Protein 9BFD (pdb70)

Solvent-accessible surface area: 68091 Å² total; per-residue (Å²): 138,82,63,4,32,53,5,0,58,69,26,30,67,62,133,177,9,25,94,170,60,22,0,10,48,27,50,6,16,58,63,33,1,36,82,0,23,45,92,2,102,70,103,115,46,94,4,36,2,102,9,0,8,60,74,27,29,0,96,75,0,43,137,46,43,104,76,53,103,133,119,25,68,136,30,78,35,49,22,78,0,28,25,6,12,3,0,64,22,0,27,63,68,118,11,76,68,25,7,16,7,0,19,0,3,2,1,29,20,102,125,0,3,91,58,149,37,0,52,37,2,2,62,90,2,0,46,26,10,1,2,0,2,0,9,0,74,82,98,104,84,104,40,55,2,80,1,22,47,77,51,61,123,19,41,44,43,55,75,58,95,16,64,103,63,131,76,9,51,98,19,1,33,54,32,0,89,137,2,0,54,37,10,90,4,99,95,4,13,1,0,2,0,0,2,0,72,15,145,116,15,20,4,0,0,2,0,1,0,26,1,1,0,11,43,59,0,6,65,0,3,6,42,3,1,7,45,1,3,45,24,22,99,82,66,98,90,42,74,32,56,113,13,19,4,13,4,23,25,9,1,90,46,9,66,118,12,0,49,89,79,68,0,39,82,14,31,80,59,0,73,64,13,8,55,95,3,114,128,31,72,4,66,63,44,105,164,62,135,66,9,65,40,118,14,27,133,59,37,106,9,106,2,123,73,133,43,2,79,59,1,44,126,84,0,39,95,1,0,87,11,83,26,36,2,0,0,0,0,0,0,0,14,0,0,24,81,49,12,174,55,60,32,2,15,0,18,10,52,16,80,0,29,17,105,1,14,150,103,21,74,13,73,52,5,5,1,13,15,20,5,34,21,0,5,25,2,31,7,127,125,38,96,64,34,38,72,2,1,26,66,5,1,29,32,30,92,136,14,54,78,116,0,11,0,7,9,2,0,61,32,15,7,92,98,143,50,61,57,78,12,67,22,151,17,96,38,39,0,10,0,31,34,77,44,73,80,57,41,16,104,111,42,165,55,8,50,85,1,108,56,20,34,11,3,20,38,27,43,45,13,127,10,15,28,7,71,88,0,60,25,71,18,6,0,36,0,16,0,40,3,75,73,36,37,1,2,0,3,1,10,10,0,43,107,14,1,101,99,86,10,0,98,105,0,0,88,15,0,40,110,29,0,59,45,0,2,48,50,0,52,151,43,178,66,54,46,39,0,6,48,42,0,47,17,124,74,26,125,71,146,29,5,70,37,1,11,114,17,0,59,118,16,95,183,29,45,78,106,78,0,62,30,0,31,20,13,2,26,36,0,22,17,15,0,28,53,11,15,36,23,92,136,104,13,32,34,3,8,2,0,4,0,12,1,100,18,103,5,69,23,39,43,1,34,69,0,0,64,47,0,4,85,62,10,61,9,2,12,1,1,1,1,27,54,82,4,99,77,14,4,5,0,3,12,97,114,18,95,8,44,37,59,93,57,87,2,39,103,38,104,104,99,76,10,90,116,108,13,74,122,49,36,141,48,9,45,114,122,68,17,72,6,3,131,40,22,1,0,10,3,2,0,2,30,8,49,133,112,55,10,32,2,3,0,1,0,4,29,0,0,0,0,11,92,0,0,29,15,0,5,50,13,0,4,27,0,1,53,13,42,83,66,183,86,91,77,105,35,125,116,53,52,57,23,29,79,8,10,76,36,33,87,180,74,101,125,103,44,2,22,78,34,0,46,90,13,8,141,57,9,105,28,34,6,62,14,47,108,124,108,63,80,161,76,124,64,92,100,100,44,102,49,170,36,53,2,102,130,95,14,12,114,53,0,25,46,7,4,32,124,12,75,2,18,42,19,5,0,5,21,0,5,2,0,0,0,0,9,23,22,20,46,25,66,25,1,1,0,0,5,39,26,51,3,28,26,37,74,12,106,21,5,52,112,0,7,0,1,7,46,4,18,11,1,10,8,0,60,8,135,90,63,23,33,0,25,96,0,0,76,30,1,23,126,63,50,33,98,4,70,66,66,26,30,4,12,27,35,13,0,26,45,46,10,94,8,88,75,68,5,13,26,4,15,2,22,30,42,53,134,55,13,37,111,40,4,58,144,94,4,114,107,42,152,21,42,6,56,10,58,47,19,91,78,61,61,30,52,71,56,37,4,9,0,20,0,35,40,141,113,56,2,16,7,29,0,33,11,8,29,38,14,12,49,77,92,43,4,64,79,5,3,31,5,2,54,40,0,1,54,25,0,4,98,90,32,44,28,79,6,26,93,1,46,7,14,58,150,75,22,36,70,88,6,44,43,42,54,75,150,21,69,47,138,41,100,52,12,3,1,14,42,28,3,35,155,15,6,140,150,42,63,149,60,35,0,0,19,61,70,136,133,78,15,18,1,155,62,0,26,37,92,0,0,12,1,0,48,13,0,57,166,90,64,13,17,94,71,14,23,0,0,3,1,3,60,11,29,15,39,6,0,10,0,5,7,0,0,3,11,0,7,2,3,0,1,5,3,6,24,99,19,79,64,151,49,2,34,56,7,10,77,28,4,181,6,72,6,0,0,0,12,86,124,19,106,88,67,14,114,19,138,43,80,18,20,20,19,85,36,74,85,6,40,148,15,60,134,54,100,35,117,42,100,24,108,74,81,16,28,0,0,0,3,4,21,85,52,129,59,82,89,24,28,0,0,13,0,4,6,98,0,0,4,7,2,14,30,13,15,171,85,114,26,64,42,42,70,155,17,63,3,4,2,9,18,12,3,9,44,15,22,1,2,12,3,1,9,8,5,5,30,18,0,3,30,0,14,9,4,56,38,84,23,40,132,101,8,144,100,7,7,48,48,4,76,136,80,101,0,6,3,3,4,10,11,0,5,16,1,18,8,15,6,5,27,79,110,60,13,165,62,16,2,168,22,3,99,23,3,13,1,24,43,43,48,3,1,0,0,69,15,2,36,87,7,2,110,113,41,130,1,55,2,6,6,21,21,29,23,22,15,0,0,1,3,0,0,12,15,63,14,53,14,157,56,9,83,44,50,12,17,11,1,99,14,0,5,38,2,1,7,4,2,1,14,105,24,43,39,10,12,6,57,27,16,29,4,19,0,0,0,0,9,32,0,1,1,109,4,6,28,71,66,77,152,53,21,89,107,70,18,57,93,1,62,66,68,102,70,51,72,1,13,65,4,17,9,17,0,74,8,42,140,90,15,46,0,44,34,22,21,116,77,86,93,55,9,64,18,141,6,30,89,6,38,32,2,79,0,14,9,106,2,0,33,28,66,1,4,46,14,0,11,3,7,10,50,68,53,157,126,57,30,108,47,4,0,0,0,2,6,46,68,123,101,24,70,78,118,98,7,44,52,66,0,54,150,44,14,61,96,64,7,11,1,41,54,23,26,94,29,169,149,4,45,72,34,62,28,4,88,33,21,96,207,51,11,64,140,13,135,129,91,116,107,53,92,103,52,41,167,102,108,111,47,0,26,2,6,56,118,19,21,58,76,58,101,5,12,21,69,28,56,3,18,65,33,35,4,17,14,25,58,0,4,64,0,16,5,45,9,14,80,78,52,158,44,114,9,44,5,97,24,9,72,135,80,22,25,7,89,10,28,52,89,105,110,186

Radius of gyration: 47.02 Å; Cα contacts (8 Å, |Δi|>4): 2966; chains: 2; bounding box: 88×76×165 Å

InterPro domains:
  IPR000873 AMP-dependent synthetase/ligase domain [PF00501] (33-376)
  IPR001242 Condensation domain [PF00668] (612-1067)
  IPR006162 Phosphopantetheine attachment site [PS00012] (558-573)
  IPR009081 Phosphopantetheine binding ACP domain [PF00550] (537-597)
  IPR009081 Phosphopantetheine binding ACP domain [PS50075] (528-602)
  IPR010060 Non-ribosomal peptide synthase [TIGR01720] (918-1079)
  IPR010071 Amino acid adenylation domain [TIGR01733] (54-449)
  IPR020459 AMP-binding [PR00154] (170-181)
  IPR020459 AMP-binding [PR00154] (182-190)
  IPR020845 AMP-binding, conserved site [PS00455] (175-186)
  IPR023213 Chloramphenicol acetyltransferase-like domain superfamily [G3DSA:3.30.559.10] (603-779)
  IPR025110 AMP-binding enzyme, C-terminal domain [PF13193] (433-506)
  IPR036736 ACP-like superfamily [G3DSA:1.10.1200.10] (524-602)
  IPR036736 ACP-like superfamily [SSF47336] (526-597)
  IPR045851 AMP-binding enzyme domain superfamily [G3DSA:3.30.300.30] (419-523)

Secondary structure (DSSP, 8-state):
-HHHHHHHHHHH--SS--SS-BTTTTT--TTHHHHHHHHHHTTTEE--HHHHTTS-BHHHHGGG-EESS----SS---EEEPPPHHHHHHHHH--TTTT-BEEEEEEEETT---HHHHHHHHHHHHHH-SGGG-EEE--TTS-EEEE--SSS-SEEEEEEE-TTSS-HHHHHHHHHHHHTT---TTSS-SEEEEEEEETTEEEEEEEEEGGG--HHHHHHHHHHHHHHHHHHHHTPPP--PPP-S-HHHHHHHHHHHTTSHHHHTTHHHHHHHHHHHTT-----SS--S--BGGGEEEEEEE--HHHHHHHHHTHHHHHT--HHHHHHHHHHHHHHHHT--SEEEEEEEE----S-STT---TT--S---EEEEEEEE-S--SSHHHHHHHHHHHHHSSTTTTHHHHHHHHTS-TTSSTT-------SEEEEEEEEGGGTSS-SSSEE-S--TT--SSTT-SSSB-TTSB---SEEEEEEEETTEEEEEEEEEBTTB-HHHHHHHHHHHHHHHHHHHHHHHH--S----GGGG--TT--HHHHHHHHHHHHTT-/---GGGEEEEEEPPHHHHHHHHHHHHSGGG---EEEEEEEEEE---HHHHHHHHHHHHHH-GGGSEEEE-SSSSS-EEEEES-----EEEEE-TTS-HHHHHHHHHHHHHHHHH-PPPTTTS-SEEEEEEEEETTEEEEEEEEEGGG--GGGHHHHHHHHHHHHHHHHTT----PPPP--HHHHHHHHHHS-HHHHHHHHHHHTTT--S------SS--SS----EEEEEEE--HHHHHHHHHHHHHHTS-HHHHHHHHHHHHHHHHHT-SEEEEEEEEE---TTSTTGGG--S--EEEEEEEEE--TT-BHHHHHHHHHHHHHHHGGGTTS-HHHHGGGSTTGGGS---EEEE-SS-STTTHHHHGGGS--SEEEEEEEEE----SSEEEEEEESSSEEEEEEEETTTS-HHHHHHHHHHHHHHHHHHHH-TT-BGGG-----HHHHHHHHHHHHTT--------HHHHHHHHHTT-TTSEEEE-SS-EEEHHHHHHHHHHHHHHHHHTT--TT-EEEEE--SSTHHHHHHHHHHHTT-EEEE--TTS-HHHHHHHHHHHT-SEEEE-GGGGGG--SSSEEEETT-HHHHTS--SPPP--S-TT-EEEEEEE-SSSSS-EEEEEEHHHHHHHHHHHHHHS---TT-EEEE-S-SSSTHHHHHHHHHHTTT-EEEE--TTTTT-HHHHHHHHHHHT--EEEE-HHHHHHGGG-TTTGGG--SS--EEEE-SS-----HHHHHHHHTTTPEEEEEE--TTT-S-SEEEEE-SS---SS---BEEPTTEEEEEE-TTS-B--TTS-EEEEEEESS--S-BSSSGGGHHHHEEE-TTSTTSEEEEEEEEEEE-TTS-EEEEEESTT---BTTB---HHHHHHHHHHSTTEEEEEEEEEE-TTS-EEEEEEEEESS---HHHHHHHHHTTS-GGGS-SEEEE-SS--B-TTS-B-TTSSPPP----------S-GGGTHHHHHHH-S-S--TT-BTTTTT--HHHHHHHHHHHHHHT-----TTHHHHS-BGGGGGGGT-

Nearest PDB structures (foldseek):
  9bff-assembly1_A  TM=9.910E-01  e=3.097E-98  Brevibacillus parabrevis
  9bfg-assembly1_A  TM=8.542E-01  e=2.341E-89  Brevibacillus parabrevis
  2xhg-assembly1_A  TM=9.885E-01  e=5.439E-79  Brevibacillus brevis
  5isw-assembly1_A  TM=8.441E-01  e=2.043E-72  Brevibacillus brevis
  7kvw-assembly1_A  TM=6.805E-01  e=3.121E-27  Thermobifida fusca YX

Foldseek 3Di:
DVQLVVLLCVQLVAPDQDQFDFCVNSPHDPCSLVSSQVSVVVVQWHDDVVQCVVQRGNNRRVVGTHGNDDQPDQADDWFWFAQDLVRQVLVVLVWDLLLQFKAKFKWFFQAADDPVLLVVLCLVLLRRAFLQQKAWAPDPVDIIIITDDDDPQQEAEEEEEQQVPPPSLVVCVVVVLVNSRVRPRNHHHQKYWYWYHHPSYIMIIIMGNQQFADLLLLLLSQVQSVQSSVCSVVVHDDDGDRDFDHNSNVSVVLLVLLADPVLLVCLVVLVVVCVVCVPDDQAWPFDDDWDFLLQKDKDKDKDDLVLLCLLQPFLCQQAVAHSVLLLVLLLLQLCCVQRVDQKDKAKEWDQAPQCSRVSGDCSNYGGNRTAIAIAMQGNDPCPPVVVSSQVSRVSCVPPDRNRNSPSSLVGRHDVVSRPDNPPPDAAQHYEYEDEEPCSQVVDDSIGGDPSGDLNHRDPSRDSSGDRSTIDRYAWYWYWYDDPSMIMIMTMGRDSGHDPVSVVSSVVSSVVSSSVSSVVSRPNPDRPYAPVVPPDPPDHPVNVVVVVVVVVVPD/DDDPVFWDDKDAAALVLLVVVLQCQFCVVQDFFKKKKKFKKFFDDDVVLLLVLLQVLCQQAQLQQWAWDQFQDLGIMTIGTNHDRAAEEEAEQAVDDPVVLVVVVVVVLVVVSRDDDDSHPHRFKYWYWYDNHPGMIMIIIMGRCQSFDPLLVLLSVVSSVQSSVCVVVVHDRPDDRADHCVLVSVVVVVDDQVVLLVVLLVVCVPQFFAFDAAWDDPCPDPDFDWDKDKDWADLLLLVLLCVLQVVLVHHSVLVLVLLVLLLSCQQAVFQKYKAKEWDQLQDPPDPPSVNHTGYRTAIDIQMQGDDPFAWLSRSSVVSRVVVVVCNVNRSRNVLSSLLSHLLRPRRHQEYEYECADDSPVSSQPVQVVDPDGIHGDDMDMDGDDDHQWYWYWYSDSITMIMITHGCNIDPPVSVVLSVQQSNQSSVVCSVPVGDTSQPRFSDDPVQVVVQVVLQCVLADDDPLDFLLVLLVVQLVVCQPFFQEDEPHDTHGSLRLLQLLCLLLVVVVVVVQALVAEEEEAEALPPCVSSVQSSSVLVVHAYEYDFLPDDLVVLVLCCVVLVHQYYEYAPVSQVSNPDPHHYDHSVDVSSVVGGRDRDDPPDDSWTWHYWAFDDDDDPDTFIATFTSLQLSLVQVLCVPPHPDAQAAEEELQARRGAQVSCSSVSNSSSRNYYYYRDDVVCSPPVVCVLVVCQVVLHEEYEDELQCQLFVCLQPVCVVSHHQSYAEYEYEDDQHFRAVSNLVVCVVRQHKYKAFDDDVQQHPGFAIDIPRNPDDDRGDFNHGGHRFKRWAFGAPVLHGRGAFGKGWTKMWGSSGGPATSPVRVCRVVFKDANPVHGPIIMGTDQWIWHQDPVRTIHGDDGPVFQQSFSNHGEDQSVVSRLQSNPSQWRHKDKHFDADPVRHTFIEIETETPDDDDDVVVQVSCVVPHDPRHRGPYYHYDHDFDADSRRHGDPVPDDDDDDDQDDDADDPDCLLVVLVCVLLVDDPDHQSHFQVVSPDTSSSLSSSQSNCCVSVVDRDRSVQCVVRVGNVSCPVVPD

Structure (mmCIF, N/CA/C/O backbone):
data_9BFD
#
_entry.id   9BFD
#
_cell.length_a   1.00
_cell.length_b   1.00
_cell.length_c   1.00
_cell.angle_alpha   90.00
_cell.angle_beta   90.00
_cell.angle_gamma   90.00
#
_symmetry.space_group_name_H-M   'P 1'
#
loop_
_entity.id
_entity.type
_entity.pdbx_description
1 polymer 'Tyrocidine synthase 1'
2 polymer 'Tyrocidine synthase 2'
3 non-polymer '(7S,10aR)-1-methyl-4-{4-[(5R)-1,1,5-trihydroxy-4,4-dimethyl-1,6,11-trioxo-2-oxa-7,10-diaza-1lambda~5~-phosphadodecan-12-yl]phenyl}-3,5,6,7,8,9,10,10a-octahydrocycloocta[d]pyridazin-7-yl [2-({N-[(2R)-2-hydroxy-3,3-dimethyl-4-(phosphonooxy)butanoyl]-beta-alanyl}amino)ethyl]carbamate'
4 non-polymer "5'-O-[(R)-hydroxy{[(2S)-pyrrolidin-2-ylcarbonyl]oxy}phosphoryl]adenosine"
#
loop_
_atom_site.group_PDB
_atom_site.id
_atom_site.type_symbol
_atom_site.label_atom_id
_atom_site.label_alt_id
_atom_site.label_comp_id
_atom_site.label_asym_id
_atom_site.label_entity_id
_atom_site.label_seq_id
_atom_site.pdbx_PDB_ins_code
_atom_site.Cartn_x
_atom_site.Cartn_y
_atom_site.Cartn_z
_atom_site.occupancy
_atom_site.B_iso_or_equiv
_atom_site.auth_seq_id
_atom_site.auth_comp_id
_atom_site.auth_asym_id
_atom_site.auth_atom_id
_atom_site.pdbx_PDB_model_num
ATOM 1 N N . GLU A 1 534 ? 132.63100 167.59200 146.08100 1.000 80.79000 534 GLU A N 1
ATOM 2 C CA . GLU A 1 534 ? 133.40300 168.29700 147.09700 1.000 81.11000 534 GLU A CA 1
ATOM 3 C C . GLU A 1 534 ? 134.88400 168.32900 146.73300 1.000 79.65000 534 GLU A C 1
ATOM 4 O O . GLU A 1 534 ? 135.37900 167.45100 146.02900 1.000 80.23000 534 GLU A O 1
ATOM 10 N N . SER A 1 535 ? 135.58400 169.35500 147.22400 1.000 89.60000 535 SER A N 1
ATOM 11 C CA . SER A 1 535 ? 136.99100 169.53300 146.87900 1.000 92.42000 535 SER A CA 1
ATOM 12 C C . SER A 1 535 ? 137.81500 168.29400 147.20500 1.000 95.22000 535 SER A C 1
ATOM 13 O O . SER A 1 535 ? 138.83800 168.03800 146.55700 1.000 97.40000 535 SER A O 1
ATOM 16 N N . ILE A 1 536 ? 137.38200 167.50700 148.19200 1.000 96.36000 536 ILE A N 1
ATOM 17 C CA . ILE A 1 536 ? 138.04600 166.23700 148.47400 1.000 97.32000 536 ILE A CA 1
ATOM 18 C C . ILE A 1 536 ? 138.05400 165.35800 147.23000 1.000 100.08000 536 ILE A C 1
ATOM 19 O O . ILE A 1 536 ? 139.08800 164.79400 146.85200 1.000 100.02000 536 ILE A O 1
ATOM 24 N N . LEU A 1 537 ? 136.90200 165.22800 146.57000 1.000 100.80000 537 LEU A N 1
ATOM 25 C CA . LEU A 1 537 ? 136.84400 164.39700 145.37300 1.000 99.71000 537 LEU A CA 1
ATOM 26 C C . LEU A 1 537 ? 137.53200 165.06800 144.18900 1.000 97.72000 537 LEU A C 1
ATOM 27 O O . LEU A 1 537 ? 138.13000 164.38100 143.34900 1.000 98.92000 537 LEU A O 1
ATOM 32 N N . VAL A 1 538 ? 137.47200 166.40000 144.11200 1.000 94.98000 538 VAL A N 1
ATOM 33 C CA . VAL A 1 538 ? 138.24800 167.12300 143.10900 1.000 96.44000 538 VAL A CA 1
ATOM 34 C C . VAL A 1 538 ? 139.72600 166.77900 143.21600 1.000 96.19000 538 VAL A C 1
ATOM 35 O O . VAL A 1 538 ? 140.43100 166.68800 142.20300 1.000 98.92000 538 VAL A O 1
ATOM 39 N N . SER A 1 539 ? 140.22400 166.58400 144.43700 1.000 93.23000 539 SER A N 1
ATOM 40 C CA . SER A 1 539 ? 141.60200 166.13100 144.59400 1.000 95.18000 539 SER A CA 1
ATOM 41 C C . SER A 1 539 ? 141.73900 164.66000 144.22100 1.000 95.28000 539 SER A C 1
ATOM 42 O O . SER A 1 539 ? 142.61400 164.28500 143.42600 1.000 99.34000 539 SER A O 1
ATOM 45 N N . ILE A 1 540 ? 140.88000 163.81400 144.79600 1.000 90.38000 540 ILE A N 1
ATOM 46 C CA . ILE A 1 540 ? 141.08200 162.37800 144.70700 1.000 93.85000 540 ILE A CA 1
ATOM 47 C C . ILE A 1 540 ? 140.99200 161.88900 143.27100 1.000 95.44000 540 ILE A C 1
ATOM 48 O O . ILE A 1 540 ? 141.57500 160.85200 142.93700 1.000 95.82000 540 ILE A O 1
ATOM 53 N N . TRP A 1 541 ? 140.28000 162.60900 142.39900 1.000 92.33000 541 TRP A N 1
ATOM 54 C CA . TRP A 1 541 ? 140.40700 162.31500 140.97500 1.000 90.78000 541 TRP A CA 1
ATOM 55 C C . TRP A 1 541 ? 141.80400 162.63500 140.46900 1.000 91.62000 541 TRP A C 1
ATOM 56 O O . TRP A 1 541 ? 142.38600 161.85600 139.71100 1.000 92.52000 541 TRP A O 1
ATOM 67 N N . GLN A 1 542 ? 142.34300 163.79600 140.83900 1.000 93.09000 542 GLN A N 1
ATOM 68 C CA . GLN A 1 542 ? 143.60300 164.22500 140.24700 1.000 90.04000 542 GLN A CA 1
ATOM 69 C C . GLN A 1 542 ? 144.71800 163.26000 140.61800 1.000 90.64000 542 GLN A C 1
ATOM 70 O O . GLN A 1 542 ? 145.52000 162.85300 139.77100 1.000 92.21000 542 GLN A O 1
ATOM 76 N N . ASN A 1 543 ? 144.77400 162.88300 141.89100 1.000 96.18000 543 ASN A N 1
ATOM 77 C CA . ASN A 1 543 ? 145.79000 161.95000 142.37100 1.000 98.39000 543 ASN A CA 1
ATOM 78 C C . ASN A 1 543 ? 145.51400 160.49200 142.00400 1.000 98.82000 543 ASN A C 1
ATOM 79 O O . ASN A 1 543 ? 146.18700 159.60700 142.54300 1.000 97.11000 543 ASN A O 1
ATOM 84 N N . VAL A 1 544 ? 144.56000 160.20700 141.11600 1.000 92.82000 544 VAL A N 1
ATOM 85 C CA . VAL A 1 544 ? 144.39300 158.87800 140.53700 1.000 92.39000 544 VAL A CA 1
ATOM 86 C C . VAL A 1 544 ? 144.52800 158.90400 139.01800 1.000 93.11000 544 VAL A C 1
ATOM 87 O O . VAL A 1 544 ? 145.32200 158.15600 138.43900 1.000 94.31000 544 VAL A O 1
ATOM 91 N N . LEU A 1 545 ? 143.75900 159.76500 138.35500 1.000 92.66000 545 LEU A N 1
ATOM 92 C CA . LEU A 1 545 ? 143.77700 159.87400 136.90300 1.000 92.86000 545 LEU A CA 1
ATOM 93 C C . LEU A 1 545 ? 144.99900 160.60900 136.37400 1.000 94.06000 545 LEU A C 1
ATOM 94 O O . LEU A 1 545 ? 145.28400 160.52100 135.17500 1.000 94.09000 545 LEU A O 1
ATOM 99 N N . GLY A 1 546 ? 145.72500 161.32700 137.22600 1.000 103.27000 546 GLY A N 1
ATOM 100 C CA . GLY A 1 546 ? 146.94300 161.97000 136.78300 1.000 103.59000 546 GLY A CA 1
ATOM 101 C C . GLY A 1 546 ? 146.75100 163.22300 135.96100 1.000 102.16000 546 GLY A C 1
ATOM 102 O O . GLY A 1 546 ? 147.72800 163.72900 135.39800 1.000 102.34000 546 GLY A O 1
ATOM 103 N N . ILE A 1 547 ? 145.53000 163.74300 135.87100 1.000 102.73000 547 ILE A N 1
ATOM 104 C CA . ILE A 1 547 ? 145.23500 164.95100 135.11100 1.000 105.60000 547 ILE A CA 1
ATOM 105 C C . ILE A 1 547 ? 144.95200 166.07500 136.09500 1.000 105.87000 547 ILE A C 1
ATOM 106 O O . ILE A 1 547 ? 144.18400 165.89900 137.04900 1.000 106.80000 547 ILE A O 1
ATOM 111 N N . GLU A 1 548 ? 145.57600 167.22500 135.86600 1.000 110.79000 548 GLU A N 1
ATOM 112 C CA . GLU A 1 548 ? 145.55000 168.33700 136.80200 1.000 111.73000 548 GLU A CA 1
ATOM 113 C C . GLU A 1 548 ? 144.34000 169.23700 136.56800 1.000 112.96000 548 GLU A C 1
ATOM 114 O O . GLU A 1 548 ? 143.70900 169.21800 135.50800 1.000 112.99000 548 GLU A O 1
ATOM 120 N N . LYS A 1 549 ? 144.02500 170.03400 137.59000 1.000 116.44000 549 LYS A N 1
ATOM 121 C CA . LYS A 1 549 ? 143.05600 171.12400 137.47300 1.000 116.47000 549 LYS A CA 1
ATOM 122 C C . LYS A 1 549 ? 141.66800 170.60900 137.09600 1.000 114.96000 549 LYS A C 1
ATOM 123 O O . LYS A 1 549 ? 140.94900 171.22600 136.30800 1.000 114.89000 549 LYS A O 1
ATOM 129 N N . ILE A 1 550 ? 141.28900 169.46200 137.66400 1.000 97.61000 550 ILE A N 1
ATOM 130 C CA . ILE A 1 550 ? 139.95000 168.93100 137.44000 1.000 94.96000 550 ILE A CA 1
ATOM 131 C C . ILE A 1 550 ? 138.92200 169.95800 137.89000 1.000 95.09000 550 ILE A C 1
ATOM 132 O O . ILE A 1 550 ? 138.98200 170.47500 139.01200 1.000 95.39000 550 ILE A O 1
ATOM 137 N N . GLY A 1 551 ? 137.96900 170.25900 137.00800 1.000 95.75000 551 GLY A N 1
ATOM 138 C CA . GLY A 1 551 ? 136.96200 171.26000 137.27900 1.000 95.21000 551 GLY A CA 1
ATOM 139 C C . GLY A 1 551 ? 135.72400 170.70000 137.95700 1.000 96.95000 551 GLY A C 1
ATOM 140 O O . GLY A 1 551 ? 135.60700 169.50900 138.23900 1.000 97.15000 551 GLY A O 1
ATOM 141 N N . ILE A 1 552 ? 134.78000 171.60600 138.22300 1.000 95.97000 552 ILE A N 1
ATOM 142 C CA . ILE A 1 552 ? 133.56100 171.24000 138.93700 1.000 95.08000 552 ILE A CA 1
ATOM 143 C C . ILE A 1 552 ? 132.67200 170.33800 138.09500 1.000 94.54000 552 ILE A C 1
ATOM 144 O O . ILE A 1 552 ? 131.87100 169.57000 138.64000 1.000 94.46000 552 ILE A O 1
ATOM 149 N N . ARG A 1 553 ? 132.78600 170.40400 136.76100 1.000 95.64000 553 ARG A N 1
ATOM 150 C CA . ARG A 1 553 ? 132.00900 169.49300 135.92600 1.000 95.08000 553 ARG A CA 1
ATOM 151 C C . ARG A 1 553 ? 132.74400 169.09000 134.65400 1.000 94.28000 553 ARG A C 1
ATOM 152 O O . ARG A 1 553 ? 132.10700 168.87600 133.61600 1.000 94.47000 553 ARG A O 1
ATOM 160 N N . ASP A 1 554 ? 134.06600 168.97600 134.71100 1.000 93.86000 554 ASP A N 1
ATOM 161 C CA . ASP A 1 554 ? 134.76500 168.15600 133.73600 1.000 93.30000 554 ASP A CA 1
ATOM 162 C C . ASP A 1 554 ? 134.31500 166.70700 133.88600 1.000 94.03000 554 ASP A C 1
ATOM 163 O O . ASP A 1 554 ? 133.80800 166.29300 134.93100 1.000 96.13000 554 ASP A O 1
ATOM 168 N N . ASN A 1 555 ? 134.50000 165.92900 132.82700 1.000 83.89000 555 ASN A N 1
ATOM 169 C CA . ASN A 1 555 ? 133.90900 164.60100 132.74400 1.000 81.57000 555 ASN A CA 1
ATOM 170 C C . ASN A 1 555 ? 134.96300 163.55200 133.06200 1.000 83.68000 555 ASN A C 1
ATOM 171 O O . ASN A 1 555 ? 136.06900 163.58800 132.51400 1.000 89.19000 555 ASN A O 1
ATOM 176 N N . PHE A 1 556 ? 134.61700 162.62800 133.96200 1.000 79.57000 556 PHE A N 1
ATOM 177 C CA . PHE A 1 556 ? 135.54200 161.56700 134.34400 1.000 81.95000 556 PHE A CA 1
ATOM 178 C C . PHE A 1 556 ? 136.13900 160.87500 133.12600 1.000 84.96000 556 PHE A C 1
ATOM 179 O O . PHE A 1 556 ? 137.34800 160.61600 133.07700 1.000 85.74000 556 PHE A O 1
ATOM 187 N N . TYR A 1 557 ? 135.30700 160.56400 132.13000 1.000 73.31000 557 TYR A N 1
ATOM 188 C CA . TYR A 1 557 ? 135.81700 159.95500 130.90500 1.000 68.04000 557 TYR A CA 1
ATOM 189 C C . TYR A 1 557 ? 136.60300 160.95100 130.06400 1.000 68.46000 557 TYR A C 1
ATOM 190 O O . TYR A 1 557 ? 137.66700 160.61500 129.53300 1.000 71.08000 557 TYR A O 1
ATOM 199 N N . SER A 1 558 ? 136.10700 162.18200 129.93600 1.000 69.78000 558 SER A N 1
ATOM 200 C CA . SER A 1 558 ? 136.82200 163.16600 129.13200 1.000 67.63000 558 SER A CA 1
ATOM 201 C C . SER A 1 558 ? 138.20300 163.45400 129.70200 1.000 70.38000 558 SER A C 1
ATOM 202 O O . SER A 1 558 ? 139.13900 163.73100 128.94600 1.000 72.42000 558 SER A O 1
ATOM 205 N N . LEU A 1 559 ? 138.35300 163.39000 131.02500 1.000 81.51000 559 LEU A N 1
ATOM 206 C CA . LEU A 1 559 ? 139.67500 163.47700 131.62900 1.000 84.21000 559 LEU A CA 1
ATOM 207 C C . LEU A 1 559 ? 140.49200 162.21400 131.41400 1.000 81.48000 559 LEU A C 1
ATOM 208 O O . LEU A 1 559 ? 141.68700 162.20500 131.72500 1.000 82.13000 559 LEU A O 1
ATOM 213 N N . GLY A 1 560 ? 139.88200 161.16400 130.88400 1.000 73.41000 560 GLY A N 1
ATOM 214 C CA . GLY A 1 560 ? 140.56400 159.91300 130.65500 1.000 74.88000 560 GLY A CA 1
ATOM 215 C C . GLY A 1 560 ? 140.33800 158.87200 131.72500 1.000 78.20000 560 GLY A C 1
ATOM 216 O O . GLY A 1 560 ? 141.17400 157.97500 131.87600 1.000 80.31000 560 GLY A O 1
ATOM 217 N N . GLY A 1 561 ? 139.23000 158.95000 132.45300 1.000 79.30000 561 GLY A N 1
ATOM 218 C CA . GLY A 1 561 ? 138.87500 157.93100 133.41700 1.000 82.14000 561 GLY A CA 1
ATOM 219 C C . GLY A 1 561 ? 138.79500 156.56800 132.77000 1.000 74.98000 561 GLY A C 1
ATOM 220 O O . GLY A 1 561 ? 139.00700 156.44000 131.56200 1.000 76.60000 561 GLY A O 1
ATOM 221 N N . ASP A 1 562 ? 138.50300 155.53800 133.55200 1.000 80.08000 562 ASP A N 1
ATOM 222 C CA . ASP A 1 562 ? 138.54500 154.19900 132.99300 1.000 83.98000 562 ASP A CA 1
ATOM 223 C C . ASP A 1 562 ? 137.84900 153.23500 133.93800 1.000 88.01000 562 ASP A C 1
ATOM 224 O O . ASP A 1 562 ? 137.70200 153.49400 135.13600 1.000 90.70000 562 ASP A O 1
ATOM 229 N N . SER A 1 563 ? 137.42200 152.11400 133.36300 1.000 93.63000 563 SER A N 1
ATOM 230 C CA . SER A 1 563 ? 136.73100 151.05200 134.07900 1.000 94.20000 563 SER A CA 1
ATOM 231 C C . SER A 1 563 ? 137.44100 150.62900 135.35800 1.000 94.37000 563 SER A C 1
ATOM 232 O O . SER A 1 563 ? 136.79200 150.10100 136.26800 1.000 93.26000 563 SER A O 1
ATOM 235 N N . ILE A 1 564 ? 138.75100 150.84300 135.45300 1.000 93.15000 564 ILE A N 1
ATOM 236 C CA . ILE A 1 564 ? 139.52500 150.39000 136.60300 1.000 93.12000 564 ILE A CA 1
ATOM 237 C C . ILE A 1 564 ? 139.78300 151.58600 137.50700 1.000 93.30000 564 ILE A C 1
ATOM 238 O O . ILE A 1 564 ? 139.40300 151.58200 138.68300 1.000 96.14000 564 ILE A O 1
ATOM 243 N N . GLN A 1 565 ? 140.44500 152.60800 136.96500 1.000 91.31000 565 GLN A N 1
ATOM 244 C CA . GLN A 1 565 ? 140.79200 153.82300 137.69700 1.000 92.47000 565 GLN A CA 1
ATOM 245 C C . GLN A 1 565 ? 139.66700 154.29300 138.61500 1.000 93.81000 565 GLN A C 1
ATOM 246 O O . GLN A 1 565 ? 139.91700 154.96000 139.62500 1.000 95.51000 565 GLN A O 1
ATOM 252 N N . ALA A 1 566 ? 138.42400 153.94500 138.27500 1.000 88.63000 566 ALA A N 1
ATOM 253 C CA . ALA A 1 566 ? 137.31000 154.19400 139.18300 1.000 88.62000 566 ALA A CA 1
ATOM 254 C C . ALA A 1 566 ? 137.47700 153.44200 140.49800 1.000 87.96000 566 ALA A C 1
ATOM 255 O O . ALA A 1 566 ? 137.18200 153.98500 141.56800 1.000 90.30000 566 ALA A O 1
ATOM 257 N N . ILE A 1 567 ? 137.90200 152.17900 140.44200 1.000 81.54000 567 ILE A N 1
ATOM 258 C CA . ILE A 1 567 ? 138.14700 151.44800 141.68200 1.000 80.97000 567 ILE A CA 1
ATOM 259 C C . ILE A 1 567 ? 139.18200 152.17600 142.52700 1.000 80.74000 567 ILE A C 1
ATOM 260 O O . ILE A 1 567 ? 139.05300 152.27000 143.75500 1.000 84.67000 567 ILE A O 1
ATOM 265 N N . GLN A 1 568 ? 140.22400 152.70600 141.88400 1.000 90.47000 568 GLN A N 1
ATOM 266 C CA . GLN A 1 568 ? 141.24100 153.45600 142.61300 1.000 92.91000 568 GLN A CA 1
ATOM 267 C C . GLN A 1 568 ? 140.65800 154.71200 143.24600 1.000 93.30000 568 GLN A C 1
ATOM 268 O O . GLN A 1 568 ? 140.96600 155.03500 144.39800 1.000 94.72000 568 GLN A O 1
ATOM 274 N N . VAL A 1 569 ? 139.82700 155.44300 142.50200 1.000 87.35000 569 VAL A N 1
ATOM 275 C CA . VAL A 1 569 ? 139.20700 156.64800 143.04900 1.000 84.34000 569 VAL A CA 1
ATOM 276 C C . VAL A 1 569 ? 138.34300 156.30500 144.25500 1.000 86.73000 569 VAL A C 1
ATOM 277 O O . VAL A 1 569 ? 138.34200 157.02100 145.26100 1.000 88.63000 569 VAL A O 1
ATOM 281 N N . VAL A 1 570 ? 137.58200 155.21500 144.16400 1.000 87.22000 570 VAL A N 1
ATOM 282 C CA . VAL A 1 570 ? 136.71100 154.80700 145.26300 1.000 86.55000 570 VAL A CA 1
ATOM 283 C C . VAL A 1 570 ? 137.52100 154.40300 146.49000 1.000 88.23000 570 VAL A C 1
ATOM 284 O O . VAL A 1 570 ? 137.19000 154.78000 147.61900 1.000 85.83000 570 VAL A O 1
ATOM 288 N N . ALA A 1 571 ? 138.59700 153.64100 146.29200 1.000 93.32000 571 ALA A N 1
ATOM 289 C CA . ALA A 1 571 ? 139.47700 153.29700 147.40600 1.000 89.55000 571 ALA A CA 1
ATOM 290 C C . ALA A 1 571 ? 140.11700 154.53100 148.03200 1.000 90.36000 571 ALA A C 1
ATOM 291 O O . ALA A 1 571 ? 140.23500 154.62000 149.26000 1.000 91.20000 571 ALA A O 1
ATOM 293 N N . ARG A 1 572 ? 140.53400 155.49600 147.21300 1.000 96.64000 572 ARG A N 1
ATOM 294 C CA . ARG A 1 572 ? 141.12400 156.71800 147.75500 1.000 98.06000 572 ARG A CA 1
ATOM 295 C C . ARG A 1 572 ? 140.09900 157.53700 148.53000 1.000 99.22000 572 ARG A C 1
ATOM 296 O O . ARG A 1 572 ? 140.41300 158.08600 149.59300 1.000 101.24000 572 ARG A O 1
ATOM 304 N N . LEU A 1 573 ? 138.87200 157.63600 148.01800 1.000 98.10000 573 LEU A N 1
ATOM 305 C CA . LEU A 1 573 ? 137.81600 158.31900 148.75700 1.000 98.50000 573 LEU A CA 1
ATOM 306 C C . LEU A 1 573 ? 137.48500 157.59700 150.05600 1.000 98.05000 573 LEU A C 1
ATOM 307 O O . LEU A 1 573 ? 137.14000 158.24100 151.05300 1.000 99.42000 573 LEU A O 1
ATOM 312 N N . HIS A 1 574 ? 137.58000 156.26700 150.06600 1.000 91.27000 574 HIS A N 1
ATOM 313 C CA . HIS A 1 574 ? 137.33500 155.50600 151.28600 1.000 92.05000 574 HIS A CA 1
ATOM 314 C C . HIS A 1 574 ? 138.28400 155.89100 152.41200 1.000 90.49000 574 HIS A C 1
ATOM 315 O O . HIS A 1 574 ? 137.95900 155.66600 153.58200 1.000 87.91000 574 HIS A O 1
ATOM 322 N N . SER A 1 575 ? 139.45000 156.45400 152.08900 1.000 97.62000 575 SER A N 1
ATOM 323 C CA . SER A 1 575 ? 140.35400 156.93500 153.12600 1.000 98.44000 575 SER A CA 1
ATOM 324 C C . SER A 1 575 ? 139.82300 158.17600 153.82700 1.000 98.94000 575 SER A C 1
ATOM 325 O O . SER A 1 575 ? 140.30200 158.51100 154.91500 1.000 98.98000 575 SER A O 1
ATOM 328 N N . TYR A 1 576 ? 138.85000 158.86300 153.23200 1.000 96.05000 576 TYR A N 1
ATOM 329 C CA . TYR A 1 576 ? 138.13700 159.95300 153.88200 1.000 96.18000 576 TYR A CA 1
ATOM 330 C C . TYR A 1 576 ? 136.83700 159.49200 154.52900 1.000 97.95000 576 TYR A C 1
ATOM 331 O O . TYR A 1 576 ? 135.96600 160.32000 154.81700 1.000 96.34000 576 TYR A O 1
ATOM 340 N N . GLN A 1 577 ? 136.68900 158.19000 154.76500 1.000 99.82000 577 GLN A N 1
ATOM 341 C CA . GLN A 1 577 ? 135.51700 157.62600 155.42800 1.000 97.36000 577 GLN A CA 1
ATOM 342 C C . GLN A 1 577 ? 134.23000 157.90800 154.66200 1.000 98.05000 577 GLN A C 1
ATOM 343 O O . GLN A 1 577 ? 133.13600 157.82300 155.22700 1.000 98.44000 577 GLN A O 1
ATOM 349 N N . LEU A 1 578 ? 134.34000 158.24900 153.38100 1.000 93.85000 578 LEU A N 1
ATOM 350 C CA . LEU A 1 578 ? 133.18800 158.41500 152.50800 1.000 90.80000 578 LEU A CA 1
ATOM 351 C C . LEU A 1 578 ? 133.02000 157.17700 151.63800 1.000 91.52000 578 LEU A C 1
ATOM 352 O O . LEU A 1 578 ? 134.00000 156.62400 151.13100 1.000 92.16000 578 LEU A O 1
ATOM 357 N N . LYS A 1 579 ? 131.77600 156.74600 151.47200 1.000 87.48000 579 LYS A N 1
ATOM 358 C CA . LYS A 1 579 ? 131.44500 155.62500 150.60600 1.000 84.90000 579 LYS A CA 1
ATOM 359 C C . LYS A 1 579 ? 130.81800 156.15100 149.32500 1.000 85.23000 579 LYS A C 1
ATOM 360 O O . LYS A 1 579 ? 129.92600 157.00400 149.36900 1.000 87.87000 579 LYS A O 1
ATOM 366 N N . LEU A 1 580 ? 131.28100 155.63800 148.18900 1.000 80.56000 580 LEU A N 1
ATOM 367 C CA . LEU A 1 580 ? 130.66500 155.91700 146.90100 1.000 79.60000 580 LEU A CA 1
ATOM 368 C C . LEU A 1 580 ? 130.72100 154.66400 146.04600 1.000 80.31000 580 LEU A C 1
ATOM 369 O O . LEU A 1 580 ? 131.79300 154.07600 145.87600 1.000 83.14000 580 LEU A O 1
ATOM 374 N N . GLU A 1 581 ? 129.57500 154.25500 145.51600 1.000 91.27000 581 GLU A N 1
ATOM 375 C CA . GLU A 1 581 ? 129.56200 153.19200 144.52400 1.000 94.13000 581 GLU A CA 1
ATOM 376 C C . GLU A 1 581 ? 130.07600 153.71400 143.18800 1.000 98.20000 581 GLU A C 1
ATOM 377 O O . GLU A 1 581 ? 129.64400 154.77100 142.71700 1.000 99.38000 581 GLU A O 1
ATOM 383 N N . THR A 1 582 ? 131.00200 152.97300 142.57600 1.000 91.06000 582 THR A N 1
ATOM 384 C CA . THR A 1 582 ? 131.39700 153.28900 141.20800 1.000 87.67000 582 THR A CA 1
ATOM 385 C C . THR A 1 582 ? 130.20200 153.22400 140.27000 1.000 86.29000 582 THR A C 1
ATOM 386 O O . THR A 1 582 ? 130.19400 153.88000 139.22200 1.000 87.30000 582 THR A O 1
ATOM 390 N N . LYS A 1 583 ? 129.18700 152.43900 140.63200 1.000 87.43000 583 LYS A N 1
ATOM 391 C CA . LYS A 1 583 ? 127.91200 152.46400 139.93200 1.000 89.92000 583 LYS A CA 1
ATOM 392 C C . LYS A 1 583 ? 127.32000 153.86300 139.83700 1.000 91.01000 583 LYS A C 1
ATOM 393 O O . LYS A 1 583 ? 126.49200 154.11300 138.95500 1.000 92.35000 583 LYS A O 1
ATOM 399 N N . ASP A 1 584 ? 127.71600 154.78100 140.71600 1.000 94.90000 584 ASP A N 1
ATOM 400 C CA . ASP A 1 584 ? 127.35100 156.18300 140.55800 1.000 96.01000 584 ASP A CA 1
ATOM 401 C C . ASP A 1 584 ? 128.45500 157.03700 139.95000 1.000 92.91000 584 ASP A C 1
ATOM 402 O O . ASP A 1 584 ? 128.16400 157.92000 139.13700 1.000 93.72000 584 ASP A O 1
ATOM 407 N N . LEU A 1 585 ? 129.71500 156.80800 140.32400 1.000 79.90000 585 LEU A N 1
ATOM 408 C CA . LEU A 1 585 ? 130.80400 157.57100 139.72100 1.000 79.13000 585 LEU A CA 1
ATOM 409 C C . LEU A 1 585 ? 130.80500 157.43100 138.20500 1.000 80.45000 585 LEU A C 1
ATOM 410 O O . LEU A 1 585 ? 131.02300 158.41100 137.48300 1.000 85.59000 585 LEU A O 1
ATOM 415 N N . LEU A 1 586 ? 130.56400 156.21900 137.70400 1.000 75.21000 586 LEU A N 1
ATOM 416 C CA . LEU A 1 586 ? 130.53500 156.00400 136.26300 1.000 75.82000 586 LEU A CA 1
ATOM 417 C C . LEU A 1 586 ? 129.26600 156.55200 135.62400 1.000 78.18000 586 LEU A C 1
ATOM 418 O O . LEU A 1 586 ? 129.29300 156.97200 134.46200 1.000 77.59000 586 LEU A O 1
ATOM 423 N N . ASN A 1 587 ? 128.15300 156.56500 136.35600 1.000 79.27000 587 ASN A N 1
ATOM 424 C CA . ASN A 1 587 ? 126.85900 156.86900 135.76000 1.000 73.23000 587 ASN A CA 1
ATOM 425 C C . ASN A 1 587 ? 126.53400 158.35300 135.78000 1.000 76.22000 587 ASN A C 1
ATOM 426 O O . ASN A 1 587 ? 125.74500 158.81500 134.95000 1.000 78.99000 587 ASN A O 1
ATOM 431 N N . TYR A 1 588 ? 127.12100 159.10100 136.71100 1.000 79.09000 588 TYR A N 1
ATOM 432 C CA . TYR A 1 588 ? 126.96700 160.54900 136.81500 1.000 77.75000 588 TYR A CA 1
ATOM 433 C C . TYR A 1 588 ? 128.36100 161.15800 136.74500 1.000 75.85000 588 TYR A C 1
ATOM 434 O O . TYR A 1 588 ? 128.89100 161.65500 137.74800 1.000 80.90000 588 TYR A O 1
ATOM 443 N N . PRO A 1 589 ? 128.98100 161.13500 135.57300 1.000 67.98000 589 PRO A N 1
ATOM 444 C CA . PRO A 1 589 ? 130.43800 161.28200 135.50000 1.000 72.46000 589 PRO A CA 1
ATOM 445 C C . PRO A 1 589 ? 130.94000 162.69700 135.72300 1.000 74.21000 589 PRO A C 1
ATOM 446 O O . PRO A 1 589 ? 131.99600 163.06500 135.20000 1.000 78.37000 589 PRO A O 1
ATOM 450 N N . THR A 1 590 ? 130.21500 163.50000 136.49100 1.000 78.84000 590 THR A N 1
ATOM 451 C CA . THR A 1 590 ? 130.66600 164.84600 136.80200 1.000 83.60000 590 THR A CA 1
ATOM 452 C C . THR A 1 590 ? 130.63100 165.06400 138.30700 1.000 89.08000 590 THR A C 1
ATOM 453 O O . THR A 1 590 ? 129.71000 164.60800 138.99200 1.000 91.29000 590 THR A O 1
ATOM 457 N N . ILE A 1 591 ? 131.65000 165.76500 138.81200 1.000 85.40000 591 ILE A N 1
ATOM 458 C CA . ILE A 1 591 ? 131.80500 165.95000 140.25300 1.000 80.84000 591 ILE A CA 1
ATOM 459 C C . ILE A 1 591 ? 130.54200 166.54800 140.85500 1.000 80.64000 591 ILE A C 1
ATOM 460 O O . ILE A 1 591 ? 129.97000 166.01700 141.81800 1.000 84.53000 591 ILE A O 1
ATOM 465 N N . GLU A 1 592 ? 130.08800 167.66700 140.28700 1.000 82.37000 592 GLU A N 1
ATOM 466 C CA . GLU A 1 592 ? 128.89800 168.33200 140.80200 1.000 85.53000 592 GLU A CA 1
ATOM 467 C C . GLU A 1 592 ? 127.71000 167.38800 140.85800 1.000 86.41000 592 GLU A C 1
ATOM 468 O O . GLU A 1 592 ? 126.80300 167.58100 141.67600 1.000 89.53000 592 GLU A O 1
ATOM 474 N N . GLN A 1 593 ? 127.69000 166.36700 140.00500 1.000 78.77000 593 GLN A N 1
ATOM 475 C CA . GLN A 1 593 ? 126.52600 165.49800 139.93000 1.000 80.69000 593 GLN A CA 1
ATOM 476 C C . GLN A 1 593 ? 126.67800 164.27600 140.82200 1.000 79.48000 593 GLN A C 1
ATOM 477 O O . GLN A 1 593 ? 125.67300 163.72600 141.28500 1.000 78.85000 593 GLN A O 1
ATOM 483 N N . VAL A 1 594 ? 127.91400 163.83400 141.06200 1.000 76.44000 594 VAL A N 1
ATOM 484 C CA . VAL A 1 594 ? 128.13700 162.66900 141.90700 1.000 77.44000 594 VAL A CA 1
ATOM 485 C C . VAL A 1 594 ? 128.18600 163.04200 143.38100 1.000 79.90000 594 VAL A C 1
ATOM 486 O O . VAL A 1 594 ? 128.00400 162.16900 144.24000 1.000 82.85000 594 VAL A O 1
ATOM 490 N N . ALA A 1 595 ? 128.43500 164.31600 143.69800 1.000 75.46000 595 ALA A N 1
ATOM 491 C CA . ALA A 1 595 ? 128.33600 164.77600 145.08100 1.000 72.51000 595 ALA A CA 1
ATOM 492 C C . ALA A 1 595 ? 127.02100 164.36900 145.73700 1.000 72.88000 595 ALA A C 1
ATOM 493 O O . ALA A 1 595 ? 126.96600 164.18200 146.95700 1.000 76.55000 595 ALA A O 1
ATOM 495 N N . LEU A 1 596 ? 125.96000 164.22500 144.94800 1.000 76.90000 596 LEU A N 1
ATOM 496 C CA . LEU A 1 596 ? 124.65900 163.76600 145.42600 1.000 81.20000 596 LEU A CA 1
ATOM 497 C C . LEU A 1 596 ? 124.66100 162.34800 145.98900 1.000 79.08000 596 LEU A C 1
ATOM 498 O O . LEU A 1 596 ? 123.63000 161.88400 146.48500 1.000 78.89000 596 LEU A O 1
ATOM 503 N N . PHE A 1 597 ? 125.79100 161.64100 145.91600 1.000 72.32000 597 PHE A N 1
ATOM 504 C CA . PHE A 1 597 ? 125.83600 160.25600 146.36300 1.000 69.83000 597 PHE A CA 1
ATOM 505 C C . PHE A 1 597 ? 126.99200 159.92900 147.29700 1.000 73.52000 597 PHE A C 1
ATOM 506 O O . PHE A 1 597 ? 127.11900 158.77000 147.70600 1.000 75.62000 597 PHE A O 1
ATOM 514 N N . VAL A 1 598 ? 127.83400 160.89500 147.64800 1.000 77.08000 598 VAL A N 1
ATOM 515 C CA . VAL A 1 598 ? 128.92300 160.64900 148.58700 1.000 78.34000 598 VAL A CA 1
ATOM 516 C C . VAL A 1 598 ? 128.36900 160.61900 150.00700 1.000 78.61000 598 VAL A C 1
ATOM 517 O O . VAL A 1 598 ? 127.73100 161.57600 150.45600 1.000 80.56000 598 VAL A O 1
ATOM 521 N N . LYS A 1 599 ? 128.61500 159.52000 150.71400 1.000 87.58000 599 LYS A N 1
ATOM 522 C CA . LYS A 1 599 ? 127.97300 159.23200 151.98700 1.000 88.74000 599 LYS A CA 1
ATOM 523 C C . LYS A 1 599 ? 129.03700 159.00100 153.05200 1.000 91.62000 599 LYS A C 1
ATOM 524 O O . LYS A 1 599 ? 130.16600 158.60500 152.74700 1.000 92.88000 599 LYS A O 1
ATOM 530 N N . SER A 1 600 ? 128.67100 159.25100 154.30700 1.000 92.39000 600 SER A N 1
ATOM 531 C CA . SER A 1 600 ? 129.53200 158.87000 155.41800 1.000 92.41000 600 SER A CA 1
ATOM 532 C C . SER A 1 600 ? 129.57500 157.35500 155.56500 1.000 94.26000 600 SER A C 1
ATOM 533 O O . SER A 1 600 ? 128.57400 156.66500 155.35500 1.000 94.87000 600 SER A O 1
ATOM 536 N N . THR A 1 601 ? 130.75000 156.83600 155.93000 1.000 96.54000 601 THR A N 1
ATOM 537 C CA . THR A 1 601 ? 130.87700 155.41000 156.20900 1.000 95.96000 601 THR A CA 1
ATOM 538 C C . THR A 1 601 ? 130.25200 155.00100 157.53700 1.000 96.93000 601 THR A C 1
ATOM 539 O O . THR A 1 601 ? 129.97500 153.81300 157.73200 1.000 96.07000 601 THR A O 1
ATOM 543 N N . THR A 1 602 ? 130.02500 155.94100 158.45300 1.000 90.47000 602 THR A N 1
ATOM 544 C CA . THR A 1 602 ? 129.33700 155.65100 159.70500 1.000 86.86000 602 THR A CA 1
ATOM 545 C C . THR A 1 602 ? 128.29500 156.72100 159.98500 1.000 85.67000 602 THR A C 1
ATOM 546 O O . THR A 1 602 ? 128.58700 157.91600 159.88500 1.000 89.56000 602 THR A O 1
ATOM 550 N N . ARG A 1 603 ? 127.08700 156.29000 160.34200 1.000 76.75000 603 ARG A N 1
ATOM 551 C CA . ARG A 1 603 ? 126.07800 157.21100 160.84000 1.000 77.33000 603 ARG A CA 1
ATOM 552 C C . ARG A 1 603 ? 126.40900 157.66900 162.25700 1.000 76.06000 603 ARG A C 1
ATOM 553 O O . ARG A 1 603 ? 127.20000 157.05400 162.97600 1.000 78.46000 603 ARG A O 1
ATOM 561 N N . LYS A 1 604 ? 125.78400 158.77800 162.64900 1.000 79.43000 604 LYS A N 1
ATOM 562 C CA . LYS A 1 604 ? 125.94600 159.38600 163.97000 1.000 81.95000 604 LYS A CA 1
ATOM 563 C C . LYS A 1 604 ? 124.53300 159.63300 164.49200 1.000 84.42000 604 LYS A C 1
ATOM 564 O O . LYS A 1 604 ? 124.01800 160.75200 164.43000 1.000 87.32000 604 LYS A O 1
ATOM 570 N N . SER A 1 605 ? 123.91000 158.57600 165.00500 1.000 67.76000 605 SER A N 1
ATOM 571 C CA . SER A 1 605 ? 122.50800 158.64500 165.38900 1.000 66.73000 605 SER A CA 1
ATOM 572 C C . SER A 1 605 ? 122.27900 159.70700 166.45800 1.000 66.25000 605 SER A C 1
ATOM 573 O O . SER A 1 605 ? 123.17600 160.05900 167.22800 1.000 64.75000 605 SER A O 1
ATOM 576 N N . ASP A 1 606 ? 121.05100 160.21600 166.48800 1.000 63.84000 606 ASP A N 1
ATOM 577 C CA . ASP A 1 606 ? 120.69700 161.39100 167.27300 1.000 61.04000 606 ASP A CA 1
ATOM 578 C C . ASP A 1 606 ? 121.18100 161.29700 168.71100 1.000 66.05000 606 ASP A C 1
ATOM 579 O O . ASP A 1 606 ? 120.73300 160.43500 169.47300 1.000 76.99000 606 ASP A O 1
ATOM 584 N N . GLN A 1 607 ? 122.10000 162.18900 169.08100 1.000 65.58000 607 GLN A N 1
ATOM 585 C CA . GLN A 1 607 ? 122.53700 162.29200 170.46700 1.000 68.29000 607 GLN A CA 1
ATOM 586 C C . GLN A 1 607 ? 121.56000 163.09000 171.32000 1.000 66.89000 607 GLN A C 1
ATOM 587 O O . GLN A 1 607 ? 121.70500 163.11700 172.54700 1.000 62.67000 607 GLN A O 1
ATOM 593 N N . GLY A 1 608 ? 120.57700 163.73600 170.69600 1.000 65.97000 608 GLY A N 1
ATOM 594 C CA . GLY A 1 608 ? 119.51900 164.45000 171.38600 1.000 69.21000 608 GLY A CA 1
ATOM 595 C C . GLY A 1 608 ? 118.34100 163.58400 171.78500 1.000 71.08000 608 GLY A C 1
ATOM 596 O O . GLY A 1 608 ? 118.51400 162.53400 172.41000 1.000 73.69000 608 GLY A O 1
ATOM 597 N N . ILE A 1 609 ? 117.13300 164.02000 171.42600 1.000 57.35000 609 ILE A N 1
ATOM 598 C CA . ILE A 1 609 ? 115.89200 163.50900 171.99400 1.000 50.76000 609 ILE A CA 1
ATOM 599 C C . ILE A 1 609 ? 115.00100 163.02200 170.86300 1.000 54.49000 609 ILE A C 1
ATOM 600 O O . ILE A 1 609 ? 114.87000 163.68900 169.83100 1.000 51.96000 609 ILE A O 1
ATOM 605 N N . ILE A 1 610 ? 114.39200 161.85400 171.06100 1.000 63.79000 610 ILE A N 1
ATOM 606 C CA . ILE A 1 610 ? 113.30900 161.36500 170.21600 1.000 63.10000 610 ILE A CA 1
ATOM 607 C C . ILE A 1 610 ? 112.10000 161.06300 171.08800 1.000 53.99000 610 ILE A C 1
ATOM 608 O O . ILE A 1 610 ? 112.22700 160.71900 172.26700 1.000 53.18000 610 ILE A O 1
ATOM 613 N N . ALA A 1 611 ? 110.91800 161.21500 170.49900 1.000 53.64000 611 ALA A N 1
ATOM 614 C CA . ALA A 1 611 ? 109.67000 161.16800 171.24300 1.000 54.13000 611 ALA A CA 1
ATOM 615 C C . ALA A 1 611 ? 108.55000 160.71500 170.31600 1.000 54.33000 611 ALA A C 1
ATOM 616 O O . ALA A 1 611 ? 108.74300 160.53200 169.11200 1.000 56.05000 611 ALA A O 1
ATOM 618 N N . GLY A 1 612 ? 107.37400 160.52800 170.89700 1.000 47.39000 612 GLY A N 1
ATOM 619 C CA . GLY A 1 612 ? 106.19900 160.12400 170.15600 1.000 46.77000 612 GLY A CA 1
ATOM 620 C C . GLY A 1 612 ? 105.92900 158.63400 170.19800 1.000 46.21000 612 GLY A C 1
ATOM 621 O O . GLY A 1 612 ? 106.51500 157.86800 170.96700 1.000 50.93000 612 GLY A O 1
ATOM 622 N N . ASN A 1 613 ? 105.00200 158.23000 169.33300 1.000 53.20000 613 ASN A N 1
ATOM 623 C CA . ASN A 1 613 ? 104.54400 156.84800 169.27700 1.000 55.57000 613 ASN A CA 1
ATOM 624 C C . ASN A 1 613 ? 105.69600 155.88200 169.03400 1.000 64.61000 613 ASN A C 1
ATOM 625 O O . ASN A 1 613 ? 106.54900 156.11100 168.17100 1.000 65.41000 613 ASN A O 1
ATOM 630 N N . VAL A 1 614 ? 105.71500 154.79700 169.80400 1.000 61.53000 614 VAL A N 1
ATOM 631 C CA . VAL A 1 614 ? 106.68000 153.71300 169.63300 1.000 52.22000 614 VAL A CA 1
ATOM 632 C C . VAL A 1 614 ? 105.91100 152.40700 169.48000 1.000 51.49000 614 VAL A C 1
ATOM 633 O O . VAL A 1 614 ? 105.27300 151.94900 170.43800 1.000 59.79000 614 VAL A O 1
ATOM 637 N N . PRO A 1 615 ? 105.94800 151.77700 168.31000 1.000 44.47000 615 PRO A N 1
ATOM 638 C CA . PRO A 1 615 ? 105.18600 150.53800 168.11400 1.000 50.09000 615 PRO A CA 1
ATOM 639 C C . PRO A 1 615 ? 105.65400 149.43700 169.05400 1.000 54.98000 615 PRO A C 1
ATOM 640 O O . PRO A 1 615 ? 106.85000 149.26400 169.29600 1.000 59.11000 615 PRO A O 1
ATOM 644 N N . LEU A 1 616 ? 104.68700 148.69100 169.58500 1.000 52.27000 616 LEU A N 1
ATOM 645 C CA . LEU A 1 616 ? 104.98900 147.55300 170.44200 1.000 54.09000 616 LEU A CA 1
ATOM 646 C C . LEU A 1 616 ? 105.83400 146.52300 169.70200 1.000 59.19000 616 LEU A C 1
ATOM 647 O O . LEU A 1 616 ? 105.49300 146.09900 168.59500 1.000 61.08000 616 LEU A O 1
ATOM 652 N N . THR A 1 617 ? 106.94000 146.12200 170.32300 1.000 48.58000 617 THR A N 1
ATOM 653 C CA . THR A 1 617 ? 107.73100 144.99300 169.86600 1.000 39.98000 617 THR A CA 1
ATOM 654 C C . THR A 1 617 ? 107.07600 143.66900 170.24600 1.000 46.64000 617 THR A C 1
ATOM 655 O O . THR A 1 617 ? 106.20100 143.62000 171.11300 1.000 50.30000 617 THR A O 1
ATOM 659 N N . PRO A 1 618 ? 107.48600 142.57500 169.60000 1.000 37.31000 618 PRO A N 1
ATOM 660 C CA . PRO A 1 618 ? 106.82700 141.28000 169.84200 1.000 36.81000 618 PRO A CA 1
ATOM 661 C C . PRO A 1 618 ? 106.77700 140.85200 171.30100 1.000 39.11000 618 PRO A C 1
ATOM 662 O O . PRO A 1 618 ? 105.75400 140.31600 171.73600 1.000 46.95000 618 PRO A O 1
ATOM 666 N N . ILE A 1 619 ? 107.85300 141.04100 172.06600 1.000 28.45000 619 ILE A N 1
ATOM 667 C CA . ILE A 1 619 ? 107.81200 140.70900 173.48700 1.000 30.93000 619 ILE A CA 1
ATOM 668 C C . ILE A 1 619 ? 106.84800 141.61100 174.25400 1.000 45.80000 619 ILE A C 1
ATOM 669 O O . ILE A 1 619 ? 106.14000 141.14800 175.16000 1.000 46.23000 619 ILE A O 1
ATOM 674 N N . GLN A 1 620 ? 106.72100 142.87400 173.84900 1.000 40.04000 620 GLN A N 1
ATOM 675 C CA . GLN A 1 620 ? 105.76800 143.76900 174.50000 1.000 33.67000 620 GLN A CA 1
ATOM 676 C C . GLN A 1 620 ? 104.33200 143.41300 174.14400 1.000 40.03000 620 GLN A C 1
ATOM 677 O O . GLN A 1 620 ? 103.43100 143.47700 174.99700 1.000 46.17000 620 GLN A O 1
ATOM 683 N N . LYS A 1 621 ? 104.10300 142.99200 172.90200 1.000 46.25000 621 LYS A N 1
ATOM 684 C CA . LYS A 1 621 ? 102.76200 142.57800 172.52500 1.000 48.33000 621 LYS A CA 1
ATOM 685 C C . LYS A 1 621 ? 102.39700 141.27500 173.21500 1.000 48.57000 621 LYS A C 1
ATOM 686 O O . LYS A 1 621 ? 101.25900 141.10300 173.66300 1.000 54.56000 621 LYS A O 1
ATOM 692 N N . TRP A 1 622 ? 103.35400 140.35200 173.32300 1.000 34.87000 622 TRP A N 1
ATOM 693 C CA . TRP A 1 622 ? 103.13600 139.15500 174.12400 1.000 35.47000 622 TRP A CA 1
ATOM 694 C C . TRP A 1 622 ? 102.74500 139.52500 175.54400 1.000 39.15000 622 TRP A C 1
ATOM 695 O O . TRP A 1 622 ? 101.83600 138.92200 176.12900 1.000 46.12000 622 TRP A O 1
ATOM 706 N N . PHE A 1 623 ? 103.42200 140.52000 176.11800 1.000 22.58000 623 PHE A N 1
ATOM 707 C CA . PHE A 1 623 ? 103.15600 140.87300 177.50600 1.000 17.95000 623 PHE A CA 1
ATOM 708 C C . PHE A 1 623 ? 101.73800 141.38100 177.68200 1.000 30.28000 623 PHE A C 1
ATOM 709 O O . PHE A 1 623 ? 101.00000 140.91400 178.55700 1.000 41.01000 623 PHE A O 1
ATOM 717 N N . PHE A 1 624 ? 101.33400 142.34100 176.85400 1.000 44.06000 624 PHE A N 1
ATOM 718 C CA . PHE A 1 624 ? 99.97000 142.84300 176.97500 1.000 41.60000 624 PHE A CA 1
ATOM 719 C C . PHE A 1 624 ? 98.93100 141.78900 176.61300 1.000 43.67000 624 PHE A C 1
ATOM 720 O O . PHE A 1 624 ? 97.81300 141.82300 177.13800 1.000 47.79000 624 PHE A O 1
ATOM 728 N N . GLY A 1 625 ? 99.27100 140.84600 175.73300 1.000 41.55000 625 GLY A N 1
ATOM 729 C CA . GLY A 1 625 ? 98.37600 139.73600 175.45500 1.000 39.26000 625 GLY A CA 1
ATOM 730 C C . GLY A 1 625 ? 98.23900 138.75400 176.60100 1.000 40.03000 625 GLY A C 1
ATOM 731 O O . GLY A 1 625 ? 97.22300 138.06300 176.71200 1.000 39.67000 625 GLY A O 1
ATOM 732 N N . LYS A 1 626 ? 99.25300 138.67400 177.46500 1.000 44.39000 626 LYS A N 1
ATOM 733 C CA . LYS A 1 626 ? 99.16200 137.82500 178.64800 1.000 45.69000 626 LYS A CA 1
ATOM 734 C C . LYS A 1 626 ? 98.25000 138.39900 179.72600 1.000 43.09000 626 LYS A C 1
ATOM 735 O O . LYS A 1 626 ? 97.72900 137.63600 180.54600 1.000 46.37000 626 LYS A O 1
ATOM 741 N N . ASN A 1 627 ? 98.04400 139.71400 179.75100 1.000 38.67000 627 ASN A N 1
ATOM 742 C CA . ASN A 1 627 ? 96.94100 140.31900 180.49700 1.000 42.26000 627 ASN A CA 1
ATOM 743 C C . ASN A 1 627 ? 97.07100 140.05100 181.99600 1.000 35.70000 627 ASN A C 1
ATOM 744 O O . ASN A 1 627 ? 96.11000 139.68500 182.67300 1.000 36.37000 627 ASN A O 1
ATOM 749 N N . PHE A 1 628 ? 98.28000 140.23800 182.51400 1.000 36.36000 628 PHE A N 1
ATOM 750 C CA . PHE A 1 628 ? 98.55400 139.91300 183.90500 1.000 31.66000 628 PHE A CA 1
ATOM 751 C C . PHE A 1 628 ? 97.65600 140.71100 184.83900 1.000 32.28000 628 PHE A C 1
ATOM 752 O O . PHE A 1 628 ? 97.24200 141.83100 184.53600 1.000 43.58000 628 PHE A O 1
ATOM 760 N N . THR A 1 629 ? 97.34600 140.11300 185.98300 1.000 45.37000 629 THR A N 1
ATOM 761 C CA . THR A 1 629 ? 96.80800 140.86600 187.10600 1.000 46.83000 629 THR A CA 1
ATOM 762 C C . THR A 1 629 ? 97.88300 141.78800 187.66300 1.000 41.32000 629 THR A C 1
ATOM 763 O O . THR A 1 629 ? 98.95800 141.32900 188.06100 1.000 44.27000 629 THR A O 1
ATOM 767 N N . ASN A 1 630 ? 97.59600 143.08600 187.69700 1.000 53.32000 630 ASN A N 1
ATOM 768 C CA . ASN A 1 630 ? 98.59600 144.10800 187.98800 1.000 59.52000 630 ASN A CA 1
ATOM 769 C C . ASN A 1 630 ? 99.78500 143.99500 187.02800 1.000 63.24000 630 ASN A C 1
ATOM 770 O O . ASN A 1 630 ? 100.88900 143.58600 187.39200 1.000 64.03000 630 ASN A O 1
ATOM 775 N N . THR A 1 631 ? 99.52400 144.37700 185.77400 1.000 47.98000 631 THR A N 1
ATOM 776 C CA . THR A 1 631 ? 100.61700 144.56900 184.82800 1.000 31.09000 631 THR A CA 1
ATOM 777 C C . THR A 1 631 ? 101.61100 145.61000 185.31300 1.000 28.72000 631 THR A C 1
ATOM 778 O O . THR A 1 631 ? 102.72500 145.68100 184.78700 1.000 35.51000 631 THR A O 1
ATOM 782 N N . GLY A 1 632 ? 101.23500 146.42100 186.29100 1.000 47.62000 632 GLY A N 1
ATOM 783 C CA . GLY A 1 632 ? 102.14200 147.34000 186.93400 1.000 53.57000 632 GLY A CA 1
ATOM 784 C C . GLY A 1 632 ? 103.09800 146.70400 187.90800 1.000 54.42000 632 GLY A C 1
ATOM 785 O O . GLY A 1 632 ? 103.74100 147.41300 188.68600 1.000 57.05000 632 GLY A O 1
ATOM 786 N N . HIS A 1 633 ? 103.22100 145.37100 187.89000 1.000 49.93000 633 HIS A N 1
ATOM 787 C CA . HIS A 1 633 ? 104.10800 144.65100 188.79000 1.000 55.29000 633 HIS A CA 1
ATOM 788 C C . HIS A 1 633 ? 104.72600 143.50300 187.99200 1.000 59.25000 633 HIS A C 1
ATOM 789 O O . HIS A 1 633 ? 104.37900 142.33400 188.14000 1.000 56.09000 633 HIS A O 1
ATOM 796 N N . TRP A 1 634 ? 105.65900 143.86500 187.11200 1.000 60.36000 634 TRP A N 1
ATOM 797 C CA . TRP A 1 634 ? 106.34200 142.89900 186.25400 1.000 50.73000 634 TRP A CA 1
ATOM 798 C C . TRP A 1 634 ? 107.66100 143.57300 185.86400 1.000 48.75000 634 TRP A C 1
ATOM 799 O O . TRP A 1 634 ? 107.73600 144.26200 184.84700 1.000 48.09000 634 TRP A O 1
ATOM 810 N N . ASN A 1 635 ? 108.68800 143.35300 186.67500 1.000 53.02000 635 ASN A N 1
ATOM 811 C CA . ASN A 1 635 ? 109.78000 144.30100 186.78800 1.000 51.35000 635 ASN A CA 1
ATOM 812 C C . ASN A 1 635 ? 111.12200 143.58900 186.71800 1.000 56.86000 635 ASN A C 1
ATOM 813 O O . ASN A 1 635 ? 111.21200 142.35900 186.77300 1.000 63.36000 635 ASN A O 1
ATOM 818 N N . GLN A 1 636 ? 112.17300 144.39400 186.59700 1.000 49.83000 636 GLN A N 1
ATOM 819 C CA . GLN A 1 636 ? 113.53700 143.97000 186.85200 1.000 49.34000 636 GLN A CA 1
ATOM 820 C C . GLN A 1 636 ? 114.20100 145.00000 187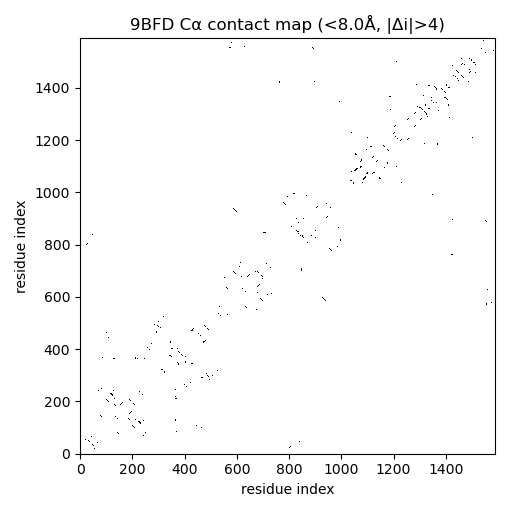.75200 1.000 56.13000 636 GLN A C 1
ATOM 821 O O . GLN A 1 636 ? 113.79800 146.16500 187.79600 1.000 66.03000 636 GLN A O 1
ATOM 827 N N . SER A 1 637 ? 115.22600 144.56600 188.47900 1.000 74.74000 637 SER A N 1
ATOM 828 C CA . SER A 1 637 ? 115.83900 145.42900 189.47900 1.000 73.71000 637 SER A CA 1
ATOM 829 C C . SER A 1 637 ? 117.22900 144.91300 189.81600 1.000 70.66000 637 SER A C 1
ATOM 830 O O . SER A 1 637 ? 117.60000 143.78700 189.47800 1.000 75.46000 637 SER A O 1
ATOM 833 N N . SER A 1 638 ? 117.99500 145.76500 190.48800 1.000 88.26000 638 SER A N 1
ATOM 834 C CA . SER A 1 638 ? 119.16100 145.34200 191.24800 1.000 93.16000 638 SER A CA 1
ATOM 835 C C . SER A 1 638 ? 119.43600 146.39100 192.31300 1.000 95.33000 638 SER A C 1
ATOM 836 O O . SER A 1 638 ? 118.95100 147.52200 192.23100 1.000 99.13000 638 SER A O 1
ATOM 839 N N . VAL A 1 639 ? 120.22000 146.00600 193.31500 1.000 106.03000 639 VAL A N 1
ATOM 840 C CA . VAL A 1 639 ? 120.62000 146.90800 194.38900 1.000 106.30000 639 VAL A CA 1
ATOM 841 C C . VAL A 1 639 ? 122.13500 147.02700 194.35100 1.000 105.45000 639 VAL A C 1
ATOM 842 O O . VAL A 1 639 ? 122.84700 146.03200 194.53500 1.000 107.72000 639 VAL A O 1
ATOM 846 N N . LEU A 1 640 ? 122.62500 148.23800 194.12000 1.000 113.86000 640 LEU A N 1
ATOM 847 C CA . LEU A 1 640 ? 124.05000 148.51100 194.18700 1.000 118.18000 640 LEU A CA 1
ATOM 848 C C . LEU A 1 640 ? 124.47700 148.82400 195.61500 1.000 118.89000 640 LEU A C 1
ATOM 849 O O . LEU A 1 640 ? 123.65900 149.12800 196.48700 1.000 116.98000 640 LEU A O 1
ATOM 854 N N . TYR A 1 641 ? 125.78600 148.74900 195.84200 1.000 135.47000 641 TYR A N 1
ATOM 855 C CA . TYR A 1 641 ? 126.38000 149.17200 197.10000 1.000 135.78000 641 TYR A CA 1
ATOM 856 C C . TYR A 1 641 ? 127.74600 149.77400 196.80600 1.000 135.96000 641 TYR A C 1
ATOM 857 O O . TYR A 1 641 ? 128.37400 149.46800 195.78900 1.000 134.68000 641 TYR A O 1
ATOM 866 N N . ARG A 1 642 ? 128.20100 150.64100 197.71000 1.000 140.77000 642 ARG A N 1
ATOM 867 C CA . ARG A 1 642 ? 129.52300 151.22700 197.60900 1.000 140.06000 642 ARG A CA 1
ATOM 868 C C . ARG A 1 642 ? 130.13900 151.29900 198.99900 1.000 141.01000 642 ARG A C 1
ATOM 869 O O . ARG A 1 642 ? 129.45500 151.67200 199.96400 1.000 140.42000 642 ARG A O 1
ATOM 877 N N . PRO A 1 643 ? 131.41900 150.94300 199.13200 1.000 147.23000 643 PRO A N 1
ATOM 878 C CA . PRO A 1 643 ? 132.02500 150.85700 200.47100 1.000 147.17000 643 PRO A CA 1
ATOM 879 C C . PRO A 1 643 ? 131.86600 152.11700 201.29800 1.000 147.66000 643 PRO A C 1
ATOM 880 O O . PRO A 1 643 ? 131.72400 152.03100 202.52500 1.000 147.24000 643 PRO A O 1
ATOM 884 N N . GLU A 1 644 ? 131.88500 153.29100 200.66800 1.000 145.49000 644 GLU A N 1
ATOM 885 C CA . GLU A 1 644 ? 131.61200 154.54800 201.35100 1.000 145.05000 644 GLU A CA 1
ATOM 886 C C . GLU A 1 644 ? 130.26500 155.13600 200.94500 1.000 144.37000 644 GLU A C 1
ATOM 887 O O . GLU A 1 644 ? 130.03100 156.33400 201.13100 1.000 145.04000 644 GLU A O 1
ATOM 893 N N . GLY A 1 645 ? 129.37600 154.31300 200.39300 1.000 140.45000 645 GLY A N 1
ATOM 894 C CA . GLY A 1 645 ? 128.02600 154.74800 200.10800 1.000 141.03000 645 GLY A CA 1
ATOM 895 C C . GLY A 1 645 ? 127.91200 155.63800 198.88300 1.000 141.19000 645 GLY A C 1
ATOM 896 O O . GLY A 1 645 ? 128.80300 155.72000 198.03000 1.000 141.35000 645 GLY A O 1
ATOM 897 N N . PHE A 1 646 ? 126.77000 156.31700 198.80700 1.000 135.90000 646 PHE A N 1
ATOM 898 C CA . PHE A 1 646 ? 126.43400 157.20900 197.70600 1.000 136.22000 646 PHE A CA 1
ATOM 899 C C . PHE A 1 646 ? 125.85400 158.48800 198.28600 1.000 136.07000 646 PHE A C 1
ATOM 900 O O . PHE A 1 646 ? 124.98600 158.43500 199.16200 1.000 135.49000 646 PHE A O 1
ATOM 908 N N . ASP A 1 647 ? 126.32700 159.62700 197.80000 1.000 131.75000 647 ASP A N 1
ATOM 909 C CA . ASP A 1 647 ? 125.67600 160.89300 198.11000 1.000 131.09000 647 ASP A CA 1
ATOM 910 C C . ASP A 1 647 ? 124.35100 160.99600 197.36600 1.000 130.06000 647 ASP A C 1
ATOM 911 O O . ASP A 1 647 ? 124.33100 160.88600 196.13300 1.000 129.50000 647 ASP A O 1
ATOM 916 N N . PRO A 1 648 ? 123.23100 161.19900 198.06500 1.000 127.33000 648 PRO A N 1
ATOM 917 C CA . PRO A 1 648 ? 121.93200 161.22300 197.37000 1.000 127.14000 648 PRO A CA 1
ATOM 918 C C . PRO A 1 648 ? 121.86800 162.22900 196.23400 1.000 126.32000 648 PRO A C 1
ATOM 919 O O . PRO A 1 648 ? 121.36700 161.90500 195.15100 1.000 125.39000 648 PRO A O 1
ATOM 923 N N . LYS A 1 649 ? 122.35400 163.45200 196.45400 1.000 128.70000 649 LYS A N 1
ATOM 924 C CA . LYS A 1 649 ? 122.31500 164.45900 195.39800 1.000 129.70000 649 LYS A CA 1
ATOM 925 C C . LYS A 1 649 ? 123.17400 164.06300 194.20500 1.000 128.86000 649 LYS A C 1
ATOM 926 O O . LYS A 1 649 ? 122.79600 164.31700 193.05900 1.000 128.75000 649 LYS A O 1
ATOM 932 N N . VAL A 1 650 ? 124.28600 163.37100 194.44900 1.000 124.47000 650 VAL A N 1
ATOM 933 C CA . VAL A 1 650 ? 125.15900 162.93600 193.36100 1.000 125.52000 650 VAL A CA 1
ATOM 934 C C . VAL A 1 650 ? 124.48400 161.86200 192.51600 1.000 124.11000 650 VAL A C 1
ATOM 935 O O . VAL A 1 650 ? 124.44200 161.95100 191.28200 1.000 122.52000 650 VAL A O 1
ATOM 939 N N . ILE A 1 651 ? 123.95300 160.82500 193.16100 1.000 118.78000 651 ILE A N 1
ATOM 940 C CA . ILE A 1 651 ? 123.29300 159.76700 192.40500 1.000 118.92000 651 ILE A CA 1
ATOM 941 C C . ILE A 1 651 ? 122.03200 160.28000 191.71900 1.000 117.58000 651 ILE A C 1
ATOM 942 O O . ILE A 1 651 ? 121.71500 159.86200 190.60200 1.000 117.67000 651 ILE A O 1
ATOM 947 N N . GLN A 1 652 ? 121.26500 161.14900 192.38000 1.000 112.62000 652 GLN A N 1
ATOM 948 C CA . GLN A 1 652 ? 120.13600 161.78000 191.70000 1.000 114.16000 652 GLN A CA 1
ATOM 949 C C . GLN A 1 652 ? 120.57700 162.59000 190.48200 1.000 113.74000 652 GLN A C 1
ATOM 950 O O . GLN A 1 652 ? 119.92600 162.54600 189.42900 1.000 112.54000 652 GLN A O 1
ATOM 956 N N . SER A 1 653 ? 121.68600 163.32700 190.60000 1.000 113.52000 653 SER A N 1
ATOM 957 C CA . SER A 1 653 ? 122.20400 164.08200 189.46500 1.000 114.62000 653 SER A CA 1
ATOM 958 C C . SER A 1 653 ? 122.67100 163.17200 188.34300 1.000 114.46000 653 SER A C 1
ATOM 959 O O . SER A 1 653 ? 122.63400 163.56000 187.16900 1.000 113.92000 653 SER A O 1
ATOM 962 N N . VAL A 1 654 ? 123.11100 161.96100 188.67800 1.000 108.92000 654 VAL A N 1
ATOM 963 C CA . VAL A 1 654 ? 123.44000 160.99200 187.63900 1.000 108.59000 654 VAL A CA 1
ATOM 964 C C . VAL A 1 654 ? 122.17300 160.45900 186.98500 1.000 107.33000 654 VAL A C 1
ATOM 965 O O . VAL A 1 654 ? 122.04100 160.47800 185.75700 1.000 103.19000 654 VAL A O 1
ATOM 969 N N . MET A 1 655 ? 121.21100 160.02200 187.79900 1.000 106.31000 655 MET A N 1
ATOM 970 C CA . MET A 1 655 ? 119.97900 159.44300 187.27600 1.000 105.17000 655 MET A CA 1
ATOM 971 C C . MET A 1 655 ? 119.19400 160.42900 186.42500 1.000 104.18000 655 MET A C 1
ATOM 972 O O . MET A 1 655 ? 118.55800 160.02000 185.44600 1.000 106.70000 655 MET A O 1
ATOM 977 N N . ASP A 1 656 ? 119.36700 161.73000 186.66400 1.000 97.09000 656 ASP A N 1
ATOM 978 C CA . ASP A 1 656 ? 118.80200 162.72200 185.75400 1.000 99.73000 656 ASP A CA 1
ATOM 979 C C . ASP A 1 656 ? 119.32400 162.50600 184.34100 1.000 98.41000 656 ASP A C 1
ATOM 980 O O . ASP A 1 656 ? 118.54900 162.30400 183.39700 1.000 95.91000 656 ASP A O 1
ATOM 985 N N . LYS A 1 657 ? 120.64200 162.52400 184.17400 1.000 97.66000 657 LYS A N 1
ATOM 986 C CA . LYS A 1 657 ? 121.17600 162.48800 182.82300 1.000 98.91000 657 LYS A CA 1
ATOM 987 C C . LYS A 1 657 ? 120.99000 161.09700 182.23500 1.000 93.73000 657 LYS A C 1
ATOM 988 O O . LYS A 1 657 ? 120.62800 160.95500 181.06400 1.000 89.04000 657 LYS A O 1
ATOM 994 N N . ILE A 1 658 ? 121.26600 160.06000 183.02700 1.000 86.48000 658 ILE A N 1
ATOM 995 C CA . ILE A 1 658 ? 121.17300 158.69500 182.52600 1.000 90.80000 658 ILE A CA 1
ATOM 996 C C . ILE A 1 658 ? 119.75200 158.36400 182.08600 1.000 92.94000 658 ILE A C 1
ATOM 997 O O . ILE A 1 658 ? 119.55400 157.51400 181.20900 1.000 93.13000 658 ILE A O 1
ATOM 1002 N N . ILE A 1 659 ? 118.74000 159.01300 182.67300 1.000 93.17000 659 ILE A N 1
ATOM 1003 C CA . ILE A 1 659 ? 117.37400 158.81700 182.20300 1.000 91.94000 659 ILE A CA 1
ATOM 1004 C C . ILE A 1 659 ? 116.97900 159.79000 181.10000 1.000 90.79000 659 ILE A C 1
ATOM 1005 O O . ILE A 1 659 ? 116.00000 159.53600 180.38300 1.000 89.94000 659 ILE A O 1
ATOM 1010 N N . GLU A 1 660 ? 117.71200 160.89200 180.93900 1.000 85.43000 660 GLU A N 1
ATOM 1011 C CA . GLU A 1 660 ? 117.61000 161.68000 179.71300 1.000 86.55000 660 GLU A CA 1
ATOM 1012 C C . GLU A 1 660 ? 118.14600 160.92900 178.49800 1.000 82.31000 660 GLU A C 1
ATOM 1013 O O . GLU A 1 660 ? 117.51300 160.92600 177.43600 1.000 74.53000 660 GLU A O 1
ATOM 1019 N N . HIS A 1 661 ? 119.30100 160.27600 178.63700 1.000 71.14000 661 HIS A N 1
ATOM 1020 C CA . HIS A 1 661 ? 120.01700 159.76300 177.47400 1.000 71.70000 661 HIS A CA 1
ATOM 1021 C C . HIS A 1 661 ? 119.22200 158.68300 176.74900 1.000 75.31000 661 HIS A C 1
ATOM 1022 O O . HIS A 1 661 ? 118.98900 158.78100 175.53800 1.000 74.21000 661 HIS A O 1
ATOM 1029 N N . HIS A 1 662 ? 118.79400 157.64700 177.46400 1.000 66.58000 662 HIS A N 1
ATOM 1030 C CA . HIS A 1 662 ? 118.04900 156.55600 176.84800 1.000 59.75000 662 HIS A CA 1
ATOM 1031 C C . HIS A 1 662 ? 116.56300 156.88100 176.86200 1.000 60.70000 662 HIS A C 1
ATOM 1032 O O . HIS A 1 662 ? 115.98300 157.12500 177.92500 1.000 64.36000 662 HIS A O 1
ATOM 1039 N N . ASP A 1 663 ? 115.95400 156.88300 175.67800 1.000 61.59000 663 ASP A N 1
ATOM 1040 C CA . ASP A 1 663 ? 114.60900 157.42000 175.52800 1.000 66.70000 663 ASP A CA 1
ATOM 1041 C C . ASP A 1 663 ? 113.53200 156.40300 175.87400 1.000 68.22000 663 ASP A C 1
ATOM 1042 O O . ASP A 1 663 ? 112.46600 156.78800 176.36700 1.000 66.08000 663 ASP A O 1
ATOM 1047 N N . ALA A 1 664 ? 113.77400 155.11300 175.62400 1.000 61.53000 664 ALA A N 1
ATOM 1048 C CA . ALA A 1 664 ? 112.72200 154.13300 175.86700 1.000 49.16000 664 ALA A CA 1
ATOM 1049 C C . ALA A 1 664 ? 112.34800 154.07900 177.33800 1.000 42.70000 664 ALA A C 1
ATOM 1050 O O . ALA A 1 664 ? 111.19100 153.80500 177.67200 1.000 55.27000 664 ALA A O 1
ATOM 1052 N N . LEU A 1 665 ? 113.30400 154.33000 178.23000 1.000 35.95000 665 LEU A N 1
ATOM 1053 C CA . LEU A 1 665 ? 113.01300 154.24500 179.65300 1.000 46.14000 665 LEU A CA 1
ATOM 1054 C C . LEU A 1 665 ? 111.98000 155.27100 180.09600 1.000 55.82000 665 LEU A C 1
ATOM 1055 O O . LEU A 1 665 ? 111.43200 155.13800 181.19600 1.000 54.21000 665 LEU A O 1
ATOM 1060 N N . ARG A 1 666 ? 111.70500 156.28300 179.27600 1.000 62.10000 666 ARG A N 1
ATOM 1061 C CA . ARG A 1 666 ? 110.69400 157.28900 179.56900 1.000 65.36000 666 ARG A CA 1
ATOM 1062 C C . ARG A 1 666 ? 109.30700 156.90600 179.07500 1.000 61.73000 666 ARG A C 1
ATOM 1063 O O . ARG A 1 666 ? 108.34700 157.63000 179.35800 1.000 66.92000 666 ARG A O 1
ATOM 1071 N N . MET A 1 667 ? 109.17500 155.80100 178.35100 1.000 42.85000 667 MET A N 1
ATOM 1072 C CA . MET A 1 667 ? 107.93100 155.51200 177.66300 1.000 38.48000 667 MET A CA 1
ATOM 1073 C C . MET A 1 667 ? 106.80100 155.27500 178.66100 1.000 45.95000 667 MET A C 1
ATOM 1074 O O . MET A 1 667 ? 107.02100 154.96700 179.83400 1.000 49.12000 667 MET A O 1
ATOM 1079 N N . VAL A 1 668 ? 105.56900 155.43900 178.17300 1.000 52.79000 668 VAL A N 1
ATOM 1080 C CA . VAL A 1 668 ? 104.36400 155.16200 178.94200 1.000 50.09000 668 VAL A CA 1
ATOM 1081 C C . VAL A 1 668 ? 103.35700 154.49300 178.02000 1.000 53.53000 668 VAL A C 1
ATOM 1082 O O . VAL A 1 668 ? 103.46200 154.55500 176.79400 1.000 47.43000 668 VAL A O 1
ATOM 1086 N N . TYR A 1 669 ? 102.37000 153.84300 178.63100 1.000 66.53000 669 TYR A N 1
ATOM 1087 C CA . TYR A 1 669 ? 101.54300 152.85800 177.94300 1.000 69.20000 669 TYR A CA 1
ATOM 1088 C C . TYR A 1 669 ? 100.07900 153.20400 178.17500 1.000 70.85000 669 TYR A C 1
ATOM 1089 O O . TYR A 1 669 ? 99.55100 152.98900 179.27100 1.000 69.22000 669 TYR A O 1
ATOM 1098 N N . GLN A 1 670 ? 99.43200 153.73700 177.14200 1.000 82.20000 670 GLN A N 1
ATOM 1099 C CA . GLN A 1 670 ? 98.11100 154.34500 177.26500 1.000 80.78000 670 GLN A CA 1
ATOM 1100 C C . GLN A 1 670 ? 97.05100 153.26000 177.39700 1.000 86.23000 670 GLN A C 1
ATOM 1101 O O . GLN A 1 670 ? 96.75500 152.55000 176.43000 1.000 89.93000 670 GLN A O 1
ATOM 1107 N N . HIS A 1 671 ? 96.47900 153.12600 178.59300 1.000 96.06000 671 HIS A N 1
ATOM 1108 C CA . HIS A 1 671 ? 95.42100 152.14800 178.85500 1.000 97.32000 671 HIS A CA 1
ATOM 1109 C C . HIS A 1 671 ? 94.08100 152.64600 178.30400 1.000 100.26000 671 HIS A C 1
ATOM 1110 O O . HIS A 1 671 ? 93.10700 152.83500 179.03200 1.000 101.95000 671 HIS A O 1
ATOM 1117 N N . GLU A 1 672 ? 94.03600 152.86300 176.99000 1.000 106.35000 672 GLU A N 1
ATOM 1118 C CA . GLU A 1 672 ? 92.85600 153.45900 176.37800 1.000 107.73000 672 GLU A CA 1
ATOM 1119 C C . GLU A 1 672 ? 92.52800 152.80000 175.04300 1.000 107.44000 672 GLU A C 1
ATOM 1120 O O . GLU A 1 672 ? 93.27600 151.96600 174.52500 1.000 103.88000 672 GLU A O 1
ATOM 1126 N N . ASN A 1 673 ? 91.35300 153.17400 174.52500 1.000 104.37000 673 ASN A N 1
ATOM 1127 C CA . ASN A 1 673 ? 90.82300 152.75400 173.22100 1.000 104.29000 673 ASN A CA 1
ATOM 1128 C C . ASN A 1 673 ? 90.77700 151.23500 173.06900 1.000 107.06000 673 ASN A C 1
ATOM 1129 O O . ASN A 1 673 ? 90.93500 150.70100 171.96900 1.000 106.64000 673 ASN A O 1
ATOM 1134 N N . GLY A 1 674 ? 90.55800 150.52600 174.17400 1.000 107.61000 674 GLY A N 1
ATOM 1135 C CA . GLY A 1 674 ? 90.40800 149.08500 174.12700 1.000 105.34000 674 GLY A CA 1
ATOM 1136 C C . GLY A 1 674 ? 91.66800 148.32700 173.79000 1.000 106.14000 674 GLY A C 1
ATOM 1137 O O . GLY A 1 674 ? 91.60600 147.11500 173.56000 1.000 105.94000 674 GLY A O 1
ATOM 1138 N N . ASN A 1 675 ? 92.80800 149.00500 173.75000 1.000 98.00000 675 ASN A N 1
ATOM 1139 C CA . ASN A 1 675 ? 94.05300 148.43500 173.26300 1.000 97.43000 675 ASN A CA 1
ATOM 1140 C C . ASN A 1 675 ? 95.18900 149.05400 174.06400 1.000 97.12000 675 ASN A C 1
ATOM 1141 O O . ASN A 1 675 ? 94.96400 149.70000 175.09200 1.000 95.14000 675 ASN A O 1
ATOM 1146 N N . VAL A 1 676 ? 96.41500 148.86700 173.58900 1.000 77.09000 676 VAL A N 1
ATOM 1147 C CA . VAL A 1 676 ? 97.55800 149.60400 174.10300 1.000 73.94000 676 VAL A CA 1
ATOM 1148 C C . VAL A 1 676 ? 98.32000 150.21400 172.93900 1.000 70.56000 676 VAL A C 1
ATOM 1149 O O . VAL A 1 676 ? 98.42800 149.61100 171.86600 1.000 71.81000 676 VAL A O 1
ATOM 1153 N N . VAL A 1 677 ? 98.83500 151.42000 173.15200 1.000 60.97000 677 VAL A N 1
ATOM 1154 C CA . VAL A 1 677 ? 99.78400 152.05900 172.25200 1.000 61.31000 677 VAL A CA 1
ATOM 1155 C C . VAL A 1 677 ? 100.84800 152.71300 173.11600 1.000 62.72000 677 VAL A C 1
ATOM 1156 O O . VAL A 1 677 ? 100.53000 153.35500 174.12200 1.000 62.09000 677 VAL A O 1
ATOM 1160 N N . GLN A 1 678 ? 102.11000 152.55500 172.73200 1.000 68.44000 678 GLN A N 1
ATOM 1161 C CA . GLN A 1 678 ? 103.20000 153.09200 173.53100 1.000 71.37000 678 GLN A CA 1
ATOM 1162 C C . GLN A 1 678 ? 103.52200 154.51700 173.11500 1.000 65.77000 678 GLN A C 1
ATOM 1163 O O . GLN A 1 678 ? 103.36500 154.90100 171.95400 1.000 67.38000 678 GLN A O 1
ATOM 1169 N N . HIS A 1 679 ? 103.98500 155.29700 174.08200 1.000 61.87000 679 HIS A N 1
ATOM 1170 C CA . HIS A 1 679 ? 104.41200 156.66400 173.83800 1.000 67.81000 679 HIS A CA 1
ATOM 1171 C C . HIS A 1 679 ? 105.72600 156.91700 174.55600 1.000 66.85000 679 HIS A C 1
ATOM 1172 O O . HIS A 1 679 ? 106.00400 156.33100 175.60600 1.000 73.42000 679 HIS A O 1
ATOM 1179 N N . ASN A 1 680 ? 106.53000 157.80100 173.97800 1.000 58.61000 680 ASN A N 1
ATOM 1180 C CA . ASN A 1 680 ? 107.81700 158.18300 174.53200 1.000 60.22000 680 ASN A CA 1
ATOM 1181 C C . ASN A 1 680 ? 107.80100 159.67700 174.81400 1.000 66.30000 680 ASN A C 1
ATOM 1182 O O . ASN A 1 680 ? 107.25300 160.45900 174.03100 1.000 71.75000 680 ASN A O 1
ATOM 1187 N N . ARG A 1 681 ? 108.40200 160.07200 175.93200 1.000 66.41000 681 ARG A N 1
ATOM 1188 C CA . ARG A 1 681 ? 108.11500 161.34800 176.57200 1.000 66.94000 681 ARG A CA 1
ATOM 1189 C C . ARG A 1 681 ? 109.28400 162.30500 176.39300 1.000 64.66000 681 ARG A C 1
ATOM 1190 O O . ARG A 1 681 ? 110.43400 161.94900 176.66900 1.000 67.62000 681 ARG A O 1
ATOM 1198 N N . GLY A 1 682 ? 108.98100 163.51300 175.92700 1.000 62.12000 682 GLY A N 1
ATOM 1199 C CA . GLY A 1 682 ? 109.96400 164.57500 175.94300 1.000 66.11000 682 GLY A CA 1
ATOM 1200 C C . GLY A 1 682 ? 110.26500 165.03800 177.35500 1.000 68.19000 682 GLY A C 1
ATOM 1201 O O . GLY A 1 682 ? 109.40700 165.03100 178.23700 1.000 68.08000 682 GLY A O 1
ATOM 1202 N N . LEU A 1 683 ? 111.51000 165.46000 177.56000 1.000 69.37000 683 LEU A N 1
ATOM 1203 C CA . LEU A 1 683 ? 112.03000 165.62400 178.90800 1.000 65.63000 683 LEU A CA 1
ATOM 1204 C C . LEU A 1 683 ? 111.13800 166.54300 179.73400 1.000 68.71000 683 LEU A C 1
ATOM 1205 O O . LEU A 1 683 ? 110.46900 167.43800 179.21100 1.000 72.24000 683 LEU A O 1
ATOM 1210 N N . GLY A 1 684 ? 111.12900 166.30100 181.04100 1.000 87.35000 684 GLY A N 1
ATOM 1211 C CA . GLY A 1 684 ? 110.35000 167.09300 181.97000 1.000 88.15000 684 GLY A CA 1
ATOM 1212 C C . GLY A 1 684 ? 110.41400 166.54000 183.37800 1.000 91.10000 684 GLY A C 1
ATOM 1213 O O . GLY A 1 684 ? 111.41400 165.92600 183.76300 1.000 91.50000 684 GLY A O 1
ATOM 1214 N N . GLY A 1 685 ? 109.35800 166.75000 184.15600 1.000 94.78000 685 GLY A N 1
ATOM 1215 C CA . GLY A 1 685 ? 109.18200 166.01700 185.39100 1.000 94.71000 685 GLY A CA 1
ATOM 1216 C C . GLY A 1 685 ? 108.79400 164.56600 185.16600 1.000 95.37000 685 GLY A C 1
ATOM 1217 O O . GLY A 1 685 ? 108.54900 164.10800 184.04900 1.000 95.14000 685 GLY A O 1
ATOM 1218 N N . GLN A 1 686 ? 108.73700 163.82900 186.27600 1.000 86.96000 686 GLN A N 1
ATOM 1219 C CA . GLN A 1 686 ? 108.24800 162.45100 186.28800 1.000 82.14000 686 GLN A CA 1
ATOM 1220 C C . GLN A 1 686 ? 109.02500 161.56600 185.31500 1.000 83.71000 686 GLN A C 1
ATOM 1221 O O . GLN A 1 686 ? 108.44900 160.82600 184.51600 1.000 84.53000 686 GLN A O 1
ATOM 1227 N N . LEU A 1 687 ? 110.35200 161.65000 185.38100 1.000 84.37000 687 LEU A N 1
ATOM 1228 C CA . LEU A 1 687 ? 111.18000 160.65500 184.70800 1.000 85.52000 687 LEU A CA 1
ATOM 1229 C C . LEU A 1 687 ? 111.28800 159.37600 185.53000 1.000 81.92000 687 LEU A C 1
ATOM 1230 O O . LEU A 1 687 ? 111.06000 158.27600 185.01600 1.000 80.74000 687 LEU A O 1
ATOM 1235 N N . TYR A 1 688 ? 111.63200 159.50300 186.80900 1.000 81.74000 688 TYR A N 1
ATOM 1236 C CA . TYR A 1 688 ? 111.82100 158.35600 187.68000 1.000 79.18000 688 TYR A CA 1
ATOM 1237 C C . TYR A 1 688 ? 111.27800 158.67000 189.06500 1.000 81.31000 688 TYR A C 1
ATOM 1238 O O . TYR A 1 688 ? 111.16500 159.83200 189.46200 1.000 89.87000 688 TYR A O 1
ATOM 1247 N N . ASP A 1 689 ? 110.94100 157.61600 189.79700 1.000 82.86000 689 ASP A N 1
ATOM 1248 C CA . ASP A 1 689 ? 110.41500 157.73400 191.14900 1.000 86.12000 689 ASP A CA 1
ATOM 1249 C C . ASP A 1 689 ? 111.54000 157.39500 192.11500 1.000 88.64000 689 ASP A C 1
ATOM 1250 O O . ASP A 1 689 ? 112.19100 156.35500 191.97300 1.000 92.40000 689 ASP A O 1
ATOM 1255 N N . PHE A 1 690 ? 111.76400 158.26400 193.09500 1.000 102.05000 690 PHE A N 1
ATOM 1256 C CA . PHE A 1 690 ? 112.92500 158.15000 193.96500 1.000 104.57000 690 PHE A CA 1
ATOM 1257 C C . PHE A 1 690 ? 112.48400 158.14000 195.41900 1.000 106.03000 690 PHE A C 1
ATOM 1258 O O . PHE A 1 690 ? 111.64000 158.94500 195.82400 1.000 107.26000 690 PHE A O 1
ATOM 1266 N N . PHE A 1 691 ? 113.05500 157.22300 196.19300 1.000 111.03000 691 PHE A N 1
ATOM 1267 C CA . PHE A 1 691 ? 112.77900 157.09700 197.61300 1.000 111.89000 691 PHE A CA 1
ATOM 1268 C C . PHE A 1 691 ? 114.09700 156.99200 198.36500 1.000 113.38000 691 PHE A C 1
ATOM 1269 O O . PHE A 1 691 ? 115.07900 156.44900 197.85200 1.000 112.13000 691 PHE A O 1
ATOM 1277 N N . SER A 1 692 ? 114.11500 157.52100 199.58500 1.000 124.08000 692 SER A N 1
ATOM 1278 C CA . SER A 1 692 ? 115.31100 157.50900 200.41500 1.000 124.68000 692 SER A CA 1
ATOM 1279 C C . SER A 1 692 ? 114.96100 157.04700 201.82100 1.000 123.58000 692 SER A C 1
ATOM 1280 O O . SER A 1 692 ? 113.91900 157.42000 202.36700 1.000 122.70000 692 SER A O 1
ATOM 1283 N N . TYR A 1 693 ? 115.83900 156.23100 202.39900 1.000 128.87000 693 TYR A N 1
ATOM 1284 C CA . TYR A 1 693 ? 115.58000 155.60100 203.68500 1.000 130.55000 693 TYR A CA 1
ATOM 1285 C C . TYR A 1 693 ? 116.89300 155.44000 204.43600 1.000 130.13000 693 TYR A C 1
ATOM 1286 O O . TYR A 1 693 ? 117.96400 155.34100 203.83200 1.000 128.68000 693 TYR A O 1
ATOM 1295 N N . ASN A 1 694 ? 116.79400 155.41500 205.76300 1.000 147.36000 694 ASN A N 1
ATOM 1296 C CA . ASN A 1 694 ? 117.87500 154.97900 206.63900 1.000 148.30000 694 ASN A CA 1
ATOM 1297 C C . ASN A 1 694 ? 117.38200 153.79600 207.45900 1.000 149.35000 694 ASN A C 1
ATOM 1298 O O . ASN A 1 694 ? 116.39100 153.91400 208.18700 1.000 148.85000 694 ASN A O 1
ATOM 1303 N N . LEU A 1 695 ? 118.07100 152.66300 207.34000 1.000 150.28000 695 LEU A N 1
ATOM 1304 C CA . LEU A 1 695 ? 117.64600 151.42700 207.98100 1.000 149.57000 695 LEU A CA 1
ATOM 1305 C C . LEU A 1 695 ? 118.40500 151.12900 209.26700 1.000 150.01000 695 LEU A C 1
ATOM 1306 O O . LEU A 1 695 ? 118.14000 150.10400 209.90200 1.000 149.65000 695 LEU A O 1
ATOM 1311 N N . THR A 1 696 ? 119.34300 151.99300 209.66500 1.000 152.48000 696 THR A N 1
ATOM 1312 C CA . THR A 1 696 ? 120.19400 151.69000 210.80900 1.000 152.16000 696 THR A CA 1
ATOM 1313 C C . THR A 1 696 ? 119.39100 151.50800 212.09000 1.000 152.26000 696 THR A C 1
ATOM 1314 O O . THR A 1 696 ? 119.86900 150.85400 213.02300 1.000 150.79000 696 THR A O 1
ATOM 1318 N N . ALA A 1 697 ? 118.18200 152.07200 212.15400 1.000 154.82000 697 ALA A N 1
ATOM 1319 C CA . ALA A 1 697 ? 117.33700 151.92200 213.33200 1.000 154.50000 697 ALA A CA 1
ATOM 1320 C C . ALA A 1 697 ? 116.88100 150.48500 213.54800 1.000 155.27000 697 ALA A C 1
ATOM 1321 O O . ALA A 1 697 ? 116.55600 150.11600 214.68200 1.000 155.58000 697 ALA A O 1
ATOM 1323 N N . GLN A 1 698 ? 116.84800 149.66900 212.49600 1.000 151.87000 698 GLN A N 1
ATOM 1324 C CA . GLN A 1 698 ? 116.43900 148.27600 212.61300 1.000 151.29000 698 GLN A CA 1
ATOM 1325 C C . GLN A 1 698 ? 117.64000 147.36800 212.41700 1.000 150.90000 698 GLN A C 1
ATOM 1326 O O . GLN A 1 698 ? 118.30100 147.44100 211.37000 1.000 150.34000 698 GLN A O 1
ATOM 1332 N N . PRO A 1 699 ? 117.96200 146.50500 213.38400 1.000 152.89000 699 PRO A N 1
ATOM 1333 C CA . PRO A 1 699 ? 119.07600 145.56600 213.17400 1.000 153.08000 699 PRO A CA 1
ATOM 1334 C C . PRO A 1 699 ? 118.86400 144.64400 211.98800 1.000 152.72000 699 PRO A C 1
ATOM 1335 O O . PRO A 1 699 ? 119.82300 144.33900 211.26700 1.000 151.25000 699 PRO A O 1
ATOM 1339 N N . ASP A 1 700 ? 117.63100 144.18800 211.76100 1.000 149.31000 700 ASP A N 1
ATOM 1340 C CA . ASP A 1 700 ? 117.30000 143.42300 210.55800 1.000 149.14000 700 ASP A CA 1
ATOM 1341 C C . ASP A 1 700 ? 117.10000 144.38700 209.38800 1.000 148.53000 700 ASP A C 1
ATOM 1342 O O . ASP A 1 700 ? 115.99200 144.62400 208.90100 1.000 146.70000 700 ASP A O 1
ATOM 1347 N N . VAL A 1 701 ? 118.22100 144.95000 208.93500 1.000 145.52000 701 VAL A N 1
ATOM 1348 C CA . VAL A 1 701 ? 118.19800 145.84400 207.78200 1.000 145.47000 701 VAL A CA 1
ATOM 1349 C C . VAL A 1 701 ? 117.62200 145.13000 206.56700 1.000 144.73000 701 VAL A C 1
ATOM 1350 O O . VAL A 1 701 ? 116.88100 145.72000 205.77100 1.000 145.20000 701 VAL A O 1
ATOM 1354 N N . GLN A 1 702 ? 117.97100 143.85400 206.39500 1.000 135.71000 702 GLN A N 1
ATOM 1355 C CA . GLN A 1 702 ? 117.50200 143.10000 205.23800 1.000 135.71000 702 GLN A CA 1
ATOM 1356 C C . GLN A 1 702 ? 115.98300 142.99500 205.20000 1.000 134.05000 702 GLN A C 1
ATOM 1357 O O . GLN A 1 702 ? 115.37200 143.19100 204.14500 1.000 132.92000 702 GLN A O 1
ATOM 1363 N N . GLN A 1 703 ? 115.34700 142.74200 206.34600 1.000 138.45000 703 GLN A N 1
ATOM 1364 C CA . GLN A 1 703 ? 113.88700 142.68300 206.37500 1.000 139.47000 703 GLN A CA 1
ATOM 1365 C C . GLN A 1 703 ? 113.25900 144.04300 206.10000 1.000 139.94000 703 GLN A C 1
ATOM 1366 O O . GLN A 1 703 ? 112.24500 144.13400 205.39600 1.000 141.01000 703 GLN A O 1
ATOM 1372 N N . ALA A 1 704 ? 113.86000 145.11500 206.61500 1.000 133.05000 704 ALA A N 1
ATOM 1373 C CA . ALA A 1 704 ? 113.29800 146.44600 206.40900 1.000 133.37000 704 ALA A CA 1
ATOM 1374 C C . ALA A 1 704 ? 113.38500 146.85600 204.94400 1.000 133.38000 704 ALA A C 1
ATOM 1375 O O . ALA A 1 704 ? 112.39900 147.32400 204.35600 1.000 132.32000 704 ALA A O 1
ATOM 1377 N N . ILE A 1 705 ? 114.54500 146.63700 204.32200 1.000 126.64000 705 ILE A N 1
ATOM 1378 C CA . ILE A 1 705 ? 114.68100 146.96300 202.90900 1.000 124.09000 705 ILE A CA 1
ATOM 1379 C C . ILE A 1 705 ? 113.82500 146.04000 202.06100 1.000 122.67000 705 ILE A C 1
ATOM 1380 O O . ILE A 1 705 ? 113.26600 146.46800 201.04800 1.000 122.08000 705 ILE A O 1
ATOM 1385 N N . GLU A 1 706 ? 113.67600 144.77600 202.45600 1.000 114.32000 706 GLU A N 1
ATOM 1386 C CA . GLU A 1 706 ? 112.80800 143.87900 201.70700 1.000 113.41000 706 GLU A CA 1
ATOM 1387 C C . GLU A 1 706 ? 111.38200 144.41000 201.69900 1.000 112.68000 706 GLU A C 1
ATOM 1388 O O . GLU A 1 706 ? 110.77000 144.58100 200.63600 1.000 111.57000 706 GLU A O 1
ATOM 1394 N N . ALA A 1 707 ? 110.83800 144.67100 202.89000 1.000 116.20000 707 ALA A N 1
ATOM 1395 C CA . ALA A 1 707 ? 109.45500 145.11600 202.99800 1.000 115.93000 707 ALA A CA 1
ATOM 1396 C C . ALA A 1 707 ? 109.23300 146.46100 202.32100 1.000 116.26000 707 ALA A C 1
ATOM 1397 O O . ALA A 1 707 ? 108.14800 146.70800 201.78300 1.000 117.56000 707 ALA A O 1
ATOM 1399 N N . GLU A 1 708 ? 110.23400 147.34700 202.33200 1.000 116.25000 708 GLU A N 1
ATOM 1400 C CA . GLU A 1 708 ? 110.02800 148.63900 201.68400 1.000 116.96000 708 GLU A CA 1
ATOM 1401 C C . GLU A 1 708 ? 110.15600 148.54600 200.16600 1.000 116.79000 708 GLU A C 1
ATOM 1402 O O . GLU A 1 708 ? 109.36200 149.14900 199.43700 1.000 114.38000 708 GLU A O 1
ATOM 1408 N N . THR A 1 709 ? 111.14300 147.79700 199.67100 1.000 108.89000 709 THR A N 1
ATOM 1409 C CA . THR A 1 709 ? 111.30000 147.61700 198.23400 1.000 106.30000 709 THR A CA 1
ATOM 1410 C C . THR A 1 709 ? 110.12900 146.86600 197.62100 1.000 105.19000 709 THR A C 1
ATOM 1411 O O . THR A 1 709 ? 109.80200 147.08100 196.44900 1.000 103.92000 709 THR A O 1
ATOM 1415 N N . GLN A 1 710 ? 109.48600 145.98300 198.38700 1.000 101.12000 710 GLN A N 1
ATOM 1416 C CA . GLN A 1 710 ? 108.27800 145.33500 197.89100 1.000 100.54000 710 GLN A CA 1
ATOM 1417 C C . GLN A 1 710 ? 107.21500 146.34000 197.46400 1.000 100.98000 710 GLN A C 1
ATOM 1418 O O . GLN A 1 710 ? 106.39800 146.04100 196.58700 1.000 101.78000 710 GLN A O 1
ATOM 1424 N N . ARG A 1 711 ? 107.20800 147.53300 198.06000 1.000 100.24000 711 ARG A N 1
ATOM 1425 C CA . ARG A 1 711 ? 106.24100 148.55300 197.66600 1.000 102.91000 711 ARG A CA 1
ATOM 1426 C C . ARG A 1 711 ? 106.42400 148.96100 196.20800 1.000 100.18000 711 ARG A C 1
ATOM 1427 O O . ARG A 1 711 ? 105.50200 148.84700 195.39100 1.000 95.09000 711 ARG A O 1
ATOM 1435 N N . LEU A 1 712 ? 107.62600 149.42600 195.86300 1.000 93.21000 712 LEU A N 1
ATOM 1436 C CA . LEU A 1 712 ? 107.83400 150.10400 194.58700 1.000 90.53000 712 LEU A CA 1
ATOM 1437 C C . LEU A 1 712 ? 107.47300 149.21100 193.40800 1.000 91.65000 712 LEU A C 1
ATOM 1438 O O . LEU A 1 712 ? 106.95000 149.69100 192.39600 1.000 94.19000 712 LEU A O 1
ATOM 1443 N N . HIS A 1 713 ? 107.75400 147.91000 193.51500 1.000 76.59000 713 HIS A N 1
ATOM 1444 C CA . HIS A 1 713 ? 107.42600 146.99200 192.43000 1.000 73.38000 713 HIS A CA 1
ATOM 1445 C C . HIS A 1 713 ? 105.95900 147.09100 192.03500 1.000 71.75000 713 HIS A C 1
ATOM 1446 O O . HIS A 1 713 ? 105.60100 146.79600 190.88900 1.000 67.34000 713 HIS A O 1
ATOM 1453 N N . SER A 1 714 ? 105.10000 147.50000 192.96900 1.000 66.00000 714 SER A N 1
ATOM 1454 C CA . SER A 1 714 ? 103.66400 147.58200 192.74500 1.000 66.89000 714 SER A CA 1
ATOM 1455 C C . SER A 1 714 ? 103.23000 148.86300 192.04500 1.000 73.51000 714 SER A C 1
ATOM 1456 O O . SER A 1 714 ? 102.08400 148.94100 191.59100 1.000 72.07000 714 SER A O 1
ATOM 1459 N N . SER A 1 715 ? 104.11000 149.86000 191.94300 1.000 84.28000 715 SER A N 1
ATOM 1460 C CA . SER A 1 715 ? 103.71200 151.25200 191.77400 1.000 80.77000 715 SER A CA 1
ATOM 1461 C C . SER A 1 715 ? 103.93100 151.76300 190.35500 1.000 75.84000 715 SER A C 1
ATOM 1462 O O . SER A 1 715 ? 104.09300 152.97000 190.15500 1.000 74.85000 715 SER A O 1
ATOM 1465 N N . MET A 1 716 ? 103.94700 150.87600 189.36700 1.000 71.23000 716 MET A N 1
ATOM 1466 C CA . MET A 1 716 ? 104.19400 151.27700 187.98400 1.000 72.79000 716 MET A CA 1
ATOM 1467 C C . MET A 1 716 ? 102.90200 151.82100 187.38900 1.000 72.20000 716 MET A C 1
ATOM 1468 O O . MET A 1 716 ? 102.05800 151.06500 186.90500 1.000 74.72000 716 MET A O 1
ATOM 1473 N N . ASN A 1 717 ? 102.74400 153.14300 187.41600 1.000 65.73000 717 ASN A N 1
ATOM 1474 C CA . ASN A 1 717 ? 101.59600 153.76000 186.76700 1.000 66.76000 717 ASN A CA 1
ATOM 1475 C C . ASN A 1 717 ? 101.79700 153.74100 185.26000 1.000 62.73000 717 ASN A C 1
ATOM 1476 O O . ASN A 1 717 ? 102.08100 154.77400 184.64700 1.000 73.32000 717 ASN A O 1
ATOM 1481 N N . LEU A 1 718 ? 101.65400 152.55900 184.66000 1.000 52.43000 718 LEU A N 1
ATOM 1482 C CA . LEU A 1 718 ? 101.92800 152.39600 183.23800 1.000 55.17000 718 LEU A CA 1
ATOM 1483 C C . LEU A 1 718 ? 101.21100 153.42700 182.37500 1.000 61.08000 718 LEU A C 1
ATOM 1484 O O . LEU A 1 718 ? 101.66800 153.72600 181.26600 1.000 64.74000 718 LEU A O 1
ATOM 1489 N N . GLN A 1 719 ? 100.09100 153.97700 182.85000 1.000 71.78000 719 GLN A N 1
ATOM 1490 C CA . GLN A 1 719 ? 99.36800 154.96800 182.05400 1.000 72.74000 719 GLN A CA 1
ATOM 1491 C C . GLN A 1 719 ? 100.20200 156.22700 181.85100 1.000 71.75000 719 GLN A C 1
ATOM 1492 O O . GLN A 1 719 ? 100.29200 156.75700 180.73800 1.000 70.67000 719 GLN A O 1
ATOM 1498 N N . GLU A 1 720 ? 100.81300 156.72300 182.92100 1.000 72.49000 720 GLU A N 1
ATOM 1499 C CA . GLU A 1 720 ? 101.71500 157.86400 182.85700 1.000 70.02000 720 GLU A CA 1
ATOM 1500 C C . GLU A 1 720 ? 102.46400 157.95700 184.17600 1.000 68.36000 720 GLU A C 1
ATOM 1501 O O . GLU A 1 720 ? 101.89300 158.36800 185.19000 1.000 70.93000 720 GLU A O 1
ATOM 1507 N N . GLY A 1 721 ? 103.73600 157.58600 184.17600 1.000 46.89000 721 GLY A N 1
ATOM 1508 C CA . GLY A 1 721 ? 104.52700 157.63800 185.37700 1.000 50.13000 721 GLY A CA 1
ATOM 1509 C C . GLY A 1 721 ? 105.95000 157.20400 185.12900 1.000 53.06000 721 GLY A C 1
ATOM 1510 O O . GLY A 1 721 ? 106.29000 156.69000 184.06000 1.000 59.40000 721 GLY A O 1
ATOM 1511 N N . PRO A 1 722 ? 106.81400 157.41000 186.10600 1.000 51.21000 722 PRO A N 1
ATOM 1512 C CA . PRO A 1 722 ? 108.20500 156.98200 185.94600 1.000 57.15000 722 PRO A CA 1
ATOM 1513 C C . PRO A 1 722 ? 108.32200 155.46600 185.98600 1.000 62.55000 722 PRO A C 1
ATOM 1514 O O . PRO A 1 722 ? 108.08100 154.84400 187.02500 1.000 66.39000 722 PRO A O 1
ATOM 1518 N N . LEU A 1 723 ? 108.69200 154.86200 184.85700 1.000 44.65000 723 LEU A N 1
ATOM 1519 C CA . LEU A 1 723 ? 108.92800 153.42800 184.78400 1.000 31.16000 723 LEU A CA 1
ATOM 1520 C C . LEU A 1 723 ? 110.27800 153.01800 185.34600 1.000 27.12000 723 LEU A C 1
ATOM 1521 O O . LEU A 1 723 ? 110.62600 151.83500 185.27300 1.000 48.32000 723 LEU A O 1
ATOM 1526 N N . VAL A 1 724 ? 111.04200 153.95000 185.89800 1.000 35.00000 724 VAL A N 1
ATOM 1527 C CA . VAL A 1 724 ? 112.23900 153.64300 186.66500 1.000 42.25000 724 VAL A CA 1
ATOM 1528 C C . VAL A 1 724 ? 111.97400 154.01800 188.11200 1.000 48.96000 724 VAL A C 1
ATOM 1529 O O . VAL A 1 724 ? 111.56800 155.15000 188.40200 1.000 59.73000 724 VAL A O 1
ATOM 1533 N N . LYS A 1 725 ? 112.20000 153.07600 189.01700 1.000 61.41000 725 LYS A N 1
ATOM 1534 C CA . LYS A 1 725 ? 112.09900 153.32700 190.44500 1.000 65.34000 725 LYS A CA 1
ATOM 1535 C C . LYS A 1 725 ? 113.48200 153.29100 191.07400 1.000 64.21000 725 LYS A C 1
ATOM 1536 O O . LYS A 1 725 ? 114.29600 152.41900 190.75600 1.000 74.37000 725 LYS A O 1
ATOM 1542 N N . VAL A 1 726 ? 113.74600 154.24300 191.96000 1.000 85.07000 726 VAL A N 1
ATOM 1543 C CA . VAL A 1 726 ? 115.03700 154.36300 192.62000 1.000 92.77000 726 VAL A CA 1
ATOM 1544 C C . VAL A 1 726 ? 114.79500 154.48200 194.11600 1.000 95.70000 726 VAL A C 1
ATOM 1545 O O . VAL A 1 726 ? 113.82300 155.11300 194.54700 1.000 100.35000 726 VAL A O 1
ATOM 1549 N N . ALA A 1 727 ? 115.67500 153.87700 194.91000 1.000 107.09000 727 ALA A N 1
ATOM 1550 C CA . ALA A 1 727 ? 115.67000 154.11900 196.34300 1.000 109.04000 727 ALA A CA 1
ATOM 1551 C C . ALA A 1 727 ? 117.09000 154.02800 196.87500 1.000 112.14000 727 ALA A C 1
ATOM 1552 O O . ALA A 1 727 ? 117.95800 153.38000 196.28400 1.000 114.66000 727 ALA A O 1
ATOM 1554 N N . LEU A 1 728 ? 117.31400 154.68800 198.00800 1.000 131.31000 728 LEU A N 1
ATOM 1555 C CA . LEU A 1 728 ? 118.58500 154.63900 198.71500 1.000 132.84000 728 LEU A CA 1
ATOM 1556 C C . LEU A 1 728 ? 118.32200 154.28300 200.16900 1.000 131.22000 728 LEU A C 1
ATOM 1557 O O . LEU A 1 728 ? 117.43400 154.86400 200.80100 1.000 130.38000 728 LEU A O 1
ATOM 1562 N N . PHE A 1 729 ? 119.08700 153.33100 200.69600 1.000 131.17000 729 PHE A N 1
ATOM 1563 C CA . PHE A 1 729 ? 118.93100 152.86900 202.07100 1.000 132.04000 729 PHE A CA 1
ATOM 1564 C C . PHE A 1 729 ? 120.25100 153.07400 202.80100 1.000 134.19000 729 PHE A C 1
ATOM 1565 O O . PHE A 1 729 ? 121.25000 152.41800 202.48500 1.000 133.32000 729 PHE A O 1
ATOM 1573 N N . G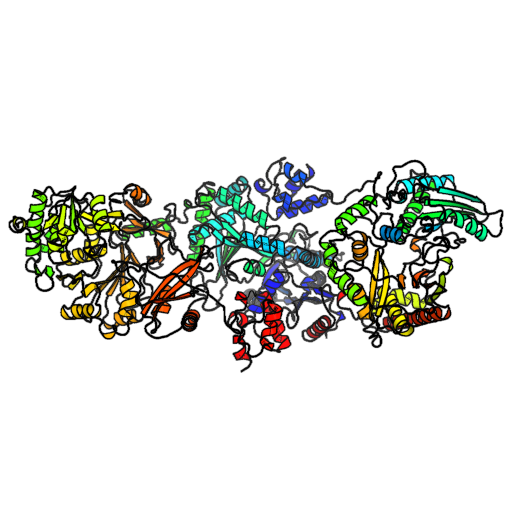LN A 1 730 ? 120.25300 153.98100 203.77400 1.000 148.37000 730 GLN A N 1
ATOM 1574 C CA . GLN A 1 730 ? 121.42700 154.21800 204.59800 1.000 148.61000 730 GLN A CA 1
ATOM 1575 C C . GLN A 1 730 ? 121.52400 153.18300 205.71200 1.000 148.56000 730 GLN A C 1
ATOM 1576 O O . GLN A 1 730 ? 120.51400 152.70700 206.23900 1.000 149.30000 730 GLN A O 1
ATOM 1582 N N . THR A 1 731 ? 122.75800 152.83800 206.07000 1.000 149.50000 731 THR A N 1
ATOM 1583 C CA . THR A 1 731 ? 122.99900 151.83400 207.09500 1.000 149.88000 731 THR A CA 1
ATOM 1584 C C . THR A 1 731 ? 124.38800 152.06200 207.67600 1.000 150.73000 731 THR A C 1
ATOM 1585 O O . THR A 1 731 ? 125.23400 152.72200 207.06700 1.000 149.98000 731 THR A O 1
ATOM 1589 N N . LEU A 1 732 ? 124.60700 151.50900 208.87200 1.000 155.87000 732 LEU A N 1
ATOM 1590 C CA . LEU A 1 732 ? 125.90800 151.63400 209.52300 1.000 155.98000 732 LEU A CA 1
ATOM 1591 C C . LEU A 1 732 ? 127.02500 151.12200 208.62300 1.000 155.75000 732 LEU A C 1
ATOM 1592 O O . LEU A 1 732 ? 128.13300 151.67000 208.61900 1.000 154.68000 732 LEU A O 1
ATOM 1597 N N . HIS A 1 733 ? 126.75000 150.07200 207.85200 1.000 153.49000 733 HIS A N 1
ATOM 1598 C CA . HIS A 1 733 ? 127.73100 149.48100 206.95000 1.000 152.33000 733 HIS A CA 1
ATOM 1599 C C . HIS A 1 733 ? 127.93300 150.28800 205.67400 1.000 152.20000 733 HIS A C 1
ATOM 1600 O O . HIS A 1 733 ? 128.79100 149.92400 204.86300 1.000 152.39000 733 HIS A O 1
ATOM 1607 N N . GLY A 1 734 ? 127.17300 151.36600 205.47500 1.000 148.21000 734 GLY A N 1
ATOM 1608 C CA . GLY A 1 734 ? 127.26500 152.18000 204.28400 1.000 147.84000 734 GLY A CA 1
ATOM 1609 C C . GLY A 1 734 ? 125.89200 152.48900 203.73200 1.000 147.52000 734 GLY A C 1
ATOM 1610 O O . GLY A 1 734 ? 124.87300 152.32300 204.41200 1.000 146.29000 734 GLY A O 1
ATOM 1611 N N . ASP A 1 735 ? 125.86900 152.94400 202.48200 1.000 146.55000 735 ASP A N 1
ATOM 1612 C CA . ASP A 1 735 ? 124.64100 153.30900 201.78900 1.000 146.39000 735 ASP A CA 1
ATOM 1613 C C . ASP A 1 735 ? 124.29700 152.25200 200.74900 1.000 146.21000 735 ASP A C 1
ATOM 1614 O O . ASP A 1 735 ? 125.16400 151.82300 199.98000 1.000 145.07000 735 ASP A O 1
ATOM 1619 N N . HIS A 1 736 ? 123.03400 151.84000 200.73300 1.000 137.48000 736 HIS A N 1
ATOM 1620 C CA . HIS A 1 736 ? 122.51900 150.86100 199.78600 1.000 136.38000 736 HIS A CA 1
ATOM 1621 C C . HIS A 1 736 ? 121.64600 151.56300 198.75500 1.000 135.52000 736 HIS A C 1
ATOM 1622 O O . HIS A 1 736 ? 120.76000 152.34600 199.11500 1.000 134.05000 736 HIS A O 1
ATOM 1629 N N . LEU A 1 737 ? 121.90100 151.28100 197.47900 1.000 119.98000 737 LEU A N 1
ATOM 1630 C CA . LEU A 1 737 ? 121.33600 152.03100 196.36400 1.000 119.65000 737 LEU A CA 1
ATOM 1631 C C . LEU A 1 737 ? 120.44400 151.10300 195.55400 1.000 116.82000 737 LEU A C 1
ATOM 1632 O O . LEU A 1 737 ? 120.91900 150.10500 195.00200 1.000 117.32000 737 LEU A O 1
ATOM 1637 N N . PHE A 1 738 ? 119.15700 151.43200 195.48800 1.000 94.21000 738 PHE A N 1
ATOM 1638 C CA . PHE A 1 738 ? 118.15400 150.59600 194.84400 1.000 91.39000 738 PHE A CA 1
ATOM 1639 C C . PHE A 1 738 ? 117.80200 151.16000 193.47400 1.000 92.73000 738 PHE A C 1
ATOM 1640 O O . PHE A 1 738 ? 117.55300 152.36200 193.33700 1.000 95.17000 738 PHE A O 1
ATOM 1648 N N . LEU A 1 739 ? 117.78400 150.28800 192.46600 1.000 81.26000 739 LEU A N 1
ATOM 1649 C CA . LEU A 1 739 ? 117.24600 150.60300 191.15000 1.000 79.26000 739 LEU A CA 1
ATOM 1650 C C . LEU A 1 739 ? 116.26300 149.52000 190.73600 1.000 76.81000 739 LEU A C 1
ATOM 1651 O O . LEU A 1 739 ? 116.52800 148.32900 190.92000 1.000 82.34000 739 LEU A O 1
ATOM 1656 N N . ALA A 1 740 ? 115.12900 149.93400 190.18000 1.000 60.38000 740 ALA A N 1
ATOM 1657 C CA . ALA A 1 740 ? 114.15300 149.01000 189.62300 1.000 57.06000 740 ALA A CA 1
ATOM 1658 C C . ALA A 1 740 ? 113.53500 149.61800 188.37500 1.000 58.06000 740 ALA A C 1
ATOM 1659 O O . ALA A 1 740 ? 113.31200 150.82900 188.31200 1.000 69.93000 740 ALA A O 1
ATOM 1661 N N . ILE A 1 741 ? 113.26000 148.77300 187.38800 1.000 39.98000 741 ILE A N 1
ATOM 1662 C CA . ILE A 1 741 ? 112.80300 149.21200 186.07600 1.000 34.20000 741 ILE A CA 1
ATOM 1663 C C . ILE A 1 741 ? 111.73000 148.25100 185.59900 1.000 36.48000 741 ILE A C 1
ATOM 1664 O O . ILE A 1 741 ? 111.83400 147.03800 185.80500 1.000 54.69000 741 ILE A O 1
ATOM 1669 N N . HIS A 1 742 ? 110.69300 148.78900 184.96600 1.000 26.52000 742 HIS A N 1
ATOM 1670 C CA . HIS A 1 742 ? 109.65900 147.93900 184.39800 1.000 30.49000 742 HIS A CA 1
ATOM 1671 C C . HIS A 1 742 ? 110.20900 147.16200 183.21200 1.000 30.71000 742 HIS A C 1
ATOM 1672 O O . HIS A 1 742 ? 110.93700 147.70000 182.37600 1.000 44.41000 742 HIS A O 1
ATOM 1679 N N . HIS A 1 743 ? 109.85800 145.87700 183.14900 1.000 39.26000 743 HIS A N 1
ATOM 1680 C CA . HIS A 1 743 ? 110.48900 144.97600 182.19500 1.000 45.88000 743 HIS A CA 1
ATOM 1681 C C . HIS A 1 743 ? 110.19300 145.35600 180.75300 1.000 34.58000 743 HIS A C 1
ATOM 1682 O O . HIS A 1 743 ? 110.97800 145.01600 179.86200 1.000 45.67000 743 HIS A O 1
ATOM 1689 N N . LEU A 1 744 ? 109.08200 146.04600 180.49700 1.000 12.31000 744 LEU A N 1
ATOM 1690 C CA . LEU A 1 744 ? 108.77100 146.45500 179.13400 1.000 25.11000 744 LEU A CA 1
ATOM 1691 C C . LEU A 1 744 ? 109.85000 147.34600 178.53100 1.000 41.89000 744 LEU A C 1
ATOM 1692 O O . LEU A 1 744 ? 109.90100 147.49700 177.30600 1.000 44.47000 744 LEU A O 1
ATOM 1697 N N . VAL A 1 745 ? 110.70600 147.94600 179.35600 1.000 47.57000 745 VAL A N 1
ATOM 1698 C CA . VAL A 1 745 ? 111.68000 148.92000 178.88900 1.000 32.43000 745 VAL A CA 1
ATOM 1699 C C . VAL A 1 745 ? 113.11400 148.51300 179.20600 1.000 43.02000 745 VAL A C 1
ATOM 1700 O O . VAL A 1 745 ? 114.01600 149.34600 179.12100 1.000 57.31000 745 VAL A O 1
ATOM 1704 N N . VAL A 1 746 ? 113.35600 147.25500 179.57200 1.000 32.47000 746 VAL A N 1
ATOM 1705 C CA . VAL A 1 746 ? 114.67900 146.82600 180.01300 1.000 32.72000 746 VAL A CA 1
ATOM 1706 C C . VAL A 1 746 ? 114.89700 145.36300 179.64900 1.000 43.79000 746 VAL A C 1
ATOM 1707 O O . VAL A 1 746 ? 113.96600 144.63700 179.29300 1.000 51.37000 746 VAL A O 1
ATOM 1711 N N . ASP A 1 747 ? 116.15400 144.93600 179.73900 1.000 40.86000 747 ASP A N 1
ATOM 1712 C CA . ASP A 1 747 ? 116.59900 143.62500 179.28900 1.000 31.13000 747 ASP A CA 1
ATOM 1713 C C . ASP A 1 747 ? 117.89500 143.30400 180.01700 1.000 41.07000 747 ASP A C 1
ATOM 1714 O O . ASP A 1 747 ? 118.50600 144.17400 180.64200 1.000 52.81000 747 ASP A O 1
ATOM 1719 N N . GLY A 1 748 ? 118.30800 142.03900 179.94200 1.000 51.18000 748 GLY A N 1
ATOM 1720 C CA . GLY A 1 748 ? 119.58100 141.66500 180.54000 1.000 55.52000 748 GLY A CA 1
ATOM 1721 C C . GLY A 1 748 ? 120.75300 142.40300 179.91900 1.000 56.90000 748 GLY A C 1
ATOM 1722 O O . GLY A 1 748 ? 121.53300 143.06300 180.61500 1.000 59.48000 748 GLY A O 1
ATOM 1723 N N . ILE A 1 749 ? 120.88700 142.31300 178.59400 1.000 49.13000 749 ILE A N 1
ATOM 1724 C CA . ILE A 1 749 ? 121.93500 143.06600 177.91400 1.000 45.99000 749 ILE A CA 1
ATOM 1725 C C . ILE A 1 749 ? 121.75500 144.55100 178.17900 1.000 43.28000 749 ILE A C 1
ATOM 1726 O O . ILE A 1 749 ? 122.72700 145.29100 178.37200 1.000 46.40000 749 ILE A O 1
ATOM 1731 N N . SER A 1 750 ? 120.50400 145.01000 178.17400 1.000 45.89000 750 SER A N 1
ATOM 1732 C CA . SER A 1 750 ? 120.23500 146.40800 178.45900 1.000 43.51000 750 SER A CA 1
ATOM 1733 C C . SER A 1 750 ? 120.58900 146.75200 179.89500 1.000 43.94000 750 SER A C 1
ATOM 1734 O O . SER A 1 750 ? 120.97000 147.89000 180.17600 1.000 62.67000 750 SER A O 1
ATOM 1737 N N . TRP A 1 751 ? 120.51900 145.78300 180.81000 1.000 45.31000 751 TRP A N 1
ATOM 1738 C CA . TRP A 1 751 ? 120.95000 146.06800 182.17300 1.000 49.88000 751 TRP A CA 1
ATOM 1739 C C . TRP A 1 751 ? 122.46200 146.14700 182.27700 1.000 57.98000 751 TRP A C 1
ATOM 1740 O O . TRP A 1 751 ? 122.98300 146.95200 183.05400 1.000 65.53000 751 TRP A O 1
ATOM 1751 N N . ARG A 1 752 ? 123.18500 145.35600 181.48400 1.000 71.90000 752 ARG A N 1
ATOM 1752 C CA . ARG A 1 752 ? 124.62500 145.56700 181.36800 1.000 74.35000 752 ARG A CA 1
ATOM 1753 C C . ARG A 1 752 ? 124.92800 146.97500 180.86500 1.000 75.57000 752 ARG A C 1
ATOM 1754 O O . ARG A 1 752 ? 125.73200 147.70600 181.45700 1.000 72.10000 752 ARG A O 1
ATOM 1762 N N . ILE A 1 753 ? 124.35900 147.32800 179.71000 1.000 68.54000 753 ILE A N 1
ATOM 1763 C CA . ILE A 1 753 ? 124.52000 148.67400 179.15900 1.000 56.51000 753 ILE A CA 1
ATOM 1764 C C . ILE A 1 753 ? 124.24400 149.73400 180.21600 1.000 52.12000 753 ILE A C 1
ATOM 1765 O O . ILE A 1 753 ? 125.02000 150.67900 180.39700 1.000 62.74000 753 ILE A O 1
ATOM 1770 N N . LEU A 1 754 ? 123.12700 149.59100 180.92800 1.000 65.73000 754 LEU A N 1
ATOM 1771 C CA . LEU A 1 754 ? 122.73000 150.57800 181.92400 1.000 72.45000 754 LEU A CA 1
ATOM 1772 C C . LEU A 1 754 ? 123.69800 150.63300 183.09500 1.000 74.76000 754 LEU A C 1
ATOM 1773 O O . LEU A 1 754 ? 123.96800 151.71300 183.62300 1.000 78.54000 754 LEU A O 1
ATOM 1778 N N . PHE A 1 755 ? 124.26400 149.49500 183.49600 1.000 77.72000 755 PHE A N 1
ATOM 1779 C CA . PHE A 1 755 ? 125.21100 149.51900 184.60500 1.000 78.94000 755 PHE A CA 1
ATOM 1780 C C . PHE A 1 755 ? 126.54800 150.12100 184.20200 1.000 84.52000 755 PHE A C 1
ATOM 1781 O O . PHE A 1 755 ? 127.15600 150.85200 184.98600 1.000 89.34000 755 PHE A O 1
ATOM 1789 N N . GLU A 1 756 ? 127.03200 149.83300 182.99700 1.000 81.88000 756 GLU A N 1
ATOM 1790 C CA . GLU A 1 756 ? 128.27800 150.46700 182.56900 1.000 79.33000 756 GLU A CA 1
ATOM 1791 C C . GLU A 1 756 ? 128.09200 151.96300 182.33400 1.000 80.21000 756 GLU A C 1
ATOM 1792 O O . GLU A 1 756 ? 128.96100 152.77100 182.69800 1.000 82.30000 756 GLU A O 1
ATOM 1798 N N . ASP A 1 757 ? 126.92900 152.36000 181.81000 1.000 86.21000 757 ASP A N 1
ATOM 1799 C CA . ASP A 1 757 ? 126.60500 153.77900 181.71300 1.000 88.88000 757 ASP A CA 1
ATOM 1800 C C . ASP A 1 757 ? 126.51400 154.43500 183.08400 1.000 86.14000 757 ASP A C 1
ATOM 1801 O O . ASP A 1 757 ? 127.02200 155.54200 183.27800 1.000 89.59000 757 ASP A O 1
ATOM 1806 N N . LEU A 1 758 ? 125.88100 153.77100 184.05100 1.000 96.86000 758 LEU A N 1
ATOM 1807 C CA . LEU A 1 758 ? 125.77600 154.35000 185.38400 1.000 101.85000 758 LEU A CA 1
ATOM 1808 C C . LEU A 1 758 ? 127.12300 154.38500 186.08700 1.000 102.21000 758 LEU A C 1
ATOM 1809 O O . LEU A 1 758 ? 127.38800 155.30400 186.86400 1.000 103.32000 758 LEU A O 1
ATOM 1814 N N . ALA A 1 759 ? 127.98700 153.40800 185.81800 1.000 109.90000 759 ALA A N 1
ATOM 1815 C CA . ALA A 1 759 ? 129.32100 153.40300 186.40400 1.000 113.43000 759 ALA A CA 1
ATOM 1816 C C . ALA A 1 759 ? 130.14700 154.57200 185.88700 1.000 115.20000 759 ALA A C 1
ATOM 1817 O O . ALA A 1 759 ? 130.77400 155.29700 186.66900 1.000 116.14000 759 ALA A O 1
ATOM 1819 N N . THR A 1 760 ? 130.12300 154.80100 184.57200 1.000 109.77000 760 THR A N 1
ATOM 1820 C CA . THR A 1 760 ? 130.80800 155.97500 184.04100 1.000 108.46000 760 THR A CA 1
ATOM 1821 C C . THR A 1 760 ? 130.16800 157.26800 184.53700 1.000 106.99000 760 THR A C 1
ATOM 1822 O O . THR A 1 760 ? 130.87600 158.22100 184.87800 1.000 106.94000 760 THR A O 1
ATOM 1826 N N . GLY A 1 761 ? 128.83800 157.33300 184.56300 1.000 111.28000 761 GLY A N 1
ATOM 1827 C CA . GLY A 1 761 ? 128.16700 158.51600 185.07800 1.000 113.67000 761 GLY A CA 1
ATOM 1828 C C . GLY A 1 761 ? 128.55600 158.85200 186.50600 1.000 114.66000 761 GLY A C 1
ATOM 1829 O O . GLY A 1 761 ? 128.84500 160.00500 186.83000 1.000 116.23000 761 GLY A O 1
ATOM 1830 N N . TYR A 1 762 ? 128.55300 157.84700 187.38300 1.000 117.05000 762 TYR A N 1
ATOM 1831 C CA . TYR A 1 762 ? 128.93700 158.06600 188.77300 1.000 119.98000 762 TYR A CA 1
ATOM 1832 C C . TYR A 1 762 ? 130.41300 158.41400 188.90800 1.000 120.98000 762 TYR A C 1
ATOM 1833 O O . TYR A 1 762 ? 130.77900 159.25000 189.74000 1.000 121.55000 762 TYR A O 1
ATOM 1842 N N . ALA A 1 763 ? 131.28200 157.78000 188.11800 1.000 117.63000 763 ALA A N 1
ATOM 1843 C CA . ALA A 1 763 ? 132.68800 158.17400 188.12200 1.000 117.13000 763 ALA A CA 1
ATOM 1844 C C . ALA A 1 763 ? 132.85400 159.63400 187.71700 1.000 115.90000 763 ALA A C 1
ATOM 1845 O O . ALA A 1 763 ? 133.62700 160.37700 188.33400 1.000 115.64000 763 ALA A O 1
ATOM 1847 N N . GLN A 1 764 ? 132.11600 160.06500 186.69500 1.000 109.40000 764 GLN A N 1
ATOM 1848 C CA . GLN A 1 764 ? 132.13800 161.46000 186.26900 1.000 110.32000 764 GLN A CA 1
ATOM 1849 C C . GLN A 1 764 ? 131.64200 162.39100 187.36800 1.000 110.67000 764 GLN A C 1
ATOM 1850 O O . GLN A 1 764 ? 132.26200 163.42300 187.65200 1.000 111.05000 764 GLN A O 1
ATOM 1856 N N . ALA A 1 765 ? 130.52300 162.04100 188.00000 1.000 115.20000 765 ALA A N 1
ATOM 1857 C CA . ALA A 1 765 ? 129.98000 162.88300 189.06100 1.000 115.98000 765 ALA A CA 1
ATOM 1858 C C . ALA A 1 765 ? 130.93400 162.98200 190.24500 1.000 116.43000 765 ALA A C 1
ATOM 1859 O O . ALA A 1 765 ? 131.14100 164.07200 190.79200 1.000 116.93000 765 ALA A O 1
ATOM 1861 N N . LEU A 1 766 ? 131.52500 161.86100 190.65800 1.000 122.26000 766 LEU A N 1
ATOM 1862 C CA . LEU A 1 766 ? 132.47900 161.89900 191.76000 1.000 123.29000 766 LEU A CA 1
ATOM 1863 C C . LEU A 1 766 ? 133.72700 162.69200 191.38900 1.000 123.76000 766 LEU A C 1
ATOM 1864 O O . LEU A 1 766 ? 134.28100 163.41200 192.22700 1.000 122.56000 766 LEU A O 1
ATOM 1869 N N . ALA A 1 767 ? 134.18400 162.57700 190.14100 1.000 125.88000 767 ALA A N 1
ATOM 1870 C CA . ALA A 1 767 ? 135.29600 163.39700 189.68000 1.000 124.87000 767 ALA A CA 1
ATOM 1871 C C . ALA A 1 767 ? 134.92000 164.86200 189.50700 1.000 125.12000 767 ALA A C 1
ATOM 1872 O O . ALA A 1 767 ? 135.81800 165.70300 189.39300 1.000 125.61000 767 ALA A O 1
ATOM 1874 N N . GLY A 1 768 ? 133.63000 165.18800 189.48700 1.000 123.10000 768 GLY A N 1
ATOM 1875 C CA . GLY A 1 768 ? 133.20100 166.56300 189.34800 1.000 122.74000 768 GLY A CA 1
ATOM 1876 C C . GLY A 1 768 ? 133.23600 167.11500 187.94100 1.000 124.38000 768 GLY A C 1
ATOM 1877 O O . GLY A 1 768 ? 133.02400 168.32000 187.76300 1.000 124.42000 768 GLY A O 1
ATOM 1878 N N . GLN A 1 769 ? 133.49300 166.28100 186.93700 1.000 122.75000 769 GLN A N 1
ATOM 1879 C CA . GLN A 1 769 ? 133.48800 166.74400 185.55900 1.000 123.88000 769 GLN A CA 1
ATOM 1880 C C . GLN A 1 769 ? 132.06200 166.85600 185.02800 1.000 124.88000 769 GLN A C 1
ATOM 1881 O O . GLN A 1 769 ? 131.10900 166.32300 185.60400 1.000 123.79000 769 GLN A O 1
ATOM 1887 N N . ALA A 1 770 ? 131.92500 167.56400 183.90800 1.000 120.61000 770 ALA A N 1
ATOM 1888 C CA . ALA A 1 770 ? 130.65900 167.58900 183.18600 1.000 117.73000 770 ALA A CA 1
ATOM 1889 C C . ALA A 1 770 ? 130.30600 166.19500 182.68800 1.000 116.78000 770 ALA A C 1
ATOM 1890 O O . ALA A 1 770 ? 131.09300 165.55900 181.98100 1.000 115.58000 770 ALA A O 1
ATOM 1892 N N . ILE A 1 771 ? 129.11900 165.72400 183.05600 1.000 114.30000 771 ILE A N 1
ATOM 1893 C CA . ILE A 1 771 ? 128.69500 164.36900 182.72500 1.000 114.87000 771 ILE A CA 1
ATOM 1894 C C . ILE A 1 771 ? 128.29100 164.30600 181.25800 1.000 114.22000 771 ILE A C 1
ATOM 1895 O O . ILE A 1 771 ? 127.45900 165.09400 180.79300 1.000 113.17000 771 ILE A O 1
ATOM 1900 N N . SER A 1 772 ? 128.88200 163.36500 180.52700 1.000 95.59000 772 SER A N 1
ATOM 1901 C CA . SER A 1 772 ? 128.49100 163.08400 179.15400 1.000 92.74000 772 SER A CA 1
ATOM 1902 C C . SER A 1 772 ? 128.77400 161.61700 178.87600 1.000 90.86000 772 SER A C 1
ATOM 1903 O O . SER A 1 772 ? 129.63000 161.00200 179.51700 1.000 92.05000 772 SER A O 1
ATOM 1906 N N . LEU A 1 773 ? 128.04700 161.05700 177.92100 1.000 73.65000 773 LEU A N 1
ATOM 1907 C CA . LEU A 1 773 ? 127.94800 159.61300 177.79300 1.000 76.17000 773 LEU A CA 1
ATOM 1908 C C . LEU A 1 773 ? 128.24600 159.16500 176.37300 1.000 76.28000 773 LEU A C 1
ATOM 1909 O O . LEU A 1 773 ? 128.24300 159.97300 175.43800 1.000 77.28000 773 LEU A O 1
ATOM 1914 N N . PRO A 1 774 ? 128.51800 157.87300 176.18500 1.000 67.38000 774 PRO A N 1
ATOM 1915 C CA . PRO A 1 774 ? 128.73000 157.33100 174.83900 1.000 66.61000 774 PRO A CA 1
ATOM 1916 C C . PRO A 1 774 ? 127.68100 157.78600 173.83200 1.000 66.69000 774 PRO A C 1
ATOM 1917 O O . PRO A 1 774 ? 126.54600 158.11100 174.18200 1.000 68.00000 774 PRO A O 1
ATOM 1921 N N . GLU A 1 775 ? 128.09100 157.80600 172.56700 1.000 69.01000 775 GLU A N 1
ATOM 1922 C CA . GLU A 1 775 ? 127.22800 158.23700 171.47600 1.000 68.72000 775 GLU A CA 1
ATOM 1923 C C . GLU A 1 775 ? 126.03100 157.30800 171.33100 1.000 67.96000 775 GLU A C 1
ATOM 1924 O O . GLU A 1 775 ? 126.17800 156.08300 171.32300 1.000 72.86000 775 GLU A O 1
ATOM 1930 N N . LYS A 1 776 ? 124.84500 157.89600 171.21000 1.000 62.47000 776 LYS A N 1
ATOM 1931 C CA . LYS A 1 776 ? 123.61500 157.11800 171.14900 1.000 63.50000 776 LYS A CA 1
ATOM 1932 C C . LYS A 1 776 ? 123.57300 156.27700 169.88200 1.000 66.55000 776 LYS A C 1
ATOM 1933 O O . LYS A 1 776 ? 123.77300 156.78700 168.77600 1.000 62.46000 776 LYS A O 1
ATOM 1939 N N . THR A 1 777 ? 123.32100 154.98100 170.04800 1.000 62.08000 777 THR A N 1
ATOM 1940 C CA . THR A 1 777 ? 122.97000 154.11200 168.93600 1.000 55.44000 777 THR A CA 1
ATOM 1941 C C . THR A 1 777 ? 121.49500 154.28300 168.58400 1.000 54.36000 777 THR A C 1
ATOM 1942 O O . THR A 1 777 ? 120.78300 155.11000 169.15800 1.000 58.21000 777 THR A O 1
ATOM 1946 N N . ASP A 1 778 ? 121.02800 153.49000 167.62200 1.000 53.04000 778 ASP A N 1
ATOM 1947 C CA . ASP A 1 778 ? 119.67400 153.64600 167.10900 1.000 53.65000 778 ASP A CA 1
ATOM 1948 C C . ASP A 1 778 ? 118.66300 153.47400 168.23400 1.000 63.08000 778 ASP A C 1
ATOM 1949 O O . ASP A 1 778 ? 118.46700 152.36400 168.73900 1.000 67.24000 778 ASP A O 1
ATOM 1954 N N . SER A 1 779 ? 118.01800 154.56700 168.62800 1.000 63.82000 779 SER A N 1
ATOM 1955 C CA . SER A 1 779 ? 117.20700 154.57700 169.83400 1.000 61.34000 779 SER A CA 1
ATOM 1956 C C . SER A 1 779 ? 115.88700 153.85700 169.60300 1.000 59.69000 779 SER A C 1
ATOM 1957 O O . SER A 1 779 ? 115.39200 153.76200 168.47700 1.000 63.15000 779 SER A O 1
ATOM 1960 N N . PHE A 1 780 ? 115.31700 153.34900 170.69700 1.000 52.00000 780 PHE A N 1
ATOM 1961 C CA . PHE A 1 780 ? 114.40900 152.21200 170.60600 1.000 52.98000 780 PHE A CA 1
ATOM 1962 C C . PHE A 1 780 ? 113.22400 152.48800 169.69300 1.000 61.25000 780 PHE A C 1
ATOM 1963 O O . PHE A 1 780 ? 112.71700 151.56400 169.05000 1.000 60.66000 780 PHE A O 1
ATOM 1971 N N . GLN A 1 781 ? 112.74400 153.73200 169.63800 1.000 60.38000 781 GLN A N 1
ATOM 1972 C CA . GLN A 1 781 ? 111.68100 154.05800 168.69300 1.000 55.11000 781 GLN A CA 1
ATOM 1973 C C . GLN A 1 781 ? 112.07800 153.70900 167.26300 1.000 59.55000 781 GLN A C 1
ATOM 1974 O O . GLN A 1 781 ? 111.30300 153.08900 166.52500 1.000 61.85000 781 GLN A O 1
ATOM 1980 N N . SER A 1 782 ? 113.28700 154.09900 166.85200 1.000 59.06000 782 SER A N 1
ATOM 1981 C CA . SER A 1 782 ? 113.76000 153.75400 165.51500 1.000 55.17000 782 SER A CA 1
ATOM 1982 C C . SER A 1 782 ? 113.91200 152.25200 165.33700 1.000 57.79000 782 SER A C 1
ATOM 1983 O O . SER A 1 782 ? 113.68100 151.72800 164.23800 1.000 63.03000 782 SER A O 1
ATOM 1986 N N . TRP A 1 783 ? 114.25000 151.53700 166.41100 1.000 49.38000 783 TRP A N 1
ATOM 1987 C CA . TRP A 1 783 ? 114.30500 150.08300 166.33400 1.000 47.43000 783 TRP A CA 1
ATOM 1988 C C . TRP A 1 783 ? 112.92900 149.49900 166.06200 1.000 48.55000 783 TRP A C 1
ATOM 1989 O O . TRP A 1 783 ? 112.75900 148.69800 165.14000 1.000 60.08000 783 TRP A O 1
ATOM 2000 N N . SER A 1 784 ? 111.93600 149.87300 166.86800 1.000 44.53000 784 SER A N 1
ATOM 2001 C CA . SER A 1 784 ? 110.57500 149.40200 166.63400 1.000 49.32000 784 SER A CA 1
ATOM 2002 C C . SER A 1 784 ? 110.10600 149.74900 165.22800 1.000 54.13000 784 SER A C 1
ATOM 2003 O O . SER A 1 784 ? 109.42600 148.94900 164.57400 1.000 54.65000 784 SER A O 1
ATOM 2006 N N . GLN A 1 785 ? 110.46200 150.94100 164.74600 1.000 58.99000 785 GLN A N 1
ATOM 2007 C CA . GLN A 1 785 ? 110.02000 151.38300 163.42800 1.000 57.27000 785 GLN A CA 1
ATOM 2008 C C . GLN A 1 785 ? 110.60600 150.51700 162.31700 1.000 58.91000 785 GLN A C 1
ATOM 2009 O O . GLN A 1 785 ? 109.86600 149.94700 161.50200 1.000 59.85000 785 GLN A O 1
ATOM 2015 N N . TRP A 1 786 ? 111.93600 150.38300 162.27300 1.000 56.55000 786 TRP A N 1
ATOM 2016 C CA . TRP A 1 786 ? 112.51500 149.50700 161.25800 1.000 54.61000 786 TRP A CA 1
ATOM 2017 C C . TRP A 1 786 ? 112.07900 148.06400 161.45500 1.000 54.78000 786 TRP A C 1
ATOM 2018 O O . TRP A 1 786 ? 112.03900 147.29300 160.49100 1.000 59.05000 786 TRP A O 1
ATOM 2029 N N . LEU A 1 787 ? 111.74800 147.67800 162.68800 1.000 56.32000 787 LEU A N 1
ATOM 2030 C CA . LEU A 1 787 ? 111.30700 146.31400 162.93600 1.000 59.72000 787 LEU A CA 1
ATOM 2031 C C . LEU A 1 787 ? 109.95100 146.05300 162.30200 1.000 65.39000 787 LEU A C 1
ATOM 2032 O O . LEU A 1 787 ? 109.74100 145.00400 161.68000 1.000 69.11000 787 LEU A O 1
ATOM 2037 N N . GLN A 1 788 ? 109.01700 146.99500 162.44200 1.000 63.36000 788 GLN A N 1
ATOM 2038 C CA . GLN A 1 788 ? 107.74000 146.83500 161.75600 1.000 59.58000 788 GLN A CA 1
ATOM 2039 C C . GLN A 1 788 ? 107.90900 146.95700 160.25200 1.000 60.19000 788 GLN A C 1
ATOM 2040 O O . GLN A 1 788 ? 107.15200 146.34200 159.49300 1.000 60.35000 788 GLN A O 1
ATOM 2046 N N . GLU A 1 789 ? 108.89400 147.73400 159.80000 1.000 70.33000 789 GLU A N 1
ATOM 2047 C CA . GLU A 1 789 ? 109.21500 147.74300 158.37800 1.000 70.49000 789 GLU A CA 1
ATOM 2048 C C . GLU A 1 789 ? 109.76800 146.39200 157.94200 1.000 69.73000 789 GLU A C 1
ATOM 2049 O O . GLU A 1 789 ? 109.35500 145.83900 156.91700 1.000 69.45000 789 GLU A O 1
ATOM 2055 N N . TYR A 1 790 ? 110.70900 145.84700 158.71800 1.000 70.97000 790 TYR A N 1
ATOM 2056 C CA . TYR A 1 790 ? 111.24100 144.51500 158.45000 1.000 69.83000 790 TYR A CA 1
ATOM 2057 C C . TYR A 1 790 ? 110.19700 143.42600 158.65700 1.000 67.96000 790 TYR A C 1
ATOM 2058 O O . TYR A 1 790 ? 110.22900 142.40300 157.96600 1.000 68.91000 790 TYR A O 1
ATOM 2067 N N . ALA A 1 791 ? 109.27100 143.62300 159.59400 1.000 61.63000 791 ALA A N 1
ATOM 2068 C CA . ALA A 1 791 ? 108.31200 142.58200 159.94300 1.000 64.22000 791 ALA A CA 1
ATOM 2069 C C . ALA A 1 791 ? 107.46900 142.11400 158.76400 1.000 68.20000 791 ALA A C 1
ATOM 2070 O O . ALA A 1 791 ? 106.74200 141.12500 158.90700 1.000 65.30000 791 ALA A O 1
ATOM 2072 N N . ASN A 1 792 ? 107.54000 142.78700 157.61600 1.000 77.31000 792 ASN A N 1
ATOM 2073 C CA . ASN A 1 792 ? 106.78800 142.39400 156.43200 1.000 75.14000 792 ASN A CA 1
ATOM 2074 C C . ASN A 1 792 ? 107.66600 142.13400 155.21700 1.000 73.88000 792 ASN A C 1
ATOM 2075 O O . ASN A 1 792 ? 107.13400 141.87500 154.13200 1.000 73.61000 792 ASN A O 1
ATOM 2080 N N . GLU A 1 793 ? 108.98600 142.18900 155.36300 1.000 78.21000 793 GLU A N 1
ATOM 2081 C CA . GLU A 1 793 ? 109.87800 142.04100 154.22700 1.000 76.03000 793 GLU A CA 1
ATOM 2082 C C . GLU A 1 793 ? 109.95200 140.58300 153.77800 1.000 75.82000 793 GLU A C 1
ATOM 2083 O O . GLU A 1 793 ? 109.57800 139.65600 154.50100 1.000 77.46000 793 GLU A O 1
ATOM 2089 N N . ALA A 1 794 ? 110.43600 140.39400 152.54900 1.000 80.77000 794 ALA A N 1
ATOM 2090 C CA . ALA A 1 794 ? 110.53600 139.05700 151.97400 1.000 84.19000 794 ALA A CA 1
ATOM 2091 C C . ALA A 1 794 ? 111.53300 138.17800 152.72100 1.000 86.91000 794 ALA A C 1
ATOM 2092 O O . ALA A 1 794 ? 111.39500 136.95000 152.71600 1.000 85.61000 794 ALA A O 1
ATOM 2094 N N . ASP A 1 795 ? 112.54000 138.77800 153.35800 1.000 83.13000 795 ASP A N 1
ATOM 2095 C CA . ASP A 1 795 ? 113.53200 137.99400 154.08800 1.000 78.10000 795 ASP A CA 1
ATOM 2096 C C . ASP A 1 795 ? 112.88500 137.16700 155.19300 1.000 78.35000 795 ASP A C 1
ATOM 2097 O O . ASP A 1 795 ? 112.98500 135.93500 155.20500 1.000 77.99000 795 ASP A O 1
ATOM 2102 N N . LEU A 1 796 ? 112.20500 137.82900 156.13100 1.000 74.57000 796 LEU A N 1
ATOM 2103 C CA . LEU A 1 796 ? 111.59200 137.10100 157.23700 1.000 73.34000 796 LEU A CA 1
ATOM 2104 C C . LEU A 1 796 ? 110.57700 136.08300 156.73400 1.000 69.70000 796 LEU A C 1
ATOM 2105 O O . LEU A 1 796 ? 110.49600 134.96700 157.25800 1.000 72.52000 796 LEU A O 1
ATOM 2110 N N . LEU A 1 797 ? 109.79300 136.44800 155.72000 1.000 71.27000 797 LEU A N 1
ATOM 2111 C CA . LEU A 1 797 ? 108.79900 135.52600 155.18600 1.000 74.07000 797 LEU A CA 1
ATOM 2112 C C . LEU A 1 797 ? 109.43200 134.26900 154.61000 1.000 75.94000 797 LEU A C 1
ATOM 2113 O O . LEU A 1 797 ? 108.76700 133.23000 154.54300 1.000 76.29000 797 LEU A O 1
ATOM 2118 N N . SER A 1 798 ? 110.70000 134.33600 154.19700 1.000 74.15000 798 SER A N 1
ATOM 2119 C CA . SER A 1 798 ? 111.38800 133.14600 153.70900 1.000 75.10000 798 SER A CA 1
ATOM 2120 C C . SER A 1 798 ? 111.50600 132.06900 154.77800 1.000 74.03000 798 SER A C 1
ATOM 2121 O O . SER A 1 798 ? 111.63900 130.88700 154.44300 1.000 71.98000 798 SER A O 1
ATOM 2124 N N . GLU A 1 799 ? 111.45700 132.44900 156.05400 1.000 70.51000 799 GLU A N 1
ATOM 2125 C CA . GLU A 1 799 ? 111.59000 131.48500 157.13700 1.000 68.44000 799 GLU A CA 1
ATOM 2126 C C . GLU A 1 799 ? 110.33600 130.64500 157.31700 1.000 68.11000 799 GLU A C 1
ATOM 2127 O O . GLU A 1 799 ? 110.40000 129.58900 157.95500 1.000 66.58000 799 GLU A O 1
ATOM 2133 N N . ILE A 1 800 ? 109.21000 131.08800 156.77100 1.000 63.14000 800 ILE A N 1
ATOM 2134 C CA . ILE A 1 800 ? 107.89600 130.56500 157.13100 1.000 63.68000 800 ILE A CA 1
ATOM 2135 C C . ILE A 1 800 ? 107.84400 129.04500 157.03700 1.000 63.75000 800 ILE A C 1
ATOM 2136 O O . ILE A 1 800 ? 107.24500 128.40800 157.91200 1.000 66.41000 800 ILE A O 1
ATOM 2141 N N . PRO A 1 801 ? 108.42100 128.41500 156.01100 1.000 63.97000 801 PRO A N 1
ATOM 2142 C CA . PRO A 1 801 ? 108.37000 126.94600 155.95800 1.000 68.17000 801 PRO A CA 1
ATOM 2143 C C . PRO A 1 801 ? 109.15300 126.25600 157.06200 1.000 67.72000 801 PRO A C 1
ATOM 2144 O O . PRO A 1 801 ? 108.74600 125.16900 157.49200 1.000 64.20000 801 PRO A O 1
ATOM 2148 N N . TYR A 1 802 ? 110.18100 126.89400 157.62600 1.000 61.08000 802 TYR A N 1
ATOM 2149 C CA . TYR A 1 802 ? 110.84100 126.31300 158.79100 1.000 59.36000 802 TYR A CA 1
ATOM 2150 C C . TYR A 1 802 ? 109.92800 126.32200 160.00500 1.000 53.49000 802 TYR A C 1
ATOM 2151 O O . TYR A 1 802 ? 109.74500 125.29200 160.66600 1.000 56.53000 802 TYR A O 1
ATOM 2160 N N . TRP A 1 803 ? 109.38300 127.48500 160.34400 1.000 43.90000 803 TRP A N 1
ATOM 2161 C CA . TRP A 1 803 ? 108.54000 127.56100 161.52600 1.000 45.38000 803 TRP A CA 1
ATOM 2162 C C . TRP A 1 803 ? 107.26200 126.75900 161.34300 1.000 51.54000 803 TRP A C 1
ATOM 2163 O O . TRP A 1 803 ? 106.69200 126.26300 162.32300 1.000 51.72000 803 TRP A O 1
ATOM 2174 N N . GLU A 1 804 ? 106.82400 126.57800 160.09600 1.000 72.99000 804 GLU A N 1
ATOM 2175 C CA . GLU A 1 804 ? 105.73800 125.64400 159.83300 1.000 75.77000 804 GLU A CA 1
ATOM 2176 C C . GLU A 1 804 ? 106.15900 124.20900 160.11100 1.000 73.05000 804 GLU A C 1
ATOM 2177 O O . GLU A 1 804 ? 105.40000 123.44800 160.71600 1.000 72.73000 804 GLU A O 1
ATOM 2183 N N . SER A 1 805 ? 107.35600 123.81200 159.67700 1.000 66.78000 805 SER A N 1
ATOM 2184 C CA . SER A 1 805 ? 107.82100 122.46300 159.98400 1.000 67.83000 805 SER A CA 1
ATOM 2185 C C . SER A 1 805 ? 107.90600 122.24600 161.48800 1.000 66.83000 805 SER A C 1
ATOM 2186 O O . SER A 1 805 ? 107.46900 121.20800 162.00500 1.000 68.88000 805 SER A O 1
ATOM 2189 N N . LEU A 1 806 ? 108.32000 123.28200 162.21400 1.000 63.71000 806 LEU A N 1
ATOM 2190 C CA . LEU A 1 806 ? 108.36500 123.21900 163.67000 1.000 62.85000 806 LEU A CA 1
ATOM 2191 C C . LEU A 1 806 ? 106.97600 123.02200 164.25800 1.000 68.93000 806 LEU A C 1
ATOM 2192 O O . LEU A 1 806 ? 106.73200 122.05100 164.98000 1.000 72.13000 806 LEU A O 1
ATOM 2197 N N . GLU A 1 807 ? 106.05300 123.94300 163.98100 1.000 79.41000 807 GLU A N 1
ATOM 2198 C CA . GLU A 1 807 ? 104.74800 123.85200 164.62800 1.000 79.88000 807 GLU A CA 1
ATOM 2199 C C . GLU A 1 807 ? 104.02200 122.58100 164.20800 1.000 80.22000 807 GLU A C 1
ATOM 2200 O O . GLU A 1 807 ? 103.44200 121.88300 165.04700 1.000 78.74000 807 GLU A O 1
ATOM 2206 N N . SER A 1 808 ? 104.04800 122.25900 162.91400 1.000 77.81000 808 SER A N 1
ATOM 2207 C CA . SER A 1 808 ? 103.41200 121.04500 162.42200 1.000 78.30000 808 SER A CA 1
ATOM 2208 C C . SER A 1 808 ? 103.99800 119.78900 163.05200 1.000 79.25000 808 SER A C 1
ATOM 2209 O O . SER A 1 808 ? 103.29800 118.77700 163.17100 1.000 80.84000 808 SER A O 1
ATOM 2212 N N . GLN A 1 809 ? 105.26900 119.82100 163.46100 1.000 75.15000 809 GLN A N 1
ATOM 2213 C CA . GLN A 1 809 ? 105.83300 118.66900 164.15000 1.000 74.78000 809 GLN A CA 1
ATOM 2214 C C . GLN A 1 809 ? 105.60700 118.68600 165.65700 1.000 75.56000 809 GLN A C 1
ATOM 2215 O O . GLN A 1 809 ? 105.65200 117.62300 166.28500 1.000 80.57000 809 GLN A O 1
ATOM 2221 N N . ALA A 1 810 ? 105.36700 119.85200 166.25000 1.000 69.43000 810 ALA A N 1
ATOM 2222 C CA . ALA A 1 810 ? 105.20300 119.95300 167.69500 1.000 71.00000 810 ALA A CA 1
ATOM 2223 C C . ALA A 1 810 ? 103.78000 119.69200 168.16900 1.000 71.65000 810 ALA A C 1
ATOM 2224 O O . ALA A 1 810 ? 103.57800 119.46300 169.36700 1.000 73.44000 810 ALA A O 1
ATOM 2226 N N . LYS A 1 811 ? 102.80100 119.72600 167.26200 1.000 81.16000 811 LYS A N 1
ATOM 2227 C CA . LYS A 1 811 ? 101.38500 119.77500 167.62600 1.000 83.43000 811 LYS A CA 1
ATOM 2228 C C . LYS A 1 811 ? 101.02200 118.93600 168.85000 1.000 82.54000 811 LYS A C 1
ATOM 2229 O O . LYS A 1 811 ? 100.31800 119.40700 169.74900 1.000 77.93000 811 LYS A O 1
ATOM 2235 N N . ASN A 1 812 ? 101.49500 117.69300 168.90700 1.000 83.68000 812 ASN A N 1
ATOM 2236 C CA . ASN A 1 812 ? 100.99800 116.72000 169.87200 1.000 81.49000 812 ASN A CA 1
ATOM 2237 C C . ASN A 1 812 ? 101.86500 116.59600 171.12100 1.000 81.45000 812 ASN A C 1
ATOM 2238 O O . ASN A 1 812 ? 101.64400 115.68200 171.92200 1.000 82.98000 812 ASN A O 1
ATOM 2243 N N . VAL A 1 813 ? 102.84100 117.48400 171.30900 1.000 70.03000 813 VAL A N 1
ATOM 2244 C CA . VAL A 1 813 ? 103.66700 117.43800 172.50900 1.000 66.21000 813 VAL A CA 1
ATOM 2245 C C . VAL A 1 813 ? 102.83200 117.84800 173.71300 1.000 59.19000 813 VAL A C 1
ATOM 2246 O O . VAL A 1 813 ? 102.00500 118.76600 173.63400 1.000 62.58000 813 VAL A O 1
ATOM 2250 N N . SER A 1 814 ? 103.03400 117.16700 174.83800 1.000 46.67000 814 SER A N 1
ATOM 2251 C CA . SER A 1 814 ? 102.44600 117.63400 176.09100 1.000 52.03000 814 SER A CA 1
ATOM 2252 C C . SER A 1 814 ? 103.17800 117.00800 177.26600 1.000 49.93000 814 SER A C 1
ATOM 2253 O O . SER A 1 814 ? 103.15800 115.78500 177.43100 1.000 52.22000 814 SER A O 1
ATOM 2256 N N . LEU A 1 815 ? 103.81100 117.84400 178.07300 1.000 49.58000 815 LEU A N 1
ATOM 2257 C CA . LEU A 1 815 ? 104.44400 117.38600 179.30300 1.000 47.88000 815 LEU A CA 1
ATOM 2258 C C . LEU A 1 815 ? 103.39000 116.90400 180.29500 1.000 49.88000 815 LEU A C 1
ATOM 2259 O O . LEU A 1 815 ? 102.44700 117.64400 180.59600 1.000 53.46000 815 LEU A O 1
ATOM 2264 N N . PRO A 1 816 ? 103.50500 115.68600 180.81700 1.000 63.37000 816 PRO A N 1
ATOM 2265 C CA . PRO A 1 816 ? 102.47800 115.18200 181.73200 1.000 62.00000 816 PRO A CA 1
ATOM 2266 C C . PRO A 1 816 ? 102.53100 115.92200 183.05600 1.000 64.48000 816 PRO A C 1
ATOM 2267 O O . PRO A 1 816 ? 103.57000 116.45300 183.45300 1.000 68.89000 816 PRO A O 1
ATOM 2271 N N . LYS A 1 817 ? 101.39300 115.95500 183.74600 1.000 66.41000 817 LYS A N 1
ATOM 2272 C CA . LYS A 1 817 ? 101.24300 116.74400 184.96100 1.000 64.68000 817 LYS A CA 1
ATOM 2273 C C . LYS A 1 817 ? 100.98200 115.83800 186.15400 1.000 64.45000 817 LYS A C 1
ATOM 2274 O O . LYS A 1 817 ? 100.28000 114.82900 186.03800 1.000 62.98000 817 LYS A O 1
ATOM 2280 N N . ASP A 1 818 ? 101.54700 116.20800 187.30600 1.000 71.20000 818 ASP A N 1
ATOM 2281 C CA . ASP A 1 818 ? 101.22300 115.50400 188.54100 1.000 74.80000 818 ASP A CA 1
ATOM 2282 C C . ASP A 1 818 ? 99.80400 115.82100 188.99400 1.000 78.41000 818 ASP A C 1
ATOM 2283 O O . ASP A 1 818 ? 99.10100 114.95200 189.52300 1.000 80.47000 818 ASP A O 1
ATOM 2288 N N . TYR A 1 819 ? 99.37000 117.06300 188.79300 1.000 69.32000 819 TYR A N 1
ATOM 2289 C CA . TYR A 1 819 ? 98.02300 117.51600 189.10000 1.000 63.32000 819 TYR A CA 1
ATOM 2290 C C . TYR A 1 819 ? 97.51400 118.34300 187.93200 1.000 69.33000 819 TYR A C 1
ATOM 2291 O O . TYR A 1 819 ? 98.24500 119.18000 187.39400 1.000 73.13000 819 TYR A O 1
ATOM 2300 N N . GLU A 1 820 ? 96.26700 118.11700 187.54200 1.000 79.91000 820 GLU A N 1
ATOM 2301 C CA . GLU A 1 820 ? 95.69600 118.78300 186.37800 1.000 81.61000 820 GLU A CA 1
ATOM 2302 C C . GLU A 1 820 ? 95.02900 120.07100 186.84800 1.000 84.22000 820 GLU A C 1
ATOM 2303 O O . GLU A 1 820 ? 94.03900 120.03200 187.58500 1.000 85.37000 820 GLU A O 1
ATOM 2309 N N . VAL A 1 821 ? 95.56800 121.21300 186.42000 1.000 84.64000 821 VAL A N 1
ATOM 2310 C CA . VAL A 1 821 ? 94.99600 122.51500 186.74600 1.000 84.32000 821 VAL A CA 1
ATOM 2311 C C . VAL A 1 821 ? 95.28700 123.47200 185.60100 1.000 84.59000 821 VAL A C 1
ATOM 2312 O O . VAL A 1 821 ? 96.31500 123.37000 184.92600 1.000 86.08000 821 VAL A O 1
ATOM 2316 N N . THR A 1 822 ? 94.36500 124.41000 185.38300 1.000 91.94000 822 THR A N 1
ATOM 2317 C CA . THR A 1 822 ? 94.42000 125.27800 184.21300 1.000 95.24000 822 THR A CA 1
ATOM 2318 C C . THR A 1 822 ? 95.29000 126.51300 184.40700 1.000 95.42000 822 THR A C 1
ATOM 2319 O O . THR A 1 822 ? 95.94400 126.95000 183.45300 1.000 93.98000 822 THR A O 1
ATOM 2323 N N . ASP A 1 823 ? 95.32200 127.08900 185.60600 1.000 88.82000 823 ASP A N 1
ATOM 2324 C CA . ASP A 1 823 ? 96.19600 128.22500 185.85500 1.000 86.41000 823 ASP A CA 1
ATOM 2325 C C . ASP A 1 823 ? 96.64600 128.22800 187.30700 1.000 87.26000 823 ASP A C 1
ATOM 2326 O O . ASP A 1 823 ? 95.98900 127.66700 188.18800 1.000 89.02000 823 ASP A O 1
ATOM 2331 N N . CYS A 1 824 ? 97.78500 128.87500 187.54100 1.000 69.10000 824 CYS A N 1
ATOM 2332 C CA . CYS A 1 824 ? 98.35100 129.04500 188.87000 1.000 65.59000 824 CYS A CA 1
ATOM 2333 C C . CYS A 1 824 ? 98.89900 130.45800 188.98400 1.000 65.40000 824 CYS A C 1
ATOM 2334 O O . CYS A 1 824 ? 99.03700 131.17400 187.99000 1.000 65.07000 824 CYS A O 1
ATOM 2337 N N . LYS A 1 825 ? 99.20300 130.86400 190.21000 1.000 62.41000 825 LYS A N 1
ATOM 2338 C CA . LYS A 1 825 ? 99.70800 132.20000 190.48000 1.000 56.84000 825 LYS A CA 1
ATOM 2339 C C . LYS A 1 825 ? 101.14600 132.13500 190.97400 1.000 56.41000 825 LYS A C 1
ATOM 2340 O O . LYS A 1 825 ? 101.56300 131.15900 191.60100 1.000 66.44000 825 LYS A O 1
ATOM 2346 N N . GLN A 1 826 ? 101.89900 133.19900 190.68700 1.000 47.67000 826 GLN A N 1
ATOM 2347 C CA . GLN A 1 826 ? 103.32700 133.22600 190.99000 1.000 53.59000 826 GLN A CA 1
ATOM 2348 C C . GLN A 1 826 ? 103.62000 132.86400 192.43700 1.000 57.19000 826 GLN A C 1
ATOM 2349 O O . GLN A 1 826 ? 104.69000 132.32500 192.74000 1.000 64.52000 826 GLN A O 1
ATOM 2355 N N . LYS A 1 827 ? 102.68900 133.15300 193.34500 1.000 58.48000 827 LYS A N 1
ATOM 2356 C CA . LYS A 1 827 ? 102.85000 132.73600 194.73200 1.000 60.28000 827 LYS A CA 1
ATOM 2357 C C . LYS A 1 827 ? 102.95800 131.22400 194.87200 1.000 67.98000 827 LYS A C 1
ATOM 2358 O O . LYS A 1 827 ? 103.54400 130.73500 195.84500 1.000 71.72000 827 LYS A O 1
ATOM 2364 N N . SER A 1 828 ? 102.40800 130.46500 193.92300 1.000 69.02000 828 SER A N 1
ATOM 2365 C CA . SER A 1 828 ? 102.54700 129.01500 193.96300 1.000 62.46000 828 SER A CA 1
ATOM 2366 C C . SER A 1 828 ? 103.90700 128.52500 193.48700 1.000 61.20000 828 SER A C 1
ATOM 2367 O O . SER A 1 828 ? 104.24900 127.36500 193.73700 1.000 62.07000 828 SER A O 1
ATOM 2370 N N . VAL A 1 829 ? 104.69000 129.36800 192.81600 1.000 70.25000 829 VAL A N 1
ATOM 2371 C CA . VAL A 1 829 ? 105.95600 128.91300 192.25600 1.000 70.03000 829 VAL A CA 1
ATOM 2372 C C . VAL A 1 829 ? 106.97500 128.71200 193.36800 1.000 70.09000 829 VAL A C 1
ATOM 2373 O O . VAL A 1 829 ? 107.13800 129.56400 194.25000 1.000 69.65000 829 VAL A O 1
ATOM 2377 N N . ARG A 1 830 ? 107.67000 127.58000 193.32100 1.000 73.42000 830 ARG A N 1
ATOM 2378 C CA . ARG A 1 830 ? 108.82300 127.29700 194.15900 1.000 71.49000 830 ARG A CA 1
ATOM 2379 C C . ARG A 1 830 ? 110.00600 126.98500 193.25700 1.000 71.55000 830 ARG A C 1
ATOM 2380 O O . ARG A 1 830 ? 109.83700 126.46400 192.15000 1.000 76.74000 830 ARG A O 1
ATOM 2388 N N . ASN A 1 831 ? 111.20800 127.30200 193.72700 1.000 62.72000 831 ASN A N 1
ATOM 2389 C CA . ASN A 1 831 ? 112.41500 127.01300 192.97000 1.000 66.62000 831 ASN A CA 1
ATOM 2390 C C . ASN A 1 831 ? 113.36900 126.14600 193.77800 1.000 70.52000 831 ASN A C 1
ATOM 2391 O O . ASN A 1 831 ? 113.43400 126.23700 195.00800 1.000 73.31000 831 ASN A O 1
ATOM 2396 N N . MET A 1 832 ? 114.11100 125.30200 193.06300 1.000 68.91000 832 MET A N 1
ATOM 2397 C CA . MET A 1 832 ? 115.16800 124.48700 193.64000 1.000 67.59000 832 MET A CA 1
ATOM 2398 C C . MET A 1 832 ? 116.35700 124.49500 192.69000 1.000 67.00000 832 MET A C 1
ATOM 2399 O O . MET A 1 832 ? 116.20900 124.70600 191.48400 1.000 68.94000 832 MET A O 1
ATOM 2404 N N . ARG A 1 833 ? 117.54300 124.26000 193.24400 1.000 62.60000 833 ARG A N 1
ATOM 2405 C CA . ARG A 1 833 ? 118.78900 124.42300 192.50800 1.000 62.67000 833 ARG A CA 1
ATOM 2406 C C . ARG A 1 833 ? 119.61500 123.14300 192.51300 1.000 66.80000 833 ARG A C 1
ATOM 2407 O O . ARG A 1 833 ? 119.62600 122.40000 193.49900 1.000 68.60000 833 ARG A O 1
ATOM 2415 N N . ILE A 1 834 ? 120.30300 122.89600 191.39900 1.000 58.10000 834 ILE A N 1
ATOM 2416 C CA . ILE A 1 834 ? 121.33800 121.87700 191.29400 1.000 49.41000 834 ILE A CA 1
ATOM 2417 C C . ILE A 1 834 ? 122.63600 122.55800 190.88500 1.000 55.17000 834 ILE A C 1
ATOM 2418 O O . ILE A 1 834 ? 122.63100 123.53900 190.13500 1.000 62.54000 834 ILE A O 1
ATOM 2423 N N . ARG A 1 835 ? 123.75400 122.03500 191.38300 1.000 63.22000 835 ARG A N 1
ATOM 2424 C CA . ARG A 1 835 ? 125.05500 122.66100 191.19700 1.000 63.63000 835 ARG A CA 1
ATOM 2425 C C . ARG A 1 835 ? 126.04300 121.66200 190.61100 1.000 62.94000 835 ARG A C 1
ATOM 2426 O O . ARG A 1 835 ? 125.93600 120.45300 190.83100 1.000 65.91000 835 ARG A O 1
ATOM 2434 N N . LEU A 1 836 ? 127.00600 122.18300 189.85600 1.000 64.17000 836 LEU A N 1
ATOM 2435 C CA . LEU A 1 836 ? 128.19300 121.44500 189.45200 1.000 70.45000 836 LEU A CA 1
ATOM 2436 C C . LEU A 1 836 ? 129.41600 121.99400 190.17500 1.000 73.62000 836 LEU A C 1
ATOM 2437 O O . LEU A 1 836 ? 129.51700 123.20200 190.41400 1.000 71.82000 836 LEU A O 1
ATOM 2442 N N . HIS A 1 837 ? 130.34300 121.10300 190.51800 1.000 83.68000 837 HIS A N 1
ATOM 2443 C CA . HIS A 1 837 ? 131.56100 121.51300 191.19200 1.000 78.98000 837 HIS A CA 1
ATOM 2444 C C . HIS A 1 837 ? 132.45200 122.33000 190.26000 1.000 82.31000 837 HIS A C 1
ATOM 2445 O O . HIS A 1 837 ? 132.31500 122.27000 189.03600 1.000 87.26000 837 HIS A O 1
ATOM 2452 N N . PRO A 1 838 ? 133.37800 123.10800 190.82400 1.000 77.65000 838 PRO A N 1
ATOM 2453 C CA . PRO A 1 838 ? 134.28000 123.90800 189.98000 1.000 77.79000 838 PRO A CA 1
ATOM 2454 C C . PRO A 1 838 ? 135.08700 123.10400 188.97400 1.000 83.99000 838 PRO A C 1
ATOM 2455 O O . PRO A 1 838 ? 135.35800 123.60900 187.87900 1.000 85.18000 838 PRO A O 1
ATOM 2459 N N . GLU A 1 839 ? 135.47200 121.86700 189.29600 1.000 89.50000 839 GLU A N 1
ATOM 2460 C CA . GLU A 1 839 ? 136.20100 121.05400 188.32600 1.000 88.55000 839 GLU A CA 1
ATOM 2461 C C . GLU A 1 839 ? 135.32800 120.71500 187.12500 1.000 87.40000 839 GLU A C 1
ATOM 2462 O O . GLU A 1 839 ? 135.72700 120.92300 185.97100 1.000 86.63000 839 GLU A O 1
ATOM 2468 N N . GLU A 1 840 ? 134.12700 120.19800 187.38000 1.000 76.13000 840 GLU A N 1
ATOM 2469 C CA . GLU A 1 840 ? 133.20600 119.90800 186.29100 1.000 74.64000 840 GLU A CA 1
ATOM 2470 C C . GLU A 1 840 ? 132.80900 121.17300 185.54800 1.000 74.76000 840 GLU A C 1
ATOM 2471 O O . GLU A 1 840 ? 132.63100 121.14100 184.32700 1.000 80.64000 840 GLU A O 1
ATOM 2477 N N . THR A 1 841 ? 132.68600 122.29800 186.25400 1.000 67.40000 841 THR A N 1
ATOM 2478 C CA . THR A 1 841 ? 132.33300 123.54500 185.58400 1.000 70.62000 841 THR A CA 1
ATOM 2479 C C . THR A 1 841 ? 133.43800 123.99500 184.63800 1.000 70.73000 841 THR A C 1
ATOM 2480 O O . THR A 1 841 ? 133.16300 124.41200 183.50300 1.000 73.02000 841 THR A O 1
ATOM 2484 N N . GLU A 1 842 ? 134.69300 123.92100 185.08100 1.000 71.77000 842 GLU A N 1
ATOM 2485 C CA . GLU A 1 842 ? 135.78500 124.34500 184.21700 1.000 74.01000 842 GLU A CA 1
ATOM 2486 C C . GLU A 1 842 ? 135.98000 123.38300 183.05600 1.000 76.13000 842 GLU A C 1
ATOM 2487 O O . GLU A 1 842 ? 136.34200 123.81000 181.95300 1.000 77.08000 842 GLU A O 1
ATOM 2493 N N . GLN A 1 843 ? 135.71600 122.09200 183.26900 1.000 69.43000 843 GLN A N 1
ATOM 2494 C CA . GLN A 1 843 ? 135.70500 121.16100 182.14600 1.000 66.11000 843 GLN A CA 1
ATOM 2495 C C . GLN A 1 843 ? 134.61800 121.52600 181.14500 1.000 64.84000 843 GLN A C 1
ATOM 2496 O O . GLN A 1 843 ? 134.85900 121.57000 179.93400 1.000 66.10000 843 GLN A O 1
ATOM 2502 N N . LEU A 1 844 ? 133.40800 121.79500 181.63800 1.000 60.20000 844 LEU A N 1
ATOM 2503 C CA . LEU A 1 844 ? 132.30400 122.15500 180.75800 1.000 53.85000 844 LEU A CA 1
ATOM 2504 C C . LEU A 1 844 ? 132.62700 123.39100 179.93400 1.000 54.13000 844 LEU A C 1
ATOM 2505 O O . LEU A 1 844 ? 132.34100 123.43800 178.73300 1.000 63.10000 844 LEU A O 1
ATOM 2510 N N . LEU A 1 845 ? 133.21900 124.40600 180.56100 1.000 61.46000 845 LEU A N 1
ATOM 2511 C CA . LEU A 1 845 ? 133.51300 125.63500 179.83000 1.000 65.63000 845 LEU A CA 1
ATOM 2512 C C . LEU A 1 845 ? 134.66200 125.45000 178.84400 1.000 71.42000 845 LEU A C 1
ATOM 2513 O O . LEU A 1 845 ? 134.53600 125.79700 177.66400 1.000 74.83000 845 LEU A O 1
ATOM 2518 N N . LYS A 1 846 ? 135.79300 124.91100 179.30300 1.000 71.82000 846 LYS A N 1
ATOM 2519 C CA . LYS A 1 846 ? 137.03900 125.06800 178.56300 1.000 69.11000 846 LYS A CA 1
ATOM 2520 C C . LYS A 1 846 ? 137.38600 123.90000 177.64800 1.000 66.38000 846 LYS A C 1
ATOM 2521 O O . LYS A 1 846 ? 138.23900 124.06300 176.77000 1.000 68.73000 846 LYS A O 1
ATOM 2527 N N . HIS A 1 847 ? 136.76800 122.74500 177.81700 1.000 67.22000 847 HIS A N 1
ATOM 2528 C CA . HIS A 1 847 ? 137.27200 121.58100 177.09600 1.000 70.26000 847 HIS A CA 1
ATOM 2529 C C . HIS A 1 847 ? 136.21200 120.83700 176.29800 1.000 70.95000 847 HIS A C 1
ATOM 2530 O O . HIS A 1 847 ? 136.47300 120.45700 175.15400 1.000 70.00000 847 HIS A O 1
ATOM 2537 N N . ALA A 1 848 ? 135.02700 120.61100 176.87100 1.000 47.55000 848 ALA A N 1
ATOM 2538 C CA . ALA A 1 848 ? 134.02100 119.78900 176.20300 1.000 40.38000 848 ALA A CA 1
ATOM 2539 C C . ALA A 1 848 ? 133.65600 120.32600 174.82700 1.000 38.18000 848 ALA A C 1
ATOM 2540 O O . ALA A 1 848 ? 133.30000 119.55200 173.93400 1.000 34.45000 848 ALA A O 1
ATOM 2542 N N . ASN A 1 849 ? 133.73800 121.64100 174.63300 1.000 41.98000 849 ASN A N 1
ATOM 2543 C CA . ASN A 1 849 ? 133.34400 122.21900 173.35500 1.000 43.08000 849 ASN A CA 1
ATOM 2544 C C . ASN A 1 849 ? 134.15100 121.65000 172.19600 1.000 51.72000 849 ASN A C 1
ATOM 2545 O O . ASN A 1 849 ? 133.62600 121.51500 171.08500 1.000 54.51000 849 ASN A O 1
ATOM 2550 N N . GLN A 1 850 ? 135.41900 121.31000 172.42700 1.000 59.79000 850 GLN A N 1
ATOM 2551 C CA . GLN A 1 850 ? 136.30300 120.99400 171.31100 1.000 51.71000 850 GLN A CA 1
ATOM 2552 C C . GLN A 1 850 ? 135.97300 119.64900 170.67800 1.000 50.31000 850 GLN A C 1
ATOM 2553 O O . GLN A 1 850 ? 136.24100 119.44800 169.49000 1.000 54.62000 850 GLN A O 1
ATOM 2559 N N . ALA A 1 851 ? 135.40200 118.71800 171.44300 1.000 40.18000 851 ALA A N 1
ATOM 2560 C CA . ALA A 1 851 ? 135.15700 117.38400 170.90500 1.000 41.71000 851 ALA A CA 1
ATOM 2561 C C . ALA A 1 851 ? 134.17300 117.40900 169.74400 1.000 46.30000 851 ALA A C 1
ATOM 2562 O O . ALA A 1 851 ? 134.22300 116.53800 168.86900 1.000 53.97000 851 ALA A O 1
ATOM 2564 N N . TYR A 1 852 ? 133.27200 118.39000 169.72000 1.000 43.86000 852 TYR A N 1
ATOM 2565 C CA . TYR A 1 852 ? 132.24200 118.48200 168.69500 1.000 31.48000 852 TYR A CA 1
ATOM 2566 C C . TYR A 1 852 ? 132.08900 119.89300 168.14600 1.000 34.99000 852 TYR A C 1
ATOM 2567 O O . TYR A 1 852 ? 131.16000 120.14500 167.37200 1.000 41.77000 852 TYR A O 1
ATOM 2576 N N . GLN A 1 853 ? 132.97500 120.81000 168.51300 1.000 32.76000 853 GLN A N 1
ATOM 2577 C CA . GLN A 1 853 ? 132.85700 122.20500 168.11200 1.000 28.25000 853 GLN A CA 1
ATOM 2578 C C . GLN A 1 853 ? 131.47400 122.74600 168.45400 1.000 38.98000 853 GLN A C 1
ATOM 2579 O O . GLN A 1 853 ? 130.85600 123.48000 167.68100 1.000 53.90000 853 GLN A O 1
ATOM 2585 N N . THR A 1 854 ? 130.98600 122.37400 169.63100 1.000 34.77000 854 THR A N 1
ATOM 2586 C CA . THR A 1 854 ? 129.74300 122.89500 170.16900 1.000 25.27000 854 THR A CA 1
ATOM 2587 C C . THR A 1 854 ? 129.98800 124.22500 170.87400 1.000 29.03000 854 THR A C 1
ATOM 2588 O O . THR A 1 854 ? 131.12800 124.63600 171.10500 1.000 39.69000 854 THR A O 1
ATOM 2592 N N . GLU A 1 855 ? 128.90400 124.90800 171.21900 1.000 42.95000 855 GLU A N 1
ATOM 2593 C CA . GLU A 1 855 ? 128.94400 125.87900 172.29900 1.000 43.06000 855 GLU A CA 1
ATOM 2594 C C . GLU A 1 855 ? 128.18400 125.35800 173.51200 1.000 43.69000 855 GLU A C 1
ATOM 2595 O O . GLU A 1 855 ? 127.49300 124.33900 173.46200 1.000 40.31000 855 GLU A O 1
ATOM 2601 N N . ILE A 1 856 ? 128.33800 126.08700 174.61800 1.000 45.92000 856 ILE A N 1
ATOM 2602 C CA . ILE A 1 856 ? 127.83500 125.63100 175.91100 1.000 46.52000 856 ILE A CA 1
ATOM 2603 C C . ILE A 1 856 ? 126.35200 125.28900 175.84500 1.000 44.86000 856 ILE A C 1
ATOM 2604 O O . ILE A 1 856 ? 125.89900 124.30500 176.44100 1.000 57.40000 856 ILE A O 1
ATOM 2609 N N . ASN A 1 857 ? 125.57100 126.09400 175.12100 1.000 40.59000 857 ASN A N 1
ATOM 2610 C CA . ASN A 1 857 ? 124.13400 125.85100 175.04400 1.000 38.97000 857 ASN A CA 1
ATOM 2611 C C . ASN A 1 857 ? 123.80600 124.49800 174.43100 1.000 41.11000 857 ASN A C 1
ATOM 2612 O O . ASN A 1 857 ? 122.78600 123.89400 174.77900 1.000 48.77000 857 ASN A O 1
ATOM 2617 N N . ASP A 1 858 ? 124.64600 124.00500 173.52400 1.000 40.85000 858 ASP A N 1
ATOM 2618 C CA . ASP A 1 858 ? 124.35600 122.72600 172.88200 1.000 45.09000 858 ASP A CA 1
ATOM 2619 C C . ASP A 1 858 ? 124.47000 121.56300 173.86000 1.000 43.68000 858 ASP A C 1
ATOM 2620 O O . ASP A 1 858 ? 123.71500 120.59100 173.76700 1.000 40.66000 858 ASP A O 1
ATOM 2625 N N . LEU A 1 859 ? 125.41600 121.63700 174.79500 1.000 40.79000 859 LEU A N 1
ATOM 2626 C CA . LEU A 1 859 ? 125.58300 120.56600 175.76900 1.000 34.39000 859 LEU A CA 1
ATOM 2627 C C . LEU A 1 859 ? 124.50600 120.60700 176.84500 1.000 42.32000 859 LEU A C 1
ATOM 2628 O O . LEU A 1 859 ? 123.92000 119.57400 177.19200 1.000 49.62000 859 LEU A O 1
ATOM 2633 N N . LEU A 1 860 ? 124.23900 121.79400 177.39100 1.000 28.72000 860 LEU A N 1
ATOM 2634 C CA . LEU A 1 860 ? 123.17400 121.93300 178.37600 1.000 29.83000 860 LEU A CA 1
ATOM 2635 C C . LEU A 1 860 ? 121.83500 121.46600 177.81900 1.000 30.75000 860 LEU A C 1
ATOM 2636 O O . LEU A 1 860 ? 121.07300 120.76400 178.50000 1.000 36.47000 860 LEU A O 1
ATOM 2641 N N . LEU A 1 861 ? 121.56900 121.76200 176.55100 1.000 23.92000 861 LEU A N 1
ATOM 2642 C CA . LEU A 1 861 ? 120.28800 121.37700 175.98400 1.000 22.51000 861 LEU A CA 1
ATOM 2643 C C . LEU A 1 861 ? 120.24200 119.88400 175.69800 1.000 37.23000 861 LEU A C 1
ATOM 2644 O O . LEU A 1 861 ? 119.19100 119.25400 175.85400 1.000 48.10000 861 LEU A O 1
ATOM 2649 N N . ALA A 1 862 ? 121.36100 119.29600 175.27100 1.000 41.44000 862 ALA A N 1
ATOM 2650 C CA . ALA A 1 862 ? 121.39200 117.84700 175.09600 1.000 41.52000 862 ALA A CA 1
ATOM 2651 C C . ALA A 1 862 ? 121.15100 117.12600 176.41800 1.000 33.33000 862 ALA A C 1
ATOM 2652 O O . ALA A 1 862 ? 120.40700 116.13700 176.47300 1.000 30.60000 862 ALA A O 1
ATOM 2654 N N . ALA A 1 863 ? 121.79000 117.59400 177.49500 1.000 31.55000 863 ALA A N 1
ATOM 2655 C CA . ALA A 1 863 ? 121.51900 117.01000 178.80200 1.000 36.45000 863 ALA A CA 1
ATOM 2656 C C . ALA A 1 863 ? 120.05200 117.15200 179.17800 1.000 35.36000 863 ALA A C 1
ATOM 2657 O O . ALA A 1 863 ? 119.46000 116.23400 179.76100 1.000 44.04000 863 ALA A O 1
ATOM 2659 N N . LEU A 1 864 ? 119.43300 118.28200 178.82500 1.000 40.20000 864 LEU A N 1
ATOM 2660 C CA . LEU A 1 864 ? 118.02400 118.44500 179.16500 1.000 41.52000 864 LEU A CA 1
ATOM 2661 C C . LEU A 1 864 ? 117.17700 117.45800 178.37800 1.000 41.47000 864 LEU A C 1
ATOM 2662 O O . LEU A 1 864 ? 116.19800 116.90100 178.89600 1.000 48.24000 864 LEU A O 1
ATOM 2667 N N . GLY A 1 865 ? 117.54800 117.23500 177.11900 1.000 42.21000 865 GLY A N 1
ATOM 2668 C CA . GLY A 1 865 ? 116.84500 116.25700 176.31300 1.000 49.02000 865 GLY A CA 1
ATOM 2669 C C . GLY A 1 865 ? 116.90100 114.87900 176.93400 1.000 51.61000 865 GLY A C 1
ATOM 2670 O O . GLY A 1 865 ? 115.89000 114.18100 177.02000 1.000 50.68000 865 GLY A O 1
ATOM 2671 N N . LEU A 1 866 ? 118.10000 114.45100 177.33600 1.000 49.70000 866 LEU A N 1
ATOM 2672 C CA . LEU A 1 866 ? 118.22400 113.13800 177.96400 1.000 42.68000 866 LEU A CA 1
ATOM 2673 C C . LEU A 1 866 ? 117.40100 113.06200 179.24200 1.000 47.84000 866 LEU A C 1
ATOM 2674 O O . LEU A 1 866 ? 116.77100 112.03500 179.53100 1.000 57.51000 866 LEU A O 1
ATOM 2679 N N . ALA A 1 867 ? 117.40000 114.14400 180.02400 1.000 41.18000 867 ALA A N 1
ATOM 2680 C CA . ALA A 1 867 ? 116.62800 114.15700 181.26100 1.000 37.11000 867 ALA A CA 1
ATOM 2681 C C . ALA A 1 867 ? 115.14400 113.95600 180.99600 1.000 31.39000 867 ALA A C 1
ATOM 2682 O O . ALA A 1 867 ? 114.48400 113.17100 181.68400 1.000 35.78000 867 ALA A O 1
ATOM 2684 N N . PHE A 1 868 ? 114.60500 114.64100 179.98800 1.000 38.02000 868 PHE A N 1
ATOM 2685 C CA . PHE A 1 868 ? 113.19700 114.44700 179.65600 1.000 45.36000 868 PHE A CA 1
ATOM 2686 C C . PHE A 1 868 ? 112.92900 113.09800 179.00300 1.000 44.88000 868 PHE A C 1
ATOM 2687 O O . PHE A 1 868 ? 111.83600 112.54500 179.16600 1.000 50.83000 868 PHE A O 1
ATOM 2695 N N . ALA A 1 869 ? 113.89500 112.55100 178.26600 1.000 52.01000 869 ALA A N 1
ATOM 2696 C CA . ALA A 1 869 ? 113.72400 111.21000 177.71400 1.000 54.81000 869 ALA A CA 1
ATOM 2697 C C . ALA A 1 869 ? 113.60400 110.16900 178.81800 1.000 50.23000 869 ALA A C 1
ATOM 2698 O O . ALA A 1 869 ? 112.79800 109.23700 178.72100 1.000 47.84000 869 ALA A O 1
ATOM 2700 N N . GLU A 1 870 ? 114.40100 110.31100 179.87600 1.000 47.41000 870 GLU A N 1
ATOM 2701 C CA . GLU A 1 870 ? 114.30600 109.38700 181.00100 1.000 37.39000 870 GLU A CA 1
ATOM 2702 C C . GLU A 1 870 ? 113.05100 109.63200 181.83000 1.000 49.14000 870 GLU A C 1
ATOM 2703 O O . GLU A 1 870 ? 112.37800 108.68100 182.24400 1.000 55.08000 870 GLU A O 1
ATOM 2709 N N . TRP A 1 871 ? 112.72100 110.89800 182.08100 1.000 54.77000 871 TRP A N 1
ATOM 2710 C CA . TRP A 1 871 ? 111.69500 111.29200 183.04000 1.000 46.63000 871 TRP A CA 1
ATOM 2711 C C . TRP A 1 871 ? 110.29900 111.33800 182.42500 1.000 41.39000 871 TRP A C 1
ATOM 2712 O O . TRP A 1 871 ? 109.36200 110.74800 182.97000 1.000 43.93000 871 TRP A O 1
ATOM 2723 N N . SER A 1 872 ? 110.13900 112.02600 181.29600 1.000 45.26000 872 SER A N 1
ATOM 2724 C CA . SER A 1 872 ? 108.82300 112.14100 180.68000 1.000 49.64000 872 SER A CA 1
ATOM 2725 C C . SER A 1 872 ? 108.47400 110.93500 179.81900 1.000 46.89000 872 SER A C 1
ATOM 2726 O O . SER A 1 872 ? 107.29000 110.63300 179.63900 1.000 53.16000 872 SER A O 1
ATOM 2729 N N . LYS A 1 873 ? 109.47300 110.24600 179.27700 1.000 48.67000 873 LYS A N 1
ATOM 2730 C CA . LYS A 1 873 ? 109.27400 109.12000 178.36600 1.000 57.22000 873 LYS A CA 1
ATOM 2731 C C . LYS A 1 873 ? 108.44900 109.49700 177.14200 1.000 54.72000 873 LYS A C 1
ATOM 2732 O O . LYS A 1 873 ? 107.87800 108.62600 176.48200 1.000 57.97000 873 LYS A O 1
ATOM 2738 N N . LEU A 1 874 ? 108.37000 110.78500 176.82900 1.000 53.07000 874 LEU A N 1
ATOM 2739 C CA . LEU A 1 874 ? 107.80500 111.22500 175.56500 1.000 54.80000 874 LEU A CA 1
ATOM 2740 C C . LEU A 1 874 ? 108.78600 110.96100 174.42600 1.000 53.08000 874 LEU A C 1
ATOM 2741 O O . LEU A 1 874 ? 109.97700 110.72500 174.63700 1.000 57.41000 874 LEU A O 1
ATOM 2746 N N . ALA A 1 875 ? 108.26800 110.99600 173.20000 1.000 53.84000 875 ALA A N 1
ATOM 2747 C CA . ALA A 1 875 ? 109.15700 110.91400 172.04900 1.000 60.81000 875 ALA A CA 1
ATOM 2748 C C . ALA A 1 875 ? 109.81700 112.25300 171.74600 1.000 64.28000 875 ALA A C 1
ATOM 2749 O O . ALA A 1 875 ? 110.90800 112.28400 171.16700 1.000 65.97000 875 ALA A O 1
ATOM 2751 N N . GLN A 1 876 ? 109.18200 113.35800 172.12700 1.000 58.60000 876 GLN A N 1
ATOM 2752 C CA . GLN A 1 876 ? 109.70600 114.68200 171.84000 1.000 51.57000 876 GLN A CA 1
ATOM 2753 C C . GLN A 1 876 ? 109.31100 115.61800 172.96900 1.000 59.56000 876 GLN A C 1
ATOM 2754 O O . GLN A 1 876 ? 108.38500 115.34300 173.73500 1.000 62.45000 876 GLN A O 1
ATOM 2760 N N . ILE A 1 877 ? 110.02500 116.73600 173.06200 1.000 43.18000 877 ILE A N 1
ATOM 2761 C CA . ILE A 1 877 ? 109.62200 117.85000 173.90600 1.000 36.45000 877 ILE A CA 1
ATOM 2762 C C . ILE A 1 877 ? 110.01000 119.14400 173.20400 1.000 48.26000 877 ILE A C 1
ATOM 2763 O O . ILE A 1 877 ? 110.96700 119.18300 172.42700 1.000 52.37000 877 ILE A O 1
ATOM 2768 N N . VAL A 1 878 ? 109.25800 120.20900 173.47600 1.000 47.05000 878 VAL A N 1
ATOM 2769 C CA . VAL A 1 878 ? 109.56600 121.54700 172.97900 1.000 39.21000 878 VAL A CA 1
ATOM 2770 C C . VAL A 1 878 ? 110.07600 122.38800 174.13800 1.000 39.31000 878 VAL A C 1
ATOM 2771 O O . VAL A 1 878 ? 109.40500 122.50200 175.16900 1.000 31.88000 878 VAL A O 1
ATOM 2775 N N . ILE A 1 879 ? 111.25500 122.98100 173.96600 1.000 48.33000 879 ILE A N 1
ATOM 2776 C CA . ILE A 1 879 ? 111.86900 123.84400 174.96900 1.000 48.65000 879 ILE A CA 1
ATOM 2777 C C . ILE A 1 879 ? 112.03400 125.24000 174.38400 1.000 51.80000 879 ILE A C 1
ATOM 2778 O O . ILE A 1 879 ? 112.57000 125.39800 173.28200 1.000 49.60000 879 ILE A O 1
ATOM 2783 N N . HIS A 1 880 ? 111.57400 126.24500 175.12300 1.000 44.12000 880 HIS A N 1
ATOM 2784 C CA . HIS A 1 880 ? 111.68800 127.63600 174.71300 1.000 31.37000 880 HIS A CA 1
ATOM 2785 C C . HIS A 1 880 ? 112.98000 128.24700 175.24300 1.000 41.58000 880 HIS A C 1
ATOM 2786 O O . HIS A 1 880 ? 113.37600 127.99100 176.38400 1.000 52.24000 880 HIS A O 1
ATOM 2793 N N . LEU A 1 881 ? 113.63700 129.05900 174.41400 1.000 31.39000 881 LEU A N 1
ATOM 2794 C CA . LEU A 1 881 ? 114.86200 129.74100 174.81100 1.000 31.13000 881 LEU A CA 1
ATOM 2795 C C . LEU A 1 881 ? 114.73100 131.23700 174.56700 1.000 34.89000 881 LEU A C 1
ATOM 2796 O O . LEU A 1 881 ? 114.11900 131.66400 173.58600 1.000 37.58000 881 LEU A O 1
ATOM 2801 N N . GLU A 1 882 ? 115.31300 132.02600 175.46800 1.000 46.61000 882 GLU A N 1
ATOM 2802 C CA . GLU A 1 882 ? 115.36700 133.48400 175.34800 1.000 45.61000 882 GLU A CA 1
ATOM 2803 C C . GLU A 1 882 ? 116.68000 133.90100 174.70000 1.000 45.73000 882 GLU A C 1
ATOM 2804 O O . GLU A 1 882 ? 117.69500 134.08600 175.37000 1.000 51.40000 882 GLU A O 1
ATOM 2810 N N . GLY A 1 883 ? 116.66600 134.06300 173.38100 1.000 37.84000 883 GLY A N 1
ATOM 2811 C CA . GLY A 1 883 ? 117.74500 134.77600 172.72600 1.000 40.59000 883 GLY A CA 1
ATOM 2812 C C . GLY A 1 883 ? 117.71600 136.25700 173.05000 1.000 38.24000 883 GLY A C 1
ATOM 2813 O O . GLY A 1 883 ? 116.67300 136.82900 173.36500 1.000 45.71000 883 GLY A O 1
ATOM 2814 N N . HIS A 1 884 ? 118.88500 136.88900 172.97500 1.000 37.26000 884 HIS A N 1
ATOM 2815 C CA . HIS A 1 884 ? 118.98800 138.30600 173.29900 1.000 40.26000 884 HIS A CA 1
ATOM 2816 C C . HIS A 1 884 ? 118.44500 139.21600 172.20700 1.000 37.88000 884 HIS A C 1
ATOM 2817 O O . HIS A 1 884 ? 118.38800 140.43200 172.41400 1.000 47.95000 884 HIS A O 1
ATOM 2824 N N . GLY A 1 885 ? 118.04100 138.66900 171.06500 1.000 29.00000 885 GLY A N 1
ATOM 2825 C CA . GLY A 1 885 ? 117.62400 139.50300 169.95700 1.000 34.49000 885 GLY A CA 1
ATOM 2826 C C . GLY A 1 885 ? 118.79600 140.22900 169.31700 1.000 50.56000 885 GLY A C 1
ATOM 2827 O O . GLY A 1 885 ? 119.93500 139.75300 169.31200 1.000 55.09000 885 GLY A O 1
ATOM 2828 N N . ARG A 1 886 ? 118.50600 141.41100 168.76800 1.000 46.49000 886 ARG A N 1
ATOM 2829 C CA . ARG A 1 886 ? 119.53900 142.29600 168.23100 1.000 34.43000 886 ARG A CA 1
ATOM 2830 C C . ARG A 1 886 ? 120.33700 141.61300 167.12800 1.000 32.04000 886 ARG A C 1
ATOM 2831 O O . ARG A 1 886 ? 121.52300 141.89000 166.94100 1.000 32.38000 886 ARG A O 1
ATOM 2839 N N . GLU A 1 887 ? 119.69100 140.71300 166.39900 1.000 49.22000 887 GLU A N 1
ATOM 2840 C CA . GLU A 1 887 ? 120.38700 139.70600 165.60500 1.000 53.05000 887 GLU A CA 1
ATOM 2841 C C . GLU A 1 887 ? 120.81400 140.19400 164.22800 1.000 60.92000 887 GLU A C 1
ATOM 2842 O O . GLU A 1 887 ? 120.77600 139.42800 163.26200 1.000 64.22000 887 GLU A O 1
ATOM 2848 N N . ASP A 1 888 ? 121.23200 141.45200 164.10200 1.000 66.74000 888 ASP A N 1
ATOM 2849 C CA . ASP A 1 888 ? 121.62600 142.00300 162.80500 1.000 66.22000 888 ASP A CA 1
ATOM 2850 C C . ASP A 1 888 ? 120.52900 141.79300 161.76500 1.000 62.61000 888 ASP A C 1
ATOM 2851 O O . ASP A 1 888 ? 120.78600 141.41300 160.62100 1.000 62.07000 888 ASP A O 1
ATOM 2856 N N . ILE A 1 889 ? 119.28800 142.03900 162.17400 1.000 61.99000 889 ILE A N 1
ATOM 2857 C CA . ILE A 1 889 ? 118.14200 141.77800 161.31100 1.000 61.67000 889 ILE A CA 1
ATOM 2858 C C . ILE A 1 889 ? 117.97400 142.89600 160.29200 1.000 66.47000 889 ILE A C 1
ATOM 2859 O O . ILE A 1 889 ? 117.92200 142.65300 159.08200 1.000 66.35000 889 ILE A O 1
ATOM 2864 N N . ILE A 1 890 ? 117.88400 144.13300 160.76700 1.000 73.35000 890 ILE A N 1
ATOM 2865 C CA . ILE A 1 890 ? 117.78900 145.30500 159.90400 1.000 69.86000 890 ILE A CA 1
ATOM 2866 C C . ILE A 1 890 ? 119.20600 145.75500 159.57600 1.000 69.26000 890 ILE A C 1
ATOM 2867 O O . ILE A 1 890 ? 119.94100 146.21600 160.45300 1.000 69.49000 890 ILE A O 1
ATOM 2872 N N . GLU A 1 891 ? 119.58500 145.63300 158.30100 1.000 75.35000 891 GLU A N 1
ATOM 2873 C CA . GLU A 1 891 ? 120.99200 145.73900 157.92400 1.000 75.72000 891 GLU A CA 1
ATOM 2874 C C . GLU A 1 891 ? 121.58200 147.08100 158.33200 1.000 73.31000 891 GLU A C 1
ATOM 2875 O O . GLU A 1 891 ? 122.72400 147.14800 158.80100 1.000 73.43000 891 GLU A O 1
ATOM 2881 N N . GLN A 1 892 ? 120.82200 148.16100 158.16900 1.000 71.47000 892 GLN A N 1
ATOM 2882 C CA . GLN A 1 892 ? 121.33600 149.47800 158.51600 1.000 73.97000 892 GLN A CA 1
ATOM 2883 C C . GLN A 1 892 ? 121.39100 149.71200 160.01700 1.000 72.02000 892 GLN A C 1
ATOM 2884 O O . GLN A 1 892 ? 122.04400 150.66500 160.45200 1.000 71.39000 892 GLN A O 1
ATOM 2890 N N . ALA A 1 893 ? 120.72900 148.87800 160.81300 1.000 58.10000 893 ALA A N 1
ATOM 2891 C CA . ALA A 1 893 ? 120.53200 149.19000 162.21800 1.000 60.26000 893 ALA A CA 1
ATOM 2892 C C . ALA A 1 893 ? 121.81800 148.98500 163.00700 1.000 52.60000 893 ALA A C 1
ATOM 2893 O O . ALA A 1 893 ? 122.65200 148.14000 162.67400 1.000 56.04000 893 ALA A O 1
ATOM 2895 N N . ASN A 1 894 ? 121.97300 149.77900 164.06200 1.000 44.27000 894 ASN A N 1
ATOM 2896 C CA . ASN A 1 894 ? 122.94600 149.52600 165.11900 1.000 45.31000 894 ASN A CA 1
ATOM 2897 C C . ASN A 1 894 ? 122.22200 149.67300 166.44900 1.000 57.88000 894 ASN A C 1
ATOM 2898 O O . ASN A 1 894 ? 121.78200 150.77300 166.79900 1.000 63.82000 894 ASN A O 1
ATOM 2903 N N . VAL A 1 895 ? 122.09800 148.57500 167.18900 1.000 49.58000 895 VAL A N 1
ATOM 2904 C CA . VAL A 1 895 ? 121.44700 148.60400 168.48900 1.000 39.49000 895 VAL A CA 1
ATOM 2905 C C . VAL A 1 895 ? 122.39900 148.20200 169.61000 1.000 43.72000 895 VAL A C 1
ATOM 2906 O O . VAL A 1 895 ? 121.96100 147.86100 170.69900 1.000 53.57000 895 VAL A O 1
ATOM 2910 N N . ALA A 1 896 ? 123.70600 148.23900 169.35500 1.000 43.82000 896 ALA A N 1
ATOM 2911 C CA . ALA A 1 896 ? 124.66400 147.74800 170.33600 1.000 45.34000 896 ALA A CA 1
ATOM 2912 C C . ALA A 1 896 ? 124.61700 148.54100 171.63400 1.000 44.37000 896 ALA A C 1
ATOM 2913 O O . ALA A 1 896 ? 125.09600 148.05400 172.66300 1.000 50.46000 896 ALA A O 1
ATOM 2915 N N . ARG A 1 897 ? 124.04900 149.74600 171.61100 1.000 55.02000 897 ARG A N 1
ATOM 2916 C CA . ARG A 1 897 ? 123.93600 150.59200 172.79400 1.000 61.15000 897 ARG A CA 1
ATOM 2917 C C . ARG A 1 897 ? 122.48300 150.87200 173.16600 1.000 63.24000 897 ARG A C 1
ATOM 2918 O O . ARG A 1 897 ? 122.22600 151.68100 174.06500 1.000 63.94000 897 ARG A O 1
ATOM 2926 N N . THR A 1 898 ? 121.53200 150.21900 172.50800 1.000 51.19000 898 THR A N 1
ATOM 2927 C CA . THR A 1 898 ? 120.11900 150.47600 172.74100 1.000 47.08000 898 THR A CA 1
ATOM 2928 C C . THR A 1 898 ? 119.66700 149.82500 174.04100 1.000 48.87000 898 THR A C 1
ATOM 2929 O O . THR A 1 898 ? 120.08300 148.71100 174.36700 1.000 51.45000 898 THR A O 1
ATOM 2933 N N . VAL A 1 899 ? 118.81600 150.52300 174.78700 1.000 41.00000 899 VAL A N 1
ATOM 2934 C CA . VAL A 1 899 ? 118.24300 149.99500 176.01900 1.000 35.32000 899 VAL A CA 1
ATOM 2935 C C . VAL A 1 899 ? 116.76200 149.74200 175.77800 1.000 35.99000 899 VAL A C 1
ATOM 2936 O O . VAL A 1 899 ? 116.00600 150.67000 175.46900 1.000 30.64000 899 VAL A O 1
ATOM 2940 N N . GLY A 1 900 ? 116.35000 148.49300 175.94800 1.000 48.68000 900 GLY A N 1
ATOM 2941 C CA . GLY A 1 900 ? 114.97500 148.09300 175.71000 1.000 51.26000 900 GLY A CA 1
ATOM 2942 C C . GLY A 1 900 ? 114.82900 146.62100 176.02500 1.000 49.62000 900 GLY A C 1
ATOM 2943 O O . GLY A 1 900 ? 115.80800 145.92400 176.31100 1.000 60.63000 900 GLY A O 1
ATOM 2944 N N . TRP A 1 901 ? 113.58500 146.15300 175.97300 1.000 26.68000 901 TRP A N 1
ATOM 2945 C CA . TRP A 1 901 ? 113.30000 144.72300 176.06300 1.000 22.99000 901 TRP A CA 1
ATOM 2946 C C . TRP A 1 901 ? 113.41200 144.12200 174.66500 1.000 28.97000 901 TRP A C 1
ATOM 2947 O O . TRP A 1 901 ? 112.49000 144.22500 173.85500 1.000 29.70000 901 TRP A O 1
ATOM 2958 N N . PHE A 1 902 ? 114.54700 143.48200 174.38000 1.000 31.64000 902 PHE A N 1
ATOM 2959 C CA . PHE A 1 902 ? 114.81800 142.92200 173.06300 1.000 32.49000 902 PHE A CA 1
ATOM 2960 C C . PHE A 1 902 ? 114.63700 141.41100 172.99500 1.000 47.01000 902 PHE A C 1
ATOM 2961 O O . PHE A 1 902 ? 114.62500 140.85700 171.89100 1.000 51.38000 902 PHE A O 1
ATOM 2969 N N . THR A 1 903 ? 114.51000 140.74100 174.14000 1.000 46.19000 903 THR A N 1
ATOM 2970 C CA . THR A 1 903 ? 114.41100 139.28700 174.21600 1.000 23.57000 903 THR A CA 1
ATOM 2971 C C . THR A 1 903 ? 113.51300 138.70300 173.13500 1.000 22.71000 903 THR A C 1
ATOM 2972 O O . THR A 1 903 ? 112.36000 139.10700 172.98300 1.000 35.43000 903 THR A O 1
ATOM 2976 N N . SER A 1 904 ? 114.05600 137.75100 172.38100 1.000 21.96000 904 SER A N 1
ATOM 2977 C CA . SER A 1 904 ? 113.30400 136.99100 171.39400 1.000 27.33000 904 SER A CA 1
ATOM 2978 C C . SER A 1 904 ? 113.11600 135.56500 171.89400 1.000 35.66000 904 SER A C 1
ATOM 2979 O O . SER A 1 904 ? 114.09000 134.89800 172.25900 1.000 48.15000 904 SER A O 1
ATOM 2982 N N . GLN A 1 905 ? 111.87000 135.10300 171.90600 1.000 34.93000 905 GLN A N 1
ATOM 2983 C CA . GLN A 1 905 ? 111.52200 133.77000 172.38200 1.000 35.73000 905 GLN A CA 1
ATOM 2984 C C . GLN A 1 905 ? 111.20900 132.84800 171.21100 1.000 38.70000 905 GLN A C 1
ATOM 2985 O O . GLN A 1 905 ? 110.30800 133.13600 170.41800 1.000 48.26000 905 GLN A O 1
ATOM 2991 N N . TYR A 1 906 ? 111.94400 131.74100 171.10200 1.000 39.97000 906 TYR A N 1
ATOM 2992 C CA . TYR A 1 906 ? 111.66100 130.78400 170.04600 1.000 38.10000 906 TYR A CA 1
ATOM 2993 C C . TYR A 1 906 ? 111.60000 129.37100 170.61200 1.000 43.33000 906 TYR A C 1
ATOM 2994 O O . TYR A 1 906 ? 112.41400 129.00500 171.46700 1.000 53.99000 906 TYR A O 1
ATOM 3003 N N . PRO A 1 907 ? 110.65100 128.55800 170.15500 1.000 38.18000 907 PRO A N 1
ATOM 3004 C CA . PRO A 1 907 ? 110.63900 127.14400 170.53600 1.000 43.37000 907 PRO A CA 1
ATOM 3005 C C . PRO A 1 907 ? 111.70600 126.34400 169.80500 1.000 57.22000 907 PRO A C 1
ATOM 3006 O O . PRO A 1 907 ? 112.09800 126.66700 168.68100 1.000 60.76000 907 PRO A O 1
ATOM 3010 N N . VAL A 1 908 ? 112.17900 125.28200 170.46000 1.000 48.77000 908 VAL A N 1
ATOM 3011 C CA . VAL A 1 908 ? 113.00000 124.26100 169.81600 1.000 26.54000 908 VAL A CA 1
ATOM 3012 C C . VAL A 1 908 ? 112.44600 122.88600 170.16000 1.000 31.00000 908 VAL A C 1
ATOM 3013 O O . VAL A 1 908 ? 112.19300 122.59000 171.33200 1.000 42.38000 908 VAL A O 1
ATOM 3017 N N . LEU A 1 909 ? 112.25600 122.05300 169.14000 1.000 40.65000 909 LEU A N 1
ATOM 3018 C CA . LEU A 1 909 ? 111.88300 120.65600 169.32400 1.000 44.41000 909 LEU A CA 1
ATOM 3019 C C . LEU A 1 909 ? 113.13600 119.81100 169.51600 1.000 45.53000 909 LEU A C 1
ATOM 3020 O O . LEU A 1 909 ? 114.06200 119.87600 168.70200 1.000 48.21000 909 LEU A O 1
ATOM 3025 N N . LEU A 1 910 ? 113.16700 119.02000 170.58500 1.000 41.96000 910 LEU A N 1
ATOM 3026 C CA . LEU A 1 910 ? 114.20700 118.02000 170.78000 1.000 37.95000 910 LEU A CA 1
ATOM 3027 C C . LEU A 1 910 ? 113.69900 116.63600 170.40000 1.000 55.56000 910 LEU A C 1
ATOM 3028 O O . LEU A 1 910 ? 112.61200 116.23100 170.82700 1.000 58.07000 910 LEU A O 1
ATOM 3033 N N . ASP A 1 911 ? 114.48200 115.91500 169.59900 1.000 62.52000 911 ASP A N 1
ATOM 3034 C CA . ASP A 1 911 ? 114.31400 114.47400 169.47200 1.000 53.55000 911 ASP A CA 1
ATOM 3035 C C . ASP A 1 911 ? 114.87800 113.77800 170.70400 1.000 49.90000 911 ASP A C 1
ATOM 3036 O O . ASP A 1 911 ? 116.00600 114.05600 171.11600 1.000 54.76000 911 ASP A O 1
ATOM 3041 N N . LEU A 1 912 ? 114.09100 112.88500 171.29800 1.000 46.31000 912 LEU A N 1
ATOM 3042 C CA . LEU A 1 912 ? 114.52900 112.08700 172.43600 1.000 54.48000 912 LEU A CA 1
ATOM 3043 C C . LEU A 1 912 ? 114.65300 110.59800 172.13000 1.000 62.73000 912 LEU A C 1
ATOM 3044 O O . LEU A 1 912 ? 114.92400 109.81700 173.04800 1.000 64.23000 912 LEU A O 1
ATOM 3049 N N . LYS A 1 913 ? 114.46600 110.18000 170.87700 1.000 61.80000 913 LYS A N 1
ATOM 3050 C CA . LYS A 1 913 ? 114.41900 108.75300 170.56800 1.000 58.21000 913 LYS A CA 1
ATOM 3051 C C . LYS A 1 913 ? 115.80100 108.11200 170.61300 1.000 65.21000 913 LYS A C 1
ATOM 3052 O O . LYS A 1 913 ? 116.04100 107.17700 171.38500 1.000 67.90000 913 LYS A O 1
ATOM 3058 N N . GLN A 1 914 ? 116.72800 108.60200 169.79400 1.000 65.44000 914 GLN A N 1
ATOM 3059 C CA . GLN A 1 914 ? 118.00600 107.92000 169.58400 1.000 65.58000 914 GLN A CA 1
ATOM 3060 C C . GLN A 1 914 ? 119.06600 108.42000 170.56600 1.000 65.02000 914 GLN A C 1
ATOM 3061 O O . GLN A 1 914 ? 120.12500 108.92400 170.19400 1.000 69.41000 914 GLN A O 1
ATOM 3067 N N . THR A 1 915 ? 118.75600 108.26800 171.85100 1.000 50.86000 915 THR A N 1
ATOM 3068 C CA . THR A 1 915 ? 119.66000 108.72200 172.89700 1.000 52.25000 915 THR A CA 1
ATOM 3069 C C . THR A 1 915 ? 120.82000 107.76600 173.14400 1.000 55.77000 915 THR A C 1
ATOM 3070 O O . THR A 1 915 ? 121.80700 108.16700 173.76700 1.000 54.73000 915 THR A O 1
ATOM 3074 N N . ALA A 1 916 ? 120.72500 106.51300 172.68300 1.000 58.86000 916 ALA A N 1
ATOM 3075 C CA . ALA A 1 916 ? 121.72000 105.52000 173.08900 1.000 55.50000 916 ALA A CA 1
ATOM 3076 C C . ALA A 1 916 ? 123.10800 105.83100 172.55000 1.000 56.11000 916 ALA A C 1
ATOM 3077 O O . ALA A 1 916 ? 124.06000 105.88900 173.34900 1.000 54.62000 916 ALA A O 1
ATOM 3079 N N . PRO A 1 917 ? 123.30900 106.03700 171.24900 1.000 54.14000 917 PRO A N 1
ATOM 3080 C CA . PRO A 1 917 ? 124.60800 106.53100 170.77500 1.000 45.92000 917 PRO A CA 1
ATOM 3081 C C . PRO A 1 917 ? 124.82800 108.00100 171.10200 1.000 50.45000 917 PRO A C 1
ATOM 3082 O O . PRO A 1 917 ? 124.58200 108.87500 170.26600 1.000 57.16000 917 PRO A O 1
ATOM 3086 N N . LEU A 1 918 ? 125.29400 108.27800 172.31900 1.000 44.93000 918 LEU A N 1
ATOM 3087 C CA . LEU A 1 918 ? 125.42900 109.65900 172.77100 1.000 46.07000 918 LEU A CA 1
ATOM 3088 C C . LEU A 1 918 ? 126.31200 110.47700 171.83700 1.000 49.34000 918 LEU A C 1
ATOM 3089 O O . LEU A 1 918 ? 126.05700 111.67300 171.62000 1.000 56.03000 918 LEU A O 1
ATOM 3094 N N . SER A 1 919 ? 127.32100 109.83500 171.24000 1.000 46.39000 919 SER A N 1
ATOM 3095 C CA . SER A 1 919 ? 128.16900 110.47300 170.24200 1.000 38.85000 919 SER A CA 1
ATOM 3096 C C . SER A 1 919 ? 127.37400 111.06800 169.09300 1.000 44.87000 919 SER A C 1
ATOM 3097 O O . SER A 1 919 ? 127.89700 111.92800 168.37600 1.000 57.78000 919 SER A O 1
ATOM 3100 N N . ASP A 1 920 ? 126.13300 110.63700 168.89400 1.000 35.35000 920 ASP A N 1
ATOM 3101 C CA . ASP A 1 920 ? 125.33700 111.12100 167.78200 1.000 34.45000 920 ASP A CA 1
ATOM 3102 C C . ASP A 1 920 ? 124.09100 111.85700 168.22900 1.000 49.83000 920 ASP A C 1
ATOM 3103 O O . ASP A 1 920 ? 123.58600 112.69300 167.47400 1.000 57.27000 920 ASP A O 1
ATOM 3108 N N . TYR A 1 921 ? 123.62700 111.62900 169.45700 1.000 51.88000 921 TYR A N 1
ATOM 3109 C CA . TYR A 1 921 ? 122.63600 112.51700 170.05000 1.000 44.90000 921 TYR A CA 1
ATOM 3110 C C . TYR A 1 921 ? 123.18900 113.92100 170.25100 1.000 36.08000 921 TYR A C 1
ATOM 3111 O O . TYR A 1 921 ? 122.50000 114.91400 169.97700 1.000 45.99000 921 TYR A O 1
ATOM 3120 N N . ILE A 1 922 ? 124.43200 114.03100 170.71900 1.000 13.21000 922 ILE A N 1
ATOM 3121 C CA . ILE A 1 922 ? 125.04000 115.35100 170.85300 1.000 10.30000 922 ILE A CA 1
ATOM 3122 C C . ILE A 1 922 ? 125.12500 116.06000 169.50700 1.000 15.12000 922 ILE A C 1
ATOM 3123 O O . ILE A 1 922 ? 124.83700 117.26000 169.40200 1.000 32.81000 922 ILE A O 1
ATOM 3128 N N . LYS A 1 923 ? 125.49800 115.33600 168.45300 1.000 17.97000 923 LYS A N 1
ATOM 3129 C CA . LYS A 1 923 ? 125.56700 115.95600 167.13500 1.000 23.19000 923 LYS A CA 1
ATOM 3130 C C . LYS A 1 923 ? 124.18700 116.34400 166.61600 1.000 28.16000 923 LYS A C 1
ATOM 3131 O O . LYS A 1 923 ? 124.02400 117.41300 166.01200 1.000 42.42000 923 LYS A O 1
ATOM 3137 N N . LEU A 1 924 ? 123.19000 115.48100 166.80600 1.000 24.53000 924 LEU A N 1
ATOM 3138 C CA . LEU A 1 924 ? 121.82900 115.82900 166.41900 1.000 28.29000 924 LEU A CA 1
ATOM 3139 C C . LEU A 1 924 ? 121.34300 117.09500 167.11600 1.000 41.59000 924 LEU A C 1
ATOM 3140 O O . LEU A 1 924 ? 120.71500 117.95400 166.48600 1.000 49.87000 924 LEU A O 1
ATOM 3145 N N . THR A 1 925 ? 121.66800 117.25800 168.40300 1.000 32.74000 925 THR A N 1
ATOM 3146 C CA . THR A 1 925 ? 121.27400 118.47800 169.10500 1.000 17.74000 925 THR A CA 1
ATOM 3147 C C . THR A 1 925 ? 122.02500 119.70100 168.59600 1.000 26.35000 925 THR A C 1
ATOM 3148 O O . THR A 1 925 ? 121.42500 120.77000 168.39900 1.000 36.84000 925 THR A O 1
ATOM 3152 N N . LYS A 1 926 ? 123.32500 119.56400 168.34500 1.000 19.12000 926 LYS A N 1
ATOM 3153 C CA . LYS A 1 926 ? 124.07200 120.68300 167.78500 1.000 4.84000 926 LYS A CA 1
ATOM 3154 C C . LYS A 1 926 ? 123.47000 121.13400 166.46100 1.000 23.90000 926 LYS A C 1
ATOM 3155 O O . LYS A 1 926 ? 123.22700 122.32900 166.24600 1.000 47.35000 926 LYS A O 1
ATOM 3161 N N . GLU A 1 927 ? 123.22200 120.19400 165.55200 1.000 14.82000 927 GLU A N 1
ATOM 3162 C CA . GLU A 1 927 ? 122.73100 120.61200 164.24600 1.000 15.67000 927 GLU A CA 1
ATOM 3163 C C . GLU A 1 927 ? 121.28900 121.09600 164.29900 1.000 31.23000 927 GLU A C 1
ATOM 3164 O O . GLU A 1 927 ? 120.90800 121.97500 163.51300 1.000 42.48000 927 GLU A O 1
ATOM 3170 N N . ASN A 1 928 ? 120.46900 120.56900 165.21500 1.000 34.54000 928 ASN A N 1
ATOM 3171 C CA . ASN A 1 928 ? 119.15900 121.17300 165.42000 1.000 27.74000 928 ASN A CA 1
ATOM 3172 C C . ASN A 1 928 ? 119.29200 122.63400 165.81700 1.000 31.51000 928 ASN A C 1
ATOM 3173 O O . ASN A 1 928 ? 118.57200 123.49400 165.30000 1.000 37.75000 928 ASN A O 1
ATOM 3178 N N . MET A 1 929 ? 120.21600 122.93800 166.73200 1.000 35.21000 929 MET A N 1
ATOM 3179 C CA . MET A 1 929 ? 120.41500 124.33000 167.12000 1.000 33.90000 929 MET A CA 1
ATOM 3180 C C . MET A 1 929 ? 120.96600 125.17100 165.97900 1.000 28.67000 929 MET A C 1
ATOM 3181 O O . MET A 1 929 ? 120.74800 126.38700 165.94600 1.000 40.21000 929 MET A O 1
ATOM 3186 N N . ARG A 1 930 ? 121.68400 124.55300 165.04700 1.000 17.70000 930 ARG A N 1
ATOM 3187 C CA . ARG A 1 930 ? 122.21900 125.30900 163.92100 1.000 20.10000 930 ARG A CA 1
ATOM 3188 C C . ARG A 1 930 ? 121.22500 125.48900 162.78400 1.000 29.78000 930 ARG A C 1
ATOM 3189 O O . ARG A 1 930 ? 121.45600 126.32900 161.90900 1.000 40.17000 930 ARG A O 1
ATOM 3197 N N . LYS A 1 931 ? 120.13900 124.72700 162.76600 1.000 34.91000 931 LYS A N 1
ATOM 3198 C CA . LYS A 1 931 ? 119.13400 124.89000 161.72400 1.000 31.64000 931 LYS A CA 1
ATOM 3199 C C . LYS A 1 931 ? 118.17000 126.04800 161.97400 1.000 42.02000 931 LYS A C 1
ATOM 3200 O O . LYS A 1 931 ? 117.41900 126.40500 161.06100 1.000 49.03000 931 LYS A O 1
ATOM 3206 N N . ILE A 1 932 ? 118.16700 126.63800 163.16300 1.000 41.32000 932 ILE A N 1
ATOM 3207 C CA . ILE A 1 932 ? 117.30000 127.79300 163.43900 1.000 37.97000 932 ILE A CA 1
ATOM 3208 C C . ILE A 1 932 ? 117.75900 128.99300 162.61700 1.000 45.86000 932 ILE A C 1
ATOM 3209 O O . ILE A 1 932 ? 118.94200 129.37200 162.68200 1.000 47.75000 932 ILE A O 1
ATOM 3214 N N . PRO A 1 933 ? 116.86900 129.62300 161.84100 1.000 47.99000 933 PRO A N 1
ATOM 3215 C CA . PRO A 1 933 ? 117.33300 130.38100 160.66700 1.000 49.71000 933 PRO A CA 1
ATOM 3216 C C . PRO A 1 933 ? 118.00800 131.69800 161.00300 1.000 50.60000 933 PRO A C 1
ATOM 3217 O O . PRO A 1 933 ? 118.98100 132.07000 160.33600 1.000 57.75000 933 PRO A O 1
ATOM 3221 N N . ARG A 1 934 ? 117.53100 132.42000 162.01100 1.000 42.98000 934 ARG A N 1
ATOM 3222 C CA . ARG A 1 934 ? 118.12700 133.69700 162.38300 1.000 49.26000 934 ARG A CA 1
ATOM 3223 C C . ARG A 1 934 ? 118.29800 133.79400 163.88700 1.000 52.27000 934 ARG A C 1
ATOM 3224 O O . ARG A 1 934 ? 118.13900 134.86000 164.48700 1.000 61.63000 934 ARG A O 1
ATOM 3232 N N . LYS A 1 935 ? 118.62900 132.67300 164.51600 1.000 45.76000 935 LYS A N 1
ATOM 3233 C CA . LYS A 1 935 ? 118.65900 132.56400 165.96900 1.000 45.62000 935 LYS A CA 1
ATOM 3234 C C . LYS A 1 935 ? 117.33700 132.98900 166.60300 1.000 55.57000 935 LYS A C 1
ATOM 3235 O O . LYS A 1 935 ? 117.30400 133.58100 167.68300 1.000 60.09000 935 LYS A O 1
ATOM 3241 N N . GLY A 1 936 ? 116.23000 132.68400 165.92500 1.000 56.48000 936 GLY A N 1
ATOM 3242 C CA . GLY A 1 936 ? 114.92400 132.68900 166.55300 1.000 58.28000 936 GLY A CA 1
ATOM 3243 C C . GLY A 1 936 ? 114.21000 134.02200 166.63200 1.000 61.06000 936 GLY A C 1
ATOM 3244 O O . GLY A 1 936 ? 113.04900 134.05500 167.06000 1.000 66.38000 936 GLY A O 1
ATOM 3245 N N . ILE A 1 937 ? 114.85300 135.12300 166.23800 1.000 48.28000 937 ILE A N 1
ATOM 3246 C CA . ILE A 1 937 ? 114.19400 136.42600 166.26300 1.000 38.36000 937 ILE A CA 1
ATOM 3247 C C . ILE A 1 937 ? 112.92900 136.43400 165.41300 1.000 44.96000 937 ILE A C 1
ATOM 3248 O O . ILE A 1 937 ? 111.99500 137.19700 165.68500 1.000 54.75000 937 ILE A O 1
ATOM 3253 N N . GLY A 1 938 ? 112.87000 135.59200 164.38200 1.000 47.24000 938 GLY A N 1
ATOM 3254 C CA . GLY A 1 938 ? 111.76500 135.67000 163.43900 1.000 50.94000 938 GLY A CA 1
ATOM 3255 C C . GLY A 1 938 ? 110.42500 135.25000 164.01400 1.000 50.59000 938 GLY A C 1
ATOM 3256 O O . GLY A 1 938 ? 109.37900 135.78000 163.61800 1.000 61.64000 938 GLY A O 1
ATOM 3257 N N . TYR A 1 939 ? 110.42400 134.24800 164.89300 1.000 31.85000 939 TYR A N 1
ATOM 3258 C CA . TYR A 1 939 ? 109.16700 133.61400 165.26800 1.000 34.07000 939 TYR A CA 1
ATOM 3259 C C . TYR A 1 939 ? 108.25100 134.57000 166.01900 1.000 41.28000 939 TYR A C 1
ATOM 3260 O O . TYR A 1 939 ? 107.04500 134.61500 165.75300 1.000 58.78000 939 TYR A O 1
ATOM 3269 N N . ASP A 1 940 ? 108.79400 135.33700 166.96400 1.000 32.99000 940 ASP A N 1
ATOM 3270 C CA . ASP A 1 940 ? 107.96700 136.31900 167.65700 1.000 38.98000 940 ASP A CA 1
ATOM 3271 C C . ASP A 1 940 ? 107.39700 137.35700 166.69800 1.000 49.87000 940 ASP A C 1
ATOM 3272 O O . ASP A 1 940 ? 106.23900 137.76900 166.83700 1.000 54.17000 940 ASP A O 1
ATOM 3277 N N . ILE A 1 941 ? 108.19600 137.80400 165.72700 1.000 53.37000 941 ILE A N 1
ATOM 3278 C CA . ILE A 1 941 ? 107.69500 138.78600 164.76900 1.000 51.23000 941 ILE A CA 1
ATOM 3279 C C . ILE A 1 941 ? 106.54200 138.21600 163.95900 1.000 51.71000 941 ILE A C 1
ATOM 3280 O O . ILE A 1 941 ? 105.52700 138.88900 163.74000 1.000 62.44000 941 ILE A O 1
ATOM 3285 N N . LEU A 1 942 ? 106.67000 136.97100 163.50100 1.000 38.16000 942 LEU A N 1
ATOM 3286 C CA . LEU A 1 942 ? 105.53800 136.33900 162.82800 1.000 43.07000 942 LEU A CA 1
ATOM 3287 C C . LEU A 1 942 ? 104.33700 136.20600 163.75400 1.000 50.62000 942 LEU A C 1
ATOM 3288 O O . LEU A 1 942 ? 103.18900 136.34900 163.31700 1.000 58.82000 942 LEU A O 1
ATOM 3293 N N . LYS A 1 943 ? 104.57700 135.93000 165.03400 1.000 48.90000 943 LYS A N 1
ATOM 3294 C CA . LYS A 1 943 ? 103.47000 135.71500 165.95900 1.000 50.46000 943 LYS A CA 1
ATOM 3295 C C . LYS A 1 943 ? 102.71800 136.99500 166.29400 1.000 50.88000 943 LYS A C 1
ATOM 3296 O O . LYS A 1 943 ? 101.50700 136.94800 166.53400 1.000 55.36000 943 LYS A O 1
ATOM 3302 N N . HIS A 1 944 ? 103.39400 138.14000 166.31500 1.000 40.67000 944 HIS A N 1
ATOM 3303 C CA . HIS A 1 944 ? 102.74700 139.32200 166.87200 1.000 49.94000 944 HIS A CA 1
ATOM 3304 C C . HIS A 1 944 ? 102.73100 140.54400 165.95900 1.000 52.40000 944 HIS A C 1
ATOM 3305 O O . HIS A 1 944 ? 101.83700 141.38800 166.08000 1.000 56.30000 944 HIS A O 1
ATOM 3312 N N . VAL A 1 945 ? 103.69200 140.66200 165.05000 1.000 51.56000 945 VAL A N 1
ATOM 3313 C CA . VAL A 1 945 ? 103.93900 141.93300 164.38100 1.000 43.41000 945 VAL A CA 1
ATOM 3314 C C . VAL A 1 945 ? 103.81500 141.85800 162.86600 1.000 54.76000 945 VAL A C 1
ATOM 3315 O O . VAL A 1 945 ? 103.55800 142.89400 162.23200 1.000 62.66000 945 VAL A O 1
ATOM 3319 N N . THR A 1 946 ? 103.96200 140.69000 162.25000 1.000 60.78000 946 THR A N 1
ATOM 3320 C CA . THR A 1 946 ? 103.69000 140.58100 160.82600 1.000 64.46000 946 THR A CA 1
ATOM 3321 C C . THR A 1 946 ? 102.22000 140.86400 160.54100 1.000 71.87000 946 THR A C 1
ATOM 3322 O O . THR A 1 946 ? 101.34600 140.64400 161.38400 1.000 67.90000 946 THR A O 1
ATOM 3326 N N . LEU A 1 947 ? 101.95200 141.35400 159.33500 1.000 81.17000 947 LEU A N 1
ATOM 3327 C CA . LEU A 1 947 ? 100.57600 141.57700 158.91500 1.000 74.71000 947 LEU A CA 1
ATOM 3328 C C . LEU A 1 947 ? 99.83800 140.24400 158.86000 1.000 76.50000 947 LEU A C 1
ATOM 3329 O O . LEU A 1 947 ? 100.31000 139.30700 158.20200 1.000 78.36000 947 LEU A O 1
ATOM 3334 N N . PRO A 1 948 ? 98.68400 140.12000 159.51600 1.000 68.42000 948 PRO A N 1
ATOM 3335 C CA . PRO A 1 948 ? 98.15300 138.78000 159.80500 1.000 67.43000 948 PRO A CA 1
ATOM 3336 C C . PRO A 1 948 ? 97.78500 137.98600 158.56700 1.000 67.30000 948 PRO A C 1
ATOM 3337 O O . PRO A 1 948 ? 97.70400 136.75500 158.64500 1.000 67.65000 948 PRO A O 1
ATOM 3341 N N . GLU A 1 949 ? 97.55100 138.63900 157.42900 1.000 79.69000 949 GLU A N 1
ATOM 3342 C CA . GLU A 1 949 ? 97.33300 137.90800 156.18800 1.000 82.17000 949 GLU A CA 1
ATOM 3343 C C . GLU A 1 949 ? 98.63400 137.46100 155.53900 1.000 80.15000 949 GLU A C 1
ATOM 3344 O O . GLU A 1 949 ? 98.60100 136.62300 154.63200 1.000 80.50000 949 GLU A O 1
ATOM 3350 N N . ASN A 1 950 ? 99.76600 138.00000 155.98100 1.000 71.26000 950 ASN A N 1
ATOM 3351 C CA . ASN A 1 950 ? 101.05200 137.80000 155.33000 1.000 68.91000 950 ASN A CA 1
ATOM 3352 C C . ASN A 1 950 ? 101.79400 136.56600 155.82900 1.000 73.58000 950 ASN A C 1
ATOM 3353 O O . ASN A 1 950 ? 102.82300 136.20600 155.24700 1.000 74.08000 950 ASN A O 1
ATOM 3358 N N . ARG A 1 951 ? 101.30600 135.91400 156.88400 1.000 70.56000 951 ARG A N 1
ATOM 3359 C CA . ARG A 1 951 ? 102.12000 135.03100 157.71000 1.000 62.98000 951 ARG A CA 1
ATOM 3360 C C . ARG A 1 951 ? 101.74200 133.55900 157.58000 1.000 64.53000 951 ARG A C 1
ATOM 3361 O O . ARG A 1 951 ? 102.21400 132.73700 158.37200 1.000 69.28000 951 ARG A O 1
ATOM 3369 N N . GLY A 1 952 ? 100.90500 133.20700 156.60700 1.000 66.89000 952 GLY A N 1
ATOM 3370 C CA . GLY A 1 952 ? 100.69500 131.81400 156.25000 1.000 65.32000 952 GLY A CA 1
ATOM 3371 C C . GLY A 1 952 ? 99.99000 130.98000 157.30800 1.000 64.94000 952 GLY A C 1
ATOM 3372 O O . GLY A 1 952 ? 99.20500 131.47400 158.12200 1.000 65.87000 952 GLY A O 1
ATOM 3373 N N . SER A 1 953 ? 100.28200 129.67900 157.28100 1.000 60.79000 953 SER A N 1
ATOM 3374 C CA . SER A 1 953 ? 99.55500 128.67800 158.05400 1.000 63.34000 953 SER A CA 1
ATOM 3375 C C . SER A 1 953 ? 99.92700 128.64900 159.53100 1.000 67.51000 953 SER A C 1
ATOM 3376 O O . SER A 1 953 ? 99.28100 127.92500 160.29500 1.000 63.47000 953 SER A O 1
ATOM 3379 N N . LEU A 1 954 ? 100.94500 129.39600 159.94800 1.000 75.78000 954 LEU A N 1
ATOM 3380 C CA . LEU A 1 954 ? 101.46600 129.27000 161.30400 1.000 70.44000 954 LEU A CA 1
ATOM 3381 C C . LEU A 1 954 ? 100.35500 129.46700 162.32700 1.000 66.56000 954 LEU A C 1
ATOM 3382 O O . LEU A 1 954 ? 99.70000 130.51300 162.35500 1.000 68.84000 954 LEU A O 1
ATOM 3387 N N . SER A 1 955 ? 100.15000 128.45600 163.17500 1.000 66.06000 955 SER A N 1
ATOM 3388 C CA . SER A 1 955 ? 99.09300 128.51900 164.17700 1.000 69.30000 955 SER A CA 1
ATOM 3389 C C . SER A 1 955 ? 99.52900 129.28600 165.41900 1.000 70.14000 955 SER A C 1
ATOM 3390 O O . SER A 1 955 ? 98.69500 129.92200 166.07100 1.000 71.07000 955 SER A O 1
ATOM 3393 N N . PHE A 1 956 ? 100.81700 129.24200 165.76100 1.000 62.43000 956 PHE A N 1
ATOM 3394 C CA . PHE A 1 956 ? 101.31100 129.80700 167.01600 1.000 55.48000 956 PHE A CA 1
ATOM 3395 C C . PHE A 1 956 ? 100.61900 129.22100 168.24300 1.000 54.43000 956 PHE A C 1
ATOM 3396 O O . PHE A 1 956 ? 100.53300 129.86700 169.28800 1.000 57.72000 956 PHE A O 1
ATOM 3404 N N . ARG A 1 957 ? 100.10900 127.99500 168.12600 1.000 64.90000 957 ARG A N 1
ATOM 3405 C CA . ARG A 1 957 ? 99.35700 127.38700 169.21500 1.000 70.03000 957 ARG A CA 1
ATOM 3406 C C . ARG A 1 957 ? 100.25300 126.78200 170.29200 1.000 75.82000 957 ARG A C 1
ATOM 3407 O O . ARG A 1 957 ? 99.77400 126.52600 171.40100 1.000 74.43000 957 ARG A O 1
ATOM 3415 N N . VAL A 1 958 ? 101.53100 126.54500 169.99300 1.000 71.39000 958 VAL A N 1
ATOM 3416 C CA . VAL A 1 958 ? 102.43500 125.91600 170.95300 1.000 60.96000 958 VAL A CA 1
ATOM 3417 C C . VAL A 1 958 ? 102.68800 126.86300 172.11700 1.000 58.52000 958 VAL A C 1
ATOM 3418 O O . VAL A 1 958 ? 102.95300 128.05600 171.92400 1.000 64.15000 958 VAL A O 1
ATOM 3422 N N . GLN A 1 959 ? 102.59500 126.33600 173.33400 1.000 48.48000 959 GLN A N 1
ATOM 3423 C CA . GLN A 1 959 ? 102.67400 127.15000 174.53200 1.000 51.10000 959 GLN A CA 1
ATOM 3424 C C . GLN A 1 959 ? 103.84300 126.70200 175.39800 1.000 53.04000 959 GLN A C 1
ATOM 3425 O O . GLN A 1 959 ? 104.18500 125.51600 175.42600 1.000 54.59000 959 GLN A O 1
ATOM 3431 N N . PRO A 1 960 ? 104.47800 127.62600 176.11200 1.000 51.10000 960 PRO A N 1
ATOM 3432 C CA . PRO A 1 960 ? 105.73300 127.30200 176.81700 1.000 50.73000 960 PRO A CA 1
ATOM 3433 C C . PRO A 1 960 ? 105.51900 126.52900 178.11500 1.000 52.54000 960 PRO A C 1
ATOM 3434 O O . PRO A 1 960 ? 105.61600 127.04600 179.22600 1.000 56.32000 960 PRO A O 1
ATOM 3438 N N . GLU A 1 961 ? 105.21400 125.23800 177.97600 1.000 46.88000 961 GLU A N 1
ATOM 3439 C CA . GLU A 1 961 ? 105.20800 124.36700 179.14400 1.000 44.11000 961 GLU A CA 1
ATOM 3440 C C . GLU A 1 961 ? 106.56900 124.35800 179.82800 1.000 43.86000 961 GLU A C 1
ATOM 3441 O O . GLU A 1 961 ? 106.65500 124.36600 181.06000 1.000 47.39000 961 GLU A O 1
ATOM 3447 N N . VAL A 1 962 ? 107.64000 124.34000 179.04300 1.000 48.30000 962 VAL A N 1
ATOM 3448 C CA . VAL A 1 962 ? 109.00800 124.32100 179.54400 1.000 45.79000 962 VAL A CA 1
ATOM 3449 C C . VAL A 1 962 ? 109.79800 125.39600 178.81500 1.000 51.86000 962 VAL A C 1
ATOM 3450 O O . VAL A 1 962 ? 109.65000 125.56500 177.59900 1.000 59.59000 962 VAL A O 1
ATOM 3454 N N . THR A 1 963 ? 110.63600 126.12400 179.54500 1.000 30.96000 963 THR A N 1
ATOM 3455 C CA . THR A 1 963 ? 111.52200 127.07900 178.90500 1.000 23.50000 963 THR A CA 1
ATOM 3456 C C . THR A 1 963 ? 112.90700 126.97400 179.52000 1.000 33.77000 963 THR A C 1
ATOM 3457 O O . THR A 1 963 ? 113.05700 126.71800 180.71600 1.000 37.32000 963 THR A O 1
ATOM 3461 N N . PHE A 1 964 ? 113.92200 127.17400 178.68300 1.000 35.40000 964 PHE A N 1
ATOM 3462 C CA . PHE A 1 964 ? 115.31500 127.02800 179.07600 1.000 30.45000 964 PHE A CA 1
ATOM 3463 C C . PHE A 1 964 ? 116.10400 128.25700 178.65800 1.000 34.10000 964 PHE A C 1
ATOM 3464 O O . PHE A 1 964 ? 115.98500 128.71900 177.52000 1.000 41.52000 964 PHE A O 1
ATOM 3472 N N . ASN A 1 965 ? 116.90600 128.77900 179.57800 1.000 33.31000 965 ASN A N 1
ATOM 3473 C CA . ASN A 1 965 ? 117.82000 129.87000 179.29200 1.000 27.24000 965 ASN A CA 1
ATOM 3474 C C . ASN A 1 965 ? 119.11900 129.60300 180.03400 1.000 37.17000 965 ASN A C 1
ATOM 3475 O O . ASN A 1 965 ? 119.12500 128.95600 181.08300 1.000 41.42000 965 ASN A O 1
ATOM 3480 N N . TYR A 1 966 ? 120.22000 130.10100 179.48300 1.000 41.92000 966 TYR A N 1
ATOM 3481 C CA . TYR A 1 966 ? 121.51600 130.05800 180.15100 1.000 36.78000 966 TYR A CA 1
ATOM 3482 C C . TYR A 1 966 ? 122.12200 131.45300 180.10400 1.000 41.52000 966 TYR A C 1
ATOM 3483 O O . TYR A 1 966 ? 122.53000 131.92200 179.03700 1.000 46.86000 966 TYR A O 1
ATOM 3492 N N . LEU A 1 967 ? 122.17900 132.11300 181.25400 1.000 46.21000 967 LEU A N 1
ATOM 3493 C CA . LEU A 1 967 ? 122.86900 133.38500 181.34800 1.000 44.17000 967 LEU A CA 1
ATOM 3494 C C . LEU A 1 967 ? 124.37900 133.17200 181.31800 1.000 56.25000 967 LEU A C 1
ATOM 3495 O O . LEU A 1 967 ? 124.88400 132.06100 181.50500 1.000 61.57000 967 LEU A O 1
ATOM 3500 N N . GLY A 1 968 ? 125.10000 134.25600 181.07500 1.000 71.56000 968 GLY A N 1
ATOM 3501 C CA . GLY A 1 968 ? 126.54400 134.24000 181.14900 1.000 71.47000 968 GLY A CA 1
ATOM 3502 C C . GLY A 1 968 ? 127.02100 134.31300 182.58300 1.000 72.85000 968 GLY A C 1
ATOM 3503 O O . GLY A 1 968 ? 126.30700 133.96600 183.52700 1.000 74.38000 968 GLY A O 1
ATOM 3504 N N . GLN A 1 969 ? 128.25600 134.77100 182.74400 1.000 91.43000 969 GLN A N 1
ATOM 3505 C CA . GLN A 1 969 ? 128.75600 135.07700 184.07300 1.000 94.56000 969 GLN A CA 1
ATOM 3506 C C . GLN A 1 969 ? 127.95400 136.21200 184.70600 1.000 96.95000 969 GLN A C 1
ATOM 3507 O O . GLN A 1 969 ? 127.27500 136.99000 184.03000 1.000 95.01000 969 GLN A O 1
ATOM 3513 N N . PHE A 1 970 ? 128.04400 136.29200 186.03300 1.000 112.03000 970 PHE A N 1
ATOM 3514 C CA . PHE A 1 970 ? 127.50700 137.41000 186.79900 1.000 113.14000 970 PHE A CA 1
ATOM 3515 C C . PHE A 1 970 ? 128.22700 138.72300 186.52300 1.000 113.15000 970 PHE A C 1
ATOM 3516 O O . PHE A 1 970 ? 127.75700 139.77200 186.97300 1.000 112.01000 970 PHE A O 1
ATOM 3524 N N . ASP A 1 971 ? 129.34600 138.69400 185.80000 1.000 120.32000 971 ASP A N 1
ATOM 3525 C CA . ASP A 1 971 ? 130.11000 139.90700 185.53500 1.000 121.64000 971 ASP A CA 1
ATOM 3526 C C . ASP A 1 971 ? 129.36900 140.90400 184.65400 1.000 121.81000 971 ASP A C 1
ATOM 3527 O O . ASP A 1 971 ? 129.91400 141.98000 184.38100 1.000 121.27000 971 ASP A O 1
ATOM 3532 N N . ALA A 1 972 ? 128.15400 140.58200 184.20600 1.000 116.29000 972 ALA A N 1
ATOM 3533 C CA . ALA A 1 972 ? 127.27800 141.60000 183.64100 1.000 117.34000 972 ALA A CA 1
ATOM 3534 C C . ALA A 1 972 ? 126.72500 142.53000 184.71100 1.000 116.88000 972 ALA A C 1
ATOM 3535 O O . ALA A 1 972 ? 126.22400 143.61000 184.38000 1.000 112.71000 972 ALA A O 1
ATOM 3537 N N . ASP A 1 973 ? 126.79900 142.13200 185.98000 1.000 124.35000 973 ASP A N 1
ATOM 3538 C CA . ASP A 1 973 ? 126.51200 143.00800 187.10800 1.000 124.46000 973 ASP A CA 1
ATOM 3539 C C . ASP A 1 973 ? 127.78000 143.58600 187.72400 1.000 123.46000 973 ASP A C 1
ATOM 3540 O O . ASP A 1 973 ? 127.86700 144.79800 187.94100 1.000 120.96000 973 ASP A O 1
ATOM 3545 N N . MET A 1 974 ? 128.76500 142.74000 188.01700 1.000 127.47000 974 MET A N 1
ATOM 3546 C CA . MET A 1 974 ? 130.05100 143.19700 188.54200 1.000 127.56000 974 MET A CA 1
ATOM 3547 C C . MET A 1 974 ? 130.97600 143.71700 187.44900 1.000 127.19000 974 MET A C 1
ATOM 3548 O O . MET A 1 974 ? 132.18000 143.44900 187.46200 1.000 125.82000 974 MET A O 1
ATOM 3553 N N . ARG A 1 975 ? 130.43000 144.46600 186.49100 1.000 130.32000 975 ARG A N 1
ATOM 3554 C CA . ARG A 1 975 ? 131.19100 144.95100 185.34900 1.000 128.91000 975 ARG A CA 1
ATOM 3555 C C . ARG A 1 975 ? 132.10000 146.12200 185.69300 1.000 128.34000 975 ARG A C 1
ATOM 3556 O O . ARG A 1 975 ? 132.89800 146.53300 184.84500 1.000 126.86000 975 ARG A O 1
ATOM 3564 N N . THR A 1 976 ? 132.00100 146.66900 186.90400 1.000 126.93000 976 THR A N 1
ATOM 3565 C CA . THR A 1 976 ? 132.90500 147.72400 187.33400 1.000 126.36000 976 THR A CA 1
ATOM 3566 C C . THR A 1 976 ? 133.10200 147.63400 188.84000 1.000 126.77000 976 THR A C 1
ATOM 3567 O O . THR A 1 976 ? 132.24100 147.12900 189.56500 1.000 125.67000 976 THR A O 1
ATOM 3571 N N . GLU A 1 977 ? 134.25400 148.12300 189.29700 1.000 135.79000 977 GLU A N 1
ATOM 3572 C CA . GLU A 1 977 ? 134.68400 147.98600 190.68200 1.000 136.74000 977 GLU A CA 1
ATOM 3573 C C . GLU A 1 977 ? 134.25300 149.14400 191.57400 1.000 136.12000 977 GLU A C 1
ATOM 3574 O O . GLU A 1 977 ? 134.33400 149.02000 192.80100 1.000 136.24000 977 GLU A O 1
ATOM 3580 N N . LEU A 1 978 ? 133.79900 150.26100 191.00100 1.000 131.66000 978 LEU A N 1
ATOM 3581 C CA . LEU A 1 978 ? 133.49700 151.43500 191.81100 1.000 131.26000 978 LEU A CA 1
ATOM 3582 C C . LEU A 1 978 ? 132.32100 151.21000 192.75300 1.000 132.79000 978 LEU A C 1
ATOM 3583 O O . LEU A 1 978 ? 132.18500 151.94200 193.73900 1.000 133.51000 978 LEU A O 1
ATOM 3588 N N . PHE A 1 979 ? 131.47200 150.22600 192.47200 1.000 131.02000 979 PHE A N 1
ATOM 3589 C CA . PHE A 1 979 ? 130.43000 149.81800 193.40200 1.000 129.51000 979 PHE A CA 1
ATOM 3590 C C . PHE A 1 979 ? 130.18900 148.32700 193.22600 1.000 129.50000 979 PHE A C 1
ATOM 3591 O O . PHE A 1 979 ? 130.61600 147.72400 192.23800 1.000 130.41000 979 PHE A O 1
ATOM 3599 N N . THR A 1 980 ? 129.49900 147.73500 194.19600 1.000 120.88000 980 THR A N 1
ATOM 3600 C CA . THR A 1 980 ? 129.27500 146.29800 194.19300 1.000 119.33000 980 THR A CA 1
ATOM 3601 C C . THR A 1 980 ? 127.83400 146.01600 194.58300 1.000 117.94000 980 THR A C 1
ATOM 3602 O O . THR A 1 980 ? 127.13500 146.87000 195.13400 1.000 119.64000 980 THR A O 1
ATOM 3606 N N . ARG A 1 981 ? 127.39900 144.79400 194.29100 1.000 117.72000 981 ARG A N 1
ATOM 3607 C CA . ARG A 1 981 ? 126.05300 144.37600 194.65100 1.000 120.71000 981 ARG A CA 1
ATOM 3608 C C . ARG A 1 981 ? 125.85800 144.44200 196.15900 1.000 122.51000 981 ARG A C 1
ATOM 3609 O O . ARG A 1 981 ? 126.71700 144.00500 196.93000 1.000 121.61000 981 ARG A O 1
ATOM 3617 N N . SER A 1 982 ? 124.72600 144.99500 196.57400 1.000 127.08000 982 SER A N 1
ATOM 3618 C CA . SER A 1 982 ? 124.39100 145.02600 197.98900 1.000 126.28000 982 SER A CA 1
ATOM 3619 C C . SER A 1 982 ? 124.32800 143.60300 198.53300 1.000 125.25000 982 SER A C 1
ATOM 3620 O O . SER A 1 982 ? 123.61400 142.76100 197.97100 1.000 123.81000 982 SER A O 1
ATOM 3623 N N . PRO A 1 983 ? 125.05500 143.29100 199.60600 1.000 121.73000 983 PRO A N 1
ATOM 3624 C CA . PRO A 1 983 ? 124.86000 141.98600 200.25700 1.000 121.32000 983 PRO A CA 1
ATOM 3625 C C . PRO A 1 983 ? 123.41100 141.71500 200.61400 1.000 120.49000 983 PRO A C 1
ATOM 3626 O O . PRO A 1 983 ? 122.92800 140.59100 200.43000 1.000 119.90000 983 PRO A O 1
ATOM 3630 N N . TYR A 1 984 ? 122.69700 142.72300 201.11500 1.000 129.07000 984 TYR A N 1
ATOM 3631 C CA . TYR A 1 984 ? 121.24400 142.65700 201.19200 1.000 130.70000 984 TYR A CA 1
ATOM 3632 C C . TYR A 1 984 ? 120.62900 142.77400 199.80400 1.000 131.19000 984 TYR A C 1
ATOM 3633 O O . TYR A 1 984 ? 120.04300 143.80600 199.46200 1.000 130.30000 984 TYR A O 1
ATOM 3642 N N . SER A 1 985 ? 120.75700 141.72100 198.99800 1.000 114.58000 985 SER A N 1
ATOM 3643 C CA . SER A 1 985 ? 120.12500 141.71300 197.68500 1.000 111.82000 985 SER A CA 1
ATOM 3644 C C . SER A 1 985 ? 118.65200 141.34200 197.76800 1.000 111.10000 985 SER A C 1
ATOM 3645 O O . SER A 1 985 ? 117.85500 141.79500 196.93800 1.000 109.03000 985 SER A O 1
ATOM 3648 N N . GLY A 1 986 ? 118.27500 140.53200 198.75100 1.000 105.56000 986 GLY A N 1
ATOM 3649 C CA . GLY A 1 986 ? 116.91100 140.06900 198.88000 1.000 104.65000 986 GLY A CA 1
ATOM 3650 C C . GLY A 1 986 ? 116.42700 139.35700 197.63100 1.000 103.92000 986 GLY A C 1
ATOM 3651 O O . GLY A 1 986 ? 117.20100 138.78600 196.85600 1.000 105.13000 986 GLY A O 1
ATOM 3652 N N . GLY A 1 987 ? 115.11200 139.39500 197.43600 1.000 91.75000 987 GLY A N 1
ATOM 3653 C CA . GLY A 1 987 ? 114.48300 138.84100 196.25300 1.000 89.64000 987 GLY A CA 1
ATOM 3654 C C . GLY A 1 987 ? 114.63400 139.69500 195.01200 1.000 91.30000 987 GLY A C 1
ATOM 3655 O O . GLY A 1 987 ? 113.90400 139.50800 194.03400 1.000 89.86000 987 GLY A O 1
ATOM 3656 N N . ASN A 1 988 ? 115.58200 140.63100 195.03100 1.000 93.58000 988 ASN A N 1
ATOM 3657 C CA . ASN A 1 988 ? 115.60300 141.74300 194.09000 1.000 94.42000 988 ASN A CA 1
ATOM 3658 C C . ASN A 1 988 ? 116.69300 141.58500 193.03300 1.000 93.01000 988 ASN A C 1
ATOM 3659 O O . ASN A 1 988 ? 117.23900 142.57400 192.54000 1.000 94.45000 988 ASN A O 1
ATOM 3664 N N . THR A 1 989 ? 117.02000 140.34600 192.68600 1.000 82.07000 989 THR A N 1
ATOM 3665 C CA . THR A 1 989 ? 118.00000 140.06700 191.65000 1.000 84.66000 989 THR A CA 1
ATOM 3666 C C . THR A 1 989 ? 117.38100 140.20900 190.26000 1.000 81.52000 989 THR A C 1
ATOM 3667 O O . THR A 1 989 ? 116.16000 140.22600 190.08900 1.000 76.74000 989 THR A O 1
ATOM 3671 N N . LEU A 1 990 ? 118.25500 140.31000 189.25700 1.000 76.80000 990 LEU A N 1
ATOM 3672 C CA . LEU A 1 990 ? 117.80200 140.49100 187.88100 1.000 73.64000 990 LEU A CA 1
ATOM 3673 C C . LEU A 1 990 ? 117.05800 139.26000 187.38000 1.000 67.68000 990 LEU A C 1
ATOM 3674 O O . LEU A 1 990 ? 115.99200 139.37200 186.76600 1.000 64.70000 990 LEU A O 1
ATOM 3679 N N . GLY A 1 991 ? 117.60400 138.07900 187.63400 1.000 80.13000 991 GLY A N 1
ATOM 3680 C CA . GLY A 1 991 ? 117.20900 136.87100 186.94300 1.000 82.80000 991 GLY A CA 1
ATOM 3681 C C . GLY A 1 991 ? 116.01700 136.17300 187.56300 1.000 85.26000 991 GLY A C 1
ATOM 3682 O O . GLY A 1 991 ? 115.25600 136.74700 188.34700 1.000 86.28000 991 GLY A O 1
ATOM 3683 N N . ALA A 1 992 ? 115.85700 134.90100 187.19200 1.000 84.95000 992 ALA A N 1
ATOM 3684 C CA . ALA A 1 992 ? 114.73900 134.10100 187.67700 1.000 84.72000 992 ALA A CA 1
ATOM 3685 C C . ALA A 1 992 ? 114.75800 133.90600 189.18700 1.000 82.34000 992 ALA A C 1
ATOM 3686 O O . ALA A 1 992 ? 113.73300 133.52400 189.76000 1.000 83.71000 992 ALA A O 1
ATOM 3688 N N . ASP A 1 993 ? 115.88400 134.15700 189.84600 1.000 80.65000 993 ASP A N 1
ATOM 3689 C CA . ASP A 1 993 ? 115.91800 134.12200 191.30200 1.000 81.83000 993 ASP A CA 1
ATOM 3690 C C . ASP A 1 993 ? 115.48500 135.43300 191.95100 1.000 85.03000 993 ASP A C 1
ATOM 3691 O O . ASP A 1 993 ? 115.55300 135.54900 193.17900 1.000 84.99000 993 ASP A O 1
ATOM 3696 N N . GLY A 1 994 ? 115.04800 136.41500 191.16900 1.000 87.52000 994 GLY A N 1
ATOM 3697 C CA . GLY A 1 994 ? 114.35900 137.55900 191.74100 1.000 83.84000 994 GLY A CA 1
ATOM 3698 C C . GLY A 1 994 ? 113.03000 137.14700 192.35000 1.000 87.04000 994 GLY A C 1
ATOM 3699 O O . GLY A 1 994 ? 112.29000 136.33700 191.79000 1.000 88.02000 994 GLY A O 1
ATOM 3700 N N . LYS A 1 995 ? 112.72200 137.71300 193.51400 1.000 86.44000 995 LYS A N 1
ATOM 3701 C CA . LYS A 1 995 ? 111.53500 137.31800 194.26300 1.000 86.04000 995 LYS A CA 1
ATOM 3702 C C . LYS A 1 995 ? 110.44000 138.37100 194.27500 1.000 83.74000 995 LYS A C 1
ATOM 3703 O O . LYS A 1 995 ? 109.25900 138.02400 194.21500 1.000 84.73000 995 LYS A O 1
ATOM 3709 N N . ASN A 1 996 ? 110.79900 139.64700 194.35200 1.000 76.08000 996 ASN A N 1
ATOM 3710 C CA . ASN A 1 996 ? 109.82800 140.72900 194.43300 1.000 77.53000 996 ASN A CA 1
ATOM 3711 C C . ASN A 1 996 ? 109.34300 141.21100 193.07300 1.000 77.14000 996 ASN A C 1
ATOM 3712 O O . ASN A 1 996 ? 108.35100 141.94600 193.01400 1.000 78.52000 996 ASN A O 1
ATOM 3717 N N . ASN A 1 997 ? 110.00800 140.82300 191.98900 1.000 62.69000 997 ASN A N 1
ATOM 3718 C CA . ASN A 1 997 ? 109.90200 141.55100 190.73400 1.000 64.51000 997 ASN A CA 1
ATOM 3719 C C . ASN A 1 997 ? 108.63800 141.23500 189.94400 1.000 62.01000 997 ASN A C 1
ATOM 3720 O O . ASN A 1 997 ? 108.36400 141.92600 188.95800 1.000 67.89000 997 ASN A O 1
ATOM 3725 N N . LEU A 1 998 ? 107.86800 140.22400 190.33200 1.000 46.21000 998 LEU A N 1
ATOM 3726 C CA . LEU A 1 998 ? 106.51800 140.04600 189.82000 1.000 50.47000 998 LEU A CA 1
ATOM 3727 C C . LEU A 1 998 ? 105.50300 140.02600 190.95300 1.000 54.71000 998 LEU A C 1
ATOM 3728 O O . LEU A 1 998 ? 105.80100 139.59400 192.07100 1.000 55.30000 998 LEU A O 1
ATOM 3733 N N . SER A 1 999 ? 104.30300 140.50900 190.65400 1.000 63.17000 999 SER A N 1
ATOM 3734 C CA . SER A 1 999 ? 103.22700 140.48400 191.63300 1.000 63.31000 999 SER A CA 1
ATOM 3735 C C . SER A 1 999 ? 102.87600 139.03800 191.96800 1.000 59.40000 999 SER A C 1
ATOM 3736 O O . SER A 1 999 ? 102.70700 138.21900 191.05400 1.000 57.60000 999 SER A O 1
ATOM 3739 N N . PRO A 1 1000 ? 102.74100 138.69000 193.24600 1.000 57.17000 1000 PRO A N 1
ATOM 3740 C CA . PRO A 1 1000 ? 102.28300 137.34400 193.61300 1.000 59.23000 1000 PRO A CA 1
ATOM 3741 C C . PRO A 1 1000 ? 100.98400 136.91000 192.95400 1.000 59.00000 1000 PRO A C 1
ATOM 3742 O O . PRO A 1 1000 ? 100.73900 135.70800 192.81000 1.000 69.30000 1000 PRO A O 1
ATOM 3746 N N . GLU A 1 1001 ? 100.14700 137.85600 192.54900 1.000 48.64000 1001 GLU A N 1
ATOM 3747 C CA . GLU A 1 1001 ? 98.87800 137.52700 191.91600 1.000 54.28000 1001 GLU A CA 1
ATOM 3748 C C . GLU A 1 1001 ? 99.00000 137.29200 190.41800 1.000 54.76000 1001 GLU A C 1
ATOM 3749 O O . GLU A 1 1001 ? 97.99700 136.97000 189.77600 1.000 59.62000 1001 GLU A O 1
ATOM 3755 N N . SER A 1 1002 ? 100.18900 137.44700 189.85000 1.000 48.68000 1002 SER A N 1
ATOM 3756 C CA . SER A 1 1002 ? 100.36800 137.24200 188.42300 1.000 53.50000 1002 SER A CA 1
ATOM 3757 C C . SER A 1 1002 ? 100.17200 135.77600 188.04900 1.000 61.82000 1002 SER A C 1
ATOM 3758 O O . SER A 1 1002 ? 100.41400 134.86700 188.84800 1.000 68.50000 1002 SER A O 1
ATOM 3761 N N . GLU A 1 1003 ? 99.73000 135.55100 186.81400 1.000 59.90000 1003 GLU A N 1
ATOM 3762 C CA . GLU A 1 1003 ? 99.66300 134.20500 186.26400 1.000 61.60000 1003 GLU A CA 1
ATOM 3763 C C . GLU A 1 1003 ? 101.04100 133.54600 186.23400 1.000 69.76000 1003 GLU A C 1
ATOM 3764 O O . GLU A 1 1003 ? 102.08100 134.21000 186.20400 1.000 73.14000 1003 GLU A O 1
ATOM 3770 N N . VAL A 1 1004 ? 101.03600 132.21500 186.24700 1.000 57.01000 1004 VAL A N 1
ATOM 3771 C CA . VAL A 1 1004 ? 102.17500 131.41500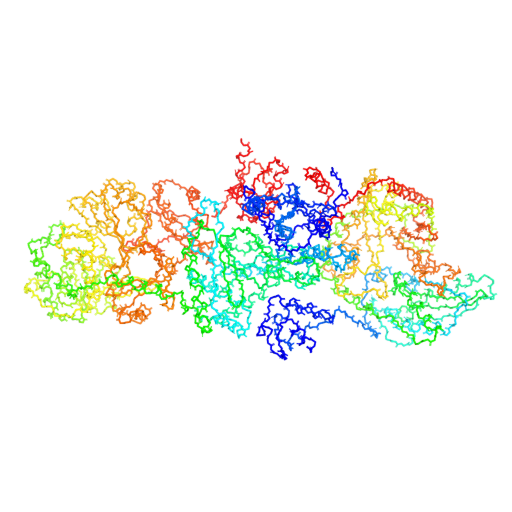 185.80200 1.000 46.42000 1004 VAL A CA 1
ATOM 3772 C C . VAL A 1 1004 ? 102.13300 131.29000 184.28100 1.000 46.84000 1004 VAL A C 1
ATOM 3773 O O . VAL A 1 1004 ? 101.21400 130.68700 183.72400 1.000 46.46000 1004 VAL A O 1
ATOM 3777 N N . TYR A 1 1005 ? 103.13000 131.86100 183.60600 1.000 44.57000 1005 TYR A N 1
ATOM 3778 C CA . TYR A 1 1005 ? 103.20900 131.78400 182.15300 1.000 41.14000 1005 TYR A CA 1
ATOM 3779 C C . TYR A 1 1005 ? 104.05800 130.62100 181.65500 1.000 55.08000 1005 TYR A C 1
ATOM 3780 O O . TYR A 1 1005 ? 103.96600 130.27300 180.47200 1.000 56.76000 1005 TYR A O 1
ATOM 3789 N N . THR A 1 1006 ? 104.87800 130.01200 182.51400 1.000 53.86000 1006 THR A N 1
ATOM 3790 C CA . THR A 1 1006 ? 105.66600 128.84200 182.14400 1.000 44.79000 1006 THR A CA 1
ATOM 3791 C C . THR A 1 1006 ? 105.68400 127.85100 183.29900 1.000 49.43000 1006 THR A C 1
ATOM 3792 O O . THR A 1 1006 ? 105.85200 128.24100 184.45800 1.000 56.16000 1006 THR A O 1
ATOM 3796 N N . ALA A 1 1007 ? 105.50800 126.56700 182.97300 1.000 37.32000 1007 ALA A N 1
ATOM 3797 C CA . ALA A 1 1007 ? 105.36300 125.53600 183.99700 1.000 27.71000 1007 ALA A CA 1
ATOM 3798 C C . ALA A 1 1007 ? 106.69900 125.11100 184.59800 1.000 40.04000 1007 ALA A C 1
ATOM 3799 O O . ALA A 1 1007 ? 106.82200 124.98600 185.82000 1.000 43.08000 1007 ALA A O 1
ATOM 3801 N N . LEU A 1 1008 ? 107.70800 124.87700 183.76000 1.000 41.79000 1008 LEU A N 1
ATOM 3802 C CA . LEU A 1 1008 ? 109.08300 124.66900 184.20500 1.000 29.86000 1008 LEU A CA 1
ATOM 3803 C C . LEU A 1 1008 ? 109.96600 125.77700 183.65700 1.000 33.52000 1008 LEU A C 1
ATOM 3804 O O . LEU A 1 1008 ? 110.08400 125.93400 182.43800 1.000 41.83000 1008 LEU A O 1
ATOM 3809 N N . ASN A 1 1009 ? 110.58200 126.54200 184.55100 1.000 42.66000 1009 ASN A N 1
ATOM 3810 C CA . ASN A 1 1009 ? 111.50500 127.60300 184.17100 1.000 48.14000 1009 ASN A CA 1
ATOM 3811 C C . ASN A 1 1009 ? 112.90700 127.25300 184.65100 1.000 53.76000 1009 ASN A C 1
ATOM 3812 O O . ASN A 1 1009 ? 113.15000 127.16200 185.85900 1.000 60.15000 1009 ASN A O 1
ATOM 3817 N N . ILE A 1 1010 ? 113.81900 127.05700 183.70400 1.000 46.95000 1010 ILE A N 1
ATOM 3818 C CA . ILE A 1 1010 ? 115.15100 126.52100 183.95900 1.000 35.43000 1010 ILE A CA 1
ATOM 3819 C C . ILE A 1 1010 ? 116.15400 127.54700 183.45200 1.000 42.61000 1010 ILE A C 1
ATOM 3820 O O . ILE A 1 1010 ? 116.18500 127.84500 182.25200 1.000 50.75000 1010 ILE A O 1
ATOM 3825 N N . THR A 1 1011 ? 116.96900 128.08900 184.35300 1.000 45.34000 1011 THR A N 1
ATOM 3826 C CA . THR A 1 1011 ? 117.91600 129.13700 183.99700 1.000 46.70000 1011 THR A CA 1
ATOM 3827 C C . THR A 1 1011 ? 119.28300 128.82100 184.57900 1.000 51.65000 1011 THR A C 1
ATOM 3828 O O . THR A 1 1011 ? 119.39900 128.49500 185.76400 1.000 53.09000 1011 THR A O 1
ATOM 3832 N N . GLY A 1 1012 ? 120.31100 128.92500 183.74400 1.000 51.72000 1012 GLY A N 1
ATOM 3833 C CA . GLY A 1 1012 ? 121.67800 128.69700 184.16000 1.000 47.39000 1012 GLY A CA 1
ATOM 3834 C C . GLY A 1 1012 ? 122.43600 129.98300 184.43000 1.000 46.10000 1012 GLY A C 1
ATOM 3835 O O . GLY A 1 1012 ? 122.18900 131.01200 183.81100 1.000 53.47000 1012 GLY A O 1
ATOM 3836 N N . LEU A 1 1013 ? 123.36800 129.90300 185.37200 1.000 52.80000 1013 LEU A N 1
ATOM 3837 C CA . LEU A 1 1013 ? 124.28600 130.99000 185.66200 1.000 57.48000 1013 LEU A CA 1
ATOM 3838 C C . LEU A 1 1013 ? 125.55400 130.39200 186.24500 1.000 58.39000 1013 LEU A C 1
ATOM 3839 O O . LEU A 1 1013 ? 125.56800 129.24600 186.69900 1.000 64.19000 1013 LEU A O 1
ATOM 3844 N N . ILE A 1 1014 ? 126.62700 131.17500 186.22800 1.000 67.94000 1014 ILE A N 1
ATOM 3845 C CA . ILE A 1 1014 ? 127.85300 130.82500 186.93100 1.000 67.61000 1014 ILE A CA 1
ATOM 3846 C C . ILE A 1 1014 ? 128.08500 131.83700 188.04100 1.000 76.38000 1014 ILE A C 1
ATOM 3847 O O . ILE A 1 1014 ? 128.05400 133.05000 187.80400 1.000 79.55000 1014 ILE A O 1
ATOM 3852 N N . GLU A 1 1015 ? 128.32100 131.33500 189.25000 1.000 90.55000 1015 GLU A N 1
ATOM 3853 C CA . GLU A 1 1015 ? 128.75300 132.14500 190.37800 1.000 90.42000 1015 GLU A CA 1
ATOM 3854 C C . GLU A 1 1015 ? 129.92200 131.44600 191.05100 1.000 89.07000 1015 GLU A C 1
ATOM 3855 O O . GLU A 1 1015 ? 129.88100 130.23200 191.27600 1.000 87.99000 1015 GLU A O 1
ATOM 3861 N N . GLY A 1 1016 ? 130.96000 132.21100 191.37400 1.000 81.08000 1016 GLY A N 1
ATOM 3862 C CA . GLY A 1 1016 ? 132.10100 131.63800 192.05800 1.000 79.03000 1016 GLY A CA 1
ATOM 3863 C C . GLY A 1 1016 ? 132.73500 130.46800 191.34500 1.000 80.04000 1016 GLY A C 1
ATOM 3864 O O . GLY A 1 1016 ? 133.40900 129.65500 191.98200 1.000 83.49000 1016 GLY A O 1
ATOM 3865 N N . GLY A 1 1017 ? 132.53600 130.35500 190.03500 1.000 74.85000 1017 GLY A N 1
ATOM 3866 C CA . GLY A 1 1017 ? 133.04800 129.23600 189.27400 1.000 76.57000 1017 GLY A CA 1
ATOM 3867 C C . GLY A 1 1017 ? 132.20900 127.97900 189.28600 1.000 76.64000 1017 GLY A C 1
ATOM 3868 O O . GLY A 1 1017 ? 132.68700 126.93900 188.82100 1.000 80.02000 1017 GLY A O 1
ATOM 3869 N N . GLU A 1 1018 ? 130.98000 128.02600 189.79400 1.000 72.06000 1018 GLU A N 1
ATOM 3870 C CA . GLU A 1 1018 ? 130.06400 126.89600 189.71400 1.000 72.32000 1018 GLU A CA 1
ATOM 3871 C C . GLU A 1 1018 ? 128.88500 127.23700 188.81300 1.000 75.96000 1018 GLU A C 1
ATOM 3872 O O . GLU A 1 1018 ? 128.28000 128.30500 188.95200 1.000 76.83000 1018 GLU A O 1
ATOM 3878 N N . LEU A 1 1019 ? 128.56000 126.32900 187.89700 1.000 68.75000 1019 LEU A N 1
ATOM 3879 C CA . LEU A 1 1019 ? 127.28400 126.38600 187.19500 1.000 66.75000 1019 LEU A CA 1
ATOM 3880 C C . LEU A 1 1019 ? 126.14200 126.06400 188.14900 1.000 61.15000 1019 LEU A C 1
ATOM 3881 O O . LEU A 1 1019 ? 126.21100 125.09400 188.91000 1.000 64.22000 1019 LEU A O 1
ATOM 3886 N N . VAL A 1 1020 ? 125.08800 126.87400 188.11000 1.000 53.23000 1020 VAL A N 1
ATOM 3887 C CA . VAL A 1 1020 ? 123.84900 126.59600 188.82600 1.000 51.37000 1020 VAL A CA 1
ATOM 3888 C C . VAL A 1 1020 ? 122.70700 126.55200 187.82100 1.000 52.35000 1020 VAL A C 1
ATOM 3889 O O . VAL A 1 1020 ? 122.51300 127.50300 187.05600 1.000 57.41000 1020 VAL A O 1
ATOM 3893 N N . LEU A 1 1021 ? 121.95200 125.45800 187.82500 1.000 51.89000 1021 LEU A N 1
ATOM 3894 C CA . LEU A 1 1021 ? 120.67700 125.39300 187.12500 1.000 50.71000 1021 LEU A CA 1
ATOM 3895 C C . LEU A 1 1021 ? 119.55800 125.48500 188.15400 1.000 56.80000 1021 LEU A C 1
ATOM 3896 O O . LEU A 1 1021 ? 119.50700 124.68700 189.09600 1.000 57.46000 1021 LEU A O 1
ATOM 3901 N N . THR A 1 1022 ? 118.66700 126.45200 187.96900 1.000 56.78000 1022 THR A N 1
ATOM 3902 C CA . THR A 1 1022 ? 117.52000 126.65000 188.84400 1.000 54.51000 1022 THR A CA 1
ATOM 3903 C C . THR A 1 1022 ? 116.27800 126.10300 188.15600 1.000 48.80000 1022 THR A C 1
ATOM 3904 O O . THR A 1 1022 ? 115.93400 126.54300 187.05500 1.000 50.91000 1022 THR A O 1
ATOM 3908 N N . PHE A 1 1023 ? 115.60500 125.15400 188.79900 1.000 44.00000 1023 PHE A N 1
ATOM 3909 C CA . PHE A 1 1023 ? 114.29800 124.69400 188.34600 1.000 43.84000 1023 PHE A CA 1
ATOM 3910 C C . PHE A 1 1023 ? 113.22700 125.39300 189.17300 1.000 55.19000 1023 PHE A C 1
ATOM 3911 O O . PHE A 1 1023 ? 113.07900 125.12100 190.36900 1.000 56.09000 1023 PHE A O 1
ATOM 3919 N N . SER A 1 1024 ? 112.48100 126.28900 188.53400 1.000 63.98000 1024 SER A N 1
ATOM 3920 C CA . SER A 1 1024 ? 111.32300 126.92900 189.13800 1.000 56.74000 1024 SER A CA 1
ATOM 3921 C C . SER A 1 1024 ? 110.06400 126.29200 188.57500 1.000 50.44000 1024 SER A C 1
ATOM 3922 O O . SER A 1 1024 ? 109.93100 126.14500 187.35700 1.000 55.50000 1024 SER A O 1
ATOM 3925 N N . TYR A 1 1025 ? 109.14000 125.92300 189.45400 1.000 48.74000 1025 TYR A N 1
ATOM 3926 C CA . TYR A 1 1025 ? 107.98400 125.14800 189.03800 1.000 57.80000 1025 TYR A CA 1
ATOM 3927 C C . TYR A 1 1025 ? 106.75800 125.59700 189.81700 1.000 64.64000 1025 TYR A C 1
ATOM 3928 O O . TYR A 1 1025 ? 106.86300 126.13100 190.92300 1.000 63.50000 1025 TYR A O 1
ATOM 3937 N N . SER A 1 1026 ? 105.59200 125.39500 189.20700 1.000 67.24000 1026 SER A N 1
ATOM 3938 C CA . SER A 1 1026 ? 104.31300 125.65600 189.85700 1.000 64.27000 1026 SER A CA 1
ATOM 3939 C C . SER A 1 1026 ? 103.92300 124.46600 190.72300 1.000 63.24000 1026 SER A C 1
ATOM 3940 O O . SER A 1 1026 ? 103.53200 123.41500 190.20700 1.000 62.96000 1026 SER A O 1
ATOM 3943 N N . SER A 1 1027 ? 104.01300 124.63000 192.03700 1.000 61.57000 1027 SER A N 1
ATOM 3944 C CA . SER A 1 1027 ? 103.28300 123.74200 192.92400 1.000 56.91000 1027 SER A CA 1
ATOM 3945 C C . SER A 1 1027 ? 101.80800 123.77900 192.55500 1.000 55.33000 1027 SER A C 1
ATOM 3946 O O . SER A 1 1027 ? 101.28600 124.80200 192.10500 1.000 61.82000 1027 SER A O 1
ATOM 3949 N N . GLU A 1 1028 ? 101.13100 122.65300 192.74300 1.000 56.99000 1028 GLU A N 1
ATOM 3950 C CA . GLU A 1 1028 ? 99.80100 122.41300 192.19600 1.000 61.85000 1028 GLU A CA 1
ATOM 3951 C C . GLU A 1 1028 ? 99.81200 122.18300 190.69100 1.000 63.10000 1028 GLU A C 1
ATOM 3952 O O . GLU A 1 1028 ? 98.74800 122.22400 190.06000 1.000 65.89000 1028 GLU A O 1
ATOM 3958 N N . GLN A 1 1029 ? 100.98000 121.94900 190.09200 1.000 64.33000 1029 GLN A N 1
ATOM 3959 C CA . GLN A 1 1029 ? 101.04400 121.25500 188.81100 1.000 64.65000 1029 GLN A CA 1
ATOM 3960 C C . GLN A 1 1029 ? 102.00500 120.07500 188.89100 1.000 66.02000 1029 GLN A C 1
ATOM 3961 O O . GLN A 1 1029 ? 101.83500 119.07300 188.18900 1.000 66.70000 1029 GLN A O 1
ATOM 3967 N N . TYR A 1 1030 ? 103.02300 120.19400 189.74000 1.000 66.62000 1030 TYR A N 1
ATOM 3968 C CA . TYR A 1 1030 ? 103.95800 119.11600 190.01700 1.000 65.00000 1030 TYR A CA 1
ATOM 3969 C C . TYR A 1 1030 ? 104.26300 119.11600 191.50500 1.000 66.26000 1030 TYR A C 1
ATOM 3970 O O . TYR A 1 1030 ? 104.09300 120.12700 192.19000 1.000 70.00000 1030 TYR A O 1
ATOM 3979 N N . ARG A 1 1031 ? 104.71900 117.97600 192.00700 1.000 62.19000 1031 ARG A N 1
ATOM 3980 C CA . ARG A 1 1031 ? 105.15600 117.89800 193.39000 1.000 64.07000 1031 ARG A CA 1
ATOM 3981 C C . ARG A 1 1031 ? 106.67300 117.79500 193.48600 1.000 62.66000 1031 ARG A C 1
ATOM 3982 O O . ARG A 1 1031 ? 107.35800 117.35400 192.56000 1.000 70.40000 1031 ARG A O 1
ATOM 3990 N N . GLU A 1 1032 ? 107.17700 118.22700 194.64300 1.000 64.74000 1032 GLU A N 1
ATOM 3991 C CA . GLU A 1 1032 ? 108.60500 118.44800 194.85000 1.000 67.98000 1032 GLU A CA 1
ATOM 3992 C C . GLU A 1 1032 ? 109.46000 117.26800 194.40400 1.000 75.85000 1032 GLU A C 1
ATOM 3993 O O . GLU A 1 1032 ? 110.51600 117.45400 193.78700 1.000 78.16000 1032 GLU A O 1
ATOM 3999 N N . GLU A 1 1033 ? 109.02400 116.04600 194.71300 1.000 75.69000 1033 GLU A N 1
ATOM 4000 C CA . GLU A 1 1033 ? 109.81100 114.86600 194.36700 1.000 72.51000 1033 GLU A CA 1
ATOM 4001 C C . GLU A 1 1033 ? 110.02200 114.73400 192.86400 1.000 72.20000 1033 GLU A C 1
ATOM 4002 O O . GLU A 1 1033 ? 111.09700 114.31600 192.42100 1.000 75.97000 1033 GLU A O 1
ATOM 4008 N N . SER A 1 1034 ? 109.02900 115.10600 192.05900 1.000 59.12000 1034 SER A N 1
ATOM 4009 C CA . SER A 1 1034 ? 109.18800 114.92500 190.62100 1.000 62.49000 1034 SER A CA 1
ATOM 4010 C C . SER A 1 1034 ? 110.17700 115.92600 190.03600 1.000 64.95000 1034 SER A C 1
ATOM 4011 O O . SER A 1 1034 ? 110.92000 115.59500 189.10100 1.000 67.59000 1034 SER A O 1
ATOM 4014 N N . ILE A 1 1035 ? 110.27600 117.11600 190.62500 1.000 64.53000 1035 ILE A N 1
ATOM 4015 C CA . ILE A 1 1035 ? 111.26900 118.06300 190.13800 1.000 62.36000 1035 ILE A CA 1
ATOM 4016 C C . ILE A 1 1035 ? 112.64600 117.73500 190.69000 1.000 67.49000 1035 ILE A C 1
ATOM 4017 O O . ILE A 1 1035 ? 113.65300 117.94400 190.00700 1.000 71.23000 1035 ILE A O 1
ATOM 4022 N N . GLN A 1 1036 ? 112.72300 117.18100 191.90100 1.000 67.87000 1036 GLN A N 1
ATOM 4023 C CA . GLN A 1 1036 ? 113.99000 116.62800 192.36700 1.000 63.67000 1036 GLN A CA 1
ATOM 4024 C C . GLN A 1 1036 ? 114.48200 115.52600 191.43900 1.000 62.00000 1036 GLN A C 1
ATOM 4025 O O . GLN A 1 1036 ? 115.67500 115.45600 191.12100 1.000 66.20000 1036 GLN A O 1
ATOM 4031 N N . GLN A 1 1037 ? 113.56800 114.68600 190.95300 1.000 53.03000 1037 GLN A N 1
ATOM 4032 C CA . GLN A 1 1037 ? 113.94600 113.63400 190.01400 1.000 54.07000 1037 GLN A CA 1
ATOM 4033 C C . GLN A 1 1037 ? 114.44600 114.20800 188.69700 1.000 53.62000 1037 GLN A C 1
ATOM 4034 O O . GLN A 1 1037 ? 115.50600 113.81100 188.20200 1.000 60.86000 1037 GLN A O 1
ATOM 4040 N N . LEU A 1 1038 ? 113.67100 115.10300 188.08400 1.000 47.35000 1038 LEU A N 1
ATOM 4041 C CA . LEU A 1 1038 ? 114.11400 115.69600 186.82600 1.000 47.65000 1038 LEU A CA 1
ATOM 4042 C C . LEU A 1 1038 ? 115.44500 116.43300 186.97300 1.000 50.92000 1038 LEU A C 1
ATOM 4043 O O . LEU A 1 1038 ? 116.31100 116.33800 186.09500 1.000 58.19000 1038 LEU A O 1
ATOM 4048 N N . SER A 1 1039 ? 115.65500 117.12800 188.09300 1.000 46.32000 1039 SER A N 1
ATOM 4049 C CA . SER A 1 1039 ? 116.90800 117.85300 188.28800 1.000 46.46000 1039 SER A CA 1
ATOM 4050 C C . SER A 1 1039 ? 118.09200 116.92600 188.53900 1.000 54.90000 1039 SER A C 1
ATOM 4051 O O . SER A 1 1039 ? 119.20700 117.20000 188.07600 1.000 56.44000 1039 SER A O 1
ATOM 4054 N N . GLN A 1 1040 ? 117.88100 115.81100 189.24000 1.000 56.11000 1040 GLN A N 1
ATOM 4055 C CA . GLN A 1 1040 ? 118.97200 114.85400 189.38100 1.000 48.95000 1040 GLN A CA 1
ATOM 4056 C C . GLN A 1 1040 ? 119.27900 114.13300 188.07600 1.000 47.53000 1040 GLN A C 1
ATOM 4057 O O . GLN A 1 1040 ? 120.45000 113.88900 187.76200 1.000 58.29000 1040 GLN A O 1
ATOM 4063 N N . SER A 1 1041 ? 118.25600 113.78800 187.29400 1.000 29.55000 1041 SER A N 1
ATOM 4064 C CA . SER A 1 1041 ? 118.51700 113.26100 185.96000 1.000 32.39000 1041 SER A CA 1
ATOM 4065 C C . SER A 1 1041 ? 119.28500 114.25700 185.10300 1.000 39.19000 1041 SER A C 1
ATOM 4066 O O . SER A 1 1041 ? 120.20500 113.87800 184.36100 1.000 55.48000 1041 SER A O 1
ATOM 4069 N N . TYR A 1 1042 ? 118.98500 115.54700 185.25700 1.000 38.65000 1042 TYR A N 1
ATOM 4070 C CA . TYR A 1 1042 ? 119.73700 116.56300 184.53100 1.000 38.28000 1042 TYR A CA 1
ATOM 4071 C C . TYR A 1 1042 ? 121.19400 116.59000 184.96000 1.000 41.99000 1042 TYR A C 1
ATOM 4072 O O . TYR A 1 1042 ? 122.09300 116.61600 184.11600 1.000 48.57000 1042 TYR A O 1
ATOM 4081 N N . GLN A 1 1043 ? 121.45100 116.65900 186.26500 1.000 42.96000 1043 GLN A N 1
ATOM 4082 C CA . GLN A 1 1043 ? 122.84000 116.71400 186.70800 1.000 44.49000 1043 GLN A CA 1
ATOM 4083 C C . GLN A 1 1043 ? 123.60500 115.47400 186.26000 1.000 46.28000 1043 GLN A C 1
ATOM 4084 O O . GLN A 1 1043 ? 124.74400 115.57200 185.78100 1.000 50.20000 1043 GLN A O 1
ATOM 4090 N N . LYS A 1 1044 ? 122.98600 114.29900 186.39400 1.000 47.78000 1044 LYS A N 1
ATOM 4091 C CA . LYS A 1 1044 ? 123.62000 113.05800 185.96200 1.000 44.94000 1044 LYS A CA 1
ATOM 4092 C C . LYS A 1 1044 ? 124.01600 113.11600 184.49400 1.000 46.57000 1044 LYS A C 1
ATOM 4093 O O . LYS A 1 1044 ? 125.16000 112.81100 184.13100 1.000 53.43000 1044 LYS A O 1
ATOM 4099 N N . HIS A 1 1045 ? 123.09700 113.55200 183.63300 1.000 36.52000 1045 HIS A N 1
ATOM 4100 C CA . HIS A 1 1045 ? 123.41900 113.51700 182.21500 1.000 33.29000 1045 HIS A CA 1
ATOM 4101 C C . HIS A 1 1045 ? 124.35200 114.64500 181.80800 1.000 39.74000 1045 HIS A C 1
ATOM 4102 O O . HIS A 1 1045 ? 125.13700 114.47800 180.87100 1.000 49.68000 1045 HIS A O 1
ATOM 4109 N N . LEU A 1 1046 ? 124.28700 115.79300 182.47600 1.000 42.24000 1046 LEU A N 1
ATOM 4110 C CA . LEU A 1 1046 ? 125.24300 116.85100 182.18100 1.000 46.05000 1046 LEU A CA 1
ATOM 4111 C C . LEU A 1 1046 ? 126.65600 116.41300 182.53300 1.000 47.08000 1046 LEU A C 1
ATOM 4112 O O . LEU A 1 1046 ? 127.60100 116.67500 181.78100 1.000 49.35000 1046 LEU A O 1
ATOM 4117 N N . LEU A 1 1047 ? 126.82000 115.74000 183.67600 1.000 42.47000 1047 LEU A N 1
ATOM 4118 C CA . LEU A 1 1047 ? 128.11800 115.16500 184.01000 1.000 36.25000 1047 LEU A CA 1
ATOM 4119 C C . LEU A 1 1047 ? 128.55200 114.12200 182.98800 1.000 38.19000 1047 LEU A C 1
ATOM 4120 O O . LEU A 1 1047 ? 129.71900 114.09100 182.57600 1.000 44.14000 1047 LEU A O 1
ATOM 4125 N N . ALA A 1 1048 ? 127.62500 113.26700 182.55500 1.000 40.16000 1048 ALA A N 1
ATOM 4126 C CA . ALA A 1 1048 ? 127.95800 112.27500 181.53800 1.000 35.85000 1048 ALA A CA 1
ATOM 4127 C C . ALA A 1 1048 ? 128.43600 112.92100 180.24400 1.000 29.68000 1048 ALA A C 1
ATOM 4128 O O . ALA A 1 1048 ? 129.41800 112.47100 179.64500 1.000 37.68000 1048 ALA A O 1
ATOM 4130 N N . ILE A 1 1049 ? 127.76700 113.98600 179.80400 1.000 31.93000 1049 ILE A N 1
ATOM 4131 C CA . ILE A 1 1049 ? 128.17000 114.66000 178.57300 1.000 39.14000 1049 ILE A CA 1
ATOM 4132 C C . ILE A 1 1049 ? 129.49500 115.39500 178.74600 1.000 43.16000 1049 ILE A C 1
ATOM 4133 O O . ILE A 1 1049 ? 130.34400 115.37200 177.84800 1.000 45.62000 1049 ILE A O 1
ATOM 4138 N N . ILE A 1 1050 ? 129.70900 116.04600 179.89000 1.000 42.87000 1050 ILE A N 1
ATOM 4139 C CA . ILE A 1 1050 ? 130.99500 116.69700 180.12900 1.000 37.37000 1050 ILE A CA 1
ATOM 4140 C C . ILE A 1 1050 ? 132.12300 115.67800 180.04600 1.000 42.33000 1050 ILE A C 1
ATOM 4141 O O . ILE A 1 1050 ? 133.13600 115.88700 179.36200 1.000 47.91000 1050 ILE A O 1
ATOM 4146 N N . ALA A 1 1051 ? 131.94400 114.53300 180.70400 1.000 41.28000 1051 ALA A N 1
ATOM 4147 C CA . ALA A 1 1051 ? 132.97500 113.50500 180.67000 1.000 37.63000 1051 ALA A CA 1
ATOM 4148 C C . ALA A 1 1051 ? 133.19000 112.99800 179.25000 1.000 41.87000 1051 ALA A C 1
ATOM 4149 O O . ALA A 1 1051 ? 134.30300 113.05800 178.72300 1.000 45.53000 1051 ALA A O 1
ATOM 4151 N N . HIS A 1 1052 ? 132.12500 112.52000 178.60500 1.000 39.91000 1052 HIS A N 1
ATOM 4152 C CA . HIS A 1 1052 ? 132.23900 112.01200 177.24300 1.000 28.67000 1052 HIS A CA 1
ATOM 4153 C C . HIS A 1 1052 ? 132.93700 112.99800 176.31400 1.000 35.75000 1052 HIS A C 1
ATOM 4154 O O . HIS A 1 1052 ? 133.77400 112.60200 175.49600 1.000 46.28000 1052 HIS A O 1
ATOM 4161 N N . CYS A 1 1053 ? 132.60600 114.28600 176.41700 1.000 45.48000 1053 CYS A N 1
ATOM 4162 C CA . CYS A 1 1053 ? 133.25000 115.29100 175.58100 1.000 48.20000 1053 CYS A CA 1
ATOM 4163 C C . CYS A 1 1053 ? 134.67800 115.60700 176.00000 1.000 48.52000 1053 CYS A C 1
ATOM 4164 O O . CYS A 1 1053 ? 135.41300 116.21600 175.21600 1.000 54.25000 1053 CYS A O 1
ATOM 4167 N N . THR A 1 1054 ? 135.09600 115.22300 177.20200 1.000 46.34000 1054 THR A N 1
ATOM 4168 C CA . THR A 1 1054 ? 136.51000 115.40700 177.51800 1.000 49.71000 1054 THR A CA 1
ATOM 4169 C C . THR A 1 1054 ? 137.36000 114.18100 177.18600 1.000 52.65000 1054 THR A C 1
ATOM 4170 O O . THR A 1 1054 ? 138.49300 114.32100 176.71600 1.000 52.40000 1054 THR A O 1
ATOM 4174 N N . GLU A 1 1055 ? 136.83200 112.98000 177.42000 1.000 55.89000 1055 GLU A N 1
ATOM 4175 C CA . GLU A 1 1055 ? 137.55800 111.75400 177.10500 1.000 53.39000 1055 GLU A CA 1
ATOM 4176 C C . GLU A 1 1055 ? 137.79500 111.57700 175.60900 1.000 57.31000 1055 GLU A C 1
ATOM 4177 O O . GLU A 1 1055 ? 138.83500 111.03900 175.21000 1.000 62.15000 1055 GLU A O 1
ATOM 4183 N N . LYS A 1 1056 ? 136.86100 112.01400 174.76900 1.000 54.09000 1056 LYS A N 1
ATOM 4184 C CA . LYS A 1 1056 ? 137.04400 111.90500 173.32600 1.000 51.96000 1056 LYS A CA 1
ATOM 4185 C C . LYS A 1 1056 ? 138.16500 112.82600 172.85700 1.000 60.47000 1056 LYS A C 1
ATOM 4186 O O . LYS A 1 1056 ? 138.11800 114.04000 173.07900 1.000 62.88000 1056 LYS A O 1
ATOM 4192 N N . LYS A 1 1057 ? 139.17400 112.24200 172.20800 1.000 74.85000 1057 LYS A N 1
ATOM 4193 C CA . LYS A 1 1057 ? 140.37300 112.96600 171.80600 1.000 76.58000 1057 LYS A CA 1
ATOM 4194 C C . LYS A 1 1057 ? 140.29700 113.55700 170.40400 1.000 76.75000 1057 LYS A C 1
ATOM 4195 O O . LYS A 1 1057 ? 141.04400 114.49600 170.10600 1.000 75.59000 1057 LYS A O 1
ATOM 4201 N N . GLU A 1 1058 ? 139.43100 113.03900 169.53700 1.000 73.19000 1058 GLU A N 1
ATOM 4202 C CA . GLU A 1 1058 ? 139.25700 113.60000 168.20400 1.000 74.39000 1058 GLU A CA 1
ATOM 4203 C C . GLU A 1 1058 ? 138.23700 114.73100 168.21400 1.000 75.84000 1058 GLU A C 1
ATOM 4204 O O . GLU A 1 1058 ? 137.24600 114.68900 168.95000 1.000 74.03000 1058 GLU A O 1
ATOM 4210 N N . VAL A 1 1059 ? 138.48900 115.74400 167.38600 1.000 54.71000 1059 VAL A N 1
ATOM 4211 C CA . VAL A 1 1059 ? 137.49200 116.74900 167.02300 1.000 45.26000 1059 VAL A CA 1
ATOM 4212 C C . VAL A 1 1059 ? 136.64500 116.17600 165.88900 1.000 47.70000 1059 VAL A C 1
ATOM 4213 O O . VAL A 1 1059 ? 137.04100 116.22300 164.72500 1.000 55.41000 1059 VAL A O 1
ATOM 4217 N N . GLU A 1 1060 ? 135.47500 115.63200 166.22200 1.000 41.71000 1060 GLU A N 1
ATOM 4218 C CA . GLU A 1 1060 ? 134.52700 115.15100 165.21700 1.000 39.55000 1060 GLU A CA 1
ATOM 4219 C C . GLU A 1 1060 ? 133.61700 116.30900 164.83200 1.000 43.58000 1060 GLU A C 1
ATOM 4220 O O . GLU A 1 1060 ? 132.54600 116.50800 165.40600 1.000 51.94000 1060 GLU A O 1
ATOM 4226 N N . ARG A 1 1061 ? 134.04800 117.07900 163.84100 1.000 36.72000 1061 ARG A N 1
ATOM 4227 C CA . ARG A 1 1061 ? 133.24600 118.18100 163.33300 1.000 37.38000 1061 ARG A CA 1
ATOM 4228 C C . ARG A 1 1061 ? 131.96400 117.68100 162.68200 1.000 35.25000 1061 ARG A C 1
ATOM 4229 O O . ARG A 1 1061 ? 131.87600 116.54700 162.20800 1.000 37.31000 1061 ARG A O 1
ATOM 4237 N N . THR A 1 1062 ? 130.96600 118.55500 162.65800 1.000 31.71000 1062 THR A N 1
ATOM 4238 C CA . THR A 1 1062 ? 129.62900 118.27500 162.17100 1.000 28.83000 1062 THR A CA 1
ATOM 4239 C C . THR A 1 1062 ? 129.32600 119.14400 160.95800 1.000 40.49000 1062 THR A C 1
ATOM 4240 O O . THR A 1 1062 ? 129.98500 120.16700 160.73400 1.000 49.69000 1062 THR A O 1
ATOM 4244 N N . PRO A 1 1063 ? 128.33800 118.76300 160.14800 1.000 29.87000 1063 PRO A N 1
ATOM 4245 C CA . PRO A 1 1063 ? 128.17200 119.40400 158.83600 1.000 31.21000 1063 PRO A CA 1
ATOM 4246 C C . PRO A 1 1063 ? 128.06200 120.91800 158.86000 1.000 32.64000 1063 PRO A C 1
ATOM 4247 O O . PRO A 1 1063 ? 128.38900 121.56500 157.85800 1.000 41.71000 1063 PRO A O 1
ATOM 4251 N N . SER A 1 1064 ? 127.60500 121.51100 159.96200 1.000 22.78000 1064 SER A N 1
ATOM 4252 C CA . SER A 1 1064 ? 127.53000 122.96500 160.03600 1.000 26.10000 1064 SER A CA 1
ATOM 4253 C C . SER A 1 1064 ? 128.89600 123.62600 160.08200 1.000 33.55000 1064 SER A C 1
ATOM 4254 O O . SER A 1 1064 ? 128.99800 124.82500 159.80500 1.000 43.26000 1064 SER A O 1
ATOM 4257 N N . ASP A 1 1065 ? 129.94400 122.88100 160.42400 1.000 32.23000 1065 ASP A N 1
ATOM 4258 C CA . ASP A 1 1065 ? 131.27300 123.46000 160.55700 1.000 40.17000 1065 ASP A CA 1
ATOM 4259 C C . ASP A 1 1065 ? 131.92200 123.82400 159.22800 1.000 42.95000 1065 ASP A C 1
ATOM 4260 O O . ASP A 1 1065 ? 132.95500 124.50100 159.24000 1.000 42.84000 1065 ASP A O 1
ATOM 4265 N N . PHE A 1 1066 ? 131.36000 123.40600 158.09200 1.000 41.24000 1066 PHE A N 1
ATOM 4266 C CA . PHE A 1 1066 ? 132.10800 123.38100 156.84100 1.000 34.27000 1066 PHE A CA 1
ATOM 4267 C C . PHE A 1 1066 ? 131.61400 124.37100 155.79100 1.000 37.51000 1066 PHE A C 1
ATOM 4268 O O . PHE A 1 1066 ? 131.95700 124.23000 154.61300 1.000 48.77000 1066 PHE A O 1
ATOM 4276 N N . SER A 1 1067 ? 130.82500 125.36800 156.17600 1.000 42.06000 1067 SER A N 1
ATOM 4277 C CA . SER A 1 1067 ? 130.51200 126.50400 155.30600 1.000 45.81000 1067 SER A CA 1
ATOM 4278 C C . SER A 1 1067 ? 129.91500 126.08600 153.96400 1.000 44.83000 1067 SER A C 1
ATOM 4279 O O . SER A 1 1067 ? 129.92900 126.86700 153.01000 1.000 48.04000 1067 SER A O 1
ATOM 4282 N N . VAL A 1 1068 ? 129.40100 124.86500 153.85600 1.000 45.35000 1068 VAL A N 1
ATOM 4283 C CA . VAL A 1 1068 ? 128.64500 124.41800 152.69000 1.000 43.01000 1068 VAL A CA 1
ATOM 4284 C C . VAL A 1 1068 ? 127.17600 124.35000 153.07800 1.000 50.46000 1068 VAL A C 1
ATOM 4285 O O . VAL A 1 1068 ? 126.80800 123.64400 154.02400 1.000 57.95000 1068 VAL A O 1
ATOM 4289 N N . LYS A 1 1069 ? 126.33600 125.08000 152.34900 1.000 52.62000 1069 LYS A N 1
ATOM 4290 C CA . LYS A 1 1069 ? 124.92100 125.15500 152.68500 1.000 52.38000 1069 LYS A CA 1
ATOM 4291 C C . LYS A 1 1069 ? 124.23300 123.82300 152.42200 1.000 53.82000 1069 LYS A C 1
ATOM 4292 O O . LYS A 1 1069 ? 124.41900 123.21000 151.36700 1.000 59.88000 1069 LYS A O 1
ATOM 4298 N N . GLY A 1 1070 ? 123.43000 123.37900 153.38600 1.000 45.81000 1070 GLY A N 1
ATOM 4299 C CA . GLY A 1 1070 ? 122.64400 122.17300 153.22100 1.000 45.35000 1070 GLY A CA 1
ATOM 4300 C C . GLY A 1 1070 ? 123.41900 120.88000 153.30100 1.000 46.33000 1070 GLY A C 1
ATOM 4301 O O . GLY A 1 1070 ? 122.90300 119.83600 152.89700 1.000 55.52000 1070 GLY A O 1
ATOM 4302 N N . LEU A 1 1071 ? 124.64500 120.91700 153.80800 1.000 42.65000 1071 LEU A N 1
ATOM 4303 C CA . LEU A 1 1071 ? 125.42000 119.69900 153.98900 1.000 44.58000 1071 LEU A CA 1
ATOM 4304 C C . LEU A 1 1071 ? 124.78400 118.81400 155.05300 1.000 43.41000 1071 LEU A C 1
ATOM 4305 O O . LEU A 1 1071 ? 124.23500 119.30300 156.04200 1.000 47.77000 1071 LEU A O 1
ATOM 4310 N N . GLN A 1 1072 ? 124.85500 117.50200 154.84400 1.000 45.42000 1072 GLN A N 1
ATOM 4311 C CA . GLN A 1 1072 ? 124.26000 116.53700 155.75400 1.000 50.91000 1072 GLN A CA 1
ATOM 4312 C C . GLN A 1 1072 ? 125.29000 115.47600 156.11700 1.000 53.66000 1072 GLN A C 1
ATOM 4313 O O . GLN A 1 1072 ? 126.29800 115.29800 155.42900 1.000 61.90000 1072 GLN A O 1
ATOM 4319 N N . MET A 1 1073 ? 125.02300 114.77500 157.22000 1.000 47.92000 1073 MET A N 1
ATOM 4320 C CA . MET A 1 1073 ? 125.97900 113.80300 157.74200 1.000 51.73000 1073 MET A CA 1
ATOM 4321 C C . MET A 1 1073 ? 126.40100 112.78900 156.68700 1.000 54.41000 1073 MET A C 1
ATOM 4322 O O . MET A 1 1073 ? 127.59200 112.49200 156.53300 1.000 62.09000 1073 MET A O 1
ATOM 4327 N N . GLU A 1 1074 ? 125.43600 112.24600 155.94300 1.000 51.61000 1074 GLU A N 1
ATOM 4328 C CA . GLU A 1 1074 ? 125.77000 111.24800 154.93300 1.000 52.95000 1074 GLU A CA 1
ATOM 4329 C C . GLU A 1 1074 ? 126.67400 111.82900 153.85800 1.000 55.13000 1074 GLU A C 1
ATOM 4330 O O . GLU A 1 1074 ? 127.67900 111.21300 153.48000 1.000 63.28000 1074 GLU A O 1
ATOM 4336 N N . GLU A 1 1075 ? 126.41400 113.07100 153.45000 1.000 59.39000 1075 GLU A N 1
ATOM 4337 C CA . GLU A 1 1075 ? 127.25300 113.69500 152.43500 1.000 62.59000 1075 GLU A CA 1
ATOM 4338 C C . GLU A 1 1075 ? 128.60300 114.10000 153.00600 1.000 60.64000 1075 GLU A C 1
ATOM 4339 O O . GLU A 1 1075 ? 129.62800 113.96200 152.33300 1.000 59.67000 1075 GLU A O 1
ATOM 4345 N N . MET A 1 1076 ? 128.63000 114.62000 154.23100 1.000 53.62000 1076 MET A N 1
ATOM 4346 C CA . MET A 1 1076 ? 129.90000 115.02800 154.81700 1.000 50.41000 1076 MET A CA 1
ATOM 4347 C C . MET A 1 1076 ? 130.83600 113.83600 154.98100 1.000 56.75000 1076 MET A C 1
ATOM 4348 O O . MET A 1 1076 ? 132.00700 113.89000 154.58000 1.000 71.25000 1076 MET A O 1
ATOM 4353 N N . ASP A 1 1077 ? 130.34300 112.74700 155.57700 1.000 50.45000 1077 ASP A N 1
ATOM 4354 C CA . ASP A 1 1077 ? 131.17900 111.56100 155.71700 1.000 53.42000 1077 ASP A CA 1
ATOM 4355 C C . ASP A 1 1077 ? 131.46000 110.85000 154.39600 1.000 53.71000 1077 ASP A C 1
ATOM 4356 O O . ASP A 1 1077 ? 132.52500 110.23600 154.26300 1.000 56.27000 1077 ASP A O 1
ATOM 4361 N N . ASP A 1 1078 ? 130.61800 111.01700 153.37300 1.000 58.26000 1078 ASP A N 1
ATOM 4362 C CA . ASP A 1 1078 ? 130.98900 110.50400 152.05900 1.000 57.30000 1078 ASP A CA 1
ATOM 4363 C C . ASP A 1 1078 ? 132.11100 111.32500 151.43700 1.000 57.03000 1078 ASP A C 1
ATOM 4364 O O . ASP A 1 1078 ? 133.03900 110.76800 150.83700 1.000 61.85000 1078 ASP A O 1
ATOM 4369 N N . ILE A 1 1079 ? 132.05400 112.64600 151.58400 1.000 47.81000 1079 ILE A N 1
ATOM 4370 C CA . ILE A 1 1079 ? 133.14400 113.49400 151.11600 1.000 41.82000 1079 ILE A CA 1
ATOM 4371 C C . ILE A 1 1079 ? 134.44000 113.12000 151.81700 1.000 49.01000 1079 ILE A C 1
ATOM 4372 O O . ILE A 1 1079 ? 135.49300 112.98600 151.18200 1.000 60.55000 1079 ILE A O 1
ATOM 4377 N N . PHE A 1 1080 ? 134.39200 112.96900 153.14100 1.000 41.91000 1080 PHE A N 1
ATOM 4378 C CA . PHE A 1 1080 ? 135.61200 112.62200 153.85900 1.000 39.98000 1080 PHE A CA 1
ATOM 4379 C C . PHE A 1 1080 ? 136.14200 111.25300 153.45900 1.000 43.09000 1080 PHE A C 1
ATOM 4380 O O . PHE A 1 1080 ? 137.36000 111.05200 153.42100 1.000 52.08000 1080 PHE A O 1
ATOM 4388 N N . GLU A 1 1081 ? 135.26000 110.29700 153.16000 1.000 48.48000 1081 GLU A N 1
ATOM 4389 C CA . GLU A 1 1081 ? 135.73700 109.02200 152.63400 1.000 50.60000 1081 GLU A CA 1
ATOM 4390 C C . GLU A 1 1081 ? 136.40500 109.19900 151.27700 1.000 53.06000 1081 GLU A C 1
ATOM 4391 O O . GLU A 1 1081 ? 137.41800 108.55400 150.98300 1.000 55.04000 1081 GLU A O 1
ATOM 4397 N N . LEU A 1 1082 ? 135.85000 110.07300 150.43700 1.000 44.88000 1082 LEU A N 1
ATOM 4398 C CA . LEU A 1 1082 ? 136.42300 110.31100 149.11700 1.000 39.59000 1082 LEU A CA 1
ATOM 4399 C C . LEU A 1 1082 ? 137.76900 111.02200 149.18000 1.000 42.97000 1082 LEU A C 1
ATOM 4400 O O . LEU A 1 1082 ? 138.62000 110.80400 148.31200 1.000 55.31000 1082 LEU A O 1
ATOM 4405 N N . LEU A 1 1083 ? 137.98500 111.87200 150.18500 1.000 38.13000 1083 LEU A N 1
ATOM 4406 C CA . LEU A 1 1083 ? 139.31900 112.42800 150.39400 1.000 36.14000 1083 LEU A CA 1
ATOM 4407 C C . LEU A 1 1083 ? 140.33400 111.34700 150.74100 1.000 36.27000 1083 LEU A C 1
ATOM 4408 O O . LEU A 1 1083 ? 141.45500 111.34900 150.21900 1.000 45.57000 1083 LEU A O 1
ATOM 4413 N N . ALA A 1 1084 ? 139.96600 110.41600 151.61900 1.000 37.13000 1084 ALA A N 1
ATOM 4414 C CA . ALA A 1 1084 ? 140.87600 109.32700 151.95100 1.000 42.15000 1084 ALA A CA 1
ATOM 4415 C C . ALA A 1 1084 ? 141.19300 108.45600 150.74300 1.000 46.18000 1084 ALA A C 1
ATOM 4416 O O . ALA A 1 1084 ? 142.30600 107.93100 150.63500 1.000 46.53000 1084 ALA A O 1
ATOM 4418 N N . ASN A 1 1085 ? 140.24300 108.29200 149.82700 1.000 51.17000 1085 ASN A N 1
ATOM 4419 C CA . ASN A 1 1085 ? 140.49400 107.58800 148.57600 1.000 46.82000 1085 ASN A CA 1
ATOM 4420 C C . ASN A 1 1085 ? 141.12100 108.47000 147.50500 1.000 45.93000 1085 ASN A C 1
ATOM 4421 O O . ASN A 1 1085 ? 141.15600 108.06800 146.33900 1.000 51.95000 1085 ASN A O 1
ATOM 4426 N N . ARG A 1 1086 ? 141.60900 109.66200 147.86300 1.000 48.16000 1086 ARG A N 1
ATOM 4427 C CA . ARG A 1 1086 ? 142.20000 110.53900 146.85800 1.000 45.39000 1086 ARG A CA 1
ATOM 4428 C C . ARG A 1 1086 ? 143.36900 111.35000 147.40700 1.000 44.34000 1086 ARG A C 1
ATOM 4429 O O . ARG A 1 1086 ? 143.69700 112.39500 146.83400 1.000 47.95000 1086 ARG A O 1
ATOM 4431 N N . LEU A 1 1087 ? 143.99600 110.91600 148.49300 1.000 39.08000 1087 LEU A N 1
ATOM 4432 C CA . LEU A 1 1087 ? 145.19500 111.56800 148.99900 1.000 40.40000 1087 LEU A CA 1
ATOM 4433 C C . LEU A 1 1087 ? 146.16600 110.53300 149.55500 1.000 50.46000 1087 LEU A C 1
ATOM 4434 O O . LEU A 1 1087 ? 147.24100 110.87000 150.04700 1.000 55.13000 1087 LEU A O 1
ATOM 4439 N N . VAL B 2 3 ? 149.44100 109.75400 155.44400 1.000 75.37000 3 VAL B N 1
ATOM 4440 C CA . VAL B 2 3 ? 148.08000 109.23900 155.38200 1.000 77.20000 3 VAL B CA 1
ATOM 4441 C C . VAL B 2 3 ? 147.08700 110.33600 155.74200 1.000 76.98000 3 VAL B C 1
ATOM 4442 O O . VAL B 2 3 ? 147.40000 111.24100 156.51500 1.000 75.21000 3 VAL B O 1
ATOM 4446 N N . PHE B 2 4 ? 145.88800 110.24900 155.17600 1.000 66.28000 4 PHE B N 1
ATOM 4447 C CA . PHE B 2 4 ? 144.87400 111.26500 155.41100 1.000 63.80000 4 PHE B CA 1
ATOM 4448 C C . PHE B 2 4 ? 144.31000 111.16100 156.82300 1.000 64.77000 4 PHE B C 1
ATOM 4449 O O . PHE B 2 4 ? 144.26800 110.08500 157.42600 1.000 67.60000 4 PHE B O 1
ATOM 4457 N N . SER B 2 5 ? 143.87300 112.30300 157.34700 1.000 61.21000 5 SER B N 1
ATOM 4458 C CA . SER B 2 5 ? 143.03000 112.34300 158.53000 1.000 59.31000 5 SER B CA 1
ATOM 4459 C C . SER B 2 5 ? 142.09400 113.53500 158.41000 1.000 64.17000 5 SER B C 1
ATOM 4460 O O . SER B 2 5 ? 142.43700 114.55200 157.80100 1.000 64.28000 5 SER B O 1
ATOM 4463 N N . LYS B 2 6 ? 140.90300 113.39600 158.99500 1.000 56.31000 6 LYS B N 1
ATOM 4464 C CA . LYS B 2 6 ? 139.90700 114.45800 158.91200 1.000 48.74000 6 LYS B CA 1
ATOM 4465 C C . LYS B 2 6 ? 140.44800 115.79100 159.40000 1.000 47.82000 6 LYS B C 1
ATOM 4466 O O . LYS B 2 6 ? 140.02000 116.84700 158.92400 1.000 49.76000 6 LYS B O 1
ATOM 4472 N N . GLU B 2 7 ? 141.38700 115.76600 160.34400 1.000 54.64000 7 GLU B N 1
ATOM 4473 C CA . GLU B 2 7 ? 141.90600 117.00100 160.91600 1.000 54.99000 7 GLU B CA 1
ATOM 4474 C C . GLU B 2 7 ? 142.56500 117.89700 159.87900 1.000 56.71000 7 GLU B C 1
ATOM 4475 O O . GLU B 2 7 ? 142.72400 119.09700 160.12700 1.000 58.40000 7 GLU B O 1
ATOM 4481 N N . GLN B 2 8 ? 142.95500 117.35000 158.73100 1.000 57.54000 8 GLN B N 1
ATOM 4482 C CA . GLN B 2 8 ? 143.67300 118.13000 157.73300 1.000 57.50000 8 GLN B CA 1
ATOM 4483 C C . GLN B 2 8 ? 142.77100 118.99900 156.86600 1.000 58.77000 8 GLN B C 1
ATOM 4484 O O . GLN B 2 8 ? 143.28500 119.87800 156.16600 1.000 58.53000 8 GLN B O 1
ATOM 4490 N N . VAL B 2 9 ? 141.45800 118.79100 156.88500 1.000 45.57000 9 VAL B N 1
ATOM 4491 C CA . VAL B 2 9 ? 140.55300 119.66300 156.14400 1.000 33.19000 9 VAL B CA 1
ATOM 4492 C C . VAL B 2 9 ? 140.24700 120.90000 156.97600 1.000 32.74000 9 VAL B C 1
ATOM 4493 O O . VAL B 2 9 ? 139.86100 120.79800 158.14600 1.000 41.36000 9 VAL B O 1
ATOM 4497 N N . GLN B 2 10 ? 140.41800 122.07300 156.37100 1.000 30.22000 10 GLN B N 1
ATOM 4498 C CA . GLN B 2 10 ? 140.07400 123.33300 157.01700 1.000 33.84000 10 GLN B CA 1
ATOM 4499 C C . GLN B 2 10 ? 138.63200 123.75900 156.76300 1.000 39.16000 10 GLN B C 1
ATOM 4500 O O . GLN B 2 10 ? 137.93900 124.17500 157.69700 1.000 44.97000 10 GLN B O 1
ATOM 4506 N N . ASP B 2 11 ? 138.16700 123.66700 155.51900 1.000 34.09000 11 ASP B N 1
ATOM 4507 C CA . ASP B 2 11 ? 136.82800 124.12000 155.16400 1.000 31.92000 11 ASP B CA 1
ATOM 4508 C C . ASP B 2 11 ? 136.43500 123.51900 153.82500 1.000 23.67000 11 ASP B C 1
ATOM 4509 O O . ASP B 2 11 ? 137.25800 122.94200 153.11200 1.000 35.99000 11 ASP B O 1
ATOM 4514 N N . MET B 2 12 ? 135.15500 123.66100 153.49500 1.000 11.55000 12 MET B N 1
ATOM 4515 C CA . MET B 2 12 ? 134.64000 123.36500 152.17000 1.000 11.39000 12 MET B CA 1
ATOM 4516 C C . MET B 2 12 ? 133.77800 124.52400 151.68700 1.000 27.02000 12 MET B C 1
ATOM 4517 O O . MET B 2 12 ? 133.22300 125.28300 152.48400 1.000 34.31000 12 MET B O 1
ATOM 4522 N N . TYR B 2 13 ? 133.66500 124.65200 150.36600 1.000 33.79000 13 TYR B N 1
ATOM 4523 C CA . TYR B 2 13 ? 132.77400 125.62900 149.75300 1.000 33.00000 13 TYR B CA 1
ATOM 4524 C C . TYR B 2 13 ? 132.27100 125.08000 148.42600 1.000 33.51000 13 TYR B C 1
ATOM 4525 O O . TYR B 2 13 ? 132.90400 124.21900 147.81000 1.000 43.35000 13 TYR B O 1
ATOM 4534 N N . ALA B 2 14 ? 131.12000 125.58400 147.99200 1.000 25.07000 14 ALA B N 1
ATOM 4535 C CA . ALA B 2 14 ? 130.73900 125.48300 146.59200 1.000 25.57000 14 ALA B CA 1
ATOM 4536 C C . ALA B 2 14 ? 131.61200 126.38000 145.71300 1.000 38.89000 14 ALA B C 1
ATOM 4537 O O . ALA B 2 14 ? 132.17700 127.38200 146.15900 1.000 47.85000 14 ALA B O 1
ATOM 4539 N N . LEU B 2 15 ? 131.71300 126.00000 144.44200 1.000 43.54000 15 LEU B N 1
ATOM 4540 C CA . LEU B 2 15 ? 132.51100 126.73500 143.47000 1.000 36.00000 15 LEU B CA 1
ATOM 4541 C C . LEU B 2 15 ? 131.83500 128.04000 143.05100 1.000 43.31000 15 LEU B C 1
ATOM 4542 O O . LEU B 2 15 ? 130.60800 128.13300 142.97300 1.000 46.03000 15 LEU B O 1
ATOM 4547 N N . THR B 2 16 ? 132.65400 129.05900 142.78200 1.000 48.74000 16 THR B N 1
ATOM 4548 C CA . THR B 2 16 ? 132.17400 130.26400 142.12000 1.000 48.56000 16 THR B CA 1
ATOM 4549 C C . THR B 2 16 ? 131.89100 130.00200 140.63800 1.000 53.99000 16 THR B C 1
ATOM 4550 O O . THR B 2 16 ? 132.42000 129.05500 140.05100 1.000 55.85000 16 THR B O 1
ATOM 4554 N N . PRO B 2 17 ? 131.04500 130.83200 140.01500 1.000 54.90000 17 PRO B N 1
ATOM 4555 C CA . PRO B 2 17 ? 130.67700 130.60600 138.60500 1.000 52.45000 17 PRO B CA 1
ATOM 4556 C C . PRO B 2 17 ? 131.84100 130.33300 137.66000 1.000 56.13000 17 PRO B C 1
ATOM 4557 O O . PRO B 2 17 ? 131.77200 129.41500 136.82700 1.000 57.53000 17 PRO B O 1
ATOM 4561 N N . MET B 2 18 ? 132.94200 131.07000 137.80100 1.000 60.73000 18 MET B N 1
ATOM 4562 C CA . MET B 2 18 ? 134.05100 130.89900 136.87700 1.000 59.03000 18 MET B CA 1
ATOM 4563 C C . MET B 2 18 ? 134.97100 129.76400 137.28200 1.000 62.22000 18 MET B C 1
ATOM 4564 O O . MET B 2 18 ? 135.61200 129.15400 136.41300 1.000 66.90000 18 MET B O 1
ATOM 4569 N N . GLN B 2 19 ? 134.99600 129.41300 138.56600 1.000 45.22000 19 GLN B N 1
ATOM 4570 C CA . GLN B 2 19 ? 135.62700 128.15800 138.92700 1.000 39.36000 19 GLN B CA 1
ATOM 4571 C C . GLN B 2 19 ? 134.85000 126.99800 138.33000 1.000 38.44000 19 GLN B C 1
ATOM 4572 O O . GLN B 2 19 ? 135.44100 125.99700 137.92100 1.000 46.57000 19 GLN B O 1
ATOM 4578 N N . GLU B 2 20 ? 133.52200 127.11000 138.27700 1.000 46.36000 20 GLU B N 1
ATOM 4579 C CA . GLU B 2 20 ? 132.72600 126.07800 137.62500 1.000 47.60000 20 GLU B CA 1
ATOM 4580 C C . GLU B 2 20 ? 133.02400 126.01100 136.13200 1.000 51.91000 20 GLU B C 1
ATOM 4581 O O . GLU B 2 20 ? 133.11000 124.92000 135.55500 1.000 57.54000 20 GLU B O 1
ATOM 4587 N N . GLY B 2 21 ? 133.26400 127.16500 135.50700 1.000 52.22000 21 GLY B N 1
ATOM 4588 C CA . GLY B 2 21 ? 133.64000 127.16800 134.09900 1.000 49.51000 21 GLY B CA 1
ATOM 4589 C C . GLY B 2 21 ? 134.98300 126.52000 133.81700 1.000 48.74000 21 GLY B C 1
ATOM 4590 O O . GLY B 2 21 ? 135.12300 125.73000 132.87300 1.000 53.26000 21 GLY B O 1
ATOM 4591 N N . MET B 2 22 ? 135.97200 126.77000 134.67200 1.000 44.17000 22 MET B N 1
ATOM 4592 C CA . MET B 2 22 ? 137.26600 126.15300 134.40800 1.000 39.69000 22 MET B CA 1
ATOM 4593 C C . MET B 2 22 ? 137.33700 124.71400 134.90000 1.000 45.46000 22 MET B C 1
ATOM 4594 O O . MET B 2 22 ? 138.10200 123.91700 134.34500 1.000 52.88000 22 MET B O 1
ATOM 4599 N N . LEU B 2 23 ? 136.53700 124.34200 135.89900 1.000 47.92000 23 LEU B N 1
ATOM 4600 C CA . LEU B 2 23 ? 136.35100 122.92800 136.19300 1.000 45.34000 23 LEU B CA 1
ATOM 4601 C C . LEU B 2 23 ? 135.75900 122.20800 134.99400 1.000 46.41000 23 LEU B C 1
ATOM 4602 O O . LEU B 2 23 ? 136.19200 121.10100 134.64600 1.000 54.35000 23 LEU B O 1
ATOM 4607 N N . PHE B 2 24 ? 134.75900 122.81500 134.35100 1.000 47.58000 24 PHE B N 1
ATOM 4608 C CA . PHE B 2 24 ? 134.22700 122.23200 133.12700 1.000 50.94000 24 PHE B CA 1
ATOM 4609 C C . PHE B 2 24 ? 135.32700 122.04700 132.09400 1.000 54.20000 24 PHE B C 1
ATOM 4610 O O . PHE B 2 24 ? 135.42900 120.99100 131.46300 1.000 58.20000 24 PHE B O 1
ATOM 4618 N N . HIS B 2 25 ? 136.15000 123.07700 131.88600 1.000 57.25000 25 HIS B N 1
ATOM 4619 C CA . HIS B 2 25 ? 137.22800 122.94300 130.90700 1.000 55.81000 25 HIS B CA 1
ATOM 4620 C C . HIS B 2 25 ? 138.14200 121.77500 131.24400 1.000 61.81000 25 HIS B C 1
ATOM 4621 O O . HIS B 2 25 ? 138.41800 120.91900 130.39500 1.000 63.30000 25 HIS B O 1
ATOM 4628 N N . ALA B 2 26 ? 138.62400 121.72600 132.48700 1.000 62.19000 26 ALA B N 1
ATOM 4629 C CA . ALA B 2 26 ? 139.56900 120.68500 132.87200 1.000 59.80000 26 ALA B CA 1
ATOM 4630 C C . ALA B 2 26 ? 138.97100 119.29100 132.76500 1.000 57.70000 26 ALA B C 1
ATOM 4631 O O . ALA B 2 26 ? 139.68500 118.33800 132.43500 1.000 61.50000 26 ALA B O 1
ATOM 4633 N N . LEU B 2 27 ? 137.67500 119.14300 133.03100 1.000 56.21000 27 LEU B N 1
ATOM 4634 C CA . LEU B 2 27 ? 137.04000 117.84400 132.85500 1.000 57.92000 27 LEU B CA 1
ATOM 4635 C C . LEU B 2 27 ? 136.73100 117.51400 131.40400 1.000 61.10000 27 LEU B C 1
ATOM 4636 O O . LEU B 2 27 ? 136.62600 116.33100 131.06400 1.000 68.81000 27 LEU B O 1
ATOM 4641 N N . LEU B 2 28 ? 136.57900 118.51900 130.54200 1.000 61.50000 28 LEU B N 1
ATOM 4642 C CA . LEU B 2 28 ? 136.30300 118.24400 129.13700 1.000 65.10000 28 LEU B CA 1
ATOM 4643 C C . LEU B 2 28 ? 137.56100 117.80900 128.39400 1.000 65.17000 28 LEU B C 1
ATOM 4644 O O . LEU B 2 28 ? 137.58300 116.74800 127.76200 1.000 62.71000 28 LEU B O 1
ATOM 4649 N N . ASP B 2 29 ? 138.61300 118.61700 128.46300 1.000 79.75000 29 ASP B N 1
ATOM 4650 C CA . ASP B 2 29 ? 139.77600 118.50000 127.59400 1.000 83.72000 29 ASP B CA 1
ATOM 4651 C C . ASP B 2 29 ? 140.77500 117.44600 128.05900 1.000 82.68000 29 ASP B C 1
ATOM 4652 O O . ASP B 2 29 ? 141.87800 117.38300 127.50700 1.000 85.30000 29 ASP B O 1
ATOM 4657 N N . GLN B 2 30 ? 140.42100 116.63400 129.05600 1.000 80.76000 30 GLN B N 1
ATOM 4658 C CA . GLN B 2 30 ? 141.37300 115.77500 129.75500 1.000 82.49000 30 GLN B CA 1
ATOM 4659 C C . GLN B 2 30 ? 142.34900 115.06100 128.82500 1.000 85.87000 30 GLN B C 1
ATOM 4660 O O . GLN B 2 30 ? 143.53800 114.95200 129.14100 1.000 83.18000 30 GLN B O 1
ATOM 4666 N N . GLU B 2 31 ? 141.86700 114.57400 127.67900 1.000 101.12000 31 GLU B N 1
ATOM 4667 C CA . GLU B 2 31 ? 142.71600 113.76000 126.81600 1.000 100.76000 31 GLU B CA 1
ATOM 4668 C C . GLU B 2 31 ? 143.91600 114.53400 126.28500 1.000 99.54000 31 GLU B C 1
ATOM 4669 O O . GLU B 2 31 ? 144.93600 113.92200 125.94900 1.000 99.55000 31 GLU B O 1
ATOM 4675 N N . HIS B 2 32 ? 143.81900 115.86000 126.20600 1.000 94.82000 32 HIS B N 1
ATOM 4676 C CA . HIS B 2 32 ? 144.97600 116.70100 125.92700 1.000 94.78000 32 HIS B CA 1
ATOM 4677 C C . HIS B 2 32 ? 144.84300 118.01900 126.67600 1.000 95.74000 32 HIS B C 1
ATOM 4678 O O . HIS B 2 32 ? 145.17000 119.08800 126.15000 1.000 94.63000 32 HIS B O 1
ATOM 4685 N N . ASN B 2 33 ? 144.36900 117.95400 127.91400 1.000 97.75000 33 ASN B N 1
ATOM 4686 C CA . ASN B 2 33 ? 144.05300 119.16900 128.64600 1.000 97.66000 33 ASN B CA 1
ATOM 4687 C C . ASN B 2 33 ? 145.31800 119.96000 128.93800 1.000 95.97000 33 ASN B C 1
ATOM 4688 O O . ASN B 2 33 ? 146.38700 119.39400 129.17800 1.000 94.22000 33 ASN B O 1
ATOM 4693 N N . SER B 2 34 ? 145.19300 121.28200 128.88500 1.000 86.21000 34 SER B N 1
ATOM 4694 C CA . SER B 2 34 ? 146.08000 122.17300 129.61600 1.000 84.54000 34 SER B CA 1
ATOM 4695 C C . SER B 2 34 ? 145.49700 123.57900 129.60500 1.000 85.43000 34 SER B C 1
ATOM 4696 O O . SER B 2 34 ? 145.36700 124.19700 128.54300 1.000 85.46000 34 SER B O 1
ATOM 4699 N N . HIS B 2 35 ? 145.14300 124.09000 130.78300 1.000 64.12000 35 HIS B N 1
ATOM 4700 C CA . HIS B 2 35 ? 144.60400 125.43600 130.93800 1.000 62.04000 35 HIS B CA 1
ATOM 4701 C C . HIS B 2 35 ? 145.45600 126.14300 131.99100 1.000 60.77000 35 HIS B C 1
ATOM 4702 O O . HIS B 2 35 ? 145.01800 126.40600 133.11100 1.000 64.20000 35 HIS B O 1
ATOM 4709 N N . LEU B 2 36 ? 146.69200 126.44500 131.61000 1.000 46.81000 36 LEU B N 1
ATOM 4710 C CA . LEU B 2 36 ? 147.81100 126.53400 132.54000 1.000 41.15000 36 LEU B CA 1
ATOM 4711 C C . LEU B 2 36 ? 148.60700 127.78300 132.20300 1.000 41.49000 36 LEU B C 1
ATOM 4712 O O . LEU B 2 36 ? 149.28400 127.82700 131.17200 1.000 51.65000 36 LEU B O 1
ATOM 4717 N N . VAL B 2 37 ? 148.53300 128.79100 133.06500 1.000 37.36000 37 VAL B N 1
ATOM 4718 C CA . VAL B 2 37 ? 149.42500 129.93200 132.94200 1.000 40.80000 37 VAL B CA 1
ATOM 4719 C C . VAL B 2 37 ? 150.84200 129.48800 133.26200 1.000 40.83000 37 VAL B C 1
ATOM 4720 O O . VAL B 2 37 ? 151.06800 128.67400 134.16800 1.000 50.09000 37 VAL B O 1
ATOM 4724 N N . GLN B 2 38 ? 151.81000 130.01600 132.52100 1.000 40.64000 38 GLN B N 1
ATOM 4725 C CA . GLN B 2 38 ? 153.21100 129.87000 132.88200 1.000 40.73000 38 GLN B CA 1
ATOM 4726 C C . GLN B 2 38 ? 153.89500 131.22100 132.80500 1.000 43.68000 38 GLN B C 1
ATOM 4727 O O . GLN B 2 38 ? 153.97500 131.82000 131.72700 1.000 56.03000 38 GLN B O 1
ATOM 4733 N N . MET B 2 39 ? 154.37900 131.69800 133.94400 1.000 43.07000 39 MET B N 1
ATOM 4734 C CA . MET B 2 39 ? 155.31700 132.80500 133.97100 1.000 46.21000 39 MET B CA 1
ATOM 4735 C C . MET B 2 39 ? 156.72800 132.27300 133.77400 1.000 47.41000 39 MET B C 1
ATOM 4736 O O . MET B 2 39 ? 157.07900 131.20600 134.28500 1.000 54.11000 39 MET B O 1
ATOM 4741 N N . SER B 2 40 ? 157.54200 133.01700 133.03500 1.000 48.37000 40 SER B N 1
ATOM 4742 C CA . SER B 2 40 ? 158.98900 132.93700 133.17000 1.000 46.83000 40 SER B CA 1
ATOM 4743 C C . SER B 2 40 ? 159.49800 134.28600 133.64500 1.000 44.78000 40 SER B C 1
ATOM 4744 O O . SER B 2 40 ? 159.27400 135.30800 132.98800 1.000 52.86000 40 SER B O 1
ATOM 4747 N N . ILE B 2 41 ? 160.17800 134.28400 134.78100 1.000 43.50000 41 ILE B N 1
ATOM 4748 C CA . ILE B 2 41 ? 160.72300 135.48400 135.39300 1.000 40.47000 41 ILE B CA 1
ATOM 4749 C C . ILE B 2 41 ? 162.21500 135.25700 135.54300 1.000 50.49000 41 ILE B C 1
ATOM 4750 O O . ILE B 2 41 ? 162.63500 134.29700 136.20100 1.000 61.19000 41 ILE B O 1
ATOM 4755 N N . SER B 2 42 ? 163.01700 136.12600 134.94300 1.000 51.35000 42 SER B N 1
ATOM 4756 C CA . SER B 2 42 ? 164.46000 136.00500 135.05100 1.000 53.94000 42 SER B CA 1
ATOM 4757 C C . SER B 2 42 ? 164.97200 137.04800 136.03000 1.000 56.45000 42 SER B C 1
ATOM 4758 O O . SER B 2 42 ? 164.64000 138.23100 135.91900 1.000 57.85000 42 SER B O 1
ATOM 4761 N N . LEU B 2 43 ? 165.77600 136.60000 136.98700 1.000 67.15000 43 LEU B N 1
ATOM 4762 C CA . LEU B 2 43 ? 166.28500 137.44500 138.05700 1.000 65.75000 43 LEU B CA 1
ATOM 4763 C C . LEU B 2 43 ? 167.80300 137.42700 138.00100 1.000 67.27000 43 LEU B C 1
ATOM 4764 O O . LEU B 2 43 ? 168.41500 136.35700 138.07200 1.000 74.63000 43 LEU B O 1
ATOM 4769 N N . GLN B 2 44 ? 168.40500 138.60200 137.87600 1.000 76.35000 44 GLN B N 1
ATOM 4770 C CA . GLN B 2 44 ? 169.85000 138.74500 137.93700 1.000 79.78000 44 GLN B CA 1
ATOM 4771 C C . GLN B 2 44 ? 170.24300 139.37000 139.26700 1.000 84.07000 44 GLN B C 1
ATOM 4772 O O . GLN B 2 44 ? 169.57500 140.28800 139.75400 1.000 86.43000 44 GLN B O 1
ATOM 4778 N N . GLY B 2 45 ? 171.32900 138.87000 139.84800 1.000 90.71000 45 GLY B N 1
ATOM 4779 C CA . GLY B 2 45 ? 171.83000 139.32300 141.12400 1.000 91.32000 45 GLY B CA 1
ATOM 4780 C C . GLY B 2 45 ? 172.07700 138.15200 142.04600 1.000 92.41000 45 GLY B C 1
ATOM 4781 O O . GLY B 2 45 ? 172.29200 137.01900 141.60100 1.000 89.67000 45 GLY B O 1
ATOM 4782 N N . ASP B 2 46 ? 172.04600 138.42700 143.34700 1.000 92.14000 46 ASP B N 1
ATOM 4783 C CA . ASP B 2 46 ? 172.30600 137.42300 144.37100 1.000 90.32000 46 ASP B CA 1
ATOM 4784 C C . ASP B 2 46 ? 170.99300 137.01200 145.02800 1.000 90.96000 46 ASP B C 1
ATOM 4785 O O . ASP B 2 46 ? 170.32600 137.83900 145.65900 1.000 91.53000 46 ASP B O 1
ATOM 4790 N N . LEU B 2 47 ? 170.62600 135.73900 144.88300 1.000 74.32000 47 LEU B N 1
ATOM 4791 C CA . LEU B 2 47 ? 169.34700 135.23000 145.36600 1.000 69.94000 47 LEU B CA 1
ATOM 4792 C C . LEU B 2 47 ? 169.59100 133.95000 146.15100 1.000 72.61000 47 LEU B C 1
ATOM 4793 O O . LEU B 2 47 ? 170.18400 133.00200 145.62600 1.000 76.22000 47 LEU B O 1
ATOM 4798 N N . ASP B 2 48 ? 169.13800 133.92600 147.40100 1.000 71.22000 48 ASP B N 1
ATOM 4799 C CA . ASP B 2 48 ? 169.26100 132.75100 148.25800 1.000 67.05000 48 ASP B CA 1
ATOM 4800 C C . ASP B 2 48 ? 168.11400 131.79300 147.95900 1.000 67.80000 48 ASP B C 1
ATOM 4801 O O . ASP B 2 48 ? 166.96600 132.05500 148.33400 1.000 72.75000 48 ASP B O 1
ATOM 4806 N N . VAL B 2 49 ? 168.41600 130.68200 147.28400 1.000 65.49000 49 VAL B N 1
ATOM 4807 C CA . VAL B 2 49 ? 167.37100 129.74700 146.87700 1.000 69.93000 49 VAL B CA 1
ATOM 4808 C C . VAL B 2 49 ? 166.68900 129.11500 148.08000 1.000 69.08000 49 VAL B C 1
ATOM 4809 O O . VAL B 2 49 ? 165.52300 128.71300 147.99400 1.000 69.29000 49 VAL B O 1
ATOM 4813 N N . GLY B 2 50 ? 167.37400 129.06300 149.22200 1.000 69.06000 50 GLY B N 1
ATOM 4814 C CA . GLY B 2 50 ? 166.73100 128.61200 150.44500 1.000 68.06000 50 GLY B CA 1
ATOM 4815 C C . GLY B 2 50 ? 165.62300 129.54400 150.89600 1.000 68.24000 50 GLY B C 1
ATOM 4816 O O . GLY B 2 50 ? 164.49700 129.10900 151.16200 1.000 70.00000 50 GLY B O 1
ATOM 4817 N N . LEU B 2 51 ? 165.93500 130.83300 151.02300 1.000 55.39000 51 LEU B N 1
ATOM 4818 C CA . LEU B 2 51 ? 164.92300 131.79400 151.44200 1.000 54.01000 51 LEU B CA 1
ATOM 4819 C C . LEU B 2 51 ? 163.83600 131.97800 150.39100 1.000 53.91000 51 LEU B C 1
ATOM 4820 O O . LEU B 2 51 ? 162.69500 132.28200 150.74300 1.000 56.96000 51 LEU B O 1
ATOM 4825 N N . PHE B 2 52 ? 164.13400 131.72300 149.11500 1.000 49.19000 52 PHE B N 1
ATOM 4826 C CA . PHE B 2 52 ? 163.08100 131.73300 148.10200 1.000 49.45000 52 PHE B CA 1
ATOM 4827 C C . PHE B 2 52 ? 162.17400 130.50800 148.18800 1.000 54.38000 52 PHE B C 1
ATOM 4828 O O . PHE B 2 52 ? 160.95000 130.63600 148.04000 1.000 64.49000 52 PHE B O 1
ATOM 4836 N N . THR B 2 53 ? 162.72300 129.34800 148.54800 1.000 51.66000 53 THR B N 1
ATOM 4837 C CA . THR B 2 53 ? 161.87900 128.19000 148.82700 1.000 49.61000 53 THR B CA 1
ATOM 4838 C C . THR B 2 53 ? 160.99600 128.44100 150.04300 1.000 48.55000 53 THR B C 1
ATOM 4839 O O . THR B 2 53 ? 159.78300 128.17800 150.01700 1.000 48.90000 53 THR B O 1
ATOM 4843 N N . ASP B 2 54 ? 161.58600 128.95200 151.12000 1.000 54.64000 54 ASP B N 1
ATOM 4844 C CA . ASP B 2 54 ? 160.80100 129.17800 152.32400 1.000 56.60000 54 ASP B CA 1
ATOM 4845 C C . ASP B 2 54 ? 159.73800 130.24300 152.09000 1.000 59.68000 54 ASP B C 1
ATOM 4846 O O . ASP B 2 54 ? 158.62100 130.13200 152.61000 1.000 65.06000 54 ASP B O 1
ATOM 4851 N N . SER B 2 55 ? 160.06900 131.30500 151.35100 1.000 50.52000 55 SER B N 1
ATOM 4852 C CA . SER B 2 55 ? 159.07000 132.32600 151.07900 1.000 53.29000 55 SER B CA 1
ATOM 4853 C C . SER B 2 55 ? 157.94900 131.80500 150.18900 1.000 53.02000 55 SER B C 1
ATOM 4854 O O . SER B 2 55 ? 156.79000 132.18900 150.37700 1.000 56.82000 55 SER B O 1
ATOM 4857 N N . LEU B 2 56 ? 158.24600 130.88200 149.26700 1.000 46.47000 56 LEU B N 1
ATOM 4858 C CA . LEU B 2 56 ? 157.16800 130.22500 148.53200 1.000 41.03000 56 LEU B CA 1
ATOM 4859 C C . LEU B 2 56 ? 156.26900 129.40900 149.45000 1.000 46.56000 56 LEU B C 1
ATOM 4860 O O . LEU B 2 56 ? 155.03800 129.41800 149.30300 1.000 57.30000 56 LEU B O 1
ATOM 4865 N N . HIS B 2 57 ? 156.85800 128.71100 150.42000 1.000 45.13000 57 HIS B N 1
ATOM 4866 C CA . HIS B 2 57 ? 156.02400 127.91200 151.31400 1.000 47.82000 57 HIS B CA 1
ATOM 4867 C C . HIS B 2 57 ? 155.17500 128.78400 152.23200 1.000 47.73000 57 HIS B C 1
ATOM 4868 O O . HIS B 2 57 ? 154.00100 128.47600 152.48100 1.000 51.32000 57 HIS B O 1
ATOM 4875 N N . VAL B 2 58 ? 155.73700 129.88500 152.73000 1.000 44.71000 58 VAL B N 1
ATOM 4876 C CA . VAL B 2 58 ? 154.92800 130.82400 153.50000 1.000 45.51000 58 VAL B CA 1
ATOM 4877 C C . VAL B 2 58 ? 153.81800 131.40800 152.64000 1.000 45.25000 58 VAL B C 1
ATOM 4878 O O . VAL B 2 58 ? 152.69300 131.61500 153.10900 1.000 52.77000 58 VAL B O 1
ATOM 4882 N N . LEU B 2 59 ? 154.11200 131.68600 151.36900 1.000 36.69000 59 LEU B N 1
ATOM 4883 C CA . LEU B 2 59 ? 153.09000 132.22300 150.48000 1.000 35.15000 59 LEU B CA 1
ATOM 4884 C C . LEU B 2 59 ? 151.95300 131.23500 150.27700 1.000 32.59000 59 LEU B C 1
ATOM 4885 O O . LEU B 2 59 ? 150.78700 131.63100 150.17500 1.000 37.07000 59 LEU B O 1
ATOM 4890 N N . VAL B 2 60 ? 152.27100 129.94300 150.20700 1.000 31.49000 60 VAL B N 1
ATOM 4891 C CA . VAL B 2 60 ? 151.20800 128.95400 150.05000 1.000 33.07000 60 VAL B CA 1
ATOM 4892 C C . VAL B 2 60 ? 150.42300 128.76600 151.33900 1.000 37.80000 60 VAL B C 1
ATOM 4893 O O . VAL B 2 60 ? 149.21800 128.49500 151.30300 1.000 42.62000 60 VAL B O 1
ATOM 4897 N N . GLU B 2 61 ? 151.07400 128.89900 152.49500 1.000 43.01000 61 GLU B N 1
ATOM 4898 C CA . GLU B 2 61 ? 150.33100 128.93500 153.75200 1.000 34.49000 61 GLU B CA 1
ATOM 4899 C C . GLU B 2 61 ? 149.38900 130.13200 153.82100 1.000 41.61000 61 GLU B C 1
ATOM 4900 O O . GLU B 2 61 ? 148.27700 130.02900 154.35300 1.000 47.63000 61 GLU B O 1
ATOM 4906 N N . ARG B 2 62 ? 149.81800 131.27500 153.28800 1.000 47.12000 62 ARG B N 1
ATOM 4907 C CA . ARG B 2 62 ? 149.06200 132.51600 153.44100 1.000 42.38000 62 ARG B CA 1
ATOM 4908 C C . ARG B 2 62 ? 147.72800 132.50100 152.70000 1.000 44.09000 62 ARG B C 1
ATOM 4909 O O . ARG B 2 62 ? 146.74400 133.06700 153.18900 1.000 48.83000 62 ARG B O 1
ATOM 4917 N N . TYR B 2 63 ? 147.66000 131.87000 151.53200 1.000 37.28000 63 TYR B N 1
ATOM 4918 C CA . TYR B 2 63 ? 146.48300 131.97100 150.67700 1.000 31.67000 63 TYR B CA 1
ATOM 4919 C C . TYR B 2 63 ? 145.76400 130.63400 150.60300 1.000 40.04000 63 TYR B C 1
ATOM 4920 O O . TYR B 2 63 ? 146.33400 129.64000 150.14300 1.000 47.39000 63 TYR B O 1
ATOM 4929 N N . ASP B 2 64 ? 144.51100 130.61700 151.06100 1.000 35.20000 64 ASP B N 1
ATOM 4930 C CA . ASP B 2 64 ? 143.75300 129.37500 151.09500 1.000 32.84000 64 ASP B CA 1
ATOM 4931 C C . ASP B 2 64 ? 143.52500 128.82700 149.69800 1.000 33.36000 64 ASP B C 1
ATOM 4932 O O . ASP B 2 64 ? 143.40100 127.61000 149.51900 1.000 43.10000 64 ASP B O 1
ATOM 4937 N N . VAL B 2 65 ? 143.46300 129.70500 148.69700 1.000 25.99000 65 VAL B N 1
ATOM 4938 C CA . VAL B 2 65 ? 143.21100 129.25400 147.33800 1.000 22.29000 65 VAL B CA 1
ATOM 4939 C C . VAL B 2 65 ? 144.39200 128.48900 146.76700 1.000 26.23000 65 VAL B C 1
ATOM 4940 O O . VAL B 2 65 ? 144.22600 127.73000 145.80700 1.000 34.82000 65 VAL B O 1
ATOM 4944 N N . PHE B 2 66 ? 145.58800 128.67000 147.32300 1.000 26.31000 66 PHE B N 1
ATOM 4945 C CA . PHE B 2 66 ? 146.72100 127.85500 146.91400 1.000 27.25000 66 PHE B CA 1
ATOM 4946 C C . PHE B 2 66 ? 146.70000 126.47800 147.55500 1.000 33.27000 66 PHE B C 1
ATOM 4947 O O . PHE B 2 66 ? 147.44500 125.59600 147.11700 1.000 37.87000 66 PHE B O 1
ATOM 4955 N N . ARG B 2 67 ? 145.87200 126.28000 148.57800 1.000 26.08000 67 ARG B N 1
ATOM 4956 C CA . ARG B 2 67 ? 145.68600 124.98500 149.21600 1.000 14.61000 67 ARG B CA 1
ATOM 4957 C C . ARG B 2 67 ? 144.34100 124.35100 148.89000 1.000 19.43000 67 ARG B C 1
ATOM 4958 O O . ARG B 2 67 ? 144.00500 123.31100 149.46100 1.000 37.14000 67 ARG B O 1
ATOM 4966 N N . THR B 2 68 ? 143.56500 124.94600 147.99300 1.000 19.58000 68 THR B N 1
ATOM 4967 C CA . THR B 2 68 ? 142.28300 124.37500 147.61500 1.000 24.25000 68 THR B CA 1
ATOM 4968 C C . THR B 2 68 ? 142.47400 123.19900 146.67200 1.000 20.39000 68 THR B C 1
ATOM 4969 O O . THR B 2 68 ? 143.26100 123.26700 145.72500 1.000 26.88000 68 THR B O 1
ATOM 4973 N N . LEU B 2 69 ? 141.74400 122.12100 146.93100 1.000 24.18000 69 LEU B N 1
ATOM 4974 C CA . LEU B 2 69 ? 141.56200 121.05900 145.95900 1.000 31.84000 69 LEU B CA 1
ATOM 4975 C C . LEU B 2 69 ? 140.08200 120.94700 145.62800 1.000 34.89000 69 LEU B C 1
ATOM 4976 O O . LEU B 2 69 ? 139.22000 121.16100 146.48500 1.000 45.91000 69 LEU B O 1
ATOM 4981 N N . PHE B 2 70 ? 139.79300 120.61300 144.37700 1.000 26.35000 70 PHE B N 1
ATOM 4982 C CA . PHE B 2 70 ? 138.43500 120.60600 143.86000 1.000 24.05000 70 PHE B CA 1
ATOM 4983 C C . PHE B 2 70 ? 137.96500 119.17000 143.71100 1.000 29.91000 70 PHE B C 1
ATOM 4984 O O . PHE B 2 70 ? 138.60800 118.37000 143.02300 1.000 39.09000 70 PHE B O 1
ATOM 4992 N N . LEU B 2 71 ? 136.84900 118.84800 144.35600 1.000 34.19000 71 LEU B N 1
ATOM 4993 C CA . LEU B 2 71 ? 136.35200 117.48400 144.44400 1.000 37.86000 71 LEU B CA 1
ATOM 4994 C C . LEU B 2 71 ? 135.00900 117.40300 143.73900 1.000 40.63000 71 LEU B C 1
ATOM 4995 O O . LEU B 2 71 ? 134.05300 118.07600 144.13600 1.000 49.45000 71 LEU B O 1
ATOM 5000 N N . TYR B 2 72 ? 134.94500 116.58500 142.69300 1.000 42.81000 72 TYR B N 1
ATOM 5001 C CA . TYR B 2 72 ? 133.77000 116.48100 141.84400 1.000 41.52000 72 TYR B CA 1
ATOM 5002 C C . TYR B 2 72 ? 133.31200 115.05100 141.60900 1.000 48.88000 72 TYR B C 1
ATOM 5003 O O . TYR B 2 72 ? 132.31200 114.85000 140.91400 1.000 52.92000 72 TYR B O 1
ATOM 5012 N N . GLU B 2 73 ? 134.00800 114.05500 142.15900 1.000 60.87000 73 GLU B N 1
ATOM 5013 C CA . GLU B 2 73 ? 133.92300 112.70500 141.61400 1.000 64.61000 73 GLU B CA 1
ATOM 5014 C C . GLU B 2 73 ? 132.53100 112.11400 141.79400 1.000 64.82000 73 GLU B C 1
ATOM 5015 O O . GLU B 2 73 ? 131.83000 111.84000 140.81400 1.000 71.20000 73 GLU B O 1
ATOM 5021 N N . LYS B 2 74 ? 132.09900 111.92900 143.03800 1.000 51.60000 74 LYS B N 1
ATOM 5022 C CA . LYS B 2 74 ? 130.81500 111.29600 143.30400 1.000 55.69000 74 LYS B CA 1
ATOM 5023 C C . LYS B 2 74 ? 129.86100 112.20900 144.05800 1.000 59.19000 74 LYS B C 1
ATOM 5024 O O . LYS B 2 74 ? 128.76900 111.77300 144.43800 1.000 62.16000 74 LYS B O 1
ATOM 5030 N N . LEU B 2 75 ? 130.24300 113.45900 144.28200 1.000 56.06000 75 LEU B N 1
ATOM 5031 C CA . LEU B 2 75 ? 129.49200 114.33800 145.15800 1.000 53.45000 75 LEU B CA 1
ATOM 5032 C C . LEU B 2 75 ? 128.25600 114.87600 144.44500 1.000 52.85000 75 LEU B C 1
ATOM 5033 O O . LEU B 2 75 ? 128.18100 114.91400 143.21400 1.000 54.89000 75 LEU B O 1
ATOM 5038 N N . LYS B 2 76 ? 127.27200 115.29500 145.24200 1.000 56.30000 76 LYS B N 1
ATOM 5039 C CA . LYS B 2 76 ? 126.10100 115.95300 144.67400 1.000 53.29000 76 LYS B CA 1
ATOM 5040 C C . LYS B 2 76 ? 126.49100 117.22000 143.93100 1.000 54.62000 76 LYS B C 1
ATOM 5041 O O . LYS B 2 76 ? 125.81100 117.61800 142.97800 1.000 60.53000 76 LYS B O 1
ATOM 5047 N N . GLN B 2 77 ? 127.57800 117.86400 144.34900 1.000 45.81000 77 GLN B N 1
ATOM 5048 C CA . GLN B 2 77 ? 127.93000 119.19800 143.93200 1.000 44.96000 77 GLN B CA 1
ATOM 5049 C C . GLN B 2 77 ? 129.44500 119.29500 143.97500 1.000 44.62000 77 GLN B C 1
ATOM 5050 O O . GLN B 2 77 ? 130.06100 118.77300 144.91500 1.000 47.72000 77 GLN B O 1
ATOM 5056 N N . PRO B 2 78 ? 130.07400 119.93500 142.99100 1.000 34.11000 78 PRO B N 1
ATOM 5057 C CA . PRO B 2 78 ? 131.50600 120.21900 143.11300 1.000 28.61000 78 PRO B CA 1
ATOM 5058 C C . PRO B 2 78 ? 131.78300 121.04900 144.35300 1.000 31.81000 78 PRO B C 1
ATOM 5059 O O . PRO B 2 78 ? 131.06500 122.00300 144.65500 1.000 39.71000 78 PRO B O 1
ATOM 5063 N N . LEU B 2 79 ? 132.83500 120.68400 145.07300 1.000 25.15000 79 LEU B N 1
ATOM 5064 C CA . LEU B 2 79 ? 133.25600 121.43200 146.24500 1.000 31.00000 79 LEU B CA 1
ATOM 5065 C C . LEU B 2 79 ? 134.70000 121.88500 146.10200 1.000 33.13000 79 LEU B C 1
ATOM 5066 O O . LEU B 2 79 ? 135.53800 121.16300 145.55500 1.000 37.19000 79 LEU B O 1
ATOM 5071 N N . GLN B 2 80 ? 134.97800 123.08700 146.59400 1.000 30.05000 80 GLN B N 1
ATOM 5072 C CA . GLN B 2 80 ? 136.31000 123.41400 147.07000 1.000 18.52000 80 GLN B CA 1
ATOM 5073 C C . GLN B 2 80 ? 136.54800 122.69300 148.38700 1.000 26.34000 80 GLN B C 1
ATOM 5074 O O . GLN B 2 80 ? 135.69500 122.72100 149.28000 1.000 42.13000 80 GLN B O 1
ATOM 5080 N N . VAL B 2 81 ? 137.69900 122.04600 148.52000 1.000 16.49000 81 VAL B N 1
ATOM 5081 C CA . VAL B 2 81 ? 138.18100 121.58300 149.81400 1.000 12.28000 81 VAL B CA 1
ATOM 5082 C C . VAL B 2 81 ? 139.50100 122.27700 150.09600 1.000 13.17000 81 VAL B C 1
ATOM 5083 O O . VAL B 2 81 ? 140.45500 122.14600 149.32000 1.000 30.46000 81 VAL B O 1
ATOM 5087 N N . VAL B 2 82 ? 139.55900 123.01100 151.19600 1.000 17.91000 82 VAL B N 1
ATOM 5088 C CA . VAL B 2 82 ? 140.75900 123.72900 151.59600 1.000 24.26000 82 VAL B CA 1
ATOM 5089 C C . VAL B 2 82 ? 141.49000 122.86700 152.61400 1.000 27.83000 82 VAL B C 1
ATOM 5090 O O . VAL B 2 82 ? 140.99700 122.65000 153.72600 1.000 41.34000 82 VAL B O 1
ATOM 5094 N N . LEU B 2 83 ? 142.66400 122.37100 152.24600 1.000 27.29000 83 LEU B N 1
ATOM 5095 C CA . LEU B 2 83 ? 143.50600 121.66300 153.19400 1.000 26.48000 83 LEU B CA 1
ATOM 5096 C C . LEU B 2 83 ? 144.23300 122.65300 154.09100 1.000 32.71000 83 LEU B C 1
ATOM 5097 O O . LEU B 2 83 ? 144.49600 123.79500 153.70700 1.000 45.40000 83 LEU B O 1
ATOM 5102 N N . LYS B 2 84 ? 144.55300 122.20700 155.30400 1.000 28.91000 84 LYS B N 1
ATOM 5103 C CA . LYS B 2 84 ? 145.22600 123.08700 156.25100 1.000 31.39000 84 LYS B CA 1
ATOM 5104 C C . LYS B 2 84 ? 146.66900 123.34700 155.84000 1.000 39.15000 84 LYS B C 1
ATOM 5105 O O . LYS B 2 84 ? 147.17300 124.46500 155.99600 1.000 42.15000 84 LYS B O 1
ATOM 5111 N N . GLN B 2 85 ? 147.35100 122.32800 155.32100 1.000 40.19000 85 GLN B N 1
ATOM 5112 C CA . GLN B 2 85 ? 148.73900 122.44000 154.89500 1.000 40.83000 85 GLN B CA 1
ATOM 5113 C C . GLN B 2 85 ? 148.91500 121.67100 153.59700 1.000 40.92000 85 GLN B C 1
ATOM 5114 O O . GLN B 2 85 ? 148.45200 120.53300 153.48800 1.000 47.33000 85 GLN B O 1
ATOM 5120 N N . ARG B 2 86 ? 149.58400 122.28200 152.62100 1.000 33.58000 86 ARG B N 1
ATOM 5121 C CA . ARG B 2 86 ? 149.81000 121.58600 151.36000 1.000 34.48000 86 ARG B CA 1
ATOM 5122 C C . ARG B 2 86 ? 151.01300 122.15300 150.61200 1.000 39.35000 86 ARG B C 1
ATOM 5123 O O . ARG B 2 86 ? 150.85000 123.01600 149.73900 1.000 42.05000 86 ARG B O 1
ATOM 5131 N N . PRO B 2 87 ? 152.22800 121.70300 150.92200 1.000 30.21000 87 PRO B N 1
ATOM 5132 C CA . PRO B 2 87 ? 153.41400 122.24900 150.25200 1.000 32.72000 87 PRO B CA 1
ATOM 5133 C C . PRO B 2 87 ? 153.38900 121.98700 148.75300 1.000 40.83000 87 PRO B C 1
ATOM 5134 O O . PRO B 2 87 ? 152.93200 120.93800 148.29600 1.000 43.31000 87 PRO B O 1
ATOM 5138 N N . ILE B 2 88 ? 153.88000 122.95900 147.98700 1.000 37.47000 88 ILE B N 1
ATOM 5139 C CA . ILE B 2 88 ? 153.93600 122.84400 146.53100 1.000 32.44000 88 ILE B CA 1
ATOM 5140 C C . ILE B 2 88 ? 155.28600 122.29300 146.08100 1.000 34.75000 88 ILE B C 1
ATOM 5141 O O . ILE B 2 88 ? 156.29800 122.48100 146.77100 1.000 42.72000 88 ILE B O 1
ATOM 5146 N N . PRO B 2 89 ? 155.34300 121.60100 144.93600 1.000 31.45000 89 PRO B N 1
ATOM 5147 C CA . PRO B 2 89 ? 156.63300 121.27600 144.30600 1.000 28.44000 89 PRO B CA 1
ATOM 5148 C C . PRO B 2 89 ? 157.50100 122.48500 143.99200 1.000 31.69000 89 PRO B C 1
ATOM 5149 O O . PRO B 2 89 ? 157.14300 123.29900 143.13700 1.000 37.05000 89 PRO B O 1
ATOM 5153 N N . ILE B 2 90 ? 158.64300 122.61100 144.66300 1.000 37.25000 90 ILE B N 1
ATOM 5154 C CA . ILE B 2 90 ? 159.67800 123.57500 144.29900 1.000 37.33000 90 ILE B CA 1
ATOM 5155 C C . ILE B 2 90 ? 160.94200 122.80700 143.93800 1.000 41.52000 90 ILE B C 1
ATOM 5156 O O . ILE B 2 90 ? 161.46000 122.03500 144.75300 1.000 45.56000 90 ILE B O 1
ATOM 5161 N N . GLU B 2 91 ? 161.43900 123.02500 142.72200 1.000 51.36000 91 GLU B N 1
ATOM 5162 C CA . GLU B 2 91 ? 162.64700 122.38500 142.22000 1.000 50.74000 91 GLU B CA 1
ATOM 5163 C C . GLU B 2 91 ? 163.74400 123.41600 141.99500 1.000 53.03000 91 GLU B C 1
ATOM 5164 O O . GLU B 2 91 ? 163.47700 124.53100 141.53600 1.000 59.48000 91 GLU B O 1
ATOM 5170 N N . PHE B 2 92 ? 164.97700 123.04000 142.32200 1.000 51.13000 92 PHE B N 1
ATOM 5171 C CA . PHE B 2 92 ? 166.15200 123.86900 142.08600 1.000 51.35000 92 PHE B CA 1
ATOM 5172 C C . PHE B 2 92 ? 167.11900 123.09300 141.20500 1.000 54.43000 92 PHE B C 1
ATOM 5173 O O . PHE B 2 92 ? 167.56000 122.00200 141.57800 1.000 59.87000 92 PHE B O 1
ATOM 5181 N N . TYR B 2 93 ? 167.44700 123.65300 140.04300 1.000 59.24000 93 TYR B N 1
ATOM 5182 C CA . TYR B 2 93 ? 168.40800 123.06300 139.11600 1.000 61.69000 93 TYR B CA 1
ATOM 5183 C C . TYR B 2 93 ? 169.64800 123.94400 139.04800 1.000 67.67000 93 TYR B C 1
ATOM 5184 O O . TYR B 2 93 ? 169.57600 125.08600 138.58200 1.000 74.54000 93 TYR B O 1
ATOM 5193 N N . ASP B 2 94 ? 170.78200 123.42000 139.50700 1.000 72.91000 94 ASP B N 1
ATOM 5194 C CA . ASP B 2 94 ? 172.05500 124.12000 139.34900 1.000 70.94000 94 ASP B CA 1
ATOM 5195 C C . ASP B 2 94 ? 172.60400 123.77600 137.97100 1.000 66.87000 94 ASP B C 1
ATOM 5196 O O . ASP B 2 94 ? 173.33700 122.80400 137.79100 1.000 71.83000 94 ASP B O 1
ATOM 5201 N N . LEU B 2 95 ? 172.23800 124.58600 136.98400 1.000 60.85000 95 LEU B N 1
ATOM 5202 C CA . LEU B 2 95 ? 172.73500 124.45200 135.62100 1.000 66.44000 95 LEU B CA 1
ATOM 5203 C C . LEU B 2 95 ? 174.11100 125.07500 135.40700 1.000 72.93000 95 LEU B C 1
ATOM 5204 O O . LEU B 2 95 ? 174.66600 124.94100 134.31100 1.000 74.24000 95 LEU B O 1
ATOM 5209 N N . SER B 2 96 ? 174.67500 125.74700 136.41200 1.000 81.78000 96 SER B N 1
ATOM 5210 C CA . SER B 2 96 ? 175.84900 126.59000 136.20700 1.000 83.07000 96 SER B CA 1
ATOM 5211 C C . SER B 2 96 ? 177.08400 125.82400 135.74600 1.000 83.15000 96 SER B C 1
ATOM 5212 O O . SER B 2 96 ? 178.06100 126.45900 135.33500 1.000 80.21000 96 SER B O 1
ATOM 5215 N N . ALA B 2 97 ? 177.08000 124.49200 135.81000 1.000 90.32000 97 ALA B N 1
ATOM 5216 C CA . ALA B 2 97 ? 178.19500 123.72300 135.27100 1.000 89.45000 97 ALA B CA 1
ATOM 5217 C C . ALA B 2 97 ? 178.11100 123.50800 133.76500 1.000 89.00000 97 ALA B C 1
ATOM 5218 O O . ALA B 2 97 ? 179.12700 123.18000 133.14500 1.000 90.00000 97 ALA B O 1
ATOM 5220 N N . CYS B 2 98 ? 176.93900 123.68000 133.16500 1.000 92.64000 98 CYS B N 1
ATOM 5221 C CA . CYS B 2 98 ? 176.76500 123.41900 131.74500 1.000 93.09000 98 CYS B CA 1
ATOM 5222 C C . CYS B 2 98 ? 177.14400 124.63900 130.90900 1.000 94.55000 98 CYS B C 1
ATOM 5223 O O . CYS B 2 98 ? 177.18600 125.77200 131.39600 1.000 95.40000 98 CYS B O 1
ATOM 5226 N N . ASP B 2 99 ? 177.42700 124.38900 129.63300 1.000 94.68000 99 ASP B N 1
ATOM 5227 C CA . ASP B 2 99 ? 177.71000 125.44800 128.67700 1.000 93.44000 99 ASP B CA 1
ATOM 5228 C C . ASP B 2 99 ? 176.41800 126.06400 128.14500 1.000 92.48000 99 ASP B C 1
ATOM 5229 O O . ASP B 2 99 ? 175.34000 125.46900 128.20800 1.000 95.45000 99 ASP B O 1
ATOM 5234 N N . GLU B 2 100 ? 176.54700 127.28100 127.60900 1.000 93.08000 100 GLU B N 1
ATOM 5235 C CA . GLU B 2 100 ? 175.37000 128.07500 127.26100 1.000 97.03000 100 GLU B CA 1
ATOM 5236 C C . GLU B 2 100 ? 174.44600 127.33100 126.30500 1.000 95.74000 100 GLU B C 1
ATOM 5237 O O . GLU B 2 100 ? 173.22100 127.32200 126.49400 1.000 97.18000 100 GLU B O 1
ATOM 5243 N N . SER B 2 101 ? 175.01200 126.67400 125.29000 1.000 92.47000 101 SER B N 1
ATOM 5244 C CA . SER B 2 101 ? 174.18900 125.94100 124.33600 1.000 92.98000 101 SER B CA 1
ATOM 5245 C C . SER B 2 101 ? 173.54200 124.71800 124.96100 1.000 95.44000 101 SER B C 1
ATOM 5246 O O . SER B 2 101 ? 172.53300 124.23000 124.44200 1.000 96.63000 101 SER B O 1
ATOM 5249 N N . GLU B 2 102 ? 174.09900 124.21300 126.05800 1.000 94.25000 102 GLU B N 1
ATOM 5250 C CA . GLU B 2 102 ? 173.48000 123.12400 126.79800 1.000 93.93000 102 GLU B CA 1
ATOM 5251 C C . GLU B 2 102 ? 172.46600 123.65200 127.80400 1.000 94.12000 102 GLU B C 1
ATOM 5252 O O . GLU B 2 102 ? 171.37800 123.08400 127.95000 1.000 90.44000 102 GLU B O 1
ATOM 5258 N N . LYS B 2 103 ? 172.83400 124.71100 128.52800 1.000 93.50000 103 LYS B N 1
ATOM 5259 C CA . LYS B 2 103 ? 171.92800 125.31000 129.50100 1.000 90.41000 103 LYS B CA 1
ATOM 5260 C C . LYS B 2 103 ? 170.61600 125.73800 128.85800 1.000 87.07000 103 LYS B C 1
ATOM 5261 O O . LYS B 2 103 ? 169.53600 125.39500 129.34800 1.000 91.96000 103 LYS B O 1
ATOM 5267 N N . GLN B 2 104 ? 170.68600 126.53300 127.78700 1.000 78.91000 104 GLN B N 1
ATOM 5268 C CA . GLN B 2 104 ? 169.45600 127.02900 127.17400 1.000 80.10000 104 GLN B CA 1
ATOM 5269 C C . GLN B 2 104 ? 168.62200 125.91100 126.56000 1.000 80.64000 104 GLN B C 1
ATOM 5270 O O . GLN B 2 104 ? 167.38600 125.98000 126.58500 1.000 83.73000 104 GLN B O 1
ATOM 5276 N N . LEU B 2 105 ? 169.25700 124.81800 126.14300 1.000 80.70000 105 LEU B N 1
ATOM 5277 C CA . LEU B 2 105 ? 168.49900 123.66800 125.66300 1.000 85.08000 105 LEU B CA 1
ATOM 5278 C C . LEU B 2 105 ? 167.78600 122.95900 126.80500 1.000 88.63000 105 LEU B C 1
ATOM 5279 O O . LEU B 2 105 ? 166.59700 122.64500 126.70300 1.000 86.20000 105 LEU B O 1
ATOM 5284 N N . ARG B 2 106 ? 168.51400 122.63200 127.87000 1.000 92.01000 106 ARG B N 1
ATOM 5285 C CA . ARG B 2 106 ? 167.89600 121.95900 129.00800 1.000 89.06000 106 ARG B CA 1
ATOM 5286 C C . ARG B 2 106 ? 166.76900 122.79900 129.60000 1.000 86.32000 106 ARG B C 1
ATOM 5287 O O . ARG B 2 106 ? 165.68100 122.28200 129.89900 1.000 88.57000 106 ARG B O 1
ATOM 5295 N N . TYR B 2 107 ? 166.99000 124.11100 129.71300 1.000 71.87000 107 TYR B N 1
ATOM 5296 C CA . TYR B 2 107 ? 165.92600 125.03000 130.10000 1.000 70.36000 107 TYR B CA 1
ATOM 5297 C C . TYR B 2 107 ? 164.71200 124.90800 129.19300 1.000 72.43000 107 TYR B C 1
ATOM 5298 O O . TYR B 2 107 ? 163.58700 124.74800 129.67800 1.000 73.55000 107 TYR B O 1
ATOM 5307 N N . THR B 2 108 ? 164.89800 125.04200 127.87800 1.000 68.31000 108 THR B N 1
ATOM 5308 C CA . THR B 2 108 ? 163.71900 125.09900 127.02500 1.000 64.92000 108 THR B CA 1
ATOM 5309 C C . THR B 2 108 ? 163.00600 123.75600 126.98300 1.000 66.94000 108 THR B C 1
ATOM 5310 O O . THR B 2 108 ? 161.77700 123.71200 126.88200 1.000 71.85000 108 THR B O 1
ATOM 5314 N N . GLN B 2 109 ? 163.75400 122.65600 127.05900 1.000 71.55000 109 GLN B N 1
ATOM 5315 C CA . GLN B 2 109 ? 163.13500 121.33800 127.11900 1.000 75.04000 109 GLN B CA 1
ATOM 5316 C C . GLN B 2 109 ? 162.28200 121.19000 128.37100 1.000 77.21000 109 GLN B C 1
ATOM 5317 O O . GLN B 2 109 ? 161.14000 120.70900 128.30700 1.000 79.63000 109 GLN B O 1
ATOM 5323 N N . TYR B 2 110 ? 162.78600 121.67600 129.50900 1.000 67.39000 110 TYR B N 1
ATOM 5324 C CA . TYR B 2 110 ? 161.97500 121.68100 130.72000 1.000 59.36000 110 TYR B CA 1
ATOM 5325 C C . TYR B 2 110 ? 160.73600 122.54200 130.5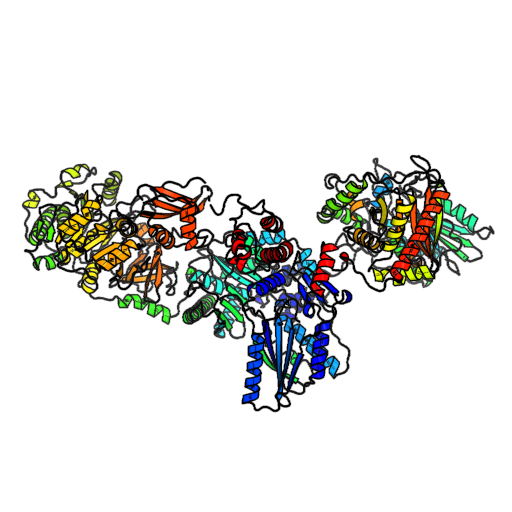4600 1.000 57.41000 110 TYR B C 1
ATOM 5326 O O . TYR B 2 110 ? 159.63600 122.14000 130.92900 1.000 62.73000 110 TYR B O 1
ATOM 5335 N N . LYS B 2 111 ? 160.90700 123.76400 130.05500 1.000 52.61000 111 LYS B N 1
ATOM 5336 C CA . LYS B 2 111 ? 159.78300 124.68900 129.96800 1.000 55.16000 111 LYS B CA 1
ATOM 5337 C C . LYS B 2 111 ? 158.69300 124.15500 129.04300 1.000 54.01000 111 LYS B C 1
ATOM 5338 O O . LYS B 2 111 ? 157.49600 124.24400 129.35400 1.000 59.06000 111 LYS B O 1
ATOM 5344 N N . ARG B 2 112 ? 159.09200 123.54100 127.93000 1.000 60.36000 112 ARG B N 1
ATOM 5345 C CA . ARG B 2 112 ? 158.11800 122.93100 127.03400 1.000 62.97000 112 ARG B CA 1
ATOM 5346 C C . ARG B 2 112 ? 157.42000 121.74300 127.67800 1.000 64.83000 112 ARG B C 1
ATOM 5347 O O . ARG B 2 112 ? 156.20000 121.59600 127.54700 1.000 67.40000 112 ARG B O 1
ATOM 5355 N N . ALA B 2 113 ? 158.16100 120.87600 128.37400 1.000 62.64000 113 ALA B N 1
ATOM 5356 C CA . ALA B 2 113 ? 157.48300 119.76500 129.03100 1.000 62.59000 113 ALA B CA 1
ATOM 5357 C C . ALA B 2 113 ? 156.56900 120.24000 130.15300 1.000 70.70000 113 ALA B C 1
ATOM 5358 O O . ALA B 2 113 ? 155.51800 119.63500 130.39100 1.000 73.12000 113 ALA B O 1
ATOM 5360 N N . ASP B 2 114 ? 156.94800 121.31300 130.85100 1.000 67.09000 114 ASP B N 1
ATOM 5361 C CA . ASP B 2 114 ? 156.09600 121.86100 131.90000 1.000 55.73000 114 ASP B CA 1
ATOM 5362 C C . ASP B 2 114 ? 154.82300 122.47100 131.34200 1.000 55.41000 114 ASP B C 1
ATOM 5363 O O . ASP B 2 114 ? 153.78300 122.44300 132.00900 1.000 58.41000 114 ASP B O 1
ATOM 5368 N N . GLN B 2 115 ? 154.87500 123.02700 130.13100 1.000 60.40000 115 GLN B N 1
ATOM 5369 C CA . GLN B 2 115 ? 153.62500 123.44000 129.50700 1.000 54.71000 115 GLN B CA 1
ATOM 5370 C C . GLN B 2 115 ? 152.72800 122.25200 129.19800 1.000 51.14000 115 GLN B C 1
ATOM 5371 O O . GLN B 2 115 ? 151.51900 122.43200 129.02900 1.000 55.74000 115 GLN B O 1
ATOM 5377 N N . GLU B 2 116 ? 153.29700 121.05300 129.10600 1.000 56.73000 116 GLU B N 1
ATOM 5378 C CA . GLU B 2 116 ? 152.54000 119.84600 128.80400 1.000 66.14000 116 GLU B CA 1
ATOM 5379 C C . GLU B 2 116 ? 152.04000 119.11300 130.04200 1.000 63.89000 116 GLU B C 1
ATOM 5380 O O . GLU B 2 116 ? 151.02900 118.40700 129.96700 1.000 61.41000 116 GLU B O 1
ATOM 5386 N N . ARG B 2 117 ? 152.72500 119.25800 131.17300 1.000 62.30000 117 ARG B N 1
ATOM 5387 C CA . ARG B 2 117 ? 152.40600 118.51700 132.39300 1.000 61.04000 117 ARG B CA 1
ATOM 5388 C C . ARG B 2 117 ? 151.12400 119.05200 133.02000 1.000 67.39000 117 ARG B C 1
ATOM 5389 O O . ARG B 2 117 ? 151.12500 120.07700 133.70300 1.000 67.22000 117 ARG B O 1
ATOM 5397 N N . THR B 2 118 ? 150.02400 118.34400 132.78000 1.000 62.72000 118 THR B N 1
ATOM 5398 C CA . THR B 2 118 ? 148.71800 118.69000 133.32100 1.000 55.67000 118 THR B CA 1
ATOM 5399 C C . THR B 2 118 ? 148.68800 118.59900 134.84500 1.000 57.42000 118 THR B C 1
ATOM 5400 O O . THR B 2 118 ? 149.46600 117.87800 135.47300 1.000 56.07000 118 THR B O 1
ATOM 5404 N N . PHE B 2 119 ? 147.75900 119.34900 135.43400 1.000 50.80000 119 PHE B N 1
ATOM 5405 C CA . PHE B 2 119 ? 147.44200 119.27200 136.85300 1.000 45.58000 119 PHE B CA 1
ATOM 5406 C C . PHE B 2 119 ? 146.20100 118.41600 137.05800 1.000 51.06000 119 PHE B C 1
ATOM 5407 O O . PHE B 2 119 ? 145.23300 118.51900 136.29900 1.000 55.91000 119 PHE B O 1
ATOM 5415 N N . HIS B 2 120 ? 146.23100 117.57300 138.08500 1.000 47.98000 120 HIS B N 1
ATOM 5416 C CA . HIS B 2 120 ? 145.02900 116.90900 138.57000 1.000 46.11000 120 HIS B CA 1
ATOM 5417 C C . HIS B 2 120 ? 144.36800 117.81500 139.60100 1.000 51.61000 120 HIS B C 1
ATOM 5418 O O . HIS B 2 120 ? 144.96500 118.11900 140.64000 1.000 57.18000 120 HIS B O 1
ATOM 5425 N N . LEU B 2 121 ? 143.13800 118.24700 139.31600 1.000 50.07000 121 LEU B N 1
ATOM 5426 C CA . LEU B 2 121 ? 142.48500 119.22900 140.17500 1.000 48.35000 121 LEU B CA 1
ATOM 5427 C C . LEU B 2 121 ? 142.29500 118.71800 141.59600 1.000 47.11000 121 LEU B C 1
ATOM 5428 O O . LEU B 2 121 ? 142.23700 119.51600 142.53700 1.000 46.21000 121 LEU B O 1
ATOM 5433 N N . ALA B 2 122 ? 142.20700 117.40200 141.77900 1.000 50.74000 122 ALA B N 1
ATOM 5434 C CA . ALA B 2 122 ? 142.13900 116.82600 143.11900 1.000 48.70000 122 ALA B CA 1
ATOM 5435 C C . ALA B 2 122 ? 143.51200 116.46500 143.68300 1.000 50.16000 122 ALA B C 1
ATOM 5436 O O . ALA B 2 122 ? 143.94000 117.02500 144.69700 1.000 52.63000 122 ALA B O 1
ATOM 5438 N N . LYS B 2 123 ? 144.21300 115.53600 143.03500 1.000 51.36000 123 LYS B N 1
ATOM 5439 C CA . LYS B 2 123 ? 145.31700 114.82400 143.66800 1.000 54.17000 123 LYS B CA 1
ATOM 5440 C C . LYS B 2 123 ? 146.61100 115.62300 143.76300 1.000 56.96000 123 LYS B C 1
ATOM 5441 O O . LYS B 2 123 ? 147.50200 115.22200 144.51900 1.000 60.07000 123 LYS B O 1
ATOM 5447 N N . ASP B 2 124 ? 146.75300 116.72700 143.03300 1.000 47.39000 124 ASP B N 1
ATOM 5448 C CA . ASP B 2 124 ? 148.07700 117.30900 142.88200 1.000 45.44000 124 ASP B CA 1
ATOM 5449 C C . ASP B 2 124 ? 148.05100 118.80500 143.16200 1.000 41.10000 124 ASP B C 1
ATOM 5450 O O . ASP B 2 124 ? 147.13300 119.50500 142.72200 1.000 51.77000 124 ASP B O 1
ATOM 5455 N N . PRO B 2 125 ? 149.03400 119.31800 143.89600 1.000 27.81000 125 PRO B N 1
ATOM 5456 C CA . PRO B 2 125 ? 149.09100 120.76100 144.15100 1.000 34.24000 125 PRO B CA 1
ATOM 5457 C C . PRO B 2 125 ? 149.04000 121.56100 142.85900 1.000 41.21000 125 PRO B C 1
ATOM 5458 O O . PRO B 2 125 ? 149.76200 121.28200 141.90000 1.000 44.89000 125 PRO B O 1
ATOM 5462 N N . LEU B 2 126 ? 148.17200 122.56900 142.84200 1.000 36.07000 126 LEU B N 1
ATOM 5463 C CA . LEU B 2 126 ? 147.90000 123.36600 141.65700 1.000 32.10000 126 LEU B CA 1
ATOM 5464 C C . LEU B 2 126 ? 148.85700 124.54200 141.48600 1.000 31.18000 126 LEU B C 1
ATOM 5465 O O . LEU B 2 126 ? 148.51500 125.50300 140.79200 1.000 37.80000 126 LEU B O 1
ATOM 5470 N N . MET B 2 127 ? 150.03700 124.50000 142.10000 1.000 32.03000 127 MET B N 1
ATOM 5471 C CA . MET B 2 127 ? 151.12700 125.38600 141.71900 1.000 32.77000 127 MET B CA 1
ATOM 5472 C C . MET B 2 127 ? 152.43000 124.61500 141.59100 1.000 38.08000 127 MET B C 1
ATOM 5473 O O . MET B 2 127 ? 152.65500 123.61600 142.28000 1.000 45.81000 127 MET B O 1
ATOM 5478 N N . ARG B 2 128 ? 153.28700 125.09900 140.69600 1.000 37.31000 128 ARG B N 1
ATOM 5479 C CA . ARG B 2 128 ? 154.64900 124.61300 140.54100 1.000 34.62000 128 ARG B CA 1
ATOM 5480 C C . ARG B 2 128 ? 155.59300 125.79900 140.42900 1.000 35.88000 128 ARG B C 1
ATOM 5481 O O . ARG B 2 128 ? 155.26800 126.80000 139.78600 1.000 46.66000 128 ARG B O 1
ATOM 5489 N N . VAL B 2 129 ? 156.76000 125.68300 141.04900 1.000 33.68000 129 VAL B N 1
ATOM 5490 C CA . VAL B 2 129 ? 157.85600 126.61700 140.84000 1.000 34.81000 129 VAL B CA 1
ATOM 5491 C C . VAL B 2 129 ? 159.10700 125.82400 140.50000 1.000 47.01000 129 VAL B C 1
ATOM 5492 O O . VAL B 2 129 ? 159.34400 124.74900 141.06100 1.000 54.69000 129 VAL B O 1
ATOM 5496 N N . ALA B 2 130 ? 159.90700 126.35500 139.57900 1.000 49.52000 130 ALA B N 1
ATOM 5497 C CA . ALA B 2 130 ? 161.25300 125.86400 139.32200 1.000 40.41000 130 ALA B CA 1
ATOM 5498 C C . ALA B 2 130 ? 162.21400 127.03900 139.27500 1.000 40.42000 130 ALA B C 1
ATOM 5499 O O . ALA B 2 130 ? 161.97400 128.00800 138.54900 1.000 50.62000 130 ALA B O 1
ATOM 5501 N N . LEU B 2 131 ? 163.29700 126.95400 140.03600 1.000 48.32000 131 LEU B N 1
ATOM 5502 C CA . LEU B 2 131 ? 164.41300 127.87700 139.89900 1.000 52.61000 131 LEU B CA 1
ATOM 5503 C C . LEU B 2 131 ? 165.51000 127.22800 139.06900 1.000 59.52000 131 LEU B C 1
ATOM 5504 O O . LEU B 2 131 ? 165.90200 126.08600 139.33000 1.000 65.01000 131 LEU B O 1
ATOM 5509 N N . PHE B 2 132 ? 165.99800 127.95800 138.07100 1.000 62.85000 132 PHE B N 1
ATOM 5510 C CA . PHE B 2 132 ? 167.16300 127.56500 137.29100 1.000 55.64000 132 PHE B CA 1
ATOM 5511 C C . PHE B 2 132 ? 168.27600 128.57000 137.53700 1.000 62.30000 132 PHE B C 1
ATOM 5512 O O . PHE B 2 132 ? 168.08400 129.77300 137.33400 1.000 70.24000 132 PHE B O 1
ATOM 5520 N N . GLN B 2 133 ? 169.43400 128.08100 137.96800 1.000 64.66000 133 GLN B N 1
ATOM 5521 C CA . GLN B 2 133 ? 170.62300 128.91800 138.10100 1.000 64.15000 133 GLN B CA 1
ATOM 5522 C C . GLN B 2 133 ? 171.41700 128.79000 136.80900 1.000 69.20000 133 GLN B C 1
ATOM 5523 O O . GLN B 2 133 ? 172.18700 127.84300 136.63000 1.000 75.58000 133 GLN B O 1
ATOM 5529 N N . MET B 2 134 ? 171.23100 129.74900 135.90100 1.000 82.10000 134 MET B N 1
ATOM 5530 C CA . MET B 2 134 ? 171.94600 129.70800 134.63400 1.000 84.13000 134 MET B CA 1
ATOM 5531 C C . MET B 2 134 ? 173.39900 130.13600 134.78100 1.000 85.83000 134 MET B C 1
ATOM 5532 O O . MET B 2 134 ? 174.25600 129.67300 134.02000 1.000 88.39000 134 MET B O 1
ATOM 5537 N N . SER B 2 135 ? 173.69600 131.00300 135.74100 1.000 86.06000 135 SER B N 1
ATOM 5538 C CA . SER B 2 135 ? 175.04200 131.53200 135.91600 1.000 85.09000 135 SER B CA 1
ATOM 5539 C C . SER B 2 135 ? 175.18100 132.01000 137.35400 1.000 87.99000 135 SER B C 1
ATOM 5540 O O . SER B 2 135 ? 174.22200 131.99400 138.13000 1.000 93.25000 135 SER B O 1
ATOM 5543 N N . GLN B 2 136 ? 176.39500 132.43600 137.70800 1.000 88.04000 136 GLN B N 1
ATOM 5544 C CA . GLN B 2 136 ? 176.67600 132.82700 139.08400 1.000 86.95000 136 GLN B CA 1
ATOM 5545 C C . GLN B 2 136 ? 175.72500 133.89900 139.59800 1.000 86.77000 136 GLN B C 1
ATOM 5546 O O . GLN B 2 136 ? 175.56000 134.03300 140.81500 1.000 84.06000 136 GLN B O 1
ATOM 5552 N N . HIS B 2 137 ? 175.10500 134.67500 138.70000 1.000 87.98000 137 HIS B N 1
ATOM 5553 C CA . HIS B 2 137 ? 174.14800 135.69700 139.10700 1.000 87.40000 137 HIS B CA 1
ATOM 5554 C C . HIS B 2 137 ? 172.94200 135.78400 138.17500 1.000 85.07000 137 HIS B C 1
ATOM 5555 O O . HIS B 2 137 ? 172.30100 136.83900 138.10900 1.000 85.14000 137 HIS B O 1
ATOM 5562 N N . ASP B 2 138 ? 172.61300 134.71300 137.45600 1.000 77.22000 138 ASP B N 1
ATOM 5563 C CA . ASP B 2 138 ? 171.49100 134.70000 136.52400 1.000 78.55000 138 ASP B CA 1
ATOM 5564 C C . ASP B 2 138 ? 170.58800 133.51800 136.84000 1.000 82.14000 138 ASP B C 1
ATOM 5565 O O . ASP B 2 138 ? 171.04100 132.36900 136.83200 1.000 82.97000 138 ASP B O 1
ATOM 5570 N N . TYR B 2 139 ? 169.31500 133.80000 137.11400 1.000 67.87000 139 TYR B N 1
ATOM 5571 C CA . TYR B 2 139 ? 168.33500 132.77900 137.44700 1.000 57.38000 139 TYR B CA 1
ATOM 5572 C C . TYR B 2 139 ? 167.12200 132.93800 136.54500 1.000 51.87000 139 TYR B C 1
ATOM 5573 O O . TYR B 2 139 ? 166.80900 134.03900 136.08900 1.000 57.82000 139 TYR B O 1
ATOM 5582 N N . GLN B 2 140 ? 166.43600 131.82900 136.29500 1.000 44.59000 140 GLN B N 1
ATOM 5583 C CA . GLN B 2 140 ? 165.09700 131.85300 135.72900 1.000 49.26000 140 GLN B CA 1
ATOM 5584 C C . GLN B 2 140 ? 164.14200 131.13400 136.66400 1.000 54.56000 140 GLN B C 1
ATOM 5585 O O . GLN B 2 140 ? 164.46200 130.06900 137.20000 1.000 59.96000 140 GLN B O 1
ATOM 5591 N N . VAL B 2 141 ? 162.97100 131.72800 136.86000 1.000 49.30000 141 VAL B N 1
ATOM 5592 C CA . VAL B 2 141 ? 161.86500 131.09500 137.56000 1.000 36.81000 141 VAL B CA 1
ATOM 5593 C C . VAL B 2 141 ? 160.81600 130.70900 136.53400 1.000 34.71000 141 VAL B C 1
ATOM 5594 O O . VAL B 2 141 ? 160.33200 131.56100 135.78000 1.000 48.71000 141 VAL B O 1
ATOM 5598 N N . ILE B 2 142 ? 160.46200 129.43300 136.50400 1.000 41.49000 142 ILE B N 1
ATOM 5599 C CA . ILE B 2 142 ? 159.26700 128.97100 135.81700 1.000 41.47000 142 ILE B CA 1
ATOM 5600 C C . ILE B 2 142 ? 158.22500 128.71000 136.88700 1.000 48.07000 142 ILE B C 1
ATOM 5601 O O . ILE B 2 142 ? 158.47900 127.96700 137.84300 1.000 56.87000 142 ILE B O 1
ATOM 5606 N N . TRP B 2 143 ? 157.05600 129.31400 136.73300 1.000 38.75000 143 TRP B N 1
ATOM 5607 C CA . TRP B 2 143 ? 156.02400 129.24200 137.75800 1.000 28.57000 143 TRP B CA 1
ATOM 5608 C C . TRP B 2 143 ? 154.70400 129.02200 137.04600 1.000 28.77000 143 TRP B C 1
ATOM 5609 O O . TRP B 2 143 ? 154.20600 129.92000 136.36200 1.000 41.04000 143 TRP B O 1
ATOM 5620 N N . SER B 2 144 ? 154.14500 127.83200 137.20200 1.000 30.09000 144 SER B N 1
ATOM 5621 C CA . SER B 2 144 ? 152.96400 127.43900 136.45900 1.000 30.10000 144 SER B CA 1
ATOM 5622 C C . SER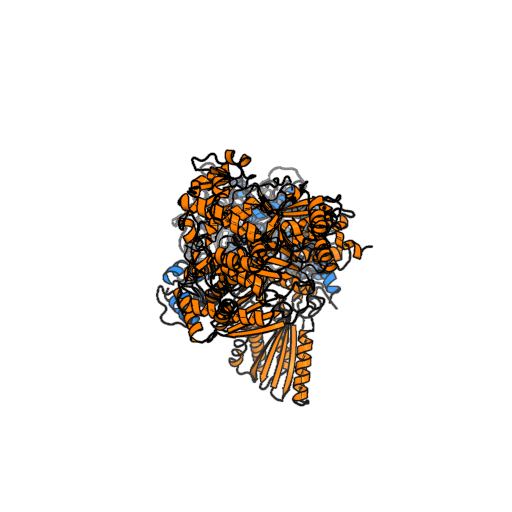 B 2 144 ? 151.88200 126.99100 137.42100 1.000 36.74000 144 SER B C 1
ATOM 5623 O O . SER B 2 144 ? 152.16500 126.35500 138.44000 1.000 48.31000 144 SER B O 1
ATOM 5626 N N . PHE B 2 145 ? 150.64400 127.32800 137.08600 1.000 37.92000 145 PHE B N 1
ATOM 5627 C CA . PHE B 2 145 ? 149.52700 127.09700 137.97900 1.000 34.39000 145 PHE B CA 1
ATOM 5628 C C . PHE B 2 145 ? 148.26600 126.99500 137.14400 1.000 34.27000 145 PHE B C 1
ATOM 5629 O O . PHE B 2 145 ? 148.18400 127.56100 136.05300 1.000 43.52000 145 PHE B O 1
ATOM 5637 N N . HIS B 2 146 ? 147.28800 126.26500 137.65800 1.000 29.65000 146 HIS B N 1
ATOM 5638 C CA . HIS B 2 146 ? 146.02800 126.16300 136.94900 1.000 30.87000 146 HIS B CA 1
ATOM 5639 C C . HIS B 2 146 ? 145.31400 127.49600 137.09600 1.000 37.56000 146 HIS B C 1
ATOM 5640 O O . HIS B 2 146 ? 145.38600 128.13500 138.14800 1.000 47.16000 146 HIS B O 1
ATOM 5647 N N . HIS B 2 147 ? 144.62400 127.93400 136.04500 1.000 38.07000 147 HIS B N 1
ATOM 5648 C CA . HIS B 2 147 ? 143.97100 129.23100 136.16300 1.000 43.44000 147 HIS B CA 1
ATOM 5649 C C . HIS B 2 147 ? 142.85100 129.20900 137.19200 1.000 52.45000 147 HIS B C 1
ATOM 5650 O O . HIS B 2 147 ? 142.55900 130.24200 137.80500 1.000 57.87000 147 HIS B O 1
ATOM 5657 N N . ILE B 2 148 ? 142.20700 128.06000 137.38200 1.000 45.99000 148 ILE B N 1
ATOM 5658 C CA . ILE B 2 148 ? 141.06700 127.92600 138.28400 1.000 29.40000 148 ILE B CA 1
ATOM 5659 C C . ILE B 2 148 ? 141.39000 128.55500 139.63200 1.000 32.86000 148 ILE B C 1
ATOM 5660 O O . ILE B 2 148 ? 140.48400 128.91000 140.39300 1.000 36.90000 148 ILE B O 1
ATOM 5665 N N . LEU B 2 149 ? 142.67900 128.70200 139.93900 1.000 37.08000 149 LEU B N 1
ATOM 5666 C CA . LEU B 2 149 ? 143.06700 129.29700 141.21200 1.000 38.70000 149 LEU B CA 1
ATOM 5667 C C . LEU B 2 149 ? 142.81000 130.79600 141.22700 1.000 40.51000 149 LEU B C 1
ATOM 5668 O O . LEU B 2 149 ? 142.18200 131.31500 142.15600 1.000 43.20000 149 LEU B O 1
ATOM 5673 N N . MET B 2 150 ? 143.28000 131.51000 140.21000 1.000 36.82000 150 MET B N 1
ATOM 5674 C CA . MET B 2 150 ? 143.26600 132.96200 140.27600 1.000 36.71000 150 MET B CA 1
ATOM 5675 C C . MET B 2 150 ? 143.29000 133.54600 138.87300 1.000 38.84000 150 MET B C 1
ATOM 5676 O O . MET B 2 150 ? 143.75400 132.91300 137.92500 1.000 40.10000 150 MET B O 1
ATOM 5681 N N . ASP B 2 151 ? 142.77500 134.76900 138.76100 1.000 50.57000 151 ASP B N 1
ATOM 5682 C CA . ASP B 2 151 ? 143.03700 135.59900 137.59300 1.000 52.00000 151 ASP B CA 1
ATOM 5683 C C . ASP B 2 151 ? 144.52900 135.84200 137.43900 1.000 54.57000 151 ASP B C 1
ATOM 5684 O O . ASP B 2 151 ? 145.22300 136.15800 138.41000 1.000 54.51000 151 ASP B O 1
ATOM 5689 N N . GLY B 2 152 ? 145.02400 135.69400 136.21300 1.000 60.29000 152 GLY B N 1
ATOM 5690 C CA . GLY B 2 152 ? 146.45200 135.80200 135.98900 1.000 57.90000 152 GLY B CA 1
ATOM 5691 C C . GLY B 2 152 ? 147.02900 137.10100 136.50900 1.000 55.52000 152 GLY B C 1
ATOM 5692 O O . GLY B 2 152 ? 148.16900 137.13600 136.97600 1.000 57.55000 152 GLY B O 1
ATOM 5693 N N . TRP B 2 153 ? 146.25500 138.18600 136.43700 1.000 46.26000 153 TRP B N 1
ATOM 5694 C CA . TRP B 2 153 ? 146.74000 139.47200 136.92100 1.000 50.84000 153 TRP B CA 1
ATOM 5695 C C . TRP B 2 153 ? 146.92600 139.49400 138.43100 1.000 60.59000 153 TRP B C 1
ATOM 5696 O O . TRP B 2 153 ? 147.68900 140.32400 138.93400 1.000 64.67000 153 TRP B O 1
ATOM 5707 N N . CYS B 2 154 ? 146.25100 138.60500 139.16300 1.000 58.85000 154 CYS B N 1
ATOM 5708 C CA . CYS B 2 154 ? 146.47900 138.50800 140.59900 1.000 52.02000 154 CYS B CA 1
ATOM 5709 C C . CYS B 2 154 ? 147.94200 138.24900 140.91300 1.000 48.12000 154 CYS B C 1
ATOM 5710 O O . CYS B 2 154 ? 148.39500 138.52900 142.03000 1.000 55.03000 154 CYS B O 1
ATOM 5713 N N . PHE B 2 155 ? 148.67900 137.68200 139.96100 1.000 40.04000 155 PHE B N 1
ATOM 5714 C CA . PHE B 2 155 ? 150.09800 137.44500 140.16100 1.000 44.69000 155 PHE B CA 1
ATOM 5715 C C . PHE B 2 155 ? 150.85000 138.69900 140.57800 1.000 44.40000 155 PHE B C 1
ATOM 5716 O O . PHE B 2 155 ? 151.87800 138.58700 141.24300 1.000 51.36000 155 PHE B O 1
ATOM 5724 N N . SER B 2 156 ? 150.35000 139.89300 140.25500 1.000 48.81000 156 SER B N 1
ATOM 5725 C CA . SER B 2 156 ? 150.98100 141.10000 140.78100 1.000 55.52000 156 SER B CA 1
ATOM 5726 C C . SER B 2 156 ? 150.89900 141.16300 142.30200 1.000 63.35000 156 SER B C 1
ATOM 5727 O O . SER B 2 156 ? 151.90300 141.43000 142.97600 1.000 67.21000 156 SER B O 1
ATOM 5730 N N . ILE B 2 157 ? 149.74800 140.79300 142.86400 1.000 60.00000 157 ILE B N 1
ATOM 5731 C CA . ILE B 2 157 ? 149.59900 140.76900 144.31600 1.000 50.99000 157 ILE B CA 1
ATOM 5732 C C . ILE B 2 157 ? 150.41300 139.63000 144.90000 1.000 49.62000 157 ILE B C 1
ATOM 5733 O O . ILE B 2 157 ? 151.09800 139.78400 145.91700 1.000 55.93000 157 ILE B O 1
ATOM 5738 N N . ILE B 2 158 ? 150.31600 138.45700 144.28100 1.000 44.43000 158 ILE B N 1
ATOM 5739 C CA . ILE B 2 158 ? 150.99000 137.28100 144.81600 1.000 40.06000 158 ILE B CA 1
ATOM 5740 C C . ILE B 2 158 ? 152.50000 137.48000 144.81600 1.000 42.94000 158 ILE B C 1
ATOM 5741 O O . ILE B 2 158 ? 153.18800 137.09300 145.76600 1.000 53.79000 158 ILE B O 1
ATOM 5746 N N . PHE B 2 159 ? 153.04000 138.12500 143.78100 1.000 39.24000 159 PHE B N 1
ATOM 5747 C CA . PHE B 2 159 ? 154.47700 138.35600 143.71800 1.000 45.29000 159 PHE B CA 1
ATOM 5748 C C . PHE B 2 159 ? 154.92200 139.53300 144.57500 1.000 48.63000 159 PHE B C 1
ATOM 5749 O O . PHE B 2 159 ? 156.04100 139.51300 145.10200 1.000 56.24000 159 PHE B O 1
ATOM 5757 N N . ASP B 2 160 ? 154.06300 140.53400 144.78500 1.000 48.48000 160 ASP B N 1
ATOM 5758 C CA . ASP B 2 160 ? 154.38200 141.54600 145.78600 1.000 53.04000 160 ASP B CA 1
ATOM 5759 C C . ASP B 2 160 ? 154.46000 140.92800 147.17400 1.000 61.25000 160 ASP B C 1
ATOM 5760 O O . ASP B 2 160 ? 155.39300 141.20100 147.93900 1.000 61.57000 160 ASP B O 1
ATOM 5765 N N . ASP B 2 161 ? 153.49500 140.07000 147.50400 1.000 60.76000 161 ASP B N 1
ATOM 5766 C CA . ASP B 2 161 ? 153.55400 139.30900 148.74500 1.000 50.16000 161 ASP B CA 1
ATOM 5767 C C . ASP B 2 161 ? 154.82600 138.47800 148.83000 1.000 53.40000 161 ASP B C 1
ATOM 5768 O O . ASP B 2 161 ? 155.48200 138.43800 149.87600 1.000 61.84000 161 ASP B O 1
ATOM 5773 N N . LEU B 2 162 ? 155.16100 137.75900 147.75900 1.000 50.49000 162 LEU B N 1
ATOM 5774 C CA . LEU B 2 162 ? 156.35200 136.92000 147.78900 1.000 46.50000 162 LEU B CA 1
ATOM 5775 C C . LEU B 2 162 ? 157.60900 137.73400 148.05300 1.000 48.80000 162 LEU B C 1
ATOM 5776 O O . LEU B 2 162 ? 158.45400 137.33500 148.86100 1.000 59.48000 162 LEU B O 1
ATOM 5781 N N . LEU B 2 163 ? 157.76200 138.87500 147.37600 1.000 52.23000 163 LEU B N 1
ATOM 5782 C CA . LEU B 2 163 ? 158.95000 139.68700 147.61500 1.000 58.53000 163 LEU B CA 1
ATOM 5783 C C . LEU B 2 163 ? 158.94100 140.31900 149.00000 1.000 61.31000 163 LEU B C 1
ATOM 5784 O O . LEU B 2 163 ? 160.00700 140.49300 149.60500 1.000 63.01000 163 LEU B O 1
ATOM 5789 N N . ALA B 2 164 ? 157.76000 140.60700 149.54900 1.000 60.22000 164 ALA B N 1
ATOM 5790 C CA . ALA B 2 164 ? 157.70700 141.10400 150.92000 1.000 61.83000 164 ALA B CA 1
ATOM 5791 C C . ALA B 2 164 ? 158.13300 140.03100 151.90800 1.000 57.38000 164 ALA B C 1
ATOM 5792 O O . ALA B 2 164 ? 158.87500 140.30800 152.85700 1.000 59.52000 164 ALA B O 1
ATOM 5794 N N . ILE B 2 165 ? 157.70500 138.79100 151.67700 1.000 52.68000 165 ILE B N 1
ATOM 5795 C CA . ILE B 2 165 ? 158.13400 137.68700 152.52900 1.000 49.42000 165 ILE B CA 1
ATOM 5796 C C . ILE B 2 165 ? 159.63600 137.49100 152.41400 1.000 56.28000 165 ILE B C 1
ATOM 5797 O O . ILE B 2 165 ? 160.32800 137.27500 153.41600 1.000 64.19000 165 ILE B O 1
ATOM 5802 N N . TYR B 2 166 ? 160.15900 137.52400 151.18900 1.000 63.22000 166 TYR B N 1
ATOM 5803 C CA . TYR B 2 166 ? 161.58900 137.32600 150.99700 1.000 61.74000 166 TYR B CA 1
ATOM 5804 C C . TYR B 2 166 ? 162.39900 138.39700 151.71300 1.000 60.71000 166 TYR B C 1
ATOM 5805 O O . TYR B 2 166 ? 163.40900 138.09300 152.35800 1.000 65.70000 166 TYR B O 1
ATOM 5814 N N . LEU B 2 167 ? 161.98000 139.65900 151.60700 1.000 68.25000 167 LEU B N 1
ATOM 5815 C CA . LEU B 2 167 ? 162.68600 140.72000 152.31500 1.000 70.94000 167 LEU B CA 1
ATOM 5816 C C . LEU B 2 167 ? 162.58200 140.56100 153.82800 1.000 72.23000 167 LEU B C 1
ATOM 5817 O O . LEU B 2 167 ? 163.57300 140.73500 154.54600 1.000 74.69000 167 LEU B O 1
ATOM 5822 N N . SER B 2 168 ? 161.39000 140.23200 154.33300 1.000 71.56000 168 SER B N 1
ATOM 5823 C CA . SER B 2 168 ? 161.23300 139.97700 155.76300 1.000 69.11000 168 SER B CA 1
ATOM 5824 C C . SER B 2 168 ? 162.15500 138.86600 156.24700 1.000 70.22000 168 SER B C 1
ATOM 5825 O O . SER B 2 168 ? 162.73300 138.95900 157.33600 1.000 73.60000 168 SER B O 1
ATOM 5828 N N . LEU B 2 169 ? 162.30600 137.80700 155.45300 1.000 67.67000 169 LEU B N 1
ATOM 5829 C CA . LEU B 2 169 ? 163.19200 136.71100 155.83100 1.000 63.27000 169 LEU B CA 1
ATOM 5830 C C . LEU B 2 169 ? 164.65300 137.13900 155.80100 1.000 66.96000 169 LEU B C 1
ATOM 5831 O O . LEU B 2 169 ? 165.36700 137.02400 156.80400 1.000 70.96000 169 LEU B O 1
ATOM 5836 N N . GLN B 2 170 ? 165.12200 137.63600 154.65600 1.000 73.33000 170 GLN B N 1
ATOM 5837 C CA . GLN B 2 170 ? 166.54100 137.94400 154.52800 1.000 71.88000 170 GLN B CA 1
ATOM 5838 C C . GLN B 2 170 ? 166.97700 139.04500 155.48300 1.000 71.40000 170 GLN B C 1
ATOM 5839 O O . GLN B 2 170 ? 168.15900 139.11200 155.83500 1.000 69.52000 170 GLN B O 1
ATOM 5845 N N . ASN B 2 171 ? 166.05500 139.90900 155.90900 1.000 75.97000 171 ASN B N 1
ATOM 5846 C CA . ASN B 2 171 ? 166.35400 140.95100 156.88300 1.000 75.77000 171 ASN B CA 1
ATOM 5847 C C . ASN B 2 171 ? 165.67400 140.69600 158.22500 1.000 76.96000 171 ASN B C 1
ATOM 5848 O O . ASN B 2 171 ? 165.48100 141.63300 159.00700 1.000 76.24000 171 ASN B O 1
ATOM 5853 N N . LYS B 2 172 ? 165.32000 139.44300 158.50400 1.000 84.59000 172 LYS B N 1
ATOM 5854 C CA . LYS B 2 172 ? 164.87900 139.00000 159.82700 1.000 83.44000 172 LYS B CA 1
ATOM 5855 C C . LYS B 2 172 ? 163.91700 139.99600 160.47400 1.000 81.69000 172 LYS B C 1
ATOM 5856 O O . LYS B 2 172 ? 164.11700 140.45800 161.59900 1.000 82.79000 172 LYS B O 1
ATOM 5862 N N . THR B 2 173 ? 162.85700 140.33200 159.74200 1.000 81.57000 173 THR B N 1
ATOM 5863 C CA . THR B 2 173 ? 161.91400 141.35400 160.17400 1.000 82.65000 173 THR B CA 1
ATOM 5864 C C . THR B 2 173 ? 160.49400 140.86200 159.93600 1.000 82.57000 173 THR B C 1
ATOM 5865 O O . THR B 2 173 ? 160.22900 140.15600 158.95900 1.000 84.77000 173 THR B O 1
ATOM 5869 N N . ALA B 2 174 ? 159.58800 141.23600 160.83700 1.000 80.18000 174 ALA B N 1
ATOM 5870 C CA . ALA B 2 174 ? 158.22300 140.73000 160.79100 1.000 81.65000 174 ALA B CA 1
ATOM 5871 C C . ALA B 2 174 ? 157.51500 141.14300 159.50400 1.000 82.56000 174 ALA B C 1
ATOM 5872 O O . ALA B 2 174 ? 157.80400 142.18500 158.91100 1.000 81.09000 174 ALA B O 1
ATOM 5874 N N . LEU B 2 175 ? 156.57600 140.30000 159.07700 1.000 79.12000 175 LEU B N 1
ATOM 5875 C CA . LEU B 2 175 ? 155.74100 140.58900 157.91600 1.000 75.07000 175 LEU B CA 1
ATOM 5876 C C . LEU B 2 175 ? 154.77800 141.73000 158.22200 1.000 74.20000 175 LEU B C 1
ATOM 5877 O O . LEU B 2 175 ? 153.98600 141.64900 159.16600 1.000 74.96000 175 LEU B O 1
ATOM 5882 N N . SER B 2 176 ? 154.84500 142.79100 157.42200 1.000 79.17000 176 SER B N 1
ATOM 5883 C CA . SER B 2 176 ? 153.88500 143.88700 157.47500 1.000 80.96000 176 SER B CA 1
ATOM 5884 C C . SER B 2 176 ? 152.61900 143.61700 156.67000 1.000 82.89000 176 SER B C 1
ATOM 5885 O O . SER B 2 176 ? 151.77100 144.51000 156.56700 1.000 81.56000 176 SER B O 1
ATOM 5888 N N . LEU B 2 177 ? 152.47200 142.42300 156.09800 1.000 72.06000 177 LEU B N 1
ATOM 5889 C CA . LEU B 2 177 ? 151.40200 142.16600 155.14200 1.000 65.45000 177 LEU B CA 1
ATOM 5890 C C . LEU B 2 177 ? 150.03200 142.36400 155.77900 1.000 65.64000 177 LEU B C 1
ATOM 5891 O O . LEU B 2 177 ? 149.75200 141.83800 156.85900 1.000 67.39000 177 LEU B O 1
ATOM 5896 N N . GLU B 2 178 ? 149.18200 143.13000 155.10000 1.000 64.98000 178 GLU B N 1
ATOM 5897 C CA . GLU B 2 178 ? 147.81500 143.33400 155.55100 1.000 64.25000 178 GLU B CA 1
ATOM 5898 C C . GLU B 2 178 ? 147.01400 142.03300 155.49300 1.000 60.66000 178 GLU B C 1
ATOM 5899 O O . GLU B 2 178 ? 147.30300 141.14800 154.68500 1.000 59.93000 178 GLU B O 1
ATOM 5905 N N . PRO B 2 179 ? 145.99900 141.89900 156.34600 1.000 61.72000 179 PRO B N 1
ATOM 5906 C CA . PRO B 2 179 ? 145.21700 140.65700 156.38700 1.000 64.56000 179 PRO B CA 1
ATOM 5907 C C . PRO B 2 179 ? 144.63800 140.28800 155.02900 1.000 64.11000 179 PRO B C 1
ATOM 5908 O O . PRO B 2 179 ? 144.13200 141.13600 154.29200 1.000 65.18000 179 PRO B O 1
ATOM 5912 N N . VAL B 2 180 ? 144.71800 138.99800 154.70800 1.000 49.35000 180 VAL B N 1
ATOM 5913 C CA . VAL B 2 180 ? 144.20400 138.49200 153.44200 1.000 46.73000 180 VAL B CA 1
ATOM 5914 C C . VAL B 2 180 ? 142.69200 138.65600 153.39700 1.000 53.50000 180 VAL B C 1
ATOM 5915 O O . VAL B 2 180 ? 141.97400 138.20200 154.29600 1.000 58.97000 180 VAL B O 1
ATOM 5919 N N . GLN B 2 181 ? 142.20600 139.30500 152.35100 1.000 59.88000 181 GLN B N 1
ATOM 5920 C CA . GLN B 2 181 ? 140.77600 139.40300 152.08100 1.000 57.42000 181 GLN B CA 1
ATOM 5921 C C . GLN B 2 181 ? 140.20600 138.04300 151.69900 1.000 56.86000 181 GLN B C 1
ATOM 5922 O O . GLN B 2 181 ? 140.56700 137.51400 150.64000 1.000 59.21000 181 GLN B O 1
ATOM 5928 N N . PRO B 2 182 ? 139.33500 137.44200 152.50900 1.000 54.96000 182 PRO B N 1
ATOM 5929 C CA . PRO B 2 182 ? 138.97100 136.03400 152.29200 1.000 56.05000 182 PRO B CA 1
ATOM 5930 C C . PRO B 2 182 ? 138.00100 135.86600 151.12800 1.000 57.83000 182 PRO B C 1
ATOM 5931 O O . PRO B 2 182 ? 136.99900 136.57700 151.02500 1.000 60.59000 182 PRO B O 1
ATOM 5935 N N . TYR B 2 183 ? 138.31100 134.91100 150.25100 1.000 49.34000 183 TYR B N 1
ATOM 5936 C CA . TYR B 2 183 ? 137.48900 134.62000 149.08200 1.000 45.94000 183 TYR B CA 1
ATOM 5937 C C . TYR B 2 183 ? 136.11400 134.08100 149.46500 1.000 52.50000 183 TYR B C 1
ATOM 5938 O O . TYR B 2 183 ? 135.16900 134.15500 148.66100 1.000 59.62000 183 TYR B O 1
ATOM 5947 N N . SER B 2 184 ? 135.97100 133.56900 150.69000 1.000 56.00000 184 SER B N 1
ATOM 5948 C CA . SER B 2 184 ? 134.64800 133.21400 151.17800 1.000 59.09000 184 SER B CA 1
ATOM 5949 C C . SER B 2 184 ? 133.73900 134.42600 151.29500 1.000 58.37000 184 SER B C 1
ATOM 5950 O O . SER B 2 184 ? 132.51500 134.26900 151.25800 1.000 61.30000 184 SER B O 1
ATOM 5953 N N . ARG B 2 185 ? 134.29800 135.63400 151.38000 1.000 52.10000 185 ARG B N 1
ATOM 5954 C CA . ARG B 2 185 ? 133.44800 136.81600 151.34300 1.000 51.76000 185 ARG B CA 1
ATOM 5955 C C . ARG B 2 185 ? 132.73700 136.90900 150.00400 1.000 56.28000 185 ARG B C 1
ATOM 5956 O O . ARG B 2 185 ? 131.53400 137.19000 149.94200 1.000 61.83000 185 ARG B O 1
ATOM 5964 N N . PHE B 2 186 ? 133.46000 136.62500 148.92200 1.000 58.11000 186 PHE B N 1
ATOM 5965 C CA . PHE B 2 186 ? 132.85400 136.65200 147.60100 1.000 57.62000 186 PHE B CA 1
ATOM 5966 C C . PHE B 2 186 ? 131.88100 135.49800 147.41600 1.000 57.05000 186 PHE B C 1
ATOM 5967 O O . PHE B 2 186 ? 130.82600 135.67000 146.80000 1.000 60.51000 186 PHE B O 1
ATOM 5975 N N . ILE B 2 187 ? 132.22500 134.30600 147.90300 1.000 52.31000 187 ILE B N 1
ATOM 5976 C CA . ILE B 2 187 ? 131.27600 133.19400 147.82100 1.000 55.18000 187 ILE B CA 1
ATOM 5977 C C . ILE B 2 187 ? 129.96500 133.53800 148.53200 1.000 56.77000 187 ILE B C 1
ATOM 5978 O O . ILE B 2 187 ? 128.86400 133.35000 147.98700 1.000 60.28000 187 ILE B O 1
ATOM 5983 N N . ASN B 2 188 ? 130.06200 134.09300 149.74200 1.000 57.08000 188 ASN B N 1
ATOM 5984 C CA . ASN B 2 188 ? 128.86100 134.48800 150.46800 1.000 58.14000 188 ASN B CA 1
ATOM 5985 C C . ASN B 2 188 ? 128.09000 135.56700 149.72600 1.000 55.78000 188 ASN B C 1
ATOM 5986 O O . ASN B 2 188 ? 126.85800 135.51100 149.63900 1.000 63.21000 188 ASN B O 1
ATOM 5991 N N . TRP B 2 189 ? 128.79200 136.56400 149.19000 1.000 52.78000 189 TRP B N 1
ATOM 5992 C CA . TRP B 2 189 ? 128.09500 137.63100 148.48600 1.000 56.36000 189 TRP B CA 1
ATOM 5993 C C . TRP B 2 189 ? 127.39500 137.09300 147.24800 1.000 56.64000 189 TRP B C 1
ATOM 5994 O O . TRP B 2 189 ? 126.28700 137.52700 146.91200 1.000 61.68000 189 TRP B O 1
ATOM 6005 N N . LEU B 2 190 ? 128.02800 136.14600 146.55400 1.000 55.53000 190 LEU B N 1
ATOM 6006 C CA . LEU B 2 190 ? 127.39300 135.52000 145.40300 1.000 57.17000 190 LEU B CA 1
ATOM 6007 C C . LEU B 2 190 ? 126.14100 134.76100 145.80100 1.000 60.11000 190 LEU B C 1
ATOM 6008 O O . LEU B 2 190 ? 125.19400 134.66900 145.01200 1.000 63.94000 190 LEU B O 1
ATOM 6013 N N . GLU B 2 191 ? 126.11300 134.21000 147.01500 1.000 69.17000 191 GLU B N 1
ATOM 6014 C CA . GLU B 2 191 ? 124.89600 133.51900 147.43100 1.000 66.24000 191 GLU B CA 1
ATOM 6015 C C . GLU B 2 191 ? 123.81700 134.47300 147.92800 1.000 64.95000 191 GLU B C 1
ATOM 6016 O O . GLU B 2 191 ? 122.62700 134.15600 147.83100 1.000 67.28000 191 GLU B O 1
ATOM 6022 N N . LYS B 2 192 ? 124.20200 135.63400 148.45600 1.000 61.41000 192 LYS B N 1
ATOM 6023 C CA . LYS B 2 192 ? 123.22900 136.64000 148.87200 1.000 59.65000 192 LYS B CA 1
ATOM 6024 C C . LYS B 2 192 ? 122.53000 137.33900 147.71000 1.000 61.92000 192 LYS B C 1
ATOM 6025 O O . LYS B 2 192 ? 121.42600 137.86000 147.89600 1.000 64.50000 192 LYS B O 1
ATOM 6031 N N . GLN B 2 193 ? 123.14200 137.37400 146.53000 1.000 65.03000 193 GLN B N 1
ATOM 6032 C CA . GLN B 2 193 ? 122.57900 138.10500 145.40100 1.000 65.78000 193 GLN B CA 1
ATOM 6033 C C . GLN B 2 193 ? 121.34800 137.43600 144.79500 1.000 64.14000 193 GLN B C 1
ATOM 6034 O O . GLN B 2 193 ? 121.19300 136.21300 144.81200 1.000 60.19000 193 GLN B O 1
ATOM 6040 N N . ASN B 2 194 ? 120.46200 138.28000 144.26300 1.000 62.08000 194 ASN B N 1
ATOM 6041 C CA . ASN B 2 194 ? 119.19900 137.90100 143.62700 1.000 56.72000 194 ASN B CA 1
ATOM 6042 C C . ASN B 2 194 ? 119.46000 137.36300 142.22200 1.000 60.60000 194 ASN B C 1
ATOM 6043 O O . ASN B 2 194 ? 119.53800 138.11200 141.24800 1.000 65.39000 194 ASN B O 1
ATOM 6048 N N . LYS B 2 195 ? 119.59900 136.04300 142.12000 1.000 55.72000 195 LYS B N 1
ATOM 6049 C CA . LYS B 2 195 ? 120.00700 135.41700 140.86500 1.000 56.46000 195 LYS B CA 1
ATOM 6050 C C . LYS B 2 195 ? 119.02100 135.70500 139.73500 1.000 59.77000 195 LYS B C 1
ATOM 6051 O O . LYS B 2 195 ? 119.41800 136.03900 138.60600 1.000 64.83000 195 LYS B O 1
ATOM 6057 N N . GLN B 2 196 ? 117.72400 135.57300 140.01600 1.000 51.34000 196 GLN B N 1
ATOM 6058 C CA . GLN B 2 196 ? 116.74100 135.65400 138.94300 1.000 48.60000 196 GLN B CA 1
ATOM 6059 C C . GLN B 2 196 ? 116.65800 137.04200 138.32900 1.000 47.05000 196 GLN B C 1
ATOM 6060 O O . GLN B 2 196 ? 116.39400 137.16000 137.12800 1.000 57.09000 196 GLN B O 1
ATOM 6066 N N . ALA B 2 197 ? 116.85200 138.10400 139.11000 1.000 40.23000 197 ALA B N 1
ATOM 6067 C CA . ALA B 2 197 ? 116.84300 139.42900 138.50200 1.000 46.45000 197 ALA B CA 1
ATOM 6068 C C . ALA B 2 197 ? 117.96100 139.56100 137.47600 1.000 51.02000 197 ALA B C 1
ATOM 6069 O O . ALA B 2 197 ? 117.78100 140.17100 136.41300 1.000 53.82000 197 ALA B O 1
ATOM 6071 N N . ALA B 2 198 ? 119.10800 138.94100 137.75100 1.000 47.54000 198 ALA B N 1
ATOM 6072 C CA . ALA B 2 198 ? 120.20900 138.98800 136.80100 1.000 43.45000 198 ALA B CA 1
ATOM 6073 C C . ALA B 2 198 ? 119.89800 138.17100 135.55700 1.000 49.39000 198 ALA B C 1
ATOM 6074 O O . ALA B 2 198 ? 120.18000 138.60700 134.43200 1.000 57.68000 198 ALA B O 1
ATOM 6076 N N . LEU B 2 199 ? 119.34300 136.97000 135.73200 1.000 41.80000 199 LEU B N 1
ATOM 6077 C CA . LEU B 2 199 ? 118.97400 136.20700 134.54700 1.000 40.74000 199 LEU B CA 1
ATOM 6078 C C . LEU B 2 199 ? 117.89800 136.91400 133.72800 1.000 46.85000 199 LEU B C 1
ATOM 6079 O O . LEU B 2 199 ? 117.87900 136.79700 132.49800 1.000 51.95000 199 LEU B O 1
ATOM 6084 N N . ASN B 2 200 ? 117.03300 137.69600 134.37800 1.000 44.63000 200 ASN B N 1
ATOM 6085 C CA . ASN B 2 200 ? 116.06800 138.49600 133.63200 1.000 45.25000 200 ASN B CA 1
ATOM 6086 C C . ASN B 2 200 ? 116.75200 139.60700 132.85100 1.000 47.82000 200 ASN B C 1
ATOM 6087 O O . ASN B 2 200 ? 116.39700 139.87600 131.69500 1.000 51.92000 200 ASN B O 1
ATOM 6092 N N . TYR B 2 201 ? 117.75300 140.24800 133.45500 1.000 44.77000 201 TYR B N 1
ATOM 6093 C CA . TYR B 2 201 ? 118.49900 141.25700 132.71400 1.000 41.31000 201 TYR B CA 1
ATOM 6094 C C . TYR B 2 201 ? 119.15700 140.66200 131.48700 1.000 43.58000 201 TYR B C 1
ATOM 6095 O O . TYR B 2 201 ? 119.13800 141.26400 130.40900 1.000 51.10000 201 TYR B O 1
ATOM 6104 N N . TRP B 2 202 ? 119.76800 139.49300 131.63700 1.000 44.31000 202 TRP B N 1
ATOM 6105 C CA . TRP B 2 202 ? 120.45200 138.89200 130.50000 1.000 44.65000 202 TRP B CA 1
ATOM 6106 C C . TRP B 2 202 ? 119.48400 138.37000 129.44600 1.000 46.08000 202 TRP B C 1
ATOM 6107 O O . TRP B 2 202 ? 119.82300 138.36200 128.25800 1.000 50.85000 202 TRP B O 1
ATOM 6118 N N . SER B 2 203 ? 118.28600 137.93100 129.84000 1.000 45.92000 203 SER B N 1
ATOM 6119 C CA . SER B 2 203 ? 117.29000 137.57800 128.83200 1.000 46.40000 203 SER B CA 1
ATOM 6120 C C . SER B 2 203 ? 116.70300 138.79700 128.13200 1.000 50.96000 203 SER B C 1
ATOM 6121 O O . SER B 2 203 ? 116.21600 138.67300 127.00500 1.000 55.71000 203 SER B O 1
ATOM 6124 N N . ASP B 2 204 ? 116.73300 139.96400 128.77400 1.000 56.43000 204 ASP B N 1
ATOM 6125 C CA . ASP B 2 204 ? 116.35500 141.20300 128.10000 1.000 53.90000 204 ASP B CA 1
ATOM 6126 C C . ASP B 2 204 ? 117.44600 141.69700 127.15600 1.000 56.50000 204 ASP B C 1
ATOM 6127 O O . ASP B 2 204 ? 117.15800 142.13300 126.03700 1.000 60.69000 204 ASP B O 1
ATOM 6132 N N . TYR B 2 205 ? 118.69900 141.63500 127.60400 1.000 48.91000 205 TYR B N 1
ATOM 6133 C CA . TYR B 2 205 ? 119.83400 142.09500 126.81200 1.000 39.26000 205 TYR B CA 1
ATOM 6134 C C . TYR B 2 205 ? 119.94700 141.37100 125.47800 1.000 41.27000 205 TYR B C 1
ATOM 6135 O O . TYR B 2 205 ? 120.36200 141.97400 124.48200 1.000 49.71000 205 TYR B O 1
ATOM 6144 N N . LEU B 2 206 ? 119.59600 140.09100 125.43100 1.000 45.98000 206 LEU B N 1
ATOM 6145 C CA . LEU B 2 206 ? 119.66200 139.30900 124.20600 1.000 53.64000 206 LEU B CA 1
ATOM 6146 C C . LEU B 2 206 ? 118.33100 139.26800 123.46300 1.000 56.21000 206 LEU B C 1
ATOM 6147 O O . LEU B 2 206 ? 118.14500 138.40800 122.59500 1.000 57.17000 206 LEU B O 1
ATOM 6152 N N . GLU B 2 207 ? 117.41000 140.17500 123.78900 1.000 63.65000 207 GLU B N 1
ATOM 6153 C CA . GLU B 2 207 ? 116.00800 140.02000 123.41400 1.000 63.40000 207 GLU B CA 1
ATOM 6154 C C . GLU B 2 207 ? 115.83000 139.65200 121.94400 1.000 61.63000 207 GLU B C 1
ATOM 6155 O O . GLU B 2 207 ? 115.22900 138.62300 121.61800 1.000 68.93000 207 GLU B O 1
ATOM 6161 N N . ALA B 2 208 ? 116.34300 140.48100 121.03900 1.000 41.90000 208 ALA B N 1
ATOM 6162 C CA . ALA B 2 208 ? 116.06900 140.32500 119.61700 1.000 46.03000 208 ALA B CA 1
ATOM 6163 C C . ALA B 2 208 ? 117.19200 139.65200 118.83600 1.000 50.97000 208 ALA B C 1
ATOM 6164 O O . ALA B 2 208 ? 117.17000 139.68500 117.60200 1.000 52.93000 208 ALA B O 1
ATOM 6166 N N . TYR B 2 209 ? 118.16400 139.04000 119.50600 1.000 52.82000 209 TYR B N 1
ATOM 6167 C CA . TYR B 2 209 ? 119.38300 138.62500 118.81600 1.000 49.58000 209 TYR B CA 1
ATOM 6168 C C . TYR B 2 209 ? 119.08700 137.48900 117.84400 1.000 45.08000 209 TYR B C 1
ATOM 6169 O O . TYR B 2 209 ? 118.86600 136.34700 118.25500 1.000 42.31000 209 TYR B O 1
ATOM 6178 N N . GLU B 2 210 ? 119.08700 137.80900 116.55100 1.000 57.90000 210 GLU B N 1
ATOM 6179 C CA . GLU B 2 210 ? 118.59300 136.91700 115.50600 1.000 60.65000 210 GLU B CA 1
ATOM 6180 C C . GLU B 2 210 ? 119.67200 135.96500 114.99100 1.000 62.04000 210 GLU B C 1
ATOM 6181 O O . GLU B 2 210 ? 119.51900 134.74200 115.06800 1.000 59.37000 210 GLU B O 1
ATOM 6187 N N . GLN B 2 211 ? 120.76300 136.51300 114.45800 1.000 61.94000 211 GLN B N 1
ATOM 6188 C CA . GLN B 2 211 ? 121.69300 135.76600 113.62000 1.000 60.39000 211 GLN B CA 1
ATOM 6189 C C . GLN B 2 211 ? 123.07300 135.72300 114.25800 1.000 56.68000 211 GLN B C 1
ATOM 6190 O O . GLN B 2 211 ? 123.62700 136.76500 114.62300 1.000 57.63000 211 GLN B O 1
ATOM 6196 N N . LYS B 2 212 ? 123.61800 134.51600 114.38600 1.000 48.29000 212 LYS B N 1
ATOM 6197 C CA . LYS B 2 212 ? 124.90500 134.32600 115.03900 1.000 45.63000 212 LYS B CA 1
ATOM 6198 C C . LYS B 2 212 ? 126.01500 135.05000 114.28800 1.000 48.41000 212 LYS B C 1
ATOM 6199 O O . LYS B 2 212 ? 126.07800 135.02100 113.05600 1.000 48.11000 212 LYS B O 1
ATOM 6205 N N . THR B 2 213 ? 126.89500 135.70400 115.04100 1.000 44.76000 213 THR B N 1
ATOM 6206 C CA . THR B 2 213 ? 128.07300 136.32100 114.45300 1.000 35.00000 213 THR B CA 1
ATOM 6207 C C . THR B 2 213 ? 129.08300 135.26100 114.03400 1.000 35.40000 213 THR B C 1
ATOM 6208 O O . THR B 2 213 ? 129.12100 134.15600 114.57800 1.000 40.45000 213 THR B O 1
ATOM 6212 N N . THR B 2 214 ? 129.90700 135.61000 113.04900 1.000 41.58000 214 THR B N 1
ATOM 6213 C CA . THR B 2 214 ? 130.92600 134.70400 112.54000 1.000 43.64000 214 THR B CA 1
ATOM 6214 C C . THR B 2 214 ? 132.11600 135.51000 112.04200 1.000 48.99000 214 THR B C 1
ATOM 6215 O O . THR B 2 214 ? 132.02500 136.71700 111.80500 1.000 54.76000 214 THR B O 1
ATOM 6219 N N . LEU B 2 215 ? 133.23100 134.81700 111.88800 1.000 44.39000 215 LEU B N 1
ATOM 6220 C CA . LEU B 2 215 ? 134.38600 135.23900 111.11400 1.000 40.63000 215 LEU B CA 1
ATOM 6221 C C . LEU B 2 215 ? 134.73000 134.11300 110.15800 1.000 45.56000 215 LEU B C 1
ATOM 6222 O O . LEU B 2 215 ? 134.38700 132.95200 110.40800 1.000 54.39000 215 LEU B O 1
ATOM 6227 N N . PRO B 2 216 ? 135.40200 134.41200 109.05200 1.000 35.23000 216 PRO B N 1
ATOM 6228 C CA . PRO B 2 216 ? 135.48300 133.42000 107.97500 1.000 39.85000 216 PRO B CA 1
ATOM 6229 C C . PRO B 2 216 ? 136.36300 132.24300 108.35700 1.000 40.49000 216 PRO B C 1
ATOM 6230 O O . PRO B 2 216 ? 137.59400 132.31100 108.29800 1.000 44.40000 216 PRO B O 1
ATOM 6234 N N . LYS B 2 217 ? 135.71300 131.15200 108.75100 1.000 54.21000 217 LYS B N 1
ATOM 6235 C CA . LYS B 2 217 ? 136.38900 129.91700 109.11000 1.000 58.95000 217 LYS B CA 1
ATOM 6236 C C . LYS B 2 217 ? 136.85400 129.15700 107.87500 1.000 58.76000 217 LYS B C 1
ATOM 6237 O O . LYS B 2 217 ? 136.22300 129.19900 106.81600 1.000 60.59000 217 LYS B O 1
ATOM 6243 N N . LYS B 2 218 ? 137.97800 128.45700 108.02500 1.000 72.01000 218 LYS B N 1
ATOM 6244 C CA . LYS B 2 218 ? 138.60900 127.79700 106.88900 1.000 74.21000 218 LYS B CA 1
ATOM 6245 C C . LYS B 2 218 ? 137.90700 126.49700 106.52400 1.000 74.43000 218 LYS B C 1
ATOM 6246 O O . LYS B 2 218 ? 137.83400 126.14800 105.34000 1.000 77.29000 218 LYS B O 1
ATOM 6252 N N . GLU B 2 219 ? 137.39200 125.77500 107.51400 1.000 89.39000 219 GLU B N 1
ATOM 6253 C CA . GLU B 2 219 ? 136.74600 124.49400 107.27500 1.000 92.55000 219 GLU B CA 1
ATOM 6254 C C . GLU B 2 219 ? 135.89200 124.14900 108.48400 1.000 97.33000 219 GLU B C 1
ATOM 6255 O O . GLU B 2 219 ? 136.03500 124.73900 109.55800 1.000 97.64000 219 GLU B O 1
ATOM 6261 N N . ALA B 2 220 ? 134.99800 123.18300 108.29400 1.000 114.69000 220 ALA B N 1
ATOM 6262 C CA . ALA B 2 220 ? 134.24900 122.63700 109.41600 1.000 114.64000 220 ALA B CA 1
ATOM 6263 C C . ALA B 2 220 ? 135.19400 121.91300 110.36700 1.000 115.14000 220 ALA B C 1
ATOM 6264 O O . ALA B 2 220 ? 136.15100 121.26100 109.94100 1.000 114.26000 220 ALA B O 1
ATOM 6266 N N . ALA B 2 221 ? 134.91700 122.03000 111.66600 1.000 117.84000 221 ALA B N 1
ATOM 6267 C CA . ALA B 2 221 ? 135.77800 121.45900 112.70300 1.000 116.99000 221 ALA B CA 1
ATOM 6268 C C . ALA B 2 221 ? 135.56300 119.94700 112.78300 1.000 117.27000 221 ALA B C 1
ATOM 6269 O O . ALA B 2 221 ? 134.99400 119.40500 113.73300 1.000 115.49000 221 ALA B O 1
ATOM 6271 N N . PHE B 2 222 ? 136.04200 119.26000 111.74300 1.000 121.50000 222 PHE B N 1
ATOM 6272 C CA . PHE B 2 222 ? 135.88500 117.81200 111.67600 1.000 121.16000 222 PHE B CA 1
ATOM 6273 C C . PHE B 2 222 ? 136.65900 117.11000 112.78500 1.000 120.98000 222 PHE B C 1
ATOM 6274 O O . PHE B 2 222 ? 136.28200 116.00700 113.19900 1.000 119.58000 222 PHE B O 1
ATOM 6282 N N . ALA B 2 223 ? 137.73400 117.72400 113.27700 1.000 121.43000 223 ALA B N 1
ATOM 6283 C CA . ALA B 2 223 ? 138.45500 117.20000 114.42700 1.000 119.23000 223 ALA B CA 1
ATOM 6284 C C . ALA B 2 223 ? 139.06900 118.35800 115.19900 1.000 118.61000 223 ALA B C 1
ATOM 6285 O O . ALA B 2 223 ? 139.42500 119.39000 114.62300 1.000 118.87000 223 ALA B O 1
ATOM 6287 N N . LYS B 2 224 ? 139.19200 118.17300 116.51500 1.000 107.62000 224 LYS B N 1
ATOM 6288 C CA . LYS B 2 224 ? 139.72200 119.20500 117.40400 1.000 107.38000 224 LYS B CA 1
ATOM 6289 C C . LYS B 2 224 ? 141.25300 119.24700 117.35900 1.000 108.25000 224 LYS B C 1
ATOM 6290 O O . LYS B 2 224 ? 141.94200 119.12800 118.37200 1.000 109.21000 224 LYS B O 1
ATOM 6296 N N . ALA B 2 225 ? 141.78300 119.42300 116.15300 1.000 97.63000 225 ALA B N 1
ATOM 6297 C CA . ALA B 2 225 ? 143.18500 119.77800 116.00200 1.000 95.86000 225 ALA B CA 1
ATOM 6298 C C . ALA B 2 225 ? 143.39200 121.24400 116.35800 1.000 96.57000 225 ALA B C 1
ATOM 6299 O O . ALA B 2 225 ? 142.62000 122.11300 115.94200 1.000 96.07000 225 ALA B O 1
ATOM 6301 N N . PHE B 2 226 ? 144.44100 121.52000 117.13000 1.000 84.24000 226 PHE B N 1
ATOM 6302 C CA . PHE B 2 226 ? 144.71900 122.87400 117.58100 1.000 82.28000 226 PHE B CA 1
ATOM 6303 C C . PHE B 2 226 ? 146.20900 123.15100 117.46100 1.000 81.13000 226 PHE B C 1
ATOM 6304 O O . PHE B 2 226 ? 147.03400 122.30500 117.81700 1.000 82.39000 226 PHE B O 1
ATOM 6312 N N . GLN B 2 227 ? 146.54900 124.33700 116.96000 1.000 68.32000 227 GLN B N 1
ATOM 6313 C CA . GLN B 2 227 ? 147.93000 124.81500 116.94800 1.000 67.21000 227 GLN B CA 1
ATOM 6314 C C . GLN B 2 227 ? 147.95000 126.31100 117.23600 1.000 66.83000 227 GLN B C 1
ATOM 6315 O O . GLN B 2 227 ? 147.66000 127.12600 116.34500 1.000 68.89000 227 GLN B O 1
ATOM 6321 N N . PRO B 2 228 ? 148.29200 126.71100 118.45800 1.000 71.02000 228 PRO B N 1
ATOM 6322 C CA . PRO B 2 228 ? 148.19400 128.13100 118.82900 1.000 73.66000 228 PRO B CA 1
ATOM 6323 C C . PRO B 2 228 ? 149.15000 128.99600 118.02200 1.000 75.78000 228 PRO B C 1
ATOM 6324 O O . PRO B 2 228 ? 150.37000 128.83800 118.09100 1.000 75.56000 228 PRO B O 1
ATOM 6328 N N . THR B 2 229 ? 148.58000 129.92200 117.25300 1.000 58.45000 229 THR B N 1
ATOM 6329 C CA . THR B 2 229 ? 149.32500 130.77300 116.33900 1.000 52.13000 229 THR B CA 1
ATOM 6330 C C . THR B 2 229 ? 148.98100 132.22400 116.63700 1.000 50.43000 229 THR B C 1
ATOM 6331 O O . THR B 2 229 ? 147.91000 132.52200 117.16900 1.000 58.93000 229 THR B O 1
ATOM 6335 N N . GLN B 2 230 ? 149.89400 133.12900 116.29900 1.000 42.65000 230 GLN B N 1
ATOM 6336 C CA . GLN B 2 230 ? 149.69500 134.54300 116.57300 1.000 48.53000 230 GLN B CA 1
ATOM 6337 C C . GLN B 2 230 ? 149.88800 135.37600 115.31600 1.000 55.75000 230 GLN B C 1
ATOM 6338 O O . GLN B 2 230 ? 150.62200 134.99700 114.39900 1.000 58.72000 230 GLN B O 1
ATOM 6344 N N . TYR B 2 231 ? 149.20800 136.51900 115.28900 1.000 53.99000 231 TYR B N 1
ATOM 6345 C CA . TYR B 2 231 ? 149.53900 137.64500 114.43000 1.000 47.65000 231 TYR B CA 1
ATOM 6346 C C . TYR B 2 231 ? 149.42500 138.89800 115.28000 1.000 39.14000 231 TYR B C 1
ATOM 6347 O O . TYR B 2 231 ? 148.52200 138.99300 116.11400 1.000 54.47000 231 TYR B O 1
ATOM 6356 N N . ARG B 2 232 ? 150.32200 139.85900 115.08700 1.000 30.54000 232 ARG B N 1
ATOM 6357 C CA . ARG B 2 232 ? 150.19200 141.11000 115.81900 1.000 43.67000 232 ARG B CA 1
ATOM 6358 C C . ARG B 2 232 ? 150.55900 142.29700 114.94200 1.000 49.76000 232 ARG B C 1
ATOM 6359 O O . ARG B 2 232 ? 151.40800 142.20200 114.05300 1.000 55.75000 232 ARG B O 1
ATOM 6367 N N . PHE B 2 233 ? 149.89800 143.41800 115.21500 1.000 39.92000 233 PHE B N 1
ATOM 6368 C CA . PHE B 2 233 ? 150.09100 144.66000 114.48300 1.000 42.38000 233 PHE B CA 1
ATOM 6369 C C . PHE B 2 233 ? 149.65800 145.81200 115.37600 1.000 42.31000 233 PHE B C 1
ATOM 6370 O O . PHE B 2 233 ? 148.99100 145.61500 116.39300 1.000 47.67000 233 PHE B O 1
ATOM 6378 N N . SER B 2 234 ? 150.05600 147.02400 114.99300 1.000 46.21000 234 SER B N 1
ATOM 6379 C CA . SER B 2 234 ? 149.75800 148.21000 115.78200 1.000 48.65000 234 SER B CA 1
ATOM 6380 C C . SER B 2 234 ? 149.45600 149.38700 114.86800 1.000 47.94000 234 SER B C 1
ATOM 6381 O O . SER B 2 234 ? 149.94800 149.46300 113.74100 1.000 50.43000 234 SER B O 1
ATOM 6384 N N . LEU B 2 235 ? 148.64000 150.30500 115.37300 1.000 55.67000 235 LEU B N 1
ATOM 6385 C CA . LEU B 2 235 ? 148.35900 151.55800 114.69200 1.000 57.07000 235 LEU B CA 1
ATOM 6386 C C . LEU B 2 235 ? 149.41200 152.61700 115.00600 1.000 55.82000 235 LEU B C 1
ATOM 6387 O O . LEU B 2 235 ? 150.05300 152.59600 116.06000 1.000 59.86000 235 LEU B O 1
ATOM 6392 N N . ASN B 2 236 ? 149.58400 153.54700 114.07000 1.000 55.78000 236 ASN B N 1
ATOM 6393 C CA . ASN B 2 236 ? 150.51400 154.65600 114.23400 1.000 55.93000 236 ASN B CA 1
ATOM 6394 C C . ASN B 2 236 ? 150.16900 155.49900 115.46300 1.000 60.60000 236 ASN B C 1
ATOM 6395 O O . ASN B 2 236 ? 149.07700 155.41400 116.02900 1.000 65.90000 236 ASN B O 1
ATOM 6400 N N . ARG B 2 237 ? 151.13400 156.32700 115.87200 1.000 65.96000 237 ARG B N 1
ATOM 6401 C CA . ARG B 2 237 ? 150.94400 157.21700 117.01600 1.000 67.61000 237 ARG B CA 1
ATOM 6402 C C . ARG B 2 237 ? 149.75700 158.15100 116.80900 1.000 66.12000 237 ARG B C 1
ATOM 6403 O O . ARG B 2 237 ? 148.90800 158.30800 117.69600 1.000 70.47000 237 ARG B O 1
ATOM 6411 N N . THR B 2 238 ? 149.69100 158.78900 115.64000 1.000 59.86000 238 THR B N 1
ATOM 6412 C CA . THR B 2 238 ? 148.65200 159.78000 115.38100 1.000 62.98000 238 THR B CA 1
ATOM 6413 C C . THR B 2 238 ? 147.26500 159.15500 115.38200 1.000 65.93000 238 THR B C 1
ATOM 6414 O O . THR B 2 238 ? 146.31800 159.73400 115.92300 1.000 65.80000 238 THR B O 1
ATOM 6418 N N . LEU B 2 239 ? 147.12600 157.97000 114.79000 1.000 63.05000 239 LEU B N 1
ATOM 6419 C CA . LEU B 2 239 ? 145.83100 157.30200 114.77900 1.000 58.13000 239 LEU B CA 1
ATOM 6420 C C . LEU B 2 239 ? 145.39500 156.91300 116.18600 1.000 59.11000 239 LEU B C 1
ATOM 6421 O O . LEU B 2 239 ? 144.21900 157.06200 116.54200 1.000 64.12000 239 LEU B O 1
ATOM 6426 N N . THR B 2 240 ? 146.32900 156.43400 117.00800 1.000 57.82000 240 THR B N 1
ATOM 6427 C CA . THR B 2 240 ? 146.00700 156.12100 118.39700 1.000 58.13000 240 THR B CA 1
ATOM 6428 C C . THR B 2 240 ? 145.56900 157.36100 119.16800 1.000 58.14000 240 THR B C 1
ATOM 6429 O O . THR B 2 240 ? 144.54800 157.34100 119.86900 1.000 61.72000 240 THR B O 1
ATOM 6433 N N . LYS B 2 241 ? 146.31900 158.45900 119.04900 1.000 51.68000 241 LYS B N 1
ATOM 6434 C CA . LYS B 2 241 ? 145.91900 159.65500 119.78200 1.000 55.30000 241 LYS B CA 1
ATOM 6435 C C . LYS B 2 241 ? 144.61100 160.23000 119.25700 1.000 58.42000 241 LYS B C 1
ATOM 6436 O O . LYS B 2 241 ? 143.83500 160.80200 120.03100 1.000 65.26000 241 LYS B O 1
ATOM 6442 N N . GLN B 2 242 ? 144.32200 160.06300 117.96900 1.000 51.43000 242 GLN B N 1
ATOM 6443 C CA . GLN B 2 242 ? 143.07000 160.60200 117.45900 1.000 50.59000 242 GLN B CA 1
ATOM 6444 C C . GLN B 2 242 ? 141.88300 159.75000 117.87700 1.000 51.57000 242 GLN B C 1
ATOM 6445 O O . GLN B 2 242 ? 140.80100 160.28700 118.13500 1.000 57.46000 242 GLN B O 1
ATOM 6451 N N . LEU B 2 243 ? 142.06100 158.42900 117.96100 1.000 44.87000 243 LEU B N 1
ATOM 6452 C CA . LEU B 2 243 ? 141.03800 157.60000 118.59100 1.000 47.97000 243 LEU B CA 1
ATOM 6453 C C . LEU B 2 243 ? 140.82400 157.99300 120.04700 1.000 51.82000 243 LEU B C 1
ATOM 6454 O O . LEU B 2 243 ? 139.68300 158.04100 120.52500 1.000 53.75000 243 LEU B O 1
ATOM 6459 N N . GLY B 2 244 ? 141.90500 158.28900 120.76900 1.000 49.35000 244 GLY B N 1
ATOM 6460 C CA . GLY B 2 244 ? 141.74000 158.75700 122.13400 1.000 44.50000 244 GLY B CA 1
ATOM 6461 C C . GLY B 2 244 ? 140.98300 160.06700 122.22500 1.000 44.06000 244 GLY B C 1
ATOM 6462 O O . GLY B 2 244 ? 140.18900 160.27400 123.14400 1.000 52.73000 244 GLY B O 1
ATOM 6463 N N . THR B 2 245 ? 141.19900 160.96100 121.26100 1.000 42.33000 245 THR B N 1
ATOM 6464 C CA . THR B 2 245 ? 140.45300 162.21700 121.24800 1.000 46.41000 245 THR B CA 1
ATOM 6465 C C . THR B 2 245 ? 138.97800 161.98300 120.94500 1.000 49.96000 245 THR B C 1
ATOM 6466 O O . THR B 2 245 ? 138.09800 162.57000 121.59100 1.000 56.11000 245 THR B O 1
ATOM 6470 N N . ILE B 2 246 ? 138.69400 161.14100 119.95100 1.000 49.19000 246 ILE B N 1
ATOM 6471 C CA . ILE B 2 246 ? 137.32000 160.72700 119.68300 1.000 45.20000 246 ILE B CA 1
ATOM 6472 C C . ILE B 2 246 ? 136.65500 160.23900 120.96100 1.000 44.45000 246 ILE B C 1
ATOM 6473 O O . ILE B 2 246 ? 135.52000 160.61500 121.27800 1.000 54.14000 246 ILE B O 1
ATOM 6478 N N . ALA B 2 247 ? 137.34900 159.37900 121.70800 1.000 40.10000 247 ALA B N 1
ATOM 6479 C CA . ALA B 2 247 ? 136.77800 158.86300 122.94800 1.000 44.68000 247 ALA B CA 1
ATOM 6480 C C . ALA B 2 247 ? 136.53600 159.98400 123.95100 1.000 41.78000 247 ALA B C 1
ATOM 6481 O O . ALA B 2 247 ? 135.44900 160.09600 124.52700 1.000 43.03000 247 ALA B O 1
ATOM 6483 N N . SER B 2 248 ? 137.54600 160.82400 124.17500 1.000 45.87000 248 SER B N 1
ATOM 6484 C CA . SER B 2 248 ? 137.42700 161.90800 125.14200 1.000 45.72000 248 SER B CA 1
ATOM 6485 C C . SER B 2 248 ? 136.33300 162.89900 124.77700 1.000 47.43000 248 SER B C 1
ATOM 6486 O O . SER B 2 248 ? 135.89400 163.66500 125.64100 1.000 54.92000 248 SER B O 1
ATOM 6489 N N . GLN B 2 249 ? 135.88500 162.90800 123.52400 1.000 44.79000 249 GLN B N 1
ATOM 6490 C CA . GLN B 2 249 ? 134.86100 163.85700 123.10400 1.000 45.39000 249 GLN B CA 1
ATOM 6491 C C . GLN B 2 249 ? 133.46900 163.25200 122.98300 1.000 48.93000 249 GLN B C 1
ATOM 6492 O O . GLN B 2 249 ? 132.48300 163.96800 123.18200 1.000 58.53000 249 GLN B O 1
ATOM 6498 N N . ASN B 2 250 ? 133.35300 161.96600 122.66500 1.000 43.40000 250 ASN B N 1
ATOM 6499 C CA . ASN B 2 250 ? 132.06200 161.29000 122.72600 1.000 43.28000 250 ASN B CA 1
ATOM 6500 C C . ASN B 2 250 ? 131.70000 160.82000 124.12800 1.000 48.96000 250 ASN B C 1
ATOM 6501 O O . ASN B 2 250 ? 130.66500 160.16700 124.29500 1.000 51.22000 250 ASN B O 1
ATOM 6506 N N . GLN B 2 251 ? 132.51500 161.13600 125.13300 1.000 42.19000 251 GLN B N 1
ATOM 6507 C CA . GLN B 2 251 ? 132.21200 160.81400 126.52600 1.000 37.43000 251 GLN B CA 1
ATOM 6508 C C . GLN B 2 251 ? 132.21700 159.30700 126.77300 1.000 40.28000 251 GLN B C 1
ATOM 6509 O O . GLN B 2 251 ? 131.34700 158.77700 127.46300 1.000 47.22000 251 GLN B O 1
ATOM 6515 N N . VAL B 2 252 ? 133.20100 158.61200 126.21000 1.000 35.32000 252 VAL B N 1
ATOM 6516 C CA . VAL B 2 252 ? 133.36300 157.18000 126.40500 1.000 32.11000 252 VAL B CA 1
ATOM 6517 C C . VAL B 2 252 ? 134.82700 156.90100 126.72000 1.000 38.81000 252 VAL B C 1
ATOM 6518 O O . VAL B 2 252 ? 135.70200 157.74300 126.52200 1.000 45.23000 252 VAL B O 1
ATOM 6522 N N . THR B 2 253 ? 135.08300 155.69800 127.21800 1.000 34.74000 253 THR B N 1
ATOM 6523 C CA . THR B 2 253 ? 136.44400 155.19400 127.30100 1.000 37.25000 253 THR B CA 1
ATOM 6524 C C . THR B 2 253 ? 136.95200 154.78300 125.92300 1.000 41.99000 253 THR B C 1
ATOM 6525 O O . THR B 2 253 ? 136.17700 154.43900 125.02700 1.000 49.34000 253 THR B O 1
ATOM 6529 N N . LEU B 2 254 ? 138.27600 154.82000 125.75900 1.000 33.86000 254 LEU B N 1
ATOM 6530 C CA . LEU B 2 254 ? 138.88200 154.28800 124.54400 1.000 33.22000 254 LEU B CA 1
ATOM 6531 C C . LEU B 2 254 ? 138.58600 152.80600 124.36700 1.000 38.35000 254 LEU B C 1
ATOM 6532 O O . LEU B 2 254 ? 138.57200 152.30700 123.23700 1.000 47.72000 254 LEU B O 1
ATOM 6537 N N . SER B 2 255 ? 138.36200 152.08500 125.46500 1.000 32.34000 255 SER B N 1
ATOM 6538 C CA . SER B 2 255 ? 137.91100 150.70100 125.36500 1.000 34.49000 255 SER B CA 1
ATOM 6539 C C . SER B 2 255 ? 136.59800 150.59600 124.60100 1.000 47.60000 255 SER B C 1
ATOM 6540 O O . SER B 2 255 ? 136.42100 149.69300 123.77500 1.000 52.86000 255 SER B O 1
ATOM 6543 N N . THR B 2 256 ? 135.66800 151.51700 124.85600 1.000 45.13000 256 THR B N 1
ATOM 6544 C CA . THR B 2 256 ? 134.40700 151.51800 124.12300 1.000 30.73000 256 THR B CA 1
ATOM 6545 C C . THR B 2 256 ? 134.61400 151.85200 122.65200 1.000 34.37000 256 THR B C 1
ATOM 6546 O O . THR B 2 256 ? 133.92000 151.30800 121.79000 1.000 45.42000 256 THR B O 1
ATOM 6550 N N . VAL B 2 257 ? 135.56100 152.73700 122.34100 1.000 36.63000 257 VAL B N 1
ATOM 6551 C CA . VAL B 2 257 ? 135.89000 153.00600 120.94200 1.000 35.45000 257 VAL B CA 1
ATOM 6552 C C . VAL B 2 257 ? 136.41900 151.74800 120.26300 1.000 29.56000 257 VAL B C 1
ATOM 6553 O O . VAL B 2 257 ? 135.99800 151.39800 119.15700 1.000 43.81000 257 VAL B O 1
ATOM 6557 N N . ILE B 2 258 ? 137.39500 151.09000 120.88400 1.000 23.65000 258 ILE B N 1
ATOM 6558 C CA . ILE B 2 258 ? 137.93300 149.85000 120.32900 1.000 26.99000 258 ILE B CA 1
ATOM 6559 C C . ILE B 2 258 ? 136.83200 148.81500 120.12600 1.000 26.62000 258 ILE B C 1
ATOM 6560 O O . ILE B 2 258 ? 136.77200 148.14400 119.08800 1.000 39.35000 258 ILE B O 1
ATOM 6565 N N . GLN B 2 259 ? 135.93000 148.68600 121.09900 1.000 36.29000 259 GLN B N 1
ATOM 6566 C CA . GLN B 2 259 ? 134.84900 147.71400 120.98100 1.000 41.22000 259 GLN B CA 1
ATOM 6567 C C . GLN B 2 259 ? 133.83200 148.09800 119.91600 1.000 44.90000 259 GLN B C 1
ATOM 6568 O O . GLN B 2 259 ? 133.29600 147.22000 119.23300 1.000 44.63000 259 GLN B O 1
ATOM 6574 N N . THR B 2 260 ? 133.60000 149.39100 119.70600 1.000 38.71000 260 THR B N 1
ATOM 6575 C CA . THR B 2 260 ? 132.68700 149.80200 118.64900 1.000 31.30000 260 THR B CA 1
ATOM 6576 C C . THR B 2 260 ? 133.31100 149.59400 117.27900 1.000 37.50000 260 THR B C 1
ATOM 6577 O O . THR B 2 260 ? 132.61900 149.22700 116.32600 1.000 46.82000 260 THR B O 1
ATOM 6581 N N . ILE B 2 261 ? 134.60600 149.87000 117.14800 1.000 30.73000 261 ILE B N 1
ATOM 6582 C CA . ILE B 2 261 ? 135.28900 149.60000 115.88900 1.000 20.59000 261 ILE B CA 1
ATOM 6583 C C . ILE B 2 261 ? 135.26700 148.11100 115.56900 1.000 20.57000 261 ILE B C 1
ATOM 6584 O O . ILE B 2 261 ? 135.00900 147.71100 114.42600 1.000 43.69000 261 ILE B O 1
ATOM 6589 N N . TRP B 2 262 ? 135.52600 147.26400 116.56700 1.000 16.54000 262 TRP B N 1
ATOM 6590 C CA . TRP B 2 262 ? 135.36200 145.82900 116.35900 1.000 27.13000 262 TRP B CA 1
ATOM 6591 C C . TRP B 2 262 ? 133.94000 145.48000 115.94300 1.000 34.58000 262 TRP B C 1
ATOM 6592 O O . TRP B 2 262 ? 133.73100 144.63300 115.06700 1.000 45.89000 262 TRP B O 1
ATOM 6603 N N . GLY B 2 263 ? 132.94800 146.09100 116.58800 1.000 35.83000 263 GLY B N 1
ATOM 6604 C CA . GLY B 2 263 ? 131.56700 145.85900 116.19800 1.000 38.19000 263 GLY B CA 1
ATOM 6605 C C . GLY B 2 263 ? 131.28400 146.21700 114.75300 1.000 39.31000 263 GLY B C 1
ATOM 6606 O O . GLY B 2 263 ? 130.61200 145.47400 114.03800 1.000 46.77000 263 GLY B O 1
ATOM 6607 N N . VAL B 2 264 ? 131.76500 147.37900 114.31400 1.000 36.60000 264 VAL B N 1
ATOM 6608 C CA . VAL B 2 264 ? 131.56000 147.79500 112.92900 1.000 32.05000 264 VAL B CA 1
ATOM 6609 C C . VAL B 2 264 ? 132.24700 146.83400 111.96900 1.000 37.81000 264 VAL B C 1
ATOM 6610 O O . VAL B 2 264 ? 131.71000 146.50100 110.90200 1.000 47.06000 264 VAL B O 1
ATOM 6614 N N . LEU B 2 265 ? 133.43600 146.35900 112.33500 1.000 36.19000 265 LEU B N 1
ATOM 6615 C CA . LEU B 2 265 ? 134.10600 145.35100 111.52200 1.000 29.07000 265 LEU B CA 1
ATOM 6616 C C . LEU B 2 265 ? 133.25600 144.09300 111.41100 1.000 31.55000 265 LEU B C 1
ATOM 6617 O O . LEU B 2 265 ? 133.07000 143.54600 110.31800 1.000 45.95000 265 LEU B O 1
ATOM 6622 N N . LEU B 2 266 ? 132.78200 143.58900 112.55000 1.000 33.75000 266 LEU B N 1
ATOM 6623 C CA . LEU B 2 266 ? 131.94500 142.39500 112.56100 1.000 45.92000 266 LEU B CA 1
ATOM 6624 C C . LEU B 2 266 ? 130.67900 142.58700 111.73700 1.000 44.82000 266 LEU B C 1
ATOM 6625 O O . LEU B 2 266 ? 130.21600 141.65800 111.07000 1.000 48.80000 266 LEU B O 1
ATOM 6630 N N . GLN B 2 267 ? 130.09300 143.78100 111.79200 1.000 41.83000 267 GLN B N 1
ATOM 6631 C CA . GLN B 2 267 ? 128.92300 144.08300 110.97400 1.000 39.22000 267 GLN B CA 1
ATOM 6632 C C . GLN B 2 267 ? 129.24500 143.99600 109.48800 1.000 46.87000 267 GLN B C 1
ATOM 6633 O O . GLN B 2 267 ? 128.51900 143.35500 108.72000 1.000 52.32000 267 GLN B O 1
ATOM 6639 N N . LYS B 2 268 ? 130.33500 144.63700 109.06100 1.000 34.96000 268 LYS B N 1
ATOM 6640 C CA . LYS B 2 268 ? 130.71700 144.56900 107.65400 1.000 20.38000 268 LYS B CA 1
ATOM 6641 C C . LYS B 2 268 ? 130.98700 143.13600 107.21300 1.000 29.00000 268 LYS B C 1
ATOM 6642 O O . LYS B 2 268 ? 130.56000 142.72200 106.13100 1.000 35.10000 268 LYS B O 1
ATOM 6648 N N . TYR B 2 269 ? 131.69000 142.36200 108.03700 1.000 31.24000 269 TYR B N 1
ATOM 6649 C CA . TYR B 2 269 ? 131.94800 140.96700 107.69700 1.000 31.00000 269 TYR B CA 1
ATOM 6650 C C . TYR B 2 269 ? 130.68600 140.11700 107.70300 1.000 36.23000 269 TYR B C 1
ATOM 6651 O O . TYR B 2 269 ? 130.60900 139.12900 106.96600 1.000 48.12000 269 TYR B O 1
ATOM 6660 N N . ASN B 2 270 ? 129.70000 140.46600 108.52100 1.000 41.30000 270 ASN B N 1
ATOM 6661 C CA . ASN B 2 270 ? 128.51000 139.64400 108.68100 1.000 49.31000 270 ASN B CA 1
ATOM 6662 C C . ASN B 2 270 ? 127.32300 140.11700 107.85600 1.000 47.58000 270 ASN B C 1
ATOM 6663 O O . ASN B 2 270 ? 126.31500 139.40600 107.79300 1.000 49.45000 270 ASN B O 1
ATOM 6668 N N . ALA B 2 271 ? 127.41000 141.28400 107.22500 1.000 48.27000 271 ALA B N 1
ATOM 6669 C CA . ALA B 2 271 ? 126.27700 141.84900 106.49900 1.000 46.64000 271 ALA B CA 1
ATOM 6670 C C . ALA B 2 271 ? 125.06000 141.98200 107.40700 1.000 47.20000 271 ALA B C 1
ATOM 6671 O O . ALA B 2 271 ? 123.92900 141.69500 107.01000 1.000 54.02000 271 ALA B O 1
ATOM 6673 N N . ALA B 2 272 ? 125.29400 142.41900 108.63900 1.000 40.78000 272 ALA B N 1
ATOM 6674 C CA . ALA B 2 272 ? 124.24900 142.51700 109.64300 1.000 37.98000 272 ALA B CA 1
ATOM 6675 C C . ALA B 2 272 ? 124.51200 143.73900 110.50200 1.000 41.44000 272 ALA B C 1
ATOM 6676 O O . ALA B 2 272 ? 125.65300 144.18700 110.63300 1.000 49.78000 272 ALA B O 1
ATOM 6678 N N . HIS B 2 273 ? 123.44700 144.28100 111.08600 1.000 42.31000 273 HIS B N 1
ATOM 6679 C CA . HIS B 2 273 ? 123.56600 145.46500 111.92200 1.000 44.48000 273 HIS B CA 1
ATOM 6680 C C . HIS B 2 273 ? 123.64100 145.14900 113.41000 1.000 47.54000 273 HIS B C 1
ATOM 6681 O O . HIS B 2 273 ? 123.98500 146.03600 114.19700 1.000 49.73000 273 HIS B O 1
ATOM 6688 N N . ASP B 2 274 ? 123.33700 143.91900 113.80900 1.000 50.72000 274 ASP B N 1
ATOM 6689 C CA . ASP B 2 274 ? 123.36300 143.48900 115.20400 1.000 49.66000 274 ASP B CA 1
ATOM 6690 C C . ASP B 2 274 ? 124.39700 142.38000 115.33700 1.000 51.89000 274 ASP B C 1
ATOM 6691 O O . ASP B 2 274 ? 124.21400 141.29200 114.78000 1.000 56.15000 274 ASP B O 1
ATOM 6696 N N . VAL B 2 275 ? 125.47700 142.64000 116.07100 1.000 41.44000 275 VAL B N 1
ATOM 6697 C CA . VAL B 2 275 ? 126.56900 141.68400 116.19800 1.000 39.36000 275 VAL B CA 1
ATOM 6698 C C . VAL B 2 275 ? 126.91800 141.52500 117.66800 1.000 38.26000 275 VAL B C 1
ATOM 6699 O O . VAL B 2 275 ? 127.04300 142.51600 118.39500 1.000 37.50000 275 VAL B O 1
ATOM 6703 N N . LEU B 2 276 ? 127.08500 140.27700 118.09400 1.000 39.26000 276 LEU B N 1
ATOM 6704 C CA . LEU B 2 276 ? 127.39500 139.91500 119.46900 1.000 33.08000 276 LEU B CA 1
ATOM 6705 C C . LEU B 2 276 ? 128.74200 139.21000 119.51500 1.000 37.83000 276 LEU B C 1
ATOM 6706 O O . LEU B 2 276 ? 128.99500 138.30000 118.71900 1.000 40.55000 276 LEU B O 1
ATOM 6711 N N . PHE B 2 277 ? 129.60000 139.62400 120.44200 1.000 32.31000 277 PHE B N 1
ATOM 6712 C CA . PHE B 2 277 ? 130.86000 138.93700 120.67000 1.000 19.40000 277 PHE B CA 1
ATOM 6713 C C . PHE B 2 277 ? 131.12400 138.87600 122.16500 1.000 29.45000 277 PHE B C 1
ATOM 6714 O O . PHE B 2 277 ? 130.54500 139.62900 122.95100 1.000 39.29000 277 PHE B O 1
ATOM 6722 N N . GLY B 2 278 ? 132.00600 137.95900 122.55300 1.000 33.96000 278 GLY B N 1
ATOM 6723 C CA . GLY B 2 278 ? 132.34900 137.80700 123.95600 1.000 30.03000 278 GLY B CA 1
ATOM 6724 C C . GLY B 2 278 ? 133.26600 138.91500 124.44400 1.000 29.33000 278 GLY B C 1
ATOM 6725 O O . GLY B 2 278 ? 134.23000 139.29400 123.78100 1.000 43.55000 278 GLY B O 1
ATOM 6726 N N . SER B 2 279 ? 132.95200 139.43500 125.62300 1.000 19.66000 279 SER B N 1
ATOM 6727 C CA . SER B 2 279 ? 133.81100 140.37100 126.32800 1.000 21.09000 279 SER B CA 1
ATOM 6728 C C . SER B 2 279 ? 134.26500 139.76700 127.64800 1.000 22.01000 279 SER B C 1
ATOM 6729 O O . SER B 2 279 ? 133.47500 139.13800 128.35700 1.000 36.77000 279 SER B O 1
ATOM 6732 N N . VAL B 2 280 ? 135.54000 139.95500 127.97200 1.000 25.12000 280 VAL B N 1
ATOM 6733 C CA . VAL B 2 280 ? 136.11800 139.46600 129.21700 1.000 25.01000 280 VAL B CA 1
ATOM 6734 C C . VAL B 2 280 ? 136.15600 140.62700 130.19700 1.000 28.55000 280 VAL B C 1
ATOM 6735 O O . VAL B 2 280 ? 136.85400 141.61900 129.96400 1.000 34.28000 280 VAL B O 1
ATOM 6739 N N . VAL B 2 281 ? 135.41800 140.50500 131.29700 1.000 27.05000 281 VAL B N 1
ATOM 6740 C CA . VAL B 2 281 ? 135.21500 141.60200 132.23300 1.000 19.26000 281 VAL B CA 1
ATOM 6741 C C . VAL B 2 281 ? 135.71500 141.18600 133.60700 1.000 28.25000 281 VAL B C 1
ATOM 6742 O O . VAL B 2 281 ? 135.56900 140.02800 134.01100 1.000 43.30000 281 VAL B O 1
ATOM 6746 N N . SER B 2 282 ? 136.30800 142.13900 134.32000 1.000 35.41000 282 SER B N 1
ATOM 6747 C CA . SER B 2 282 ? 136.78300 141.94900 135.68800 1.000 26.83000 282 SER B CA 1
ATOM 6748 C C . SER B 2 282 ? 135.59200 141.95700 136.63500 1.000 32.79000 282 SER B C 1
ATOM 6749 O O . SER B 2 282 ? 135.23500 142.98500 137.21000 1.000 46.25000 282 SER B O 1
ATOM 6752 N N . GLY B 2 283 ? 134.96500 140.79900 136.80400 1.000 39.92000 283 GLY B N 1
ATOM 6753 C CA . GLY B 2 283 ? 133.70500 140.72100 137.51700 1.000 39.33000 283 GLY B CA 1
ATOM 6754 C C . GLY B 2 283 ? 133.80300 141.01600 139.00000 1.000 34.05000 283 GLY B C 1
ATOM 6755 O O . GLY B 2 283 ? 133.05700 140.44600 139.79900 1.000 45.47000 283 GLY B O 1
ATOM 6756 N N . ARG B 2 284 ? 134.71900 141.90000 139.38100 1.000 29.75000 284 ARG B N 1
ATOM 6757 C CA . ARG B 2 284 ? 134.88500 142.33500 140.76100 1.000 29.36000 284 ARG B CA 1
ATOM 6758 C C . ARG B 2 284 ? 133.88300 143.42400 141.12600 1.000 40.19000 284 ARG B C 1
ATOM 6759 O O . ARG B 2 284 ? 134.06600 144.58400 140.73600 1.000 43.20000 284 ARG B O 1
ATOM 6767 N N . PRO B 2 285 ? 132.82200 143.10600 141.86800 1.000 42.03000 285 PRO B N 1
ATOM 6768 C CA . PRO B 2 285 ? 131.84300 144.14000 142.23200 1.000 36.42000 285 PRO B CA 1
ATOM 6769 C C . PRO B 2 285 ? 132.44200 145.15400 143.19600 1.000 39.67000 285 PRO B C 1
ATOM 6770 O O . PRO B 2 285 ? 133.09400 144.78700 144.17600 1.000 47.69000 285 PRO B O 1
ATOM 6774 N N . THR B 2 286 ? 132.21500 146.43800 142.91200 1.000 39.00000 286 THR B N 1
ATOM 6775 C CA . THR B 2 286 ? 132.70900 147.49000 143.79500 1.000 44.23000 286 THR B CA 1
ATOM 6776 C C . THR B 2 286 ? 132.04600 147.45600 145.16600 1.000 45.56000 286 THR B C 1
ATOM 6777 O O . THR B 2 286 ? 132.54600 148.08600 146.10300 1.000 45.13000 286 THR B O 1
ATOM 6781 N N . ASP B 2 287 ? 130.93100 146.73800 145.30400 1.000 52.63000 287 ASP B N 1
ATOM 6782 C CA . ASP B 2 287 ? 130.24000 146.66400 146.58600 1.000 54.33000 287 ASP B CA 1
ATOM 6783 C C . ASP B 2 287 ? 131.04000 145.89400 147.62900 1.000 57.06000 287 ASP B C 1
ATOM 6784 O O . ASP B 2 287 ? 130.91700 146.17000 148.82700 1.000 56.76000 287 ASP B O 1
ATOM 6789 N N . ILE B 2 288 ? 131.85800 144.93200 147.20300 1.000 44.67000 288 ILE B N 1
ATOM 6790 C CA . ILE B 2 288 ? 132.59600 144.10800 148.15100 1.000 39.06000 288 ILE B CA 1
ATOM 6791 C C . ILE B 2 288 ? 133.71400 144.92600 148.77700 1.000 41.74000 288 ILE B C 1
ATOM 6792 O O . ILE B 2 288 ? 134.48700 145.59400 148.07900 1.000 46.19000 288 ILE B O 1
ATOM 6797 N N . VAL B 2 289 ? 133.80400 144.87400 150.10700 1.000 46.21000 289 VAL B N 1
ATOM 6798 C CA . VAL B 2 289 ? 134.92900 145.47400 150.80900 1.000 47.31000 289 VAL B CA 1
ATOM 6799 C C . VAL B 2 289 ? 136.21700 144.76000 150.43500 1.000 50.02000 289 VAL B C 1
ATOM 6800 O O . VAL B 2 289 ? 136.32800 143.53400 150.55500 1.000 53.17000 289 VAL B O 1
ATOM 6804 N N . GLY B 2 290 ? 137.20400 145.53000 149.98000 1.000 47.96000 290 GLY B N 1
ATOM 6805 C CA . GLY B 2 290 ? 138.53300 145.00400 149.74500 1.000 46.37000 290 GLY B CA 1
ATOM 6806 C C . GLY B 2 290 ? 138.69200 144.12300 148.52900 1.000 44.97000 290 GLY B C 1
ATOM 6807 O O . GLY B 2 290 ? 139.72300 143.45900 148.40000 1.000 46.72000 290 GLY B O 1
ATOM 6808 N N . ILE B 2 291 ? 137.70900 144.09400 147.62600 1.000 42.51000 291 ILE B N 1
ATOM 6809 C CA . ILE B 2 291 ? 137.79700 143.22700 146.46000 1.000 37.16000 291 ILE B CA 1
ATOM 6810 C C . ILE B 2 291 ? 138.95700 143.60800 145.55600 1.000 43.96000 291 ILE B C 1
ATOM 6811 O O . ILE B 2 291 ? 139.40600 142.78700 144.75100 1.000 51.47000 291 ILE B O 1
ATOM 6816 N N . ASP B 2 292 ? 139.45900 144.83900 145.66500 1.000 49.19000 292 ASP B N 1
ATOM 6817 C CA . ASP B 2 292 ? 140.54200 145.28200 144.79700 1.000 48.20000 292 ASP B CA 1
ATOM 6818 C C . ASP B 2 292 ? 141.86800 144.60400 145.10400 1.000 49.02000 292 ASP B C 1
ATOM 6819 O O . ASP B 2 292 ? 142.81900 144.76800 144.33300 1.000 57.45000 292 ASP B O 1
ATOM 6824 N N . LYS B 2 293 ? 141.95700 143.85300 146.20000 1.000 43.65000 293 LYS B N 1
ATOM 6825 C CA . LYS B 2 293 ? 143.17000 143.12800 146.55900 1.000 41.42000 293 LYS B CA 1
ATOM 6826 C C . LYS B 2 293 ? 142.87200 141.66800 146.87700 1.000 47.28000 293 LYS B C 1
ATOM 6827 O O . LYS B 2 293 ? 143.63400 141.02900 147.60800 1.000 53.14000 293 LYS B O 1
ATOM 6833 N N . MET B 2 294 ? 141.78200 141.13400 146.34300 1.000 40.10000 294 MET B N 1
ATOM 6834 C CA . MET B 2 294 ? 141.31700 139.79400 146.65900 1.000 39.36000 294 MET B CA 1
ATOM 6835 C C . MET B 2 294 ? 141.79200 138.82300 145.59100 1.000 45.40000 294 MET B C 1
ATOM 6836 O O . MET B 2 294 ? 141.59100 139.05900 144.39500 1.000 49.09000 294 MET B O 1
ATOM 6841 N N . VAL B 2 295 ? 142.41900 137.73500 146.02500 1.000 40.54000 295 VAL B N 1
ATOM 6842 C CA . VAL B 2 295 ? 143.07100 136.79000 145.13100 1.000 27.96000 295 VAL B CA 1
ATOM 6843 C C . VAL B 2 295 ? 142.12300 135.62200 144.92900 1.000 23.07000 295 VAL B C 1
ATOM 6844 O O . VAL B 2 295 ? 141.72100 134.96000 145.89100 1.000 28.83000 295 VAL B O 1
ATOM 6848 N N . GLY B 2 296 ? 141.77100 135.37200 143.68100 1.000 25.57000 296 GLY B N 1
ATOM 6849 C CA . GLY B 2 296 ? 140.74100 134.41000 143.36500 1.000 29.14000 296 GLY B CA 1
ATOM 6850 C C . GLY B 2 296 ? 140.37500 134.53100 141.90600 1.000 33.23000 296 GLY B C 1
ATOM 6851 O O . GLY B 2 296 ? 140.94700 135.33100 141.16200 1.000 36.72000 296 GLY B O 1
ATOM 6852 N N . LEU B 2 297 ? 139.40400 133.72200 141.50500 1.000 36.03000 297 LEU B N 1
ATOM 6853 C CA . LEU B 2 297 ? 138.95500 133.69200 140.12200 1.000 39.25000 297 LEU B CA 1
ATOM 6854 C C . LEU B 2 297 ? 137.68200 134.52100 140.00600 1.000 47.68000 297 LEU B C 1
ATOM 6855 O O . LEU B 2 297 ? 136.61800 134.11100 140.47800 1.000 50.54000 297 LEU B O 1
ATOM 6860 N N . PHE B 2 298 ? 137.79900 135.68500 139.37200 1.000 40.60000 298 PHE B N 1
ATOM 6861 C CA . PHE B 2 298 ? 136.70000 136.61800 139.18400 1.000 30.21000 298 PHE B CA 1
ATOM 6862 C C . PHE B 2 298 ? 136.40500 136.92300 137.72500 1.000 32.46000 298 PHE B C 1
ATOM 6863 O O . PHE B 2 298 ? 135.26600 137.25900 137.39700 1.000 32.92000 298 PHE B O 1
ATOM 6871 N N . ILE B 2 299 ? 137.39900 136.81600 136.84500 1.000 41.33000 299 ILE B N 1
ATOM 6872 C CA . ILE B 2 299 ? 137.23600 137.20400 135.45000 1.000 34.36000 299 ILE B CA 1
ATOM 6873 C C . ILE B 2 299 ? 136.09600 136.41600 134.82900 1.000 34.75000 299 ILE B C 1
ATOM 6874 O O . ILE B 2 299 ? 136.10000 135.18000 134.83800 1.000 45.78000 299 ILE B O 1
ATOM 6879 N N . ASN B 2 300 ? 135.11800 137.12600 134.27800 1.000 30.31000 300 ASN B N 1
ATOM 6880 C CA . ASN B 2 300 ? 133.94600 136.51000 133.68000 1.000 28.24000 300 ASN B CA 1
ATOM 6881 C C . ASN B 2 300 ? 133.87200 136.90100 132.21200 1.000 34.41000 300 ASN B C 1
ATOM 6882 O O . ASN B 2 300 ? 134.28100 137.99900 131.82700 1.000 40.83000 300 ASN B O 1
ATOM 6887 N N . THR B 2 301 ? 133.34800 135.99800 131.39300 1.000 34.60000 301 THR B N 1
ATOM 6888 C CA . THR B 2 301 ? 133.03700 136.29300 130.00100 1.000 28.38000 301 THR B CA 1
ATOM 6889 C C . THR B 2 301 ? 131.56800 136.68400 129.89900 1.000 38.87000 301 THR B C 1
ATOM 6890 O O . THR B 2 301 ? 130.69100 135.91500 130.30600 1.000 48.55000 301 THR B O 1
ATOM 6894 N N . ILE B 2 302 ? 131.30200 137.87100 129.36500 1.000 31.49000 302 ILE B N 1
ATOM 6895 C CA . ILE B 2 302 ? 129.92800 138.33800 129.20700 1.000 19.48000 302 ILE B CA 1
ATOM 6896 C C . ILE B 2 302 ? 129.67000 138.62800 127.73500 1.000 32.30000 302 ILE B C 1
ATOM 6897 O O . ILE B 2 302 ? 130.58900 139.05300 127.02000 1.000 45.84000 302 ILE B O 1
ATOM 6902 N N . PRO B 2 303 ? 128.45300 138.41500 127.23800 1.000 17.32000 303 PRO B N 1
ATOM 6903 C CA . PRO B 2 303 ? 128.15700 138.77500 125.84700 1.000 20.47000 303 PRO B CA 1
ATOM 6904 C C . PRO B 2 303 ? 128.08700 140.28500 125.67800 1.000 32.76000 303 PRO B C 1
ATOM 6905 O O . PRO B 2 303 ? 127.35300 140.97000 126.39300 1.000 41.59000 303 PRO B O 1
ATOM 6909 N N . PHE B 2 304 ? 128.85600 140.79800 124.72400 1.000 31.32000 304 PHE B N 1
ATOM 6910 C CA . PHE B 2 304 ? 128.88000 142.21600 124.39900 1.000 22.81000 304 PHE B CA 1
ATOM 6911 C C . PHE B 2 304 ? 128.18200 142.41400 123.06300 1.000 37.28000 304 PHE B C 1
ATOM 6912 O O . PHE B 2 304 ? 128.52500 141.75100 122.07900 1.000 45.88000 304 PHE B O 1
ATOM 6920 N N . ARG B 2 305 ? 127.20600 143.31800 123.02400 1.000 42.67000 305 ARG B N 1
ATOM 6921 C CA . ARG B 2 305 ? 126.32400 143.44700 121.86900 1.000 39.29000 305 ARG B CA 1
ATOM 6922 C C . ARG B 2 305 ? 126.33100 144.87500 121.34800 1.000 43.99000 305 ARG B C 1
ATOM 6923 O O . ARG B 2 305 ? 125.98600 145.80800 122.08100 1.000 45.40000 305 ARG B O 1
ATOM 6931 N N . VAL B 2 306 ? 126.72400 145.04000 120.08800 1.000 42.18000 306 VAL B N 1
ATOM 6932 C CA . VAL B 2 306 ? 126.73200 146.32700 119.40000 1.000 34.39000 306 VAL B CA 1
ATOM 6933 C C . VAL B 2 306 ? 125.68500 146.25800 118.30100 1.000 42.39000 306 VAL B C 1
ATOM 6934 O O . VAL B 2 306 ? 125.71300 145.34300 117.47000 1.000 45.42000 306 VAL B O 1
ATOM 6938 N N . GLN B 2 307 ? 124.75700 147.21100 118.29700 1.000 41.54000 307 GLN B N 1
ATOM 6939 C CA . GLN B 2 307 ? 123.63700 147.17600 117.36800 1.000 38.87000 307 GLN B CA 1
ATOM 6940 C C . GLN B 2 307 ? 123.47400 148.54500 116.73100 1.000 37.03000 307 GLN B C 1
ATOM 6941 O O . GLN B 2 307 ? 123.41800 149.55700 117.43500 1.000 37.27000 307 GLN B O 1
ATOM 6947 N N . ALA B 2 308 ? 123.39600 148.57400 115.40400 1.000 44.90000 308 ALA B N 1
ATOM 6948 C CA . ALA B 2 308 ? 123.27000 149.80900 114.64700 1.000 48.20000 308 ALA B CA 1
ATOM 6949 C C . ALA B 2 308 ? 121.86100 149.96600 114.09400 1.000 56.57000 308 ALA B C 1
ATOM 6950 O O . ALA B 2 308 ? 121.27100 149.00900 113.58400 1.000 57.69000 308 ALA B O 1
ATOM 6952 N N . LYS B 2 309 ? 121.33300 151.18100 114.19400 1.000 62.37000 309 LYS B N 1
ATOM 6953 C CA . LYS B 2 309 ? 120.21200 151.61200 113.37600 1.000 57.15000 309 LYS B CA 1
ATOM 6954 C C . LYS B 2 309 ? 120.67200 151.90400 111.95100 1.000 57.98000 309 LYS B C 1
ATOM 6955 O O . LYS B 2 309 ? 121.84700 152.18000 111.69200 1.000 62.32000 309 LYS B O 1
ATOM 6961 N N . ALA B 2 310 ? 119.72300 151.83600 111.01400 1.000 58.55000 310 ALA B N 1
ATOM 6962 C CA . ALA B 2 310 ? 120.08100 151.92200 109.60300 1.000 61.72000 310 ALA B CA 1
ATOM 6963 C C . ALA B 2 310 ? 120.76300 153.24400 109.27500 1.000 63.08000 310 ALA B C 1
ATOM 6964 O O . ALA B 2 310 ? 121.61900 153.29500 108.38500 1.000 61.56000 310 ALA B O 1
ATOM 6966 N N . GLY B 2 311 ? 120.40100 154.31900 109.97400 1.000 59.26000 311 GLY B N 1
ATOM 6967 C CA . GLY B 2 311 ? 120.96100 155.63200 109.72700 1.000 56.96000 311 GLY B CA 1
ATOM 6968 C C . GLY B 2 311 ? 121.89300 156.13300 110.80500 1.000 59.35000 311 GLY B C 1
ATOM 6969 O O . GLY B 2 311 ? 122.23700 157.32200 110.80300 1.000 62.86000 311 GLY B O 1
ATOM 6970 N N . GLN B 2 312 ? 122.32300 155.27300 111.72200 1.000 61.09000 312 GLN B N 1
ATOM 6971 C CA . GLN B 2 312 ? 123.05500 155.70000 112.90500 1.000 56.20000 312 GLN B CA 1
ATOM 6972 C C . GLN B 2 312 ? 124.47400 156.11800 112.55200 1.000 54.78000 312 GLN B C 1
ATOM 6973 O O . GLN B 2 312 ? 125.13400 155.49500 111.71800 1.000 60.51000 312 GLN B O 1
ATOM 6979 N N . THR B 2 313 ? 124.94100 157.18500 113.18600 1.000 51.77000 313 THR B N 1
ATOM 6980 C CA . THR B 2 313 ? 126.33000 157.59100 113.06500 1.000 54.67000 313 THR B CA 1
ATOM 6981 C C . THR B 2 313 ? 127.17800 156.85900 114.10000 1.000 60.18000 313 THR B C 1
ATOM 6982 O O . THR B 2 313 ? 126.67800 156.35300 115.10800 1.000 62.67000 313 THR B O 1
ATOM 6986 N N . PHE B 2 314 ? 128.48300 156.80400 113.83200 1.000 51.34000 314 PHE B N 1
ATOM 6987 C CA . PHE B 2 314 ? 129.40500 156.13700 114.74700 1.000 52.24000 314 PHE B CA 1
ATOM 6988 C C . PHE B 2 314 ? 129.39200 156.75800 116.13900 1.000 52.95000 314 PHE B C 1
ATOM 6989 O O . PHE B 2 314 ? 129.46700 156.03900 117.14000 1.000 58.14000 314 PHE B O 1
ATOM 6997 N N . SER B 2 315 ? 129.33700 158.08600 116.23100 1.000 40.97000 315 SER B N 1
ATOM 6998 C CA . SER B 2 315 ? 129.12200 158.73700 117.52200 1.000 39.64000 315 SER B CA 1
ATOM 6999 C C . SER B 2 315 ? 127.89900 158.18700 118.25200 1.000 42.58000 315 SER B C 1
ATOM 7000 O O . SER B 2 315 ? 127.95200 157.86400 119.45200 1.000 59.06000 315 SER B O 1
ATOM 7003 N N . GLU B 2 316 ? 126.78000 158.07700 117.53700 1.000 37.87000 316 GLU B N 1
ATOM 7004 C CA . GLU B 2 316 ? 125.56000 157.59200 118.15800 1.000 39.37000 316 GLU B CA 1
ATOM 7005 C C . GLU B 2 316 ? 125.61000 156.10700 118.47000 1.000 43.18000 316 GLU B C 1
ATOM 7006 O O . GLU B 2 316 ? 124.78500 155.62800 119.25400 1.000 51.87000 316 GLU B O 1
ATOM 7012 N N . LEU B 2 317 ? 126.54400 155.36200 117.88600 1.000 33.90000 317 LEU B N 1
ATOM 7013 C CA . LEU B 2 317 ? 126.72200 153.98500 118.31600 1.000 35.75000 317 LEU B CA 1
ATOM 7014 C C . LEU B 2 317 ? 127.66300 153.90000 119.50700 1.000 45.10000 317 LEU B C 1
ATOM 7015 O O . LEU B 2 317 ? 127.51600 153.01100 120.35300 1.000 51.90000 317 LEU B O 1
ATOM 7020 N N . LEU B 2 318 ? 128.61800 154.82700 119.58500 1.000 42.45000 318 LEU B N 1
ATOM 7021 C CA . LEU B 2 318 ? 129.47900 154.95000 120.75300 1.000 32.13000 318 LEU B CA 1
ATOM 7022 C C . LEU B 2 318 ? 128.66200 155.16200 122.01600 1.000 38.50000 318 LEU B C 1
ATOM 7023 O O . LEU B 2 318 ? 128.84000 154.45600 123.01600 1.000 45.25000 318 LEU B O 1
ATOM 7028 N N . GLN B 2 319 ? 127.76800 156.15300 121.99400 1.000 22.92000 319 GLN B N 1
ATOM 7029 C CA . GLN B 2 319 ? 126.93700 156.40400 123.17300 1.000 25.10000 319 GLN B CA 1
ATOM 7030 C C . GLN B 2 319 ? 126.03200 155.21900 123.50300 1.000 39.82000 319 GLN B C 1
ATOM 7031 O O . GLN B 2 319 ? 125.81800 154.90000 124.68100 1.000 44.49000 319 GLN B O 1
ATOM 7037 N N . ALA B 2 320 ? 125.50000 154.54800 122.48300 1.000 39.01000 320 ALA B N 1
ATOM 7038 C CA . ALA B 2 320 ? 124.66600 153.37500 122.72300 1.000 35.32000 320 ALA B CA 1
ATOM 7039 C C . ALA B 2 320 ? 125.45100 152.27200 123.42100 1.000 32.22000 320 ALA B C 1
ATOM 7040 O O . ALA B 2 320 ? 124.98100 151.68000 124.40200 1.000 34.02000 320 ALA B O 1
ATOM 7042 N N . VAL B 2 321 ? 126.65100 151.97900 122.92200 1.000 29.67000 321 VAL B N 1
ATOM 7043 C CA . VAL B 2 321 ? 127.48600 150.94900 123.53200 1.000 25.48000 321 VAL B CA 1
ATOM 7044 C C . VAL B 2 321 ? 127.89000 151.34400 124.94500 1.000 35.77000 321 VAL B C 1
ATOM 7045 O O . VAL B 2 321 ? 127.95600 150.49700 125.84600 1.000 45.10000 321 VAL B O 1
ATOM 7049 N N . HIS B 2 322 ? 128.14400 152.63100 125.17300 1.000 35.62000 322 HIS B N 1
ATOM 7050 C CA . HIS B 2 322 ? 128.44200 153.08800 126.52600 1.000 30.14000 322 HIS B CA 1
ATOM 7051 C C . HIS B 2 322 ? 127.28100 152.81700 127.47100 1.000 31.76000 322 HIS B C 1
ATOM 7052 O O . HIS B 2 322 ? 127.47000 152.28400 128.57200 1.000 39.81000 322 HIS B O 1
ATOM 7059 N N . LYS B 2 323 ? 126.06800 153.19400 127.06500 1.000 33.55000 323 LYS B N 1
ATOM 7060 C CA . LYS B 2 323 ? 124.90800 152.94400 127.91400 1.000 36.06000 323 LYS B CA 1
ATOM 7061 C C . LYS B 2 323 ? 124.71200 151.45700 128.17400 1.000 33.18000 323 LYS B C 1
ATOM 7062 O O . LYS B 2 323 ? 124.40300 151.05200 129.30200 1.000 38.95000 323 LYS B O 1
ATOM 7068 N N . ARG B 2 324 ? 124.88300 150.62300 127.14700 1.000 27.52000 324 ARG B N 1
ATOM 7069 C CA . ARG B 2 324 ? 124.69100 149.18900 127.34600 1.000 26.84000 324 ARG B CA 1
ATOM 7070 C C . ARG B 2 324 ? 125.71600 148.62000 128.31500 1.000 30.22000 324 ARG B C 1
ATOM 7071 O O . ARG B 2 324 ? 125.37300 147.81500 129.19200 1.000 43.80000 324 ARG B O 1
ATOM 7079 N N . THR B 2 325 ? 126.97700 149.03400 128.18900 1.000 32.94000 325 THR B N 1
ATOM 7080 C CA . THR B 2 325 ? 127.99800 148.52000 129.09600 1.000 38.86000 325 THR B CA 1
ATOM 7081 C C . THR B 2 325 ? 127.77200 149.00400 130.52200 1.000 40.95000 325 THR B C 1
ATOM 7082 O O . THR B 2 325 ? 128.01200 148.25900 131.47800 1.000 43.11000 325 THR B O 1
ATOM 7086 N N . LEU B 2 326 ? 127.32000 150.24800 130.69100 1.000 36.86000 326 LEU B N 1
ATOM 7087 C CA . LEU B 2 326 ? 126.96200 150.71400 132.02600 1.000 32.50000 326 LEU B CA 1
ATOM 7088 C C . LEU B 2 326 ? 125.80500 149.91500 132.61600 1.000 33.73000 326 LEU B C 1
ATOM 7089 O O . LEU B 2 326 ? 125.81900 149.57500 133.80400 1.000 40.86000 326 LEU B O 1
ATOM 7094 N N . GLN B 2 327 ? 124.79300 149.60700 131.80500 1.000 36.38000 327 GLN B N 1
ATOM 7095 C CA . GLN B 2 327 ? 123.67200 148.81600 132.30000 1.000 30.07000 327 GLN B CA 1
ATOM 7096 C C . GLN B 2 327 ? 124.06800 147.38500 132.63000 1.000 38.10000 327 GLN B C 1
ATOM 7097 O O . GLN B 2 327 ? 123.46200 146.76700 133.51200 1.000 42.64000 327 GLN B O 1
ATOM 7103 N N . SER B 2 328 ? 125.06900 146.84000 131.94400 1.000 41.14000 328 SER B N 1
ATOM 7104 C CA . SER B 2 328 ? 125.42900 145.44600 132.17500 1.000 37.27000 328 SER B CA 1
ATOM 7105 C C . SER B 2 328 ? 126.23000 145.25300 133.45800 1.000 41.80000 328 SER B C 1
ATOM 7106 O O . SER B 2 328 ? 126.17800 144.17600 134.05700 1.000 44.00000 328 SER B O 1
ATOM 7109 N N . GLN B 2 329 ? 126.96900 146.27000 133.88500 1.000 48.25000 329 GLN B N 1
ATOM 7110 C CA . GLN B 2 329 ? 127.88700 146.12200 135.01100 1.000 44.83000 329 GLN B CA 1
ATOM 7111 C C . GLN B 2 329 ? 127.26600 145.56200 136.28400 1.000 45.46000 329 GLN B C 1
ATOM 7112 O O . GLN B 2 329 ? 127.94500 144.78300 136.97400 1.000 50.62000 329 GLN B O 1
ATOM 7118 N N . PRO B 2 330 ? 126.03100 145.89800 136.66100 1.000 40.89000 330 PRO B N 1
ATOM 7119 C CA . PRO B 2 330 ? 125.43000 145.23800 137.83200 1.000 42.63000 330 PRO B CA 1
ATOM 7120 C C . PRO B 2 330 ? 125.30400 143.73000 137.71700 1.000 41.27000 330 PRO B C 1
ATOM 7121 O O . PRO B 2 330 ? 125.28900 143.04500 138.74600 1.000 42.37000 330 PRO B O 1
ATOM 7125 N N . TYR B 2 331 ? 125.22100 143.18700 136.50700 1.000 44.89000 331 TYR B N 1
ATOM 7126 C CA . TYR B 2 331 ? 124.84400 141.79200 136.31000 1.000 47.02000 331 TYR B CA 1
ATOM 7127 C C . TYR B 2 331 ? 125.94500 140.94300 135.68800 1.000 44.88000 331 TYR B C 1
ATOM 7128 O O . TYR B 2 331 ? 125.66300 139.83500 135.22000 1.000 46.46000 331 TYR B O 1
ATOM 7137 N N . GLU B 2 332 ? 127.18300 141.42300 135.66800 1.000 41.70000 332 GLU B N 1
ATOM 7138 C CA . GLU B 2 332 ? 128.25900 140.73500 134.96900 1.000 40.85000 332 GLU B CA 1
ATOM 7139 C C . GLU B 2 332 ? 128.91200 139.62800 135.78600 1.000 48.64000 332 GLU B C 1
ATOM 7140 O O . GLU B 2 332 ? 129.88800 139.03600 135.31500 1.000 54.74000 332 GLU B O 1
ATOM 7146 N N . HIS B 2 333 ? 128.41500 139.33000 136.98300 1.000 50.92000 333 HIS B N 1
ATOM 7147 C CA . HIS B 2 333 ? 128.87400 138.16900 137.73800 1.000 46.37000 333 HIS B CA 1
ATOM 7148 C C . HIS B 2 333 ? 128.08100 136.91000 137.41900 1.000 42.31000 333 HIS B C 1
ATOM 7149 O O . HIS B 2 333 ? 128.38100 135.84900 137.97200 1.000 49.16000 333 HIS B O 1
ATOM 7156 N N . VAL B 2 334 ? 127.08200 137.00400 136.55400 1.000 32.01000 334 VAL B N 1
ATOM 7157 C CA . VAL B 2 334 ? 126.28900 135.83300 136.16900 1.000 30.89000 334 VAL B CA 1
ATOM 7158 C C . VAL B 2 334 ? 127.15800 134.87200 135.37000 1.000 38.41000 334 VAL B C 1
ATOM 7159 O O . VAL B 2 334 ? 127.95300 135.31900 134.52400 1.000 46.45000 334 VAL B O 1
ATOM 7163 N N . PRO B 2 335 ? 127.05200 133.56600 135.59600 1.000 40.67000 335 PRO B N 1
ATOM 7164 C CA . PRO B 2 335 ? 127.81800 132.61400 134.78700 1.000 37.87000 335 PRO B CA 1
ATOM 7165 C C . PRO B 2 335 ? 127.33200 132.60700 133.34900 1.000 43.09000 335 PRO B C 1
ATOM 7166 O O . PRO B 2 335 ? 126.13000 132.65000 133.07900 1.000 52.23000 335 PRO B O 1
ATOM 7170 N N . LEU B 2 336 ? 128.28500 132.54900 132.41800 1.000 43.68000 336 LEU B N 1
ATOM 7171 C CA . LEU B 2 336 ? 127.92000 132.53000 131.00800 1.000 42.63000 336 LEU B CA 1
ATOM 7172 C C . LEU B 2 336 ? 127.11700 131.28700 130.65400 1.000 41.63000 336 LEU B C 1
ATOM 7173 O O . LEU B 2 336 ? 126.28300 131.32800 129.74300 1.000 46.93000 336 LEU B O 1
ATOM 7178 N N . TYR B 2 337 ? 127.35600 130.17300 131.34700 1.000 42.99000 337 TYR B N 1
ATOM 7179 C CA . TYR B 2 337 ? 126.57500 128.96300 131.11000 1.000 41.93000 337 TYR B CA 1
ATOM 7180 C C . TYR B 2 337 ? 125.10000 129.13300 131.44400 1.000 45.39000 337 TYR B C 1
ATOM 7181 O O . TYR B 2 337 ? 124.26700 128.40700 130.89200 1.000 52.13000 337 TYR B O 1
ATOM 7190 N N . ASP B 2 338 ? 124.75500 130.06600 132.33100 1.000 48.36000 338 ASP B N 1
ATOM 7191 C CA . ASP B 2 338 ? 123.35200 130.39500 132.55400 1.000 44.48000 338 ASP B CA 1
ATOM 7192 C C . ASP B 2 338 ? 122.83100 131.37000 131.50700 1.000 50.05000 338 ASP B C 1
ATOM 7193 O O . ASP B 2 338 ? 121.72300 131.19200 130.98700 1.000 56.93000 338 ASP B O 1
ATOM 7198 N N . ILE B 2 339 ? 123.61000 132.40700 131.19600 1.000 44.17000 339 ILE B N 1
ATOM 7199 C CA . ILE B 2 339 ? 123.21700 133.36600 130.16900 1.000 36.15000 339 ILE B CA 1
ATOM 7200 C C . ILE B 2 339 ? 122.88700 132.66400 128.86000 1.000 38.18000 339 ILE B C 1
ATOM 7201 O O . ILE B 2 339 ? 121.93800 133.03600 128.16100 1.000 45.67000 339 ILE B O 1
ATOM 7206 N N . GLN B 2 340 ? 123.66300 131.64000 128.50400 1.000 36.26000 340 GLN B N 1
ATOM 7207 C CA . GLN B 2 340 ? 123.40300 130.92600 127.26000 1.000 35.95000 340 GLN B CA 1
ATOM 7208 C C . GLN B 2 340 ? 121.98100 130.39100 127.20300 1.000 46.79000 340 GLN B C 1
ATOM 7209 O O . GLN B 2 340 ? 121.36100 130.37600 126.13300 1.000 50.02000 340 GLN B O 1
ATOM 7215 N N . THR B 2 341 ? 121.43900 129.94700 128.33700 1.000 48.14000 341 THR B N 1
ATOM 7216 C CA . THR B 2 341 ? 120.06900 129.45300 128.32300 1.000 43.11000 341 THR B CA 1
ATOM 7217 C C . THR B 2 341 ? 119.06200 130.56500 128.07500 1.000 48.98000 341 THR B C 1
ATOM 7218 O O . THR B 2 341 ? 117.95800 130.28900 127.59600 1.000 53.33000 341 THR B O 1
ATOM 7222 N N . GLN B 2 342 ? 119.41200 131.81000 128.39700 1.000 48.38000 342 GLN B N 1
ATOM 7223 C CA . GLN B 2 342 ? 118.61100 132.97500 128.05300 1.000 44.45000 342 GLN B CA 1
ATOM 7224 C C . GLN B 2 342 ? 118.76300 133.40500 126.59600 1.000 47.48000 342 GLN B C 1
ATOM 7225 O O . GLN B 2 342 ? 118.49900 134.57100 126.28500 1.000 49.08000 342 GLN B O 1
ATOM 7231 N N . SER B 2 343 ? 119.18600 132.51500 125.70200 1.000 41.98000 343 SER B N 1
ATOM 7232 C CA . SER B 2 343 ? 119.31700 132.84900 124.29400 1.000 37.94000 343 SER B CA 1
ATOM 7233 C C . SER B 2 343 ? 118.83500 131.68100 123.45000 1.000 40.56000 343 SER B C 1
ATOM 7234 O O . SER B 2 343 ? 118.96400 130.52000 123.84200 1.000 44.09000 343 SER B O 1
ATOM 7237 N N . VAL B 2 344 ? 118.28300 131.99900 122.27600 1.000 33.04000 344 VAL B N 1
ATOM 7238 C CA . VAL B 2 344 ? 117.87800 130.95200 121.34800 1.000 31.71000 344 VAL B CA 1
ATOM 7239 C C . VAL B 2 344 ? 119.07900 130.21000 120.78400 1.000 31.70000 344 VAL B C 1
ATOM 7240 O O . VAL B 2 344 ? 118.94200 129.07000 120.32800 1.000 31.02000 344 VAL B O 1
ATOM 7244 N N . LEU B 2 345 ? 120.26100 130.83000 120.80500 1.000 44.33000 345 LEU B N 1
ATOM 7245 C CA . LEU B 2 345 ? 121.45800 130.18500 120.28300 1.000 47.34000 345 LEU B CA 1
ATOM 7246 C C . LEU B 2 345 ? 121.97000 129.08500 121.19800 1.000 51.52000 345 LEU B C 1
ATOM 7247 O O . LEU B 2 345 ? 122.68600 128.19200 120.73300 1.000 55.71000 345 LEU B O 1
ATOM 7252 N N . LYS B 2 346 ? 121.61600 129.12600 122.48000 1.000 44.58000 346 LYS B N 1
ATOM 7253 C CA . LYS B 2 346 ? 122.16100 128.20500 123.46800 1.000 48.03000 346 LYS B CA 1
ATOM 7254 C C . LYS B 2 346 ? 123.68000 128.13900 123.39700 1.000 46.60000 346 LYS B C 1
ATOM 7255 O O . LYS B 2 346 ? 124.36900 129.11500 123.70700 1.000 48.70000 346 LYS B O 1
ATOM 7261 N N . GLN B 2 347 ? 124.20300 126.98600 122.98000 1.000 46.87000 347 GLN B N 1
ATOM 7262 C CA . GLN B 2 347 ? 125.62500 126.69900 123.12800 1.000 54.29000 347 GLN B CA 1
ATOM 7263 C C . GLN B 2 347 ? 126.51500 127.64000 122.32600 1.000 52.32000 347 GLN B C 1
ATOM 7264 O O . GLN B 2 347 ? 127.69800 127.78000 122.65400 1.000 50.35000 347 GLN B O 1
ATOM 7270 N N . GLU B 2 348 ? 125.98500 128.28600 121.28900 1.000 48.38000 348 GLU B N 1
ATOM 7271 C CA . GLU B 2 348 ? 126.81200 128.93100 120.27800 1.000 44.12000 348 GLU B CA 1
ATOM 7272 C C . GLU B 2 348 ? 126.81300 130.45100 120.39200 1.000 45.18000 348 GLU B C 1
ATOM 7273 O O . GLU B 2 348 ? 127.20300 131.13800 119.44400 1.000 51.83000 348 GLU B O 1
ATOM 7279 N N . LEU B 2 349 ? 126.37800 130.99300 121.52900 1.000 37.48000 349 LEU B N 1
ATOM 7280 C CA . LEU B 2 349 ? 126.13800 132.42900 121.61700 1.000 35.00000 349 LEU B CA 1
ATOM 7281 C C . LEU B 2 349 ? 127.42200 133.21300 121.37400 1.000 42.09000 349 LEU B C 1
ATOM 7282 O O . LEU B 2 349 ? 127.46300 134.11900 120.53400 1.000 48.02000 349 LEU B O 1
ATOM 7287 N N . ILE B 2 350 ? 128.48200 132.87700 122.10200 1.000 37.52000 350 ILE B N 1
ATOM 7288 C CA . ILE B 2 350 ? 129.78200 133.52600 121.98100 1.000 37.81000 350 ILE B CA 1
ATOM 7289 C C . ILE B 2 350 ? 130.72000 132.56100 121.27200 1.000 47.78000 350 ILE B C 1
ATOM 7290 O O . ILE B 2 350 ? 130.80100 131.38400 121.64300 1.000 50.41000 350 ILE B O 1
ATOM 7295 N N . ASP B 2 351 ? 131.42700 133.05100 120.25200 1.000 47.06000 351 ASP B N 1
ATOM 7296 C CA . ASP B 2 351 ? 132.42200 132.23100 119.58100 1.000 47.67000 351 ASP B CA 1
ATOM 7297 C C . ASP B 2 351 ? 133.76100 132.91700 119.34400 1.000 42.87000 351 ASP B C 1
ATOM 7298 O O . ASP B 2 351 ? 134.63600 132.31300 118.71600 1.000 47.20000 351 ASP B O 1
ATOM 7303 N N . HIS B 2 352 ? 133.95100 134.14500 119.81200 1.000 35.22000 352 HIS B N 1
ATOM 7304 C CA . HIS B 2 352 ? 135.29000 134.70700 119.90900 1.000 42.05000 352 HIS B CA 1
ATOM 7305 C C . HIS B 2 352 ? 135.28000 135.80200 120.96400 1.000 44.75000 352 HIS B C 1
ATOM 7306 O O . HIS B 2 352 ? 134.22400 136.32400 121.32900 1.000 47.27000 352 HIS B O 1
ATOM 7313 N N . LEU B 2 353 ? 136.46900 136.14100 121.45100 1.000 39.00000 353 LEU B N 1
ATOM 7314 C CA . LEU B 2 353 ? 136.62200 137.08000 122.55000 1.000 31.37000 353 LEU B CA 1
ATOM 7315 C C . LEU B 2 353 ? 137.40800 138.29900 122.09500 1.000 34.53000 353 LEU B C 1
ATOM 7316 O O . LEU B 2 353 ? 138.38400 138.17700 121.35000 1.000 50.70000 353 LEU B O 1
ATOM 7321 N N . LEU B 2 354 ? 136.98100 139.47400 122.54600 1.000 19.44000 354 LEU B N 1
ATOM 7322 C CA . LEU B 2 354 ? 137.78900 140.68300 122.47400 1.000 28.00000 354 LEU B CA 1
ATOM 7323 C C . LEU B 2 354 ? 138.18400 141.07400 123.89100 1.000 40.56000 354 LEU B C 1
ATOM 7324 O O . LEU B 2 354 ? 137.31600 141.35000 124.72600 1.000 39.45000 354 LEU B O 1
ATOM 7329 N N . VAL B 2 355 ? 139.48500 141.09800 124.15800 1.000 50.79000 355 VAL B N 1
ATOM 7330 C CA . VAL B 2 355 ? 140.02600 141.40600 125.47500 1.000 35.59000 355 VAL B CA 1
ATOM 7331 C C . VAL B 2 355 ? 140.83500 142.68700 125.37400 1.000 37.58000 355 VAL B C 1
ATOM 7332 O O . VAL B 2 355 ? 141.67400 142.82400 124.47600 1.000 51.65000 355 VAL B O 1
ATOM 7336 N N . ILE B 2 356 ? 140.59100 143.61900 126.28700 1.000 32.03000 356 ILE B N 1
ATOM 7337 C CA . ILE B 2 356 ? 141.34700 144.86200 126.35700 1.000 43.30000 356 ILE B CA 1
ATOM 7338 C C . ILE B 2 356 ? 142.21500 144.80900 127.60600 1.000 53.26000 356 ILE B C 1
ATOM 7339 O O . ILE B 2 356 ? 141.69900 144.70000 128.72500 1.000 55.15000 356 ILE B O 1
ATOM 7344 N N . GLU B 2 357 ? 143.53300 144.88600 127.41400 1.000 69.96000 357 GLU B N 1
ATOM 7345 C CA . GLU B 2 357 ? 144.50400 144.77800 128.50400 1.000 71.23000 357 GLU B CA 1
ATOM 7346 C C . GLU B 2 357 ? 145.01300 146.16600 128.87600 1.000 69.67000 357 GLU B C 1
ATOM 7347 O O . GLU B 2 357 ? 146.09600 146.59000 128.47300 1.000 69.71000 357 GLU B O 1
ATOM 7353 N N . ASN B 2 358 ? 144.21400 146.89000 129.66200 1.000 71.51000 358 ASN B N 1
ATOM 7354 C CA . ASN B 2 358 ? 144.60500 148.25000 130.01900 1.000 72.91000 358 ASN B CA 1
ATOM 7355 C C . ASN B 2 358 ? 145.87800 148.27300 130.85400 1.000 75.30000 358 ASN B C 1
ATOM 7356 O O . ASN B 2 358 ? 146.64800 149.23800 130.78300 1.000 75.54000 358 ASN B O 1
ATOM 7361 N N . TYR B 2 359 ? 146.12000 147.23100 131.64700 1.000 77.20000 359 TYR B N 1
ATOM 7362 C CA . TYR B 2 359 ? 147.33300 147.12200 132.45700 1.000 71.49000 359 TYR B CA 1
ATOM 7363 C C . TYR B 2 359 ? 147.76800 145.66300 132.51100 1.000 69.13000 359 TYR B C 1
ATOM 7364 O O . TYR B 2 359 ? 147.18100 144.85900 133.25400 1.000 73.19000 359 TYR B O 1
ATOM 7373 N N . PRO B 2 360 ? 148.78300 145.28300 131.74200 1.000 64.62000 360 PRO B N 1
ATOM 7374 C CA . PRO B 2 360 ? 149.17000 143.87100 131.66700 1.000 69.26000 360 PRO B CA 1
ATOM 7375 C C . PRO B 2 360 ? 149.86900 143.41300 132.93800 1.000 76.10000 360 PRO B C 1
ATOM 7376 O O . PRO B 2 360 ? 150.22500 144.20200 133.81600 1.000 77.40000 360 PRO B O 1
ATOM 7380 N N . LEU B 2 361 ? 150.06500 142.09600 133.02400 1.000 72.13000 361 LEU B N 1
ATOM 7381 C CA . LEU B 2 361 ? 150.83400 141.53500 134.12900 1.000 67.53000 361 LEU B CA 1
ATOM 7382 C C . LEU B 2 361 ? 152.32100 141.81400 133.95700 1.000 68.68000 361 LEU B C 1
ATOM 7383 O O . LEU B 2 361 ? 152.99600 142.24300 134.89800 1.000 70.10000 361 LEU B O 1
ATOM 7388 N N . VAL B 2 362 ? 152.85500 141.53800 132.76600 1.000 70.86000 362 VAL B N 1
ATOM 7389 C CA . VAL B 2 362 ? 154.17000 142.04100 132.39600 1.000 70.38000 362 VAL B CA 1
ATOM 7390 C C . VAL B 2 362 ? 154.19700 143.56900 132.49700 1.000 68.99000 362 VAL B C 1
ATOM 7391 O O . VAL B 2 362 ? 153.15800 144.24100 132.52900 1.000 69.64000 362 VAL B O 1
ATOM 7395 N N . GLU B 2 363 ? 155.41000 144.11800 132.55900 1.000 74.50000 363 GLU B N 1
ATOM 7396 C CA . GLU B 2 363 ? 155.63300 145.53100 132.84600 1.000 81.67000 363 GLU B CA 1
ATOM 7397 C C . GLU B 2 363 ? 155.25000 145.91800 134.27000 1.000 83.00000 363 GLU B C 1
ATOM 7398 O O . GLU B 2 363 ? 156.05300 146.53100 134.98400 1.000 84.09000 363 GLU B O 1
ATOM 7404 N N . ALA B 2 364 ? 154.06500 145.51300 134.72500 1.000 72.76000 364 ALA B N 1
ATOM 7405 C CA . ALA B 2 364 ? 153.71200 145.76300 136.11700 1.000 68.26000 364 ALA B CA 1
ATOM 7406 C C . ALA B 2 364 ? 154.60100 144.93800 137.03400 1.000 72.09000 364 ALA B C 1
ATOM 7407 O O . ALA B 2 364 ? 155.27700 145.47700 137.91700 1.000 72.16000 364 ALA B O 1
ATOM 7409 N N . LEU B 2 365 ? 154.61100 143.62100 136.83800 1.000 75.37000 365 LEU B N 1
ATOM 7410 C CA . LEU B 2 365 ? 155.56900 142.78700 137.54900 1.000 74.57000 365 LEU B CA 1
ATOM 7411 C C . LEU B 2 365 ? 156.99800 143.20500 137.23100 1.000 76.57000 365 LEU B C 1
ATOM 7412 O O . LEU B 2 365 ? 157.88400 143.08800 138.08600 1.000 76.54000 365 LEU B O 1
ATOM 7417 N N . GLN B 2 366 ? 157.24200 143.69500 136.01300 1.000 77.19000 366 GLN B N 1
ATOM 7418 C CA . GLN B 2 366 ? 158.57000 144.12700 135.59600 1.000 72.58000 366 GLN B CA 1
ATOM 7419 C C . GLN B 2 366 ? 158.92700 145.53200 136.05800 1.000 72.29000 366 GLN B C 1
ATOM 7420 O O . GLN B 2 366 ? 159.89800 146.09900 135.54600 1.000 70.05000 366 GLN B O 1
ATOM 7426 N N . LYS B 2 367 ? 158.17900 146.11100 136.98000 1.000 78.57000 367 LYS B N 1
ATOM 7427 C CA . LYS B 2 367 ? 158.60500 147.37900 137.56500 1.000 77.11000 367 LYS B CA 1
ATOM 7428 C C . LYS B 2 367 ? 158.49300 147.40400 139.08300 1.000 78.11000 367 LYS B C 1
ATOM 7429 O O . LYS B 2 367 ? 159.33900 148.00800 139.74700 1.000 78.28000 367 LYS B O 1
ATOM 7435 N N . LYS B 2 368 ? 157.46600 146.76300 139.64500 1.000 87.97000 368 LYS B N 1
ATOM 7436 C CA . LYS B 2 368 ? 157.27300 146.74200 141.09300 1.000 88.65000 368 LYS B CA 1
ATOM 7437 C C . LYS B 2 368 ? 158.52500 146.30300 141.84600 1.000 91.59000 368 LYS B C 1
ATOM 7438 O O . LYS B 2 368 ? 158.83400 146.84000 142.91600 1.000 89.98000 368 LYS B O 1
ATOM 7444 N N . ALA B 2 369 ? 159.26300 145.33000 141.30500 1.000 95.40000 369 ALA B N 1
ATOM 7445 C CA . ALA B 2 369 ? 160.43200 144.80700 142.00600 1.000 93.60000 369 ALA B CA 1
ATOM 7446 C C . ALA B 2 369 ? 161.52300 145.84500 142.22400 1.000 89.97000 369 ALA B C 1
ATOM 7447 O O . ALA B 2 369 ? 162.42500 145.60500 143.03500 1.000 83.22000 369 ALA B O 1
ATOM 7449 N N . LEU B 2 370 ? 161.46800 146.98700 141.54000 1.000 99.44000 370 LEU B N 1
ATOM 7450 C CA . LEU B 2 370 ? 162.43500 148.04200 141.80600 1.000 102.00000 370 LEU B CA 1
ATOM 7451 C C . LEU B 2 370 ? 162.17600 148.74500 143.13000 1.000 102.27000 370 LEU B C 1
ATOM 7452 O O . LEU B 2 370 ? 163.01400 149.54200 143.56400 1.000 103.56000 370 LEU B O 1
ATOM 7457 N N . ASN B 2 371 ? 161.04300 148.46900 143.77700 1.000 102.11000 371 ASN B N 1
ATOM 7458 C CA . ASN B 2 371 ? 160.69300 149.10400 145.04000 1.000 104.13000 371 ASN B CA 1
ATOM 7459 C C . ASN B 2 371 ? 161.43100 148.52400 146.24100 1.000 104.67000 371 ASN B C 1
ATOM 7460 O O . ASN B 2 371 ? 161.29000 149.06100 147.34400 1.000 103.66000 371 ASN B O 1
ATOM 7465 N N . GLN B 2 372 ? 162.20500 147.45400 146.06900 1.000 103.58000 372 GLN B N 1
ATOM 7466 C CA . GLN B 2 372 ? 162.85500 146.79100 147.18800 1.000 102.29000 372 GLN B CA 1
ATOM 7467 C C . GLN B 2 372 ? 164.36700 146.77100 147.00800 1.000 101.46000 372 GLN B C 1
ATOM 7468 O O . GLN B 2 372 ? 164.88000 146.70100 145.88800 1.000 99.50000 372 GLN B O 1
ATOM 7474 N N . GLN B 2 373 ? 165.07100 146.82900 148.13700 1.000 100.75000 373 GLN B N 1
ATOM 7475 C CA . GLN B 2 373 ? 166.52800 146.83900 148.19100 1.000 99.53000 373 GLN B CA 1
ATOM 7476 C C . GLN B 2 373 ? 167.13700 145.44700 148.08400 1.000 98.86000 373 GLN B C 1
ATOM 7477 O O . GLN B 2 373 ? 168.32700 145.28600 148.37300 1.000 97.83000 373 GLN B O 1
ATOM 7483 N N . ILE B 2 374 ? 166.35500 144.44300 147.68500 1.000 94.76000 374 ILE B N 1
ATOM 7484 C CA . ILE B 2 374 ? 166.85500 143.07300 147.66300 1.000 93.83000 374 ILE B CA 1
ATOM 7485 C C . ILE B 2 374 ? 167.95000 142.92200 146.61200 1.000 95.74000 374 ILE B C 1
ATOM 7486 O O . ILE B 2 374 ? 168.13100 143.76100 145.72000 1.000 97.64000 374 ILE B O 1
ATOM 7491 N N . GLY B 2 375 ? 168.69600 141.82500 146.72800 1.000 86.42000 375 GLY B N 1
ATOM 7492 C CA . GLY B 2 375 ? 169.90600 141.59800 145.95900 1.000 84.13000 375 GLY B CA 1
ATOM 7493 C C . GLY B 2 375 ? 169.71400 141.27900 144.49300 1.000 82.58000 375 GLY B C 1
ATOM 7494 O O . GLY B 2 375 ? 170.70300 140.97600 143.81900 1.000 82.68000 375 GLY B O 1
ATOM 7495 N N . PHE B 2 376 ? 168.49000 141.32100 143.97400 1.000 79.93000 376 PHE B N 1
ATOM 7496 C CA . PHE B 2 376 ? 168.25100 140.96100 142.58500 1.000 80.06000 376 PHE B CA 1
ATOM 7497 C C . PHE B 2 376 ? 167.22300 141.89600 141.96700 1.000 82.52000 376 PHE B C 1
ATOM 7498 O O . PHE B 2 376 ? 166.43800 142.54500 142.66200 1.000 84.53000 376 PHE B O 1
ATOM 7506 N N . THR B 2 377 ? 167.24500 141.95600 140.63800 1.000 77.84000 377 THR B N 1
ATOM 7507 C CA . THR B 2 377 ? 166.33300 142.77100 139.84900 1.000 77.83000 377 THR B CA 1
ATOM 7508 C C . THR B 2 377 ? 165.68500 141.89700 138.78800 1.000 74.41000 377 THR B C 1
ATOM 7509 O O . THR B 2 377 ? 166.34900 141.05400 138.17900 1.000 78.59000 377 THR B O 1
ATOM 7513 N N . ILE B 2 378 ? 164.38900 142.09900 138.56500 1.000 56.11000 378 ILE B N 1
ATOM 7514 C CA . ILE B 2 378 ? 163.68100 141.36500 137.51900 1.000 56.60000 378 ILE B CA 1
ATOM 7515 C C . ILE B 2 378 ? 164.20000 141.83000 136.16100 1.000 64.76000 378 ILE B C 1
ATOM 7516 O O . ILE B 2 378 ? 164.00100 142.98300 135.76800 1.000 71.22000 378 ILE B O 1
ATOM 7521 N N . THR B 2 379 ? 164.86800 140.92900 135.44000 1.000 62.28000 379 THR B N 1
ATOM 7522 C CA . THR B 2 379 ? 165.56900 141.26300 134.20500 1.000 61.18000 379 THR B CA 1
ATOM 7523 C C . THR B 2 379 ? 164.75800 140.97700 132.95100 1.000 58.79000 379 THR B C 1
ATOM 7524 O O . THR B 2 379 ? 164.92300 141.67700 131.94800 1.000 58.80000 379 THR B O 1
ATOM 7528 N N . ALA B 2 380 ? 163.89600 139.96700 132.98100 1.000 62.15000 380 ALA B N 1
ATOM 7529 C CA . ALA B 2 380 ? 163.03500 139.64000 131.85400 1.000 60.14000 380 ALA B CA 1
ATOM 7530 C C . ALA B 2 380 ? 161.82200 138.90200 132.39300 1.000 65.10000 380 ALA B C 1
ATOM 7531 O O . ALA B 2 380 ? 161.86200 138.31800 133.47900 1.000 73.13000 380 ALA B O 1
ATOM 7533 N N . VAL B 2 381 ? 160.73800 138.93300 131.62200 1.000 49.48000 381 VAL B N 1
ATOM 7534 C CA . VAL B 2 381 ? 159.49100 138.31500 132.04600 1.000 48.06000 381 VAL B CA 1
ATOM 7535 C C . VAL B 2 381 ? 158.73200 137.84500 130.81700 1.000 46.48000 381 VAL B C 1
ATOM 7536 O O . VAL B 2 381 ? 158.82700 138.43600 129.73900 1.000 50.89000 381 VAL B O 1
ATOM 7540 N N . GLU B 2 382 ? 157.97700 136.76400 130.99100 1.000 49.16000 382 GLU B N 1
ATOM 7541 C CA . GLU B 2 382 ? 157.21900 136.14900 129.91500 1.000 48.22000 382 GLU B CA 1
ATOM 7542 C C . GLU B 2 382 ? 155.95300 135.54500 130.49600 1.000 50.16000 382 GLU B C 1
ATOM 7543 O O . GLU B 2 382 ? 155.87000 135.27000 131.69500 1.000 59.41000 382 GLU B O 1
ATOM 7549 N N . MET B 2 383 ? 154.96000 135.34000 129.63600 1.000 55.22000 383 MET B N 1
ATOM 7550 C CA . MET B 2 383 ? 153.73500 134.66600 130.03700 1.000 56.05000 383 MET B CA 1
ATOM 7551 C C . MET B 2 383 ? 153.29100 133.71500 128.93700 1.000 57.65000 383 MET B C 1
ATOM 7552 O O . MET B 2 383 ? 153.43200 134.01800 127.74900 1.000 63.28000 383 MET B O 1
ATOM 7557 N N . PHE B 2 384 ? 152.75400 132.56600 129.34200 1.000 58.02000 384 PHE B N 1
ATOM 7558 C CA . PHE B 2 384 ? 152.08500 131.63300 128.44800 1.000 61.91000 384 PHE B CA 1
ATOM 7559 C C . PHE B 2 384 ? 150.69700 131.32700 128.98700 1.000 61.81000 384 PHE B C 1
ATOM 7560 O O . PHE B 2 384 ? 150.50700 131.19900 130.20000 1.000 68.33000 384 PHE B O 1
ATOM 7568 N N . GLU B 2 385 ? 149.72900 131.21100 128.08200 1.000 63.45000 385 GLU B N 1
ATOM 7569 C CA . GLU B 2 385 ? 148.38500 130.79800 128.45900 1.000 62.40000 385 GLU B CA 1
ATOM 7570 C C . GLU B 2 385 ? 147.66900 130.06000 127.33400 1.000 66.41000 385 GLU B C 1
ATOM 7571 O O . GLU B 2 385 ? 147.40500 130.64800 126.27800 1.000 70.60000 385 GLU B O 1
ATOM 7577 N N . PRO B 2 386 ? 147.36300 128.77600 127.49600 1.000 74.12000 386 PRO B N 1
ATOM 7578 C CA . PRO B 2 386 ? 146.41100 128.13600 126.58200 1.000 77.38000 386 PRO B CA 1
ATOM 7579 C C . PRO B 2 386 ? 145.07400 128.86600 126.59100 1.000 80.38000 386 PRO B C 1
ATOM 7580 O O . PRO B 2 386 ? 144.73900 129.59400 127.52900 1.000 79.08000 386 PRO B O 1
ATOM 7584 N N . THR B 2 387 ? 144.30200 128.66400 125.52300 1.000 91.35000 387 THR B N 1
ATOM 7585 C CA . THR B 2 387 ? 142.96600 129.23900 125.42800 1.000 90.35000 387 THR B CA 1
ATOM 7586 C C . THR B 2 387 ? 142.11200 128.37600 124.51000 1.000 88.13000 387 THR B C 1
ATOM 7587 O O . THR B 2 387 ? 142.60700 127.80800 123.53300 1.000 85.44000 387 THR B O 1
ATOM 7591 N N . ASN B 2 388 ? 140.82000 128.27900 124.83800 1.000 84.36000 388 ASN B N 1
ATOM 7592 C CA . ASN B 2 388 ? 139.93500 127.39000 124.09300 1.000 84.92000 388 ASN B CA 1
ATOM 7593 C C . ASN B 2 388 ? 139.43000 128.00100 122.79000 1.000 83.30000 388 ASN B C 1
ATOM 7594 O O . ASN B 2 388 ? 139.24900 127.27400 121.80600 1.000 80.55000 388 ASN B O 1
ATOM 7599 N N . TYR B 2 389 ? 139.20000 129.31200 122.75100 1.000 67.60000 389 TYR B N 1
ATOM 7600 C CA . TYR B 2 389 ? 138.52100 129.90200 121.60500 1.000 64.67000 389 TYR B CA 1
ATOM 7601 C C . TYR B 2 389 ? 139.39200 129.91800 120.35700 1.000 68.18000 389 TYR B C 1
ATOM 7602 O O . TYR B 2 389 ? 140.61700 130.04700 120.41900 1.000 67.36000 389 TYR B O 1
ATOM 7611 N N . ASP B 2 390 ? 138.72800 129.77600 119.20700 1.000 62.42000 390 ASP B N 1
ATOM 7612 C CA . ASP B 2 390 ? 139.43500 129.69000 117.93800 1.000 59.60000 390 ASP B CA 1
ATOM 7613 C C . ASP B 2 390 ? 140.08500 131.01400 117.57200 1.000 58.61000 390 ASP B C 1
ATOM 7614 O O . ASP B 2 390 ? 141.10500 131.03300 116.87600 1.000 66.28000 390 ASP B O 1
ATOM 7619 N N . LEU B 2 391 ? 139.51000 132.12300 118.02300 1.000 39.15000 391 LEU B N 1
ATOM 7620 C CA . LEU B 2 391 ? 140.16000 133.41800 117.95000 1.000 40.75000 391 LEU B CA 1
ATOM 7621 C C . LEU B 2 391 ? 139.98200 134.13300 119.27800 1.000 44.53000 391 LEU B C 1
ATOM 7622 O O . LEU B 2 391 ? 138.90300 134.09500 119.87200 1.000 46.34000 391 LEU B O 1
ATOM 7627 N N . THR B 2 392 ? 141.04700 134.77700 119.73900 1.000 44.00000 392 THR B N 1
ATOM 7628 C CA . THR B 2 392 ? 140.96400 135.81400 120.75200 1.000 38.04000 392 THR B CA 1
ATOM 7629 C C . THR B 2 392 ? 141.64100 137.06200 120.21800 1.000 41.99000 392 THR B C 1
ATOM 7630 O O . THR B 2 392 ? 142.66900 136.97500 119.54300 1.000 54.58000 392 THR B O 1
ATOM 7634 N N . VAL B 2 393 ? 141.06300 138.22000 120.51100 1.000 37.25000 393 VAL B N 1
ATOM 7635 C CA . VAL B 2 393 ? 141.64200 139.50000 120.12600 1.000 34.16000 393 VAL B CA 1
ATOM 7636 C C . VAL B 2 393 ? 142.07500 140.22500 121.38800 1.000 32.29000 393 VAL B C 1
ATOM 7637 O O . VAL B 2 393 ? 141.24900 140.52900 122.25600 1.000 39.07000 393 VAL B O 1
ATOM 7641 N N . MET B 2 394 ? 143.36700 140.50100 121.48800 1.000 44.47000 394 MET B N 1
ATOM 7642 C CA . MET B 2 394 ? 143.94300 141.22700 122.60600 1.000 46.88000 394 MET B CA 1
ATOM 7643 C C . MET B 2 394 ? 144.27200 142.63300 122.13600 1.000 49.19000 394 MET B C 1
ATOM 7644 O O . MET B 2 394 ? 144.84100 142.80900 121.05400 1.000 60.09000 394 MET B O 1
ATOM 7649 N N . VAL B 2 395 ? 143.91700 143.63000 122.93700 1.000 39.31000 395 VAL B N 1
ATOM 7650 C CA . VAL B 2 395 ? 144.17900 145.01900 122.59700 1.000 43.21000 395 VAL B CA 1
ATOM 7651 C C . VAL B 2 395 ? 144.88300 145.68200 123.76800 1.000 52.55000 395 VAL B C 1
ATOM 7652 O O . VAL B 2 395 ? 144.48000 145.50600 124.92300 1.000 56.88000 395 VAL B O 1
ATOM 7656 N N . MET B 2 396 ? 145.93200 146.44200 123.46600 1.000 56.64000 396 MET B N 1
ATOM 7657 C CA . MET B 2 396 ? 146.86300 146.96400 124.46100 1.000 54.82000 396 MET B CA 1
ATOM 7658 C C . MET B 2 396 ? 147.09900 148.43200 124.14100 1.000 52.26000 396 MET B C 1
ATOM 7659 O O . MET B 2 396 ? 147.96500 148.77100 123.32400 1.000 57.25000 396 MET B O 1
ATOM 7664 N N . PRO B 2 397 ? 146.35300 149.32900 124.76400 1.000 46.76000 397 PRO B N 1
ATOM 7665 C CA . PRO B 2 397 ? 146.34200 150.74100 124.34300 1.000 48.98000 397 PRO B CA 1
ATOM 7666 C C . PRO B 2 397 ? 147.57300 151.50800 124.81200 1.000 54.37000 397 PRO B C 1
ATOM 7667 O O . PRO B 2 397 ? 147.49500 152.44200 125.61300 1.000 60.51000 397 PRO B O 1
ATOM 7671 N N . LYS B 2 398 ? 148.73400 151.11400 124.29400 1.000 59.94000 398 LYS B N 1
ATOM 7672 C CA . LYS B 2 398 ? 149.98400 151.79000 124.61400 1.000 58.05000 398 LYS B CA 1
ATOM 7673 C C . LYS B 2 398 ? 150.10000 153.08300 123.81900 1.000 56.57000 398 LYS B C 1
ATOM 7674 O O . LYS B 2 398 ? 149.10100 153.58000 123.28900 1.000 58.79000 398 LYS B O 1
ATOM 7680 N N . GLU B 2 399 ? 151.30800 153.64300 123.73500 1.000 66.04000 399 GLU B N 1
ATOM 7681 C CA . GLU B 2 399 ? 151.51900 154.81700 122.89500 1.000 70.23000 399 GLU B CA 1
ATOM 7682 C C . GLU B 2 399 ? 151.10500 154.55300 121.45200 1.000 75.60000 399 GLU B C 1
ATOM 7683 O O . GLU B 2 399 ? 150.56900 155.44100 120.78000 1.000 75.36000 399 GLU B O 1
ATOM 7689 N N . GLU B 2 400 ? 151.34300 153.34000 120.96000 1.000 74.23000 400 GLU B N 1
ATOM 7690 C CA . GLU B 2 400 ? 150.69300 152.82900 119.76200 1.000 69.26000 400 GLU B CA 1
ATOM 7691 C C . GLU B 2 400 ? 149.72500 151.72300 120.14900 1.000 67.93000 400 GLU B C 1
ATOM 7692 O O . GLU B 2 400 ? 150.09900 150.78500 120.86000 1.000 70.82000 400 GLU B O 1
ATOM 7698 N N . LEU B 2 401 ? 148.48700 151.83400 119.68000 1.000 54.09000 401 LEU B N 1
ATOM 7699 C CA . LEU B 2 401 ? 147.46700 150.84500 120.00100 1.000 54.26000 401 LEU B CA 1
ATOM 7700 C C . LEU B 2 401 ? 147.84700 149.51900 119.35600 1.000 53.53000 401 LEU B C 1
ATOM 7701 O O . LEU B 2 401 ? 147.75000 149.36500 118.13400 1.000 56.75000 401 LEU B O 1
ATOM 7706 N N . ALA B 2 402 ? 148.28400 148.56500 120.16900 1.000 42.73000 402 ALA B N 1
ATOM 7707 C CA . ALA B 2 402 ? 148.78700 147.28800 119.68700 1.000 43.49000 402 ALA B CA 1
ATOM 7708 C C . ALA B 2 402 ? 147.70200 146.22200 119.75700 1.000 44.63000 402 ALA B C 1
ATOM 7709 O O . ALA B 2 402 ? 146.91300 146.18400 120.70500 1.000 51.41000 402 ALA B O 1
ATOM 7711 N N . PHE B 2 403 ? 147.67500 145.35500 118.75200 1.000 39.39000 403 PHE B N 1
ATOM 7712 C CA . PHE B 2 403 ? 146.66900 144.31500 118.62300 1.000 32.88000 403 PHE B CA 1
ATOM 7713 C C . PHE B 2 403 ? 147.36300 142.97400 118.45200 1.000 41.44000 403 PHE B C 1
ATOM 7714 O O . PHE B 2 403 ? 148.43700 142.89100 117.85400 1.000 54.44000 403 PHE B O 1
ATOM 7722 N N . ARG B 2 404 ? 146.75000 141.92000 118.98500 1.000 37.05000 404 ARG B N 1
ATOM 7723 C CA . ARG B 2 404 ? 147.24600 140.57400 118.75000 1.000 33.46000 404 ARG B CA 1
ATOM 7724 C C . ARG B 2 404 ? 146.08300 139.61100 118.58700 1.000 30.99000 404 ARG B C 1
ATOM 7725 O O . ARG B 2 404 ? 145.11900 139.65100 119.35300 1.000 49.13000 404 ARG B O 1
ATOM 7733 N N . PHE B 2 405 ? 146.18800 138.74600 117.58900 1.000 28.03000 405 PHE B N 1
ATOM 7734 C CA . PHE B 2 405 ? 145.20100 137.71600 117.31100 1.000 41.33000 405 PHE B CA 1
ATOM 7735 C C . PHE B 2 405 ? 145.79900 136.36100 117.66100 1.000 48.85000 405 PHE B C 1
ATOM 7736 O O . PHE B 2 405 ? 146.77900 135.93700 117.04000 1.000 51.17000 405 PHE B O 1
ATOM 7744 N N . ASP B 2 406 ? 145.21500 135.68400 118.64300 1.000 44.76000 406 ASP B N 1
ATOM 7745 C CA . ASP B 2 406 ? 145.56100 134.30100 118.94200 1.000 42.02000 406 ASP B CA 1
ATOM 7746 C C . ASP B 2 406 ? 144.50800 133.41600 118.29200 1.000 42.99000 406 ASP B C 1
ATOM 7747 O O . ASP B 2 406 ? 143.34900 133.41100 118.71700 1.000 54.96000 406 ASP B O 1
ATOM 7752 N N . TYR B 2 407 ? 144.90300 132.66400 117.27100 1.000 50.37000 407 TYR B N 1
ATOM 7753 C CA . TYR B 2 407 ? 143.93600 131.95400 116.45200 1.000 53.89000 407 TYR B CA 1
ATOM 7754 C C . TYR B 2 407 ? 144.40900 130.53300 116.19300 1.000 54.69000 407 TYR B C 1
ATOM 7755 O O . TYR B 2 407 ? 145.61100 130.25900 116.14300 1.000 58.35000 407 TYR B O 1
ATOM 7764 N N . ASN B 2 408 ? 143.44600 129.63400 116.02300 1.000 58.23000 408 ASN B N 1
ATOM 7765 C CA . ASN B 2 408 ? 143.72700 128.26300 115.62000 1.000 61.39000 408 ASN B CA 1
ATOM 7766 C C . ASN B 2 408 ? 143.98900 128.25200 114.12200 1.000 71.16000 408 ASN B C 1
ATOM 7767 O O . ASN B 2 408 ? 143.06000 128.39800 113.32100 1.000 75.05000 408 ASN B O 1
ATOM 7772 N N . ALA B 2 409 ? 145.25300 128.07800 113.73700 1.000 65.60000 409 ALA B N 1
ATOM 7773 C CA . ALA B 2 409 ? 145.59700 128.07100 112.32200 1.000 61.29000 409 ALA B CA 1
ATOM 7774 C C . ALA B 2 409 ? 144.95500 126.91600 111.57200 1.000 63.59000 409 ALA B C 1
ATOM 7775 O O . ALA B 2 409 ? 145.00600 126.89700 110.33800 1.000 66.21000 409 ALA B O 1
ATOM 7777 N N . ALA B 2 410 ? 144.35700 125.95700 112.27700 1.000 61.95000 410 ALA B N 1
ATOM 7778 C CA . ALA B 2 410 ? 143.56700 124.93000 111.61200 1.000 63.17000 410 ALA B CA 1
ATOM 7779 C C . ALA B 2 410 ? 142.25400 125.46800 111.06600 1.000 62.14000 410 ALA B C 1
ATOM 7780 O O . ALA B 2 410 ? 141.61800 124.79400 110.24900 1.000 61.35000 410 ALA B O 1
ATOM 7782 N N . LEU B 2 411 ? 141.82900 126.65100 111.49700 1.000 62.75000 411 LEU B N 1
ATOM 7783 C CA . LEU B 2 411 ? 140.53300 127.18800 111.11000 1.000 61.30000 411 LEU B CA 1
ATOM 7784 C C . LEU B 2 411 ? 140.59000 128.54300 110.42100 1.000 60.66000 411 LEU B C 1
ATOM 7785 O O . LEU B 2 411 ? 139.70100 128.84100 109.62300 1.000 70.82000 411 LEU B O 1
ATOM 7790 N N . PHE B 2 412 ? 141.57900 129.38100 110.71800 1.000 51.43000 412 PHE B N 1
ATOM 7791 C CA . PHE B 2 412 ? 141.74200 130.66300 110.04600 1.000 56.78000 412 PHE B CA 1
ATOM 7792 C C . PHE B 2 412 ? 143.05900 130.71400 109.28600 1.000 58.63000 412 PHE B C 1
ATOM 7793 O O . PHE B 2 412 ? 144.12400 130.46600 109.86100 1.000 63.72000 412 PHE B O 1
ATOM 7801 N N . ASP B 2 413 ? 142.98100 131.03400 107.99600 1.000 60.46000 413 ASP B N 1
ATOM 7802 C CA . ASP B 2 413 ? 144.17400 131.21200 107.18400 1.000 56.03000 413 ASP B CA 1
ATOM 7803 C C . ASP B 2 413 ? 144.92600 132.47000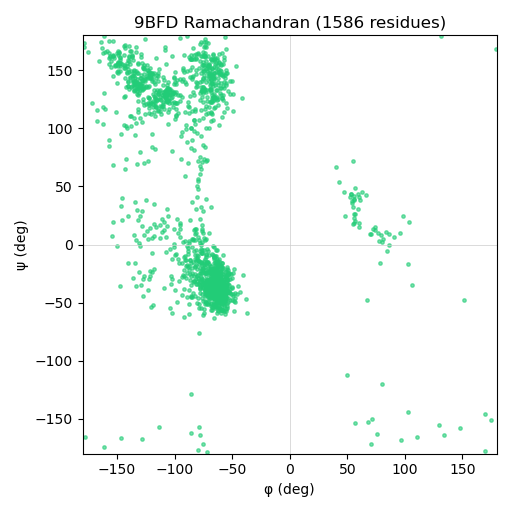 107.60800 1.000 59.46000 413 ASP B C 1
ATOM 7804 O O . ASP B 2 413 ? 144.33600 133.44400 108.08300 1.000 66.79000 413 ASP B O 1
ATOM 7809 N N . GLU B 2 414 ? 146.24800 132.44200 107.43100 1.000 60.20000 414 GLU B N 1
ATOM 7810 C CA . GLU B 2 414 ? 147.06500 133.61200 107.74300 1.000 61.13000 414 GLU B CA 1
ATOM 7811 C C . GLU B 2 414 ? 146.65400 134.83300 106.93200 1.000 61.42000 414 GLU B C 1
ATOM 7812 O O . GLU B 2 414 ? 146.72000 135.96100 107.43300 1.000 62.00000 414 GLU B O 1
ATOM 7818 N N . GLN B 2 415 ? 146.21700 134.63500 105.68900 1.000 63.12000 415 GLN B N 1
ATOM 7819 C C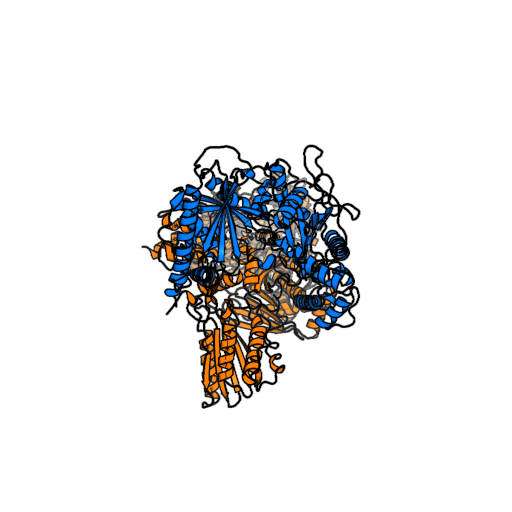A . GLN B 2 415 ? 145.75800 135.76100 104.88200 1.000 60.39000 415 GLN B CA 1
ATOM 7820 C C . GLN B 2 415 ? 144.43700 136.31800 105.38800 1.000 60.83000 415 GLN B C 1
ATOM 7821 O O . GLN B 2 415 ? 144.20500 137.52600 105.30300 1.000 64.91000 415 GLN B O 1
ATOM 7827 N N . VAL B 2 416 ? 143.57100 135.46500 105.93100 1.000 53.48000 416 VAL B N 1
ATOM 7828 C CA . VAL B 2 416 ? 142.31600 135.94100 106.50500 1.000 49.23000 416 VAL B CA 1
ATOM 7829 C C . VAL B 2 416 ? 142.58400 136.88200 107.67200 1.000 49.76000 416 VAL B C 1
ATOM 7830 O O . VAL B 2 416 ? 142.01300 137.97400 107.75000 1.000 61.33000 416 VAL B O 1
ATOM 7834 N N . VAL B 2 417 ? 143.45000 136.47600 108.60000 1.000 43.67000 417 VAL B N 1
ATOM 7835 C CA . VAL B 2 417 ? 143.79100 137.34100 109.72700 1.000 51.04000 417 VAL B CA 1
ATOM 7836 C C . VAL B 2 417 ? 144.55200 138.58100 109.26700 1.000 58.27000 417 VAL B C 1
ATOM 7837 O O . VAL B 2 417 ? 144.33800 139.68200 109.78900 1.000 61.56000 417 VAL B O 1
ATOM 7841 N N . GLN B 2 418 ? 145.44400 138.43500 108.28700 1.000 62.62000 418 GLN B N 1
ATOM 7842 C CA . GLN B 2 418 ? 146.15700 139.59500 107.75600 1.000 56.74000 418 GLN B CA 1
ATOM 7843 C C . GLN B 2 418 ? 145.18400 140.62700 107.19700 1.000 60.34000 418 GLN B C 1
ATOM 7844 O O . GLN B 2 418 ? 145.27700 141.82900 107.49000 1.000 61.07000 418 GLN B O 1
ATOM 7850 N N . LYS B 2 419 ? 144.20500 140.16400 106.42300 1.000 55.94000 419 LYS B N 1
ATOM 7851 C CA . LYS B 2 419 ? 143.23300 141.07700 105.84800 1.000 51.16000 419 LYS B CA 1
ATOM 7852 C C . LYS B 2 419 ? 142.33700 141.65700 106.92700 1.000 53.89000 419 LYS B C 1
ATOM 7853 O O . LYS B 2 419 ? 141.94500 142.82300 106.84600 1.000 60.69000 419 LYS B O 1
ATOM 7859 N N . LEU B 2 420 ? 141.91700 140.83500 107.88900 1.000 45.56000 420 LEU B N 1
ATOM 7860 C CA . LEU B 2 420 ? 141.14000 141.35200 109.00700 1.000 39.64000 420 LEU B CA 1
ATOM 7861 C C . LEU B 2 420 ? 141.87500 142.48100 109.71800 1.000 36.39000 420 LEU B C 1
ATOM 7862 O O . LEU B 2 420 ? 141.26500 143.47900 110.11700 1.000 49.74000 420 LEU B O 1
ATOM 7867 N N . ALA B 2 421 ? 143.19700 142.35600 109.85900 1.000 32.00000 421 ALA B N 1
ATOM 7868 C CA . ALA B 2 421 ? 143.97200 143.44100 110.45200 1.000 42.06000 421 ALA B CA 1
ATOM 7869 C C . ALA B 2 421 ? 143.99000 144.67800 109.56500 1.000 39.90000 421 ALA B C 1
ATOM 7870 O O . ALA B 2 421 ? 143.90100 145.81000 110.06000 1.000 44.77000 421 ALA B O 1
ATOM 7872 N N . GLY B 2 422 ? 144.07200 144.48800 108.25100 1.000 42.03000 422 GLY B N 1
ATOM 7873 C CA . GLY B 2 422 ? 144.02000 145.64000 107.36400 1.000 41.52000 422 GLY B CA 1
ATOM 7874 C C . GLY B 2 422 ? 142.67500 146.33900 107.41000 1.000 46.16000 422 GLY B C 1
ATOM 7875 O O . GLY B 2 422 ? 142.59500 147.57200 107.39200 1.000 53.27000 422 GLY B O 1
ATOM 7876 N N . HIS B 2 423 ? 141.60300 145.55900 107.51000 1.000 39.40000 423 HIS B N 1
ATOM 7877 C CA . HIS B 2 423 ? 140.26600 146.11600 107.64600 1.000 32.66000 423 HIS B CA 1
ATOM 7878 C C . HIS B 2 423 ? 140.10600 146.86500 108.96100 1.000 42.24000 423 HIS B C 1
ATOM 7879 O O . HIS B 2 423 ? 139.46200 147.92100 109.00700 1.000 52.71000 423 HIS B O 1
ATOM 7886 N N . LEU B 2 424 ? 140.67100 146.33100 110.04400 1.000 41.36000 424 LEU B N 1
ATOM 7887 C CA . LEU B 2 424 ? 140.60600 147.03700 111.31600 1.000 35.55000 424 LEU B CA 1
ATOM 7888 C C . LEU B 2 424 ? 141.35500 148.35600 111.24600 1.000 35.25000 424 LEU B C 1
ATOM 7889 O O . LEU B 2 424 ? 140.87900 149.37900 111.75500 1.000 49.62000 424 LEU B O 1
ATOM 7894 N N . GLN B 2 425 ? 142.49800 148.36900 110.55900 1.000 30.41000 425 GLN B N 1
ATOM 7895 C CA . GLN B 2 425 ? 143.21400 149.62500 110.36300 1.000 36.82000 425 GLN B CA 1
ATOM 7896 C C . GLN B 2 425 ? 142.37400 150.61600 109.57300 1.000 39.18000 425 GLN B C 1
ATOM 7897 O O . GLN B 2 425 ? 142.32900 151.80800 109.90200 1.000 41.14000 425 GLN B O 1
ATOM 7903 N N . GLN B 2 426 ? 141.69500 150.14200 108.52800 1.000 50.52000 426 GLN B N 1
ATOM 7904 C CA . GLN B 2 426 ? 140.94700 151.06100 107.67900 1.000 50.28000 426 GLN B CA 1
ATOM 7905 C C . GLN B 2 426 ? 139.75100 151.65000 108.41700 1.000 47.10000 426 GLN B C 1
ATOM 7906 O O . GLN B 2 426 ? 139.50300 152.86100 108.34900 1.000 50.59000 426 GLN B O 1
ATOM 7912 N N . ILE B 2 427 ? 139.01500 150.81600 109.15300 1.000 36.81000 427 ILE B N 1
ATOM 7913 C CA . ILE B 2 427 ? 137.91900 151.32700 109.97000 1.000 34.64000 427 ILE B CA 1
ATOM 7914 C C . ILE B 2 427 ? 138.43700 152.33500 110.98700 1.000 42.07000 427 ILE B C 1
ATOM 7915 O O . ILE B 2 427 ? 137.83800 153.39800 111.19300 1.000 49.33000 427 ILE B O 1
ATOM 7920 N N . ALA B 2 428 ? 139.52400 151.99100 111.68300 1.000 47.45000 428 ALA B N 1
ATOM 7921 C CA . ALA B 2 428 ? 140.04600 152.89000 112.70200 1.000 43.69000 428 ALA B CA 1
ATOM 7922 C C . ALA B 2 428 ? 140.40100 154.24500 112.10900 1.000 47.63000 428 ALA B C 1
ATOM 7923 O O . ALA B 2 428 ? 140.05300 155.28900 112.67000 1.000 52.89000 428 ALA B O 1
ATOM 7925 N N . ASP B 2 429 ? 141.08600 154.25100 110.96300 1.000 52.88000 429 ASP B N 1
ATOM 7926 C CA . ASP B 2 429 ? 141.44200 155.51800 110.33100 1.000 53.48000 429 ASP B CA 1
ATOM 7927 C C . ASP B 2 429 ? 140.21000 156.31200 109.91800 1.000 58.88000 429 ASP B C 1
ATOM 7928 O O . ASP B 2 429 ? 140.14300 157.53100 110.13700 1.000 63.93000 429 ASP B O 1
ATOM 7933 N N . CYS B 2 430 ? 139.20900 155.63700 109.34700 1.000 63.25000 430 CYS B N 1
ATOM 7934 C CA . CYS B 2 430 ? 138.01000 156.35000 108.92000 1.000 61.88000 430 CYS B CA 1
ATOM 7935 C C . CYS B 2 430 ? 137.32700 157.00900 110.10600 1.000 59.37000 430 CYS B C 1
ATOM 7936 O O . CYS B 2 430 ? 136.98800 158.19700 110.06600 1.000 60.76000 430 CYS B O 1
ATOM 7939 N N . VAL B 2 431 ? 137.11700 156.24800 111.17800 1.000 58.69000 431 VAL B N 1
ATOM 7940 C CA . VAL B 2 431 ? 136.49700 156.81500 112.37000 1.000 53.31000 431 VAL B CA 1
ATOM 7941 C C . VAL B 2 431 ? 137.33200 157.96200 112.91800 1.000 52.13000 431 VAL B C 1
ATOM 7942 O O . VAL B 2 431 ? 136.79600 158.99800 113.33000 1.000 58.61000 431 VAL B O 1
ATOM 7946 N N . ALA B 2 432 ? 138.65400 157.79900 112.93500 1.000 47.33000 432 ALA B N 1
ATOM 7947 C CA . ALA B 2 432 ? 139.51100 158.80600 113.54500 1.000 53.73000 432 ALA B CA 1
ATOM 7948 C C . ALA B 2 432 ? 139.43700 160.13000 112.79900 1.000 57.56000 432 ALA B C 1
ATOM 7949 O O . ALA B 2 432 ? 139.45100 161.20000 113.41800 1.000 58.69000 432 ALA B O 1
ATOM 7951 N N . ASN B 2 433 ? 139.35800 160.08400 111.46900 1.000 62.07000 433 ASN B N 1
ATOM 7952 C CA . ASN B 2 433 ? 139.34700 161.33700 110.71900 1.000 58.33000 433 ASN B CA 1
ATOM 7953 C C . ASN B 2 433 ? 138.01700 162.07100 110.85300 1.000 58.21000 433 ASN B C 1
ATOM 7954 O O . ASN B 2 433 ? 137.99300 163.30300 110.94500 1.000 60.76000 433 ASN B O 1
ATOM 7959 N N . ASN B 2 434 ? 136.90200 161.34000 110.87300 1.000 60.79000 434 ASN B N 1
ATOM 7960 C CA . ASN B 2 434 ? 135.57200 161.95300 110.91500 1.000 61.68000 434 ASN B CA 1
ATOM 7961 C C . ASN B 2 434 ? 134.70300 161.17500 111.89700 1.000 67.09000 434 ASN B C 1
ATOM 7962 O O . ASN B 2 434 ? 134.20400 160.09400 111.56800 1.000 72.99000 434 ASN B O 1
ATOM 7967 N N . SER B 2 435 ? 134.52800 161.72300 113.10200 1.000 57.62000 435 SER B N 1
ATOM 7968 C CA . SER B 2 435 ? 133.74800 161.03000 114.12300 1.000 52.05000 435 SER B CA 1
ATOM 7969 C C . SER B 2 435 ? 132.34900 160.67800 113.63600 1.000 54.67000 435 SER B C 1
ATOM 7970 O O . SER B 2 435 ? 131.80800 159.63300 114.01000 1.000 58.19000 435 SER B O 1
ATOM 7973 N N . GLY B 2 436 ? 131.75400 161.52800 112.80500 1.000 60.54000 436 GLY B N 1
ATOM 7974 C CA . GLY B 2 436 ? 130.35400 161.45100 112.44900 1.000 58.05000 436 GLY B CA 1
ATOM 7975 C C . GLY B 2 436 ? 130.00500 160.72400 111.16800 1.000 56.09000 436 GLY B C 1
ATOM 7976 O O . GLY B 2 436 ? 128.86900 160.85500 110.70000 1.000 61.51000 436 GLY B O 1
ATOM 7977 N N . VAL B 2 437 ? 130.93100 159.96300 110.58100 1.000 44.69000 437 VAL B N 1
ATOM 7978 C CA . VAL B 2 437 ? 130.59700 159.22400 109.37200 1.000 50.25000 437 VAL B CA 1
ATOM 7979 C C . VAL B 2 437 ? 129.43200 158.28100 109.64700 1.000 53.21000 437 VAL B C 1
ATOM 7980 O O . VAL B 2 437 ? 129.28600 157.73400 110.74700 1.000 62.55000 437 VAL B O 1
ATOM 7984 N N . GLU B 2 438 ? 128.59200 158.08900 108.63500 1.000 51.00000 438 GLU B N 1
ATOM 7985 C CA . GLU B 2 438 ? 127.58200 157.04700 108.70200 1.000 53.12000 438 GLU B CA 1
ATOM 7986 C C . GLU B 2 438 ? 128.24200 155.67600 108.73100 1.000 56.10000 438 GLU B C 1
ATOM 7987 O O . GLU B 2 438 ? 129.28100 155.44600 108.10800 1.000 61.51000 438 GLU B O 1
ATOM 7993 N N . LEU B 2 439 ? 127.62500 154.75900 109.47300 1.000 46.65000 439 LEU B N 1
ATOM 7994 C CA . LEU B 2 439 ? 128.18400 153.42000 109.59800 1.000 50.10000 439 LEU B CA 1
ATOM 7995 C C . LEU B 2 439 ? 128.30100 152.72700 108.24600 1.000 58.84000 439 LEU B C 1
ATOM 7996 O O . LEU B 2 439 ? 129.31000 152.07100 107.96300 1.000 60.79000 439 LEU B O 1
ATOM 8001 N N . CYS B 2 440 ? 127.28300 152.86100 107.39700 1.000 55.77000 440 CYS B N 1
ATOM 8002 C CA . CYS B 2 440 ? 127.32100 152.29300 106.05400 1.000 48.95000 440 CYS B CA 1
ATOM 8003 C C . CYS B 2 440 ? 128.28500 153.00800 105.11600 1.000 50.97000 440 CYS B C 1
ATOM 8004 O O . CYS B 2 440 ? 128.46600 152.55000 103.98500 1.000 54.99000 440 CYS B O 1
ATOM 8007 N N . GLN B 2 441 ? 128.89700 154.11000 105.54200 1.000 51.45000 441 GLN B N 1
ATOM 8008 C CA . GLN B 2 441 ? 129.81800 154.86000 104.70100 1.000 50.71000 441 GLN B CA 1
ATOM 8009 C C . GLN B 2 441 ? 131.28900 154.65900 105.05300 1.000 57.19000 441 GLN B C 1
ATOM 8010 O O . GLN B 2 441 ? 132.15300 155.19200 104.35000 1.000 56.42000 441 GLN B O 1
ATOM 8016 N N . ILE B 2 442 ? 131.60200 153.91600 106.11100 1.000 57.93000 442 ILE B N 1
ATOM 8017 C CA . ILE B 2 442 ? 132.98100 153.51900 106.40300 1.000 54.88000 442 ILE B CA 1
ATOM 8018 C C . ILE B 2 442 ? 133.44700 152.40800 105.46800 1.000 52.28000 442 ILE B C 1
ATOM 8019 O O . ILE B 2 442 ? 132.81500 151.34400 105.40800 1.000 54.77000 442 ILE B O 1
ATOM 8024 N N . PRO B 2 443 ? 134.52900 152.60900 104.71800 1.000 46.64000 443 PRO B N 1
ATOM 8025 C CA . PRO B 2 443 ? 135.09300 151.52000 103.91700 1.000 49.89000 443 PRO B CA 1
ATOM 8026 C C . PRO B 2 443 ? 135.96600 150.59000 104.74300 1.000 51.19000 443 PRO B C 1
ATOM 8027 O O . PRO B 2 443 ? 136.59600 150.99200 105.72400 1.000 56.16000 443 PRO B O 1
ATOM 8031 N N . LEU B 2 444 ? 136.00000 149.32300 104.32900 1.000 38.64000 444 LEU B N 1
ATOM 8032 C CA . LEU B 2 444 ? 136.97800 148.37600 104.84700 1.000 37.72000 444 LEU B CA 1
ATOM 8033 C C . LEU B 2 444 ? 138.28300 148.31800 104.06300 1.000 49.92000 444 LEU B C 1
ATOM 8034 O O . LEU B 2 444 ? 139.28200 147.82800 104.59900 1.000 54.09000 444 LEU B O 1
ATOM 8039 N N . LEU B 2 445 ? 138.31200 148.79100 102.82400 1.000 53.71000 445 LEU B N 1
ATOM 8040 C CA . LEU B 2 445 ? 139.34400 148.39100 101.87700 1.000 54.80000 445 LEU B CA 1
ATOM 8041 C C . LEU B 2 445 ? 140.39600 149.47500 101.68500 1.000 59.04000 445 LEU B C 1
ATOM 8042 O O . LEU B 2 445 ? 140.06600 150.65300 101.51400 1.000 62.56000 445 LEU B O 1
ATOM 8047 N N . THR B 2 446 ? 141.65900 149.06100 101.71400 1.000 62.69000 446 THR B N 1
ATOM 8048 C CA . THR B 2 446 ? 142.79100 149.86500 101.28800 1.000 59.36000 446 THR B CA 1
ATOM 8049 C C . THR B 2 446 ? 142.88900 149.88200 99.76300 1.000 64.26000 446 THR B C 1
ATOM 8050 O O . THR B 2 446 ? 142.17300 149.16900 99.05500 1.000 67.22000 446 THR B O 1
ATOM 8054 N N . GLU B 2 447 ? 143.79700 150.71900 99.25700 1.000 70.61000 447 GLU B N 1
ATOM 8055 C CA . GLU B 2 447 ? 143.95300 150.87500 97.81400 1.000 68.21000 447 GLU B CA 1
ATOM 8056 C C . GLU B 2 447 ? 144.36700 149.58000 97.12300 1.000 65.09000 447 GLU B C 1
ATOM 8057 O O . GLU B 2 447 ? 143.99100 149.35100 95.96900 1.000 68.49000 447 GLU B O 1
ATOM 8063 N N . ALA B 2 448 ? 145.13600 148.72500 97.79600 1.000 55.92000 448 ALA B N 1
ATOM 8064 C CA . ALA B 2 448 ? 145.51100 147.45200 97.18800 1.000 58.95000 448 ALA B CA 1
ATOM 8065 C C . ALA B 2 448 ? 144.30200 146.55200 96.96500 1.000 60.14000 448 ALA B C 1
ATOM 8066 O O . ALA B 2 448 ? 144.23200 145.83900 95.95700 1.000 67.46000 448 ALA B O 1
ATOM 8068 N N . GLU B 2 449 ? 143.34400 146.56300 97.89000 1.000 59.33000 449 GLU B N 1
ATOM 8069 C CA . GLU B 2 449 ? 142.10400 145.82000 97.68600 1.000 61.05000 449 GLU B CA 1
ATOM 8070 C C . GLU B 2 449 ? 141.23800 146.47300 96.61600 1.000 58.33000 449 GLU B C 1
ATOM 8071 O O . GLU B 2 449 ? 140.67800 145.78800 95.74700 1.000 61.17000 449 GLU B O 1
ATOM 8077 N N . THR B 2 450 ? 141.13300 147.80100 96.66000 1.000 50.61000 450 THR B N 1
ATOM 8078 C CA . THR B 2 450 ? 140.21800 148.52000 95.78400 1.000 49.92000 450 THR B CA 1
ATOM 8079 C C . THR B 2 450 ? 140.62300 148.38400 94.32400 1.000 53.48000 450 THR B C 1
ATOM 8080 O O . THR B 2 450 ? 139.78700 148.07000 93.46900 1.000 56.48000 450 THR B O 1
ATOM 8084 N N . SER B 2 451 ? 141.87800 148.69500 94.00700 1.000 57.07000 451 SER B N 1
ATOM 8085 C CA . SER B 2 451 ? 142.31200 148.62100 92.61800 1.000 55.33000 451 SER B CA 1
ATOM 8086 C C . SER B 2 451 ? 142.17900 147.20900 92.06400 1.000 54.38000 451 SER B C 1
ATOM 8087 O O . SER B 2 451 ? 141.81300 147.03100 90.90100 1.000 62.24000 451 SER B O 1
ATOM 8090 N N . GLN B 2 452 ? 142.45700 146.19200 92.87800 1.000 50.13000 452 GLN B N 1
ATOM 8091 C CA . GLN B 2 452 ? 142.25800 144.81400 92.43700 1.000 50.96000 452 GLN B CA 1
ATOM 8092 C C . GLN B 2 452 ? 140.79400 144.52100 92.12400 1.000 59.80000 452 GLN B C 1
ATOM 8093 O O . GLN B 2 452 ? 140.46600 143.94600 91.07300 1.000 63.20000 452 GLN B O 1
ATOM 8099 N N . LEU B 2 453 ? 139.88800 144.94600 93.00700 1.000 64.05000 453 LEU B N 1
ATOM 8100 C CA . LEU B 2 453 ? 138.48000 144.66000 92.76200 1.000 57.51000 453 LEU B CA 1
ATOM 8101 C C . LEU B 2 453 ? 137.93800 145.44100 91.57600 1.000 60.65000 453 LEU B C 1
ATOM 8102 O O . LEU B 2 453 ? 137.04900 144.95000 90.87100 1.000 62.56000 453 LEU B O 1
ATOM 8107 N N . LEU B 2 454 ? 138.44700 146.64800 91.33400 1.000 56.14000 454 LEU B N 1
ATOM 8108 C CA . LEU B 2 454 ? 138.01700 147.37400 90.14600 1.000 49.61000 454 LEU B CA 1
ATOM 8109 C C . LEU B 2 454 ? 138.64100 146.80200 88.88100 1.000 51.48000 454 LEU B C 1
ATOM 8110 O O . LEU B 2 454 ? 138.01600 146.83200 87.81500 1.000 57.31000 454 LEU B O 1
ATOM 8115 N N . ALA B 2 455 ? 139.86500 146.27800 88.97500 1.000 55.85000 455 ALA B N 1
ATOM 8116 C CA . ALA B 2 455 ? 140.49100 145.61900 87.83700 1.000 58.04000 455 ALA B CA 1
ATOM 8117 C C . ALA B 2 455 ? 139.73000 144.36700 87.44600 1.000 59.97000 455 ALA B C 1
ATOM 8118 O O . ALA B 2 455 ? 139.79400 143.93200 86.29100 1.000 62.59000 455 ALA B O 1
ATOM 8120 N N . LYS B 2 456 ? 139.06400 143.73600 88.41200 1.000 61.97000 456 LYS B N 1
ATOM 8121 C CA . LYS B 2 456 ? 138.17500 142.63000 88.07400 1.000 61.56000 456 LYS B CA 1
ATOM 8122 C C . LYS B 2 456 ? 137.08400 143.03500 87.08700 1.000 65.17000 456 LYS B C 1
ATOM 8123 O O . LYS B 2 456 ? 136.51100 142.16300 86.42600 1.000 64.76000 456 LYS B O 1
ATOM 8129 N N . ARG B 2 457 ? 136.78300 144.33000 86.96800 1.000 72.52000 457 ARG B N 1
ATOM 8130 C CA . ARG B 2 457 ? 135.96000 144.81300 85.86100 1.000 68.18000 457 ARG B CA 1
ATOM 8131 C C . ARG B 2 457 ? 136.73900 144.84900 84.55100 1.000 69.35000 457 ARG B C 1
ATOM 8132 O O . ARG B 2 457 ? 136.37800 144.17600 83.57800 1.000 70.93000 457 ARG B O 1
ATOM 8140 N N . THR B 2 458 ? 137.81700 145.63400 84.51100 1.000 67.44000 458 THR B N 1
ATOM 8141 C CA . THR B 2 458 ? 138.50900 145.92300 83.25900 1.000 66.16000 458 THR B CA 1
ATOM 8142 C C . THR B 2 458 ? 139.15100 144.69000 82.64100 1.000 63.47000 458 THR B C 1
ATOM 8143 O O . THR B 2 458 ? 139.41600 144.68700 81.43500 1.000 61.02000 458 THR B O 1
ATOM 8147 N N . GLU B 2 459 ? 139.40700 143.64900 83.43100 1.000 67.26000 459 GLU B N 1
ATOM 8148 C CA . GLU B 2 459 ? 139.86500 142.38100 82.88100 1.000 70.43000 459 GLU B CA 1
ATOM 8149 C C . GLU B 2 459 ? 138.82000 141.70400 82.00300 1.000 70.36000 459 GLU B C 1
ATOM 8150 O O . GLU B 2 459 ? 139.15100 140.72800 81.32100 1.000 71.04000 459 GLU B O 1
ATOM 8156 N N . THR B 2 460 ? 137.58100 142.18800 82.00700 1.000 69.86000 460 THR B N 1
ATOM 8157 C CA . THR B 2 460 ? 136.55600 141.77100 81.05800 1.000 69.68000 460 THR B CA 1
ATOM 8158 C C . THR B 2 460 ? 136.48800 142.65300 79.81600 1.000 72.81000 460 THR B C 1
ATOM 8159 O O . THR B 2 460 ? 135.62200 142.42700 78.96400 1.000 73.37000 460 THR B O 1
ATOM 8163 N N . ALA B 2 461 ? 137.36500 143.64900 79.69400 1.000 61.93000 461 ALA B N 1
ATOM 8164 C CA . ALA B 2 461 ? 137.24200 144.63800 78.63100 1.000 53.61000 461 ALA B CA 1
ATOM 8165 C C . ALA B 2 461 ? 137.25900 143.97700 77.25900 1.000 53.68000 461 ALA B C 1
ATO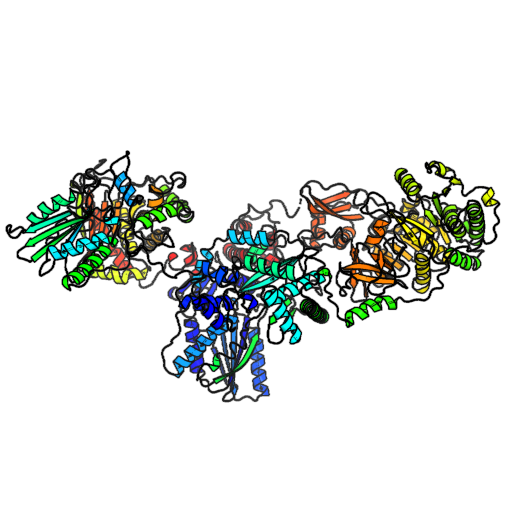M 8166 O O . ALA B 2 461 ? 137.90800 142.95200 77.04100 1.000 54.79000 461 ALA B O 1
ATOM 8168 N N . ALA B 2 462 ? 136.51400 144.57300 76.32900 1.000 67.36000 462 ALA B N 1
ATOM 8169 C CA . ALA B 2 462 ? 136.51600 144.13400 74.94200 1.000 70.61000 462 ALA B CA 1
ATOM 8170 C C . ALA B 2 462 ? 136.14700 145.30100 74.03700 1.000 69.82000 462 ALA B C 1
ATOM 8171 O O . ALA B 2 462 ? 135.60000 146.31400 74.48200 1.000 69.72000 462 ALA B O 1
ATOM 8173 N N . ASP B 2 463 ? 136.46300 145.14600 72.75700 1.000 66.51000 463 ASP B N 1
ATOM 8174 C CA . ASP B 2 463 ? 135.94700 145.99900 71.69700 1.000 66.60000 463 ASP B CA 1
ATOM 8175 C C . ASP B 2 463 ? 134.93600 145.21600 70.87300 1.000 65.63000 463 ASP B C 1
ATOM 8176 O O . ASP B 2 463 ? 135.22100 144.09700 70.43600 1.000 66.11000 463 ASP B O 1
ATOM 8181 N N . TYR B 2 464 ? 133.76000 145.80000 70.66800 1.000 61.95000 464 TYR B N 1
ATOM 8182 C CA . TYR B 2 464 ? 132.73700 145.19900 69.83000 1.000 63.91000 464 TYR B CA 1
ATOM 8183 C C . TYR B 2 464 ? 132.13200 146.25700 68.92200 1.000 68.03000 464 TYR B C 1
ATOM 8184 O O . TYR B 2 464 ? 132.00900 147.42300 69.31400 1.000 65.52000 464 TYR B O 1
ATOM 8193 N N . PRO B 2 465 ? 131.74300 145.87700 67.70000 1.000 73.81000 465 PRO B N 1
ATOM 8194 C CA . PRO B 2 465 ? 131.29100 146.87800 66.72000 1.000 72.64000 465 PRO B CA 1
ATOM 8195 C C . PRO B 2 465 ? 129.98200 147.56200 67.08600 1.000 72.16000 465 PRO B C 1
ATOM 8196 O O . PRO B 2 465 ? 129.60300 148.52800 66.41200 1.000 70.99000 465 PRO B O 1
ATOM 8200 N N . ALA B 2 466 ? 129.28400 147.10000 68.12300 1.000 78.09000 466 ALA B N 1
ATOM 8201 C CA . ALA B 2 466 ? 128.02600 147.70200 68.56400 1.000 80.02000 466 ALA B CA 1
ATOM 8202 C C . ALA B 2 466 ? 126.99400 147.77100 67.44000 1.000 80.44000 466 ALA B C 1
ATOM 8203 O O . ALA B 2 466 ? 126.11100 148.63300 67.44800 1.000 81.39000 466 ALA B O 1
ATOM 8205 N N . ALA B 2 467 ? 127.09100 146.87200 66.46400 1.000 80.89000 467 ALA B N 1
ATOM 8206 C CA . ALA B 2 467 ? 126.12400 146.84200 65.37500 1.000 79.10000 467 ALA B CA 1
ATOM 8207 C C . ALA B 2 467 ? 124.73500 146.46200 65.87900 1.000 77.52000 467 ALA B C 1
ATOM 8208 O O . ALA B 2 467 ? 124.58200 145.68300 66.82200 1.000 79.64000 467 ALA B O 1
ATOM 8210 N N . THR B 2 468 ? 123.71400 147.02200 65.23200 1.000 79.85000 468 THR B N 1
ATOM 8211 C CA . THR B 2 468 ? 122.33800 146.75200 65.62500 1.000 79.90000 468 THR B CA 1
ATOM 8212 C C . THR B 2 468 ? 122.02500 145.26600 65.49000 1.000 78.43000 468 THR B C 1
ATOM 8213 O O . THR B 2 468 ? 122.59100 144.56300 64.65000 1.000 84.09000 468 THR B O 1
ATOM 8217 N N . MET B 2 469 ? 121.11600 144.78500 66.34000 1.000 70.05000 469 MET B N 1
ATOM 8218 C CA . MET B 2 469 ? 120.91500 143.34600 66.44800 1.000 73.80000 469 MET B CA 1
ATOM 8219 C C . MET B 2 469 ? 120.41800 142.75500 65.13400 1.000 80.16000 469 MET B C 1
ATOM 8220 O O . MET B 2 469 ? 120.85000 141.66700 64.72600 1.000 86.44000 469 MET B O 1
ATOM 8225 N N . HIS B 2 470 ? 119.56900 143.49200 64.41600 1.000 83.07000 470 HIS B N 1
ATOM 8226 C CA . HIS B 2 470 ? 119.12100 143.01400 63.11600 1.000 84.40000 470 HIS B CA 1
ATOM 8227 C C . HIS B 2 470 ? 120.14400 143.27100 62.02400 1.000 84.96000 470 HIS B C 1
ATOM 8228 O O . HIS B 2 470 ? 120.14300 142.55900 61.01800 1.000 83.12000 470 HIS B O 1
ATOM 8235 N N . GLU B 2 471 ? 121.06200 144.21200 62.22900 1.000 84.97000 471 GLU B N 1
ATOM 8236 C CA . GLU B 2 471 ? 122.20400 144.30500 61.33000 1.000 82.44000 471 GLU B CA 1
ATOM 8237 C C . GLU B 2 471 ? 123.13700 143.11400 61.50600 1.000 80.93000 471 GLU B C 1
ATOM 8238 O O . GLU B 2 471 ? 123.62400 142.55400 60.52000 1.000 83.13000 471 GLU B O 1
ATOM 8244 N N . LEU B 2 472 ? 123.42000 142.72900 62.75200 1.000 72.62000 472 LEU B N 1
ATOM 8245 C CA . LEU B 2 472 ? 124.21800 141.52900 62.98600 1.000 72.60000 472 LEU B CA 1
ATOM 8246 C C . LEU B 2 472 ? 123.54700 140.28900 62.41000 1.000 77.51000 472 LEU B C 1
ATOM 8247 O O . LEU B 2 472 ? 124.20800 139.44600 61.78100 1.000 81.97000 472 LEU B O 1
ATOM 8252 N N . PHE B 2 473 ? 122.22000 140.20600 62.52300 1.000 80.42000 473 PHE B N 1
ATOM 8253 C CA . PHE B 2 473 ? 121.51000 139.13300 61.83700 1.000 82.16000 473 PHE B CA 1
ATOM 8254 C C . PHE B 2 473 ? 121.71600 139.20100 60.32800 1.000 89.43000 473 PHE B C 1
ATOM 8255 O O . PHE B 2 473 ? 122.14400 138.22400 59.70300 1.000 91.51000 473 PHE B O 1
ATOM 8263 N N . SER B 2 474 ? 121.40400 140.34700 59.71900 1.000 95.80000 474 SER B N 1
ATOM 8264 C CA . SER B 2 474 ? 121.47900 140.45000 58.26700 1.000 95.37000 474 SER B CA 1
ATOM 8265 C C . SER B 2 474 ? 122.86900 140.06700 57.78200 1.000 94.10000 474 SER B C 1
ATOM 8266 O O . SER B 2 474 ? 123.01900 139.29800 56.82600 1.000 93.87000 474 SER B O 1
ATOM 8269 N N . ARG B 2 475 ? 123.90100 140.59100 58.44300 1.000 93.00000 475 ARG B N 1
ATOM 8270 C CA . ARG B 2 475 ? 125.26800 140.31500 58.03700 1.000 93.80000 475 ARG B CA 1
ATOM 8271 C C . ARG B 2 475 ? 125.64600 138.86700 58.28500 1.000 93.16000 475 ARG B C 1
ATOM 8272 O O . ARG B 2 475 ? 126.61600 138.38300 57.69300 1.000 96.31000 475 ARG B O 1
ATOM 8280 N N . GLN B 2 476 ? 124.90900 138.16200 59.14200 1.000 86.58000 476 GLN B N 1
ATOM 8281 C CA . GLN B 2 476 ? 125.14700 136.72700 59.23700 1.000 90.33000 476 GLN B CA 1
ATOM 8282 C C . GLN B 2 476 ? 124.32400 135.93900 58.22300 1.000 87.57000 476 GLN B C 1
ATOM 8283 O O . GLN B 2 476 ? 124.81800 134.96100 57.65400 1.000 91.19000 476 GLN B O 1
ATOM 8289 N N . ALA B 2 477 ? 123.07400 136.34200 57.99100 1.000 88.29000 477 ALA B N 1
ATOM 8290 C CA . ALA B 2 477 ? 122.19200 135.57000 57.12000 1.000 93.02000 477 ALA B CA 1
ATOM 8291 C C . ALA B 2 477 ? 122.74500 135.46200 55.70300 1.000 97.85000 477 ALA B C 1
ATOM 8292 O O . ALA B 2 477 ? 122.58200 134.42900 55.04300 1.000 98.30000 477 ALA B O 1
ATOM 8294 N N . GLU B 2 478 ? 123.40300 136.51600 55.21800 1.000 99.40000 478 GLU B N 1
ATOM 8295 C CA . GLU B 2 478 ? 124.07000 136.44500 53.92200 1.000 95.51000 478 GLU B CA 1
ATOM 8296 C C . GLU B 2 478 ? 125.17700 135.40100 53.88600 1.000 91.80000 478 GLU B C 1
ATOM 8297 O O . GLU B 2 478 ? 125.57500 134.97700 52.79700 1.000 91.74000 478 GLU B O 1
ATOM 8303 N N . LYS B 2 479 ? 125.67900 134.97400 55.04400 1.000 92.66000 479 LYS B N 1
ATOM 8304 C CA . LYS B 2 479 ? 126.73700 133.97200 55.06600 1.000 93.05000 479 LYS B CA 1
ATOM 8305 C C . LYS B 2 479 ? 126.24700 132.57700 54.70300 1.000 93.60000 479 LYS B C 1
ATOM 8306 O O . LYS B 2 479 ? 127.05400 131.75500 54.25500 1.000 95.97000 479 LYS B O 1
ATOM 8312 N N . THR B 2 480 ? 124.95900 132.27700 54.88100 1.000 84.74000 480 THR B N 1
ATOM 8313 C CA . THR B 2 480 ? 124.41700 130.96200 54.53300 1.000 85.22000 480 THR B CA 1
ATOM 8314 C C . THR B 2 480 ? 122.93700 131.07900 54.20500 1.000 86.83000 480 THR B C 1
ATOM 8315 O O . THR B 2 480 ? 122.07600 130.58000 54.93800 1.000 89.45000 480 THR B O 1
ATOM 8319 N N . PRO B 2 481 ? 122.60200 131.73200 53.09000 1.000 94.40000 481 PRO B N 1
ATOM 8320 C CA . PRO B 2 481 ? 121.18000 131.92500 52.77300 1.000 95.10000 481 PRO B CA 1
ATOM 8321 C C . PRO B 2 481 ? 120.46400 130.62100 52.48100 1.000 92.87000 481 PRO B C 1
ATOM 8322 O O . PRO B 2 481 ? 119.25300 130.52400 52.71300 1.000 95.44000 481 PRO B O 1
ATOM 8326 N N . GLU B 2 482 ? 121.17500 129.61400 51.97400 1.000 94.25000 482 GLU B N 1
ATOM 8327 C CA . GLU B 2 482 ? 120.55900 128.33300 51.65500 1.000 98.37000 482 GLU B CA 1
ATOM 8328 C C . GLU B 2 482 ? 120.29100 127.49000 52.89300 1.000 97.56000 482 GLU B C 1
ATOM 8329 O O . GLU B 2 482 ? 119.49600 126.54700 52.82500 1.000 98.08000 482 GLU B O 1
ATOM 8335 N N . GLN B 2 483 ? 120.93200 127.80500 54.01400 1.000 100.97000 483 GLN B N 1
ATOM 8336 C CA . GLN B 2 483 ? 120.79100 126.99700 55.21600 1.000 103.18000 483 GLN B CA 1
ATOM 8337 C C . GLN B 2 483 ? 119.39700 127.14500 55.81400 1.000 103.42000 483 GLN B C 1
ATOM 8338 O O . GLN B 2 483 ? 118.79200 128.22000 55.76900 1.000 101.15000 483 GLN B O 1
ATOM 8344 N N . VAL B 2 484 ? 118.88800 126.04900 56.37600 1.000 110.04000 484 VAL B N 1
ATOM 8345 C CA . VAL B 2 484 ? 117.63700 126.08600 57.12500 1.000 111.18000 484 VAL B CA 1
ATOM 8346 C C . VAL B 2 484 ? 117.88500 126.77300 58.46200 1.000 110.50000 484 VAL B C 1
ATOM 8347 O O . VAL B 2 484 ? 118.64700 126.27800 59.30000 1.000 109.04000 484 VAL B O 1
ATOM 8351 N N . ALA B 2 485 ? 117.23800 127.92000 58.66800 1.000 104.90000 485 ALA B N 1
ATOM 8352 C CA . ALA B 2 485 ? 117.38800 128.67300 59.90700 1.000 102.60000 485 ALA B CA 1
ATOM 8353 C C . ALA B 2 485 ? 116.43100 128.19500 60.99400 1.000 99.57000 485 ALA B C 1
ATOM 8354 O O . ALA B 2 485 ? 116.83800 128.01700 62.14600 1.000 98.98000 485 ALA B O 1
ATOM 8356 N N . VAL B 2 486 ? 115.16400 127.98600 60.65000 1.000 92.81000 486 VAL B N 1
ATOM 8357 C CA . VAL B 2 486 ? 114.11700 127.72600 61.62900 1.000 92.87000 486 VAL B CA 1
ATOM 8358 C C . VAL B 2 486 ? 113.27800 126.56100 61.13100 1.000 93.03000 486 VAL B C 1
ATOM 8359 O O . VAL B 2 486 ? 112.94200 126.48800 59.94400 1.000 95.81000 486 VAL B O 1
ATOM 8363 N N . VAL B 2 487 ? 112.93900 125.65200 62.03800 1.000 87.35000 487 VAL B N 1
ATOM 8364 C CA . VAL B 2 487 ? 112.20400 124.44100 61.70400 1.000 89.04000 487 VAL B CA 1
ATOM 8365 C C . VAL B 2 487 ? 111.01900 124.31300 62.64700 1.000 89.23000 487 VAL B C 1
ATOM 8366 O O . VAL B 2 487 ? 111.14600 124.54900 63.85300 1.000 90.40000 487 VAL B O 1
ATOM 8370 N N . PHE B 2 488 ? 109.86800 123.93700 62.09700 1.000 87.34000 488 PHE B N 1
ATOM 8371 C CA . PHE B 2 488 ? 108.68700 123.68400 62.89600 1.000 89.40000 488 PHE B CA 1
ATOM 8372 C C . PHE B 2 488 ? 108.34900 122.19400 62.80300 1.000 88.30000 488 PHE B C 1
ATOM 8373 O O . PHE B 2 488 ? 109.22400 121.36300 62.52000 1.000 90.59000 488 PHE B O 1
ATOM 8381 N N . ALA B 2 489 ? 107.08400 121.85400 63.05200 1.000 87.61000 489 ALA B N 1
ATOM 8382 C CA . ALA B 2 489 ? 106.67600 120.45600 62.99500 1.000 87.95000 489 ALA B CA 1
ATOM 8383 C C . ALA B 2 489 ? 107.01100 119.83700 61.64500 1.000 89.11000 489 ALA B C 1
ATOM 8384 O O . ALA B 2 489 ? 107.40700 118.66900 61.57100 1.000 90.07000 489 ALA B O 1
ATOM 8386 N N . ASP B 2 490 ? 106.86000 120.60200 60.56400 1.000 86.33000 490 ASP B N 1
ATOM 8387 C CA . ASP B 2 490 ? 107.17600 120.08300 59.23900 1.000 86.26000 490 ASP B CA 1
ATOM 8388 C C . ASP B 2 490 ? 107.70800 121.17200 58.31700 1.000 86.69000 490 ASP B C 1
ATOM 8389 O O . ASP B 2 490 ? 108.58400 120.91300 57.48500 1.000 86.33000 490 ASP B O 1
ATOM 8394 N N . GLN B 2 491 ? 107.18300 122.38600 58.44600 1.000 92.75000 491 GLN B N 1
ATOM 8395 C CA . GLN B 2 491 ? 107.67200 123.49200 57.64000 1.000 96.90000 491 GLN B CA 1
ATOM 8396 C C . GLN B 2 491 ? 108.94300 124.08300 58.24800 1.000 97.73000 491 GLN B C 1
ATOM 8397 O O . GLN B 2 491 ? 109.24500 123.89400 59.43000 1.000 94.98000 491 GLN B O 1
ATOM 8403 N N . HIS B 2 492 ? 109.69200 124.80800 57.41900 1.000 102.56000 492 HIS B N 1
ATOM 8404 C CA . HIS B 2 492 ? 110.92600 125.43600 57.86700 1.000 102.83000 492 HIS B CA 1
ATOM 8405 C C . HIS B 2 492 ? 111.16100 126.71200 57.07300 1.000 101.03000 492 HIS B C 1
ATOM 8406 O O . HIS B 2 492 ? 110.54500 126.94600 56.03100 1.000 100.10000 492 HIS B O 1
ATOM 8413 N N . LEU B 2 493 ? 112.06700 127.54200 57.58400 1.000 104.40000 493 LEU B N 1
ATOM 8414 C CA . LEU B 2 493 ? 112.54800 128.71800 56.87500 1.000 107.77000 493 LEU B CA 1
ATOM 8415 C C . LEU B 2 493 ? 114.06700 128.67600 56.78200 1.000 107.63000 493 LEU B C 1
ATOM 8416 O O . LEU B 2 493 ? 114.75100 128.37800 57.76700 1.000 107.61000 493 LEU B O 1
ATOM 8421 N N . THR B 2 494 ? 114.59100 128.97800 55.59800 1.000 97.75000 494 THR B N 1
ATOM 8422 C CA . THR B 2 494 ? 115.98800 129.35100 55.45000 1.000 95.92000 494 THR B CA 1
ATOM 8423 C C . THR B 2 494 ? 116.21700 130.77700 55.94700 1.000 96.65000 494 THR B C 1
ATOM 8424 O O . THR B 2 494 ? 115.28000 131.55200 56.15700 1.000 97.57000 494 THR B O 1
ATOM 8428 N N . TYR B 2 495 ? 117.49200 131.12600 56.13400 1.000 92.00000 495 TYR B N 1
ATOM 8429 C CA . TYR B 2 495 ? 117.82500 132.52100 56.40700 1.000 94.68000 495 TYR B CA 1
ATOM 8430 C C . TYR B 2 495 ? 117.28800 133.44000 55.32000 1.000 94.90000 495 TYR B C 1
ATOM 8431 O O . TYR B 2 495 ? 116.86900 134.56600 55.60400 1.000 94.84000 495 TYR B O 1
ATOM 8440 N N . ARG B 2 496 ? 117.30100 132.98800 54.06600 1.000 103.45000 496 ARG B N 1
ATOM 8441 C CA . ARG B 2 496 ? 116.74600 133.80300 52.99100 1.000 103.65000 496 ARG B CA 1
ATOM 8442 C C . ARG B 2 496 ? 115.24600 134.00300 53.17200 1.000 101.64000 496 ARG B C 1
ATOM 8443 O O . ARG B 2 496 ? 114.73400 135.11900 53.02300 1.000 102.39000 496 ARG B O 1
ATOM 8451 N N . GLU B 2 497 ? 114.52000 132.92500 53.46800 1.000 94.39000 497 GLU B N 1
ATOM 8452 C CA . GLU B 2 497 ? 113.07800 133.03800 53.65800 1.000 95.15000 497 GLU B CA 1
ATOM 8453 C C . GLU B 2 497 ? 112.74600 133.90600 54.86400 1.000 98.10000 497 GLU B C 1
ATOM 8454 O O . GLU B 2 497 ? 111.83000 134.73900 54.81100 1.000 100.62000 497 GLU B O 1
ATOM 8460 N N . LEU B 2 498 ? 113.51900 133.75900 55.94200 1.000 101.03000 498 LEU B N 1
ATOM 8461 C CA . LEU B 2 498 ? 113.36300 134.62300 57.10800 1.000 104.19000 498 LEU B CA 1
ATOM 8462 C C . LEU B 2 498 ? 113.59500 136.07900 56.74100 1.000 103.79000 498 LEU B C 1
ATOM 8463 O O . LEU B 2 498 ? 112.80400 136.95400 57.10100 1.000 104.40000 498 LEU B O 1
ATOM 8468 N N . ASP B 2 499 ? 114.68500 136.35900 56.02900 1.000 101.52000 499 ASP B N 1
ATOM 8469 C CA . ASP B 2 499 ? 115.01800 137.73500 55.68700 1.000 101.64000 499 ASP B CA 1
ATOM 8470 C C . ASP B 2 499 ? 113.93400 138.35100 54.81700 1.000 102.29000 499 ASP B C 1
ATOM 8471 O O . ASP B 2 499 ? 113.49800 139.48000 55.05700 1.000 101.46000 499 ASP B O 1
ATOM 8476 N N . GLU B 2 500 ? 113.50600 137.63400 53.78000 1.000 103.63000 500 GLU B N 1
ATOM 8477 C CA . GLU B 2 500 ? 112.44500 138.13500 52.91300 1.000 104.97000 500 GLU B CA 1
ATOM 8478 C C . GLU B 2 500 ? 111.16500 138.41800 53.69700 1.000 102.17000 500 GLU B C 1
ATOM 8479 O O . GLU B 2 500 ? 110.61300 139.52200 53.62600 1.000 102.03000 500 GLU B O 1
ATOM 8485 N N . LYS B 2 501 ? 110.64200 137.41100 54.40500 1.000 101.36000 501 LYS B N 1
ATOM 8486 C CA . LYS B 2 501 ? 109.41000 137.60800 55.16600 1.000 104.23000 501 LYS B CA 1
ATOM 8487 C C . LYS B 2 501 ? 109.53500 138.71500 56.21100 1.000 107.62000 501 LYS B C 1
ATOM 8488 O O . LYS B 2 501 ? 108.57600 139.46800 56.43700 1.000 107.41000 501 LYS B O 1
ATOM 8494 N N . SER B 2 502 ? 110.71300 138.86500 56.82400 1.000 109.30000 502 SER B N 1
ATOM 8495 C CA . SER B 2 502 ? 110.91400 139.94600 57.78100 1.000 107.75000 502 SER B CA 1
ATOM 8496 C C . SER B 2 502 ? 110.95400 141.29700 57.08800 1.000 105.97000 502 SER B C 1
ATOM 8497 O O . SER B 2 502 ? 110.44900 142.28700 57.62400 1.000 108.03000 502 SER B O 1
ATOM 8500 N N . ASN B 2 503 ? 111.51700 141.35500 55.88300 1.000 102.33000 503 ASN B N 1
ATOM 8501 C CA . ASN B 2 503 ? 111.46700 142.59400 55.12100 1.000 105.37000 503 ASN B CA 1
ATOM 8502 C C . ASN B 2 503 ? 110.02800 142.95400 54.80300 1.000 102.17000 503 ASN B C 1
ATOM 8503 O O . ASN B 2 503 ? 109.63300 144.11900 54.90100 1.000 103.88000 503 ASN B O 1
ATOM 8508 N N . GLN B 2 504 ? 109.24200 141.96900 54.38100 1.000 99.37000 504 GLN B N 1
ATOM 8509 C CA . GLN B 2 504 ? 107.84800 142.22800 54.04500 1.000 102.11000 504 GLN B CA 1
ATOM 8510 C C . GLN B 2 504 ? 107.09300 142.78200 55.24600 1.000 103.16000 504 GLN B C 1
ATOM 8511 O O . GLN B 2 504 ? 106.41900 143.81800 55.15500 1.000 107.20000 504 GLN B O 1
ATOM 8517 N N . LEU B 2 505 ? 107.19200 142.09600 56.38700 1.000 101.19000 505 LEU B N 1
ATOM 8518 C CA . LEU B 2 505 ? 106.52600 142.57700 57.59400 1.000 101.39000 505 LEU B CA 1
ATOM 8519 C C . LEU B 2 505 ? 107.03400 143.95000 58.01800 1.000 101.70000 505 LEU B C 1
ATOM 8520 O O . LEU B 2 505 ? 106.24900 144.79100 58.46800 1.000 101.35000 505 LEU B O 1
ATOM 8525 N N . ALA B 2 506 ? 108.34100 144.19700 57.89800 1.000 100.57000 506 ALA B N 1
ATOM 8526 C CA . ALA B 2 506 ? 108.88700 145.50300 58.25800 1.000 101.53000 506 ALA B CA 1
ATOM 8527 C C . ALA B 2 506 ? 108.37300 146.60400 57.34000 1.000 100.16000 506 ALA B C 1
ATOM 8528 O O . ALA B 2 506 ? 108.10600 147.72200 57.78900 1.000 97.01000 506 ALA B O 1
ATOM 8530 N N . ARG B 2 507 ? 108.23200 146.30800 56.05000 1.000 101.67000 507 ARG B N 1
ATOM 8531 C CA . ARG B 2 507 ? 107.65700 147.27500 55.12400 1.000 99.62000 507 ARG B CA 1
ATOM 8532 C C . ARG B 2 507 ? 106.21800 147.58300 55.49900 1.000 97.87000 507 ARG B C 1
ATOM 8533 O O . ARG B 2 507 ? 105.80500 148.74900 55.53600 1.000 100.32000 507 ARG B O 1
ATOM 8541 N N . PHE B 2 508 ? 105.44400 146.54200 55.80300 1.000 91.81000 508 PHE B N 1
ATOM 8542 C CA . PHE B 2 508 ? 104.07600 146.75600 56.25900 1.000 93.83000 508 PHE B CA 1
ATOM 8543 C C . PHE B 2 508 ? 104.04400 147.63500 57.50400 1.000 92.99000 508 PHE B C 1
ATOM 8544 O O . PHE B 2 508 ? 103.26600 148.59200 57.58500 1.000 93.64000 508 PHE B O 1
ATOM 8552 N N . LEU B 2 509 ? 104.88500 147.32000 58.48800 1.000 88.79000 509 LEU B N 1
ATOM 8553 C CA . LEU B 2 509 ? 104.89100 148.07600 59.73600 1.000 88.49000 509 LEU B CA 1
ATOM 8554 C C . LEU B 2 509 ? 105.27700 149.53100 59.50700 1.000 89.87000 509 LEU B C 1
ATOM 8555 O O . LEU B 2 509 ? 104.62700 150.44600 60.02400 1.000 93.36000 509 LEU B O 1
ATOM 8560 N N . ARG B 2 510 ? 106.33300 149.76900 58.72500 1.000 95.33000 510 ARG B N 1
ATOM 8561 C CA . ARG B 2 510 ? 106.76200 151.14000 58.47000 1.000 96.77000 510 ARG B CA 1
ATOM 8562 C C . ARG B 2 510 ? 105.69200 151.92200 57.72600 1.000 95.77000 510 ARG B C 1
ATOM 8563 O O . ARG B 2 510 ? 105.47800 153.10900 57.99800 1.000 94.80000 510 ARG B O 1
ATOM 8571 N N . LYS B 2 511 ? 105.00200 151.27500 56.78700 1.000 90.53000 511 LYS B N 1
ATOM 8572 C CA . LYS B 2 511 ? 103.84800 151.92100 56.17900 1.000 87.86000 511 LYS B CA 1
ATOM 8573 C C . LYS B 2 511 ? 102.79300 152.22800 57.23300 1.000 86.95000 511 LYS B C 1
ATOM 8574 O O . LYS B 2 511 ? 102.12000 153.26200 57.17000 1.000 88.71000 511 LYS B O 1
ATOM 8580 N N . LYS B 2 512 ? 102.64200 151.33900 58.21000 1.000 86.80000 512 LYS B N 1
ATOM 8581 C CA . LYS B 2 512 ? 101.81800 151.50300 59.40500 1.000 88.56000 512 LYS B CA 1
ATOM 8582 C C . LYS B 2 512 ? 102.42900 152.43900 60.45600 1.000 87.45000 512 LYS B C 1
ATOM 8583 O O . LYS B 2 512 ? 101.87700 152.48100 61.56300 1.000 85.16000 512 LYS B O 1
ATOM 8589 N N . GLY B 2 513 ? 103.50400 153.18100 60.20400 1.000 83.53000 513 GLY B N 1
ATOM 8590 C CA . GLY B 2 513 ? 103.97000 154.18400 61.14200 1.000 84.11000 513 GLY B CA 1
ATOM 8591 C C . GLY B 2 513 ? 104.89600 153.68700 62.23000 1.000 82.30000 513 GLY B C 1
ATOM 8592 O O . GLY B 2 513 ? 105.20200 154.44800 63.15500 1.000 80.10000 513 GLY B O 1
ATOM 8593 N N . ILE B 2 514 ? 105.35200 152.43700 62.15100 1.000 80.58000 514 ILE B N 1
ATOM 8594 C CA . ILE B 2 514 ? 106.30300 151.90700 63.11900 1.000 80.19000 514 ILE B CA 1
ATOM 8595 C C . ILE B 2 514 ? 107.64500 152.61600 62.97800 1.000 79.12000 514 ILE B C 1
ATOM 8596 O O . ILE B 2 514 ? 108.05100 153.01700 61.87900 1.000 77.79000 514 ILE B O 1
ATOM 8601 N N . GLY B 2 515 ? 108.34100 152.77700 64.09800 1.000 67.56000 515 GLY B N 1
ATOM 8602 C CA . GLY B 2 515 ? 109.63400 153.43200 64.05900 1.000 63.06000 515 GLY B CA 1
ATOM 8603 C C . GLY B 2 515 ? 110.28500 153.47300 65.42400 1.000 65.01000 515 GLY B C 1
ATOM 8604 O O . GLY B 2 515 ? 109.86800 152.78500 66.35800 1.000 68.26000 515 GLY B O 1
ATOM 8605 N N . THR B 2 516 ? 111.32300 154.31000 65.51700 1.000 69.21000 516 THR B N 1
ATOM 8606 C CA . THR B 2 516 ? 112.16500 154.35700 66.71200 1.000 71.66000 516 THR B CA 1
ATOM 8607 C C . THR B 2 516 ? 111.35800 154.48500 67.99700 1.000 70.98000 516 THR B C 1
ATOM 8608 O O . THR B 2 516 ? 111.71600 153.89600 69.02400 1.000 74.69000 516 THR B O 1
ATOM 8612 N N . GLY B 2 517 ? 110.27600 155.24900 67.96600 1.000 66.43000 517 GLY B N 1
ATOM 8613 C CA . GLY B 2 517 ? 109.42600 155.39400 69.12800 1.000 66.38000 517 GLY B CA 1
ATOM 8614 C C . GLY B 2 517 ? 108.47900 154.25600 69.41900 1.000 65.05000 517 GLY B C 1
ATOM 8615 O O . GLY B 2 517 ? 107.72200 154.33700 70.38900 1.000 69.13000 517 GLY B O 1
ATOM 8616 N N . SER B 2 518 ? 108.49400 153.19000 68.62700 1.000 64.78000 518 SER B N 1
ATOM 8617 C CA . SER B 2 518 ? 107.33300 152.32500 68.48100 1.000 69.79000 518 SER B CA 1
ATOM 8618 C C . SER B 2 518 ? 107.59600 150.93700 69.04700 1.000 71.21000 518 SER B C 1
ATOM 8619 O O . SER B 2 518 ? 108.61600 150.31300 68.73600 1.000 69.91000 518 SER B O 1
ATOM 8622 N N . LEU B 2 519 ? 106.67000 150.46600 69.87800 1.000 62.28000 519 LEU B N 1
ATOM 8623 C CA . LEU B 2 519 ? 106.67100 149.11200 70.41400 1.000 51.67000 519 LEU B CA 1
ATOM 8624 C C . LEU B 2 519 ? 105.57200 148.34800 69.69100 1.000 56.20000 519 LEU B C 1
ATOM 8625 O O . LEU B 2 519 ? 104.43000 148.81600 69.62800 1.000 59.03000 519 LEU B O 1
ATOM 8630 N N . VAL B 2 520 ? 105.90800 147.18500 69.14600 1.000 59.20000 520 VAL B N 1
ATOM 8631 C CA . VAL B 2 520 ? 104.94600 146.34100 68.45000 1.000 61.14000 520 VAL B CA 1
ATOM 8632 C C . VAL B 2 520 ? 104.63700 145.12600 69.30900 1.000 65.78000 520 VAL B C 1
ATOM 8633 O O . VAL B 2 520 ? 105.54200 144.37100 69.68400 1.000 71.37000 520 VAL B O 1
ATOM 8637 N N . GLY B 2 521 ? 103.35800 144.93700 69.61600 1.000 56.26000 521 GLY B N 1
ATOM 8638 C CA . GLY B 2 521 ? 102.93600 143.72700 70.29100 1.000 55.07000 521 GLY B CA 1
ATOM 8639 C C . GLY B 2 521 ? 103.07300 142.52100 69.38000 1.000 57.86000 521 GLY B C 1
ATOM 8640 O O . GLY B 2 521 ? 102.84400 142.59800 68.17200 1.000 59.98000 521 GLY B O 1
ATOM 8641 N N . THR B 2 522 ? 103.47100 141.39500 69.96700 1.000 64.83000 522 THR B N 1
ATOM 8642 C CA . THR B 2 522 ? 103.32200 140.09200 69.32900 1.000 66.51000 522 THR B CA 1
ATOM 8643 C C . THR B 2 522 ? 102.58300 139.15300 70.26800 1.000 64.99000 522 THR B C 1
ATOM 8644 O O . THR B 2 522 ? 103.04500 138.89300 71.38200 1.000 63.62000 522 THR B O 1
ATOM 8648 N N . LEU B 2 523 ? 101.43500 138.65200 69.82100 1.000 73.71000 523 LEU B N 1
ATOM 8649 C CA . LEU B 2 523 ? 100.76600 137.51400 70.44600 1.000 73.43000 523 LEU B CA 1
ATOM 8650 C C . LEU B 2 523 ? 100.73400 136.39100 69.41300 1.000 75.63000 523 LEU B C 1
ATOM 8651 O O . LEU B 2 523 ? 99.73100 136.17900 68.73000 1.000 78.63000 523 LEU B O 1
ATOM 8656 N N . LEU B 2 524 ? 101.84500 135.67100 69.30600 1.000 73.35000 524 LEU B N 1
ATOM 8657 C CA . LEU B 2 524 ? 102.02800 134.61700 68.32100 1.000 69.59000 524 LEU B CA 1
ATOM 8658 C C . LEU B 2 524 ? 102.29400 133.30100 69.03700 1.000 72.70000 524 LEU B C 1
ATOM 8659 O O . LEU B 2 524 ? 102.96700 133.27000 70.07200 1.000 78.58000 524 LEU B O 1
ATOM 8664 N N . ASP B 2 525 ? 101.76100 132.21700 68.48000 1.000 79.39000 525 ASP B N 1
ATOM 8665 C CA . ASP B 2 525 ? 101.59000 130.95800 69.19600 1.000 83.70000 525 ASP B CA 1
ATOM 8666 C C . ASP B 2 525 ? 102.86200 130.11800 69.24100 1.000 85.13000 525 ASP B C 1
ATOM 8667 O O . ASP B 2 525 ? 102.78700 128.88600 69.27500 1.000 87.04000 525 ASP B O 1
ATOM 8672 N N . ARG B 2 526 ? 104.03100 130.75600 69.24000 1.000 84.29000 526 ARG B N 1
ATOM 8673 C CA . ARG B 2 526 ? 105.30600 130.04500 69.11800 1.000 82.93000 526 ARG B CA 1
ATOM 8674 C C . ARG B 2 526 ? 105.36200 129.16100 67.87800 1.000 83.20000 526 ARG B C 1
ATOM 8675 O O . ARG B 2 526 ? 106.20500 128.26400 67.78600 1.000 83.74000 526 ARG B O 1
ATOM 8683 N N . SER B 2 527 ? 104.47500 129.39000 66.91700 1.000 90.70000 527 SER B N 1
ATOM 8684 C CA . SER B 2 527 ? 104.65500 128.81400 65.59700 1.000 92.42000 527 SER B CA 1
ATOM 8685 C C . SER B 2 527 ? 105.71700 129.59200 64.82100 1.000 92.68000 527 SER B C 1
ATOM 8686 O O . SER B 2 527 ? 106.23700 130.61400 65.27700 1.000 94.11000 527 SER B O 1
ATOM 8689 N N . LEU B 2 528 ? 106.04500 129.07900 63.63100 1.000 84.28000 528 LEU B N 1
ATOM 8690 C CA . LEU B 2 528 ? 107.13800 129.63800 62.83900 1.000 82.63000 528 LEU B CA 1
ATOM 8691 C C . LEU B 2 528 ? 107.06800 131.15600 62.77600 1.000 79.80000 528 LEU B C 1
ATOM 8692 O O . LEU B 2 528 ? 108.08800 131.84100 62.90600 1.000 75.71000 528 LEU B O 1
ATOM 8697 N N . ASP B 2 529 ? 105.86700 131.69800 62.58800 1.000 82.38000 529 ASP B N 1
ATOM 8698 C CA . ASP B 2 529 ? 105.70400 133.13100 62.38500 1.000 82.23000 529 ASP B CA 1
ATOM 8699 C C . ASP B 2 529 ? 106.24200 133.95500 63.54400 1.000 82.43000 529 ASP B C 1
ATOM 8700 O O . ASP B 2 529 ? 106.53300 135.14200 63.35900 1.000 87.11000 529 ASP B O 1
ATOM 8705 N N . MET B 2 530 ? 106.38700 133.36400 64.73000 1.000 81.09000 530 MET B N 1
ATOM 8706 C CA . MET B 2 530 ? 106.86900 134.13200 65.87300 1.000 80.06000 530 MET B CA 1
ATOM 8707 C C . MET B 2 530 ? 108.27000 134.68200 65.63200 1.000 82.76000 530 MET B C 1
ATOM 8708 O O . MET B 2 530 ? 108.54900 135.84100 65.96000 1.000 85.68000 530 MET B O 1
ATOM 8713 N N . ILE B 2 531 ? 109.16700 133.87300 65.06500 1.000 84.98000 531 ILE B N 1
ATOM 8714 C CA . ILE B 2 531 ? 110.51800 134.36000 64.79000 1.000 87.73000 531 ILE B CA 1
ATOM 8715 C C . ILE B 2 531 ? 110.49100 135.42400 63.69800 1.000 79.50000 531 ILE B C 1
ATOM 8716 O O . ILE B 2 531 ? 111.14500 136.47100 63.80400 1.000 72.50000 531 ILE B O 1
ATOM 8721 N N . VAL B 2 532 ? 109.71500 135.17900 62.64400 1.000 78.46000 532 VAL B N 1
ATOM 8722 C CA . VAL B 2 532 ? 109.48200 136.20600 61.63800 1.000 78.75000 532 VAL B CA 1
ATOM 8723 C C . VAL B 2 532 ? 108.90500 137.45400 62.28000 1.000 75.87000 532 VAL B C 1
ATOM 8724 O O . VAL B 2 532 ? 109.29400 138.57300 61.94500 1.000 75.07000 532 VAL B O 1
ATOM 8728 N N . GLY B 2 533 ? 107.94800 137.29000 63.19100 1.000 88.89000 533 GLY B N 1
ATOM 8729 C CA . GLY B 2 533 ? 107.40900 138.45000 63.88300 1.000 90.58000 533 GLY B CA 1
ATOM 8730 C C . GLY B 2 533 ? 108.48700 139.27500 64.55300 1.000 86.19000 533 GLY B C 1
ATOM 8731 O O . GLY B 2 533 ? 108.57800 140.49000 64.35100 1.000 88.66000 533 GLY B O 1
ATOM 8732 N N . ILE B 2 534 ? 109.35100 138.61600 65.32700 1.000 77.71000 534 ILE B N 1
ATOM 8733 C CA . ILE B 2 534 ? 110.44000 139.31500 66.00300 1.000 77.37000 534 ILE B CA 1
ATOM 8734 C C . ILE B 2 534 ? 111.27300 140.07700 64.98800 1.000 83.68000 534 ILE B C 1
ATOM 8735 O O . ILE B 2 534 ? 111.50800 141.28500 65.12400 1.000 87.79000 534 ILE B O 1
ATOM 8740 N N . LEU B 2 535 ? 111.77000 139.36900 63.97300 1.000 87.69000 535 LEU B N 1
ATOM 8741 C CA . LEU B 2 535 ? 112.79600 139.96000 63.12600 1.000 85.85000 535 LEU B CA 1
ATOM 8742 C C . LEU B 2 535 ? 112.20900 141.02800 62.21600 1.000 85.53000 535 LEU B C 1
ATOM 8743 O O . LEU B 2 535 ? 112.87600 142.01600 61.90700 1.000 84.80000 535 LEU B O 1
ATOM 8748 N N . GLY B 2 536 ? 110.97800 140.83100 61.74800 1.000 88.80000 536 GLY B N 1
ATOM 8749 C CA . GLY B 2 536 ? 110.28600 141.87400 61.01300 1.000 88.09000 536 GLY B CA 1
ATOM 8750 C C . GLY B 2 536 ? 110.01600 143.12100 61.83200 1.000 85.05000 536 GLY B C 1
ATOM 8751 O O . GLY B 2 536 ? 110.19600 144.24200 61.34900 1.000 88.92000 536 GLY B O 1
ATOM 8752 N N . VAL B 2 537 ? 109.58200 142.94900 63.08400 1.000 71.88000 537 VAL B N 1
ATOM 8753 C CA . VAL B 2 537 ? 109.37100 144.10400 63.95200 1.000 74.72000 537 VAL B CA 1
ATOM 8754 C C . VAL B 2 537 ? 110.67200 144.85400 64.19800 1.000 75.73000 537 VAL B C 1
ATOM 8755 O O . VAL B 2 537 ? 110.71100 146.08800 64.13900 1.000 81.77000 537 VAL B O 1
ATOM 8759 N N . LEU B 2 538 ? 111.75500 144.13300 64.48200 1.000 74.28000 538 LEU B N 1
ATOM 8760 C CA . LEU B 2 538 ? 113.04200 144.80300 64.64800 1.000 79.49000 538 LEU B CA 1
ATOM 8761 C C . LEU B 2 538 ? 113.49800 145.46700 63.35200 1.000 83.69000 538 LEU B C 1
ATOM 8762 O O . LEU B 2 538 ? 113.98700 146.60300 63.36300 1.000 82.01000 538 LEU B O 1
ATOM 8767 N N . LYS B 2 539 ? 113.34100 144.77200 62.22300 1.000 86.86000 539 LYS B N 1
ATOM 8768 C CA . LYS B 2 539 ? 113.69500 145.33100 60.92300 1.000 80.82000 539 LYS B CA 1
ATOM 8769 C C . LYS B 2 539 ? 112.83300 146.53500 60.58300 1.000 79.11000 539 LYS B C 1
ATOM 8770 O O . LYS B 2 539 ? 113.30800 147.48200 59.94900 1.000 84.30000 539 LYS B O 1
ATOM 8776 N N . ALA B 2 540 ? 111.56900 146.51800 60.99700 1.000 67.52000 540 ALA B N 1
ATOM 8777 C CA . ALA B 2 540 ? 110.74100 147.71400 61.00300 1.000 70.84000 540 ALA B CA 1
ATOM 8778 C C . ALA B 2 540 ? 111.23600 148.75500 61.99200 1.000 70.99000 540 ALA B C 1
ATOM 8779 O O . ALA B 2 540 ? 110.64300 149.83500 62.07700 1.000 75.30000 540 ALA B O 1
ATOM 8781 N N . GLY B 2 541 ? 112.29500 148.45300 62.73800 1.000 63.52000 541 GLY B N 1
ATOM 8782 C CA . GLY B 2 541 ? 112.90200 149.38900 63.65600 1.000 66.54000 541 GLY B CA 1
ATOM 8783 C C . GLY B 2 541 ? 112.22100 149.51800 64.99900 1.000 68.11000 541 GLY B C 1
ATOM 8784 O O . GLY B 2 541 ? 112.62900 150.37000 65.79900 1.000 65.60000 541 GLY B O 1
ATOM 8785 N N . GLY B 2 542 ? 111.19800 148.70800 65.27500 1.000 76.51000 542 GLY B N 1
ATOM 8786 C CA . GLY B 2 542 ? 110.45500 148.78300 66.51100 1.000 75.39000 542 GLY B CA 1
ATOM 8787 C C . GLY B 2 542 ? 110.74300 147.59900 67.42600 1.000 75.00000 542 GLY B C 1
ATOM 8788 O O . GLY B 2 542 ? 111.32200 146.58800 67.03100 1.000 72.30000 542 GLY B O 1
ATOM 8789 N N . ALA B 2 543 ? 110.30300 147.74300 68.67200 1.000 66.04000 543 ALA B N 1
ATOM 8790 C CA . ALA B 2 543 ? 110.59200 146.77200 69.71600 1.000 59.37000 543 ALA B CA 1
ATOM 8791 C C . ALA B 2 543 ? 109.45500 145.76800 69.81300 1.000 58.73000 543 ALA B C 1
ATOM 8792 O O . ALA B 2 543 ? 108.29100 146.15400 69.95700 1.000 68.10000 543 ALA B O 1
ATOM 8794 N N . PHE B 2 544 ? 109.78900 144.48500 69.73700 1.000 50.82000 544 PHE B N 1
ATOM 8795 C CA . PHE B 2 544 ? 108.77900 143.45300 69.90400 1.000 56.87000 544 PHE B CA 1
ATOM 8796 C C . PHE B 2 544 ? 108.45800 143.26400 71.37900 1.000 57.23000 544 PHE B C 1
ATOM 8797 O O . PHE B 2 544 ? 109.34500 143.29500 72.23700 1.000 59.11000 544 PHE B O 1
ATOM 8805 N N . VAL B 2 545 ? 107.17500 143.06900 71.66400 1.000 49.84000 545 VAL B N 1
ATOM 8806 C CA . VAL B 2 545 ? 106.66700 142.88100 73.01900 1.000 43.06000 545 VAL B CA 1
ATOM 8807 C C . VAL B 2 545 ? 106.01000 141.51200 73.07600 1.000 43.40000 545 VAL B C 1
ATOM 8808 O O . VAL B 2 545 ? 104.83600 141.37100 72.70800 1.000 52.11000 545 VAL B O 1
ATOM 8812 N N . PRO B 2 546 ? 106.72200 140.47800 73.51900 1.000 49.52000 546 PRO B N 1
ATOM 8813 C CA . PRO B 2 546 ? 106.19400 139.11600 73.40700 1.000 55.45000 546 PRO B CA 1
ATOM 8814 C C . PRO B 2 546 ? 105.12900 138.85000 74.45800 1.000 61.00000 546 PRO B C 1
ATOM 8815 O O . PRO B 2 546 ? 105.30300 139.15800 75.63900 1.000 66.54000 546 PRO B O 1
ATOM 8819 N N . ILE B 2 547 ? 104.01800 138.27900 74.01000 1.000 65.06000 547 ILE B N 1
ATOM 8820 C CA . ILE B 2 547 ? 102.83600 138.05200 74.82700 1.000 63.50000 547 ILE B CA 1
ATOM 8821 C C . ILE B 2 547 ? 102.51600 136.56700 74.78700 1.000 71.29000 547 ILE B C 1
ATOM 8822 O O . ILE B 2 547 ? 102.70800 135.91300 73.75500 1.000 72.63000 547 ILE B O 1
ATOM 8827 N N . ASP B 2 548 ? 102.03000 136.03000 75.90500 1.000 70.61000 548 ASP B N 1
ATOM 8828 C CA . ASP B 2 548 ? 101.85100 134.59400 76.01200 1.000 65.03000 548 ASP B CA 1
ATOM 8829 C C . ASP B 2 548 ? 100.39300 134.26000 75.75600 1.000 66.52000 548 ASP B C 1
ATOM 8830 O O . ASP B 2 548 ? 99.51300 134.77200 76.46300 1.000 73.32000 548 ASP B O 1
ATOM 8835 N N . PRO B 2 549 ? 100.09500 133.42500 74.76400 1.000 71.24000 549 PRO B N 1
ATOM 8836 C CA . PRO B 2 549 ? 98.71400 132.95600 74.57200 1.000 76.68000 549 PRO B CA 1
ATOM 8837 C C . PRO B 2 549 ? 98.09100 132.31700 75.79800 1.000 79.68000 549 PRO B C 1
ATOM 8838 O O . PRO B 2 549 ? 96.86800 132.39500 75.97500 1.000 81.53000 549 PRO B O 1
ATOM 8842 N N . GLU B 2 550 ? 98.89100 131.68600 76.65100 1.000 76.96000 550 GLU B N 1
ATOM 8843 C CA . GLU B 2 550 ? 98.38700 131.00100 77.83300 1.000 76.10000 550 GLU B CA 1
ATOM 8844 C C . GLU B 2 550 ? 98.23500 131.89700 79.05600 1.000 76.67000 550 GLU B C 1
ATOM 8845 O O . GLU B 2 550 ? 97.59100 131.48100 80.02400 1.000 81.28000 550 GLU B O 1
ATOM 8851 N N . LEU B 2 551 ? 98.79200 133.10400 79.04700 1.000 71.06000 551 LEU B N 1
ATOM 8852 C CA . LEU B 2 551 ? 98.69900 133.95800 80.21700 1.000 73.61000 551 LEU B CA 1
ATOM 8853 C C . LEU B 2 551 ? 97.25900 134.41300 80.44600 1.000 75.07000 551 LEU B C 1
ATOM 8854 O O . LEU B 2 551 ? 96.43700 134.40800 79.52800 1.000 73.27000 551 LEU B O 1
ATOM 8859 N N . PRO B 2 552 ? 96.93300 134.80600 81.67800 1.000 78.14000 552 PRO B N 1
ATOM 8860 C CA . PRO B 2 552 ? 95.59400 135.33800 81.95700 1.000 74.50000 552 PRO B CA 1
ATOM 8861 C C . PRO B 2 552 ? 95.25500 136.52400 81.06900 1.000 74.85000 552 PRO B C 1
ATOM 8862 O O . PRO B 2 552 ? 96.11600 137.32700 80.70400 1.000 78.56000 552 PRO B O 1
ATOM 8866 N N . ALA B 2 553 ? 93.97000 136.62400 80.72200 1.000 72.50000 553 ALA B N 1
ATOM 8867 C CA . ALA B 2 553 ? 93.48700 137.79800 80.00400 1.000 72.05000 553 ALA B CA 1
ATOM 8868 C C . ALA B 2 553 ? 93.71400 139.07800 80.79400 1.000 70.17000 553 ALA B C 1
ATOM 8869 O O . ALA B 2 553 ? 93.89400 140.14500 80.20200 1.000 71.30000 553 ALA B O 1
ATOM 8871 N N . GLU B 2 554 ? 93.69900 138.99900 82.12400 1.000 73.36000 554 GLU B N 1
ATOM 8872 C CA . GLU B 2 554 ? 94.00000 140.17400 82.93300 1.000 76.23000 554 GLU B CA 1
ATOM 8873 C C . GLU B 2 554 ? 95.40100 140.70300 82.64700 1.000 80.98000 554 GLU B C 1
ATOM 8874 O O . GLU B 2 554 ? 95.60000 141.91400 82.50700 1.000 82.25000 554 GLU B O 1
ATOM 8880 N N . ARG B 2 555 ? 96.37700 139.80500 82.51000 1.000 84.16000 555 ARG B N 1
ATOM 8881 C CA . ARG B 2 555 ? 97.74300 140.22000 82.20200 1.000 82.75000 555 ARG B CA 1
ATOM 8882 C C . ARG B 2 555 ? 97.88700 140.66900 80.75100 1.000 76.73000 555 ARG B C 1
ATOM 8883 O O . ARG B 2 555 ? 98.58900 141.64500 80.46500 1.000 75.84000 555 ARG B O 1
ATOM 8891 N N . ILE B 2 556 ? 97.25200 139.95700 79.82000 1.000 57.68000 556 ILE B N 1
ATOM 8892 C CA . ILE B 2 556 ? 97.25000 140.39000 78.42600 1.000 59.39000 556 ILE B CA 1
ATOM 8893 C C . ILE B 2 556 ? 96.64300 141.77800 78.27500 1.000 62.78000 556 ILE B C 1
ATOM 8894 O O . ILE B 2 556 ? 97.04600 142.54700 77.39400 1.000 62.54000 556 ILE B O 1
ATOM 8899 N N . ALA B 2 557 ? 95.65700 142.11800 79.10700 1.000 69.07000 557 ALA B N 1
ATOM 8900 C CA . ALA B 2 557 ? 95.14300 143.48300 79.12900 1.000 69.72000 557 ALA B CA 1
ATOM 8901 C C . ALA B 2 557 ? 96.11600 144.45000 79.79100 1.000 70.06000 557 ALA B C 1
ATOM 8902 O O . ALA B 2 557 ? 96.31900 145.56600 79.29600 1.000 70.64000 557 ALA B O 1
ATOM 8904 N N . TYR B 2 558 ? 96.69900 144.06000 80.92800 1.000 67.21000 558 TYR B N 1
ATOM 8905 C CA . TYR B 2 558 ? 97.53900 144.98600 81.67900 1.000 67.60000 558 TYR B CA 1
ATOM 8906 C C . TYR B 2 558 ? 98.75900 145.39500 80.86800 1.000 76.26000 558 TYR B C 1
ATOM 8907 O O . TYR B 2 558 ? 99.10500 146.57800 80.79500 1.000 77.58000 558 TYR B O 1
ATOM 8916 N N . MET B 2 559 ? 99.43300 144.41900 80.25900 1.000 74.20000 559 MET B N 1
ATOM 8917 C CA . MET B 2 559 ? 100.59400 144.72000 79.43000 1.000 69.22000 559 MET B CA 1
ATOM 8918 C C . MET B 2 559 ? 100.22900 145.69100 78.31700 1.000 64.29000 559 MET B C 1
ATOM 8919 O O . MET B 2 559 ? 100.91800 146.69000 78.09200 1.000 60.39000 559 MET B O 1
ATOM 8924 N N . LEU B 2 560 ? 99.13200 145.41500 77.61800 1.000 62.41000 560 LEU B N 1
ATOM 8925 C CA . LEU B 2 560 ? 98.77600 146.20800 76.45100 1.000 64.51000 560 LEU B CA 1
ATOM 8926 C C . LEU B 2 560 ? 98.38000 147.62500 76.83900 1.000 65.24000 560 LEU B C 1
ATOM 8927 O O . LEU B 2 560 ? 98.72300 148.58500 76.13900 1.000 68.76000 560 LEU B O 1
ATOM 8932 N N . THR B 2 561 ? 97.65800 147.78200 77.94800 1.000 66.12000 561 THR B N 1
ATOM 8933 C CA . THR B 2 561 ? 97.26900 149.10800 78.41100 1.000 67.74000 561 THR B CA 1
ATOM 8934 C C . THR B 2 561 ? 98.40100 149.87900 79.08200 1.000 63.76000 561 THR B C 1
ATOM 8935 O O . THR B 2 561 ? 98.35500 151.11300 79.10800 1.000 63.49000 561 THR B O 1
ATOM 8939 N N . HIS B 2 562 ? 99.40700 149.19600 79.62700 1.000 60.00000 562 HIS B N 1
ATOM 8940 C CA . HIS B 2 562 ? 100.51500 149.87600 80.28600 1.000 62.02000 562 HIS B CA 1
ATOM 8941 C C . HIS B 2 562 ? 101.67100 150.20300 79.34800 1.000 64.90000 562 HIS B C 1
ATOM 8942 O O . HIS B 2 562 ? 102.39500 151.17700 79.58600 1.000 63.05000 562 HIS B O 1
ATOM 8949 N N . SER B 2 563 ? 101.86600 149.41100 78.29300 1.000 69.65000 563 SER B N 1
ATOM 8950 C CA . SER B 2 563 ? 102.93900 149.66300 77.33900 1.000 68.51000 563 SER B CA 1
ATOM 8951 C C . SER B 2 563 ? 102.62900 150.79700 76.37300 1.000 65.26000 563 SER B C 1
ATOM 8952 O O . SER B 2 563 ? 103.56100 151.41500 75.85000 1.000 66.65000 563 SER B O 1
ATOM 8955 N N . ARG B 2 564 ? 101.35400 151.09100 76.12900 1.000 57.03000 564 ARG B N 1
ATOM 8956 C CA . ARG B 2 564 ? 100.96300 152.00300 75.05700 1.000 52.29000 564 ARG B CA 1
ATOM 8957 C C . ARG B 2 564 ? 101.43300 151.48700 73.69900 1.000 49.03000 564 ARG B C 1
ATOM 8958 O O . ARG B 2 564 ? 101.89400 152.24600 72.84600 1.000 50.12000 564 ARG B O 1
ATOM 8966 N N . VAL B 2 565 ? 101.31200 150.17900 73.50000 1.000 51.49000 565 VAL B N 1
ATOM 8967 C CA . VAL B 2 565 ? 101.62800 149.53300 72.22800 1.000 58.15000 565 VAL B CA 1
ATOM 8968 C C . VAL B 2 565 ? 100.62800 150.00600 71.18000 1.000 58.73000 565 VAL B C 1
ATOM 8969 O O . VAL B 2 565 ? 99.41300 149.87700 71.38400 1.000 60.06000 565 VAL B O 1
ATOM 8973 N N . PRO B 2 566 ? 101.08000 150.55600 70.05700 1.000 61.50000 566 PRO B N 1
ATOM 8974 C CA . PRO B 2 566 ? 100.13600 150.95000 69.00200 1.000 61.74000 566 PRO B CA 1
ATOM 8975 C C . PRO B 2 566 ? 99.61100 149.78200 68.18400 1.000 63.70000 566 PRO B C 1
ATOM 8976 O O . PRO B 2 566 ? 98.49100 149.84200 67.66800 1.000 69.04000 566 PRO B O 1
ATOM 8980 N N . LEU B 2 567 ? 100.39700 148.71800 68.05500 1.000 66.28000 567 LEU B N 1
ATOM 8981 C CA . LEU B 2 567 ? 100.05700 147.61800 67.16400 1.000 66.99000 567 LEU B CA 1
ATOM 8982 C C . LEU B 2 567 ? 100.41500 146.29300 67.81600 1.000 72.38000 567 LEU B C 1
ATOM 8983 O O . LEU B 2 567 ? 101.46600 146.17100 68.45100 1.000 77.16000 567 LEU B O 1
ATOM 8988 N N . VAL B 2 568 ? 99.54900 145.29900 67.64200 1.000 70.10000 568 VAL B N 1
ATOM 8989 C CA . VAL B 2 568 ? 99.84300 143.92500 68.02600 1.000 66.33000 568 VAL B CA 1
ATOM 8990 C C . VAL B 2 568 ? 99.73800 143.03400 66.79900 1.000 64.80000 568 VAL B C 1
ATOM 8991 O O . VAL B 2 568 ? 98.89700 143.26100 65.92300 1.000 74.10000 568 VAL B O 1
ATOM 8995 N N . VAL B 2 569 ? 100.60100 142.02600 66.73800 1.000 55.54000 569 VAL B N 1
ATOM 8996 C CA . VAL B 2 569 ? 100.58600 141.01100 65.69300 1.000 59.13000 569 VAL B CA 1
ATOM 8997 C C . VAL B 2 569 ? 100.26900 139.66900 66.33800 1.000 63.99000 569 VAL B C 1
ATOM 8998 O O . VAL B 2 569 ? 100.86100 139.31500 67.36400 1.000 72.19000 569 VAL B O 1
ATOM 9002 N N . THR B 2 570 ? 99.33600 138.93000 65.74400 1.000 78.60000 570 THR B N 1
ATOM 9003 C CA . THR B 2 570 ? 98.90000 137.64900 66.27800 1.000 82.09000 570 THR B CA 1
ATOM 9004 C C . THR B 2 570 ? 98.62000 136.71500 65.11200 1.000 82.47000 570 THR B C 1
ATOM 9005 O O . THR B 2 570 ? 98.58500 137.13200 63.95200 1.000 83.02000 570 THR B O 1
ATOM 9009 N N . GLN B 2 571 ? 98.42000 135.43700 65.42200 1.000 92.79000 571 GLN B N 1
ATOM 9010 C CA . GLN B 2 571 ? 97.68900 134.58400 64.50100 1.000 93.94000 571 GLN B CA 1
ATOM 9011 C C . GLN B 2 571 ? 96.19100 134.86500 64.57300 1.000 93.89000 571 GLN B C 1
ATOM 9012 O O . GLN B 2 571 ? 95.68400 135.46500 65.52500 1.000 91.02000 571 GLN B O 1
ATOM 9018 N N . ASN B 2 572 ? 95.48200 134.42300 63.53200 1.000 92.37000 572 ASN B N 1
ATOM 9019 C CA . ASN B 2 572 ? 94.06100 134.73100 63.41600 1.000 91.53000 572 ASN B CA 1
ATOM 9020 C C . ASN B 2 572 ? 93.28600 134.26900 64.64300 1.000 88.51000 572 ASN B C 1
ATOM 9021 O O . ASN B 2 572 ? 92.50700 135.03300 65.22400 1.000 88.11000 572 ASN B O 1
ATOM 9026 N N . HIS B 2 573 ? 93.49200 133.01600 65.05700 1.000 83.58000 573 HIS B N 1
ATOM 9027 C CA . HIS B 2 573 ? 92.70800 132.45500 66.15300 1.000 87.74000 573 HIS B CA 1
ATOM 9028 C C . HIS B 2 573 ? 93.01800 133.10400 67.49500 1.000 86.85000 573 HIS B C 1
ATOM 9029 O O . HIS B 2 573 ? 92.19200 133.02500 68.41100 1.000 88.31000 573 HIS B O 1
ATOM 9036 N N . LEU B 2 574 ? 94.17700 133.73500 67.63400 1.000 75.63000 574 LEU B N 1
ATOM 9037 C CA . LEU B 2 574 ? 94.54700 134.41000 68.86900 1.000 76.37000 574 LEU B CA 1
ATOM 9038 C C . LEU B 2 574 ? 94.12300 135.87100 68.89700 1.000 78.12000 574 LEU B C 1
ATOM 9039 O O . LEU B 2 574 ? 94.21800 136.50600 69.95300 1.000 77.59000 574 LEU B O 1
ATOM 9044 N N . ARG B 2 575 ? 93.66400 136.41300 67.76700 1.000 83.42000 575 ARG B N 1
ATOM 9045 C CA . ARG B 2 575 ? 93.25600 137.81400 67.71200 1.000 86.23000 575 ARG B CA 1
ATOM 9046 C C . ARG B 2 575 ? 92.24200 138.15300 68.79800 1.000 81.92000 575 ARG B C 1
ATOM 9047 O O . ARG B 2 575 ? 92.32100 139.21700 69.42200 1.000 79.93000 575 ARG B O 1
ATOM 9055 N N . ALA B 2 576 ? 91.28600 137.25400 69.04800 1.000 77.77000 576 ALA B N 1
ATOM 9056 C CA . ALA B 2 576 ? 90.23400 137.54000 70.01600 1.000 78.69000 576 ALA B CA 1
ATOM 9057 C C . ALA B 2 576 ? 90.78300 137.79300 71.41300 1.000 78.20000 576 ALA B C 1
ATOM 9058 O O . ALA B 2 576 ? 90.07900 138.36500 72.25200 1.000 79.47000 576 ALA B O 1
ATOM 9060 N N . LYS B 2 577 ? 92.02100 137.38600 71.68200 1.000 73.36000 577 LYS B N 1
ATOM 9061 C CA . LYS B 2 577 ? 92.63800 137.71300 72.95800 1.000 75.89000 577 LYS B CA 1
ATOM 9062 C C . LYS B 2 577 ? 92.86600 139.20700 73.11400 1.000 75.84000 577 LYS B C 1
ATOM 9063 O O . LYS B 2 577 ? 92.96000 139.69200 74.24600 1.000 80.87000 577 LYS B O 1
ATOM 9069 N N . VAL B 2 578 ? 92.96100 139.94400 72.00900 1.000 70.28000 578 VAL B N 1
ATOM 9070 C CA . VAL B 2 578 ? 93.39000 141.33700 72.04200 1.000 75.60000 578 VAL B CA 1
ATOM 9071 C C . VAL B 2 578 ? 92.19000 142.24800 72.25700 1.000 76.74000 578 VAL B C 1
ATOM 9072 O O . VAL B 2 578 ? 91.77900 142.97800 71.34900 1.000 76.07000 578 VAL B O 1
ATOM 9076 N N . THR B 2 579 ? 91.62500 142.21700 73.46200 1.000 71.49000 579 THR B N 1
ATOM 9077 C CA . THR B 2 579 ? 90.38800 142.93600 73.74200 1.000 70.92000 579 THR B CA 1
ATOM 9078 C C . THR B 2 579 ? 90.57900 144.44400 73.80000 1.000 70.43000 579 THR B C 1
ATOM 9079 O O . THR B 2 579 ? 89.59100 145.16700 73.95500 1.000 68.45000 579 THR B O 1
ATOM 9083 N N . THR B 2 580 ? 91.80400 144.93500 73.67700 1.000 80.52000 580 THR B N 1
ATOM 9084 C CA . THR B 2 580 ? 92.04400 146.36600 73.74300 1.000 84.96000 580 THR B CA 1
ATOM 9085 C C . THR B 2 580 ? 91.63900 147.05500 72.44100 1.000 80.50000 580 THR B C 1
ATOM 9086 O O . THR B 2 580 ? 91.63000 146.43500 71.37400 1.000 76.28000 580 THR B O 1
ATOM 9090 N N . PRO B 2 581 ? 91.30800 148.34500 72.50700 1.000 74.62000 581 PRO B N 1
ATOM 9091 C CA . PRO B 2 581 ? 91.11000 149.12400 71.28100 1.000 73.02000 581 PRO B CA 1
ATOM 9092 C C . PRO B 2 581 ? 92.41700 149.42800 70.57100 1.000 74.22000 581 PRO B C 1
ATOM 9093 O O . PRO B 2 581 ? 92.88400 150.57100 70.57400 1.000 74.71000 581 PRO B O 1
ATOM 9097 N N . THR B 2 582 ? 93.01800 148.40800 69.96500 1.000 81.24000 582 THR B N 1
ATOM 9098 C CA . THR B 2 582 ? 94.25600 148.56800 69.21900 1.000 83.43000 582 THR B CA 1
ATOM 9099 C C . THR B 2 582 ? 94.20300 147.70000 67.97200 1.000 84.19000 582 THR B C 1
ATOM 9100 O O . THR B 2 582 ? 93.60200 146.62200 67.97000 1.000 84.05000 582 THR B O 1
ATOM 9104 N N . GLU B 2 583 ? 94.84200 148.18400 66.91100 1.000 85.22000 583 GLU B N 1
ATOM 9105 C CA . GLU B 2 583 ? 94.89000 147.43600 65.66400 1.000 83.74000 583 GLU B CA 1
ATOM 9106 C C . GLU B 2 583 ? 95.55900 146.08700 65.88300 1.000 81.99000 583 GLU B C 1
ATOM 9107 O O . GLU B 2 583 ? 96.55100 145.97300 66.60700 1.000 86.26000 583 GLU B O 1
ATOM 9113 N N . THR B 2 584 ? 95.00400 145.05800 65.25100 1.000 75.13000 584 THR B N 1
ATOM 9114 C CA . THR B 2 584 ? 95.41500 143.67400 65.47200 1.000 78.89000 584 THR B CA 1
ATOM 9115 C C . THR B 2 584 ? 95.57600 143.01200 64.10900 1.000 81.02000 584 THR B C 1
ATOM 9116 O O . THR B 2 584 ? 94.58600 142.68400 63.44800 1.000 85.23000 584 THR B O 1
ATOM 9120 N N . ILE B 2 585 ? 96.82300 142.82000 63.69100 1.000 80.40000 585 ILE B N 1
ATOM 9121 C CA . ILE B 2 585 ? 97.14600 142.38200 62.33900 1.000 79.88000 585 ILE B CA 1
ATOM 9122 C C . ILE B 2 585 ? 97.46600 140.89800 62.36800 1.000 80.24000 585 ILE B C 1
ATOM 9123 O O . ILE B 2 585 ? 98.27100 140.44000 63.18900 1.000 82.20000 585 ILE B O 1
ATOM 9128 N N . ASP B 2 586 ? 96.83800 140.14800 61.47100 1.000 89.83000 586 ASP B N 1
ATOM 9129 C CA . ASP B 2 586 ? 97.26100 138.78500 61.17800 1.000 91.86000 586 ASP B CA 1
ATOM 9130 C C . ASP B 2 586 ? 98.61400 138.80900 60.48000 1.000 90.41000 586 ASP B C 1
ATOM 9131 O O . ASP B 2 586 ? 98.77400 139.45500 59.44000 1.000 89.22000 586 ASP B O 1
ATOM 9136 N N . ILE B 2 587 ? 99.59300 138.11000 61.05900 1.000 86.90000 587 ILE B N 1
ATOM 9137 C CA . ILE B 2 587 ? 100.91400 138.02900 60.45100 1.000 85.82000 587 ILE B CA 1
ATOM 9138 C C . ILE B 2 587 ? 100.90100 137.28500 59.12700 1.000 84.26000 587 ILE B C 1
ATOM 9139 O O . ILE B 2 587 ? 101.90500 137.30000 58.40700 1.000 82.58000 587 ILE B O 1
ATOM 9144 N N . ASN B 2 588 ? 99.79400 136.62800 58.78900 1.000 93.87000 588 ASN B N 1
ATOM 9145 C CA . ASN B 2 588 ? 99.60900 136.01000 57.48300 1.000 96.21000 588 ASN B CA 1
ATOM 9146 C C . ASN B 2 588 ? 99.03200 136.96100 56.44100 1.000 99.22000 588 ASN B C 1
ATOM 9147 O O . ASN B 2 588 ? 98.79700 136.53400 55.30500 1.000 99.12000 588 ASN B O 1
ATOM 9152 N N . THR B 2 589 ? 98.78800 138.22300 56.79400 1.000 104.90000 589 THR B N 1
ATOM 9153 C CA . THR B 2 589 ? 98.07600 139.13300 55.90300 1.000 103.57000 589 THR B CA 1
ATOM 9154 C C . THR B 2 589 ? 98.70300 139.16100 54.51400 1.000 103.26000 589 THR B C 1
ATOM 9155 O O . THR B 2 589 ? 99.91500 139.33300 54.36500 1.000 103.64000 589 THR B O 1
ATOM 9159 N N . ALA B 2 590 ? 97.85700 138.99000 53.49500 1.000 104.16000 590 ALA B N 1
ATOM 9160 C CA . ALA B 2 590 ? 98.35500 138.84800 52.13100 1.000 105.04000 590 ALA B CA 1
ATOM 9161 C C . ALA B 2 590 ? 99.09700 140.09700 51.67400 1.000 106.13000 590 ALA B C 1
ATOM 9162 O O . ALA B 2 590 ? 100.08900 140.00700 50.94200 1.000 106.63000 590 ALA B O 1
ATOM 9164 N N . VAL B 2 591 ? 98.62900 141.27500 52.09500 1.000 110.34000 591 VAL B N 1
ATOM 9165 C CA . VAL B 2 591 ? 99.32100 142.51700 51.75900 1.000 111.51000 591 VAL B CA 1
ATOM 9166 C C . VAL B 2 591 ? 100.75900 142.50100 52.25500 1.000 112.01000 591 VAL B C 1
ATOM 9167 O O . VAL B 2 591 ? 101.64400 143.10200 51.63300 1.000 110.39000 591 VAL B O 1
ATOM 9171 N N . ILE B 2 592 ? 101.02200 141.82100 53.37100 1.000 108.37000 592 ILE B N 1
ATOM 9172 C CA . ILE B 2 592 ? 102.40100 141.68200 53.82600 1.000 107.09000 592 ILE B CA 1
ATOM 9173 C C . ILE B 2 592 ? 103.13300 140.60600 53.03300 1.000 107.52000 592 ILE B C 1
ATOM 9174 O O . ILE B 2 592 ? 104.33700 140.72600 52.78300 1.000 106.47000 592 ILE B O 1
ATOM 9179 N N . GLY B 2 593 ? 102.43100 139.54600 52.62900 1.000 114.85000 593 GLY B N 1
ATOM 9180 C CA . GLY B 2 593 ? 102.99500 138.61600 51.66700 1.000 115.08000 593 GLY B CA 1
ATOM 9181 C C . GLY B 2 593 ? 103.37800 139.27800 50.35900 1.000 116.31000 593 GLY B C 1
ATOM 9182 O O . GLY B 2 593 ? 104.30200 138.82900 49.67600 1.000 115.46000 593 GLY B O 1
ATOM 9183 N N . GLU B 2 594 ? 102.67700 140.34700 49.99300 1.000 116.88000 594 GLU B N 1
ATOM 9184 C CA . GLU B 2 594 ? 102.92700 141.09200 48.76700 1.000 115.76000 594 GLU B CA 1
ATOM 9185 C C . GLU B 2 594 ? 103.95300 142.20400 48.93800 1.000 115.92000 594 GLU B C 1
ATOM 9186 O O . GLU B 2 594 ? 104.29400 142.86600 47.95200 1.000 116.83000 594 GLU B O 1
ATOM 9192 N N . GLU B 2 595 ? 104.45000 142.42800 50.15000 1.000 112.21000 595 GLU B N 1
ATOM 9193 C CA . GLU B 2 595 ? 105.41900 143.48900 50.36900 1.000 113.24000 595 GLU B CA 1
ATOM 9194 C C . GLU B 2 595 ? 106.74900 143.16500 49.69000 1.000 114.02000 595 GLU B C 1
ATOM 9195 O O . GLU B 2 595 ? 107.05900 142.01400 49.37100 1.000 113.27000 595 GLU B O 1
ATOM 9201 N N . SER B 2 596 ? 107.53800 144.21500 49.47200 1.000 111.50000 596 SER B N 1
ATOM 9202 C CA . SER B 2 596 ? 108.83900 144.07600 48.83300 1.000 110.72000 596 SER B CA 1
ATOM 9203 C C . SER B 2 596 ? 109.81900 143.33000 49.73100 1.000 109.52000 596 SER B C 1
ATOM 9204 O O . SER B 2 596 ? 109.96700 143.65000 50.91400 1.000 108.82000 596 SER B O 1
ATOM 9207 N N . ARG B 2 597 ? 110.48600 142.33200 49.16200 1.000 104.22000 597 ARG B N 1
ATOM 9208 C CA . ARG B 2 597 ? 111.26200 141.36800 49.92700 1.000 104.41000 597 ARG B CA 1
ATOM 9209 C C . ARG B 2 597 ? 112.71200 141.79100 50.11300 1.000 104.47000 597 ARG B C 1
ATOM 9210 O O . ARG B 2 597 ? 113.41300 141.19700 50.93900 1.000 104.87000 597 ARG B O 1
ATOM 9218 N N . ALA B 2 598 ? 113.17700 142.79000 49.36800 1.000 100.18000 598 ALA B N 1
ATOM 9219 C CA . ALA B 2 598 ? 114.55700 143.22600 49.46800 1.000 101.05000 598 ALA B CA 1
ATOM 9220 C C . ALA B 2 598 ? 114.84700 143.85300 50.83100 1.000 100.20000 598 ALA B C 1
ATOM 9221 O O . ALA B 2 598 ? 113.93400 144.27500 51.54500 1.000 98.58000 598 ALA B O 1
ATOM 9223 N N . PRO B 2 599 ? 116.12100 143.91200 51.20900 1.000 93.11000 599 PRO B N 1
ATOM 9224 C CA . PRO B 2 599 ? 116.50500 144.50900 52.49300 1.000 89.93000 599 PRO B CA 1
ATOM 9225 C C . PRO B 2 599 ? 115.87400 145.87200 52.73000 1.000 87.03000 599 PRO B C 1
ATOM 9226 O O . PRO B 2 599 ? 115.93600 146.76400 51.88200 1.000 87.93000 599 PRO B O 1
ATOM 9230 N N . ILE B 2 600 ? 115.25700 146.02600 53.89800 1.000 83.28000 600 ILE B N 1
ATOM 9231 C CA . ILE B 2 600 ? 114.91300 147.35100 54.39400 1.000 85.24000 600 ILE B CA 1
ATOM 9232 C C . ILE B 2 600 ? 116.13800 147.98300 55.04900 1.000 85.76000 600 ILE B C 1
ATOM 9233 O O . ILE B 2 600 ? 117.12400 147.31400 55.36600 1.000 85.91000 600 ILE B O 1
ATOM 9238 N N . GLU B 2 601 ? 116.08000 149.29600 55.24100 1.000 81.82000 601 GLU B N 1
ATOM 9239 C CA . GLU B 2 601 ? 117.23200 150.04200 55.72800 1.000 82.79000 601 GLU B CA 1
ATOM 9240 C C . GLU B 2 601 ? 117.30200 150.03900 57.25100 1.000 83.18000 601 GLU B C 1
ATOM 9241 O O . GLU B 2 601 ? 116.28400 149.97200 57.94400 1.000 84.12000 601 GLU B O 1
ATOM 9247 N N . SER B 2 602 ? 118.53100 150.11500 57.76500 1.000 81.58000 602 SER B N 1
ATOM 9248 C CA . SER B 2 602 ? 118.79200 150.18000 59.20400 1.000 81.38000 602 SER B CA 1
ATOM 9249 C C . SER B 2 602 ? 118.52200 151.59600 59.71200 1.000 77.21000 602 SER B C 1
ATOM 9250 O O . SER B 2 602 ? 119.41700 152.33400 60.13100 1.000 76.61000 602 SER B O 1
ATOM 9253 N N . LEU B 2 603 ? 117.24700 151.97200 59.66900 1.000 77.80000 603 LEU B N 1
ATOM 9254 C CA . LEU B 2 603 ? 116.83400 153.32200 60.03100 1.000 79.67000 603 LEU B CA 1
ATOM 9255 C C . LEU B 2 603 ? 116.73800 153.50200 61.54200 1.000 81.82000 603 LEU B C 1
ATOM 9256 O O . LEU B 2 603 ? 115.72100 153.99100 62.04400 1.000 82.36000 603 LEU B O 1
ATOM 9261 N N . ASN B 2 604 ? 117.77800 153.11600 62.27900 1.000 75.32000 604 ASN B N 1
ATOM 9262 C CA . ASN B 2 604 ? 117.78900 153.34000 63.71700 1.000 72.60000 604 ASN B CA 1
ATOM 9263 C C . ASN B 2 604 ? 119.22100 153.46000 64.21800 1.000 71.12000 604 ASN B C 1
ATOM 9264 O O . ASN B 2 604 ? 120.17200 153.02600 63.56400 1.000 72.44000 604 ASN B O 1
ATOM 9269 N N . GLN B 2 605 ? 119.35600 154.06100 65.40100 1.000 65.67000 605 GLN B N 1
ATOM 9270 C CA . GLN B 2 605 ? 120.62800 154.34400 66.04300 1.000 64.83000 605 GLN B CA 1
ATOM 9271 C C . GLN B 2 605 ? 121.10900 153.14700 66.84700 1.000 63.81000 605 GLN B C 1
ATOM 9272 O O . GLN B 2 605 ? 120.32600 152.26300 67.20400 1.000 64.65000 605 GLN B O 1
ATOM 9278 N N . PRO B 2 606 ? 122.41000 153.08900 67.14300 1.000 70.17000 606 PRO B N 1
ATOM 9279 C CA . PRO B 2 606 ? 122.95900 151.92800 67.86400 1.000 66.10000 606 PRO B CA 1
ATOM 9280 C C . PRO B 2 606 ? 122.42400 151.74400 69.27500 1.000 62.58000 606 PRO B C 1
ATOM 9281 O O . PRO B 2 606 ? 122.77600 150.74400 69.91100 1.000 64.59000 606 PRO B O 1
ATOM 9285 N N . HIS B 2 607 ? 121.60700 152.66000 69.79400 1.000 61.48000 607 HIS B N 1
ATOM 9286 C CA . HIS B 2 607 ? 121.29000 152.67300 71.21800 1.000 63.18000 607 HIS B CA 1
ATOM 9287 C C . HIS B 2 607 ? 119.79700 152.60200 71.52800 1.000 62.80000 607 HIS B C 1
ATOM 9288 O O . HIS B 2 607 ? 119.41100 152.82900 72.68000 1.000 59.57000 607 HIS B O 1
ATOM 9295 N N . ASP B 2 608 ? 118.94700 152.30300 70.55100 1.000 66.20000 608 ASP B N 1
ATOM 9296 C CA . ASP B 2 608 ? 117.51800 152.38600 70.80300 1.000 65.44000 608 ASP B CA 1
ATOM 9297 C C . ASP B 2 608 ? 117.00200 151.11800 71.48100 1.000 65.82000 608 ASP B C 1
ATOM 9298 O O . ASP B 2 608 ? 117.65600 150.07300 71.49200 1.000 65.96000 608 ASP B O 1
ATOM 9303 N N . LEU B 2 609 ? 115.80600 151.23000 72.05600 1.000 66.06000 609 LEU B N 1
ATOM 9304 C CA . LEU B 2 609 ? 115.12900 150.09200 72.66600 1.000 64.77000 609 LEU B CA 1
ATOM 9305 C C . LEU B 2 609 ? 114.64100 149.11800 71.60100 1.000 60.10000 609 LEU B C 1
ATOM 9306 O O . LEU B 2 609 ? 114.39400 149.49500 70.45400 1.000 63.72000 609 LEU B O 1
ATOM 9311 N N . PHE B 2 610 ? 114.51200 147.84900 71.98400 1.000 56.05000 610 PHE B N 1
ATOM 9312 C CA . PHE B 2 610 ? 114.06700 146.85000 71.02000 1.000 61.15000 610 PHE B CA 1
ATOM 9313 C C . PHE B 2 610 ? 113.29100 145.68800 71.62700 1.000 68.49000 610 PHE B C 1
ATOM 9314 O O . PHE B 2 610 ? 112.85800 144.81300 70.87200 1.000 73.26000 610 PHE B O 1
ATOM 9322 N N . TYR B 2 611 ? 113.09400 145.63700 72.94400 1.000 62.25000 611 TYR B N 1
ATOM 9323 C CA . TYR B 2 611 ? 112.50600 144.46000 73.58100 1.000 55.49000 611 TYR B CA 1
ATOM 9324 C C . TYR B 2 611 ? 112.00500 144.82400 74.97000 1.000 54.78000 611 TYR B C 1
ATOM 9325 O O . TYR B 2 611 ? 112.80100 145.22700 75.82500 1.000 60.48000 611 TYR B O 1
ATOM 9334 N N . ILE B 2 612 ? 110.69800 144.67800 75.19800 1.000 46.57000 612 ILE B N 1
ATOM 9335 C CA . ILE B 2 612 ? 110.08300 144.84600 76.51300 1.000 45.60000 612 ILE B CA 1
ATOM 9336 C C . ILE B 2 612 ? 109.51200 143.51600 76.99300 1.000 49.75000 612 ILE B C 1
ATOM 9337 O O . ILE B 2 612 ? 108.76700 142.85000 76.26400 1.000 53.50000 612 ILE B O 1
ATOM 9342 N N . ILE B 2 613 ? 109.86300 143.13300 78.21900 1.000 46.14000 613 ILE B N 1
ATOM 9343 C CA . ILE B 2 613 ? 109.23200 142.03400 78.94000 1.000 39.77000 613 ILE B CA 1
ATOM 9344 C C . ILE B 2 613 ? 108.90900 142.49800 80.35400 1.000 52.10000 613 ILE B C 1
ATOM 9345 O O . ILE B 2 613 ? 109.62800 143.31700 80.93400 1.000 51.80000 613 ILE B O 1
ATOM 9350 N N . TYR B 2 614 ? 107.82600 141.96500 80.91300 1.000 61.01000 614 TYR B N 1
ATOM 9351 C CA . TYR B 2 614 ? 107.35700 142.35900 82.23500 1.000 57.03000 614 TYR B CA 1
ATOM 9352 C C . TYR B 2 614 ? 107.75600 141.30200 83.25500 1.000 57.50000 614 TYR B C 1
ATOM 9353 O O . TYR B 2 614 ? 107.46600 140.11500 83.07200 1.000 60.48000 614 TYR B O 1
ATOM 9362 N N . THR B 2 615 ? 108.41800 141.73300 84.32300 1.000 52.70000 615 THR B N 1
ATOM 9363 C CA . THR B 2 615 ? 108.77400 140.85100 85.42300 1.000 58.47000 615 THR B CA 1
ATOM 9364 C C . THR B 2 615 ? 107.70400 140.88100 86.50900 1.000 64.49000 615 THR B C 1
ATOM 9365 O O . THR B 2 615 ? 107.02600 141.89000 86.71400 1.000 64.08000 615 THR B O 1
ATOM 9369 N N . SER B 2 616 ? 107.56100 139.75600 87.20600 1.000 66.78000 616 SER B N 1
ATOM 9370 C CA . SER B 2 616 ? 106.94400 139.75100 88.52300 1.000 58.27000 616 SER B CA 1
ATOM 9371 C C . SER B 2 616 ? 107.88200 140.39500 89.54500 1.000 63.17000 616 SER B C 1
ATOM 9372 O O . SER B 2 616 ? 108.98000 140.85600 89.22200 1.000 67.53000 616 SER B O 1
ATOM 9375 N N . GLY B 2 617 ? 107.44200 140.43000 90.79800 1.000 71.89000 617 GLY B N 1
ATOM 9376 C CA . GLY B 2 617 ? 108.25200 141.04000 91.84200 1.000 71.52000 617 GLY B CA 1
ATOM 9377 C C . GLY B 2 617 ? 107.47200 141.21300 93.12900 1.000 74.90000 617 GLY B C 1
ATOM 9378 O O . GLY B 2 617 ? 106.61500 140.39100 93.47000 1.000 73.77000 617 GLY B O 1
ATOM 9379 N N . THR B 2 618 ? 107.78900 142.29400 93.84300 1.000 88.20000 618 THR B N 1
ATOM 9380 C CA . THR B 2 618 ? 107.07200 142.63800 95.06500 1.000 88.16000 618 THR B CA 1
ATOM 9381 C C . THR B 2 618 ? 105.81600 143.46100 94.81200 1.000 84.26000 618 THR B C 1
ATOM 9382 O O . THR B 2 618 ? 104.88200 143.41200 95.62100 1.000 80.23000 618 THR B O 1
ATOM 9386 N N . THR B 2 619 ? 105.76800 144.21800 93.72000 1.000 83.69000 619 THR B N 1
ATOM 9387 C CA . THR B 2 619 ? 104.53400 144.87400 93.31100 1.000 83.94000 619 THR B CA 1
ATOM 9388 C C . THR B 2 619 ? 103.57700 143.86700 92.69200 1.000 84.00000 619 THR B C 1
ATOM 9389 O O . THR B 2 619 ? 103.99200 142.94500 91.98500 1.000 82.69000 619 THR B O 1
ATOM 9393 N N . GLY B 2 620 ? 102.28400 144.04800 92.96300 1.000 79.10000 620 GLY B N 1
ATOM 9394 C CA . GLY B 2 620 ? 101.28300 143.29500 92.23200 1.000 78.03000 620 GLY B CA 1
ATOM 9395 C C . GLY B 2 620 ? 101.27400 143.62700 90.75400 1.000 80.55000 620 GLY B C 1
ATOM 9396 O O . GLY B 2 620 ? 100.98200 142.76500 89.92100 1.000 78.51000 620 GLY B O 1
ATOM 9397 N N . GLN B 2 621 ? 101.58500 144.86900 90.41100 1.000 73.35000 621 GLN B N 1
ATOM 9398 C CA . GLN B 2 621 ? 101.79800 145.24400 89.01900 1.000 68.76000 621 GLN B CA 1
ATOM 9399 C C . GLN B 2 621 ? 103.12600 144.69300 88.52000 1.000 64.39000 621 GLN B C 1
ATOM 9400 O O . GLN B 2 621 ? 104.17700 145.05100 89.06600 1.000 60.88000 621 GLN B O 1
ATOM 9406 N N . PRO B 2 622 ? 103.13800 143.83300 87.50300 1.000 57.96000 622 PRO B N 1
ATOM 9407 C CA . PRO B 2 622 ? 104.37900 143.61200 86.76100 1.000 60.84000 622 PRO B CA 1
ATOM 9408 C C . PRO B 2 622 ? 104.88400 144.92700 86.19200 1.000 70.00000 622 PRO B C 1
ATOM 9409 O O . PRO B 2 622 ? 104.10500 145.79800 85.79800 1.000 69.59000 622 PRO B O 1
ATOM 9413 N N . LYS B 2 623 ? 106.20400 145.06800 86.14900 1.000 63.30000 623 LYS B N 1
ATOM 9414 C CA . LYS B 2 623 ? 106.84300 146.23800 85.56700 1.000 50.09000 623 LYS B CA 1
ATOM 9415 C C . LYS B 2 623 ? 107.53100 145.86200 84.26800 1.000 44.95000 623 LYS B C 1
ATOM 9416 O O . LYS B 2 623 ? 108.27200 144.87600 84.21200 1.000 56.51000 623 LYS B O 1
ATOM 9422 N N . GLY B 2 624 ? 107.28000 146.65200 83.23000 1.000 52.91000 624 GLY B N 1
ATOM 9423 C CA . GLY B 2 624 ? 107.89500 146.43300 81.94000 1.000 65.55000 624 GLY B CA 1
ATOM 9424 C C . GLY B 2 624 ? 109.36300 146.79900 81.92200 1.000 69.02000 624 GLY B C 1
ATOM 9425 O O . GLY B 2 624 ? 109.72300 147.97400 82.03900 1.000 69.38000 624 GLY B O 1
ATOM 9426 N N . VAL B 2 625 ? 110.21700 145.79500 81.77400 1.000 59.87000 625 VAL B N 1
ATOM 9427 C CA . VAL B 2 625 ? 111.65300 145.98900 81.62800 1.000 52.95000 625 VAL B CA 1
ATOM 9428 C C . VAL B 2 625 ? 111.99600 145.87100 80.15500 1.000 46.54000 625 VAL B C 1
ATOM 9429 O O . VAL B 2 625 ? 111.39800 145.07200 79.42500 1.000 50.88000 625 VAL B O 1
ATOM 9433 N N . MET B 2 626 ? 112.95800 146.67100 79.71600 1.000 47.34000 626 MET B N 1
ATOM 9434 C CA . MET B 2 626 ? 113.24800 146.86600 78.30700 1.000 54.06000 626 MET B CA 1
ATOM 9435 C C . MET B 2 626 ? 114.74800 146.77500 78.09000 1.000 57.95000 626 MET B C 1
ATOM 9436 O O . MET B 2 626 ? 115.53100 147.31200 78.87900 1.000 64.98000 626 MET B O 1
ATOM 9441 N N . LEU B 2 627 ? 115.14500 146.09500 77.01800 1.000 57.37000 627 LEU B N 1
ATOM 9442 C CA . LEU B 2 627 ? 116.55000 145.88600 76.69400 1.000 60.35000 627 LEU B CA 1
ATOM 9443 C C . LEU B 2 627 ? 116.93900 146.77200 75.51900 1.000 53.11000 627 LEU B C 1
ATOM 9444 O O . LEU B 2 627 ? 116.32900 146.69600 74.44900 1.000 52.90000 627 LEU B O 1
ATOM 9449 N N . GLU B 2 628 ? 117.96900 147.58800 75.71900 1.000 64.95000 628 GLU B N 1
ATOM 9450 C CA . GLU B 2 628 ? 118.59600 148.31900 74.62900 1.000 66.15000 628 GLU B CA 1
ATOM 9451 C C . GLU B 2 628 ? 119.39900 147.38200 73.73500 1.000 67.17000 628 GLU B C 1
ATOM 9452 O O . GLU B 2 628 ? 119.89100 146.33600 74.16900 1.000 69.67000 628 GLU B O 1
ATOM 9458 N N . HIS B 2 629 ? 119.51800 147.76900 72.46300 1.000 57.67000 629 HIS B N 1
ATOM 9459 C CA . HIS B 2 629 ? 120.27600 146.97400 71.50600 1.000 49.30000 629 HIS B CA 1
ATOM 9460 C C . HIS B 2 629 ? 121.67900 146.67500 72.00600 1.000 48.85000 629 HIS B C 1
ATOM 9461 O O . HIS B 2 629 ? 122.21600 145.59200 71.74500 1.000 58.61000 629 HIS B O 1
ATOM 9468 N N . ARG B 2 630 ? 122.28400 147.60900 72.73700 1.000 35.32000 630 ARG B N 1
ATOM 9469 C CA . ARG B 2 630 ? 123.64200 147.38900 73.20900 1.000 37.16000 630 ARG B CA 1
ATOM 9470 C C . ARG B 2 630 ? 123.71100 146.26100 74.22400 1.000 50.19000 630 ARG B C 1
ATOM 9471 O O . ARG B 2 630 ? 124.70300 145.52500 74.25800 1.000 57.51000 630 ARG B O 1
ATOM 9479 N N . ASN B 2 631 ? 122.64200 146.05100 74.99300 1.000 61.56000 631 ASN B N 1
ATOM 9480 C CA . ASN B 2 631 ? 122.66500 145.01600 76.02100 1.000 59.75000 631 ASN B CA 1
ATOM 9481 C C . ASN B 2 631 ? 122.77100 143.62900 75.39900 1.000 47.30000 631 ASN B C 1
ATOM 9482 O O . ASN B 2 631 ? 123.57600 142.80100 75.83800 1.000 48.61000 631 ASN B O 1
ATOM 9487 N N . MET B 2 632 ? 121.97400 143.35600 74.37100 1.000 45.63000 632 MET B N 1
ATOM 9488 C CA . MET B 2 632 ? 122.02700 142.04500 73.73900 1.000 51.02000 632 MET B CA 1
ATOM 9489 C C . MET B 2 632 ? 123.23000 141.93000 72.81000 1.000 48.47000 632 MET B C 1
ATOM 9490 O O . MET B 2 632 ? 123.83500 140.85200 72.69800 1.000 58.94000 632 MET B O 1
ATOM 9495 N N . ALA B 2 633 ? 123.55000 143.00800 72.08900 1.000 40.18000 633 ALA B N 1
ATOM 9496 C CA . ALA B 2 633 ? 124.72900 142.97100 71.23700 1.000 51.81000 633 ALA B CA 1
ATOM 9497 C C . ALA B 2 633 ? 125.98100 142.63800 72.03800 1.000 54.06000 633 ALA B C 1
ATOM 9498 O O . ALA B 2 633 ? 126.83100 141.86600 71.57900 1.000 60.63000 633 ALA B O 1
ATOM 9500 N N . ASN B 2 634 ? 126.11100 143.19600 73.24700 1.000 44.10000 634 ASN B N 1
ATOM 9501 C CA . ASN B 2 634 ? 127.25000 142.85100 74.08800 1.000 40.36000 634 ASN B CA 1
ATOM 9502 C C . ASN B 2 634 ? 127.27900 141.36300 74.39800 1.000 50.40000 634 ASN B C 1
ATOM 9503 O O . ASN B 2 634 ? 128.35000 140.74500 74.42400 1.000 58.42000 634 ASN B O 1
ATOM 9508 N N . LEU B 2 635 ? 126.10800 140.77100 74.63600 1.000 49.50000 635 LEU B N 1
ATOM 9509 C CA . LEU B 2 635 ? 126.05400 139.35000 74.95000 1.000 41.45000 635 LEU B CA 1
ATOM 9510 C C . LEU B 2 635 ? 126.53100 138.51300 73.78300 1.000 46.33000 635 LEU B C 1
ATOM 9511 O O . LEU B 2 635 ? 127.28400 137.55300 73.96400 1.000 55.78000 635 LEU B O 1
ATOM 9516 N N . MET B 2 636 ? 126.04000 138.81900 72.58400 1.000 45.12000 636 MET B N 1
ATOM 9517 C CA . MET B 2 636 ? 126.22700 137.88400 71.47800 1.000 47.69000 636 MET B CA 1
ATOM 9518 C C . MET B 2 636 ? 127.70200 137.72200 71.12400 1.000 50.03000 636 MET B C 1
ATOM 9519 O O . MET B 2 636 ? 128.18900 136.59700 70.93200 1.000 50.34000 636 MET B O 1
ATOM 9524 N N . HIS B 2 637 ? 128.44000 138.83200 71.06900 1.000 57.84000 637 HIS B N 1
ATOM 9525 C CA . HIS B 2 637 ? 129.86300 138.75600 70.75900 1.000 62.47000 637 HIS B CA 1
ATOM 9526 C C . HIS B 2 637 ? 130.64300 138.02300 71.84400 1.000 64.46000 637 HIS B C 1
ATOM 9527 O O . HIS B 2 637 ? 131.53200 137.22400 71.53500 1.000 67.39000 637 HIS B O 1
ATOM 9534 N N . PHE B 2 638 ? 130.35000 138.29900 73.11700 1.000 55.15000 638 PHE B N 1
ATOM 9535 C CA . PHE B 2 638 ? 130.99500 137.55300 74.19400 1.000 53.75000 638 PHE B CA 1
ATOM 9536 C C . PHE B 2 638 ? 130.70400 136.06100 74.09500 1.000 56.62000 638 PHE B C 1
ATOM 9537 O O . PHE B 2 638 ? 131.59900 135.22800 74.28900 1.000 64.04000 638 PHE B O 1
ATOM 9545 N N . THR B 2 639 ? 129.45500 135.70700 73.79500 1.000 56.54000 639 THR B N 1
ATOM 9546 C CA . THR B 2 639 ? 129.07400 134.30200 73.72100 1.000 60.72000 639 THR B CA 1
ATOM 9547 C C . THR B 2 639 ? 129.80600 133.60100 72.59200 1.000 59.01000 639 THR B C 1
ATOM 9548 O O . THR B 2 639 ? 130.20000 132.43600 72.72400 1.000 63.38000 639 THR B O 1
ATOM 9552 N N . PHE B 2 640 ? 129.99900 134.29400 71.47200 1.000 58.49000 640 PHE B N 1
ATOM 9553 C CA . PHE B 2 640 ? 130.82900 133.73800 70.41000 1.000 63.85000 640 PHE B CA 1
ATOM 9554 C C . PHE B 2 640 ? 132.28300 133.60200 70.85000 1.000 66.57000 640 PHE B C 1
ATOM 9555 O O . PHE B 2 640 ? 132.88600 132.53100 70.72200 1.000 64.69000 640 PHE B O 1
ATOM 9563 N N . ASP B 2 641 ? 132.85900 134.68200 71.38100 1.000 67.40000 641 ASP B N 1
ATOM 9564 C CA . ASP B 2 641 ? 134.28400 134.70900 71.70300 1.000 59.95000 641 ASP B CA 1
ATOM 9565 C C . ASP B 2 641 ? 134.67500 133.64000 72.71600 1.000 60.16000 641 ASP B C 1
ATOM 9566 O O . ASP B 2 641 ? 135.68600 132.94900 72.54100 1.000 65.24000 641 ASP B O 1
ATOM 9571 N N . GLN B 2 642 ? 133.89200 133.48000 73.78600 1.000 56.79000 642 GLN B N 1
ATOM 9572 C CA . GLN B 2 642 ? 134.41800 132.80500 74.96800 1.000 60.52000 642 GLN B CA 1
ATOM 9573 C C . GLN B 2 642 ? 133.54400 131.66200 75.47500 1.000 65.45000 642 GLN B C 1
ATOM 9574 O O . GLN B 2 642 ? 133.73300 131.21200 76.60900 1.000 65.06000 642 GLN B O 1
ATOM 9580 N N . THR B 2 643 ? 132.59900 131.17100 74.67800 1.000 73.35000 643 THR B N 1
ATOM 9581 C CA . THR B 2 643 ? 131.72900 130.10900 75.17100 1.000 72.56000 643 THR B CA 1
ATOM 9582 C C . THR B 2 643 ? 131.69400 128.93700 74.20000 1.000 71.60000 643 THR B C 1
ATOM 9583 O O . THR B 2 643 ? 132.52100 128.85800 73.28600 1.000 74.48000 643 THR B O 1
ATOM 9587 N N . ASN B 2 644 ? 130.75000 128.01400 74.38800 1.000 62.89000 644 ASN B N 1
ATOM 9588 C CA . ASN B 2 644 ? 130.75400 126.77500 73.61900 1.000 63.94000 644 ASN B CA 1
ATOM 9589 C C . ASN B 2 644 ? 129.41000 126.51400 72.95200 1.000 62.44000 644 ASN B C 1
ATOM 9590 O O . ASN B 2 644 ? 129.03000 125.36100 72.74000 1.000 59.53000 644 ASN B O 1
ATOM 9595 N N . ILE B 2 645 ? 128.67600 127.57700 72.63000 1.000 71.84000 645 ILE B N 1
ATOM 9596 C CA . ILE B 2 645 ? 127.73000 127.52200 71.52600 1.000 75.09000 645 ILE B CA 1
ATOM 9597 C C . ILE B 2 645 ? 128.50900 127.38100 70.22700 1.000 78.17000 645 ILE B C 1
ATOM 9598 O O . ILE B 2 645 ? 129.60900 127.92900 70.07300 1.000 81.69000 645 ILE B O 1
ATOM 9603 N N . ALA B 2 646 ? 127.94300 126.64600 69.27500 1.000 97.94000 646 ALA B N 1
ATOM 9604 C CA . ALA B 2 646 ? 128.62700 126.42900 68.01000 1.000 102.60000 646 ALA B CA 1
ATOM 9605 C C . ALA B 2 646 ? 127.65500 126.55900 66.84700 1.000 103.32000 646 ALA B C 1
ATOM 9606 O O . ALA B 2 646 ? 126.43400 126.47600 67.00800 1.000 101.08000 646 ALA B O 1
ATOM 9608 N N . PHE B 2 647 ? 128.23300 126.77400 65.66300 1.000 103.90000 647 PHE B N 1
ATOM 9609 C CA . PHE B 2 647 ? 127.44700 127.10200 64.47800 1.000 102.45000 647 PHE B CA 1
ATOM 9610 C C . PHE B 2 647 ? 126.49000 125.97100 64.13100 1.000 103.25000 647 PHE B C 1
ATOM 9611 O O . PHE B 2 647 ? 125.29000 126.19000 63.93500 1.000 100.67000 647 PHE B O 1
ATOM 9619 N N . HIS B 2 648 ? 127.00900 124.75000 64.05600 1.000 109.55000 648 HIS B N 1
ATOM 9620 C CA . HIS B 2 648 ? 126.28900 123.60900 63.50700 1.000 109.05000 648 HIS B CA 1
ATOM 9621 C C . HIS B 2 648 ? 125.32100 122.97800 64.49800 1.000 107.69000 648 HIS B C 1
ATOM 9622 O O . HIS B 2 648 ? 124.79400 121.89600 64.21700 1.000 110.55000 648 HIS B O 1
ATOM 9629 N N . GLU B 2 649 ? 125.06900 123.61300 65.63700 1.000 94.90000 649 GLU B N 1
ATOM 9630 C CA . GLU B 2 649 ? 124.33900 122.94200 66.69800 1.000 97.53000 649 GLU B CA 1
ATOM 9631 C C . GLU B 2 649 ? 122.83500 123.06500 66.47500 1.000 97.87000 649 GLU B C 1
ATOM 9632 O O . GLU B 2 649 ? 122.35400 123.93500 65.74500 1.000 98.79000 649 GLU B O 1
ATOM 9638 N N . LYS B 2 650 ? 122.09100 122.16600 67.11500 1.000 95.19000 650 LYS B N 1
ATOM 9639 C CA . LYS B 2 650 ? 120.63700 122.13300 67.03300 1.000 97.19000 650 LYS B CA 1
ATOM 9640 C C . LYS B 2 650 ? 120.04600 122.39300 68.41300 1.000 95.85000 650 LYS B C 1
ATOM 9641 O O . LYS B 2 650 ? 120.39900 121.70800 69.37900 1.000 96.45000 650 LYS B O 1
ATOM 9647 N N . VAL B 2 651 ? 119.14900 123.37500 68.50600 1.000 81.03000 651 VAL B N 1
ATOM 9648 C CA . VAL B 2 651 ? 118.74800 123.94100 69.79000 1.000 78.96000 651 VAL B CA 1
ATOM 9649 C C . VAL B 2 651 ? 117.23300 124.09900 69.81100 1.000 80.78000 651 VAL B C 1
ATOM 9650 O O . VAL B 2 651 ? 116.64400 124.61800 68.85800 1.000 83.33000 651 VAL B O 1
ATOM 9654 N N . LEU B 2 652 ? 116.60500 123.64500 70.89300 1.000 80.42000 652 LEU B N 1
ATOM 9655 C CA . LEU B 2 652 ? 115.18900 123.89700 71.12300 1.000 80.74000 652 LEU B CA 1
ATOM 9656 C C . LEU B 2 652 ? 114.99000 125.29000 71.70500 1.000 82.63000 652 LEU B C 1
ATOM 9657 O O . LEU B 2 652 ? 115.71900 125.70900 72.60800 1.000 85.83000 652 LEU B O 1
ATOM 9662 N N . GLN B 2 653 ? 113.99400 126.01000 71.18500 1.000 74.36000 653 GLN B N 1
ATOM 9663 C CA . GLN B 2 653 ? 113.38200 127.12400 71.91200 1.000 73.07000 653 GLN B CA 1
ATOM 9664 C C . GLN B 2 653 ? 112.27900 126.59200 72.82300 1.000 80.99000 653 GLN B C 1
ATOM 9665 O O . GLN B 2 653 ? 111.09200 126.59500 72.49200 1.000 86.18000 653 GLN B O 1
ATOM 9671 N N . TYR B 2 654 ? 112.69400 126.12100 74.00100 1.000 76.13000 654 TYR B N 1
ATOM 9672 C CA . TYR B 2 654 ? 111.77400 125.42300 74.89400 1.000 70.66000 654 TYR B CA 1
ATOM 9673 C C . TYR B 2 654 ? 110.98000 126.38400 75.77300 1.000 70.78000 654 TYR B C 1
ATOM 9674 O O . TYR B 2 654 ? 109.76200 126.23800 75.92000 1.000 74.36000 654 TYR B O 1
ATOM 9683 N N . THR B 2 655 ? 111.64700 127.37500 76.36100 1.000 62.74000 655 THR B N 1
ATOM 9684 C CA . THR B 2 655 ? 111.01100 128.20600 77.37400 1.000 64.41000 655 THR B CA 1
ATOM 9685 C C . THR B 2 655 ? 109.80000 128.95400 76.81800 1.000 60.44000 655 THR B C 1
ATOM 9686 O O . THR B 2 655 ? 109.59300 129.06300 75.60800 1.000 63.13000 655 THR B O 1
ATOM 9690 N N . THR B 2 656 ? 108.98400 129.45800 77.74400 1.000 61.16000 656 THR B N 1
ATOM 9691 C CA . THR B 2 656 ? 107.66900 130.00700 77.44000 1.000 62.56000 656 THR B CA 1
ATOM 9692 C C . THR B 2 656 ? 107.71700 131.43000 76.89800 1.000 60.61000 656 THR B C 1
ATOM 9693 O O . THR B 2 656 ? 106.96700 132.29300 77.36300 1.000 65.87000 656 THR B O 1
ATOM 9697 N N . CYS B 2 657 ? 108.59100 131.68900 75.92900 1.000 60.26000 657 CYS B N 1
ATOM 9698 C CA . CYS B 2 657 ? 108.44400 132.82300 75.01400 1.000 61.40000 657 CYS B CA 1
ATOM 9699 C C . CYS B 2 657 ? 108.13500 134.13600 75.73100 1.000 55.61000 657 CYS B C 1
ATOM 9700 O O . CYS B 2 657 ? 107.54200 135.04200 75.14000 1.000 53.87000 657 CYS B O 1
ATOM 9703 N N . SER B 2 658 ? 108.50200 134.27000 77.00900 1.000 45.75000 658 SER B N 1
ATOM 9704 C CA . SER B 2 658 ? 108.23800 135.53600 77.68600 1.000 42.55000 658 SER B CA 1
ATOM 9705 C C . SER B 2 658 ? 109.18700 135.83300 78.84100 1.000 37.00000 658 SER B C 1
ATOM 9706 O O . SER B 2 658 ? 108.84500 136.65400 79.69700 1.000 42.29000 658 SER B O 1
ATOM 9709 N N . PHE B 2 659 ? 110.35100 135.19800 78.90700 1.000 47.22000 659 PHE B N 1
ATOM 9710 C CA . PHE B 2 659 ? 111.32600 135.52500 79.93400 1.000 52.11000 659 PHE B CA 1
ATOM 9711 C C . PHE B 2 659 ? 112.71800 135.56500 79.32600 1.000 64.57000 659 PHE B C 1
ATOM 9712 O O . PHE B 2 659 ? 113.02300 134.84200 78.37300 1.000 68.57000 659 PHE B O 1
ATOM 9720 N N . ASP B 2 660 ? 113.56100 136.42500 79.90300 1.000 64.15000 660 ASP B N 1
ATOM 9721 C CA . ASP B 2 660 ? 114.66100 137.03700 79.16300 1.000 66.83000 660 ASP B CA 1
ATOM 9722 C C . ASP B 2 660 ? 115.49600 136.01600 78.39800 1.000 65.22000 660 ASP B C 1
ATOM 9723 O O . ASP B 2 660 ? 115.96600 136.29400 77.28900 1.000 63.82000 660 ASP B O 1
ATOM 9728 N N . VAL B 2 661 ? 115.69200 134.82800 78.97300 1.000 55.90000 661 VAL B N 1
ATOM 9729 C CA . VAL B 2 661 ? 116.54600 133.83000 78.33700 1.000 54.16000 661 VAL B CA 1
ATOM 9730 C C . VAL B 2 661 ? 115.97600 133.36000 77.00800 1.000 48.88000 661 VAL B C 1
ATOM 9731 O O . VAL B 2 661 ? 116.73200 133.00200 76.08800 1.000 64.25000 661 VAL B O 1
ATOM 9735 N N . CYS B 2 662 ? 114.64800 133.32900 76.87900 1.000 45.15000 662 CYS B N 1
ATOM 9736 C CA . CYS B 2 662 ? 114.06500 132.55900 75.78700 1.000 60.82000 662 CYS B CA 1
ATOM 9737 C C . CYS B 2 662 ? 114.49800 133.11200 74.44100 1.000 65.47000 662 CYS B C 1
ATOM 9738 O O . CYS B 2 662 ? 114.83700 132.35200 73.52600 1.000 68.73000 662 CYS B O 1
ATOM 9741 N N . TYR B 2 663 ? 114.49400 134.43200 74.30000 1.000 63.73000 663 TYR B N 1
ATOM 9742 C CA . TYR B 2 663 ? 114.89800 135.03200 73.04300 1.000 54.81000 663 TYR B CA 1
ATOM 9743 C C . TYR B 2 663 ? 116.40500 135.01900 72.89200 1.000 52.79000 663 TYR B C 1
ATOM 9744 O O . TYR B 2 663 ? 116.91000 135.14300 71.77400 1.000 59.13000 663 TYR B O 1
ATOM 9753 N N . GLN B 2 664 ? 117.12800 134.94000 74.01000 1.000 56.76000 664 GLN B N 1
ATOM 9754 C CA . GLN B 2 664 ? 118.58000 134.88500 73.96000 1.000 56.04000 664 GLN B CA 1
ATOM 9755 C C . GLN B 2 664 ? 119.06000 133.57300 73.36200 1.000 50.16000 664 GLN B C 1
ATOM 9756 O O . GLN B 2 664 ? 120.04500 133.55600 72.61100 1.000 60.08000 664 GLN B O 1
ATOM 9762 N N . GLU B 2 665 ? 118.28000 132.50600 73.54500 1.000 55.48000 665 GLU B N 1
ATOM 9763 C CA . GLU B 2 665 ? 118.50500 131.28800 72.77300 1.000 58.32000 665 GLU B CA 1
ATOM 9764 C C . GLU B 2 665 ? 118.25900 131.52100 71.28800 1.000 63.01000 665 GLU B C 1
ATOM 9765 O O . GLU B 2 665 ? 119.02600 131.04700 70.44200 1.000 67.72000 665 GLU B O 1
ATOM 9771 N N . ILE B 2 666 ? 117.19900 132.25600 70.95100 1.000 67.32000 666 ILE B N 1
ATOM 9772 C CA . ILE B 2 666 ? 116.88300 132.53300 69.55000 1.000 70.89000 666 ILE B CA 1
ATOM 9773 C C . ILE B 2 666 ? 118.03400 133.27400 68.88000 1.000 69.71000 666 ILE B C 1
ATOM 9774 O O . ILE B 2 666 ? 118.57800 132.83000 67.86300 1.000 71.52000 666 ILE B O 1
ATOM 9779 N N . PHE B 2 667 ? 118.41600 134.41900 69.44200 1.000 61.70000 667 PHE B N 1
ATOM 9780 C CA . PHE B 2 667 ? 119.49100 135.20900 68.84900 1.000 62.55000 667 PHE B CA 1
ATOM 9781 C C . PHE B 2 667 ? 120.80800 134.44300 68.78600 1.000 63.55000 667 PHE B C 1
ATOM 9782 O O . PHE B 2 667 ? 121.49000 134.47700 67.75500 1.000 70.45000 667 PHE B O 1
ATOM 9790 N N . SER B 2 668 ? 121.20100 133.74700 69.85800 1.000 59.11000 668 SER B N 1
ATOM 9791 C CA . SER B 2 668 ? 122.44000 132.98000 69.76800 1.000 60.15000 668 SER B CA 1
ATOM 9792 C C . SER B 2 668 ? 122.35600 131.89600 68.69700 1.000 65.20000 668 SER B C 1
ATOM 9793 O O . SER B 2 668 ? 123.35000 131.60600 68.02200 1.000 66.13000 668 SER B O 1
ATOM 9796 N N . THR B 2 669 ? 121.18100 131.28300 68.52400 1.000 75.29000 669 THR B N 1
ATOM 9797 C CA . THR B 2 669 ? 121.01200 130.27400 67.48000 1.000 73.93000 669 THR B CA 1
ATOM 9798 C C . THR B 2 669 ? 121.00400 130.88900 66.08400 1.000 75.90000 669 THR B C 1
ATOM 9799 O O . THR B 2 669 ? 121.71200 130.42200 65.18500 1.000 82.16000 669 THR B O 1
ATOM 9803 N N . LEU B 2 670 ? 120.20300 131.93700 65.88100 1.000 69.65000 670 LEU B N 1
ATOM 9804 C CA . LEU B 2 670 ? 120.14600 132.59000 64.57600 1.000 73.90000 670 LEU B CA 1
ATOM 9805 C C . LEU B 2 670 ? 121.49700 133.16800 64.17900 1.000 73.91000 670 LEU B C 1
ATOM 9806 O O . LEU B 2 670 ? 122.02200 132.86800 63.10200 1.000 76.09000 670 LEU B O 1
ATOM 9811 N N . LEU B 2 671 ? 122.07500 133.98100 65.03500 1.000 66.06000 671 LEU B N 1
ATOM 9812 C CA . LEU B 2 671 ? 123.31800 134.66300 64.71500 1.000 70.47000 671 LEU B CA 1
ATOM 9813 C C . LEU B 2 671 ? 124.51100 133.73300 64.65800 1.000 74.91000 671 LEU B C 1
ATOM 9814 O O . LEU B 2 671 ? 125.64600 134.22300 64.58000 1.000 74.63000 671 LEU B O 1
ATOM 9819 N N . SER B 2 672 ? 124.30600 132.41500 64.69300 1.000 81.03000 672 SER B N 1
ATOM 9820 C CA . SER B 2 672 ? 125.37700 131.45700 64.44900 1.000 80.84000 672 SER B CA 1
ATOM 9821 C C . SER B 2 672 ? 124.96400 130.37600 63.45700 1.000 82.62000 672 SER B C 1
ATOM 9822 O O . SER B 2 672 ? 125.54200 129.28600 63.46100 1.000 83.48000 672 SER B O 1
ATOM 9825 N N . GLY B 2 673 ? 123.95100 130.63800 62.63400 1.000 87.94000 673 GLY B N 1
ATOM 9826 C CA . GLY B 2 673 ? 123.65600 129.77200 61.51100 1.000 91.04000 673 GLY B CA 1
ATOM 9827 C C . GLY B 2 673 ? 123.08300 128.41900 61.85700 1.000 93.90000 673 GLY B C 1
ATOM 9828 O O . GLY B 2 673 ? 122.96600 127.56900 60.97000 1.000 97.19000 673 GLY B O 1
ATOM 9829 N N . GLY B 2 674 ? 122.71600 128.19100 63.11200 1.000 89.94000 674 GLY B N 1
ATOM 9830 C CA . GLY B 2 674 ? 122.21600 126.90500 63.53800 1.000 89.64000 674 GLY B CA 1
ATOM 9831 C C . GLY B 2 674 ? 120.79400 126.67700 63.07100 1.000 89.38000 674 GLY B C 1
ATOM 9832 O O . GLY B 2 674 ? 120.22800 127.44000 62.28700 1.000 89.62000 674 GLY B O 1
ATOM 9833 N N . GLN B 2 675 ? 120.21000 125.59100 63.56600 1.000 97.76000 675 GLN B N 1
ATOM 9834 C CA . GLN B 2 675 ? 118.86100 125.18800 63.18600 1.000 99.73000 675 GLN B CA 1
ATOM 9835 C C . GLN B 2 675 ? 117.99400 125.23800 64.43700 1.000 102.96000 675 GLN B C 1
ATOM 9836 O O . GLN B 2 675 ? 118.15500 124.41400 65.34400 1.000 100.83000 675 GLN B O 1
ATOM 9842 N N . LEU B 2 676 ? 117.07500 126.20100 64.48200 1.000 96.43000 676 LEU B N 1
ATOM 9843 C CA . LEU B 2 676 ? 116.08700 126.26900 65.55000 1.000 90.47000 676 LEU B CA 1
ATOM 9844 C C . LEU B 2 676 ? 114.93400 125.31000 65.29500 1.000 87.08000 676 LEU B C 1
ATOM 9845 O O . LEU B 2 676 ? 114.45800 125.16800 64.16600 1.000 90.05000 676 LEU B O 1
ATOM 9850 N N . TYR B 2 677 ? 114.48900 124.65400 66.35900 1.000 86.20000 677 TYR B N 1
ATOM 9851 C CA . TYR B 2 677 ? 113.27800 123.84800 66.35400 1.000 91.09000 677 TYR B CA 1
ATOM 9852 C C . TYR B 2 677 ? 112.27900 124.46300 67.32200 1.000 91.42000 677 TYR B C 1
ATOM 9853 O O . TYR B 2 677 ? 112.60200 124.68000 68.49400 1.000 93.17000 677 TYR B O 1
ATOM 9862 N N . LEU B 2 678 ? 111.07500 124.74800 66.83500 1.000 81.44000 678 LEU B N 1
ATOM 9863 C CA . LEU B 2 678 ? 110.05100 125.37700 67.65800 1.000 80.56000 678 LEU B CA 1
ATOM 9864 C C . LEU B 2 678 ? 109.30700 124.30600 68.44300 1.000 82.89000 678 LEU B C 1
ATOM 9865 O O . LEU B 2 678 ? 108.62100 123.45900 67.86100 1.000 81.18000 678 LEU B O 1
ATOM 9870 N N . ILE B 2 679 ? 109.44700 124.35300 69.76600 1.000 89.02000 679 ILE B N 1
ATOM 9871 C CA . ILE B 2 679 ? 108.82900 123.37500 70.65500 1.000 86.38000 679 ILE B CA 1
ATOM 9872 C C . ILE B 2 679 ? 107.31400 123.50800 70.59000 1.000 87.52000 679 ILE B C 1
ATOM 9873 O O . ILE B 2 679 ? 106.76000 124.59000 70.81700 1.000 88.26000 679 ILE B O 1
ATOM 9878 N N . THR B 2 680 ? 106.63600 122.40500 70.28000 1.000 89.42000 680 THR B N 1
ATOM 9879 C CA . THR B 2 680 ? 105.18700 122.36400 70.40600 1.000 87.45000 680 THR B CA 1
ATOM 9880 C C . THR B 2 680 ? 104.79700 122.49400 71.87200 1.000 86.78000 680 THR B C 1
ATOM 9881 O O . THR B 2 680 ? 105.32700 121.78200 72.73000 1.000 92.55000 680 THR B O 1
ATOM 9885 N N . ASN B 2 681 ? 103.87200 123.40800 72.16300 1.000 81.53000 681 ASN B N 1
ATOM 9886 C CA . ASN B 2 681 ? 103.59400 123.75500 73.55000 1.000 83.04000 681 ASN B CA 1
ATOM 9887 C C . ASN B 2 681 ? 103.00800 122.60000 74.35700 1.000 84.14000 681 ASN B C 1
ATOM 9888 O O . ASN B 2 681 ? 102.90600 122.72000 75.58200 1.000 84.40000 681 ASN B O 1
ATOM 9893 N N . GLU B 2 682 ? 102.62600 121.49000 73.72100 1.000 85.75000 682 GLU B N 1
ATOM 9894 C CA . GLU B 2 682 ? 102.33800 120.28700 74.49500 1.000 86.84000 682 GLU B CA 1
ATOM 9895 C C . GLU B 2 682 ? 103.60600 119.56400 74.93400 1.000 88.30000 682 GLU B C 1
ATOM 9896 O O . GLU B 2 682 ? 103.61900 118.94200 76.00200 1.000 90.05000 682 GLU B O 1
ATOM 9902 N N . LEU B 2 683 ? 104.67300 119.63300 74.13600 1.000 82.85000 683 LEU B N 1
ATOM 9903 C CA . LEU B 2 683 ? 105.93500 118.99600 74.50100 1.000 79.87000 683 LEU B CA 1
ATOM 9904 C C . LEU B 2 683 ? 106.62500 119.73700 75.63400 1.000 78.53000 683 LEU B C 1
ATOM 9905 O O . LEU B 2 683 ? 107.54800 119.19800 76.25200 1.000 81.75000 683 LEU B O 1
ATOM 9910 N N . ARG B 2 684 ? 106.18900 120.96300 75.90600 1.000 78.28000 684 ARG B N 1
ATOM 9911 C CA . ARG B 2 684 ? 106.59700 121.73700 77.06700 1.000 80.32000 684 ARG B CA 1
ATOM 9912 C C . ARG B 2 684 ? 106.22000 121.07900 78.38600 1.000 83.62000 684 ARG B C 1
ATOM 9913 O O . ARG B 2 684 ? 106.72500 121.50400 79.43100 1.000 85.61000 684 ARG B O 1
ATOM 9921 N N . ARG B 2 685 ? 105.36600 120.05500 78.37400 1.000 92.96000 685 ARG B N 1
ATOM 9922 C CA . ARG B 2 685 ? 104.96400 119.38300 79.60600 1.000 94.08000 685 ARG B CA 1
ATOM 9923 C C . ARG B 2 685 ? 105.23500 117.88500 79.63100 1.000 91.71000 685 ARG B C 1
ATOM 9924 O O . ARG B 2 685 ? 105.63500 117.35900 80.67200 1.000 91.47000 685 ARG B O 1
ATOM 9932 N N . HIS B 2 686 ? 105.03300 117.17800 78.51800 1.000 81.91000 686 HIS B N 1
ATOM 9933 C CA . HIS B 2 686 ? 105.21800 115.72400 78.46900 1.000 80.04000 686 HIS B CA 1
ATOM 9934 C C . HIS B 2 686 ? 106.69300 115.38600 78.25900 1.000 78.74000 686 HIS B C 1
ATOM 9935 O O . HIS B 2 686 ? 107.15100 115.08800 77.15400 1.000 75.56000 686 HIS B O 1
ATOM 9942 N N . VAL B 2 687 ? 107.44600 115.41900 79.36100 1.000 74.98000 687 VAL B N 1
ATOM 9943 C CA . VAL B 2 687 ? 108.88000 115.14200 79.30500 1.000 74.86000 687 VAL B CA 1
ATOM 9944 C C . VAL B 2 687 ? 109.16500 113.79800 78.65300 1.000 74.44000 687 VAL B C 1
ATOM 9945 O O . VAL B 2 687 ? 110.22700 113.60400 78.05100 1.000 75.82000 687 VAL B O 1
ATOM 9949 N N . GLU B 2 688 ? 108.23500 112.84700 78.76400 1.000 90.27000 688 GLU B N 1
ATOM 9950 C CA . GLU B 2 688 ? 108.39100 111.56700 78.07700 1.000 92.81000 688 GLU B CA 1
ATOM 9951 C C . GLU B 2 688 ? 108.65000 111.73300 76.58600 1.000 91.15000 688 GLU B C 1
ATOM 9952 O O . GLU B 2 688 ? 109.32500 110.89500 75.97700 1.000 92.39000 688 GLU B O 1
ATOM 9958 N N . LYS B 2 689 ? 108.12300 112.79400 75.98000 1.000 78.69000 689 LYS B N 1
ATOM 9959 C CA . LYS B 2 689 ? 108.33600 113.04000 74.56000 1.000 78.51000 689 LYS B CA 1
ATOM 9960 C C . LYS B 2 689 ? 109.52900 113.94000 74.27300 1.000 79.18000 689 LYS B C 1
ATOM 9961 O O . LYS B 2 689 ? 110.07400 113.88600 73.16500 1.000 79.76000 689 LYS B O 1
ATOM 9967 N N . LEU B 2 690 ? 109.91000 114.80600 75.21300 1.000 80.23000 690 LEU B N 1
ATOM 9968 C CA . LEU B 2 690 ? 110.96300 115.78000 74.94600 1.000 80.84000 690 LEU B CA 1
ATOM 9969 C C . LEU B 2 690 ? 112.26800 115.09500 74.55600 1.000 81.04000 690 LEU B C 1
ATOM 9970 O O . LEU B 2 690 ? 112.85400 115.39600 73.51200 1.000 83.17000 690 LEU B O 1
ATOM 9975 N N . PHE B 2 691 ? 112.76300 114.20000 75.41200 1.000 76.01000 691 PHE B N 1
ATOM 9976 C CA . PHE B 2 691 ? 114.03200 113.53600 75.13500 1.000 78.08000 691 PHE B CA 1
ATOM 9977 C C . PHE B 2 691 ? 113.95300 112.65500 73.89300 1.000 82.48000 691 PHE B C 1
ATOM 9978 O O . PHE B 2 691 ? 114.94700 112.50500 73.17100 1.000 81.04000 691 PHE B O 1
ATOM 9986 N N . ALA B 2 692 ? 112.77500 112.10200 73.60300 1.000 89.39000 692 ALA B N 1
ATOM 9987 C CA . ALA B 2 692 ? 112.57300 111.38700 72.34600 1.000 87.31000 692 ALA B CA 1
ATOM 9988 C C . ALA B 2 692 ? 112.76100 112.30800 71.14800 1.000 84.44000 692 ALA B C 1
ATOM 9989 O O . ALA B 2 692 ? 113.45400 111.96100 70.18500 1.000 86.63000 692 ALA B O 1
ATOM 9991 N N . PHE B 2 693 ? 112.11300 113.47000 71.17200 1.000 83.16000 693 PHE B N 1
ATOM 9992 C CA . PHE B 2 693 ? 112.29000 114.44500 70.10200 1.000 84.48000 693 PHE B CA 1
ATOM 9993 C C . PHE B 2 693 ? 113.74400 114.89000 69.99400 1.000 84.48000 693 PHE B C 1
ATOM 9994 O O . PHE B 2 693 ? 114.25800 115.09400 68.88800 1.000 86.84000 693 PHE B O 1
ATOM 10002 N N . ILE B 2 694 ? 114.42200 115.04900 71.13200 1.000 82.93000 694 ILE B N 1
ATOM 10003 C CA . ILE B 2 694 ? 115.84400 115.39200 71.11400 1.000 84.92000 694 ILE B CA 1
ATOM 10004 C C . ILE B 2 694 ? 116.63900 114.33000 70.36800 1.000 86.21000 694 ILE B C 1
ATOM 10005 O O . ILE B 2 694 ? 117.44600 114.63800 69.48300 1.000 83.81000 694 ILE B O 1
ATOM 10010 N N . GLN B 2 695 ? 116.41700 113.06300 70.70800 1.000 95.12000 695 GLN B N 1
ATOM 10011 C CA . GLN B 2 695 ? 117.11000 111.98800 70.00900 1.000 95.99000 695 GLN B CA 1
ATOM 10012 C C . GLN B 2 695 ? 116.78900 112.00300 68.51900 1.000 92.98000 695 GLN B C 1
ATOM 10013 O O . GLN B 2 695 ? 117.69100 111.92400 67.67700 1.000 90.89000 695 GLN B O 1
ATOM 10019 N N . GLU B 2 696 ? 115.50700 112.11100 68.17100 1.000 90.88000 696 GLU B N 1
ATOM 10020 C CA . GLU B 2 696 ? 115.12500 111.99600 66.76900 1.000 89.64000 696 GLU B CA 1
ATOM 10021 C C . GLU B 2 696 ? 115.68100 113.14400 65.93700 1.000 91.12000 696 GLU B C 1
ATOM 10022 O O . GLU B 2 696 ? 116.11300 112.93700 64.79700 1.000 94.74000 696 GLU B O 1
ATOM 10028 N N . LYS B 2 697 ? 115.68200 114.35800 66.48000 1.000 89.81000 697 LYS B N 1
ATOM 10029 C CA . LYS B 2 697 ? 116.27100 115.50300 65.80100 1.000 90.82000 697 LYS B CA 1
ATOM 10030 C C . LYS B 2 697 ? 117.73900 115.71700 66.14200 1.000 91.83000 697 LYS B C 1
ATOM 10031 O O . LYS B 2 697 ? 118.33200 116.68800 65.66200 1.000 93.74000 697 LYS B O 1
ATOM 10037 N N . GLN B 2 698 ? 118.34000 114.84400 66.94900 1.000 92.36000 698 GLN B N 1
ATOM 10038 C CA . GLN B 2 698 ? 119.74300 114.99300 67.33200 1.000 93.58000 698 GLN B CA 1
ATOM 10039 C C . GLN B 2 698 ? 119.99900 116.35700 67.97000 1.000 91.64000 698 GLN B C 1
ATOM 10040 O O . GLN B 2 698 ? 121.03900 116.98100 67.75100 1.000 92.18000 698 GLN B O 1
ATOM 10046 N N . ILE B 2 699 ? 119.04200 116.82700 68.77300 1.000 82.86000 699 ILE B N 1
ATOM 10047 C CA . ILE B 2 699 ? 119.17500 118.14500 69.37500 1.000 85.42000 699 ILE B CA 1
ATOM 10048 C C . ILE B 2 699 ? 120.37700 118.16500 70.31200 1.000 83.69000 699 ILE B C 1
ATOM 10049 O O . ILE B 2 699 ? 120.74200 117.15100 70.91800 1.000 84.57000 699 ILE B O 1
ATOM 10054 N N . SER B 2 700 ? 121.00900 119.33300 70.42100 1.000 85.70000 700 SER B N 1
ATOM 10055 C CA . SER B 2 700 ? 122.31500 119.41800 71.06700 1.000 87.22000 700 SER B CA 1
ATOM 10056 C C . SER B 2 700 ? 122.48000 120.58300 72.03400 1.000 87.92000 700 SER B C 1
ATOM 10057 O O . SER B 2 700 ? 123.27000 120.45600 72.97500 1.000 89.00000 700 SER B O 1
ATOM 10060 N N . ILE B 2 701 ? 121.79400 121.70700 71.85200 1.000 91.24000 701 ILE B N 1
ATOM 10061 C CA . ILE B 2 701 ? 121.76900 122.77800 72.84300 1.000 91.39000 701 ILE B CA 1
ATOM 10062 C C . ILE B 2 701 ? 120.36400 122.86400 73.42400 1.000 90.66000 701 ILE B C 1
ATOM 10063 O O . ILE B 2 701 ? 119.38500 123.01800 72.68200 1.000 91.91000 701 ILE B O 1
ATOM 10068 N N . LEU B 2 702 ? 120.26400 122.75900 74.74800 1.000 77.60000 702 LEU B N 1
ATOM 10069 C CA . LEU B 2 702 ? 119.00600 122.90000 75.46500 1.000 78.15000 702 LEU B CA 1
ATOM 10070 C C . LEU B 2 702 ? 119.09100 124.06200 76.44700 1.000 76.89000 702 LEU B C 1
ATOM 10071 O O . LEU B 2 702 ? 120.15100 124.33500 77.01900 1.000 76.79000 702 LEU B O 1
ATOM 10076 N N . SER B 2 703 ? 117.96300 124.74300 76.64100 1.000 57.14000 703 SER B N 1
ATOM 10077 C CA . SER B 2 703 ? 117.82000 125.77500 77.66400 1.000 57.72000 703 SER B CA 1
ATOM 10078 C C . SER B 2 703 ? 116.79600 125.30000 78.69000 1.000 61.89000 703 SER B C 1
ATOM 10079 O O . SER B 2 703 ? 115.61700 125.13100 78.36200 1.000 61.43000 703 SER B O 1
ATOM 10082 N N . LEU B 2 704 ? 117.24500 125.07800 79.92800 1.000 52.46000 704 LEU B N 1
ATOM 10083 C CA . LEU B 2 704 ? 116.42800 124.43900 80.95500 1.000 46.55000 704 LEU B CA 1
ATOM 10084 C C . LEU B 2 704 ? 116.47400 125.22500 82.26100 1.000 44.87000 704 LEU B C 1
ATOM 10085 O O . LEU B 2 704 ? 117.56000 125.63400 82.70000 1.000 46.77000 704 LEU B O 1
ATOM 10090 N N . PRO B 2 705 ? 115.33100 125.45700 82.90700 1.000 32.96000 705 PRO B N 1
ATOM 10091 C CA . PRO B 2 705 ? 115.33600 126.09600 84.22700 1.000 29.64000 705 PRO B CA 1
ATOM 10092 C C . PRO B 2 705 ? 116.08900 125.26400 85.25400 1.000 31.12000 705 PRO B C 1
ATOM 10093 O O . PRO B 2 705 ? 116.25600 124.05000 85.11400 1.000 45.01000 705 PRO B O 1
ATOM 10097 N N . VAL B 2 706 ? 116.54700 125.94200 86.30700 1.000 28.34000 706 VAL B N 1
ATOM 10098 C CA . VAL B 2 706 ? 117.27300 125.26200 87.37800 1.000 35.56000 706 VAL B CA 1
ATOM 10099 C C . VAL B 2 706 ? 116.40900 124.19600 88.04600 1.000 50.04000 706 VAL B C 1
ATOM 10100 O O . VAL B 2 706 ? 116.89700 123.11100 88.39200 1.000 51.96000 706 VAL B O 1
ATOM 10104 N N . SER B 2 707 ? 115.12000 124.48500 88.25800 1.000 54.88000 707 SER B N 1
ATOM 10105 C CA . SER B 2 707 ? 114.22900 123.48800 88.84800 1.000 46.85000 707 SER B CA 1
ATOM 10106 C C . SER B 2 707 ? 114.17400 122.21500 88.01500 1.000 44.70000 707 SER B C 1
ATOM 10107 O O . SER B 2 707 ? 114.07100 121.10500 88.56400 1.000 58.71000 707 SER B O 1
ATOM 10110 N N . PHE B 2 708 ? 114.30500 122.35200 86.69700 1.000 32.96000 708 PHE B N 1
ATOM 10111 C CA . PHE B 2 708 ? 114.33200 121.19000 85.82300 1.000 32.13000 708 PHE B CA 1
ATOM 10112 C C . PHE B 2 708 ? 115.52000 120.30200 86.15500 1.000 36.13000 708 PHE B C 1
ATOM 10113 O O . PHE B 2 708 ? 115.41500 119.07100 86.12100 1.000 45.13000 708 PHE B O 1
ATOM 10121 N N . LEU B 2 709 ? 116.65900 120.90600 86.47300 1.000 39.11000 709 LEU B N 1
ATOM 10122 C CA . LEU B 2 709 ? 117.82600 120.11600 86.82800 1.000 44.26000 709 LEU B CA 1
ATOM 10123 C C . LEU B 2 709 ? 117.70700 119.55400 88.23600 1.000 55.08000 709 LEU B C 1
ATOM 10124 O O . LEU B 2 709 ? 118.18300 118.44300 88.49800 1.000 60.38000 709 LEU B O 1
ATOM 10129 N N . LYS B 2 710 ? 117.08300 120.30000 89.15200 1.000 51.84000 710 LYS B N 1
ATOM 10130 C CA . LYS B 2 710 ? 116.83600 119.76300 90.48700 1.000 48.27000 710 LYS B CA 1
ATOM 10131 C C . LYS B 2 710 ? 115.99100 118.49600 90.44000 1.000 50.64000 710 LYS B C 1
ATOM 10132 O O . LYS B 2 710 ? 116.20000 117.57800 91.24200 1.000 54.86000 710 LYS B O 1
ATOM 10138 N N . PHE B 2 711 ? 115.03100 118.41600 89.51900 1.000 45.64000 711 PHE B N 1
ATOM 10139 C CA . PHE B 2 711 ? 114.00200 117.39000 89.65500 1.000 41.43000 711 PHE B CA 1
ATOM 10140 C C . PHE B 2 711 ? 113.95800 116.39200 88.51000 1.000 43.45000 711 PHE B C 1
ATOM 10141 O O . PHE B 2 711 ? 113.99500 115.18300 88.75600 1.000 56.33000 711 PHE B O 1
ATOM 10149 N N . ILE B 2 712 ? 113.88300 116.85300 87.26200 1.000 47.30000 712 ILE B N 1
ATOM 10150 C CA . ILE B 2 712 ? 113.39700 115.98500 86.19200 1.000 53.96000 712 ILE B CA 1
ATOM 10151 C C . ILE B 2 712 ? 114.35300 114.82800 85.93300 1.000 58.76000 712 ILE B C 1
ATOM 10152 O O . ILE B 2 712 ? 113.91900 113.69600 85.68800 1.000 67.11000 712 ILE B O 1
ATOM 10157 N N . PHE B 2 713 ? 115.65800 115.07900 85.97700 1.000 60.64000 713 PHE B N 1
ATOM 10158 C CA . PHE B 2 713 ? 116.60900 113.98500 85.80600 1.000 65.02000 713 PHE B CA 1
ATOM 10159 C C . PHE B 2 713 ? 116.71700 113.07900 87.02700 1.000 68.51000 713 PHE B C 1
ATOM 10160 O O . PHE B 2 713 ? 117.43400 112.07400 86.96000 1.000 70.07000 713 PHE B O 1
ATOM 10168 N N . ASN B 2 714 ? 116.03900 113.39600 88.12900 1.000 71.77000 714 ASN B N 1
ATOM 10169 C CA . ASN B 2 714 ? 116.07000 112.53500 89.30500 1.000 70.97000 714 ASN B CA 1
ATOM 10170 C C . ASN B 2 714 ? 115.01100 111.44300 89.25000 1.000 67.54000 714 ASN B C 1
ATOM 10171 O O . ASN B 2 714 ? 115.18000 110.39200 89.87700 1.000 66.67000 714 ASN B O 1
ATOM 10176 N N . GLU B 2 715 ? 113.92500 111.67200 88.51700 1.000 80.28000 715 GLU B N 1
ATOM 10177 C CA . GLU B 2 715 ? 112.83200 110.71300 88.44900 1.000 82.85000 715 GLU B CA 1
ATOM 10178 C C . GLU B 2 715 ? 113.31500 109.40300 87.84200 1.000 83.84000 715 GLU B C 1
ATOM 10179 O O . GLU B 2 715 ? 113.78200 109.37300 86.70000 1.000 84.54000 715 GLU B O 1
ATOM 10185 N N . GLN B 2 716 ? 113.20300 108.31700 88.60900 1.000 83.30000 716 GLN B N 1
ATOM 10186 C CA . GLN B 2 716 ? 113.87200 107.07800 88.23000 1.000 81.54000 716 GLN B CA 1
ATOM 10187 C C . GLN B 2 716 ? 113.30900 106.50700 86.93500 1.000 85.83000 716 GLN B C 1
ATOM 10188 O O . GLN B 2 716 ? 114.00900 105.78000 86.22200 1.000 86.52000 716 GLN B O 1
ATOM 10194 N N . ASP B 2 717 ? 112.05400 106.82600 86.61300 1.000 97.94000 717 ASP B N 1
ATOM 10195 C CA . ASP B 2 717 ? 111.46800 106.39000 85.34800 1.000 98.79000 717 ASP B CA 1
ATOM 10196 C C . ASP B 2 717 ? 112.14100 107.05900 84.15600 1.000 98.18000 717 ASP B C 1
ATOM 10197 O O . ASP B 2 717 ? 112.35200 106.42400 83.11600 1.000 97.82000 717 ASP B O 1
ATOM 10202 N N . TYR B 2 718 ? 112.48700 108.33900 84.28700 1.000 99.03000 718 TYR B N 1
ATOM 10203 C CA . TYR B 2 718 ? 113.11200 109.08300 83.20200 1.000 99.15000 718 TYR B CA 1
ATOM 10204 C C . TYR B 2 718 ? 114.57500 108.71600 83.00800 1.000 97.89000 718 TYR B C 1
ATOM 10205 O O . TYR B 2 718 ? 115.11800 108.94100 81.92100 1.000 98.38000 718 TYR B O 1
ATOM 10214 N N . ALA B 2 719 ? 115.21400 108.16600 84.04000 1.000 93.71000 719 ALA B N 1
ATOM 10215 C CA . ALA B 2 719 ? 116.66700 108.03900 84.06900 1.000 94.35000 719 ALA B CA 1
ATOM 10216 C C . ALA B 2 719 ? 117.22900 107.47100 82.76800 1.000 95.55000 719 ALA B C 1
ATOM 10217 O O . ALA B 2 719 ? 118.21400 107.98700 82.22900 1.000 94.40000 719 ALA B O 1
ATOM 10219 N N . GLN B 2 720 ? 116.61700 106.40800 82.24700 1.000 97.10000 720 GLN B N 1
ATOM 10220 C CA . GLN B 2 720 ? 117.15600 105.74800 81.06300 1.000 97.10000 720 GLN B CA 1
ATOM 10221 C C . GLN B 2 720 ? 116.76500 106.40900 79.74700 1.000 93.77000 720 GLN B C 1
ATOM 10222 O O . GLN B 2 720 ? 117.25300 105.98000 78.69700 1.000 93.54000 720 GLN B O 1
ATOM 10228 N N . SER B 2 721 ? 115.90900 107.42700 79.76200 1.000 88.23000 721 SER B N 1
ATOM 10229 C CA . SER B 2 721 ? 115.51300 108.11700 78.54100 1.000 90.29000 721 SER B CA 1
ATOM 10230 C C . SER B 2 721 ? 116.33700 109.37000 78.26900 1.000 89.87000 721 SER B C 1
ATOM 10231 O O . SER B 2 721 ? 116.01900 110.11600 77.33800 1.000 87.60000 721 SER B O 1
ATOM 10234 N N . PHE B 2 722 ? 117.37800 109.61700 79.05500 1.000 87.30000 722 PHE B N 1
ATOM 10235 C CA . PHE B 2 722 ? 118.20200 110.80100 78.85800 1.000 88.75000 722 PHE B CA 1
ATOM 10236 C C . PHE B 2 722 ? 118.73700 110.83600 77.42600 1.000 90.05000 722 PHE B C 1
ATOM 10237 O O . PHE B 2 722 ? 119.13100 109.79600 76.88400 1.000 88.95000 722 PHE B O 1
ATOM 10245 N N . PRO B 2 723 ? 118.76300 112.00600 76.78400 1.000 96.76000 723 PRO B N 1
ATOM 10246 C CA . PRO B 2 723 ? 119.12000 112.06900 75.35800 1.000 93.84000 723 PRO B CA 1
ATOM 10247 C C . PRO B 2 723 ? 120.61900 111.89000 75.16300 1.000 94.95000 723 PRO B C 1
ATOM 10248 O O . PRO B 2 723 ? 121.42400 112.51900 75.85300 1.000 95.21000 723 PRO B O 1
ATOM 10252 N N . ARG B 2 724 ? 120.99300 111.03700 74.21100 1.000 100.28000 724 ARG B N 1
ATOM 10253 C CA . ARG B 2 724 ? 122.40400 110.75500 73.97700 1.000 100.53000 724 ARG B CA 1
ATOM 10254 C C . ARG B 2 724 ? 123.06000 111.72500 73.00400 1.000 97.17000 724 ARG B C 1
ATOM 10255 O O . ARG B 2 724 ? 124.29300 111.81600 72.98100 1.000 96.22000 724 ARG B O 1
ATOM 10263 N N . CYS B 2 725 ? 122.27600 112.44600 72.20500 1.000 86.07000 725 CYS B N 1
ATOM 10264 C CA . CYS B 2 725 ? 122.82400 113.41400 71.26400 1.000 87.46000 725 CYS B CA 1
ATOM 10265 C C . CYS B 2 725 ? 123.14100 114.76500 71.89300 1.000 85.34000 725 CYS B C 1
ATOM 10266 O O . CYS B 2 725 ? 123.76900 115.59900 71.23400 1.000 84.79000 725 CYS B O 1
ATOM 10269 N N . VAL B 2 726 ? 122.73200 115.00500 73.13900 1.000 80.36000 726 VAL B N 1
ATOM 10270 C CA . VAL B 2 726 ? 122.91400 116.32100 73.73900 1.000 83.73000 726 VAL B CA 1
ATOM 10271 C C . VAL B 2 726 ? 124.39000 116.58000 74.01400 1.000 82.46000 726 VAL B C 1
ATOM 10272 O O . VAL B 2 726 ? 125.15800 115.66700 74.34300 1.000 81.75000 726 VAL B O 1
ATOM 10276 N N . LYS B 2 727 ? 124.79600 117.84400 73.87400 1.000 81.69000 727 LYS B N 1
ATOM 10277 C CA . LYS B 2 727 ? 126.18300 118.21700 74.11900 1.000 81.26000 727 LYS B CA 1
ATOM 10278 C C . LYS B 2 727 ? 126.28400 119.40100 75.06900 1.000 80.98000 727 LYS B C 1
ATOM 10279 O O . LYS B 2 727 ? 127.21700 119.47600 75.87400 1.000 83.18000 727 LYS B O 1
ATOM 10285 N N . HIS B 2 728 ? 125.33600 120.33100 74.99000 1.000 79.25000 728 HIS B N 1
ATOM 10286 C CA . HIS B 2 728 ? 125.26800 121.44700 75.92400 1.000 80.11000 728 HIS B CA 1
ATOM 10287 C C . HIS B 2 728 ? 123.84300 121.61000 76.42900 1.000 83.28000 728 HIS B C 1
ATOM 10288 O O . HIS B 2 728 ? 122.89200 121.58300 75.64100 1.000 84.84000 728 HIS B O 1
ATOM 10295 N N . ILE B 2 729 ? 123.70500 121.77800 77.74100 1.000 68.69000 729 ILE B N 1
ATOM 10296 C CA . ILE B 2 729 ? 122.46500 122.21300 78.37300 1.000 59.87000 729 ILE B CA 1
ATOM 10297 C C . ILE B 2 729 ? 122.75100 123.53000 79.07400 1.000 63.56000 729 ILE B C 1
ATOM 10298 O O . ILE B 2 729 ? 123.64800 123.60100 79.92400 1.000 69.04000 729 ILE B O 1
ATOM 10303 N N . ILE B 2 730 ? 121.99800 124.56800 78.72400 1.000 52.83000 730 ILE B N 1
ATOM 10304 C CA . ILE B 2 730 ? 122.18100 125.90100 79.28700 1.000 49.68000 730 ILE B CA 1
ATOM 10305 C C . ILE B 2 730 ? 121.00200 126.19400 80.20000 1.000 51.45000 730 ILE B C 1
ATOM 10306 O O . ILE B 2 730 ? 119.84500 126.00500 79.80800 1.000 52.16000 730 ILE B O 1
ATOM 10311 N N . THR B 2 731 ? 121.29100 126.65500 81.41500 1.000 48.97000 731 THR B N 1
ATOM 10312 C CA . THR B 2 731 ? 120.25100 126.87500 82.40700 1.000 43.89000 731 THR B CA 1
ATOM 10313 C C . THR B 2 731 ? 120.45100 128.21000 83.10500 1.000 45.80000 731 THR B C 1
ATOM 10314 O O . THR B 2 731 ? 121.57800 128.67300 83.29300 1.000 52.61000 731 THR B O 1
ATOM 10318 N N . ALA B 2 732 ? 119.33100 128.81800 83.48900 1.000 40.08000 732 ALA B N 1
ATOM 10319 C CA . ALA B 2 732 ? 119.32200 129.98600 84.35100 1.000 36.77000 732 ALA B CA 1
ATOM 10320 C C . ALA B 2 732 ? 118.02300 129.99700 85.14000 1.000 41.31000 732 ALA B C 1
ATOM 10321 O O . ALA B 2 732 ? 117.01600 129.43300 84.70600 1.000 42.61000 732 ALA B O 1
ATOM 10323 N N . GLY B 2 733 ? 118.05300 130.63700 86.30400 1.000 48.48000 733 GLY B N 1
ATOM 10324 C CA . GLY B 2 733 ? 116.82200 130.97600 86.98700 1.000 48.53000 733 GLY B CA 1
ATOM 10325 C C . GLY B 2 733 ? 116.94400 131.04700 88.49300 1.000 47.43000 733 GLY B C 1
ATOM 10326 O O . GLY B 2 733 ? 116.49100 132.01000 89.11600 1.000 50.31000 733 GLY B O 1
ATOM 10327 N N . GLU B 2 734 ? 117.56300 130.03300 89.08900 1.000 53.87000 734 GLU B N 1
ATOM 10328 C CA . GLU B 2 734 ? 117.54400 129.84500 90.52900 1.000 55.56000 734 GLU B CA 1
ATOM 10329 C C . GLU B 2 734 ? 118.89200 129.29100 90.96200 1.000 56.98000 734 GLU B C 1
ATOM 10330 O O . GLU B 2 734 ? 119.73000 128.92400 90.13400 1.000 61.52000 734 GLU B O 1
ATOM 10336 N N . GLN B 2 735 ? 119.10400 129.23800 92.27200 1.000 49.10000 735 GLN B N 1
ATOM 10337 C CA . GLN B 2 735 ? 120.23000 128.48000 92.80100 1.000 50.12000 735 GLN B CA 1
ATOM 10338 C C . GLN B 2 735 ? 120.17700 127.05000 92.27700 1.000 48.87000 735 GLN B C 1
ATOM 10339 O O . GLN B 2 735 ? 119.22300 126.31400 92.54100 1.000 50.15000 735 GLN B O 1
ATOM 10345 N N . LEU B 2 736 ? 121.20100 126.66400 91.52400 1.000 47.83000 736 LEU B N 1
ATOM 10346 C CA . LEU B 2 736 ? 121.22200 125.36500 90.86900 1.000 44.61000 736 LEU B CA 1
ATOM 10347 C C . LEU B 2 736 ? 121.58200 124.26500 91.85800 1.000 54.63000 736 LEU B C 1
ATOM 10348 O O . LEU B 2 736 ? 122.56600 124.37900 92.59700 1.000 57.61000 736 LEU B O 1
ATOM 10353 N N . VAL B 2 737 ? 120.77800 123.20500 91.87300 1.000 58.23000 737 VAL B N 1
ATOM 10354 C CA . VAL B 2 737 ? 121.11200 121.95600 92.54600 1.000 51.68000 737 VAL B CA 1
ATOM 10355 C C . VAL B 2 737 ? 121.32000 120.91000 91.46300 1.000 54.28000 737 VAL B C 1
ATOM 10356 O O . VAL B 2 737 ? 120.37200 120.52300 90.77000 1.000 55.28000 737 VAL B O 1
ATOM 10360 N N . VAL B 2 738 ? 122.55700 120.44600 91.31500 1.000 68.19000 738 VAL B N 1
ATOM 10361 C CA . VAL B 2 738 ? 122.86800 119.32100 90.44200 1.000 67.79000 738 VAL B CA 1
ATOM 10362 C C . VAL B 2 738 ? 122.75100 118.05500 91.28300 1.000 69.09000 738 VAL B C 1
ATOM 10363 O O . VAL B 2 738 ? 123.64000 117.73400 92.07300 1.000 69.89000 738 VAL B O 1
ATOM 10367 N N . THR B 2 739 ? 121.64800 117.33300 91.11600 1.000 70.35000 739 THR B N 1
ATOM 10368 C CA . THR B 2 739 ? 121.44800 116.13100 91.90300 1.000 67.71000 739 THR B CA 1
ATOM 10369 C C . THR B 2 739 ? 122.50700 115.09500 91.54400 1.000 73.54000 739 THR B C 1
ATOM 10370 O O . THR B 2 739 ? 123.14600 115.15900 90.49100 1.000 74.43000 739 THR B O 1
ATOM 10374 N N . HIS B 2 740 ? 122.69200 114.12500 92.44200 1.000 71.05000 740 HIS B N 1
ATOM 10375 C CA . HIS B 2 740 ? 123.66800 113.07700 92.17400 1.000 65.17000 740 HIS B CA 1
ATOM 10376 C C . HIS B 2 740 ? 123.30700 112.28700 90.92400 1.000 65.69000 740 HIS B C 1
ATOM 10377 O O . HIS B 2 740 ? 124.19600 111.88900 90.15800 1.000 68.06000 740 HIS B O 1
ATOM 10384 N N . GLU B 2 741 ? 122.01200 112.10300 90.66400 1.000 67.60000 741 GLU B N 1
ATOM 10385 C CA . GLU B 2 741 ? 121.61600 111.47900 89.41000 1.000 67.43000 741 GLU B CA 1
ATOM 10386 C C . GLU B 2 741 ? 122.04400 112.33800 88.23400 1.000 71.59000 741 GLU B C 1
ATOM 10387 O O . GLU B 2 741 ? 122.55800 111.82400 87.23500 1.000 74.57000 741 GLU B O 1
ATOM 10393 N N . LEU B 2 742 ? 121.82200 113.65100 88.32300 1.000 77.06000 742 LEU B N 1
ATOM 10394 C CA . LEU B 2 742 ? 122.24600 114.52600 87.23900 1.000 78.03000 742 LEU B CA 1
ATOM 10395 C C . LEU B 2 742 ? 123.76500 114.54700 87.11500 1.000 77.64000 742 LEU B C 1
ATOM 10396 O O . LEU B 2 742 ? 124.30100 114.64100 86.00500 1.000 77.22000 742 LEU B O 1
ATOM 10401 N N . GLN B 2 743 ? 124.47700 114.48100 88.24400 1.000 68.36000 743 GLN B N 1
ATOM 10402 C CA . GLN B 2 743 ? 125.92800 114.32700 88.19300 1.000 63.65000 743 GLN B CA 1
ATOM 10403 C C . GLN B 2 743 ? 126.32200 113.12900 87.34200 1.000 67.65000 743 GLN B C 1
ATOM 10404 O O . GLN B 2 743 ? 127.18000 113.23000 86.45900 1.000 73.90000 743 GLN B O 1
ATOM 10410 N N . LYS B 2 744 ? 125.69600 111.97900 87.59400 1.000 74.32000 744 LYS B N 1
ATOM 10411 C CA . LYS B 2 744 ? 126.02200 110.78600 86.81700 1.000 77.67000 744 LYS B CA 1
ATOM 10412 C C . LYS B 2 744 ? 125.61300 110.93300 85.35300 1.000 78.36000 744 LYS B C 1
ATOM 10413 O O . LYS B 2 744 ? 126.33100 110.47600 84.45600 1.000 81.15000 744 LYS B O 1
ATOM 10419 N N . TYR B 2 745 ? 124.47200 111.56300 85.09100 1.000 76.11000 745 TYR B N 1
ATOM 10420 C CA . TYR B 2 745 ? 123.99900 111.80700 83.73000 1.000 76.81000 745 TYR B CA 1
ATOM 10421 C C . TYR B 2 745 ? 124.66900 112.99700 83.05800 1.000 73.53000 745 TYR B C 1
ATOM 10422 O O . TYR B 2 745 ? 124.25600 113.38100 81.96000 1.000 73.29000 745 TYR B O 1
ATOM 10431 N N . LEU B 2 746 ? 125.66900 113.59600 83.69600 1.000 77.61000 746 LEU B N 1
ATOM 10432 C CA . LEU B 2 746 ? 126.63900 114.42400 82.99000 1.000 82.29000 746 LEU B CA 1
ATOM 10433 C C . LEU B 2 746 ? 127.88000 113.64400 82.56600 1.000 81.76000 746 LEU B C 1
ATOM 10434 O O . LEU B 2 746 ? 128.35100 113.80600 81.43600 1.000 84.22000 746 LEU B O 1
ATOM 10439 N N . ARG B 2 747 ? 128.42300 112.80000 83.44600 1.000 74.18000 747 ARG B N 1
ATOM 10440 C CA . ARG B 2 747 ? 129.62200 112.04200 83.09800 1.000 70.61000 747 ARG B CA 1
ATOM 10441 C C . ARG B 2 747 ? 129.40000 111.20900 81.84300 1.000 71.00000 747 ARG B C 1
ATOM 10442 O O . ARG B 2 747 ? 130.21000 111.24300 80.90900 1.000 73.83000 747 ARG B O 1
ATOM 10450 N N . GLN B 2 748 ? 128.30000 110.45500 81.80200 1.000 76.06000 748 GLN B N 1
ATOM 10451 C CA . GLN B 2 748 ? 128.14500 109.42000 80.78600 1.000 77.60000 748 GLN B CA 1
ATOM 10452 C C . GLN B 2 748 ? 128.23800 109.97700 79.37200 1.000 79.44000 748 GLN B C 1
ATOM 10453 O O . GLN B 2 748 ? 128.59500 109.24300 78.44400 1.000 86.74000 748 GLN B O 1
ATOM 10459 N N . HIS B 2 749 ? 127.92300 111.25600 79.17800 1.000 72.78000 749 HIS B N 1
ATOM 10460 C CA . HIS B 2 749 ? 127.97000 111.84700 77.84800 1.000 75.46000 749 HIS B CA 1
ATOM 10461 C C . HIS B 2 749 ? 128.81000 113.11600 77.79300 1.000 78.11000 749 HIS B C 1
ATOM 10462 O O . HIS B 2 749 ? 128.82500 113.79100 76.75800 1.000 78.99000 749 HIS B O 1
ATOM 10469 N N . ARG B 2 750 ? 129.52100 113.44100 78.87000 1.000 91.53000 750 ARG B N 1
ATOM 10470 C CA . ARG B 2 750 ? 130.35600 114.63800 78.95300 1.000 95.05000 750 ARG B CA 1
ATOM 10471 C C . ARG B 2 750 ? 129.61700 115.88100 78.45700 1.000 97.15000 750 ARG B C 1
ATOM 10472 O O . ARG B 2 750 ? 130.15100 116.69400 77.69900 1.000 96.26000 750 ARG B O 1
ATOM 10480 N N . VAL B 2 751 ? 128.37100 116.02900 78.89800 1.000 82.87000 751 VAL B N 1
ATOM 10481 C CA . VAL B 2 751 ? 127.54900 117.17000 78.50500 1.000 75.83000 751 VAL B CA 1
ATOM 10482 C C . VAL B 2 751 ? 128.00500 118.39400 79.28600 1.000 76.02000 751 VAL B C 1
ATOM 10483 O O . VAL B 2 751 ? 128.16900 118.33600 80.50900 1.000 77.21000 751 VAL B O 1
ATOM 10487 N N . PHE B 2 752 ? 128.21100 119.50600 78.58400 1.000 79.54000 752 PHE B N 1
ATOM 10488 C CA . PHE B 2 752 ? 128.56500 120.76200 79.23600 1.000 82.28000 752 PHE B CA 1
ATOM 10489 C C . PHE B 2 752 ? 127.32700 121.47900 79.77000 1.000 85.20000 752 PHE B C 1
ATOM 10490 O O . PHE B 2 752 ? 126.45200 121.88700 78.99700 1.000 82.75000 752 PHE B O 1
ATOM 10498 N N . LEU B 2 753 ? 127.26600 121.64600 81.09000 1.000 73.21000 753 LEU B N 1
ATOM 10499 C CA . LEU B 2 753 ? 126.18200 122.35100 81.76200 1.000 63.84000 753 LEU B CA 1
ATOM 10500 C C . LEU B 2 753 ? 126.66000 123.76100 82.07500 1.000 69.85000 753 LEU B C 1
ATOM 10501 O O . LEU B 2 753 ? 127.74100 123.93700 82.64700 1.000 77.74000 753 LEU B O 1
ATOM 10506 N N . HIS B 2 754 ? 125.86400 124.75900 81.70500 1.000 62.59000 754 HIS B N 1
ATOM 10507 C CA . HIS B 2 754 ? 126.22100 126.16000 81.90200 1.000 60.14000 754 HIS B CA 1
ATOM 10508 C C . HIS B 2 754 ? 125.26800 126.82800 82.88600 1.000 55.15000 754 HIS B C 1
ATOM 10509 O O . HIS B 2 754 ? 124.05100 126.82100 82.68000 1.000 57.07000 754 HIS B O 1
ATOM 10516 N N . ASN B 2 755 ? 125.82500 127.40300 83.94700 1.000 49.25000 755 ASN B N 1
ATOM 10517 C CA . ASN B 2 755 ? 125.06300 128.17400 84.91900 1.000 49.71000 755 ASN B CA 1
ATOM 10518 C C . ASN B 2 755 ? 125.25700 129.66000 84.62800 1.000 63.35000 755 ASN B C 1
ATOM 10519 O O . ASN B 2 755 ? 126.39400 130.14600 84.60700 1.000 65.23000 755 ASN B O 1
ATOM 10524 N N . HIS B 2 756 ? 124.15500 130.37800 84.40400 1.000 54.48000 756 HIS B N 1
ATOM 10525 C CA . HIS B 2 756 ? 124.19700 131.79500 84.05900 1.000 34.74000 756 HIS B CA 1
ATOM 10526 C C . HIS B 2 756 ? 123.39900 132.58900 85.08200 1.000 33.07000 756 HIS B C 1
ATOM 10527 O O . HIS B 2 756 ? 122.19300 132.37500 85.22800 1.000 37.45000 756 HIS B O 1
ATOM 10534 N N . TYR B 2 757 ? 124.05900 133.51100 85.77000 1.000 33.84000 757 TYR B N 1
ATOM 10535 C CA . TYR B 2 757 ? 123.35300 134.48200 86.59000 1.000 37.42000 757 TYR B CA 1
ATOM 10536 C C . TYR B 2 757 ? 122.82000 135.61200 85.72100 1.000 52.86000 757 TYR B C 1
ATOM 10537 O O . TYR B 2 757 ? 123.52200 136.11600 84.83900 1.000 57.24000 757 TYR B O 1
ATOM 10546 N N . GLY B 2 758 ? 121.57600 136.01300 85.96700 1.000 48.67000 758 GLY B N 1
ATOM 10547 C CA . GLY B 2 758 ? 121.07200 137.21800 85.35800 1.000 36.23000 758 GLY B CA 1
ATOM 10548 C C . GLY B 2 758 ? 119.72600 137.67700 85.86800 1.000 27.37000 758 GLY B C 1
ATOM 10549 O O . GLY B 2 758 ? 118.72900 136.95600 85.80800 1.000 35.73000 758 GLY B O 1
ATOM 10550 N N . PRO B 2 759 ? 119.68000 138.90200 86.38300 1.000 35.12000 759 PRO B N 1
ATOM 10551 C CA . PRO B 2 759 ? 118.41600 139.63400 86.43400 1.000 37.82000 759 PRO B CA 1
ATOM 10552 C C . PRO B 2 759 ? 118.01400 140.12100 85.05400 1.000 48.48000 759 PRO B C 1
ATOM 10553 O O . PRO B 2 759 ? 118.82100 140.18800 84.12400 1.000 57.83000 759 PRO B O 1
ATOM 10557 N N . SER B 2 760 ? 116.73400 140.46600 84.92600 1.000 45.99000 760 SER B N 1
ATOM 10558 C CA . SER B 2 760 ? 116.22900 140.86800 83.62100 1.000 37.31000 760 SER B CA 1
ATOM 10559 C C . SER B 2 760 ? 116.75000 142.23800 83.21600 1.000 38.16000 760 SER B C 1
ATOM 10560 O O . SER B 2 760 ? 117.09200 142.45500 82.05000 1.000 47.05000 760 SER B O 1
ATOM 10563 N N . GLU B 2 761 ? 116.83400 143.17200 84.16100 1.000 50.58000 761 GLU B N 1
ATOM 10564 C CA . GLU B 2 761 ? 117.15400 144.54300 83.78600 1.000 54.73000 761 GLU B CA 1
ATOM 10565 C C . GLU B 2 761 ? 118.57400 144.67200 83.25500 1.000 60.53000 761 GLU B C 1
ATOM 10566 O O . GLU B 2 761 ? 118.84600 145.55500 82.43300 1.000 63.11000 761 GLU B O 1
ATOM 10572 N N . THR B 2 762 ? 119.48900 143.81100 83.69600 1.000 56.05000 762 THR B N 1
ATOM 10573 C CA . THR B 2 762 ? 120.85500 143.88900 83.19600 1.000 52.30000 762 THR B CA 1
ATOM 10574 C C . THR B 2 762 ? 120.90200 143.24500 81.82300 1.000 57.73000 762 THR B C 1
ATOM 10575 O O . THR B 2 762 ? 120.96300 143.93600 80.80100 1.000 61.57000 762 THR B O 1
ATOM 10579 N N . HIS B 2 763 ? 120.87700 141.91800 81.79500 1.000 55.57000 763 HIS B N 1
ATOM 10580 C CA . HIS B 2 763 ? 120.72300 141.18800 80.54800 1.000 55.80000 763 HIS B CA 1
ATOM 10581 C C . HIS B 2 763 ? 120.61100 139.71200 80.88100 1.000 40.48000 763 HIS B C 1
ATOM 10582 O O . HIS B 2 763 ? 120.93500 139.28000 81.98800 1.000 47.31000 763 HIS B O 1
ATOM 10589 N N . VAL B 2 764 ? 120.16900 138.94400 79.89100 1.000 35.94000 764 VAL B N 1
ATOM 10590 C CA . VAL B 2 764 ? 119.75200 137.56200 80.07900 1.000 55.57000 764 VAL B CA 1
ATOM 10591 C C . VAL B 2 764 ? 120.74800 136.80700 80.94900 1.000 66.33000 764 VAL B C 1
ATOM 10592 O O . VAL B 2 764 ? 120.36400 135.94500 81.74800 1.000 65.25000 764 VAL B O 1
ATOM 10596 N N . VAL B 2 765 ? 122.03300 137.12400 80.80100 1.000 51.87000 765 VAL B N 1
ATOM 10597 C CA . VAL B 2 765 ? 123.07800 136.61100 81.67600 1.000 39.13000 765 VAL B CA 1
ATOM 10598 C C . VAL B 2 765 ? 124.09200 137.71900 81.92300 1.000 44.87000 765 VAL B C 1
ATOM 10599 O O . VAL B 2 765 ? 124.26100 138.62200 81.09900 1.000 57.64000 765 VAL B O 1
ATOM 10603 N N . THR B 2 766 ? 124.77400 137.65000 83.06400 1.000 30.90000 766 THR B N 1
ATOM 10604 C CA . THR B 2 766 ? 125.96400 138.46600 83.27500 1.000 36.17000 766 THR B CA 1
ATOM 10605 C C . THR B 2 766 ? 127.13600 137.70700 83.86700 1.000 51.94000 766 THR B C 1
ATOM 10606 O O . THR B 2 766 ? 128.26000 138.22100 83.81800 1.000 60.48000 766 THR B O 1
ATOM 10610 N N . THR B 2 767 ? 126.92500 136.51900 84.42600 1.000 59.26000 767 THR B N 1
ATOM 10611 C CA . THR B 2 767 ? 128.00600 135.60200 84.74500 1.000 54.58000 767 THR B CA 1
ATOM 10612 C C . THR B 2 767 ? 127.72100 134.25000 84.11200 1.000 54.88000 767 THR B C 1
ATOM 10613 O O . THR B 2 767 ? 126.56400 133.87400 83.90900 1.000 61.05000 767 THR B O 1
ATOM 10617 N N . CYS B 2 768 ? 128.78600 133.52300 83.80400 1.000 45.88000 768 CYS B N 1
ATOM 10618 C CA . CYS B 2 768 ? 128.67700 132.15600 83.32700 1.000 40.84000 768 CYS B CA 1
ATOM 10619 C C . CYS B 2 768 ? 129.64800 131.27400 84.09200 1.000 57.74000 768 CYS B C 1
ATOM 10620 O O . CYS B 2 768 ? 130.75800 131.70100 84.42300 1.000 61.37000 768 CYS B O 1
ATOM 10623 N N . THR B 2 769 ? 129.22400 130.04700 84.38100 1.000 65.93000 769 THR B N 1
ATOM 10624 C CA . THR B 2 769 ? 130.13700 128.96300 84.70900 1.000 60.26000 769 THR B CA 1
ATOM 10625 C C . THR B 2 769 ? 129.78800 127.74800 83.86700 1.000 58.40000 769 THR B C 1
ATOM 10626 O O . THR B 2 769 ? 128.61100 127.41100 83.70900 1.000 60.09000 769 THR B O 1
ATOM 10630 N N . MET B 2 770 ? 130.81000 127.09200 83.32900 1.000 64.31000 770 MET B N 1
ATOM 10631 C CA . MET B 2 770 ? 130.62100 126.00100 82.38600 1.000 67.18000 770 MET B CA 1
ATOM 10632 C C . MET B 2 770 ? 131.30000 124.74900 82.92300 1.000 76.44000 770 MET B C 1
ATOM 10633 O O . MET B 2 770 ? 132.49100 124.77500 83.25200 1.000 75.31000 770 MET B O 1
ATOM 10638 N N . ASP B 2 771 ? 130.53900 123.66000 83.01600 1.000 73.51000 771 ASP B N 1
ATOM 10639 C CA . ASP B 2 771 ? 130.97600 122.45100 83.70400 1.000 65.72000 771 ASP B CA 1
ATOM 10640 C C . ASP B 2 771 ? 131.32700 121.38400 82.67700 1.000 73.22000 771 ASP B C 1
ATOM 10641 O O . ASP B 2 771 ? 130.43300 120.91300 81.95800 1.000 74.25000 771 ASP B O 1
ATOM 10646 N N . PRO B 2 772 ? 132.59400 120.96800 82.56000 1.000 88.72000 772 PRO B N 1
ATOM 10647 C CA . PRO B 2 772 ? 132.94300 119.95100 81.55600 1.000 87.84000 772 PRO B CA 1
ATOM 10648 C C . PRO B 2 772 ? 132.80800 118.52500 82.07200 1.000 83.59000 772 PRO B C 1
ATOM 10649 O O . PRO B 2 772 ? 132.70900 117.57900 81.28300 1.000 79.54000 772 PRO B O 1
ATOM 10653 N N . GLY B 2 773 ? 132.79400 118.35500 83.38700 1.000 76.51000 773 GLY B N 1
ATOM 10654 C CA . GLY B 2 773 ? 132.75600 117.03700 83.98300 1.000 78.37000 773 GLY B CA 1
ATOM 10655 C C . GLY B 2 773 ? 134.05700 116.51700 84.55500 1.000 78.37000 773 GLY B C 1
ATOM 10656 O O . GLY B 2 773 ? 134.18700 115.30100 84.73000 1.000 78.48000 773 GLY B O 1
ATOM 10657 N N . GLN B 2 774 ? 135.02100 117.38900 84.84400 1.000 74.07000 774 GLN B N 1
ATOM 10658 C CA . GLN B 2 774 ? 136.11100 117.00500 85.73400 1.000 73.19000 774 GLN B CA 1
ATOM 10659 C C . GLN B 2 774 ? 135.60000 116.79300 87.15200 1.000 73.72000 774 GLN B C 1
ATOM 10660 O O . GLN B 2 774 ? 135.82600 115.73800 87.75500 1.000 79.15000 774 GLN B O 1
ATOM 10666 N N . ALA B 2 775 ? 134.91100 117.78900 87.69800 1.000 72.97000 775 ALA B N 1
ATOM 10667 C CA . ALA B 2 775 ? 134.20000 117.65600 88.96000 1.000 75.94000 775 ALA B CA 1
ATOM 10668 C C . ALA B 2 775 ? 133.02800 118.62500 88.95300 1.000 77.42000 775 ALA B C 1
ATOM 10669 O O . ALA B 2 775 ? 133.06200 119.65300 88.27000 1.000 75.61000 775 ALA B O 1
ATOM 10671 N N . ILE B 2 776 ? 131.99300 118.29200 89.71700 1.000 64.84000 776 ILE B N 1
ATOM 10672 C CA . ILE B 2 776 ? 130.77900 119.10400 89.74600 1.000 58.19000 776 ILE B CA 1
ATOM 10673 C C . ILE B 2 776 ? 130.23100 119.17800 91.16400 1.000 60.61000 776 ILE B C 1
ATOM 10674 O O . ILE B 2 776 ? 129.56800 118.23500 91.61900 1.000 69.94000 776 ILE B O 1
ATOM 10679 N N . PRO B 2 777 ? 130.47300 120.26200 91.89500 1.000 55.91000 777 PRO B N 1
ATOM 10680 C CA . PRO B 2 777 ? 129.85900 120.40400 93.21800 1.000 60.42000 777 PRO B CA 1
ATOM 10681 C C . PRO B 2 777 ? 128.34100 120.45200 93.11200 1.000 65.60000 777 PRO B C 1
ATOM 10682 O O . PRO B 2 777 ? 127.77800 120.83800 92.08600 1.000 67.40000 777 PRO B O 1
ATOM 10686 N N . GLU B 2 778 ? 127.67700 120.04800 94.19800 1.000 62.60000 778 GLU B N 1
ATOM 10687 C CA . GLU B 2 778 ? 126.21900 120.00200 94.20100 1.000 58.08000 778 GLU B CA 1
ATOM 10688 C C . GLU B 2 778 ? 125.60300 121.38200 94.02500 1.000 61.22000 778 GLU B C 1
ATOM 10689 O O . GLU B 2 778 ? 124.53100 121.50700 93.42500 1.000 65.42000 778 GLU B O 1
ATOM 10695 N N . LEU B 2 779 ? 126.25400 122.42700 94.54600 1.000 61.58000 779 LEU B N 1
ATOM 10696 C CA . LEU B 2 779 ? 125.78800 123.80900 94.42300 1.000 63.65000 779 LEU B CA 1
ATOM 10697 C C . LEU B 2 779 ? 126.84100 124.63200 93.68500 1.000 54.70000 779 LEU B C 1
ATOM 10698 O O . LEU B 2 779 ? 127.67900 125.29700 94.31200 1.000 53.11000 779 LEU B O 1
ATOM 10703 N N . PRO B 2 780 ? 126.83300 124.60300 92.35600 1.000 34.74000 780 PRO B N 1
ATOM 10704 C CA . PRO B 2 780 ? 127.88300 125.26300 91.58400 1.000 39.49000 780 PRO B CA 1
ATOM 10705 C C . PRO B 2 780 ? 127.83900 126.76700 91.76500 1.000 47.05000 780 PRO B C 1
ATOM 10706 O O . PRO B 2 780 ? 126.80600 127.32500 92.16700 1.000 54.35000 780 PRO B O 1
ATOM 10710 N N . PRO B 2 781 ? 128.93500 127.46000 91.47600 1.000 43.30000 781 PRO B N 1
ATOM 10711 C CA . PRO B 2 781 ? 128.89900 128.92400 91.43300 1.000 45.62000 781 PRO B CA 1
ATOM 10712 C C . PRO B 2 781 ? 128.12600 129.42900 90.22200 1.000 45.03000 781 PRO B C 1
ATOM 10713 O O . PRO B 2 781 ? 127.69100 128.67300 89.35300 1.000 39.32000 781 PRO B O 1
ATOM 10717 N N . ILE B 2 782 ? 127.93700 130.75200 90.19100 1.000 57.28000 782 ILE B N 1
ATOM 10718 C CA . ILE B 2 782 ? 127.35200 131.41900 89.03000 1.000 54.31000 782 ILE B CA 1
ATOM 10719 C C . ILE B 2 782 ? 128.39400 131.91000 88.03200 1.000 55.79000 782 ILE B C 1
ATOM 10720 O O . ILE B 2 782 ? 128.02600 132.30800 86.91600 1.000 57.73000 782 ILE B O 1
ATOM 10725 N N . GLY B 2 783 ? 129.67800 131.89400 88.39000 1.000 54.23000 783 GLY B N 1
ATOM 10726 C CA . GLY B 2 783 ? 130.76100 132.00600 87.42600 1.000 50.03000 783 GLY B CA 1
ATOM 10727 C C . GLY B 2 783 ? 131.42700 133.36400 87.33900 1.000 50.93000 783 GLY B C 1
ATOM 10728 O O . GLY B 2 783 ? 131.57900 134.05000 88.35400 1.000 60.47000 783 GLY B O 1
ATOM 10729 N N . LYS B 2 784 ? 131.83500 133.76700 86.13000 1.000 47.97000 784 LYS B N 1
ATOM 10730 C CA . LYS B 2 784 ? 132.65100 134.95300 85.90200 1.000 48.42000 784 LYS B CA 1
ATOM 10731 C C . LYS B 2 784 ? 131.89400 136.01900 85.11800 1.000 51.61000 784 LYS B C 1
ATOM 10732 O O . LYS B 2 784 ? 131.08300 135.68300 84.24700 1.000 58.76000 784 LYS B O 1
ATOM 10738 N N . PRO B 2 785 ? 132.12700 137.30200 85.40000 1.000 39.49000 785 PRO B N 1
ATOM 10739 C CA . PRO B 2 785 ? 131.40500 138.35100 84.67300 1.000 34.85000 785 PRO B CA 1
ATOM 10740 C C . PRO B 2 785 ? 131.76800 138.36000 83.19900 1.000 36.00000 785 PRO B C 1
ATOM 10741 O O . PRO B 2 785 ? 132.93500 138.23200 82.82300 1.000 47.48000 785 PRO B O 1
ATOM 10745 N N . ILE B 2 786 ? 130.74500 138.51600 82.36200 1.000 42.35000 786 ILE B N 1
ATOM 10746 C CA . ILE B 2 786 ? 130.90200 138.47200 80.91300 1.000 46.40000 786 ILE B CA 1
ATOM 10747 C C . ILE B 2 786 ? 131.57800 139.74400 80.42100 1.000 55.94000 786 ILE B C 1
ATOM 10748 O O . ILE B 2 786 ? 131.77400 140.69300 81.18900 1.000 61.17000 786 ILE B O 1
ATOM 10753 N N . SER B 2 787 ? 131.94800 139.76200 79.14000 1.000 50.93000 787 SER B N 1
ATOM 10754 C CA . SER B 2 787 ? 132.68700 140.88400 78.58000 1.000 46.48000 787 SER B CA 1
ATOM 10755 C C . SER B 2 787 ? 131.99800 142.21100 78.86100 1.000 47.71000 787 SER B C 1
ATOM 10756 O O . SER B 2 787 ? 130.77100 142.32500 78.80800 1.000 49.13000 787 SER B O 1
ATOM 10759 N N . ASN B 2 788 ? 132.81200 143.22100 79.15500 1.000 48.88000 788 ASN B N 1
ATOM 10760 C CA . ASN B 2 788 ? 132.33000 144.57400 79.41100 1.000 49.14000 788 ASN B CA 1
ATOM 10761 C C . ASN B 2 788 ? 131.25700 144.59600 80.49300 1.000 52.23000 788 ASN B C 1
ATOM 10762 O O . ASN B 2 788 ? 130.23900 145.28000 80.37400 1.000 60.11000 788 ASN B O 1
ATOM 10767 N N . THR B 2 789 ? 131.48200 143.83700 81.56300 1.000 56.75000 789 THR B N 1
ATOM 10768 C CA . THR B 2 789 ? 130.66700 143.93800 82.76400 1.000 56.75000 789 THR B CA 1
ATOM 10769 C C . THR B 2 789 ? 131.55900 143.96000 83.99500 1.000 54.65000 789 THR B C 1
ATOM 10770 O O . THR B 2 789 ? 132.58800 143.27900 84.04100 1.000 61.35000 789 THR B O 1
ATOM 10774 N N . GLY B 2 790 ? 131.15800 144.74300 84.98500 1.000 41.23000 790 GLY B N 1
ATOM 10775 C CA . GLY B 2 790 ? 131.69800 144.65600 86.33100 1.000 43.58000 790 GLY B CA 1
ATOM 10776 C C . GLY B 2 790 ? 130.64100 144.06900 87.24800 1.000 48.63000 790 GLY B C 1
ATOM 10777 O O . GLY B 2 790 ? 129.45500 144.38300 87.11400 1.000 50.57000 790 GLY B O 1
ATOM 10778 N N . ILE B 2 791 ? 131.06600 143.21900 88.17500 1.000 51.64000 791 ILE B N 1
ATOM 10779 C CA . ILE B 2 791 ? 130.26400 142.88900 89.34500 1.000 45.99000 791 ILE B CA 1
ATOM 10780 C C . ILE B 2 791 ? 130.90200 143.53100 90.56600 1.000 48.97000 791 ILE B C 1
ATOM 10781 O O . ILE B 2 791 ? 132.09500 143.34300 90.82800 1.000 53.32000 791 ILE B O 1
ATOM 10786 N N . TYR B 2 792 ? 130.10300 144.28900 91.30700 1.000 48.70000 792 TYR B N 1
ATOM 10787 C CA . TYR B 2 792 ? 130.54900 145.02400 92.48200 1.000 45.79000 792 TYR B CA 1
ATOM 10788 C C . TYR B 2 792 ? 129.74000 144.53000 93.67000 1.000 50.99000 792 TYR B C 1
ATOM 10789 O O . TYR B 2 792 ? 128.53000 144.76700 93.73700 1.000 58.58000 792 TYR B O 1
ATOM 10798 N N . ILE B 2 793 ? 130.38800 143.84700 94.60900 1.000 51.11000 793 ILE B N 1
ATOM 10799 C CA . ILE B 2 793 ? 129.72700 143.44700 95.84500 1.000 52.63000 793 ILE B CA 1
ATOM 10800 C C . ILE B 2 793 ? 129.85900 144.63000 96.79700 1.000 56.38000 793 ILE B C 1
ATOM 10801 O O . ILE B 2 793 ? 130.90100 144.83700 97.41900 1.000 64.77000 793 ILE B O 1
ATOM 10806 N N . LEU B 2 794 ? 128.78900 145.40300 96.90900 1.000 54.43000 794 LEU B N 1
ATOM 10807 C CA . LEU B 2 794 ? 128.75200 146.62500 97.69500 1.000 53.90000 794 LEU B CA 1
ATOM 10808 C C . LEU B 2 794 ? 128.04000 146.39200 99.02000 1.000 55.84000 794 LEU B C 1
ATOM 10809 O O . LEU B 2 794 ? 127.30700 145.41600 99.19700 1.000 61.91000 794 LEU B O 1
ATOM 10814 N N . ASP B 2 795 ? 128.26900 147.30300 99.95800 1.000 59.99000 795 ASP B N 1
ATOM 10815 C CA . ASP B 2 795 ? 127.36400 147.48300 101.07800 1.000 65.26000 795 ASP B CA 1
ATOM 10816 C C . ASP B 2 795 ? 126.36900 148.60400 100.78000 1.000 65.65000 795 ASP B C 1
ATOM 10817 O O . ASP B 2 795 ? 126.41100 149.25200 99.73300 1.000 61.00000 795 ASP B O 1
ATOM 10822 N N . GLU B 2 796 ? 125.45600 148.83200 101.72600 1.000 61.31000 796 GLU B N 1
ATOM 10823 C CA . GLU B 2 796 ? 124.34000 149.73600 101.48300 1.000 58.66000 796 GLU B CA 1
ATOM 10824 C C . GLU B 2 796 ? 124.78700 151.14300 101.11700 1.000 57.81000 796 GLU B C 1
ATOM 10825 O O . GLU B 2 796 ? 123.97800 151.91900 100.59900 1.000 64.62000 796 GLU B O 1
ATOM 10831 N N . GLY B 2 797 ? 126.04200 151.49300 101.37100 1.000 50.28000 797 GLY B N 1
ATOM 10832 C CA . GLY B 2 797 ? 126.52800 152.80900 101.01200 1.000 50.12000 797 GLY B CA 1
ATOM 10833 C C . GLY B 2 797 ? 127.28100 152.79500 99.70200 1.000 49.20000 797 GLY B C 1
ATOM 10834 O O . GLY B 2 797 ? 128.09000 153.68500 99.42600 1.000 53.87000 797 GLY B O 1
ATOM 10835 N N . LEU B 2 798 ? 127.02000 151.78000 98.88500 1.000 55.98000 798 LEU B N 1
ATOM 10836 C CA . LEU B 2 798 ? 127.70400 151.58700 97.61200 1.000 61.87000 798 LEU B CA 1
ATOM 10837 C C . LEU B 2 798 ? 129.21000 151.42300 97.79300 1.000 66.57000 798 LEU B C 1
ATOM 10838 O O . LEU B 2 798 ? 129.97100 151.53100 96.82600 1.000 67.01000 798 LEU B O 1
ATOM 10843 N N . GLN B 2 799 ? 129.65100 151.16000 99.02200 1.000 64.09000 799 GLN B N 1
ATOM 10844 C CA . GLN B 2 799 ? 131.05500 150.89500 99.29400 1.000 61.74000 799 GLN B CA 1
ATOM 10845 C C . GLN B 2 799 ? 131.41200 149.47700 98.87100 1.000 60.68000 799 GLN B C 1
ATOM 10846 O O . GLN B 2 799 ? 130.70100 148.52400 99.20000 1.000 63.27000 799 GLN B O 1
ATOM 10852 N N . LEU B 2 800 ? 132.51300 149.34200 98.13800 1.000 55.18000 800 LEU B N 1
ATOM 10853 C CA . LEU B 2 800 ? 133.02600 148.02100 97.80500 1.000 53.46000 800 LEU B CA 1
ATOM 10854 C C . LEU B 2 800 ? 133.27600 147.22800 99.07700 1.000 56.66000 800 LEU B C 1
ATOM 10855 O O . LEU B 2 800 ? 133.69900 147.77600 100.09800 1.000 61.00000 800 LEU B O 1
ATOM 10860 N N . LYS B 2 801 ? 133.00600 145.92900 99.01700 1.000 43.10000 801 LYS B N 1
ATOM 10861 C CA . LYS B 2 801 ? 133.22600 145.13600 100.20600 1.000 39.46000 801 LYS B CA 1
ATOM 10862 C C . LYS B 2 801 ? 134.21100 144.01000 99.92700 1.000 48.37000 801 LYS B C 1
ATOM 10863 O O . LYS B 2 801 ? 134.32000 143.53900 98.79100 1.000 51.46000 801 LYS B O 1
ATOM 10869 N N . PRO B 2 802 ? 134.94500 143.56400 100.94500 1.000 44.70000 802 PRO B N 1
ATOM 10870 C CA . PRO B 2 802 ? 136.06800 142.65500 100.70300 1.000 41.56000 802 PRO B CA 1
ATOM 10871 C C . PRO B 2 802 ? 135.63200 141.34500 100.06500 1.000 43.91000 802 PRO B C 1
ATOM 10872 O O . PRO B 2 802 ? 134.48500 140.90800 100.17600 1.000 48.92000 802 PRO B O 1
ATOM 10876 N N . GLU B 2 803 ? 136.58800 140.72100 99.38400 1.000 48.92000 803 GLU B N 1
ATOM 10877 C CA . GLU B 2 803 ? 136.37300 139.42700 98.75800 1.000 47.95000 803 GLU B CA 1
ATOM 10878 C C . GLU B 2 803 ? 136.02300 138.35900 99.78700 1.000 53.62000 803 GLU B C 1
ATOM 10879 O O . GLU B 2 803 ? 136.47800 138.39300 100.93200 1.000 58.21000 803 GLU B O 1
ATOM 10885 N N . GLY B 2 804 ? 135.20700 137.39600 99.36200 1.000 49.76000 804 GLY B N 1
ATOM 10886 C CA . GLY B 2 804 ? 134.77500 136.32100 100.22600 1.000 44.48000 804 GLY B CA 1
ATOM 10887 C C . GLY B 2 804 ? 133.64500 136.64800 101.17500 1.000 49.57000 804 GLY B C 1
ATOM 10888 O O . GLY B 2 804 ? 133.26000 135.78300 101.96900 1.000 55.49000 804 GLY B O 1
ATOM 10889 N N . ILE B 2 805 ? 133.10500 137.86000 101.12900 1.000 40.86000 805 ILE B N 1
ATOM 10890 C CA . ILE B 2 805 ? 132.11900 138.32400 102.09400 1.000 38.46000 805 ILE B CA 1
ATOM 10891 C C . ILE B 2 805 ? 130.83700 138.66500 101.35300 1.000 41.66000 805 ILE B C 1
ATOM 10892 O O . ILE B 2 805 ? 130.87500 139.19900 100.23900 1.000 47.92000 805 ILE B O 1
ATOM 10897 N N . VAL B 2 806 ? 129.70100 138.35300 101.97400 1.000 40.83000 806 VAL B N 1
ATOM 10898 C CA . VAL B 2 806 ? 128.41200 138.51200 101.31400 1.000 36.48000 806 VAL B CA 1
ATOM 10899 C C . VAL B 2 806 ? 128.05700 139.98900 101.25600 1.000 43.64000 806 VAL B C 1
ATOM 10900 O O . VAL B 2 806 ? 128.17700 140.71400 102.25100 1.000 45.94000 806 VAL B O 1
ATOM 10904 N N . GLY B 2 807 ? 127.61100 140.44000 100.08900 1.000 54.70000 807 GLY B N 1
ATOM 10905 C CA . GLY B 2 807 ? 127.14300 141.80100 99.92100 1.000 50.83000 807 GLY B CA 1
ATOM 10906 C C . GLY B 2 807 ? 126.29400 141.89100 98.67300 1.000 54.04000 807 GLY B C 1
ATOM 10907 O O . GLY B 2 807 ? 126.08600 140.90600 97.96200 1.000 60.96000 807 GLY B O 1
ATOM 10908 N N . GLU B 2 808 ? 125.79700 143.09500 98.41300 1.000 46.13000 808 GLU B N 1
ATOM 10909 C CA . GLU B 2 808 ? 124.87900 143.29300 97.30100 1.000 45.49000 808 GLU B CA 1
ATOM 10910 C C . GLU B 2 808 ? 125.60100 143.12500 95.97300 1.000 52.57000 808 GLU B C 1
ATOM 10911 O O . GLU B 2 808 ? 126.68800 143.67200 95.76500 1.000 61.92000 808 GLU B O 1
ATOM 10917 N N . LEU B 2 809 ? 124.98900 142.35900 95.07600 1.000 40.80000 809 LEU B N 1
ATOM 10918 C CA . LEU B 2 809 ? 125.53900 142.06400 93.75500 1.000 36.11000 809 LEU B CA 1
ATOM 10919 C C . LEU B 2 809 ? 125.04500 143.12200 92.77300 1.000 43.47000 809 LEU B C 1
ATOM 10920 O O . LEU B 2 809 ? 123.91700 143.05200 92.28200 1.000 49.32000 809 LEU B O 1
ATOM 10925 N N . TYR B 2 810 ? 125.88900 144.11400 92.49300 1.000 44.56000 810 TYR B N 1
ATOM 10926 C CA . TYR B 2 810 ? 125.61900 145.13100 91.48500 1.000 33.25000 810 TYR B CA 1
ATOM 10927 C C . TYR B 2 810 ? 126.26300 144.77100 90.15500 1.000 33.56000 810 TYR B C 1
ATOM 10928 O O . TYR B 2 810 ? 127.37300 144.23400 90.11400 1.000 47.19000 810 TYR B O 1
ATOM 10937 N N . ILE B 2 811 ? 125.56000 145.07900 89.06800 1.000 40.81000 811 ILE B N 1
ATOM 10938 C CA . ILE B 2 811 ? 126.02800 144.81700 87.71300 1.000 43.78000 811 ILE B CA 1
ATOM 10939 C C . ILE B 2 811 ? 126.26100 146.13900 86.99200 1.000 52.99000 811 ILE B C 1
ATOM 10940 O O . ILE B 2 811 ? 125.56900 147.13500 87.23000 1.000 52.35000 811 ILE B O 1
ATOM 10945 N N . SER B 2 812 ? 127.25100 146.14000 86.10000 1.000 47.47000 812 SER B N 1
ATOM 10946 C CA . SER B 2 812 ? 127.63100 147.32400 85.34500 1.000 37.20000 812 SER B CA 1
ATOM 10947 C C . SER B 2 812 ? 128.05200 146.91600 83.94300 1.000 39.65000 812 SER B C 1
ATOM 10948 O O . SER B 2 812 ? 128.33000 145.74600 83.67200 1.000 51.30000 812 SER B O 1
ATOM 10951 N N . GLY B 2 813 ? 128.09500 147.89400 83.05200 1.000 24.49000 813 GLY B N 1
ATOM 10952 C CA . GLY B 2 813 ? 128.52900 147.68500 81.68800 1.000 25.78000 813 GLY B CA 1
ATOM 10953 C C . GLY B 2 813 ? 127.38300 147.80600 80.70000 1.000 37.93000 813 GLY B C 1
ATOM 10954 O O . GLY B 2 813 ? 126.29800 148.30600 81.00800 1.000 54.64000 813 GLY B O 1
ATOM 10955 N N . ALA B 2 814 ? 127.64900 147.33400 79.48000 1.000 35.29000 814 ALA B N 1
ATOM 10956 C CA . ALA B 2 814 ? 126.72200 147.56000 78.37600 1.000 35.09000 814 ALA B CA 1
ATOM 10957 C C . ALA B 2 814 ? 125.41500 146.79700 78.55000 1.000 38.09000 814 ALA B C 1
ATOM 10958 O O . ALA B 2 814 ? 124.37400 147.23100 78.04600 1.000 39.74000 814 ALA B O 1
ATOM 10960 N N . ASN B 2 815 ? 125.43800 145.67500 79.26300 1.000 41.12000 815 ASN B N 1
ATOM 10961 C CA . ASN B 2 815 ? 124.20400 144.99500 79.63000 1.000 38.00000 815 ASN B CA 1
ATOM 10962 C C . ASN B 2 815 ? 123.51000 145.63500 80.82600 1.000 53.36000 815 ASN B C 1
ATOM 10963 O O . ASN B 2 815 ? 123.22900 144.95300 81.81600 1.000 64.85000 815 ASN B O 1
ATOM 10968 N N . VAL B 2 816 ? 123.23800 146.93600 80.76100 1.000 38.99000 816 VAL B N 1
ATOM 10969 C CA . VAL B 2 816 ? 122.34400 147.59200 81.70700 1.000 38.66000 816 VAL B CA 1
ATOM 10970 C C . VAL B 2 816 ? 121.29600 148.34700 80.90600 1.000 46.54000 816 VAL B C 1
ATOM 10971 O O . VAL B 2 816 ? 121.63700 149.16200 80.04300 1.000 44.63000 816 VAL B O 1
ATOM 10975 N N . GLY B 2 817 ? 120.02600 148.06800 81.18200 1.000 59.69000 817 GLY B N 1
ATOM 10976 C CA . GLY B 2 817 ? 118.94400 148.66500 80.43400 1.000 59.02000 817 GLY B CA 1
ATOM 10977 C C . GLY B 2 817 ? 118.72700 150.12800 80.77700 1.000 65.28000 817 GLY B C 1
ATOM 10978 O O . GLY B 2 817 ? 119.37000 150.71100 81.65100 1.000 67.57000 817 GLY B O 1
ATOM 10979 N N . ARG B 2 818 ? 117.78100 150.73100 80.05300 1.000 73.55000 818 ARG B N 1
ATOM 10980 C CA . ARG B 2 818 ? 117.50200 152.15200 80.22500 1.000 69.86000 818 ARG B CA 1
ATOM 10981 C C . ARG B 2 818 ? 116.80800 152.43600 81.55100 1.000 71.76000 818 ARG B C 1
ATOM 10982 O O . ARG B 2 818 ? 116.98300 153.51800 82.12100 1.000 75.54000 818 ARG B O 1
ATOM 10990 N N . GLY B 2 819 ? 116.02900 151.49200 82.05200 1.000 64.40000 819 GLY B N 1
ATOM 10991 C CA . GLY B 2 819 ? 115.24800 151.69000 83.25400 1.000 63.00000 819 GLY B CA 1
ATOM 10992 C C . GLY B 2 819 ? 113.95900 150.89700 83.17600 1.000 68.80000 819 GLY B C 1
ATOM 10993 O O . GLY B 2 819 ? 113.86500 149.92500 82.43400 1.000 70.59000 819 GLY B O 1
ATOM 10994 N N . TYR B 2 820 ? 112.96700 151.32900 83.95200 1.000 68.09000 820 TYR B N 1
ATOM 10995 C CA . TYR B 2 820 ? 111.64200 150.72600 83.91500 1.000 64.15000 820 TYR B CA 1
ATOM 10996 C C . TYR B 2 820 ? 110.73600 151.51200 82.97800 1.000 63.87000 820 TYR B C 1
ATOM 10997 O O . TYR B 2 820 ? 110.62800 152.73600 83.09800 1.000 69.73000 820 TYR B O 1
ATOM 11006 N N . LEU B 2 821 ? 110.08400 150.80600 82.05000 1.000 62.28000 821 LEU B N 1
ATOM 11007 C CA . LEU B 2 821 ? 109.45300 151.47100 80.91400 1.000 60.67000 821 LEU B CA 1
ATOM 11008 C C . LEU B 2 821 ? 108.45900 152.51700 81.38900 1.000 61.43000 821 LEU B C 1
ATOM 11009 O O . LEU B 2 821 ? 108.58800 153.70900 81.08500 1.000 64.66000 821 LEU B O 1
ATOM 11014 N N . HIS B 2 822 ? 107.45600 152.08300 82.13700 1.000 76.08000 822 HIS B N 1
ATOM 11015 C CA . HIS B 2 822 ? 106.63700 152.95800 82.95300 1.000 79.14000 822 HIS B CA 1
ATOM 11016 C C . HIS B 2 822 ? 106.65800 152.41900 84.37600 1.000 82.17000 822 HIS B C 1
ATOM 11017 O O . HIS B 2 822 ? 107.24100 151.36700 84.65500 1.000 82.59000 822 HIS B O 1
ATOM 11024 N N . GLN B 2 823 ? 106.01400 153.14000 85.27700 1.000 78.49000 823 GLN B N 1
ATOM 11025 C CA . GLN B 2 823 ? 106.44300 153.11300 86.66600 1.000 77.89000 823 GLN B CA 1
ATOM 11026 C C . GLN B 2 823 ? 107.88900 153.58700 86.68800 1.000 75.47000 823 GLN B C 1
ATOM 11027 O O . GLN B 2 823 ? 108.72800 152.99700 87.38100 1.000 79.20000 823 GLN B O 1
ATOM 11033 N N . PRO B 2 824 ? 108.22200 154.64600 85.94300 1.000 54.70000 824 PRO B N 1
ATOM 11034 C CA . PRO B 2 824 ? 109.63400 155.02200 85.80200 1.000 59.39000 824 PRO B CA 1
ATOM 11035 C C . PRO B 2 824 ? 110.28000 155.48800 87.09000 1.000 62.79000 824 PRO B C 1
ATOM 11036 O O . PRO B 2 824 ? 111.51000 155.42000 87.20100 1.000 70.15000 824 PRO B O 1
ATOM 11040 N N . GLU B 2 825 ? 109.50500 155.95500 88.06600 1.000 68.21000 825 GLU B N 1
ATOM 11041 C CA . GLU B 2 825 ? 110.10600 156.43400 89.30100 1.000 69.18000 825 GLU B CA 1
ATOM 11042 C C . GLU B 2 825 ? 110.79000 155.32300 90.08300 1.000 74.69000 825 GLU B C 1
ATOM 11043 O O . GLU B 2 825 ? 111.67300 155.61300 90.89700 1.000 77.62000 825 GLU B O 1
ATOM 11049 N N . LEU B 2 826 ? 110.40700 154.06300 89.86400 1.000 75.90000 826 LEU B N 1
ATOM 11050 C CA . LEU B 2 826 ? 111.14000 152.96200 90.47600 1.000 75.75000 826 LEU B CA 1
ATOM 11051 C C . LEU B 2 826 ? 112.54900 152.82000 89.91700 1.000 76.39000 826 LEU B C 1
ATOM 11052 O O . LEU B 2 826 ? 113.42100 152.27400 90.60200 1.000 75.36000 826 LEU B O 1
ATOM 11057 N N . THR B 2 827 ? 112.79100 153.29400 88.69300 1.000 65.39000 827 THR B N 1
ATOM 11058 C CA . THR B 2 827 ? 114.10700 153.13000 88.08500 1.000 61.64000 827 THR B CA 1
ATOM 11059 C C . THR B 2 827 ? 115.19000 153.82200 88.90300 1.000 61.45000 827 THR B C 1
ATOM 11060 O O . THR B 2 827 ? 116.27500 153.26600 89.10600 1.000 70.26000 827 THR B O 1
ATOM 11064 N N . ALA B 2 828 ? 114.91700 155.03600 89.37700 1.000 59.71000 828 ALA B N 1
ATOM 11065 C CA . ALA B 2 828 ? 115.90800 155.76100 90.16300 1.000 62.37000 828 ALA B CA 1
ATOM 11066 C C . ALA B 2 828 ? 116.23600 155.05500 91.46900 1.000 64.02000 828 ALA B C 1
ATOM 11067 O O . ALA B 2 828 ? 117.25500 155.36900 92.09200 1.000 70.05000 828 ALA B O 1
ATOM 11069 N N . GLU B 2 829 ? 115.39600 154.11700 91.90200 1.000 67.02000 829 GLU B N 1
ATOM 11070 C CA . GLU B 2 829 ? 115.70700 153.29200 93.06300 1.000 73.02000 829 GLU B CA 1
ATOM 11071 C C . GLU B 2 829 ? 116.61800 152.11700 92.72700 1.000 78.70000 829 GLU B C 1
ATOM 11072 O O . GLU B 2 829 ? 117.24500 151.55800 93.63300 1.000 79.27000 829 GLU B O 1
ATOM 11078 N N . LYS B 2 830 ? 116.70100 151.73100 91.45200 1.000 65.29000 830 LYS B N 1
ATOM 11079 C CA . LYS B 2 830 ? 117.34900 150.49600 91.03500 1.000 56.08000 830 LYS B CA 1
ATOM 11080 C C . LYS B 2 830 ? 118.52300 150.69700 90.09200 1.000 54.36000 830 LYS B C 1
ATOM 11081 O O . LYS B 2 830 ? 119.39600 149.82600 90.03100 1.000 65.94000 830 LYS B O 1
ATOM 11087 N N . PHE B 2 831 ? 118.57400 151.80600 89.36800 1.000 41.53000 831 PHE B N 1
ATOM 11088 C CA . PHE B 2 831 ? 119.66300 152.13000 88.46300 1.000 44.63000 831 PHE B CA 1
ATOM 11089 C C . PHE B 2 831 ? 120.30800 153.43600 88.90100 1.000 50.43000 831 PHE B C 1
ATOM 11090 O O . PHE B 2 831 ? 119.63700 154.32900 89.42800 1.000 57.58000 831 PHE B O 1
ATOM 11098 N N . LEU B 2 832 ? 121.61500 153.54500 88.68800 1.000 56.42000 832 LEU B N 1
ATOM 11099 C CA . LEU B 2 832 ? 122.34400 154.76000 89.03700 1.000 60.32000 832 LEU B CA 1
ATOM 11100 C C . LEU B 2 832 ? 123.66700 154.76500 88.27800 1.000 61.19000 832 LEU B C 1
ATOM 11101 O O . LEU B 2 832 ? 123.91700 153.90300 87.42800 1.000 64.58000 832 LEU B O 1
ATOM 11106 N N . ASP B 2 833 ? 124.51400 155.74800 88.57700 1.000 69.24000 833 ASP B N 1
ATOM 11107 C CA . ASP B 2 833 ? 125.87700 155.76600 88.06400 1.000 72.40000 833 ASP B CA 1
ATOM 11108 C C . ASP B 2 833 ? 126.80500 154.93100 88.93500 1.000 75.33000 833 ASP B C 1
ATOM 11109 O O . ASP B 2 833 ? 126.65900 154.88000 90.15900 1.000 72.77000 833 ASP B O 1
ATOM 11114 N N . ASN B 2 834 ? 127.76300 154.28000 88.29200 1.000 74.06000 834 ASN B N 1
ATOM 11115 C CA . ASN B 2 834 ? 128.79700 153.53000 88.99100 1.000 72.38000 834 ASN B CA 1
ATOM 11116 C C . ASN B 2 834 ? 129.70800 154.48200 89.75200 1.000 72.34000 834 ASN B C 1
ATOM 11117 O O . ASN B 2 834 ? 130.43600 155.25800 89.12000 1.000 73.83000 834 ASN B O 1
ATOM 11122 N N . PRO B 2 835 ? 129.70600 154.46700 91.08500 1.000 66.87000 835 PRO B N 1
ATOM 11123 C CA . PRO B 2 835 ? 130.57500 155.39300 91.82200 1.000 68.45000 835 PRO B CA 1
ATOM 11124 C C . PRO B 2 835 ? 132.05000 155.18700 91.53500 1.000 75.75000 835 PRO B C 1
ATOM 11125 O O . PRO B 2 835 ? 132.83900 156.12800 91.68800 1.000 80.47000 835 PRO B O 1
ATOM 11129 N N . TYR B 2 836 ? 132.45000 153.98400 91.12600 1.000 77.56000 836 TYR B N 1
ATOM 11130 C CA . TYR B 2 836 ? 133.85000 153.67800 90.86800 1.000 77.82000 836 TYR B CA 1
ATOM 11131 C C . TYR B 2 836 ? 134.21200 153.73500 89.39000 1.000 75.81000 836 TYR B C 1
ATOM 11132 O O . TYR B 2 836 ? 135.39800 153.66100 89.05500 1.000 76.39000 836 TYR B O 1
ATOM 11141 N N . GLN B 2 837 ? 133.22400 153.86300 88.50700 1.000 79.22000 837 GLN B N 1
ATOM 11142 C CA . GLN B 2 837 ? 133.45500 154.06800 87.07600 1.000 78.46000 837 GLN B CA 1
ATOM 11143 C C . GLN B 2 837 ? 132.39600 155.02600 86.54700 1.000 79.49000 837 GLN B C 1
ATOM 11144 O O . GLN B 2 837 ? 131.54900 154.65800 85.72800 1.000 79.55000 837 GLN B O 1
ATOM 11150 N N . PRO B 2 838 ? 132.41500 156.27400 87.01100 1.000 76.48000 838 PRO B N 1
ATOM 11151 C CA . PRO B 2 838 ? 131.34200 157.21000 86.66100 1.000 75.42000 838 PRO B CA 1
ATOM 11152 C C . PRO B 2 838 ? 131.20600 157.37400 85.15600 1.000 73.33000 838 PRO B C 1
ATOM 11153 O O . PRO B 2 838 ? 132.19600 157.43400 84.42500 1.000 71.74000 838 PRO B O 1
ATOM 11157 N N . GLY B 2 839 ? 129.95200 157.44300 84.69800 1.000 73.06000 839 GLY B N 1
ATOM 11158 C CA . GLY B 2 839 ? 129.60800 157.42800 83.29200 1.000 71.93000 839 GLY B CA 1
ATOM 11159 C C . GLY B 2 839 ? 129.00100 156.12200 82.81000 1.000 73.16000 839 GLY B C 1
ATOM 11160 O O . GLY B 2 839 ? 128.12800 156.14500 81.93300 1.000 74.84000 839 GLY B O 1
ATOM 11161 N N . GLU B 2 840 ? 129.43700 154.99000 83.35600 1.000 72.09000 840 GLU B N 1
ATOM 11162 C CA . GLU B 2 840 ? 128.74600 153.73100 83.11300 1.000 69.74000 840 GLU B CA 1
ATOM 11163 C C . GLU B 2 840 ? 127.53300 153.59700 84.02400 1.000 72.20000 840 GLU B C 1
ATOM 11164 O O . GLU B 2 840 ? 127.58100 153.94700 85.20700 1.000 73.97000 840 GLU B O 1
ATOM 11170 N N . ARG B 2 841 ? 126.44200 153.08100 83.46500 1.000 61.58000 841 ARG B N 1
ATOM 11171 C CA . ARG B 2 841 ? 125.24800 152.80300 84.24800 1.000 55.70000 841 ARG B CA 1
ATOM 11172 C C . ARG B 2 841 ? 125.47000 151.62600 85.19500 1.000 59.78000 841 ARG B C 1
ATOM 11173 O O . ARG B 2 841 ? 126.28300 150.73300 84.93800 1.000 64.49000 841 ARG B O 1
ATOM 11181 N N . MET B 2 842 ? 124.72800 151.63300 86.30200 1.000 63.70000 842 MET B N 1
ATOM 11182 C CA . MET B 2 842 ? 124.75800 150.56400 87.28900 1.000 55.64000 842 MET B CA 1
ATOM 11183 C C . MET B 2 842 ? 123.34100 150.10700 87.60200 1.000 58.26000 842 MET B C 1
ATOM 11184 O O . MET B 2 842 ? 122.40200 150.90700 87.60000 1.000 66.68000 842 MET B O 1
ATOM 11189 N N . TYR B 2 843 ? 123.18700 148.81000 87.87100 1.000 52.20000 843 TYR B N 1
ATOM 11190 C CA . TYR B 2 843 ? 121.89600 148.24900 88.24800 1.000 53.90000 843 TYR B CA 1
ATOM 11191 C C . TYR B 2 843 ? 122.04600 147.32300 89.44500 1.000 49.82000 843 TYR B C 1
ATOM 11192 O O . TYR B 2 843 ? 123.00700 146.55300 89.53000 1.000 56.48000 843 TYR B O 1
ATOM 11201 N N . ARG B 2 844 ? 121.09000 147.40500 90.36500 1.000 51.31000 844 ARG B N 1
ATOM 11202 C CA . ARG B 2 844 ? 121.08700 146.60700 91.58400 1.000 48.10000 844 ARG B CA 1
ATOM 11203 C C . ARG B 2 844 ? 120.18300 145.39400 91.41100 1.000 50.54000 844 ARG B C 1
ATOM 11204 O O . ARG B 2 844 ? 118.99000 145.54200 91.13700 1.000 59.66000 844 ARG B O 1
ATOM 11212 N N . THR B 2 845 ? 120.74900 144.20100 91.57600 1.000 42.73000 845 THR B N 1
ATOM 11213 C CA . THR B 2 845 ? 119.95700 143.02900 91.92400 1.000 38.70000 845 THR B CA 1
ATOM 11214 C C . THR B 2 845 ? 119.75200 142.97000 93.42900 1.000 40.43000 845 THR B C 1
ATOM 11215 O O . THR B 2 845 ? 120.64000 143.32900 94.20700 1.000 52.42000 845 THR B O 1
ATOM 11219 N N . GLY B 2 846 ? 118.57500 142.51300 93.83900 1.000 38.23000 846 GLY B N 1
ATOM 11220 C CA . GLY B 2 846 ? 118.31300 142.27600 95.24300 1.000 39.59000 846 GLY B CA 1
ATOM 11221 C C . GLY B 2 846 ? 118.92600 141.00000 95.78300 1.000 46.48000 846 GLY B C 1
ATOM 11222 O O . GLY B 2 846 ? 118.36700 140.37400 96.68800 1.000 47.84000 846 GLY B O 1
ATOM 11223 N N . ASP B 2 847 ? 120.07600 140.60600 95.24300 1.000 44.78000 847 ASP B N 1
ATOM 11224 C CA . ASP B 2 847 ? 120.71600 139.34600 95.58500 1.000 35.43000 847 ASP B CA 1
ATOM 11225 C C . ASP B 2 847 ? 122.04700 139.61100 96.27200 1.000 34.61000 847 ASP B C 1
ATOM 11226 O O . ASP B 2 847 ? 122.74200 140.58100 95.96300 1.000 46.44000 847 ASP B O 1
ATOM 11231 N N . LEU B 2 848 ? 122.39300 138.73700 97.20700 1.000 28.68000 848 LEU B N 1
ATOM 11232 C CA . LEU B 2 848 ? 123.68400 138.76200 97.87200 1.000 32.42000 848 LEU B CA 1
ATOM 11233 C C . LEU B 2 848 ? 124.59600 137.72800 97.22800 1.000 42.81000 848 LEU B C 1
ATOM 11234 O O . LEU B 2 848 ? 124.15700 136.62400 96.89500 1.000 47.44000 848 LEU B O 1
ATOM 11239 N N . ALA B 2 849 ? 125.86700 138.08600 97.05400 1.000 48.28000 849 ALA B N 1
ATOM 11240 C CA . ALA B 2 849 ? 126.83900 137.18800 96.45200 1.000 43.10000 849 ALA B CA 1
ATOM 11241 C C . ALA B 2 849 ? 128.19200 137.34700 97.13000 1.000 46.04000 849 ALA B C 1
ATOM 11242 O O . ALA B 2 849 ? 128.39900 138.22900 97.96700 1.000 43.27000 849 ALA B O 1
ATOM 11244 N N . ARG B 2 850 ? 129.10800 136.44900 96.76900 1.000 59.45000 850 ARG B N 1
ATOM 11245 C CA . ARG B 2 850 ? 130.43500 136.35700 97.36600 1.000 56.03000 850 ARG B CA 1
ATOM 11246 C C . ARG B 2 850 ? 131.44700 135.97100 96.29800 1.000 54.15000 850 ARG B C 1
ATOM 11247 O O . ARG B 2 850 ? 131.25400 134.97400 95.59700 1.000 58.06000 850 ARG B O 1
ATOM 11255 N N . TRP B 2 851 ? 132.52200 136.74700 96.17700 1.000 50.58000 851 TRP B N 1
ATOM 11256 C CA . TRP B 2 851 ? 133.66700 136.30900 95.38900 1.000 52.05000 851 TRP B CA 1
ATOM 11257 C C . TRP B 2 851 ? 134.34700 135.12700 96.06500 1.000 53.46000 851 TRP B C 1
ATOM 11258 O O . TRP B 2 851 ? 134.66900 135.18100 97.25600 1.000 58.34000 851 TRP B O 1
ATOM 11269 N N . LEU B 2 852 ? 134.56600 134.05900 95.31000 1.000 52.43000 852 LEU B N 1
ATOM 11270 C CA . LEU B 2 852 ? 135.34000 132.94700 95.82500 1.000 56.96000 852 LEU B CA 1
ATOM 11271 C C . LEU B 2 852 ? 136.83200 133.21500 95.65700 1.000 62.02000 852 LEU B C 1
ATOM 11272 O O . LEU B 2 852 ? 137.23700 134.04300 94.83600 1.000 60.40000 852 LEU B O 1
ATOM 11277 N N . PRO B 2 853 ? 137.67700 132.52900 96.43100 1.000 67.77000 853 PRO B N 1
ATOM 11278 C CA . PRO B 2 853 ? 139.12300 132.76600 96.30700 1.000 61.33000 853 PRO B CA 1
ATOM 11279 C C . PRO B 2 853 ? 139.64900 132.53900 94.90500 1.000 60.13000 853 PRO B C 1
ATOM 11280 O O . PRO B 2 853 ? 140.62400 133.18600 94.50700 1.000 63.65000 853 PRO B O 1
ATOM 11284 N N . ASP B 2 854 ? 139.03400 131.63800 94.14200 1.000 63.91000 854 ASP B N 1
ATOM 11285 C CA . ASP B 2 854 ? 139.41000 131.42100 92.75100 1.000 67.80000 854 ASP B CA 1
ATOM 11286 C C . ASP B 2 854 ? 138.89000 132.50200 91.81100 1.000 70.49000 854 ASP B C 1
ATOM 11287 O O . ASP B 2 854 ? 139.16000 132.43100 90.60700 1.000 68.70000 854 ASP B O 1
ATOM 11292 N N . GLY B 2 855 ? 138.15900 133.49200 92.32100 1.000 68.37000 855 GLY B N 1
ATOM 11293 C CA . GLY B 2 855 ? 137.59600 134.54400 91.50200 1.000 64.32000 855 GLY B CA 1
ATOM 11294 C C . GLY B 2 855 ? 136.25100 134.24500 90.87500 1.000 64.72000 855 GLY B C 1
ATOM 11295 O O . GLY B 2 855 ? 135.71300 135.10800 90.17100 1.000 63.84000 855 GLY B O 1
ATOM 11296 N N . GLN B 2 856 ? 135.68800 133.06200 91.10500 1.000 55.60000 856 GLN B N 1
ATOM 11297 C CA . GLN B 2 856 ? 134.30300 132.81200 90.73700 1.000 50.76000 856 GLN B CA 1
ATOM 11298 C C . GLN B 2 856 ? 133.35300 133.57100 91.65800 1.000 55.92000 856 GLN B C 1
ATOM 11299 O O . GLN B 2 856 ? 133.71800 134.01200 92.75100 1.000 52.86000 856 GLN B O 1
ATOM 11305 N N . LEU B 2 857 ? 132.11500 133.72000 91.19700 1.000 60.95000 857 LEU B N 1
ATOM 11306 C CA . LEU B 2 857 ? 131.07100 134.41300 91.93800 1.000 52.87000 857 LEU B CA 1
ATOM 11307 C C . LEU B 2 857 ? 130.10200 133.38600 92.51000 1.000 52.55000 857 LEU B C 1
ATOM 11308 O O . LEU B 2 857 ? 129.68800 132.46300 91.80400 1.000 53.18000 857 LEU B O 1
ATOM 11313 N N . GLU B 2 858 ? 129.75100 133.54100 93.78600 1.000 57.77000 858 GLU B N 1
ATOM 11314 C CA . GLU B 2 858 ? 128.93900 132.56300 94.49900 1.000 57.56000 858 GLU B CA 1
ATOM 11315 C C . GLU B 2 858 ? 127.67300 133.19100 95.06800 1.000 58.59000 858 GLU B C 1
ATOM 11316 O O . GLU B 2 858 ? 127.71200 134.27200 95.66100 1.000 56.49000 858 GLU B O 1
ATOM 11322 N N . PHE B 2 859 ? 126.55800 132.48700 94.89000 1.000 52.83000 859 PHE B N 1
ATOM 11323 C CA . PHE B 2 859 ? 125.22000 133.02900 95.08000 1.000 41.68000 859 PHE B CA 1
ATOM 11324 C C . PHE B 2 859 ? 124.73400 132.77800 96.50100 1.000 46.60000 859 PHE B C 1
ATOM 11325 O O . PHE B 2 859 ? 125.00800 131.72500 97.08400 1.000 56.08000 859 PHE B O 1
ATOM 11333 N N . LEU B 2 860 ? 124.01300 133.75100 97.06300 1.000 34.93000 860 LEU B N 1
ATOM 11334 C CA . LEU B 2 860 ? 123.45800 133.59300 98.40400 1.000 39.55000 860 LEU B CA 1
ATOM 11335 C C . LEU B 2 860 ? 121.98900 134.00100 98.46600 1.000 46.14000 860 LEU B C 1
ATOM 11336 O O . LEU B 2 860 ? 121.51100 134.46500 99.50200 1.000 50.83000 860 LEU B O 1
ATOM 11341 N N . GLY B 2 861 ? 121.26800 133.85300 97.36400 1.000 45.49000 861 GLY B N 1
ATOM 11342 C CA . GLY B 2 861 ? 119.83800 134.07500 97.34800 1.000 40.73000 861 GLY B CA 1
ATOM 11343 C C . GLY B 2 861 ? 119.44200 135.53300 97.49800 1.000 46.19000 861 GLY B C 1
ATOM 11344 O O . GLY B 2 861 ? 120.26200 136.45000 97.46900 1.000 48.83000 861 GLY B O 1
ATOM 11345 N N . ARG B 2 862 ? 118.13700 135.73000 97.66000 1.000 52.71000 862 ARG B N 1
ATOM 11346 C CA . ARG B 2 862 ? 117.58800 137.07300 97.75500 1.000 46.25000 862 ARG B CA 1
ATOM 11347 C C . ARG B 2 862 ? 117.87800 137.67300 99.12500 1.000 43.30000 862 ARG B C 1
ATOM 11348 O O . ARG B 2 862 ? 117.96700 136.96800 100.13200 1.000 50.07000 862 ARG B O 1
ATOM 11356 N N . ILE B 2 863 ? 118.03000 138.99700 99.15800 1.000 41.01000 863 ILE B N 1
ATOM 11357 C CA . ILE B 2 863 ? 118.20600 139.68500 100.42700 1.000 48.85000 863 ILE B CA 1
ATOM 11358 C C . ILE B 2 863 ? 116.91400 139.76500 101.22700 1.000 57.38000 863 ILE B C 1
ATOM 11359 O O . ILE B 2 863 ? 116.95600 139.88300 102.45700 1.000 57.18000 863 ILE B O 1
ATOM 11364 N N . ASP B 2 864 ? 115.76000 139.70400 100.55800 1.000 67.09000 864 ASP B N 1
ATOM 11365 C CA . ASP B 2 864 ? 114.47200 139.76300 101.24100 1.000 63.18000 864 ASP B CA 1
ATOM 11366 C C . ASP B 2 864 ? 114.15300 138.50600 102.04100 1.000 65.88000 864 ASP B C 1
ATOM 11367 O O . ASP B 2 864 ? 113.31300 138.56500 102.94500 1.000 69.79000 864 ASP B O 1
ATOM 11372 N N . HIS B 2 865 ? 114.78900 137.38000 101.73700 1.000 57.38000 865 HIS B N 1
ATOM 11373 C CA . HIS B 2 865 ? 114.37100 136.08000 102.24700 1.000 55.22000 865 HIS B CA 1
ATOM 11374 C C . HIS B 2 865 ? 115.49700 135.35800 102.97800 1.000 57.79000 865 HIS B C 1
ATOM 11375 O O . HIS B 2 865 ? 115.65200 134.14100 102.86300 1.000 63.82000 865 HIS B O 1
ATOM 11382 N N . GLN B 2 866 ? 116.30300 136.09200 103.73700 1.000 56.20000 866 GLN B N 1
ATOM 11383 C CA . GLN B 2 866 ? 117.32500 135.46200 104.56500 1.000 58.72000 866 GLN B CA 1
ATOM 11384 C C . GLN B 2 866 ? 116.66200 134.62500 105.65400 1.000 66.96000 866 GLN B C 1
ATOM 11385 O O . GLN B 2 866 ? 115.95100 135.16100 106.51100 1.000 68.55000 866 GLN B O 1
ATOM 11391 N N . VAL B 2 867 ? 116.89400 133.31100 105.62600 1.000 65.08000 867 VAL B N 1
ATOM 11392 C CA . VAL B 2 867 ? 116.05900 132.38900 106.39500 1.000 61.15000 867 VAL B CA 1
ATOM 11393 C C . VAL B 2 867 ? 116.38500 132.47500 107.88300 1.000 66.16000 867 VAL B C 1
ATOM 11394 O O . VAL B 2 867 ? 115.50500 132.73200 108.71300 1.000 69.96000 867 VAL B O 1
ATOM 11398 N N . LYS B 2 868 ? 117.65500 132.27500 108.23900 1.000 58.85000 868 LYS B N 1
ATOM 11399 C CA . LYS B 2 868 ? 118.14500 132.42800 109.60800 1.000 57.39000 868 LYS B CA 1
ATOM 11400 C C . LYS B 2 868 ? 117.17800 131.88300 110.65500 1.000 60.90000 868 LYS B C 1
ATOM 11401 O O . LYS B 2 868 ? 116.61500 132.64700 111.44500 1.000 62.35000 868 LYS B O 1
ATOM 11407 N N . ILE B 2 869 ? 116.98100 130.56600 110.67000 1.000 72.38000 869 ILE B N 1
ATOM 11408 C CA . ILE B 2 869 ? 116.08300 129.90000 111.61000 1.000 72.00000 869 ILE B CA 1
ATOM 11409 C C . ILE B 2 869 ? 116.88300 129.27700 112.74700 1.000 66.47000 869 ILE B C 1
ATOM 11410 O O . ILE B 2 869 ? 117.99000 128.76500 112.54200 1.000 70.43000 869 ILE B O 1
ATOM 11415 N N . ARG B 2 870 ? 116.31500 129.32400 113.95200 1.000 64.35000 870 ARG B N 1
ATOM 11416 C CA . ARG B 2 870 ? 116.99900 128.91100 115.17800 1.000 66.34000 870 ARG B CA 1
ATOM 11417 C C . ARG B 2 870 ? 118.33700 129.62300 115.34900 1.000 66.88000 870 ARG B C 1
ATOM 11418 O O . ARG B 2 870 ? 119.32000 129.04400 115.81500 1.000 66.66000 870 ARG B O 1
ATOM 11426 N N . GLY B 2 871 ? 118.37900 130.89700 114.96600 1.000 64.37000 871 GLY B N 1
ATOM 11427 C CA . GLY B 2 871 ? 119.58900 131.68500 115.06000 1.000 63.55000 871 GLY B CA 1
ATOM 11428 C C . GLY B 2 871 ? 120.60800 131.44000 113.97200 1.000 59.64000 871 GLY B C 1
ATOM 11429 O O . GLY B 2 871 ? 121.51200 132.26200 113.79400 1.000 58.13000 871 GLY B O 1
ATOM 11430 N N . HIS B 2 872 ? 120.48900 130.34300 113.23400 1.000 64.98000 872 HIS B N 1
ATOM 11431 C CA . HIS B 2 872 ? 121.50600 129.90100 112.29400 1.000 62.49000 872 HIS B CA 1
ATOM 11432 C C . HIS B 2 872 ? 121.00500 130.15900 110.88400 1.000 65.80000 872 HIS B C 1
ATOM 11433 O O . HIS B 2 872 ? 119.85100 129.85300 110.56800 1.000 68.14000 872 HIS B O 1
ATOM 11440 N N . ARG B 2 873 ? 121.86500 130.71400 110.04000 1.000 57.61000 873 ARG B N 1
ATOM 11441 C CA . ARG B 2 873 ? 121.55000 130.75500 108.62400 1.000 56.71000 873 ARG B CA 1
ATOM 11442 C C . ARG B 2 873 ? 121.60900 129.34600 108.05200 1.000 53.69000 873 ARG B C 1
ATOM 11443 O O . ARG B 2 873 ? 122.41500 128.51500 108.47600 1.000 56.59000 873 ARG B O 1
ATOM 11451 N N . ILE B 2 874 ? 120.75200 129.07900 107.07200 1.000 55.47000 874 ILE B N 1
ATOM 11452 C CA . ILE B 2 874 ? 120.57400 127.72700 106.55700 1.000 60.58000 874 ILE B CA 1
ATOM 11453 C C . ILE B 2 874 ? 120.45500 127.79500 105.04400 1.000 55.47000 874 ILE B C 1
ATOM 11454 O O . ILE B 2 874 ? 119.44900 128.28000 104.51800 1.000 57.04000 874 ILE B O 1
ATOM 11459 N N . GLU B 2 875 ? 121.46800 127.29000 104.34600 1.000 54.18000 875 GLU B N 1
ATOM 11460 C CA . GLU B 2 875 ? 121.36100 127.06500 102.91500 1.000 54.77000 875 GLU B CA 1
ATOM 11461 C C . GLU B 2 875 ? 120.25500 126.06600 102.62800 1.000 57.37000 875 GLU B C 1
ATOM 11462 O O . GLU B 2 875 ? 120.43600 124.86000 102.81400 1.000 63.61000 875 GLU B O 1
ATOM 11468 N N . LEU B 2 876 ? 119.10600 126.55900 102.17000 1.000 54.83000 876 LEU B N 1
ATOM 11469 C CA . LEU B 2 876 ? 118.08100 125.67200 101.63900 1.000 51.03000 876 LEU B CA 1
ATOM 11470 C C . LEU B 2 876 ? 118.62300 124.78200 100.53500 1.000 48.19000 876 LEU B C 1
ATOM 11471 O O . LEU B 2 876 ? 118.02800 123.74100 100.24200 1.000 50.91000 876 LEU B O 1
ATOM 11476 N N . GLY B 2 877 ? 119.73600 125.16900 99.91100 1.000 48.46000 877 GLY B N 1
ATOM 11477 C CA . GLY B 2 877 ? 120.36400 124.30300 98.93100 1.000 54.61000 877 GLY B CA 1
ATOM 11478 C C . GLY B 2 877 ? 121.00100 123.06100 99.52000 1.000 63.53000 877 GLY B C 1
ATOM 11479 O O . GLY B 2 877 ? 120.95900 121.99600 98.90300 1.000 65.33000 877 GLY B O 1
ATOM 11480 N N . GLU B 2 878 ? 121.53000 123.14900 100.74200 1.000 65.37000 878 GLU B N 1
ATOM 11481 C CA . GLU B 2 878 ? 122.10600 121.96600 101.37900 1.000 59.91000 878 GLU B CA 1
ATOM 11482 C C . GLU B 2 878 ? 121.02300 120.96200 101.75800 1.000 61.44000 878 GLU B C 1
ATOM 11483 O O . GLU B 2 878 ? 121.14700 119.75600 101.49500 1.000 58.25000 878 GLU B O 1
ATOM 11489 N N . ILE B 2 879 ? 119.94900 121.44900 102.37600 1.000 53.89000 879 ILE B N 1
ATOM 11490 C CA . ILE B 2 879 ? 118.81800 120.59200 102.70700 1.000 42.48000 879 ILE B CA 1
ATOM 11491 C C . ILE B 2 879 ? 118.19000 120.01800 101.44400 1.000 49.21000 879 ILE B C 1
ATOM 11492 O O . ILE B 2 879 ? 117.85800 118.82900 101.38500 1.000 63.05000 879 ILE B O 1
ATOM 11497 N N . GLU B 2 880 ? 117.98400 120.85700 100.42700 1.000 50.33000 880 GLU B N 1
ATOM 11498 C CA . GLU B 2 880 ? 117.43900 120.34800 99.17400 1.000 55.26000 880 GLU B CA 1
ATOM 11499 C C . GLU B 2 880 ? 118.36900 119.33800 98.51800 1.000 56.03000 880 GLU B C 1
ATOM 11500 O O . GLU B 2 880 ? 117.89900 118.39600 97.87500 1.000 56.35000 880 GLU B O 1
ATOM 11506 N N . SER B 2 881 ? 119.67800 119.46100 98.74000 1.000 62.42000 881 SER B N 1
ATOM 11507 C CA . SER B 2 881 ? 120.61900 118.47900 98.21600 1.000 67.33000 881 SER B CA 1
ATOM 11508 C C . SER B 2 881 ? 120.44700 117.13700 98.90700 1.000 71.55000 881 SER B C 1
ATOM 11509 O O . SER B 2 881 ? 120.29800 116.09700 98.25100 1.000 75.26000 881 SER B O 1
ATOM 11512 N N . ARG B 2 882 ? 120.45000 117.14500 100.24100 1.000 69.77000 882 ARG B N 1
ATOM 11513 C CA . ARG B 2 882 ? 120.31700 115.88700 100.96700 1.000 65.19000 882 ARG B CA 1
ATOM 11514 C C . ARG B 2 882 ? 118.97700 115.22800 100.67700 1.000 60.02000 882 ARG B C 1
ATOM 11515 O O . ARG B 2 882 ? 118.91000 114.01400 100.45600 1.000 63.61000 882 ARG B O 1
ATOM 11523 N N . LEU B 2 883 ? 117.89900 116.00900 100.66800 1.000 56.77000 883 LEU B N 1
ATOM 11524 C CA . LEU B 2 883 ? 116.59400 115.47000 100.30800 1.000 59.52000 883 LEU B CA 1
ATOM 11525 C C . LEU B 2 883 ? 116.60100 114.86700 98.90500 1.000 59.71000 883 LEU B C 1
ATOM 11526 O O . LEU B 2 883 ? 116.27600 113.68900 98.72200 1.000 63.40000 883 LEU B O 1
ATOM 11531 N N . LEU B 2 884 ? 116.97400 115.65900 97.89400 1.000 65.49000 884 LEU B N 1
ATOM 11532 C CA . LEU B 2 884 ? 116.88200 115.19500 96.51500 1.000 68.07000 884 LEU B CA 1
ATOM 11533 C C . LEU B 2 884 ? 117.77600 113.99400 96.25700 1.000 66.69000 884 LEU B C 1
ATOM 11534 O O . LEU B 2 884 ? 117.48500 113.19000 95.36500 1.000 72.42000 884 LEU B O 1
ATOM 11539 N N . ASN B 2 885 ? 118.86500 113.84800 97.01300 1.000 60.88000 885 ASN B N 1
ATOM 11540 C CA . ASN B 2 885 ? 119.72700 112.69700 96.78600 1.000 63.10000 885 ASN B CA 1
ATOM 11541 C C . ASN B 2 885 ? 119.07200 111.39100 97.21700 1.000 62.82000 885 ASN B C 1
ATOM 11542 O O . ASN B 2 885 ? 119.43500 110.33000 96.70000 1.000 62.68000 885 ASN B O 1
ATOM 11547 N N . HIS B 2 886 ? 118.11300 111.44700 98.12600 1.000 70.47000 886 HIS B N 1
ATOM 11548 C CA . HIS B 2 886 ? 117.45800 110.23400 98.59300 1.000 70.57000 886 HIS B CA 1
ATOM 11549 C C . HIS B 2 886 ? 116.66000 109.60600 97.45600 1.000 71.99000 886 HIS B C 1
ATOM 11550 O O . HIS B 2 886 ? 115.83400 110.28600 96.83600 1.000 73.53000 886 HIS B O 1
ATOM 11557 N N . PRO B 2 887 ? 116.87500 108.32600 97.14700 1.000 69.99000 887 PRO B N 1
ATOM 11558 C CA . PRO B 2 887 ? 116.09400 107.69500 96.07200 1.000 68.27000 887 PRO B CA 1
ATOM 11559 C C . PRO B 2 887 ? 114.60200 107.68200 96.33900 1.000 70.33000 887 PRO B C 1
ATOM 11560 O O . PRO B 2 887 ? 113.82300 107.44300 95.40700 1.000 72.42000 887 PRO B O 1
ATOM 11564 N N . ALA B 2 888 ? 114.17500 107.92700 97.57700 1.000 67.63000 888 ALA B N 1
ATOM 11565 C CA . ALA B 2 888 ? 112.75700 108.07500 97.87400 1.000 72.02000 888 ALA B CA 1
ATOM 11566 C C . ALA B 2 888 ? 112.18300 109.41300 97.42500 1.000 71.57000 888 ALA B C 1
ATOM 11567 O O . ALA B 2 888 ? 110.96300 109.52100 97.26700 1.000 66.91000 888 ALA B O 1
ATOM 11569 N N . ILE B 2 889 ? 113.02000 110.42600 97.20900 1.000 68.85000 889 ILE B N 1
ATOM 11570 C CA . ILE B 2 889 ? 112.56600 111.79400 96.98300 1.000 63.68000 889 ILE B CA 1
ATOM 11571 C C . ILE B 2 889 ? 112.74500 112.12800 95.51000 1.000 70.45000 889 ILE B C 1
ATOM 11572 O O . ILE B 2 889 ? 113.85000 112.00500 94.96800 1.000 71.89000 889 ILE B O 1
ATOM 11577 N N . LYS B 2 890 ? 111.65700 112.55000 94.86300 1.000 69.31000 890 LYS B N 1
ATOM 11578 C CA . LYS B 2 890 ? 111.74900 113.06100 93.50100 1.000 62.39000 890 LYS B CA 1
ATOM 11579 C C . LYS B 2 890 ? 112.13100 114.53200 93.48300 1.000 65.62000 890 LYS B C 1
ATOM 11580 O O . LYS B 2 890 ? 112.94200 114.95700 92.65300 1.000 71.35000 890 LYS B O 1
ATOM 11586 N N . GLU B 2 891 ? 111.55300 115.32200 94.38700 1.000 55.51000 891 GLU B N 1
ATOM 11587 C CA . GLU B 2 891 ? 111.42300 116.75700 94.16000 1.000 48.68000 891 GLU B CA 1
ATOM 11588 C C . GLU B 2 891 ? 111.15700 117.40600 95.51700 1.000 47.12000 891 GLU B C 1
ATOM 11589 O O . GLU B 2 891 ? 110.03800 117.32800 96.02900 1.000 56.63000 891 GLU B O 1
ATOM 11595 N N . ALA B 2 892 ? 112.18000 118.04000 96.08100 1.000 43.46000 892 ALA B N 1
ATOM 11596 C CA . ALA B 2 892 ? 112.06900 118.71000 97.36900 1.000 47.82000 892 ALA B CA 1
ATOM 11597 C C . ALA B 2 892 ? 112.19800 120.21400 97.19300 1.000 58.09000 892 ALA B C 1
ATOM 11598 O O . ALA B 2 892 ? 113.10300 120.68800 96.49800 1.000 62.11000 892 ALA B O 1
ATOM 11600 N N . VAL B 2 893 ? 111.29300 120.95800 97.82100 1.000 55.94000 893 VAL B N 1
ATOM 11601 C CA . VAL B 2 893 ? 111.39800 122.40500 97.95500 1.000 40.04000 893 VAL B CA 1
ATOM 11602 C C . VAL B 2 893 ? 111.35900 122.73700 99.43700 1.000 37.10000 893 VAL B C 1
ATOM 11603 O O . VAL B 2 893 ? 110.44000 122.31100 100.14600 1.000 60.94000 893 VAL B O 1
ATOM 11607 N N . VAL B 2 894 ? 112.34600 123.48800 99.90700 1.000 17.70000 894 VAL B N 1
ATOM 11608 C CA . VAL B 2 894 ? 112.44200 123.86200 101.31000 1.000 30.15000 894 VAL B CA 1
ATOM 11609 C C . VAL B 2 894 ? 112.18900 125.35600 101.44100 1.000 47.00000 894 VAL B C 1
ATOM 11610 O O . VAL B 2 894 ? 112.81800 126.16200 100.74400 1.000 55.00000 894 VAL B O 1
ATOM 11614 N N . ILE B 2 895 ? 111.27300 125.72200 102.33300 1.000 52.53000 895 ILE B N 1
ATOM 11615 C CA . ILE B 2 895 ? 110.79800 127.09100 102.47800 1.000 42.46000 895 ILE B CA 1
ATOM 11616 C C . ILE B 2 895 ? 110.79700 127.45500 103.95400 1.000 45.76000 895 ILE B C 1
ATOM 11617 O O . ILE B 2 895 ? 110.41600 126.64100 104.80100 1.000 59.55000 895 ILE B O 1
ATOM 11622 N N . ASP B 2 896 ? 111.22300 128.67400 104.26300 1.000 54.10000 896 ASP B N 1
ATOM 11623 C CA . ASP B 2 896 ? 110.90500 129.28100 105.54800 1.000 59.31000 896 ASP B CA 1
ATOM 11624 C C . ASP B 2 896 ? 109.46200 129.77200 105.52200 1.000 66.96000 896 ASP B C 1
ATOM 11625 O O . ASP B 2 896 ? 109.11700 130.66300 104.73900 1.000 69.85000 896 ASP B O 1
ATOM 11630 N N . ARG B 2 897 ? 108.61900 129.18700 106.36600 1.000 73.22000 897 ARG B N 1
ATOM 11631 C CA . ARG B 2 897 ? 107.27800 129.69000 106.62400 1.000 66.76000 897 ARG B CA 1
ATOM 11632 C C . ARG B 2 897 ? 107.26300 130.64600 107.81100 1.000 70.58000 897 ARG B C 1
ATOM 11633 O O . ARG B 2 897 ? 108.19300 130.69600 108.62000 1.000 70.36000 897 ARG B O 1
ATOM 11641 N N . ALA B 2 898 ? 106.18300 131.41500 107.90100 1.000 93.71000 898 ALA B N 1
ATOM 11642 C CA . ALA B 2 898 ? 105.84200 132.16000 109.10300 1.000 96.33000 898 ALA B CA 1
ATOM 11643 C C . ALA B 2 898 ? 104.66500 131.47800 109.78400 1.000 97.90000 898 ALA B C 1
ATOM 11644 O O . ALA B 2 898 ? 103.65200 131.18600 109.13900 1.000 96.84000 898 ALA B O 1
ATOM 11646 N N . ASP B 2 899 ? 104.80200 131.22500 111.08400 1.000 109.80000 899 ASP B N 1
ATOM 11647 C CA . ASP B 2 899 ? 103.72300 130.64900 111.87000 1.000 108.58000 899 ASP B CA 1
ATOM 11648 C C . ASP B 2 899 ? 102.63500 131.68700 112.14800 1.000 110.37000 899 ASP B C 1
ATOM 11649 O O . ASP B 2 899 ? 102.75900 132.87000 111.81800 1.000 109.57000 899 ASP B O 1
ATOM 11654 N N . GLU B 2 900 ? 101.54800 131.22100 112.76800 1.000 116.39000 900 GLU B N 1
ATOM 11655 C CA . GLU B 2 900 ? 100.41400 132.08600 113.08500 1.000 116.43000 900 GLU B CA 1
ATOM 11656 C C . GLU B 2 900 ? 100.68900 133.01400 114.25900 1.000 116.07000 900 GLU B C 1
ATOM 11657 O O . GLU B 2 900 ? 99.78300 133.73300 114.70100 1.000 114.99000 900 GLU B O 1
ATOM 11663 N N . THR B 2 901 ? 101.92300 133.00300 114.76100 1.000 117.18000 901 THR B N 1
ATOM 11664 C CA . THR B 2 901 ? 102.41300 134.01600 115.68200 1.000 115.86000 901 THR B CA 1
ATOM 11665 C C . THR B 2 901 ? 103.41000 134.96200 115.03200 1.000 115.99000 901 THR B C 1
ATOM 11666 O O . THR B 2 901 ? 103.81800 135.94100 115.66600 1.000 117.03000 901 THR B O 1
ATOM 11670 N N . GLY B 2 902 ? 103.80700 134.69100 113.79300 1.000 112.12000 902 GLY B N 1
ATOM 11671 C CA . GLY B 2 902 ? 104.84700 135.42700 113.10900 1.000 112.35000 902 GLY B CA 1
ATOM 11672 C C . GLY B 2 902 ? 106.24200 134.87700 113.29300 1.000 110.84000 902 GLY B C 1
ATOM 11673 O O . GLY B 2 902 ? 107.20400 135.51500 112.84900 1.000 111.13000 902 GLY B O 1
ATOM 11674 N N . GLY B 2 903 ? 106.38400 133.71700 113.93100 1.000 99.03000 903 GLY B N 1
ATOM 11675 C CA . GLY B 2 903 ? 107.68500 133.08300 114.05100 1.000 99.05000 903 GLY B CA 1
ATOM 11676 C C . GLY B 2 903 ? 107.99200 132.26400 112.81300 1.000 98.11000 903 GLY B C 1
ATOM 11677 O O . GLY B 2 903 ? 107.15900 131.47300 112.35700 1.000 97.53000 903 GLY B O 1
ATOM 11678 N N . LYS B 2 904 ? 109.18700 132.45200 112.26100 1.000 89.25000 904 LYS B N 1
ATOM 11679 C CA . LYS B 2 904 ? 109.59500 131.68700 111.09400 1.000 87.27000 904 LYS B CA 1
ATOM 11680 C C . LYS B 2 904 ? 109.95700 130.26700 111.50600 1.000 84.28000 904 LYS B C 1
ATOM 11681 O O . LYS B 2 904 ? 110.55200 130.04400 112.56300 1.000 84.77000 904 LYS B O 1
ATOM 11687 N N . PHE B 2 905 ? 109.59900 129.30500 110.66000 1.000 73.18000 905 PHE B N 1
ATOM 11688 C CA . PHE B 2 905 ? 110.02800 127.92800 110.84900 1.000 74.54000 905 PHE B CA 1
ATOM 11689 C C . PHE B 2 905 ? 110.19400 127.27000 109.49000 1.000 73.42000 905 PHE B C 1
ATOM 11690 O O . PHE B 2 905 ? 109.59200 127.68900 108.49900 1.000 77.76000 905 PHE B O 1
ATOM 11698 N N . LEU B 2 906 ? 111.02000 126.22900 109.45300 1.000 47.14000 906 LEU B N 1
ATOM 11699 C CA . LEU B 2 906 ? 111.34000 125.56200 108.20200 1.000 43.04000 906 LEU B CA 1
ATOM 11700 C C . LEU B 2 906 ? 110.35300 124.43600 107.95000 1.000 42.17000 906 LEU B C 1
ATOM 11701 O O . LEU B 2 906 ? 109.99300 123.69400 108.86700 1.000 58.56000 906 LEU B O 1
ATOM 11706 N N . CYS B 2 907 ? 109.91200 124.31300 106.70500 1.000 29.37000 907 CYS B N 1
ATOM 11707 C CA . CYS B 2 907 ? 109.22700 123.10800 106.27600 1.000 40.11000 907 CYS B CA 1
ATOM 11708 C C . CYS B 2 907 ? 109.73700 122.68800 104.91000 1.000 36.36000 907 CYS B C 1
ATOM 11709 O O . CYS B 2 907 ? 109.98600 123.53100 104.04400 1.000 46.14000 907 CYS B O 1
ATOM 11712 N N . ALA B 2 908 ? 109.88400 121.38400 104.72500 1.000 38.36000 908 ALA B N 1
ATOM 11713 C CA . ALA B 2 908 ? 110.27200 120.80700 103.44900 1.000 41.29000 908 ALA B CA 1
ATOM 11714 C C . ALA B 2 908 ? 109.03700 120.25300 102.75600 1.000 37.40000 908 ALA B C 1
ATOM 11715 O O . ALA B 2 908 ? 108.39200 119.33500 103.27400 1.000 56.83000 908 ALA B O 1
ATOM 11717 N N . TYR B 2 909 ? 108.71400 120.79700 101.59100 1.000 42.55000 909 TYR B N 1
ATOM 11718 C CA . TYR B 2 909 ? 107.70400 120.21000 100.72400 1.000 49.47000 909 TYR B CA 1
ATOM 11719 C C . TYR B 2 909 ? 108.38500 119.20300 99.80900 1.000 54.59000 909 TYR B C 1
ATOM 11720 O O . TYR B 2 909 ? 109.27100 119.56600 99.02800 1.000 61.98000 909 TYR B O 1
ATOM 11729 N N . VAL B 2 910 ? 107.97400 117.94300 99.90500 1.000 49.99000 910 VAL B N 1
ATOM 11730 C CA . VAL B 2 910 ? 108.73000 116.83100 99.35100 1.000 45.59000 910 VAL B CA 1
ATOM 11731 C C . VAL B 2 910 ? 107.80200 115.96300 98.52300 1.000 39.50000 910 VAL B C 1
ATOM 11732 O O . VAL B 2 910 ? 106.66700 115.69100 98.92600 1.000 52.04000 910 VAL B O 1
ATOM 11736 N N . VAL B 2 911 ? 108.28900 115.52300 97.37000 1.000 42.83000 911 VAL B N 1
ATOM 11737 C CA . VAL B 2 911 ? 107.57700 114.58700 96.51100 1.000 50.19000 911 VAL B CA 1
ATOM 11738 C C . VAL B 2 911 ? 108.27900 113.24600 96.62300 1.000 62.78000 911 VAL B C 1
ATOM 11739 O O . VAL B 2 911 ? 109.50000 113.16100 96.44200 1.000 58.77000 911 VAL B O 1
ATOM 11743 N N . LEU B 2 912 ? 107.51500 112.19900 96.91600 1.000 76.40000 912 LEU B N 1
ATOM 11744 C CA . LEU B 2 912 ? 108.07900 110.91300 97.29200 1.000 67.78000 912 LEU B CA 1
ATOM 11745 C C . LEU B 2 912 ? 107.89200 109.90800 96.16600 1.000 62.82000 912 LEU B C 1
ATOM 11746 O O . LEU B 2 912 ? 106.77000 109.68800 95.70000 1.000 63.51000 912 LEU B O 1
ATOM 11751 N N . GLN B 2 913 ? 109.00100 109.30900 95.73800 1.000 67.66000 913 GLN B N 1
ATOM 11752 C CA . GLN B 2 913 ? 108.97800 108.24000 94.74900 1.000 72.15000 913 GLN B CA 1
ATOM 11753 C C . GLN B 2 913 ? 108.49500 106.93700 95.37100 1.000 78.56000 913 GLN B C 1
ATOM 11754 O O . GLN B 2 913 ? 107.77400 106.16300 94.73300 1.000 78.09000 913 GLN B O 1
ATOM 11760 N N . LYS B 2 914 ? 108.89300 106.69400 96.61800 1.000 82.25000 914 LYS B N 1
ATOM 11761 C CA . LYS B 2 914 ? 108.52500 105.50900 97.37500 1.000 77.06000 914 LYS B CA 1
ATOM 11762 C C . LYS B 2 914 ? 108.44000 105.90700 98.84000 1.000 75.09000 914 LYS B C 1
ATOM 11763 O O . LYS B 2 914 ? 108.98700 106.93100 99.25700 1.000 77.27000 914 LYS B O 1
ATOM 11769 N N . ALA B 2 915 ? 107.74300 105.08600 99.61900 1.000 70.16000 915 ALA B N 1
ATOM 11770 C CA . ALA B 2 915 ? 107.29400 105.51200 100.93600 1.000 70.23000 915 ALA B CA 1
ATOM 11771 C C . ALA B 2 915 ? 108.46000 105.85200 101.85900 1.000 67.33000 915 ALA B C 1
ATOM 11772 O O . ALA B 2 915 ? 109.54100 105.26500 101.79000 1.000 69.23000 915 ALA B O 1
ATOM 11774 N N . LEU B 2 916 ? 108.21600 106.83700 102.71700 1.000 58.62000 916 LEU B N 1
ATOM 11775 C CA . LEU B 2 916 ? 108.91300 107.01300 103.98200 1.000 62.24000 916 LEU B CA 1
ATOM 11776 C C . LEU B 2 916 ? 108.08400 107.98200 104.81200 1.000 64.67000 916 LEU B C 1
ATOM 11777 O O . LEU B 2 916 ? 107.09000 108.53400 104.33600 1.000 65.58000 916 LEU B O 1
ATOM 11782 N N . SER B 2 917 ? 108.49100 108.18300 106.06300 1.000 72.70000 917 SER B N 1
ATOM 11783 C CA . SER B 2 917 ? 107.68200 108.97300 106.97800 1.000 75.76000 917 SER B CA 1
ATOM 11784 C C . SER B 2 917 ? 108.56000 109.90100 107.80500 1.000 74.30000 917 SER B C 1
ATOM 11785 O O . SER B 2 917 ? 109.78300 109.75700 107.86300 1.000 71.33000 917 SER B O 1
ATOM 11788 N N . ASP B 2 918 ? 107.89200 110.85600 108.45900 1.000 88.49000 918 ASP B N 1
ATOM 11789 C CA . ASP B 2 918 ? 108.54900 112.06000 108.96100 1.000 88.99000 918 ASP B CA 1
ATOM 11790 C C . ASP B 2 918 ? 109.82900 111.74300 109.72200 1.000 91.73000 918 ASP B C 1
ATOM 11791 O O . ASP B 2 918 ? 110.88100 112.34000 109.47000 1.000 96.07000 918 ASP B O 1
ATOM 11796 N N . GLU B 2 919 ? 109.75600 110.80600 110.66800 1.000 84.70000 919 GLU B N 1
ATOM 11797 C CA . GLU B 2 919 ? 110.93600 110.44400 111.44500 1.000 86.24000 919 GLU B CA 1
ATOM 11798 C C . GLU B 2 919 ? 112.02700 109.82500 110.58300 1.000 86.75000 919 GLU B C 1
ATOM 11799 O O . GLU B 2 919 ? 113.21500 110.01800 110.85900 1.000 84.68000 919 GLU B O 1
ATOM 11805 N N . GLU B 2 920 ? 111.65600 109.12600 109.51100 1.000 83.52000 920 GLU B N 1
ATOM 11806 C CA . GLU B 2 920 ? 112.66200 108.48800 108.66800 1.000 85.01000 920 GLU B CA 1
ATOM 11807 C C . GLU B 2 920 ? 113.49800 109.50900 107.90300 1.000 89.08000 920 GLU B C 1
ATOM 11808 O O . GLU B 2 920 ? 114.73500 109.45100 107.91800 1.000 90.75000 920 GLU B O 1
ATOM 11814 N N . MET B 2 921 ? 112.85200 110.50000 107.28900 1.000 80.30000 921 MET B N 1
ATOM 11815 C CA . MET B 2 921 ? 113.61800 111.57700 106.67200 1.000 77.21000 921 MET B CA 1
ATOM 11816 C C . MET B 2 921 ? 114.28800 112.47700 107.70300 1.000 78.02000 921 MET B C 1
ATOM 11817 O O . MET B 2 921 ? 115.36200 113.02400 107.42800 1.000 83.20000 921 MET B O 1
ATOM 11822 N N . ARG B 2 922 ? 113.68000 112.67900 108.87100 1.000 73.64000 922 ARG B N 1
ATOM 11823 C CA . ARG B 2 922 ? 114.35000 113.48700 109.88500 1.000 75.97000 922 ARG B CA 1
ATOM 11824 C C . ARG B 2 922 ? 115.66100 112.83800 110.31100 1.000 77.86000 922 ARG B C 1
ATOM 11825 O O . ARG B 2 922 ? 116.68000 113.52000 110.47500 1.000 79.70000 922 ARG B O 1
ATOM 11833 N N . ALA B 2 923 ? 115.65700 111.51300 110.47700 1.000 77.35000 923 ALA B N 1
ATOM 11834 C CA . ALA B 2 923 ? 116.89700 110.78600 110.72000 1.000 79.67000 923 ALA B CA 1
ATOM 11835 C C . ALA B 2 923 ? 117.84400 110.90200 109.53600 1.000 78.03000 923 ALA B C 1
ATOM 11836 O O . ALA B 2 923 ? 119.05500 111.07900 109.71300 1.000 79.84000 923 ALA B O 1
ATOM 11838 N N . TYR B 2 924 ? 117.31200 110.80200 108.31700 1.000 65.37000 924 TYR B N 1
ATOM 11839 C CA . TYR B 2 924 ? 118.16100 110.90200 107.13600 1.000 61.98000 924 TYR B CA 1
ATOM 11840 C C . TYR B 2 924 ? 118.90200 112.23200 107.10400 1.000 63.56000 924 TYR B C 1
ATOM 11841 O O . TYR B 2 924 ? 120.07500 112.29200 106.71900 1.000 65.45000 924 TYR B O 1
ATOM 11850 N N . LEU B 2 925 ? 118.23000 113.30900 107.51000 1.000 75.07000 925 LEU B N 1
ATOM 11851 C CA . LEU B 2 925 ? 118.88900 114.60800 107.61500 1.000 75.91000 925 LEU B CA 1
ATOM 11852 C C . LEU B 2 925 ? 119.88500 114.63400 108.76800 1.000 76.84000 925 LEU B C 1
ATOM 11853 O O . LEU B 2 925 ? 121.01300 115.11700 108.61500 1.000 81.45000 925 LEU B O 1
ATOM 11858 N N . ALA B 2 926 ? 119.48600 114.12000 109.93400 1.000 69.82000 926 ALA B N 1
ATOM 11859 C CA . ALA B 2 926 ? 120.38600 114.13900 111.08200 1.000 69.51000 926 ALA B CA 1
ATOM 11860 C C . ALA B 2 926 ? 121.65600 113.34100 110.82000 1.000 70.24000 926 ALA B C 1
ATOM 11861 O O . ALA B 2 926 ? 122.69500 113.61500 111.43000 1.000 70.09000 926 ALA B O 1
ATOM 11863 N N . GLN B 2 927 ? 121.60000 112.35600 109.92000 1.000 75.52000 927 GLN B N 1
ATOM 11864 C CA . GLN B 2 927 ? 122.81500 111.65400 109.52100 1.000 79.16000 927 GLN B CA 1
ATOM 11865 C C . GLN B 2 927 ? 123.82700 112.57500 108.85300 1.000 80.95000 927 GLN B C 1
ATOM 11866 O O . GLN B 2 927 ? 125.00600 112.21700 108.75900 1.000 78.98000 927 GLN B O 1
ATOM 11872 N N . ALA B 2 928 ? 123.39800 113.74800 108.38800 1.000 75.89000 928 ALA B N 1
ATOM 11873 C CA . ALA B 2 928 ? 124.27200 114.62800 107.61800 1.000 73.21000 928 ALA B CA 1
ATOM 11874 C C . ALA B 2 928 ? 124.13000 116.10800 107.93700 1.000 74.76000 928 ALA B C 1
ATOM 11875 O O . ALA B 2 928 ? 125.01900 116.87800 107.55900 1.000 78.85000 928 ALA B O 1
ATOM 11877 N N . LEU B 2 929 ? 123.06600 116.54700 108.60400 1.000 65.88000 929 LEU B N 1
ATOM 11878 C CA . LEU B 2 929 ? 122.77700 117.96500 108.73700 1.000 64.56000 929 LEU B CA 1
ATOM 11879 C C . LEU B 2 929 ? 122.48300 118.32400 110.18700 1.000 64.45000 929 LEU B C 1
ATOM 11880 O O . LEU B 2 929 ? 121.76400 117.59500 110.88000 1.000 71.40000 929 LEU B O 1
ATOM 11885 N N . PRO B 2 930 ? 123.02700 119.43800 110.67000 1.000 62.80000 930 PRO B N 1
ATOM 11886 C CA . PRO B 2 930 ? 122.77000 119.85200 112.05300 1.000 66.69000 930 PRO B CA 1
ATOM 11887 C C . PRO B 2 930 ? 121.29100 120.04200 112.35600 1.000 68.19000 930 PRO B C 1
ATOM 11888 O O . PRO B 2 930 ? 120.47300 120.30900 111.47400 1.000 72.42000 930 PRO B O 1
ATOM 11892 N N . GLU B 2 931 ? 120.96500 119.89900 113.64300 1.000 76.19000 931 GLU B N 1
ATOM 11893 C CA . GLU B 2 931 ? 119.58500 119.98800 114.11100 1.000 76.49000 931 GLU B CA 1
ATOM 11894 C C . GLU B 2 931 ? 118.94700 121.34500 113.83200 1.000 78.65000 931 GLU B C 1
ATOM 11895 O O . GLU B 2 931 ? 117.72400 121.42700 113.68100 1.000 78.83000 931 GLU B O 1
ATOM 11901 N N . TYR B 2 932 ? 119.73800 122.41900 113.76700 1.000 74.86000 932 TYR B N 1
ATOM 11902 C CA . TYR B 2 932 ? 119.15200 123.71200 113.42700 1.000 71.11000 932 TYR B CA 1
ATOM 11903 C C . TYR B 2 932 ? 118.63800 123.74900 111.99700 1.000 65.84000 932 TYR B C 1
ATOM 11904 O O . TYR B 2 932 ? 117.78100 124.58000 111.68200 1.000 67.63000 932 TYR B O 1
ATOM 11913 N N . MET B 2 933 ? 119.13300 122.87200 111.13100 1.000 67.75000 933 MET B N 1
ATOM 11914 C CA . MET B 2 933 ? 118.80600 122.89900 109.71300 1.000 71.19000 933 MET B CA 1
ATOM 11915 C C . MET B 2 933 ? 118.09800 121.61800 109.29800 1.000 73.61000 933 MET B C 1
ATOM 11916 O O . MET B 2 933 ? 118.28100 121.12700 108.18300 1.000 75.48000 933 MET B O 1
ATOM 11921 N N . ILE B 2 934 ? 117.29400 121.07300 110.19700 1.000 68.93000 934 ILE B N 1
ATOM 11922 C CA . ILE B 2 934 ? 116.32200 120.03100 109.88400 1.000 69.41000 934 ILE B CA 1
ATOM 11923 C C . ILE B 2 934 ? 114.93800 120.65500 109.98000 1.000 62.96000 934 ILE B C 1
ATOM 11924 O O . ILE B 2 934 ? 114.62100 121.27100 111.00300 1.000 63.71000 934 ILE B O 1
ATOM 11929 N N . PRO B 2 935 ? 114.10000 120.53500 108.95600 1.000 58.07000 935 PRO B N 1
ATOM 11930 C CA . PRO B 2 935 ? 112.80700 121.22000 108.98800 1.000 63.54000 935 PRO B CA 1
ATOM 11931 C C . PRO B 2 935 ? 111.88000 120.63200 110.03800 1.000 67.59000 935 PRO B C 1
ATOM 11932 O O . PRO B 2 935 ? 111.88200 119.42800 110.30400 1.000 69.96000 935 PRO B O 1
ATOM 11936 N N . SER B 2 936 ? 111.07900 121.51100 110.64100 1.000 61.70000 936 SER B N 1
ATOM 11937 C CA . SER B 2 936 ? 110.17800 121.10500 111.70800 1.000 57.18000 936 SER B CA 1
ATOM 11938 C C . SER B 2 936 ? 108.90700 120.44900 111.19600 1.000 54.60000 936 SER B C 1
ATOM 11939 O O . SER B 2 936 ? 108.18300 119.83900 111.99000 1.000 64.63000 936 SER B O 1
ATOM 11942 N N . PHE B 2 937 ? 108.61600 120.55600 109.90400 1.000 47.88000 937 PHE B N 1
ATOM 11943 C CA . PHE B 2 937 ? 107.43900 119.92200 109.33600 1.000 53.37000 937 PHE B CA 1
ATOM 11944 C C . PHE B 2 937 ? 107.72700 119.53700 107.89600 1.000 53.90000 937 PHE B C 1
ATOM 11945 O O . PHE B 2 937 ? 108.60500 120.10700 107.24300 1.000 65.00000 937 PHE B O 1
ATOM 11953 N N . PHE B 2 938 ? 106.97300 118.56000 107.40400 1.000 42.02000 938 PHE B N 1
ATOM 11954 C CA . PHE B 2 938 ? 107.18300 118.01600 106.07400 1.000 42.85000 938 PHE B CA 1
ATOM 11955 C C . PHE B 2 938 ? 105.83000 117.79200 105.42300 1.000 45.74000 938 PHE B C 1
ATOM 11956 O O . PHE B 2 938 ? 104.86600 117.42100 106.09900 1.000 58.90000 938 PHE B O 1
ATOM 11964 N N . VAL B 2 939 ? 105.75600 118.02100 104.11600 1.000 42.87000 939 VAL B N 1
ATOM 11965 C CA . VAL B 2 939 ? 104.49700 117.95400 103.38500 1.000 42.01000 939 VAL B CA 1
ATOM 11966 C C . VAL B 2 939 ? 104.72500 117.20400 102.08200 1.000 43.31000 939 VAL B C 1
ATOM 11967 O O . VAL B 2 939 ? 105.74700 117.39200 101.41500 1.000 54.64000 939 VAL B O 1
ATOM 11971 N N . THR B 2 940 ? 103.77000 116.35700 101.71800 1.000 50.35000 940 THR B N 1
ATOM 11972 C CA . THR B 2 940 ? 103.85300 115.53400 100.52000 1.000 59.56000 940 THR B CA 1
ATOM 11973 C C . THR B 2 940 ? 102.89600 116.05700 99.45700 1.000 58.82000 940 THR B C 1
ATOM 11974 O O . THR B 2 940 ? 101.72700 116.32700 99.74900 1.000 62.11000 940 THR B O 1
ATOM 11978 N N . LEU B 2 941 ? 103.39200 116.19300 98.22800 1.000 57.39000 941 LEU B N 1
ATOM 11979 C CA . LEU B 2 941 ? 102.61000 116.75400 97.13700 1.000 56.42000 941 LEU B CA 1
ATOM 11980 C C . LEU B 2 941 ? 102.84300 115.92900 95.87900 1.000 60.43000 941 LEU B C 1
ATOM 11981 O O . LEU B 2 941 ? 103.81100 115.17200 95.77700 1.000 66.40000 941 LEU B O 1
ATOM 11986 N N . GLU B 2 942 ? 101.93600 116.08600 94.91300 1.000 65.39000 942 GLU B N 1
ATOM 11987 C CA . GLU B 2 942 ? 102.05700 115.35700 93.65500 1.000 67.95000 942 GLU B CA 1
ATOM 11988 C C . GLU B 2 942 ? 103.09700 115.97700 92.73000 1.000 74.22000 942 GLU B C 1
ATOM 11989 O O . GLU B 2 942 ? 103.81700 115.25400 92.03200 1.000 76.57000 942 GLU B O 1
ATOM 11995 N N . ARG B 2 943 ? 103.19200 117.30400 92.70300 1.000 73.98000 943 ARG B N 1
ATOM 11996 C CA . ARG B 2 943 ? 104.18200 117.97400 91.87000 1.000 67.31000 943 ARG B CA 1
ATOM 11997 C C . ARG B 2 943 ? 104.36000 119.39700 92.37300 1.000 67.15000 943 ARG B C 1
ATOM 11998 O O . ARG B 2 943 ? 103.37200 120.11100 92.56500 1.000 72.75000 943 ARG B O 1
ATOM 12006 N N . ILE B 2 944 ? 105.60700 119.80600 92.57900 1.000 56.34000 944 ILE B N 1
ATOM 12007 C CA . ILE B 2 944 ? 105.84500 121.20500 92.94900 1.000 60.80000 944 ILE B CA 1
ATOM 12008 C C . ILE B 2 944 ? 105.36200 122.11300 91.82300 1.000 64.96000 944 ILE B C 1
ATOM 12009 O O . ILE B 2 944 ? 105.78500 121.94200 90.66300 1.000 64.90000 944 ILE B O 1
ATOM 12014 N N . PRO B 2 945 ? 104.48900 123.07900 92.09500 1.000 59.21000 945 PRO B N 1
ATOM 12015 C CA . PRO B 2 945 ? 104.08100 124.01900 91.04900 1.000 60.89000 945 PRO B CA 1
ATOM 12016 C C . PRO B 2 945 ? 105.25000 124.87900 90.60700 1.000 65.82000 945 PRO B C 1
ATOM 12017 O O . PRO B 2 945 ? 106.14300 125.20900 91.39100 1.000 68.74000 945 PRO B O 1
ATOM 12021 N N . VAL B 2 946 ? 105.23700 125.24900 89.32900 1.000 58.07000 946 VAL B N 1
ATOM 12022 C CA . VAL B 2 946 ? 106.28100 126.08400 88.75200 1.000 53.72000 946 VAL B CA 1
ATOM 12023 C C . VAL B 2 946 ? 105.64700 127.27300 88.04800 1.000 54.45000 946 VAL B C 1
ATOM 12024 O O . VAL B 2 946 ? 104.68800 127.11400 87.28600 1.000 54.20000 946 VAL B O 1
ATOM 12028 N N . THR B 2 947 ? 106.19300 128.46400 88.30100 1.000 56.32000 947 THR B N 1
ATOM 12029 C CA . THR B 2 947 ? 105.91100 129.67900 87.54900 1.000 47.90000 947 THR B CA 1
ATOM 12030 C C . THR B 2 947 ? 106.17200 129.39200 86.07800 1.000 46.72000 947 THR B C 1
ATOM 12031 O O . THR B 2 947 ? 107.05100 128.58100 85.75900 1.000 51.04000 947 THR B O 1
ATOM 12035 N N . PRO B 2 948 ? 105.44000 130.01800 85.15500 1.000 39.33000 948 PRO B N 1
ATOM 12036 C CA . PRO B 2 948 ? 105.53800 129.60600 83.74700 1.000 36.09000 948 PRO B CA 1
ATOM 12037 C C . PRO B 2 948 ? 106.96100 129.57700 83.23400 1.000 46.99000 948 PRO B C 1
ATOM 12038 O O . PRO B 2 948 ? 107.25700 128.83900 82.28600 1.000 49.92000 948 PRO B O 1
ATOM 12042 N N . ASN B 2 949 ? 107.85500 130.36300 83.83000 1.000 49.76000 949 ASN B N 1
ATOM 12043 C CA . ASN B 2 949 ? 109.26100 130.34300 83.46100 1.000 46.32000 949 ASN B CA 1
ATOM 12044 C C . ASN B 2 949 ? 110.00100 129.13500 84.02200 1.000 52.15000 949 ASN B C 1
ATOM 12045 O O . ASN B 2 949 ? 111.16800 128.92900 83.67300 1.000 52.16000 949 ASN B O 1
ATOM 12050 N N . GLY B 2 950 ? 109.35700 128.34000 84.87700 1.000 54.75000 950 GLY B N 1
ATOM 12051 C CA . GLY B 2 950 ? 109.95100 127.16100 85.46500 1.000 51.65000 950 GLY B CA 1
ATOM 12052 C C . GLY B 2 950 ? 110.39600 127.33200 86.90200 1.000 54.93000 950 GLY B C 1
ATOM 12053 O O . GLY B 2 950 ? 110.63200 126.33100 87.58800 1.000 61.27000 950 GLY B O 1
ATOM 12054 N N . LYS B 2 951 ? 110.52100 128.56900 87.36800 1.000 50.68000 951 LYS B N 1
ATOM 12055 C CA . LYS B 2 951 ? 110.84600 128.83500 88.76100 1.000 53.04000 951 LYS B CA 1
ATOM 12056 C C . LYS B 2 951 ? 109.71000 128.39000 89.68100 1.000 62.04000 951 LYS B C 1
ATOM 12057 O O . LYS B 2 951 ? 108.53200 128.62000 89.39500 1.000 62.48000 951 LYS B O 1
ATOM 12063 N N . THR B 2 952 ? 110.07100 127.74400 90.79100 1.000 62.90000 952 THR B N 1
ATOM 12064 C CA . THR B 2 952 ? 109.08200 127.25700 91.74800 1.000 53.37000 952 THR B CA 1
ATOM 12065 C C . THR B 2 952 ? 108.28100 128.40900 92.34500 1.000 61.09000 952 THR B C 1
ATOM 12066 O O . THR B 2 952 ? 108.78000 129.52700 92.50400 1.000 68.16000 952 THR B O 1
ATOM 12070 N N . ASP B 2 953 ? 107.02300 128.12600 92.68100 1.000 65.14000 953 ASP B N 1
ATOM 12071 C CA . ASP B 2 953 ? 106.05500 129.14000 93.10300 1.000 64.15000 953 ASP B CA 1
ATOM 12072 C C . ASP B 2 953 ? 105.84100 129.04000 94.61100 1.000 63.06000 953 ASP B C 1
ATOM 12073 O O . ASP B 2 953 ? 105.14000 128.14400 95.08800 1.000 70.75000 953 ASP B O 1
ATOM 12078 N N . ARG B 2 954 ? 106.44400 129.96400 95.36100 1.000 53.39000 954 ARG B N 1
ATOM 12079 C CA . ARG B 2 954 ? 106.23000 130.00900 96.80200 1.000 57.20000 954 ARG B CA 1
ATOM 12080 C C . ARG B 2 954 ? 104.78900 130.33100 97.18100 1.000 67.22000 954 ARG B C 1
ATOM 12081 O O . ARG B 2 954 ? 104.41900 130.13900 98.34400 1.000 73.23000 954 ARG B O 1
ATOM 12089 N N . ARG B 2 955 ? 103.97100 130.81400 96.24300 1.000 73.69000 955 ARG B N 1
ATOM 12090 C CA . ARG B 2 955 ? 102.56800 131.08300 96.54600 1.000 73.20000 955 ARG B CA 1
ATOM 12091 C C . ARG B 2 955 ? 101.71300 129.82400 96.51300 1.000 70.80000 955 ARG B C 1
ATOM 12092 O O . ARG B 2 955 ? 100.75300 129.71400 97.28300 1.000 73.53000 955 ARG B O 1
ATOM 12100 N N . ALA B 2 956 ? 102.03400 128.87600 95.64100 1.000 61.09000 956 ALA B N 1
ATOM 12101 C CA . ALA B 2 956 ? 101.12800 127.79300 95.28700 1.000 60.42000 956 ALA B CA 1
ATOM 12102 C C . ALA B 2 956 ? 101.24700 126.59400 96.21600 1.000 62.21000 956 ALA B C 1
ATOM 12103 O O . ALA B 2 956 ? 100.58400 125.57900 95.98000 1.000 63.43000 956 ALA B O 1
ATOM 12105 N N . LEU B 2 957 ? 102.07600 126.68000 97.25100 1.000 62.75000 957 LEU B N 1
ATOM 12106 C CA . LEU B 2 957 ? 102.25900 125.54100 98.14100 1.000 66.82000 957 LEU B CA 1
ATOM 12107 C C . LEU B 2 957 ? 101.31100 125.63400 99.33600 1.000 69.75000 957 LEU B C 1
ATOM 12108 O O . LEU B 2 957 ? 101.08400 126.72600 99.86600 1.000 71.51000 957 LEU B O 1
ATOM 12113 N N . PRO B 2 958 ? 100.74900 124.50600 99.77100 1.000 69.87000 958 PRO B N 1
ATOM 12114 C CA . PRO B 2 958 ? 99.80900 124.53600 100.89600 1.000 66.60000 958 PRO B CA 1
ATOM 12115 C C . PRO B 2 958 ? 100.48000 124.90300 102.21200 1.000 66.11000 958 PRO B C 1
ATOM 12116 O O . PRO B 2 958 ? 101.66500 124.64600 102.43300 1.000 67.18000 958 PRO B O 1
ATOM 12120 N N . LYS B 2 959 ? 99.68700 125.50600 103.09200 1.000 63.99000 959 LYS B N 1
ATOM 12121 C CA . LYS B 2 959 ? 100.15500 125.86100 104.42300 1.000 63.73000 959 LYS B CA 1
ATOM 12122 C C . LYS B 2 959 ? 100.47800 124.61100 105.24100 1.000 66.68000 959 LYS B C 1
ATOM 12123 O O . LYS B 2 959 ? 99.77900 123.59900 105.13800 1.000 66.60000 959 LYS B O 1
ATOM 12129 N N . PRO B 2 960 ? 101.52500 124.65400 106.06200 1.000 78.06000 960 PRO B N 1
ATOM 12130 C CA . PRO B 2 960 ? 101.72700 123.61700 107.08100 1.000 79.21000 960 PRO B CA 1
ATOM 12131 C C . PRO B 2 960 ? 100.52000 123.46400 107.99500 1.000 83.10000 960 PRO B C 1
ATOM 12132 O O . PRO B 2 960 ? 99.59800 124.28200 108.01700 1.000 82.42000 960 PRO B O 1
ATOM 12136 N N . GLU B 2 961 ? 100.54300 122.38000 108.76800 1.000 90.10000 961 GLU B N 1
ATOM 12137 C CA . GLU B 2 961 ? 99.49100 122.09100 109.73200 1.000 87.73000 961 GLU B CA 1
ATOM 12138 C C . GLU B 2 961 ? 100.09600 121.34500 110.91000 1.000 88.65000 961 GLU B C 1
ATOM 12139 O O . GLU B 2 961 ? 101.13400 120.69000 110.78900 1.000 86.68000 961 GLU B O 1
ATOM 12145 N N . GLY B 2 962 ? 99.43200 121.45000 112.05600 1.000 78.15000 962 GLY B N 1
ATOM 12146 C CA . GLY B 2 962 ? 99.95300 120.88800 113.28800 1.000 76.49000 962 GLY B CA 1
ATOM 12147 C C . GLY B 2 962 ? 101.00700 121.74300 113.96100 1.000 76.37000 962 GLY B C 1
ATOM 12148 O O . GLY B 2 962 ? 100.95100 122.97000 113.91600 1.000 78.10000 962 GLY B O 1
ATOM 12149 N N . ASP B 2 969 ? 109.50100 118.89200 115.54400 1.000 108.89000 969 ASP B N 1
ATOM 12150 C CA . ASP B 2 969 ? 110.32200 119.28500 116.68100 1.000 109.65000 969 ASP B CA 1
ATOM 12151 C C . ASP B 2 969 ? 110.95000 118.07400 117.36500 1.000 111.52000 969 ASP B C 1
ATOM 12152 O O . ASP B 2 969 ? 110.74000 116.93300 116.95300 1.000 110.40000 969 ASP B O 1
ATOM 12157 N N . TYR B 2 970 ? 111.72600 118.34000 118.41700 1.000 121.25000 970 TYR B N 1
ATOM 12158 C CA . TYR B 2 970 ? 112.51500 117.31200 119.08500 1.000 119.95000 970 TYR B CA 1
ATOM 12159 C C . TYR B 2 970 ? 111.66000 116.25700 119.77600 1.000 120.45000 970 TYR B C 1
ATOM 12160 O O . TYR B 2 970 ? 112.19500 115.21700 120.17200 1.000 119.78000 970 TYR B O 1
ATOM 12169 N N . VAL B 2 971 ? 110.35600 116.49800 119.93100 1.000 124.21000 971 VAL B N 1
ATOM 12170 C CA . VAL B 2 971 ? 109.54100 115.65800 120.79700 1.000 124.09000 971 VAL B CA 1
ATOM 12171 C C . VAL B 2 971 ? 109.57200 114.20500 120.32900 1.000 123.91000 971 VAL B C 1
ATOM 12172 O O . VAL B 2 971 ? 109.66100 113.90700 119.13100 1.000 124.29000 971 VAL B O 1
ATOM 12176 N N . ALA B 2 972 ? 109.49800 113.29500 121.29400 1.000 110.57000 972 ALA B N 1
ATOM 12177 C CA . ALA B 2 972 ? 109.52200 111.86100 121.05800 1.000 109.25000 972 ALA B CA 1
ATOM 12178 C C . ALA B 2 972 ? 108.78700 111.18400 122.20100 1.000 110.08000 972 ALA B C 1
ATOM 12179 O O . ALA B 2 972 ? 108.57000 111.79600 123.25400 1.000 108.35000 972 ALA B O 1
ATOM 12181 N N . PRO B 2 973 ? 108.38400 109.92900 122.02900 1.000 110.90000 973 PRO B N 1
ATOM 12182 C CA . PRO B 2 973 ? 107.55000 109.27600 123.04400 1.000 109.72000 973 PRO B CA 1
ATOM 12183 C C . PRO B 2 973 ? 108.35100 108.89200 124.27900 1.000 107.13000 973 PRO B C 1
ATOM 12184 O O . PRO B 2 973 ? 109.58000 108.95100 124.31800 1.000 105.24000 973 PRO B O 1
ATOM 12188 N N . THR B 2 974 ? 107.60900 108.49500 125.30900 1.000 105.58000 974 THR B N 1
ATOM 12189 C CA . THR B 2 974 ? 108.17500 107.73100 126.41100 1.000 105.53000 974 THR B CA 1
ATOM 12190 C C . THR B 2 974 ? 108.57200 106.33300 125.95500 1.000 106.44000 974 THR B C 1
ATOM 12191 O O . THR B 2 974 ? 107.84800 105.67400 125.20400 1.000 106.27000 974 THR B O 1
ATOM 12195 N N . THR B 2 975 ? 109.73700 105.88000 126.42300 1.000 107.52000 975 THR B N 1
ATOM 12196 C CA . THR B 2 975 ? 110.34000 104.66300 125.89200 1.000 106.94000 975 THR B CA 1
ATOM 12197 C C . THR B 2 975 ? 111.25900 103.98900 126.90500 1.000 108.71000 975 THR B C 1
ATOM 12198 O O . THR B 2 975 ? 111.95000 103.03100 126.53800 1.000 109.56000 975 THR B O 1
ATOM 12202 N N . GLU B 2 976 ? 111.29700 104.45300 128.15400 1.000 105.51000 976 GLU B N 1
ATOM 12203 C CA . GLU B 2 976 ? 112.34900 104.05900 129.08200 1.000 103.92000 976 GLU B CA 1
ATOM 12204 C C . GLU B 2 976 ? 112.36600 102.54800 129.27400 1.000 104.83000 976 GLU B C 1
ATOM 12205 O O . GLU B 2 976 ? 111.35000 101.93800 129.61900 1.000 104.72000 976 GLU B O 1
ATOM 12211 N N . LEU B 2 977 ? 113.53500 101.94800 129.04700 1.000 105.30000 977 LEU B N 1
ATOM 12212 C CA . LEU B 2 977 ? 113.76200 100.55100 129.39900 1.000 106.07000 977 LEU B CA 1
ATOM 12213 C C . LEU B 2 977 ? 114.15200 100.37900 130.86200 1.000 107.39000 977 LEU B C 1
ATOM 12214 O O . LEU B 2 977 ? 113.82800 99.35000 131.46600 1.000 107.21000 977 LEU B O 1
ATOM 12219 N N . GLU B 2 978 ? 114.84000 101.36200 131.44400 1.000 106.76000 978 GLU B N 1
ATOM 12220 C CA . GLU B 2 978 ? 115.26500 101.28500 132.84400 1.000 106.78000 978 GLU B CA 1
ATOM 12221 C C . GLU B 2 978 ? 115.23300 102.70500 133.41500 1.000 105.07000 978 GLU B C 1
ATOM 12222 O O . GLU B 2 978 ? 116.19700 103.46300 133.28500 1.000 99.63000 978 GLU B O 1
ATOM 12228 N N . GLN B 2 979 ? 114.11200 103.04500 134.05700 1.000 106.46000 979 GLN B N 1
ATOM 12229 C CA . GLN B 2 979 ? 113.99400 104.35000 134.69200 1.000 104.65000 979 GLN B CA 1
ATOM 12230 C C . GLN B 2 979 ? 115.06500 104.56400 135.74900 1.000 103.64000 979 GLN B C 1
ATOM 12231 O O . GLN B 2 979 ? 115.31400 105.70600 136.14000 1.000 103.83000 979 GLN B O 1
ATOM 12237 N N . LYS B 2 980 ? 115.67700 103.49200 136.25000 1.000 100.99000 980 LYS B N 1
ATOM 12238 C CA . LYS B 2 980 ? 116.86200 103.65100 137.08300 1.000 101.62000 980 LYS B CA 1
ATOM 12239 C C . LYS B 2 980 ? 117.92600 104.46300 136.35800 1.000 100.84000 980 LYS B C 1
ATOM 12240 O O . LYS B 2 980 ? 118.69700 105.19400 136.98900 1.000 101.75000 980 LYS B O 1
ATOM 12246 N N . LEU B 2 981 ? 117.97600 104.34100 135.03200 1.000 93.64000 981 LEU B N 1
ATOM 12247 C CA . LEU B 2 981 ? 118.87700 105.10800 134.18300 1.000 96.72000 981 LEU B CA 1
ATOM 12248 C C . LEU B 2 981 ? 118.41500 106.54200 133.94200 1.000 95.49000 981 LEU B C 1
ATOM 12249 O O . LEU B 2 981 ? 119.23700 107.38800 133.57000 1.000 90.09000 981 LEU B O 1
ATOM 12254 N N . VAL B 2 982 ? 117.13100 106.83400 134.14400 1.000 96.91000 982 VAL B N 1
ATOM 12255 C CA . VAL B 2 982 ? 116.53600 108.11300 133.76400 1.000 96.08000 982 VAL B CA 1
ATOM 12256 C C . VAL B 2 982 ? 116.33700 109.01300 134.97800 1.000 91.46000 982 VAL B C 1
ATOM 12257 O O . VAL B 2 982 ? 116.27300 110.24000 134.84900 1.000 91.95000 982 VAL B O 1
ATOM 12261 N N . ALA B 2 983 ? 116.18100 108.41200 136.15600 1.000 90.21000 983 ALA B N 1
ATOM 12262 C CA . ALA B 2 983 ? 115.88200 109.19900 137.34300 1.000 91.17000 983 ALA B CA 1
ATOM 12263 C C . ALA B 2 983 ? 116.97200 110.21200 137.65600 1.000 92.48000 983 ALA B C 1
ATOM 12264 O O . ALA B 2 983 ? 116.68600 111.23400 138.29100 1.000 96.62000 983 ALA B O 1
ATOM 12266 N N . ILE B 2 984 ? 118.20000 109.99200 137.18500 1.000 86.98000 984 ILE B N 1
ATOM 12267 C CA . ILE B 2 984 ? 119.22100 111.02500 137.32400 1.000 88.59000 984 ILE B CA 1
ATOM 12268 C C . ILE B 2 984 ? 118.84900 112.24900 136.49500 1.000 89.56000 984 ILE B C 1
ATOM 12269 O O . ILE B 2 984 ? 118.95000 113.38900 136.96500 1.000 87.54000 984 ILE B O 1
ATOM 12274 N N . TRP B 2 985 ? 118.42200 112.03500 135.24400 1.000 88.61000 985 TRP B N 1
ATOM 12275 C CA . TRP B 2 985 ? 117.91600 113.14900 134.44800 1.000 86.02000 985 TRP B CA 1
ATOM 12276 C C . TRP B 2 985 ? 116.74400 113.81400 135.14900 1.000 84.15000 985 TRP B C 1
ATOM 12277 O O . TRP B 2 985 ? 116.66000 115.04400 135.22100 1.000 82.78000 985 TRP B O 1
ATOM 12288 N N . GLU B 2 986 ? 115.82800 113.00100 135.66800 1.000 88.70000 986 GLU B N 1
ATOM 12289 C CA . GLU B 2 986 ? 114.64500 113.52800 136.33900 1.000 88.34000 986 GLU B CA 1
ATOM 12290 C C . GLU B 2 986 ? 115.03100 114.47400 137.46800 1.000 88.34000 986 GLU B C 1
ATOM 12291 O O . GLU B 2 986 ? 114.47300 115.56800 137.59700 1.000 88.62000 986 GLU B O 1
ATOM 12297 N N . GLN B 2 987 ? 115.99300 114.06300 138.29300 1.000 88.37000 987 GLN B N 1
ATOM 12298 C CA . GLN B 2 987 ? 116.37300 114.84400 139.46400 1.000 88.46000 987 GLN B CA 1
ATOM 12299 C C . GLN B 2 987 ? 117.25500 116.03800 139.12200 1.000 86.70000 987 GLN B C 1
ATOM 12300 O O . GLN B 2 987 ? 117.17700 117.06700 139.80200 1.000 86.91000 987 GLN B O 1
ATOM 12306 N N . ILE B 2 988 ? 118.09300 115.93400 138.09100 1.000 81.62000 988 ILE B N 1
ATOM 12307 C CA . ILE B 2 988 ? 118.96800 117.05100 137.74100 1.000 83.17000 988 ILE B CA 1
ATOM 12308 C C . ILE B 2 988 ? 118.20900 118.11500 136.96200 1.000 85.87000 988 ILE B C 1
ATOM 12309 O O . ILE B 2 988 ? 118.24400 119.30100 137.30900 1.000 84.15000 988 ILE B O 1
ATOM 12314 N N . LEU B 2 989 ? 117.51000 117.71500 135.90100 1.000 85.92000 989 LEU B N 1
ATOM 12315 C CA . LEU B 2 989 ? 116.80500 118.68500 135.07300 1.000 82.47000 989 LEU B CA 1
ATOM 12316 C C . LEU B 2 989 ? 115.50300 119.13700 135.72100 1.000 86.27000 989 LEU B C 1
ATOM 12317 O O . LEU B 2 989 ? 115.12600 120.30800 135.60400 1.000 85.21000 989 LEU B O 1
ATOM 12322 N N . GLY B 2 990 ? 114.80400 118.23400 136.40800 1.000 94.35000 990 GLY B N 1
ATOM 12323 C CA . GLY B 2 990 ? 113.58500 118.59500 137.10000 1.000 91.83000 990 GLY B CA 1
ATOM 12324 C C . GLY B 2 990 ? 112.35400 118.76300 136.23600 1.000 93.22000 990 GLY B C 1
ATOM 12325 O O . GLY B 2 990 ? 111.29700 119.12600 136.76700 1.000 94.85000 990 GLY B O 1
ATOM 12326 N N . VAL B 2 991 ? 112.44600 118.51800 134.93100 1.000 95.38000 991 VAL B N 1
ATOM 12327 C CA . VAL B 2 991 ? 111.37900 118.93300 134.02600 1.000 94.27000 991 VAL B CA 1
ATOM 12328 C C . VAL B 2 991 ? 110.17200 118.01200 134.14300 1.000 95.55000 991 VAL B C 1
ATOM 12329 O O . VAL B 2 991 ? 109.03200 118.47400 134.26900 1.000 96.23000 991 VAL B O 1
ATOM 12333 N N . SER B 2 992 ? 110.39500 116.70300 134.10500 1.000 101.67000 992 SER B N 1
ATOM 12334 C CA . SER B 2 992 ? 109.29600 115.76000 133.94100 1.000 103.48000 992 SER B CA 1
ATOM 12335 C C . SER B 2 992 ? 109.85200 114.34400 133.90500 1.000 104.69000 992 SER B C 1
ATOM 12336 O O . SER B 2 992 ? 111.07200 114.16400 133.80100 1.000 103.20000 992 SER B O 1
ATOM 12339 N N . PRO B 2 993 ? 109.01000 113.31800 133.99500 1.000 109.49000 993 PRO B N 1
ATOM 12340 C CA . PRO B 2 993 ? 109.38200 112.02900 133.40600 1.000 108.37000 993 PRO B CA 1
ATOM 12341 C C . PRO B 2 993 ? 109.85500 112.21800 131.97300 1.000 106.91000 993 PRO B C 1
ATOM 12342 O O . PRO B 2 993 ? 109.30200 113.01800 131.21400 1.000 103.96000 993 PRO B O 1
ATOM 12346 N N . ILE B 2 994 ? 110.88400 111.46200 131.60400 1.000 97.18000 994 ILE B N 1
ATOM 12347 C CA . ILE B 2 994 ? 111.70700 111.75500 130.43900 1.000 94.74000 994 ILE B CA 1
ATOM 12348 C C . ILE B 2 994 ? 111.60200 110.61100 129.44300 1.000 95.39000 994 ILE B C 1
ATOM 12349 O O . ILE B 2 994 ? 111.42700 109.44700 129.81700 1.000 98.47000 994 ILE B O 1
ATOM 12354 N N . GLY B 2 995 ? 111.70100 110.95400 128.16300 1.000 91.79000 995 GLY B N 1
ATOM 12355 C CA . GLY B 2 995 ? 111.82900 109.95600 127.12400 1.000 94.29000 995 GLY B CA 1
ATOM 12356 C C . GLY B 2 995 ? 113.28200 109.64200 126.80900 1.000 93.39000 995 GLY B C 1
ATOM 12357 O O . GLY B 2 995 ? 114.16000 110.49200 126.91600 1.000 95.58000 995 GLY B O 1
ATOM 12358 N N . ILE B 2 996 ? 113.52300 108.39100 126.41800 1.000 86.96000 996 ILE B N 1
ATOM 12359 C CA . ILE B 2 996 ? 114.88900 107.93000 126.19100 1.000 87.73000 996 ILE B CA 1
ATOM 12360 C C . ILE B 2 996 ? 115.55700 108.73800 125.08700 1.000 88.44000 996 ILE B C 1
ATOM 12361 O O . ILE B 2 996 ? 116.75900 109.02400 125.14600 1.000 90.29000 996 ILE B O 1
ATOM 12366 N N . GLN B 2 997 ? 114.79300 109.12100 124.06600 1.000 94.72000 997 GLN B N 1
ATOM 12367 C CA . GLN B 2 997 ? 115.34600 109.80900 122.90600 1.000 96.12000 997 GLN B CA 1
ATOM 12368 C C . GLN B 2 997 ? 115.72400 111.25700 123.18200 1.000 95.87000 997 GLN B C 1
ATOM 12369 O O . GLN B 2 997 ? 116.41000 111.86200 122.35200 1.000 96.27000 997 GLN B O 1
ATOM 12375 N N . ASP B 2 998 ? 115.30800 111.82300 124.30900 1.000 91.47000 998 ASP B N 1
ATOM 12376 C CA . ASP B 2 998 ? 115.38900 113.26500 124.48800 1.000 92.83000 998 ASP B CA 1
ATOM 12377 C C . ASP B 2 998 ? 116.83400 113.72700 124.64800 1.000 92.21000 998 ASP B C 1
ATOM 12378 O O . ASP B 2 998 ? 117.71200 112.97500 125.07700 1.000 90.83000 998 ASP B O 1
ATOM 12383 N N . HIS B 2 999 ? 117.06800 114.98600 124.28800 1.000 82.21000 999 HIS B N 1
ATOM 12384 C CA . HIS B 2 999 ? 118.39900 115.55000 124.10500 1.000 79.91000 999 HIS B CA 1
ATOM 12385 C C . HIS B 2 999 ? 118.72400 116.44700 125.29100 1.000 79.72000 999 HIS B C 1
ATOM 12386 O O . HIS B 2 999 ? 117.92500 117.31800 125.65000 1.000 81.37000 999 HIS B O 1
ATOM 12393 N N . PHE B 2 1000 ? 119.89200 116.22500 125.89800 1.000 66.51000 1000 PHE B N 1
ATOM 12394 C CA . PHE B 2 1000 ? 120.18600 116.81200 127.20300 1.000 65.66000 1000 PHE B CA 1
ATOM 12395 C C . PHE B 2 1000 ? 120.01900 118.32600 127.18900 1.000 67.87000 1000 PHE B C 1
ATOM 12396 O O . PHE B 2 1000 ? 119.24100 118.88500 127.96900 1.000 70.18000 1000 PHE B O 1
ATOM 12404 N N . PHE B 2 1001 ? 120.73700 119.01100 126.30000 1.000 65.95000 1001 PHE B N 1
ATOM 12405 C CA . PHE B 2 1001 ? 120.71500 120.47000 126.32200 1.000 61.99000 1001 PHE B CA 1
ATOM 12406 C C . PHE B 2 1001 ? 119.41100 121.01800 125.77000 1.000 62.18000 1001 PHE B C 1
ATOM 12407 O O . PHE B 2 1001 ? 118.93700 122.06200 126.23100 1.000 61.27000 1001 PHE B O 1
ATOM 12415 N N . THR B 2 1002 ? 118.81500 120.33500 124.79300 1.000 70.43000 1002 THR B N 1
ATOM 12416 C CA . THR B 2 1002 ? 117.50200 120.75100 124.31700 1.000 69.84000 1002 THR B CA 1
ATOM 12417 C C . THR B 2 1002 ? 116.49600 120.74200 125.45800 1.000 70.44000 1002 THR B C 1
ATOM 12418 O O . THR B 2 1002 ? 115.65100 121.63800 125.56000 1.000 69.14000 1002 THR B O 1
ATOM 12422 N N . LEU B 2 1003 ? 116.57600 119.73800 126.33100 1.000 73.69000 1003 LEU B N 1
ATOM 12423 C CA . LEU B 2 1003 ? 115.70700 119.67600 127.49700 1.000 71.45000 1003 LEU B CA 1
ATOM 12424 C C . LEU B 2 1003 ? 116.08700 120.69100 128.56700 1.000 72.60000 1003 LEU B C 1
ATOM 12425 O O . LEU B 2 1003 ? 115.47700 120.69200 129.64100 1.000 76.04000 1003 LEU B O 1
ATOM 12430 N N . GLY B 2 1004 ? 117.07200 121.54300 128.29900 1.000 61.33000 1004 GLY B N 1
ATOM 12431 C CA . GLY B 2 1004 ? 117.48800 122.58700 129.21000 1.000 62.63000 1004 GLY B CA 1
ATOM 12432 C C . GLY B 2 1004 ? 118.66300 122.27300 130.10900 1.000 62.74000 1004 GLY B C 1
ATOM 12433 O O . GLY B 2 1004 ? 118.93400 123.05200 131.02800 1.000 61.79000 1004 GLY B O 1
ATOM 12434 N N . GLY B 2 1005 ? 119.36100 121.16300 129.88800 1.000 64.00000 1005 GLY B N 1
ATOM 12435 C CA . GLY B 2 1005 ? 120.63400 120.95400 130.54200 1.000 60.51000 1005 GLY B CA 1
ATOM 12436 C C . GLY B 2 1005 ? 121.69500 121.93500 130.08500 1.000 59.23000 1005 GLY B C 1
ATOM 12437 O O . GLY B 2 1005 ? 121.57500 122.60000 129.05600 1.000 60.29000 1005 GLY B O 1
ATOM 12438 N N . HIS B 2 1006 ? 122.76000 122.02900 130.87700 1.000 52.82000 1006 HIS B N 1
ATOM 12439 C CA . HIS B 2 1006 ? 123.89300 122.87000 130.52800 1.000 45.16000 1006 HIS B CA 1
ATOM 12440 C C . HIS B 2 1006 ? 125.15900 122.23900 131.08500 1.000 48.95000 1006 HIS B C 1
ATOM 12441 O O . HIS B 2 1006 ? 125.10800 121.33700 131.92500 1.000 55.79000 1006 HIS B O 1
ATOM 12448 N N . SER B 2 1007 ? 126.30400 122.71900 130.59400 1.000 57.68000 1007 SER B N 1
ATOM 12449 C CA . SER B 2 1007 ? 127.59900 122.14200 130.94000 1.000 56.74000 1007 SER B CA 1
ATOM 12450 C C . SER B 2 1007 ? 127.69200 121.67400 132.39000 1.000 59.06000 1007 SER B C 1
ATOM 12451 O O . SER B 2 1007 ? 127.95500 120.49500 132.65100 1.000 60.85000 1007 SER B O 1
ATOM 12454 N N . LEU B 2 1008 ? 127.48700 122.57600 133.35200 1.000 58.38000 1008 LEU B N 1
ATOM 12455 C CA . LEU B 2 1008 ? 127.70000 122.20100 134.74800 1.000 54.92000 1008 LEU B CA 1
ATOM 12456 C C . LEU B 2 1008 ? 126.74500 121.08900 135.17600 1.000 57.59000 1008 LEU B C 1
ATOM 12457 O O . LEU B 2 1008 ? 127.11600 120.19600 135.95600 1.000 63.01000 1008 LEU B O 1
ATOM 12462 N N . LYS B 2 1009 ? 125.50300 121.12700 134.69700 1.000 56.55000 1009 LYS B N 1
ATOM 12463 C CA . LYS B 2 1009 ? 124.61100 120.03300 135.04100 1.000 57.25000 1009 LYS B CA 1
ATOM 12464 C C . LYS B 2 1009 ? 125.09000 118.72800 134.42800 1.000 59.34000 1009 LYS B C 1
ATOM 12465 O O . LYS B 2 1009 ? 124.76900 117.66000 134.94800 1.000 62.91000 1009 LYS B O 1
ATOM 12471 N N . ALA B 2 1010 ? 125.85900 118.79100 133.33800 1.000 60.40000 1010 ALA B N 1
ATOM 12472 C CA . ALA B 2 1010 ? 126.49700 117.58700 132.82000 1.000 58.00000 1010 ALA B CA 1
ATOM 12473 C C . ALA B 2 1010 ? 127.52100 117.03500 133.80300 1.000 61.66000 1010 ALA B C 1
ATOM 12474 O O . ALA B 2 1010 ? 127.68100 115.81700 133.92500 1.000 68.61000 1010 ALA B O 1
ATOM 12476 N N . ILE B 2 1011 ? 128.22900 117.91700 134.51100 1.000 59.00000 1011 ILE B N 1
ATOM 12477 C CA . ILE B 2 1011 ? 129.15000 117.46000 135.54800 1.000 56.02000 1011 ILE B CA 1
ATOM 12478 C C . ILE B 2 1011 ? 128.38200 116.78200 136.67000 1.000 59.27000 1011 ILE B C 1
ATOM 12479 O O . ILE B 2 1011 ? 128.78700 115.72800 137.18200 1.000 60.07000 1011 ILE B O 1
ATOM 12484 N N . GLN B 2 1012 ? 127.25200 117.37200 137.05700 1.000 62.83000 1012 GLN B N 1
ATOM 12485 C CA . GLN B 2 1012 ? 126.40700 116.73900 138.06600 1.000 58.91000 1012 GLN B CA 1
ATOM 12486 C C . GLN B 2 1012 ? 125.91500 115.37900 137.59100 1.000 55.24000 1012 GLN B C 1
ATOM 12487 O O . GLN B 2 1012 ? 125.91000 114.40500 138.35300 1.000 55.73000 1012 GLN B O 1
ATOM 12493 N N . LEU B 2 1013 ? 125.55300 115.28800 136.31400 1.000 59.47000 1013 LEU B N 1
ATOM 12494 C CA . LEU B 2 1013 ? 125.07900 114.04000 135.73100 1.000 57.24000 1013 LEU B CA 1
ATOM 12495 C C . LEU B 2 1013 ? 126.16100 112.97300 135.75100 1.000 55.92000 1013 LEU B C 1
ATOM 12496 O O . LEU B 2 1013 ? 125.90200 111.82000 136.10600 1.000 64.59000 1013 LEU B O 1
ATOM 12501 N N . ILE B 2 1014 ? 127.37700 113.33200 135.34800 1.000 55.22000 1014 ILE B N 1
ATOM 12502 C CA . ILE B 2 1014 ? 128.46800 112.36300 135.35000 1.000 55.14000 1014 ILE B CA 1
ATOM 12503 C C . ILE B 2 1014 ? 128.77100 111.89700 136.76700 1.000 63.07000 1014 ILE B C 1
ATOM 12504 O O . ILE B 2 1014 ? 128.97800 110.70400 137.00500 1.000 66.90000 1014 ILE B O 1
ATOM 12509 N N . SER B 2 1015 ? 128.87300 112.82700 137.71900 1.000 64.23000 1015 SER B N 1
ATOM 12510 C CA . SER B 2 1015 ? 129.21400 112.40800 139.07700 1.000 58.15000 1015 SER B CA 1
ATOM 12511 C C . SER B 2 1015 ? 128.12200 111.54200 139.69500 1.000 57.07000 1015 SER B C 1
ATOM 12512 O O . SER B 2 1015 ? 128.41700 110.53300 140.36000 1.000 60.95000 1015 SER B O 1
ATOM 12515 N N . ARG B 2 1016 ? 126.86400 111.81300 139.35400 1.000 62.10000 1016 ARG B N 1
ATOM 12516 C CA . ARG B 2 1016 ? 125.79600 110.92000 139.77800 1.000 59.09000 1016 ARG B CA 1
ATOM 12517 C C . ARG B 2 1016 ? 125.92500 109.55900 139.11600 1.000 61.43000 1016 ARG B C 1
ATOM 12518 O O . ARG B 2 1016 ? 125.80100 108.53000 139.78300 1.000 65.33000 1016 ARG B O 1
ATOM 12526 N N . ILE B 2 1017 ? 126.10600 109.52000 137.79800 1.000 61.20000 1017 ILE B N 1
ATOM 12527 C CA . ILE B 2 1017 ? 126.19900 108.22900 137.12700 1.000 60.33000 1017 ILE B CA 1
ATOM 12528 C C . ILE B 2 1017 ? 127.35200 107.41600 137.70200 1.000 61.76000 1017 ILE B C 1
ATOM 12529 O O . ILE B 2 1017 ? 127.21600 106.21600 137.96500 1.000 66.11000 1017 ILE B O 1
ATOM 12534 N N . GLN B 2 1018 ? 128.50400 108.05500 137.90800 1.000 63.44000 1018 GLN B N 1
ATOM 12535 C CA . GLN B 2 1018 ? 129.68800 107.38900 138.43400 1.000 64.61000 1018 GLN B CA 1
ATOM 12536 C C . GLN B 2 1018 ? 129.60700 107.13200 139.93000 1.000 67.00000 1018 GLN B C 1
ATOM 12537 O O . GLN B 2 1018 ? 130.56700 106.60900 140.50400 1.000 68.91000 1018 GLN B O 1
ATOM 12543 N N . LYS B 2 1019 ? 128.49200 107.47800 140.57200 1.000 67.80000 1019 LYS B N 1
ATOM 12544 C CA . LYS B 2 1019 ? 128.21200 106.92800 141.89600 1.000 68.43000 1019 LYS B CA 1
ATOM 12545 C C . LYS B 2 1019 ? 127.15400 105.83300 141.84200 1.000 68.53000 1019 LYS B C 1
ATOM 12546 O O . LYS B 2 1019 ? 127.38800 104.71800 142.31500 1.000 71.13000 1019 LYS B O 1
ATOM 12552 N N . GLU B 2 1020 ? 125.99200 106.13400 141.27100 1.000 71.52000 1020 GLU B N 1
ATOM 12553 C CA . GLU B 2 1020 ? 124.84400 105.24100 141.31200 1.000 69.81000 1020 GLU B CA 1
ATOM 12554 C C . GLU B 2 1020 ? 124.98300 104.08100 140.33800 1.000 70.12000 1020 GLU B C 1
ATOM 12555 O O . GLU B 2 1020 ? 124.32300 103.05300 140.51900 1.000 73.54000 1020 GLU B O 1
ATOM 12561 N N . CYS B 2 1021 ? 125.82300 104.22500 139.31200 1.000 69.37000 1021 CYS B N 1
ATOM 12562 C CA . CYS B 2 1021 ? 126.08500 103.16400 138.35300 1.000 72.62000 1021 CYS B CA 1
ATOM 12563 C C . CYS B 2 1021 ? 127.54100 102.73100 138.30400 1.000 73.44000 1021 CYS B C 1
ATOM 12564 O O . CYS B 2 1021 ? 127.84900 101.74200 137.63000 1.000 74.41000 1021 CYS B O 1
ATOM 12567 N N . GLN B 2 1022 ? 128.44000 103.43300 138.99000 1.000 73.59000 1022 GLN B N 1
ATOM 12568 C CA . GLN B 2 1022 ? 129.84400 103.03700 139.07700 1.000 73.03000 1022 GLN B CA 1
ATOM 12569 C C . GLN B 2 1022 ? 130.48100 102.88600 137.69600 1.000 73.50000 1022 GLN B C 1
ATOM 12570 O O . GLN B 2 1022 ? 131.27000 101.97200 137.45400 1.000 75.72000 1022 GLN B O 1
ATOM 12576 N N . ALA B 2 1023 ? 130.13400 103.78700 136.78000 1.000 75.21000 1023 ALA B N 1
ATOM 12577 C CA . ALA B 2 1023 ? 130.82200 103.90200 135.50200 1.000 77.39000 1023 ALA B CA 1
ATOM 12578 C C . ALA B 2 1023 ? 131.25500 105.34500 135.29000 1.000 79.80000 1023 ALA B C 1
ATOM 12579 O O . ALA B 2 1023 ? 130.48900 106.27800 135.54700 1.000 83.47000 1023 ALA B O 1
ATOM 12581 N N . ASP B 2 1024 ? 132.49000 105.52100 134.82000 1.000 74.26000 1024 ASP B N 1
ATOM 12582 C CA . ASP B 2 1024 ? 133.08800 106.84700 134.65500 1.000 74.28000 1024 ASP B CA 1
ATOM 12583 C C . ASP B 2 1024 ? 132.87400 107.35000 133.22600 1.000 76.35000 1024 ASP B C 1
ATOM 12584 O O . ASP B 2 1024 ? 133.78700 107.39800 132.40000 1.000 78.70000 1024 ASP B O 1
ATOM 12589 N N . VAL B 2 1025 ? 131.63400 107.73300 132.94100 1.000 70.64000 1025 VAL B N 1
ATOM 12590 C CA . VAL B 2 1025 ? 131.27600 108.16600 131.59200 1.000 71.70000 1025 VAL B CA 1
ATOM 12591 C C . VAL B 2 1025 ? 131.93300 109.50900 131.29300 1.000 69.67000 1025 VAL B C 1
ATOM 12592 O O . VAL B 2 1025 ? 131.66000 110.50200 131.98200 1.000 70.72000 1025 VAL B O 1
ATOM 12596 N N . PRO B 2 1026 ? 132.80300 109.58300 130.28800 1.000 66.11000 1026 PRO B N 1
ATOM 12597 C CA . PRO B 2 1026 ? 133.51800 110.83400 130.02000 1.000 67.81000 1026 PRO B CA 1
ATOM 12598 C C . PRO B 2 1026 ? 132.56800 111.97500 129.69100 1.000 68.87000 1026 PRO B C 1
ATOM 12599 O O . PRO B 2 1026 ? 131.51000 111.78000 129.08900 1.000 71.19000 1026 PRO B O 1
ATOM 12603 N N . LEU B 2 1027 ? 132.96100 113.18200 130.10100 1.000 61.56000 1027 LEU B N 1
ATOM 12604 C CA . LEU B 2 1027 ? 132.15500 114.36400 129.82200 1.000 57.07000 1027 LEU B CA 1
ATOM 12605 C C . LEU B 2 1027 ? 132.03400 114.64100 128.33000 1.000 62.63000 1027 LEU B C 1
ATOM 12606 O O . LEU B 2 1027 ? 131.13900 115.38900 127.92200 1.000 70.39000 1027 LEU B O 1
ATOM 12611 N N . ARG B 2 1028 ? 132.91300 114.06400 127.50600 1.000 69.98000 1028 ARG B N 1
ATOM 12612 C CA . ARG B 2 1028 ? 132.76100 114.19100 126.05900 1.000 71.98000 1028 ARG B CA 1
ATOM 12613 C C . ARG B 2 1028 ? 131.61300 113.34400 125.52600 1.000 71.94000 1028 ARG B C 1
ATOM 12614 O O . ARG B 2 1028 ? 130.96800 113.73100 124.54500 1.000 68.08000 1028 ARG B O 1
ATOM 12622 N N . VAL B 2 1029 ? 131.35100 112.18800 126.13900 1.000 72.34000 1029 VAL B N 1
ATOM 12623 C CA . VAL B 2 1029 ? 130.31200 111.29600 125.62800 1.000 69.81000 1029 VAL B CA 1
ATOM 12624 C C . VAL B 2 1029 ? 128.93700 111.94400 125.72800 1.000 69.36000 1029 VAL B C 1
ATOM 12625 O O . VAL B 2 1029 ? 128.08500 111.75800 124.85100 1.000 72.83000 1029 VAL B O 1
ATOM 12629 N N . LEU B 2 1030 ? 128.69200 112.70800 126.79200 1.000 72.70000 1030 LEU B N 1
ATOM 12630 C CA . LEU B 2 1030 ? 127.43700 113.44300 126.90100 1.000 69.87000 1030 LEU B CA 1
ATOM 12631 C C . LEU B 2 1030 ? 127.29100 114.52200 125.84000 1.000 75.33000 1030 LEU B C 1
ATOM 12632 O O . LEU B 2 1030 ? 126.19800 115.08000 125.69900 1.000 77.72000 1030 LEU B O 1
ATOM 12637 N N . PHE B 2 1031 ? 128.35200 114.82900 125.09800 1.000 73.93000 1031 PHE B N 1
ATOM 12638 C CA . PHE B 2 1031 ? 128.27200 115.76800 123.98800 1.000 75.68000 1031 PHE B CA 1
ATOM 12639 C C . PHE B 2 1031 ? 128.25700 115.08900 122.62700 1.000 77.69000 1031 PHE B C 1
ATOM 12640 O O . PHE B 2 1031 ? 127.59900 115.58400 121.70700 1.000 74.74000 1031 PHE B O 1
ATOM 12648 N N . GLU B 2 1032 ? 128.96700 113.97100 122.47700 1.000 89.06000 1032 GLU B N 1
ATOM 12649 C CA . GLU B 2 1032 ? 128.88400 113.20400 121.24000 1.000 85.83000 1032 GLU B CA 1
ATOM 12650 C C . GLU B 2 1032 ? 127.49900 112.59600 121.06300 1.000 88.47000 1032 GLU B C 1
ATOM 12651 O O . GLU B 2 1032 ? 126.93400 112.63200 119.96400 1.000 90.87000 1032 GLU B O 1
ATOM 12657 N N . GLN B 2 1033 ? 126.93600 112.03700 122.13100 1.000 85.98000 1033 GLN B N 1
ATOM 12658 C CA . GLN B 2 1033 ? 125.65500 111.33300 122.08700 1.000 84.02000 1033 GLN B CA 1
ATOM 12659 C C . GLN B 2 1033 ? 124.79300 111.82900 123.24000 1.000 82.01000 1033 GLN B C 1
ATOM 12660 O O . GLN B 2 1033 ? 124.51100 111.09200 124.19200 1.000 82.21000 1033 GLN B O 1
ATOM 12666 N N . PRO B 2 1034 ? 124.34300 113.07400 123.17500 1.000 78.24000 1034 PRO B N 1
ATOM 12667 C CA . PRO B 2 1034 ? 123.74600 113.71900 124.35200 1.000 81.27000 1034 PRO B CA 1
ATOM 12668 C C . PRO B 2 1034 ? 122.36000 113.20000 124.70000 1.000 82.99000 1034 PRO B C 1
ATOM 12669 O O . PRO B 2 1034 ? 121.48500 113.98200 125.08500 1.000 83.78000 1034 PRO B O 1
ATOM 12673 N N . THR B 2 1035 ? 122.14200 111.89300 124.57300 1.000 83.59000 1035 THR B N 1
ATOM 12674 C CA . THR B 2 1035 ? 120.85400 111.29600 124.89600 1.000 83.24000 1035 THR B CA 1
ATOM 12675 C C . THR B 2 1035 ? 121.07400 110.01300 125.68300 1.000 84.10000 1035 THR B C 1
ATOM 12676 O O . THR B 2 1035 ? 122.14800 109.40900 125.64300 1.000 87.14000 1035 THR B O 1
ATOM 12680 N N . ILE B 2 1036 ? 120.02800 109.60200 126.40500 1.000 79.72000 1036 ILE B N 1
ATOM 12681 C CA . ILE B 2 1036 ? 120.09100 108.40100 127.23000 1.000 79.58000 1036 ILE B CA 1
ATOM 12682 C C . ILE B 2 1036 ? 120.27800 107.13600 126.40700 1.000 80.44000 1036 ILE B C 1
ATOM 12683 O O . ILE B 2 1036 ? 120.66400 106.09600 126.95100 1.000 81.30000 1036 ILE B O 1
ATOM 12688 N N . GLN B 2 1037 ? 120.01300 107.19000 125.10400 1.000 91.98000 1037 GLN B N 1
ATOM 12689 C CA . GLN B 2 1037 ? 120.31800 106.05400 124.24400 1.000 92.04000 1037 GLN B CA 1
ATOM 12690 C C . GLN B 2 1037 ? 121.80600 105.72800 124.21800 1.000 90.84000 1037 GLN B C 1
ATOM 12691 O O . GLN B 2 1037 ? 122.17200 104.58200 123.94000 1.000 93.70000 1037 GLN B O 1
ATOM 12697 N N . ALA B 2 1038 ? 122.66800 106.70700 124.49800 1.000 87.49000 1038 ALA B N 1
ATOM 12698 C CA . ALA B 2 1038 ? 124.10400 106.53500 124.30200 1.000 89.61000 1038 ALA B CA 1
ATOM 12699 C C . ALA B 2 1038 ? 124.72100 105.49900 125.23300 1.000 95.51000 1038 ALA B C 1
ATOM 12700 O O . ALA B 2 1038 ? 125.84500 105.05300 124.97800 1.000 95.46000 1038 ALA B O 1
ATOM 12702 N N . LEU B 2 1039 ? 124.02600 105.10700 126.30300 1.000 101.71000 1039 LEU B N 1
ATOM 12703 C CA . LEU B 2 1039 ? 124.62700 104.22900 127.30100 1.000 97.29000 1039 LEU B CA 1
ATOM 12704 C C . LEU B 2 1039 ? 124.91800 102.83100 126.77000 1.000 96.85000 1039 LEU B C 1
ATOM 12705 O O . LEU B 2 1039 ? 125.76000 102.13200 127.34200 1.000 96.78000 1039 LEU B O 1
ATOM 12710 N N . ALA B 2 1040 ? 124.25000 102.41300 125.69300 1.000 109.63000 1040 ALA B N 1
ATOM 12711 C CA . ALA B 2 1040 ? 124.26600 101.00600 125.30100 1.000 111.67000 1040 ALA B CA 1
ATOM 12712 C C . ALA B 2 1040 ? 125.68300 100.46100 125.16100 1.000 112.87000 1040 ALA B C 1
ATOM 12713 O O . ALA B 2 1040 ? 125.96100 99.32500 125.56400 1.000 111.10000 1040 ALA B O 1
ATOM 12715 N N . ALA B 2 1041 ? 126.59400 101.25300 124.59100 1.000 115.19000 1041 ALA B N 1
ATOM 12716 C CA . ALA B 2 1041 ? 127.96800 100.79300 124.41300 1.000 114.91000 1041 ALA B CA 1
ATOM 12717 C C . ALA B 2 1041 ? 128.66700 100.48100 125.73200 1.000 115.38000 1041 ALA B C 1
ATOM 12718 O O . ALA B 2 1041 ? 129.69900 99.80100 125.72500 1.000 114.42000 1041 ALA B O 1
ATOM 12720 N N . TYR B 2 1042 ? 128.13600 100.95500 126.85600 1.000 108.80000 1042 TYR B N 1
ATOM 12721 C CA . TYR B 2 1042 ? 128.75000 100.74400 128.16000 1.000 106.99000 1042 TYR B CA 1
ATOM 12722 C C . TYR B 2 1042 ? 128.10300 99.62600 128.96500 1.000 106.32000 1042 TYR B C 1
ATOM 12723 O O . TYR B 2 1042 ? 128.56700 99.33000 130.07000 1.000 103.70000 1042 TYR B O 1
ATOM 12732 N N . VAL B 2 1043 ? 127.04900 98.99700 128.44700 1.000 118.82000 1043 VAL B N 1
ATOM 12733 C CA . VAL B 2 1043 ? 126.34400 97.96000 129.19500 1.000 119.13000 1043 VAL B CA 1
ATOM 12734 C C . VAL B 2 1043 ? 126.11400 96.68900 128.39600 1.000 119.46000 1043 VAL B C 1
ATOM 12735 O O . VAL B 2 1043 ? 125.94200 95.61300 128.99800 1.000 118.60000 1043 VAL B O 1
ATOM 12739 N N . GLU B 2 1044 ? 126.09700 96.73400 127.06800 1.000 125.19000 1044 GLU B N 1
ATOM 12740 C CA . GLU B 2 1044 ? 125.97100 95.52400 126.26400 1.000 125.26000 1044 GLU B CA 1
ATOM 12741 C C . GLU B 2 1044 ? 127.27800 94.73700 126.25100 1.000 124.96000 1044 GLU B C 1
ATOM 12742 O O . GLU B 2 1044 ? 128.34300 95.28100 125.95800 1.000 123.73000 1044 GLU B O 1
#

Sequence (1590 aa):
ESILVSIWQNVLGIEKIGIRDNFYSLGGDSIQAIQVVARLHSYQLKLETKDLLNYPTIEQVALFVKSTTRKSDQGIIAGNVPLTPIQKWFFGKNFTNTGHWNQSSVLYRPEGFDPKVIQSVMDKIIEHHDALRMVYQHENGNVVQHNRGLGGQLYDFFSYNLTAQPDVQQAIEAETQRLHSSMNLQEGPLVKVALFQTLHGDHLFLAIHHLVVDGISWRILFEDLATGYAQALAGQAISLPEKTDSFQSWSQWLQEYANEADLLSEIPYWESLESQAKNVSLPKDYEVTDCKQKSVRNMRIRLHPEETEQLLKHANQAYQTEINDLLLAALGLAFAEWSKLAQIVIHLEGHGREDIIEQANVARTVGWFTSQYPVLLDLKQTAPLSDYIKLTKENMRKIPRKGIGYDILKHVTLPENRGSLSFRVQPEVTFNYLGQFDADMRTELFTRSPYSGGNTLGADGKNNLSPESEVYTALNITGLIEGGELVLTFSYSSEQYREESIQQLSQSYQKHLLAIIAHCTEKKEVERTPSDFSVKGLQMEEMDDIFELLANRLVFSKEQVQDMYALTPMQEGMLFHALLDQEHNSHLVQMSISLQGDLDVGLFTDSLHVLVERYDVFRTLFLYEKLKQPLQVVLKQRPIPIEFYDLSACDESEKQLRYTQYKRADQERTFHLAKDPLMRVALFQMSQHDYQVIWSFHHILMDGWCFSIIFDDLLAIYLSLQNKTALSLEPVQPYSRFINWLEKQNKQAALNYWSDYLEAYEQKTTLPKKEAAFAKAFQPTQYRFSLNRTLTKQLGTIASQNQVTLSTVIQTIWGVLLQKYNAAHDVLFGSVVSGRPTDIVGIDKMVGLFINTIPFRVQAKAGQTFSELLQAVHKRTLQSQPYEHVPLYDIQTQSVLKQELIDHLLVIENYPLVEALQKKALNQQIGFTITAVEMFEPTNYDLTVMVMPKEELAFRFDYNAALFDEQVVQKLAGHLQQIADCVANNSGVELCQIPLLTEAETSQLLAKRTETAADYPAATMHELFSRQAEKTPEQVAVVFADQHLTYRELDEKSNQLARFLRKKGIGTGSLVGTLLDRSLDMIVGILGVLKAGGAFVPIDPELPAERIAYMLTHSRVPLVVTQNHLRAKVTTPTETIDINTAVIGEESRAPIESLNQPHDLFYIIYTSGTTGQPKGVMLEHRNMANLMHFTFDQTNIAFHEKVLQYTTCSFDVCYQEIFSTLLSGGQLYLITNELRRHVEKLFAFIQEKQISILSLPVSFLKFIFNEQDYAQSFPRCVKHIITAGEQLVVTHELQKYLRQHRVFLHNHYGPSETHVVTTCTMDPGQAIPELPPIGKPISNTGIYILDEGLQLKPEGIVGELYISGANVGRGYLHQPELTAEKFLDNPYQPGERMYRTGDLARWLPDGQLEFLGRIDHQVKIRGHRIELGEIESRLLNHPAIKEAVVIDRADETGGKFLCAYVVLQKALSDEEMRAYLAQALPEYMIPSFFVTLERIPVTPNGKTDRRALPKPEGDYVAPTTELEQKLVAIWEQILGVSPIGIQDHFFTLGGHSLKAIQLISRIQKECQADVPLRVLFEQPTIQALAAYVE

Organism: Brevibacillus parabrevis (NCBI:txid54914)

B-factor: mean 67.87, std 24.06, range [4.84, 155.98]